Protein 4HL6 (pdb70)

Nearest PDB structures (foldseek):
  4hl6-assembly3_E  TM=9.982E-01  e=2.777E-79  Escherichia coli K-12
  9br6-assembly1_A  TM=9.637E-01  e=4.338E-42  Homo sapiens
  4ed9-assembly1_A-2  TM=9.180E-01  e=1.127E-42  Brucella suis 1330
  9br7-assembly1_A  TM=9.600E-01  e=9.865E-41  Homo sapiens
  1pt8-assembly1_B  TM=9.296E-01  e=1.080E-34  unclassified

GO terms:
  GO:0036412 acetyl-CoA:oxalate CoA-transferase activity (F, IDA)
  GO:0042803 protein homodimerization activity (F, IDA)

B-factor: mean 32.83, std 10.47, range [12.36, 88.32]

InterPro domains:
  IPR003673 CoA-transferase family III [PF02515] (11-356)
  IPR023606 CoA-transferase family III domain 1 superfamily [G3DSA:3.40.50.10540] (9-354)
  IPR023606 CoA-transferase family III domain 1 superfamily [SSF89796] (8-378)
  IPR044855 CoA-transferase family III domain 3 superfamily [G3DSA:3.30.1540.10] (230-321)
  IPR050483 CoA-transferase III domain-containing protein [PTHR48207] (3-378)

Structure (mmCIF, N/CA/C/O backbone):
data_4HL6
#
_entry.id   4HL6
#
_cell.length_a   111.422
_cell.length_b   79.527
_cell.length_c   276.189
_cell.angle_alpha   90.000
_cell.angle_beta   99.950
_cell.angle_gamma   90.000
#
_symmetry.space_group_name_H-M   'C 1 2 1'
#
loop_
_entity.id
_entity.type
_entity.pdbx_description
1 polymer 'Uncharacterized protein YfdE'
2 water water
#
loop_
_atom_site.group_PDB
_atom_site.id
_atom_site.type_symbol
_atom_site.label_atom_id
_atom_site.label_alt_id
_atom_site.label_comp_id
_atom_site.label_asym_id
_atom_site.label_entity_id
_atom_site.label_seq_id
_atom_site.pdbx_PDB_ins_code
_atom_site.Cartn_x
_atom_site.Cartn_y
_atom_site.Cartn_z
_atom_site.occupancy
_atom_site.B_iso_or_equiv
_atom_site.auth_seq_id
_atom_site.auth_comp_id
_atom_site.auth_asym_id
_atom_site.auth_atom_id
_atom_site.pdbx_PDB_model_num
ATOM 1 N N . LYS A 1 27 ? 111.866 25.772 88.972 1.00 48.42 7 LYS A N 1
ATOM 2 C CA . LYS A 1 27 ? 111.852 27.164 89.406 1.00 52.21 7 LYS A CA 1
ATOM 3 C C . LYS A 1 27 ? 110.783 27.439 90.459 1.00 46.05 7 LYS A C 1
ATOM 4 O O . LYS A 1 27 ? 110.451 28.593 90.725 1.00 44.98 7 LYS A O 1
ATOM 10 N N . GLY A 1 28 ? 110.240 26.381 91.053 1.00 43.02 8 GLY A N 1
ATOM 11 C CA . GLY A 1 28 ? 109.263 26.540 92.116 1.00 36.25 8 GLY A CA 1
ATOM 12 C C . GLY A 1 28 ? 107.991 25.736 91.924 1.00 32.93 8 GLY A C 1
ATOM 13 O O . GLY A 1 28 ? 107.638 25.383 90.800 1.00 38.06 8 GLY A O 1
ATOM 14 N N . PRO A 1 29 ? 107.287 25.454 93.030 1.00 31.75 9 PRO A N 1
ATOM 15 C CA . PRO A 1 29 ? 106.094 24.599 93.051 1.00 26.83 9 PRO A CA 1
ATOM 16 C C . PRO A 1 29 ? 104.875 25.185 92.337 1.00 26.70 9 PRO A C 1
ATOM 17 O O . PRO A 1 29 ? 103.963 24.436 91.994 1.00 32.51 9 PRO A O 1
ATOM 21 N N . PHE A 1 30 ? 104.854 26.495 92.117 1.00 33.75 10 PHE A N 1
ATOM 22 C CA . PHE A 1 30 ? 103.672 27.141 91.551 1.00 27.57 10 PHE A CA 1
ATOM 23 C C . PHE A 1 30 ? 103.811 27.450 90.062 1.00 32.09 10 PHE A C 1
ATOM 24 O O . PHE A 1 30 ? 102.991 28.168 89.491 1.00 30.48 10 PHE A O 1
ATOM 32 N N . GLU A 1 31 ? 104.849 26.899 89.442 1.00 33.26 11 GLU A N 1
ATOM 33 C CA . GLU A 1 31 ? 105.051 27.040 88.005 1.00 36.91 11 GLU A CA 1
ATOM 34 C C . GLU A 1 31 ? 103.842 26.497 87.253 1.00 32.38 11 GLU A C 1
ATOM 35 O O . GLU A 1 31 ? 103.404 25.373 87.496 1.00 36.65 11 GLU A O 1
ATOM 41 N N . GLY A 1 32 ? 103.291 27.306 86.356 1.00 31.35 12 GLY A N 1
ATOM 42 C CA . GLY A 1 32 ? 102.137 26.894 85.579 1.00 36.29 12 GLY A CA 1
ATOM 43 C C . GLY A 1 32 ? 100.831 27.455 86.106 1.00 35.15 12 GLY A C 1
ATOM 44 O O . GLY A 1 32 ? 99.780 27.276 85.491 1.00 39.06 12 GLY A O 1
ATOM 45 N N . LEU A 1 33 ? 100.890 28.133 87.247 1.00 29.68 13 LEU A N 1
ATOM 46 C CA . LEU A 1 33 ? 99.697 28.747 87.821 1.00 28.07 13 LEU A CA 1
ATOM 47 C C . LEU A 1 33 ? 99.523 30.173 87.328 1.00 28.41 13 LEU A C 1
ATOM 48 O O . LEU A 1 33 ? 100.501 30.888 87.112 1.00 30.21 13 LEU A O 1
ATOM 53 N N . LEU A 1 34 ? 98.269 30.581 87.162 1.00 28.22 14 LEU A N 1
ATOM 54 C CA . LEU A 1 34 ? 97.952 31.941 86.751 1.00 29.84 14 LEU A CA 1
ATOM 55 C C . LEU A 1 34 ? 97.209 32.665 87.862 1.00 25.62 14 LEU A C 1
ATOM 56 O O . LEU A 1 34 ? 96.109 32.267 88.249 1.00 27.32 14 LEU A O 1
ATOM 61 N N . VAL A 1 35 ? 97.821 33.720 88.383 1.00 24.02 15 VAL A N 1
ATOM 62 C CA . VAL A 1 35 ? 97.199 34.523 89.420 1.00 21.77 15 VAL A CA 1
ATOM 63 C C . VAL A 1 35 ? 96.772 35.863 88.849 1.00 25.14 15 VAL A C 1
ATOM 64 O O . VAL A 1 35 ? 97.602 36.629 88.360 1.00 25.45 15 VAL A O 1
ATOM 68 N N . ILE A 1 36 ? 95.472 36.135 88.892 1.00 23.32 16 ILE A N 1
ATOM 69 C CA . ILE A 1 36 ? 94.971 37.462 88.566 1.00 29.25 16 ILE A CA 1
ATOM 70 C C . ILE A 1 36 ? 94.973 38.297 89.840 1.00 25.47 16 ILE A C 1
ATOM 71 O O . ILE A 1 36 ? 94.207 38.037 90.767 1.00 28.31 16 ILE A O 1
ATOM 76 N N . ASP A 1 37 ? 95.842 39.299 89.878 1.00 28.55 17 ASP A N 1
ATOM 77 C CA . ASP A 1 37 ? 96.122 40.022 91.112 1.00 23.26 17 ASP A CA 1
ATOM 78 C C . ASP A 1 37 ? 95.610 41.460 91.091 1.00 29.26 17 ASP A C 1
ATOM 79 O O . ASP A 1 37 ? 96.184 42.329 90.432 1.00 29.00 17 ASP A O 1
ATOM 84 N N . MET A 1 38 ? 94.530 41.706 91.825 1.00 24.57 18 MET A N 1
ATOM 85 C CA . MET A 1 38 ? 93.963 43.046 91.921 1.00 26.93 18 MET A CA 1
ATOM 86 C C . MET A 1 38 ? 94.301 43.726 93.246 1.00 30.80 18 MET A C 1
ATOM 87 O O . MET A 1 38 ? 93.823 44.828 93.524 1.00 28.27 18 MET A O 1
ATOM 92 N N . THR A 1 39 ? 95.126 43.072 94.060 1.00 25.94 19 THR A N 1
ATOM 93 C CA . THR A 1 39 ? 95.499 43.628 95.357 1.00 29.70 19 THR A CA 1
ATOM 94 C C . THR A 1 39 ? 96.345 44.888 95.204 1.00 29.63 19 THR A C 1
ATOM 95 O O . THR A 1 39 ? 97.027 45.073 94.196 1.00 27.15 19 THR A O 1
ATOM 99 N N . HIS A 1 40 ? 96.286 45.752 96.210 1.00 25.64 20 HIS A N 1
ATOM 100 C CA . HIS A 1 40 ? 97.084 46.969 96.232 1.00 27.26 20 HIS A CA 1
ATOM 101 C C . HIS A 1 40 ? 97.555 47.290 97.651 1.00 31.16 20 HIS A C 1
ATOM 102 O O . HIS A 1 40 ? 97.173 46.613 98.610 1.00 29.85 20 HIS A O 1
ATOM 109 N N . VAL A 1 41 ? 98.374 48.332 97.774 1.00 29.70 21 VAL A N 1
ATOM 110 C CA . VAL A 1 41 ? 99.003 48.715 99.044 1.00 25.90 21 VAL A CA 1
ATOM 111 C C . VAL A 1 41 ? 99.965 47.612 99.530 1.00 25.72 21 VAL A C 1
ATOM 112 O O . VAL A 1 41 ? 100.776 47.123 98.746 1.00 26.03 21 VAL A O 1
ATOM 116 N N . LEU A 1 42 ? 99.883 47.210 100.796 1.00 27.38 22 LEU A N 1
ATOM 117 C CA . LEU A 1 42 ? 100.873 46.285 101.352 1.00 25.01 22 LEU A CA 1
ATOM 118 C C . LEU A 1 42 ? 100.348 44.880 101.645 1.00 27.49 22 LEU A C 1
ATOM 119 O O . LEU A 1 42 ? 100.962 43.888 101.253 1.00 27.08 22 LEU A O 1
ATOM 124 N N . ASN A 1 43 ? 99.221 44.805 102.342 1.00 25.38 23 ASN A N 1
ATOM 125 C CA . ASN A 1 43 ? 98.693 43.539 102.838 1.00 23.57 23 ASN A CA 1
ATOM 126 C C . ASN A 1 43 ? 98.444 42.475 101.760 1.00 32.61 23 ASN A C 1
ATOM 127 O O . ASN A 1 43 ? 98.942 41.351 101.858 1.00 27.21 23 ASN A O 1
ATOM 132 N N . GLY A 1 44 ? 97.684 42.837 100.734 1.00 27.61 24 GLY A N 1
ATOM 133 C CA . GLY A 1 44 ? 97.398 41.937 99.630 1.00 21.32 24 GLY A CA 1
ATOM 134 C C . GLY A 1 44 ? 98.591 41.578 98.759 1.00 21.33 24 GLY A C 1
ATOM 135 O O . GLY A 1 44 ? 98.836 40.400 98.507 1.00 21.92 24 GLY A O 1
ATOM 136 N N . PRO A 1 45 ? 99.330 42.589 98.270 1.00 27.00 25 PRO A N 1
ATOM 137 C CA . PRO A 1 45 ? 100.500 42.313 97.429 1.00 28.46 25 PRO A CA 1
ATOM 138 C C . PRO A 1 45 ? 101.609 41.511 98.112 1.00 23.58 25 PRO A C 1
ATOM 139 O O . PRO A 1 45 ? 102.339 40.809 97.413 1.00 21.48 25 PRO A O 1
ATOM 143 N N . PHE A 1 46 ? 101.743 41.610 99.433 1.00 22.43 26 PHE A N 1
ATOM 144 C CA . PHE A 1 46 ? 102.768 40.840 100.133 1.00 20.51 26 PHE A CA 1
ATOM 145 C C . PHE A 1 46 ? 102.488 39.350 99.985 1.00 21.17 26 PHE A C 1
ATOM 146 O O . PHE A 1 46 ? 103.406 38.550 99.807 1.00 25.79 26 PHE A O 1
ATOM 154 N N . GLY A 1 47 ? 101.213 38.986 100.051 1.00 18.07 27 GLY A N 1
ATOM 155 C CA . GLY A 1 47 ? 100.804 37.607 99.869 1.00 17.63 27 GLY A CA 1
ATOM 156 C C . GLY A 1 47 ? 101.049 37.089 98.464 1.00 25.92 27 GLY A C 1
ATOM 157 O O . GLY A 1 47 ? 101.547 35.973 98.287 1.00 24.03 27 GLY A O 1
ATOM 158 N N . THR A 1 48 ? 100.702 37.889 97.458 1.00 20.80 28 THR A N 1
ATOM 159 C CA . THR A 1 48 ? 100.847 37.450 96.070 1.00 21.46 28 THR A CA 1
ATOM 160 C C . THR A 1 48 ? 102.298 37.462 95.598 1.00 21.55 28 THR A C 1
ATOM 161 O O . THR A 1 48 ? 102.676 36.665 94.741 1.00 24.18 28 THR A O 1
ATOM 165 N N . GLN A 1 49 ? 103.106 38.355 96.163 1.00 20.75 29 GLN A N 1
ATOM 166 C CA . GLN A 1 49 ? 104.530 38.410 95.841 1.00 20.34 29 GLN A CA 1
ATOM 167 C C . GLN A 1 49 ? 105.206 37.083 96.164 1.00 25.32 29 GLN A C 1
ATOM 168 O O . GLN A 1 49 ? 106.128 36.653 95.470 1.00 26.81 29 GLN A O 1
ATOM 174 N N . LEU A 1 50 ? 104.734 36.435 97.222 1.00 28.96 30 LEU A N 1
ATOM 175 C CA . LEU A 1 50 ? 105.254 35.131 97.610 1.00 27.79 30 LEU A CA 1
ATOM 176 C C . LEU A 1 50 ? 104.940 34.068 96.559 1.00 27.67 30 LEU A C 1
ATOM 177 O O . LEU A 1 50 ? 105.804 33.270 96.206 1.00 32.16 30 LEU A O 1
ATOM 182 N N . LEU A 1 51 ? 103.711 34.072 96.051 1.00 23.86 31 LEU A N 1
ATOM 183 C CA . LEU A 1 51 ? 103.335 33.182 94.958 1.00 24.20 31 LEU A CA 1
ATOM 184 C C . LEU A 1 51 ? 104.212 33.428 93.731 1.00 31.73 31 LEU A C 1
ATOM 185 O O . LEU A 1 51 ? 104.683 32.485 93.089 1.00 28.73 31 LEU A O 1
ATOM 190 N N . CYS A 1 52 ? 104.435 34.700 93.416 1.00 25.55 32 CYS A N 1
ATOM 191 C CA . CYS A 1 52 ? 105.252 35.075 92.266 1.00 31.85 32 CYS A CA 1
ATOM 192 C C . CYS A 1 52 ? 106.696 34.624 92.449 1.00 33.39 32 CYS A C 1
ATOM 193 O O . CYS A 1 52 ? 107.324 34.128 91.513 1.00 34.71 32 CYS A O 1
ATOM 196 N N . ASN A 1 53 ? 107.215 34.802 93.662 1.00 30.56 33 ASN A N 1
ATOM 197 C CA . ASN A 1 53 ? 108.567 34.369 93.993 1.00 27.98 33 ASN A CA 1
ATOM 198 C C . ASN A 1 53 ? 108.788 32.890 93.702 1.00 33.05 33 ASN A C 1
ATOM 199 O O . ASN A 1 53 ? 109.862 32.492 93.253 1.00 31.21 33 ASN A O 1
ATOM 204 N N . MET A 1 54 ? 107.763 32.081 93.953 1.00 30.69 34 MET A N 1
ATOM 205 C CA . MET A 1 54 ? 107.883 30.634 93.817 1.00 28.51 34 MET A CA 1
ATOM 206 C C . MET A 1 54 ? 107.212 30.052 92.570 1.00 30.63 34 MET A C 1
ATOM 207 O O . MET A 1 54 ? 106.715 28.927 92.593 1.00 26.88 34 MET A O 1
ATOM 212 N N . GLY A 1 55 ? 107.202 30.819 91.484 1.00 31.36 35 GLY A N 1
ATOM 213 C CA . GLY A 1 55 ? 106.898 30.259 90.177 1.00 31.78 35 GLY A CA 1
ATOM 214 C C . GLY A 1 55 ? 105.573 30.582 89.513 1.00 32.54 35 GLY A C 1
ATOM 215 O O . GLY A 1 55 ? 105.378 30.253 88.344 1.00 38.24 35 GLY A O 1
ATOM 216 N N . ALA A 1 56 ? 104.656 31.214 90.237 1.00 28.60 36 ALA A N 1
ATOM 217 C CA . ALA A 1 56 ? 103.360 31.550 89.657 1.00 26.05 36 ALA A CA 1
ATOM 218 C C . ALA A 1 56 ? 103.465 32.750 88.723 1.00 28.55 36 ALA A C 1
ATOM 219 O O . ALA A 1 56 ? 104.215 33.688 88.984 1.00 24.86 36 ALA A O 1
ATOM 221 N N . ARG A 1 57 ? 102.722 32.709 87.623 1.00 29.44 37 ARG A N 1
ATOM 222 C CA . ARG A 1 57 ? 102.578 33.885 86.781 1.00 22.29 37 ARG A CA 1
ATOM 223 C C . ARG A 1 57 ? 101.582 34.804 87.461 1.00 22.33 37 ARG A C 1
ATOM 224 O O . ARG A 1 57 ? 100.418 34.443 87.636 1.00 22.59 37 ARG A O 1
ATOM 232 N N . VAL A 1 58 ? 102.039 35.985 87.860 1.00 24.65 38 VAL A N 1
ATOM 233 C CA . VAL A 1 58 ? 101.166 36.933 88.538 1.00 22.40 38 VAL A CA 1
ATOM 234 C C . VAL A 1 58 ? 100.921 38.173 87.689 1.00 28.98 38 VAL A C 1
ATOM 235 O O . VAL A 1 58 ? 101.832 38.964 87.436 1.00 27.44 38 VAL A O 1
ATOM 239 N N . ILE A 1 59 ? 99.680 38.330 87.243 1.00 31.22 39 ILE A N 1
ATOM 240 C CA . ILE A 1 59 ? 99.293 39.493 86.463 1.00 31.79 39 ILE A CA 1
ATOM 241 C C . ILE A 1 59 ? 98.584 40.507 87.349 1.00 26.22 39 ILE A C 1
ATOM 242 O O . ILE A 1 59 ? 97.471 40.272 87.819 1.00 27.04 39 ILE A O 1
ATOM 247 N N . LYS A 1 60 ? 99.245 41.635 87.577 1.00 24.70 40 LYS A N 1
ATOM 248 C CA . LYS A 1 60 ? 98.711 42.682 88.432 1.00 29.88 40 LYS A CA 1
ATOM 249 C C . LYS A 1 60 ? 97.749 43.569 87.646 1.00 31.07 40 LYS A C 1
ATOM 250 O O . LYS A 1 60 ? 98.135 44.201 86.663 1.00 33.02 40 LYS A O 1
ATOM 256 N N . VAL A 1 61 ? 96.491 43.599 88.073 1.00 31.94 41 VAL A N 1
ATOM 257 C CA . VAL A 1 61 ? 95.481 44.420 87.417 1.00 34.17 41 VAL A CA 1
ATOM 258 C C . VAL A 1 61 ? 95.327 45.744 88.152 1.00 35.70 41 VAL A C 1
ATOM 259 O O . VAL A 1 61 ? 94.787 45.791 89.257 1.00 34.37 41 VAL A O 1
ATOM 263 N N . GLU A 1 62 ? 95.810 46.818 87.533 1.00 29.56 42 GLU A N 1
ATOM 264 C CA . GLU A 1 62 ? 95.825 48.133 88.164 1.00 33.23 42 GLU A CA 1
ATOM 265 C C . GLU A 1 62 ? 94.827 49.085 87.509 1.00 34.52 42 GLU A C 1
ATOM 266 O O . GLU A 1 62 ? 94.494 48.928 86.338 1.00 29.73 42 GLU A O 1
ATOM 272 N N . PRO A 1 63 ? 94.339 50.076 88.270 1.00 34.05 43 PRO A N 1
ATOM 273 C CA . PRO A 1 63 ? 93.483 51.109 87.679 1.00 38.14 43 PRO A CA 1
ATOM 274 C C . PRO A 1 63 ? 94.276 51.987 86.720 1.00 34.21 43 PRO A C 1
ATOM 275 O O . PRO A 1 63 ? 95.412 52.346 87.023 1.00 35.93 43 PRO A O 1
ATOM 279 N N . PRO A 1 64 ? 93.687 52.322 85.564 1.00 34.05 44 PRO A N 1
ATOM 280 C CA . PRO A 1 64 ? 94.345 53.206 84.596 1.00 41.05 44 PRO A CA 1
ATOM 281 C C . PRO A 1 64 ? 94.677 54.566 85.202 1.00 38.12 44 PRO A C 1
ATOM 282 O O . PRO A 1 64 ? 93.896 55.100 85.989 1.00 38.03 44 PRO A O 1
ATOM 286 N N . GLY A 1 65 ? 95.836 55.109 84.844 1.00 38.09 45 GLY A N 1
ATOM 287 C CA . GLY A 1 65 ? 96.250 56.412 85.332 1.00 44.38 45 GLY A CA 1
ATOM 288 C C . GLY A 1 65 ? 97.114 56.360 86.579 1.00 43.34 45 GLY A C 1
ATOM 289 O O . GLY A 1 65 ? 98.323 56.580 86.514 1.00 45.45 45 GLY A O 1
ATOM 290 N N . HIS A 1 66 ? 96.492 56.072 87.718 1.00 40.10 46 HIS A N 1
ATOM 291 C CA . HIS A 1 66 ? 97.195 56.062 88.999 1.00 40.90 46 HIS A CA 1
ATOM 292 C C . HIS A 1 66 ? 97.937 54.751 89.247 1.00 43.87 46 HIS A C 1
ATOM 293 O O . HIS A 1 66 ? 99.065 54.750 89.743 1.00 41.58 46 HIS A O 1
ATOM 300 N N . GLY A 1 67 ? 97.298 53.639 88.900 1.00 38.60 47 GLY A N 1
ATOM 301 C CA . GLY A 1 67 ? 97.840 52.324 89.194 1.00 37.76 47 GLY A CA 1
ATOM 302 C C . GLY A 1 67 ? 97.751 52.034 90.679 1.00 32.94 47 GLY A C 1
ATOM 303 O O . GLY A 1 67 ? 97.051 52.740 91.410 1.00 31.96 47 GLY A O 1
ATOM 304 N N . ASP A 1 68 ? 98.456 50.995 91.123 1.00 35.05 48 ASP A N 1
ATOM 305 C CA . ASP A 1 68 ? 98.526 50.653 92.541 1.00 29.13 48 ASP A CA 1
ATOM 306 C C . ASP A 1 68 ? 98.967 51.877 93.330 1.00 33.59 48 ASP A C 1
ATOM 307 O O . ASP A 1 68 ? 99.877 52.595 92.915 1.00 34.14 48 ASP A O 1
ATOM 312 N N . ASP A 1 69 ? 98.309 52.109 94.463 1.00 33.55 49 ASP A N 1
ATOM 313 C CA . ASP A 1 69 ? 98.595 53.254 95.326 1.00 35.13 49 ASP A CA 1
ATOM 314 C C . ASP A 1 69 ? 100.081 53.389 95.651 1.00 37.27 49 ASP A C 1
ATOM 315 O O . ASP A 1 69 ? 100.590 54.498 95.802 1.00 33.20 49 ASP A O 1
ATOM 320 N N . THR A 1 70 ? 100.768 52.255 95.752 1.00 33.66 50 THR A N 1
ATOM 321 C CA . THR A 1 70 ? 102.169 52.232 96.158 1.00 35.21 50 THR A CA 1
ATOM 322 C C . THR A 1 70 ? 103.115 52.819 95.111 1.00 33.08 50 THR A C 1
ATOM 323 O O . THR A 1 70 ? 104.260 53.142 95.424 1.00 31.99 50 THR A O 1
ATOM 327 N N . ARG A 1 71 ? 102.645 52.953 93.874 1.00 32.40 51 ARG A N 1
ATOM 328 C CA . ARG A 1 71 ? 103.438 53.618 92.842 1.00 33.71 51 ARG A CA 1
ATOM 329 C C . ARG A 1 71 ? 103.654 55.080 93.206 1.00 31.79 51 ARG A C 1
ATOM 330 O O . ARG A 1 71 ? 104.626 55.699 92.776 1.00 38.34 51 ARG A O 1
ATOM 338 N N . THR A 1 72 ? 102.739 55.623 94.003 1.00 31.76 52 THR A N 1
ATOM 339 C CA . THR A 1 72 ? 102.856 56.993 94.483 1.00 34.77 52 THR A CA 1
ATOM 340 C C . THR A 1 72 ? 103.193 57.037 95.977 1.00 37.24 52 THR A C 1
ATOM 341 O O . THR A 1 72 ? 102.943 58.036 96.654 1.00 34.05 52 THR A O 1
ATOM 345 N N . PHE A 1 73 ? 103.755 55.941 96.481 1.00 37.94 53 PHE A N 1
ATOM 346 C CA . PHE A 1 73 ? 104.321 55.904 97.826 1.00 40.91 53 PHE A CA 1
ATOM 347 C C . PHE A 1 73 ? 105.822 56.147 97.732 1.00 39.62 53 PHE A C 1
ATOM 348 O O . PHE A 1 73 ? 106.490 55.591 96.860 1.00 36.28 53 PHE A O 1
ATOM 356 N N . GLY A 1 74 ? 106.357 56.965 98.630 1.00 43.13 54 GLY A N 1
ATOM 357 C CA . GLY A 1 74 ? 107.794 57.155 98.703 1.00 44.02 54 GLY A CA 1
ATOM 358 C C . GLY A 1 74 ? 108.455 55.948 99.342 1.00 45.11 54 GLY A C 1
ATOM 359 O O . GLY A 1 74 ? 107.769 55.042 99.816 1.00 42.87 54 GLY A O 1
ATOM 360 N N . PRO A 1 75 ? 109.796 55.912 99.348 1.00 42.90 55 PRO A N 1
ATOM 361 C CA . PRO A 1 75 ? 110.675 56.896 98.713 1.00 41.93 55 PRO A CA 1
ATOM 362 C C . PRO A 1 75 ? 110.946 56.500 97.268 1.00 42.88 55 PRO A C 1
ATOM 363 O O . PRO A 1 75 ? 110.663 55.366 96.885 1.00 35.91 55 PRO A O 1
ATOM 367 N N . TYR A 1 76 ? 111.490 57.419 96.477 1.00 40.45 56 TYR A N 1
ATOM 368 C CA . TYR A 1 76 ? 111.725 57.141 95.066 1.00 39.87 56 TYR A CA 1
ATOM 369 C C . TYR A 1 76 ? 113.196 56.925 94.723 1.00 41.83 56 TYR A C 1
ATOM 370 O O . TYR A 1 76 ? 114.076 57.624 95.226 1.00 42.06 56 TYR A O 1
ATOM 379 N N . VAL A 1 77 ? 113.448 55.942 93.865 1.00 42.68 57 VAL A N 1
ATOM 380 C CA . VAL A 1 77 ? 114.796 55.641 93.404 1.00 44.44 57 VAL A CA 1
ATOM 381 C C . VAL A 1 77 ? 114.780 55.368 91.907 1.00 44.85 57 VAL A C 1
ATOM 382 O O . VAL A 1 77 ? 114.088 54.459 91.448 1.00 46.31 57 VAL A O 1
ATOM 386 N N . ASP A 1 78 ? 115.547 56.159 91.159 1.00 51.60 58 ASP A N 1
ATOM 387 C CA . ASP A 1 78 ? 115.664 56.012 89.708 1.00 48.81 58 ASP A CA 1
ATOM 388 C C . ASP A 1 78 ? 114.309 55.873 89.018 1.00 44.47 58 ASP A C 1
ATOM 389 O O . ASP A 1 78 ? 114.110 54.989 88.185 1.00 46.68 58 ASP A O 1
ATOM 394 N N . GLY A 1 79 ? 113.376 56.745 89.383 1.00 48.23 59 GLY A N 1
ATOM 395 C CA . GLY A 1 79 ? 112.062 56.741 88.772 1.00 47.14 59 GLY A CA 1
ATOM 396 C C . GLY A 1 79 ? 111.011 55.993 89.566 1.00 50.98 59 GLY A C 1
ATOM 397 O O . GLY A 1 79 ? 109.900 56.489 89.747 1.00 47.88 59 GLY A O 1
ATOM 398 N N . GLN A 1 80 ? 111.356 54.803 90.049 1.00 46.47 60 GLN A N 1
ATOM 399 C CA . GLN A 1 80 ? 110.367 53.932 90.679 1.00 41.03 60 GLN A CA 1
ATOM 400 C C . GLN A 1 80 ? 110.207 54.116 92.186 1.00 37.77 60 GLN A C 1
ATOM 401 O O . GLN A 1 80 ? 111.132 54.527 92.887 1.00 35.29 60 GLN A O 1
ATOM 407 N N . SER A 1 81 ? 109.006 53.813 92.664 1.00 33.78 61 SER A N 1
ATOM 408 C CA . SER A 1 81 ? 108.726 53.774 94.087 1.00 31.75 61 SER A CA 1
ATOM 409 C C . SER A 1 81 ? 109.362 52.529 94.681 1.00 30.26 61 SER A C 1
ATOM 410 O O . SER A 1 81 ? 109.180 51.429 94.159 1.00 30.29 61 SER A O 1
ATOM 413 N N . LEU A 1 82 ? 110.117 52.698 95.763 1.00 32.11 62 LEU A N 1
ATOM 414 C CA . LEU A 1 82 ? 110.698 51.552 96.450 1.00 28.85 62 LEU A CA 1
ATOM 415 C C . LEU A 1 82 ? 109.600 50.706 97.067 1.00 27.65 62 LEU A C 1
ATOM 416 O O . LEU A 1 82 ? 109.690 49.480 97.089 1.00 32.60 62 LEU A O 1
ATOM 421 N N . TYR A 1 83 ? 108.561 51.367 97.566 1.00 31.03 63 TYR A N 1
ATOM 422 C CA . TYR A 1 83 ? 107.454 50.662 98.192 1.00 29.67 63 TYR A CA 1
ATOM 423 C C . TYR A 1 83 ? 106.780 49.721 97.200 1.00 30.95 63 TYR A C 1
ATOM 424 O O . TYR A 1 83 ? 106.497 48.570 97.525 1.00 33.43 63 TYR A O 1
ATOM 433 N N . TYR A 1 84 ? 106.528 50.211 95.990 1.00 28.07 64 TYR A N 1
ATOM 434 C CA . TYR A 1 84 ? 105.935 49.376 94.954 1.00 25.44 64 TYR A CA 1
ATOM 435 C C . TYR A 1 84 ? 106.871 48.242 94.551 1.00 26.16 64 TYR A C 1
ATOM 436 O O . TYR A 1 84 ? 106.460 47.083 94.471 1.00 28.11 64 TYR A O 1
ATOM 445 N N . SER A 1 85 ? 108.129 48.585 94.293 1.00 24.34 65 SER A N 1
ATOM 446 C CA . SER A 1 85 ? 109.091 47.629 93.750 1.00 26.36 65 SER A CA 1
ATOM 447 C C . SER A 1 85 ? 109.410 46.491 94.715 1.00 27.10 65 SER A C 1
ATOM 448 O O . SER A 1 85 ? 109.633 45.356 94.291 1.00 23.13 65 SER A O 1
ATOM 451 N N . PHE A 1 86 ? 109.428 46.803 96.008 1.00 26.12 66 PHE A N 1
ATOM 452 C CA . PHE A 1 86 ? 109.719 45.809 97.039 1.00 26.71 66 PHE A CA 1
ATOM 453 C C . PHE A 1 86 ? 108.729 44.647 97.029 1.00 27.28 66 PHE A C 1
ATOM 454 O O . PHE A 1 86 ? 109.119 43.489 97.182 1.00 26.36 66 PHE A O 1
ATOM 462 N N . ILE A 1 87 ? 107.450 44.958 96.842 1.00 26.53 67 ILE A N 1
ATOM 463 C CA . ILE A 1 87 ? 106.401 43.954 96.982 1.00 25.84 67 ILE A CA 1
ATOM 464 C C . ILE A 1 87 ? 105.650 43.637 95.689 1.00 27.17 67 ILE A C 1
ATOM 465 O O . ILE A 1 87 ? 104.586 43.019 95.728 1.00 28.46 67 ILE A O 1
ATOM 470 N N . ASN A 1 88 ? 106.201 44.048 94.549 1.00 26.42 68 ASN A N 1
ATOM 471 C CA . ASN A 1 88 ? 105.566 43.771 93.259 1.00 27.95 68 ASN A CA 1
ATOM 472 C C . ASN A 1 88 ? 106.531 43.389 92.137 1.00 30.48 68 ASN A C 1
ATOM 473 O O . ASN A 1 88 ? 106.137 43.329 90.971 1.00 32.01 68 ASN A O 1
ATOM 478 N N . HIS A 1 89 ? 107.786 43.126 92.486 1.00 29.62 69 HIS A N 1
ATOM 479 C CA . HIS A 1 89 ? 108.782 42.749 91.489 1.00 31.51 69 HIS A CA 1
ATOM 480 C C . HIS A 1 89 ? 108.442 41.400 90.865 1.00 34.83 69 HIS A C 1
ATOM 481 O O . HIS A 1 89 ? 108.174 40.429 91.570 1.00 27.49 69 HIS A O 1
ATOM 488 N N . GLY A 1 90 ? 108.442 41.347 89.537 1.00 31.17 70 GLY A N 1
ATOM 489 C CA . GLY A 1 90 ? 108.158 40.110 88.832 1.00 28.09 70 GLY A CA 1
ATOM 490 C C . GLY A 1 90 ? 106.705 39.949 88.434 1.00 24.02 70 GLY A C 1
ATOM 491 O O . GLY A 1 90 ? 106.357 39.032 87.693 1.00 26.38 70 GLY A O 1
ATOM 492 N N . LYS A 1 91 ? 105.850 40.836 88.932 1.00 24.40 71 LYS A N 1
ATOM 493 C CA . LYS A 1 91 ? 104.442 40.824 88.555 1.00 29.04 71 LYS A CA 1
ATOM 494 C C . LYS A 1 91 ? 104.250 41.623 87.270 1.00 28.89 71 LYS A C 1
ATOM 495 O O . LYS A 1 91 ? 104.823 42.701 87.115 1.00 27.86 71 LYS A O 1
ATOM 501 N N . GLU A 1 92 ? 103.452 41.090 86.348 1.00 26.26 72 GLU A N 1
ATOM 502 C CA . GLU A 1 92 ? 103.132 41.803 85.115 1.00 28.77 72 GLU A CA 1
ATOM 503 C C . GLU A 1 92 ? 102.082 42.858 85.414 1.00 29.80 72 GLU A C 1
ATOM 504 O O . GLU A 1 92 ? 101.338 42.732 86.383 1.00 30.60 72 GLU A O 1
ATOM 510 N N . SER A 1 93 ? 102.016 43.895 84.586 1.00 27.32 73 SER A N 1
ATOM 511 C CA . SER A 1 93 ? 101.097 44.999 84.841 1.00 30.50 73 SER A CA 1
ATOM 512 C C . SER A 1 93 ? 100.137 45.292 83.691 1.00 32.48 73 SER A C 1
ATOM 513 O O . SER A 1 93 ? 100.558 45.581 82.569 1.00 32.74 73 SER A O 1
ATOM 516 N N . VAL A 1 94 ? 98.842 45.214 83.982 1.00 33.12 74 VAL A N 1
ATOM 517 C CA . VAL A 1 94 ? 97.818 45.664 83.048 1.00 29.29 74 VAL A CA 1
ATOM 518 C C . VAL A 1 94 ? 96.883 46.642 83.716 1.00 35.62 74 VAL A C 1
ATOM 519 O O . VAL A 1 94 ? 96.470 46.443 84.857 1.00 33.86 74 VAL A O 1
ATOM 523 N N . VAL A 1 95 ? 96.549 47.705 82.998 1.00 33.99 75 VAL A N 1
ATOM 524 C CA . VAL A 1 95 ? 95.506 48.604 83.453 1.00 34.75 75 VAL A CA 1
ATOM 525 C C . VAL A 1 95 ? 94.177 48.181 82.838 1.00 34.82 75 VAL A C 1
ATOM 526 O O . VAL A 1 95 ? 94.103 47.853 81.655 1.00 40.65 75 VAL A O 1
ATOM 530 N N . LEU A 1 96 ? 93.137 48.161 83.663 1.00 38.46 76 LEU A N 1
ATOM 531 C CA . LEU A 1 96 ? 91.806 47.774 83.223 1.00 37.76 76 LEU A CA 1
ATOM 532 C C . LEU A 1 96 ? 90.764 48.549 84.012 1.00 41.94 76 LEU A C 1
ATOM 533 O O . LEU A 1 96 ? 90.939 48.804 85.206 1.00 36.82 76 LEU A O 1
ATOM 538 N N . ASP A 1 97 ? 89.680 48.924 83.344 1.00 39.27 77 ASP A N 1
ATOM 539 C CA . ASP A 1 97 ? 88.566 49.571 84.020 1.00 46.26 77 ASP A CA 1
ATOM 540 C C . ASP A 1 97 ? 87.371 48.629 83.989 1.00 45.14 77 ASP A C 1
ATOM 541 O O . ASP A 1 97 ? 86.730 48.456 82.955 1.00 46.93 77 ASP A O 1
ATOM 546 N N . LEU A 1 98 ? 87.080 48.020 85.133 1.00 44.18 78 LEU A N 1
ATOM 547 C CA . LEU A 1 98 ? 86.043 47.000 85.223 1.00 45.92 78 LEU A CA 1
ATOM 548 C C . LEU A 1 98 ? 84.636 47.579 85.074 1.00 52.00 78 LEU A C 1
ATOM 549 O O . LEU A 1 98 ? 83.653 46.840 85.035 1.00 52.20 78 LEU A O 1
ATOM 554 N N . LYS A 1 99 ? 84.548 48.903 84.994 1.00 54.26 79 LYS A N 1
ATOM 555 C CA . LYS A 1 99 ? 83.293 49.575 84.683 1.00 49.64 79 LYS A CA 1
ATOM 556 C C . LYS A 1 99 ? 83.170 49.734 83.170 1.00 50.91 79 LYS A C 1
ATOM 557 O O . LYS A 1 99 ? 82.071 49.873 82.633 1.00 49.29 79 LYS A O 1
ATOM 563 N N . ASN A 1 100 ? 84.313 49.707 82.493 1.00 51.11 80 ASN A N 1
ATOM 564 C CA . ASN A 1 100 ? 84.365 49.746 81.037 1.00 44.24 80 ASN A CA 1
ATOM 565 C C . ASN A 1 100 ? 84.178 48.343 80.462 1.00 53.28 80 ASN A C 1
ATOM 566 O O . ASN A 1 100 ? 84.914 47.420 80.811 1.00 51.52 80 ASN A O 1
ATOM 571 N N . ASP A 1 101 ? 83.192 48.187 79.583 1.00 55.52 81 ASP A N 1
ATOM 572 C CA . ASP A 1 101 ? 82.792 46.865 79.096 1.00 53.08 81 ASP A CA 1
ATOM 573 C C . ASP A 1 101 ? 83.873 46.104 78.326 1.00 51.59 81 ASP A C 1
ATOM 574 O O . ASP A 1 101 ? 84.013 44.892 78.493 1.00 52.99 81 ASP A O 1
ATOM 579 N N . HIS A 1 102 ? 84.627 46.808 77.487 1.00 46.63 82 HIS A N 1
ATOM 580 C CA . HIS A 1 102 ? 85.698 46.184 76.713 1.00 45.21 82 HIS A CA 1
ATOM 581 C C . HIS A 1 102 ? 86.728 45.520 77.624 1.00 48.49 82 HIS A C 1
ATOM 582 O O . HIS A 1 102 ? 87.214 44.427 77.334 1.00 50.78 82 HIS A O 1
ATOM 589 N N . ASP A 1 103 ? 87.045 46.185 78.731 1.00 49.73 83 ASP A N 1
ATOM 590 C CA . ASP A 1 103 ? 88.028 45.682 79.686 1.00 46.74 83 ASP A CA 1
ATOM 591 C C . ASP A 1 103 ? 87.471 44.557 80.549 1.00 42.91 83 ASP A C 1
ATOM 592 O O . ASP A 1 103 ? 88.139 43.549 80.780 1.00 41.94 83 ASP A O 1
ATOM 597 N N . LYS A 1 104 ? 86.246 44.750 81.027 1.00 43.33 84 LYS A N 1
ATOM 598 C CA . LYS A 1 104 ? 85.555 43.766 81.847 1.00 39.50 84 LYS A CA 1
ATOM 599 C C . LYS A 1 104 ? 85.475 42.431 81.115 1.00 44.75 84 LYS A C 1
ATOM 600 O O . LYS A 1 104 ? 85.539 41.364 81.728 1.00 41.22 84 LYS A O 1
ATOM 606 N N . SER A 1 105 ? 85.353 42.505 79.793 1.00 42.95 85 SER A N 1
ATOM 607 C CA . SER A 1 105 ? 85.310 41.317 78.950 1.00 42.97 85 SER A CA 1
ATOM 608 C C . SER A 1 105 ? 86.666 40.617 78.911 1.00 42.64 85 SER A C 1
ATOM 609 O O . SER A 1 105 ? 86.739 39.389 78.954 1.00 40.67 85 SER A O 1
ATOM 612 N N . ILE A 1 106 ? 87.737 41.402 78.819 1.00 38.37 86 ILE A N 1
ATOM 613 C CA . ILE A 1 106 ? 89.092 40.860 78.861 1.00 41.83 86 ILE A CA 1
ATOM 614 C C . ILE A 1 106 ? 89.365 40.263 80.237 1.00 43.22 86 ILE A C 1
ATOM 615 O O . ILE A 1 106 ? 89.916 39.169 80.355 1.00 38.55 86 ILE A O 1
ATOM 620 N N . PHE A 1 107 ? 88.967 40.997 81.272 1.00 37.26 87 PHE A N 1
ATOM 621 C CA . PHE A 1 107 ? 89.119 40.562 82.655 1.00 37.47 87 PHE A CA 1
ATOM 622 C C . PHE A 1 107 ? 88.412 39.233 82.909 1.00 40.62 87 PHE A C 1
ATOM 623 O O . PHE A 1 107 ? 88.909 38.383 83.647 1.00 35.59 87 PHE A O 1
ATOM 631 N N . ILE A 1 108 ? 87.250 39.059 82.290 1.00 43.86 88 ILE A N 1
ATOM 632 C CA . ILE A 1 108 ? 86.471 37.836 82.451 1.00 37.43 88 ILE A CA 1
ATOM 633 C C . ILE A 1 108 ? 87.155 36.638 81.789 1.00 38.66 88 ILE A C 1
ATOM 634 O O . ILE A 1 108 ? 87.183 35.542 82.352 1.00 39.68 88 ILE A O 1
ATOM 639 N N . ASN A 1 109 ? 87.725 36.856 80.608 1.00 38.10 89 ASN A N 1
ATOM 640 C CA . ASN A 1 109 ? 88.487 35.813 79.930 1.00 37.26 89 ASN A CA 1
ATOM 641 C C . ASN A 1 109 ? 89.691 35.381 80.761 1.00 35.90 89 ASN A C 1
ATOM 642 O O . ASN A 1 109 ? 90.106 34.222 80.718 1.00 31.15 89 ASN A O 1
ATOM 647 N N . MET A 1 110 ? 90.247 36.325 81.516 1.00 38.13 90 MET A N 1
ATOM 648 C CA . MET A 1 110 ? 91.343 36.035 82.434 1.00 37.60 90 MET A CA 1
ATOM 649 C C . MET A 1 110 ? 90.895 35.054 83.506 1.00 33.30 90 MET A C 1
ATOM 650 O O . MET A 1 110 ? 91.585 34.077 83.795 1.00 36.76 90 MET A O 1
ATOM 655 N N . LEU A 1 111 ? 89.734 35.327 84.096 1.00 34.14 91 LEU A N 1
ATOM 656 C CA . LEU A 1 111 ? 89.210 34.515 85.188 1.00 33.10 91 LEU A CA 1
ATOM 657 C C . LEU A 1 111 ? 88.941 33.078 84.766 1.00 36.90 91 LEU A C 1
ATOM 658 O O . LEU A 1 111 ? 89.190 32.140 85.526 1.00 38.42 91 LEU A O 1
ATOM 663 N N . LYS A 1 112 ? 88.438 32.908 83.549 1.00 30.94 92 LYS A N 1
ATOM 664 C CA . LYS A 1 112 ? 88.119 31.581 83.035 1.00 39.78 92 LYS A CA 1
ATOM 665 C C . LYS A 1 112 ? 89.375 30.738 82.796 1.00 34.40 92 LYS A C 1
ATOM 666 O O . LYS A 1 112 ? 89.294 29.517 82.652 1.00 40.40 92 LYS A O 1
ATOM 672 N N . GLN A 1 113 ? 90.532 31.393 82.766 1.00 31.42 93 GLN A N 1
ATOM 673 C CA . GLN A 1 113 ? 91.807 30.696 82.619 1.00 37.46 93 GLN A CA 1
ATOM 674 C C . GLN A 1 113 ? 92.639 30.738 83.906 1.00 41.88 93 GLN A C 1
ATOM 675 O O . GLN A 1 113 ? 93.636 30.028 84.030 1.00 38.78 93 GLN A O 1
ATOM 681 N N . ALA A 1 114 ? 92.224 31.568 84.857 1.00 32.45 94 ALA A N 1
ATOM 682 C CA . ALA A 1 114 ? 93.000 31.790 86.071 1.00 31.22 94 ALA A CA 1
ATOM 683 C C . ALA A 1 114 ? 92.842 30.664 87.077 1.00 29.12 94 ALA A C 1
ATOM 684 O O . ALA A 1 114 ? 91.846 29.943 87.071 1.00 32.08 94 ALA A O 1
ATOM 686 N N . ASP A 1 115 ? 93.830 30.534 87.954 1.00 30.57 95 ASP A N 1
ATOM 687 C CA . ASP A 1 115 ? 93.744 29.601 89.070 1.00 31.71 95 ASP A CA 1
ATOM 688 C C . ASP A 1 115 ? 93.359 30.358 90.333 1.00 27.91 95 ASP A C 1
ATOM 689 O O . ASP A 1 115 ? 92.645 29.834 91.189 1.00 28.56 95 ASP A O 1
ATOM 694 N N . VAL A 1 116 ? 93.842 31.594 90.447 1.00 23.75 96 VAL A N 1
ATOM 695 C CA . VAL A 1 116 ? 93.591 32.414 91.631 1.00 27.37 96 VAL A CA 1
ATOM 696 C C . VAL A 1 116 ? 93.261 33.865 91.277 1.00 25.41 96 VAL A C 1
ATOM 697 O O . VAL A 1 116 ? 93.938 34.487 90.458 1.00 23.21 96 VAL A O 1
ATOM 701 N N . LEU A 1 117 ? 92.210 34.394 91.898 1.00 24.12 97 LEU A N 1
ATOM 702 C CA . LEU A 1 117 ? 91.932 35.825 91.859 1.00 28.69 97 LEU A CA 1
ATOM 703 C C . LEU A 1 117 ? 92.091 36.398 93.260 1.00 22.20 97 LEU A C 1
ATOM 704 O O . LEU A 1 117 ? 91.393 35.987 94.185 1.00 28.22 97 LEU A O 1
ATOM 709 N N . ALA A 1 118 ? 93.011 37.343 93.417 1.00 25.76 98 ALA A N 1
ATOM 710 C CA . ALA A 1 118 ? 93.261 37.942 94.724 1.00 28.24 98 ALA A CA 1
ATOM 711 C C . ALA A 1 118 ? 92.904 39.424 94.741 1.00 28.27 98 ALA A C 1
ATOM 712 O O . ALA A 1 118 ? 93.211 40.152 93.801 1.00 31.28 98 ALA A O 1
ATOM 714 N N . GLU A 1 119 ? 92.259 39.865 95.815 1.00 30.72 99 GLU A N 1
ATOM 715 C CA . GLU A 1 119 ? 91.914 41.274 95.971 1.00 30.04 99 GLU A CA 1
ATOM 716 C C . GLU A 1 119 ? 91.906 41.673 97.439 1.00 30.98 99 GLU A C 1
ATOM 717 O O . GLU A 1 119 ? 91.553 40.872 98.303 1.00 27.15 99 GLU A O 1
ATOM 723 N N . ASN A 1 120 ? 92.306 42.909 97.723 1.00 34.37 100 ASN A N 1
ATOM 724 C CA . ASN A 1 120 ? 92.224 43.429 99.084 1.00 30.84 100 ASN A CA 1
ATOM 725 C C . ASN A 1 120 ? 91.508 44.779 99.156 1.00 32.39 100 ASN A C 1
ATOM 726 O O . ASN A 1 120 ? 91.889 45.669 99.918 1.00 28.11 100 ASN A O 1
ATOM 731 N N . PHE A 1 121 ? 90.460 44.914 98.349 1.00 31.70 101 PHE A N 1
ATOM 732 C CA . PHE A 1 121 ? 89.572 46.066 98.422 1.00 30.74 101 PHE A CA 1
ATOM 733 C C . PHE A 1 121 ? 88.759 45.990 99.708 1.00 33.36 101 PHE A C 1
ATOM 734 O O . PHE A 1 121 ? 88.824 45.001 100.441 1.00 27.50 101 PHE A O 1
ATOM 742 N N . ARG A 1 122 ? 87.989 47.036 99.984 1.00 28.11 102 ARG A N 1
ATOM 743 C CA . ARG A 1 122 ? 87.022 46.986 101.069 1.00 34.71 102 ARG A CA 1
ATOM 744 C C . ARG A 1 122 ? 85.980 45.946 100.686 1.00 32.18 102 ARG A C 1
ATOM 745 O O . ARG A 1 122 ? 85.722 45.746 99.501 1.00 33.56 102 ARG A O 1
ATOM 753 N N . PRO A 1 123 ? 85.392 45.263 101.681 1.00 30.90 103 PRO A N 1
ATOM 754 C CA . PRO A 1 123 ? 84.347 44.273 101.399 1.00 32.95 103 PRO A CA 1
ATOM 755 C C . PRO A 1 123 ? 83.199 44.867 100.587 1.00 38.50 103 PRO A C 1
ATOM 756 O O . PRO A 1 123 ? 82.796 46.006 100.827 1.00 34.56 103 PRO A O 1
ATOM 760 N N . GLY A 1 124 ? 82.690 44.102 99.626 1.00 39.97 104 GLY A N 1
ATOM 761 C CA . GLY A 1 124 ? 81.583 44.553 98.802 1.00 39.95 104 GLY A CA 1
ATOM 762 C C . GLY A 1 124 ? 82.008 45.198 97.496 1.00 37.98 104 GLY A C 1
ATOM 763 O O . GLY A 1 124 ? 81.251 45.189 96.525 1.00 39.96 104 GLY A O 1
ATOM 764 N N . THR A 1 125 ? 83.215 45.758 97.473 1.00 34.52 105 THR A N 1
ATOM 765 C CA . THR A 1 125 ? 83.724 46.442 96.288 1.00 35.53 105 THR A CA 1
ATOM 766 C C . THR A 1 125 ? 83.758 45.526 95.072 1.00 42.27 105 THR A C 1
ATOM 767 O O . THR A 1 125 ? 83.270 45.884 94.000 1.00 45.12 105 THR A O 1
ATOM 771 N N . MET A 1 126 ? 84.334 44.343 95.243 1.00 40.83 106 MET A N 1
ATOM 772 C CA . MET A 1 126 ? 84.424 43.390 94.147 1.00 38.36 106 MET A CA 1
ATOM 773 C C . MET A 1 126 ? 83.033 42.936 93.717 1.00 41.82 106 MET A C 1
ATOM 774 O O . MET A 1 126 ? 82.795 42.666 92.541 1.00 41.35 106 MET A O 1
ATOM 779 N N . GLU A 1 127 ? 82.115 42.867 94.676 1.00 41.01 107 GLU A N 1
ATOM 780 C CA . GLU A 1 127 ? 80.735 42.507 94.376 1.00 44.59 107 GLU A CA 1
ATOM 781 C C . GLU A 1 127 ? 80.031 43.600 93.579 1.00 49.06 107 GLU A C 1
ATOM 782 O O . GLU A 1 127 ? 79.389 43.319 92.567 1.00 45.48 107 GLU A O 1
ATOM 788 N N . LYS A 1 128 ? 80.163 44.845 94.032 1.00 40.37 108 LYS A N 1
ATOM 789 C CA . LYS A 1 128 ? 79.490 45.969 93.387 1.00 46.08 108 LYS A CA 1
ATOM 790 C C . LYS A 1 128 ? 79.966 46.162 91.947 1.00 49.12 108 LYS A C 1
ATOM 791 O O . LYS A 1 128 ? 79.276 46.778 91.135 1.00 55.70 108 LYS A O 1
ATOM 797 N N . LEU A 1 129 ? 81.144 45.631 91.634 1.00 45.91 109 LEU A N 1
ATOM 798 C CA . LEU A 1 129 ? 81.663 45.675 90.272 1.00 44.27 109 LEU A CA 1
ATOM 799 C C . LEU A 1 129 ? 81.136 44.501 89.450 1.00 43.80 109 LEU A C 1
ATOM 800 O O . LEU A 1 129 ? 81.474 44.353 88.275 1.00 41.76 109 LEU A O 1
ATOM 805 N N . GLY A 1 130 ? 80.311 43.669 90.080 1.00 45.95 110 GLY A N 1
ATOM 806 C CA . GLY A 1 130 ? 79.660 42.562 89.401 1.00 46.35 110 GLY A CA 1
ATOM 807 C C . GLY A 1 130 ? 80.324 41.215 89.615 1.00 45.51 110 GLY A C 1
ATOM 808 O O . GLY A 1 130 ? 80.164 40.305 88.801 1.00 38.57 110 GLY A O 1
ATOM 809 N N . PHE A 1 131 ? 81.062 41.076 90.712 1.00 44.55 111 PHE A N 1
ATOM 810 C CA . PHE A 1 131 ? 81.827 39.855 90.941 1.00 36.85 111 PHE A CA 1
ATOM 811 C C . PHE A 1 131 ? 81.712 39.302 92.356 1.00 40.04 111 PHE A C 1
ATOM 812 O O . PHE A 1 131 ? 82.687 39.279 93.106 1.00 41.95 111 PHE A O 1
ATOM 820 N N . SER A 1 132 ? 80.512 38.853 92.708 1.00 40.70 112 SER A N 1
ATOM 821 C CA . SER A 1 132 ? 80.307 38.114 93.944 1.00 46.34 112 SER A CA 1
ATOM 822 C C . SER A 1 132 ? 81.049 36.789 93.847 1.00 41.64 112 SER A C 1
ATOM 823 O O . SER A 1 132 ? 81.406 36.352 92.752 1.00 40.89 112 SER A O 1
ATOM 826 N N . TRP A 1 133 ? 81.279 36.151 94.991 1.00 40.14 113 TRP A N 1
ATOM 827 C CA . TRP A 1 133 ? 81.874 34.820 95.010 1.00 41.74 113 TRP A CA 1
ATOM 828 C C . TRP A 1 133 ? 80.985 33.873 94.213 1.00 43.92 113 TRP A C 1
ATOM 829 O O . TRP A 1 133 ? 81.475 33.030 93.462 1.00 44.95 113 TRP A O 1
ATOM 840 N N . GLU A 1 134 ? 79.674 34.051 94.360 1.00 42.94 114 GLU A N 1
ATOM 841 C CA . GLU A 1 134 ? 78.685 33.285 93.608 1.00 48.18 114 GLU A CA 1
ATOM 842 C C . GLU A 1 134 ? 78.877 33.419 92.100 1.00 48.21 114 GLU A C 1
ATOM 843 O O . GLU A 1 134 ? 78.943 32.418 91.386 1.00 46.63 114 GLU A O 1
ATOM 849 N N . THR A 1 135 ? 78.958 34.657 91.622 1.00 46.60 115 THR A N 1
ATOM 850 C CA . THR A 1 135 ? 79.179 34.921 90.202 1.00 41.90 115 THR A CA 1
ATOM 851 C C . THR A 1 135 ? 80.519 34.347 89.747 1.00 43.81 115 THR A C 1
ATOM 852 O O . THR A 1 135 ? 80.615 33.735 88.681 1.00 46.02 115 THR A O 1
ATOM 856 N N . LEU A 1 136 ? 81.544 34.536 90.572 1.00 44.58 116 LEU A N 1
ATOM 857 C CA . LEU A 1 136 ? 82.875 34.011 90.288 1.00 41.55 116 LEU A CA 1
ATOM 858 C C . LEU A 1 136 ? 82.872 32.492 90.138 1.00 40.81 116 LEU A C 1
ATOM 859 O O . LEU A 1 136 ? 83.559 31.946 89.272 1.00 40.87 116 LEU A O 1
ATOM 864 N N . GLN A 1 137 ? 82.096 31.820 90.983 1.00 41.32 117 GLN A N 1
ATOM 865 C CA . GLN A 1 137 ? 81.997 30.364 90.950 1.00 44.88 117 GLN A CA 1
ATOM 866 C C . GLN A 1 137 ? 81.535 29.856 89.588 1.00 43.31 117 GLN A C 1
ATOM 867 O O . GLN A 1 137 ? 82.064 28.871 89.077 1.00 43.91 117 GLN A O 1
ATOM 873 N N . GLU A 1 138 ? 80.553 30.531 89.000 1.00 45.68 118 GLU A N 1
ATOM 874 C CA . GLU A 1 138 ? 79.982 30.075 87.735 1.00 47.42 118 GLU A CA 1
ATOM 875 C C . GLU A 1 138 ? 80.679 30.678 86.518 1.00 44.82 118 GLU A C 1
ATOM 876 O O . GLU A 1 138 ? 80.291 30.420 85.380 1.00 52.39 118 GLU A O 1
ATOM 882 N N . ILE A 1 139 ? 81.705 31.487 86.764 1.00 44.12 119 ILE A N 1
ATOM 883 C CA . ILE A 1 139 ? 82.575 31.959 85.695 1.00 40.60 119 ILE A CA 1
ATOM 884 C C . ILE A 1 139 ? 83.704 30.946 85.521 1.00 43.67 119 ILE A C 1
ATOM 885 O O . ILE A 1 139 ? 84.123 30.641 84.402 1.00 35.83 119 ILE A O 1
ATOM 890 N N . ASN A 1 140 ? 84.170 30.414 86.647 1.00 40.51 120 ASN A N 1
ATOM 891 C CA . ASN A 1 140 ? 85.241 29.427 86.676 1.00 37.71 120 ASN A CA 1
ATOM 892 C C . ASN A 1 140 ? 85.165 28.652 87.986 1.00 35.84 120 ASN A C 1
ATOM 893 O O . ASN A 1 140 ? 85.637 29.131 89.015 1.00 38.39 120 ASN A O 1
ATOM 898 N N . PRO A 1 141 ? 84.569 27.449 87.952 1.00 37.08 121 PRO A N 1
ATOM 899 C CA . PRO A 1 141 ? 84.320 26.647 89.158 1.00 38.91 121 PRO A CA 1
ATOM 900 C C . PRO A 1 141 ? 85.594 26.186 89.866 1.00 34.13 121 PRO A C 1
ATOM 901 O O . PRO A 1 141 ? 85.533 25.759 91.017 1.00 33.15 121 PRO A O 1
ATOM 905 N N . ARG A 1 142 ? 86.728 26.272 89.181 1.00 32.87 122 ARG A N 1
ATOM 906 C CA . ARG A 1 142 ? 87.999 25.845 89.749 1.00 31.64 122 ARG A CA 1
ATOM 907 C C . ARG A 1 142 ? 88.773 27.021 90.348 1.00 34.06 122 ARG A C 1
ATOM 908 O O . ARG A 1 142 ? 89.804 26.835 90.991 1.00 31.03 122 ARG A O 1
ATOM 916 N N . LEU A 1 143 ? 88.261 28.229 90.142 1.00 31.16 123 LEU A N 1
ATOM 917 C CA . LEU A 1 143 ? 88.955 29.445 90.558 1.00 29.44 123 LEU A CA 1
ATOM 918 C C . LEU A 1 143 ? 89.000 29.610 92.072 1.00 30.32 123 LEU A C 1
ATOM 919 O O . LEU A 1 143 ? 87.972 29.539 92.745 1.00 27.78 123 LEU A O 1
ATOM 924 N N . ILE A 1 144 ? 90.201 29.826 92.601 1.00 30.76 124 ILE A N 1
ATOM 925 C CA . ILE A 1 144 ? 90.361 30.195 94.003 1.00 25.97 124 ILE A CA 1
ATOM 926 C C . ILE A 1 144 ? 90.204 31.703 94.118 1.00 26.76 124 ILE A C 1
ATOM 927 O O . ILE A 1 144 ? 90.955 32.457 93.503 1.00 29.77 124 ILE A O 1
ATOM 932 N N . TYR A 1 145 ? 89.219 32.139 94.894 1.00 28.46 125 TYR A N 1
ATOM 933 C CA . TYR A 1 145 ? 89.008 33.558 95.150 1.00 27.62 125 TYR A CA 1
ATOM 934 C C . TYR A 1 145 ? 89.549 33.874 96.538 1.00 28.00 125 TYR A C 1
ATOM 935 O O . TYR A 1 145 ? 89.135 33.268 97.523 1.00 30.73 125 TYR A O 1
ATOM 944 N N . ALA A 1 146 ? 90.495 34.804 96.607 1.00 25.22 126 ALA A N 1
ATOM 945 C CA . ALA A 1 146 ? 91.180 35.101 97.861 1.00 25.50 126 ALA A CA 1
ATOM 946 C C . ALA A 1 146 ? 91.108 36.584 98.183 1.00 27.36 126 ALA A C 1
ATOM 947 O O . ALA A 1 146 ? 91.515 37.421 97.379 1.00 24.36 126 ALA A O 1
ATOM 949 N N . SER A 1 147 ? 90.597 36.903 99.366 1.00 24.95 127 SER A N 1
ATOM 950 C CA . SER A 1 147 ? 90.446 38.290 99.772 1.00 25.79 127 SER A CA 1
ATOM 951 C C . SER A 1 147 ? 91.109 38.560 101.113 1.00 28.91 127 SER A C 1
ATOM 952 O O . SER A 1 147 ? 91.054 37.740 102.032 1.00 24.51 127 SER A O 1
ATOM 955 N N . SER A 1 148 ? 91.739 39.724 101.211 1.00 28.93 128 SER A N 1
ATOM 956 C CA . SER A 1 148 ? 92.347 40.168 102.453 1.00 26.43 128 SER A CA 1
ATOM 957 C C . SER A 1 148 ? 91.778 41.535 102.795 1.00 25.92 128 SER A C 1
ATOM 958 O O . SER A 1 148 ? 91.745 42.422 101.955 1.00 31.70 128 SER A O 1
ATOM 961 N N . SER A 1 149 ? 91.302 41.706 104.018 1.00 29.06 129 SER A N 1
ATOM 962 C CA . SER A 1 149 ? 90.785 43.003 104.422 1.00 33.42 129 SER A CA 1
ATOM 963 C C . SER A 1 149 ? 91.076 43.259 105.888 1.00 28.10 129 SER A C 1
ATOM 964 O O . SER A 1 149 ? 91.646 42.409 106.572 1.00 25.79 129 SER A O 1
ATOM 967 N N . GLY A 1 150 ? 90.688 44.435 106.366 1.00 26.79 130 GLY A N 1
ATOM 968 C CA . GLY A 1 150 ? 90.946 44.809 107.741 1.00 24.48 130 GLY A CA 1
ATOM 969 C C . GLY A 1 150 ? 90.299 43.879 108.748 1.00 28.02 130 GLY A C 1
ATOM 970 O O . GLY A 1 150 ? 90.941 43.450 109.707 1.00 25.41 130 GLY A O 1
ATOM 971 N N . PHE A 1 151 ? 89.029 43.555 108.527 1.00 27.66 131 PHE A N 1
ATOM 972 C CA . PHE A 1 151 ? 88.279 42.743 109.480 1.00 26.17 131 PHE A CA 1
ATOM 973 C C . PHE A 1 151 ? 87.635 41.507 108.855 1.00 25.21 131 PHE A C 1
ATOM 974 O O . PHE A 1 151 ? 86.897 40.783 109.523 1.00 27.61 131 PHE A O 1
ATOM 982 N N . GLY A 1 152 ? 87.924 41.258 107.584 1.00 25.93 132 GLY A N 1
ATOM 983 C CA . GLY A 1 152 ? 87.330 40.129 106.891 1.00 30.68 132 GLY A CA 1
ATOM 984 C C . GLY A 1 152 ? 86.040 40.529 106.205 1.00 28.98 132 GLY A C 1
ATOM 985 O O . GLY A 1 152 ? 85.620 41.683 106.289 1.00 32.24 132 GLY A O 1
ATOM 986 N N . HIS A 1 153 ? 85.405 39.577 105.528 1.00 27.13 133 HIS A N 1
ATOM 987 C CA . HIS A 1 153 ? 84.166 39.859 104.809 1.00 32.36 133 HIS A CA 1
ATOM 988 C C . HIS A 1 153 ? 82.919 39.570 105.639 1.00 31.89 133 HIS A C 1
ATOM 989 O O . HIS A 1 153 ? 81.799 39.676 105.140 1.00 33.86 133 HIS A O 1
ATOM 996 N N . THR A 1 154 ? 83.115 39.202 106.903 1.00 27.47 134 THR A N 1
ATOM 997 C CA . THR A 1 154 ? 81.998 38.981 107.818 1.00 25.66 134 THR A CA 1
ATOM 998 C C . THR A 1 154 ? 82.220 39.727 109.131 1.00 29.02 134 THR A C 1
ATOM 999 O O . THR A 1 154 ? 83.345 40.100 109.459 1.00 31.75 134 THR A O 1
ATOM 1003 N N . GLY A 1 155 ? 81.142 39.946 109.879 1.00 28.19 135 GLY A N 1
ATOM 1004 C CA . GLY A 1 155 ? 81.233 40.610 111.167 1.00 27.75 135 GLY A CA 1
ATOM 1005 C C . GLY A 1 155 ? 80.747 42.048 111.137 1.00 33.61 135 GLY A C 1
ATOM 1006 O O . GLY A 1 155 ? 80.673 42.659 110.072 1.00 34.83 135 GLY A O 1
ATOM 1007 N N . PRO A 1 156 ? 80.414 42.598 112.314 1.00 30.30 136 PRO A N 1
ATOM 1008 C CA . PRO A 1 156 ? 79.902 43.967 112.461 1.00 29.54 136 PRO A CA 1
ATOM 1009 C C . PRO A 1 156 ? 80.904 45.057 112.075 1.00 35.95 136 PRO A C 1
ATOM 1010 O O . PRO A 1 156 ? 80.497 46.195 111.835 1.00 40.01 136 PRO A O 1
ATOM 1014 N N . LEU A 1 157 ? 82.188 44.720 112.018 1.00 34.39 137 LEU A N 1
ATOM 1015 C CA . LEU A 1 157 ? 83.218 45.707 111.699 1.00 30.67 137 LEU A CA 1
ATOM 1016 C C . LEU A 1 157 ? 83.781 45.525 110.294 1.00 32.61 137 LEU A C 1
ATOM 1017 O O . LEU A 1 157 ? 84.834 46.073 109.969 1.00 37.01 137 LEU A O 1
ATOM 1022 N N . LYS A 1 158 ? 83.074 44.768 109.461 1.00 30.54 138 LYS A N 1
ATOM 1023 C CA . LYS A 1 158 ? 83.582 44.414 108.138 1.00 30.69 138 LYS A CA 1
ATOM 1024 C C . LYS A 1 158 ? 83.798 45.620 107.219 1.00 37.89 138 LYS A C 1
ATOM 1025 O O . LYS A 1 158 ? 84.730 45.634 106.416 1.00 37.33 138 LYS A O 1
ATOM 1031 N N . ASP A 1 159 ? 82.949 46.634 107.346 1.00 35.44 139 ASP A N 1
ATOM 1032 C CA . ASP A 1 159 ? 83.037 47.803 106.479 1.00 32.64 139 ASP A CA 1
ATOM 1033 C C . ASP A 1 159 ? 83.740 48.965 107.169 1.00 33.57 139 ASP A C 1
ATOM 1034 O O . ASP A 1 159 ? 83.747 50.085 106.659 1.00 37.60 139 ASP A O 1
ATOM 1039 N N . ALA A 1 160 ? 84.330 48.694 108.329 1.00 35.84 140 ALA A N 1
ATOM 1040 C CA . ALA A 1 160 ? 85.018 49.725 109.099 1.00 34.00 140 ALA A CA 1
ATOM 1041 C C . ALA A 1 160 ? 86.410 50.008 108.542 1.00 32.34 140 ALA A C 1
ATOM 1042 O O . ALA A 1 160 ? 87.074 49.101 108.039 1.00 31.22 140 ALA A O 1
ATOM 1044 N N . PRO A 1 161 ? 86.852 51.276 108.624 1.00 36.20 141 PRO A N 1
ATOM 1045 C CA . PRO A 1 161 ? 88.211 51.655 108.224 1.00 30.73 141 PRO A CA 1
ATOM 1046 C C . PRO A 1 161 ? 89.212 50.843 109.027 1.00 31.08 141 PRO A C 1
ATOM 1047 O O . PRO A 1 161 ? 89.006 50.655 110.226 1.00 34.01 141 PRO A O 1
ATOM 1051 N N . ALA A 1 162 ? 90.272 50.366 108.387 1.00 34.81 142 ALA A N 1
ATOM 1052 C CA . ALA A 1 162 ? 91.174 49.441 109.059 1.00 34.64 142 ALA A CA 1
ATOM 1053 C C . ALA A 1 162 ? 92.599 49.449 108.520 1.00 35.11 142 ALA A C 1
ATOM 1054 O O . ALA A 1 162 ? 93.117 48.410 108.111 1.00 35.20 142 ALA A O 1
ATOM 1056 N N . TYR A 1 163 ? 93.236 50.615 108.536 1.00 30.38 143 TYR A N 1
ATOM 1057 C CA . TYR A 1 163 ? 94.664 50.697 108.268 1.00 27.16 143 TYR A CA 1
ATOM 1058 C C . TYR A 1 163 ? 95.408 49.844 109.288 1.00 26.48 143 TYR A C 1
ATOM 1059 O O . TYR A 1 163 ? 94.858 49.485 110.333 1.00 25.40 143 TYR A O 1
ATOM 1068 N N . ASP A 1 164 ? 96.666 49.538 108.989 1.00 23.27 144 ASP A N 1
ATOM 1069 C CA . ASP A 1 164 ? 97.502 48.746 109.883 1.00 26.02 144 ASP A CA 1
ATOM 1070 C C . ASP A 1 164 ? 97.528 49.299 111.307 1.00 26.36 144 ASP A C 1
ATOM 1071 O O . ASP A 1 164 ? 97.440 48.545 112.277 1.00 24.40 144 ASP A O 1
ATOM 1076 N N . THR A 1 165 ? 97.644 50.618 111.425 1.00 24.83 145 THR A N 1
ATOM 1077 C CA . THR A 1 165 ? 97.741 51.268 112.729 1.00 22.73 145 THR A CA 1
ATOM 1078 C C . THR A 1 165 ? 96.459 51.111 113.548 1.00 21.55 145 THR A C 1
ATOM 1079 O O . THR A 1 165 ? 96.508 50.960 114.770 1.00 21.40 145 THR A O 1
ATOM 1083 N N . ILE A 1 166 ? 95.315 51.141 112.872 1.00 19.34 146 ILE A N 1
ATOM 1084 C CA . ILE A 1 166 ? 94.034 50.910 113.533 1.00 20.30 146 ILE A CA 1
ATOM 1085 C C . ILE A 1 166 ? 93.936 49.478 114.065 1.00 23.00 146 ILE A C 1
ATOM 1086 O O . ILE A 1 166 ? 93.466 49.252 115.181 1.00 22.91 146 ILE A O 1
ATOM 1091 N N . ILE A 1 167 ? 94.400 48.517 113.272 1.00 20.36 147 ILE A N 1
ATOM 1092 C CA . ILE A 1 167 ? 94.356 47.112 113.676 1.00 20.55 147 ILE A CA 1
ATOM 1093 C C . ILE A 1 167 ? 95.249 46.843 114.883 1.00 22.17 147 ILE A C 1
ATOM 1094 O O . ILE A 1 167 ? 94.840 46.163 115.822 1.00 20.03 147 ILE A O 1
ATOM 1099 N N . GLN A 1 168 ? 96.464 47.384 114.856 1.00 21.70 148 GLN A N 1
ATOM 1100 C CA . GLN A 1 168 ? 97.384 47.232 115.976 1.00 18.78 148 GLN A CA 1
ATOM 1101 C C . GLN A 1 168 ? 96.785 47.808 117.252 1.00 24.44 148 GLN A C 1
ATOM 1102 O O . GLN A 1 168 ? 96.917 47.225 118.332 1.00 22.04 148 GLN A O 1
ATOM 1108 N N . ALA A 1 169 ? 96.120 48.952 117.120 1.00 19.63 149 ALA A N 1
ATOM 1109 C CA . ALA A 1 169 ? 95.502 49.619 118.259 1.00 24.87 149 ALA A CA 1
ATOM 1110 C C . ALA A 1 169 ? 94.377 48.782 118.863 1.00 24.16 149 ALA A C 1
ATOM 1111 O O . ALA A 1 169 ? 94.289 48.634 120.080 1.00 22.73 149 ALA A O 1
ATOM 1113 N N . MET A 1 170 ? 93.531 48.222 118.004 1.00 22.60 150 MET A N 1
ATOM 1114 C CA . MET A 1 170 ? 92.355 47.486 118.460 1.00 24.73 150 MET A CA 1
ATOM 1115 C C . MET A 1 170 ? 92.638 46.031 118.844 1.00 23.51 150 MET A C 1
ATOM 1116 O O . MET A 1 170 ? 91.814 45.392 119.495 1.00 22.17 150 MET A O 1
ATOM 1121 N N . SER A 1 171 ? 93.793 45.509 118.443 1.00 22.18 151 SER A N 1
ATOM 1122 C CA . SER A 1 171 ? 94.102 44.096 118.663 1.00 22.48 151 SER A CA 1
ATOM 1123 C C . SER A 1 171 ? 94.752 43.844 120.020 1.00 26.74 151 SER A C 1
ATOM 1124 O O . SER A 1 171 ? 94.777 42.711 120.506 1.00 26.57 151 SER A O 1
ATOM 1127 N N . GLY A 1 172 ? 95.291 44.899 120.621 1.00 21.05 152 GLY A N 1
ATOM 1128 C CA . GLY A 1 172 ? 95.955 44.789 121.908 1.00 20.07 152 GLY A CA 1
ATOM 1129 C C . GLY A 1 172 ? 97.470 44.848 121.824 1.00 20.52 152 GLY A C 1
ATOM 1130 O O . GLY A 1 172 ? 98.147 45.017 122.836 1.00 21.50 152 GLY A O 1
ATOM 1131 N N . ILE A 1 173 ? 98.008 44.726 120.614 1.00 25.47 153 ILE A N 1
ATOM 1132 C CA . ILE A 1 173 ? 99.458 44.636 120.440 1.00 23.88 153 ILE A CA 1
ATOM 1133 C C . ILE A 1 173 ? 100.191 45.927 120.825 1.00 23.70 153 ILE A C 1
ATOM 1134 O O . ILE A 1 173 ? 101.306 45.876 121.343 1.00 26.14 153 ILE A O 1
ATOM 1139 N N . MET A 1 174 ? 99.562 47.077 120.592 1.00 23.40 154 MET A N 1
ATOM 1140 C CA . MET A 1 174 ? 100.152 48.357 120.975 1.00 22.76 154 MET A CA 1
ATOM 1141 C C . MET A 1 174 ? 100.294 48.435 122.486 1.00 24.18 154 MET A C 1
ATOM 1142 O O . MET A 1 174 ? 101.305 48.907 123.005 1.00 25.15 154 MET A O 1
ATOM 1147 N N . MET A 1 175 ? 99.264 47.965 123.182 1.00 23.71 155 MET A N 1
ATOM 1148 C CA . MET A 1 175 ? 99.219 48.011 124.637 1.00 25.95 155 MET A CA 1
ATOM 1149 C C . MET A 1 175 ? 100.281 47.109 125.257 1.00 28.74 155 MET A C 1
ATOM 1150 O O . MET A 1 175 ? 100.770 47.381 126.353 1.00 27.69 155 MET A O 1
ATOM 1155 N N . GLU A 1 176 ? 100.631 46.036 124.553 1.00 20.03 156 GLU A N 1
ATOM 1156 C CA . GLU A 1 176 ? 101.634 45.089 125.037 1.00 22.97 156 GLU A CA 1
ATOM 1157 C C . GLU A 1 176 ? 103.054 45.567 124.745 1.00 22.93 156 GLU A C 1
ATOM 1158 O O . GLU A 1 176 ? 104.020 45.060 125.310 1.00 25.14 156 GLU A O 1
ATOM 1164 N N . THR A 1 177 ? 103.171 46.554 123.867 1.00 22.44 157 THR A N 1
ATOM 1165 C CA . THR A 1 177 ? 104.469 46.931 123.331 1.00 22.78 157 THR A CA 1
ATOM 1166 C C . THR A 1 177 ? 105.079 48.157 123.998 1.00 25.99 157 THR A C 1
ATOM 1167 O O . THR A 1 177 ? 104.433 49.198 124.122 1.00 27.86 157 THR A O 1
ATOM 1171 N N . GLY A 1 178 ? 106.332 48.023 124.423 1.00 27.66 158 GLY A N 1
ATOM 1172 C CA . GLY A 1 178 ? 107.082 49.142 124.961 1.00 28.94 158 GLY A CA 1
ATOM 1173 C C . GLY A 1 178 ? 107.566 48.902 126.375 1.00 31.08 158 GLY A C 1
ATOM 1174 O O . GLY A 1 178 ? 107.239 47.888 126.992 1.00 32.85 158 GLY A O 1
ATOM 1175 N N . TYR A 1 179 ? 108.358 49.840 126.882 1.00 35.34 159 TYR A N 1
ATOM 1176 C CA . TYR A 1 179 ? 108.823 49.784 128.261 1.00 37.53 159 TYR A CA 1
ATOM 1177 C C . TYR A 1 179 ? 107.644 49.880 129.225 1.00 34.33 159 TYR A C 1
ATOM 1178 O O . TYR A 1 179 ? 106.693 50.617 128.968 1.00 36.79 159 TYR A O 1
ATOM 1187 N N . PRO A 1 180 ? 107.705 49.118 130.332 1.00 39.76 160 PRO A N 1
ATOM 1188 C CA . PRO A 1 180 ? 106.633 48.945 131.322 1.00 40.32 160 PRO A CA 1
ATOM 1189 C C . PRO A 1 180 ? 105.833 50.207 131.652 1.00 38.41 160 PRO A C 1
ATOM 1190 O O . PRO A 1 180 ? 104.607 50.185 131.543 1.00 39.18 160 PRO A O 1
ATOM 1194 N N . ASP A 1 181 ? 106.511 51.283 132.038 1.00 36.72 161 ASP A N 1
ATOM 1195 C CA . ASP A 1 181 ? 105.829 52.488 132.509 1.00 44.38 161 ASP A CA 1
ATOM 1196 C C . ASP A 1 181 ? 105.679 53.550 131.419 1.00 46.30 161 ASP A C 1
ATOM 1197 O O . ASP A 1 181 ? 105.333 54.699 131.702 1.00 41.90 161 ASP A O 1
ATOM 1202 N N . ALA A 1 182 ? 105.943 53.163 130.176 1.00 39.89 162 ALA A N 1
ATOM 1203 C CA . ALA A 1 182 ? 105.849 54.081 129.047 1.00 37.24 162 ALA A CA 1
ATOM 1204 C C . ALA A 1 182 ? 104.496 53.939 128.347 1.00 36.94 162 ALA A C 1
ATOM 1205 O O . ALA A 1 182 ? 103.826 52.916 128.501 1.00 37.84 162 ALA A O 1
ATOM 1207 N N . PRO A 1 183 ? 104.079 54.975 127.595 1.00 36.87 163 PRO A N 1
ATOM 1208 C CA . PRO A 1 183 ? 102.835 54.899 126.819 1.00 35.80 163 PRO A CA 1
ATOM 1209 C C . PRO A 1 183 ? 102.845 53.739 125.826 1.00 33.18 163 PRO A C 1
ATOM 1210 O O . PRO A 1 183 ? 103.918 53.248 125.480 1.00 29.01 163 PRO A O 1
ATOM 1214 N N . PRO A 1 184 ? 101.659 53.297 125.381 1.00 32.91 164 PRO A N 1
ATOM 1215 C CA . PRO A 1 184 ? 101.594 52.217 124.394 1.00 31.32 164 PRO A CA 1
ATOM 1216 C C . PRO A 1 184 ? 102.228 52.665 123.087 1.00 32.24 164 PRO A C 1
ATOM 1217 O O . PRO A 1 184 ? 102.156 53.846 122.749 1.00 29.69 164 PRO A O 1
ATOM 1221 N N . VAL A 1 185 ? 102.842 51.740 122.359 1.00 29.78 165 VAL A N 1
ATOM 1222 C CA . VAL A 1 185 ? 103.474 52.102 121.098 1.00 27.28 165 VAL A CA 1
ATOM 1223 C C . VAL A 1 185 ? 103.322 51.004 120.044 1.00 27.16 165 VAL A C 1
ATOM 1224 O O . VAL A 1 185 ? 103.332 49.813 120.353 1.00 25.75 165 VAL A O 1
ATOM 1228 N N . ARG A 1 186 ? 103.144 51.434 118.802 1.00 24.38 166 ARG A N 1
ATOM 1229 C CA . ARG A 1 186 ? 103.072 50.557 117.643 1.00 24.01 166 ARG A CA 1
ATOM 1230 C C . ARG A 1 186 ? 104.356 49.742 117.539 1.00 23.02 166 ARG A C 1
ATOM 1231 O O . ARG A 1 186 ? 105.421 50.221 117.922 1.00 24.97 166 ARG A O 1
ATOM 1239 N N . VAL A 1 187 ? 104.266 48.509 117.046 1.00 24.21 167 VAL A N 1
ATOM 1240 C CA . VAL A 1 187 ? 105.482 47.760 116.745 1.00 23.00 167 VAL A CA 1
ATOM 1241 C C . VAL A 1 187 ? 106.139 48.389 115.514 1.00 23.71 167 VAL A C 1
ATOM 1242 O O . VAL A 1 187 ? 105.455 48.934 114.648 1.00 24.95 167 VAL A O 1
ATOM 1246 N N . GLY A 1 188 ? 107.465 48.326 115.442 1.00 23.17 168 GLY A N 1
ATOM 1247 C CA . GLY A 1 188 ? 108.217 49.068 114.442 1.00 22.30 168 GLY A CA 1
ATOM 1248 C C . GLY A 1 188 ? 108.017 48.683 112.984 1.00 26.08 168 GLY A C 1
ATOM 1249 O O . GLY A 1 188 ? 108.889 48.926 112.153 1.00 26.53 168 GLY A O 1
ATOM 1250 N N . THR A 1 189 ? 106.871 48.091 112.665 1.00 24.48 169 THR A N 1
ATOM 1251 C CA . THR A 1 189 ? 106.556 47.723 111.291 1.00 20.70 169 THR A CA 1
ATOM 1252 C C . THR A 1 189 ? 105.051 47.570 111.143 1.00 22.46 169 THR A C 1
ATOM 1253 O O . THR A 1 189 ? 104.322 47.575 112.135 1.00 26.23 169 THR A O 1
ATOM 1257 N N . SER A 1 190 ? 104.587 47.441 109.906 1.00 19.79 170 SER A N 1
ATOM 1258 C CA . SER A 1 190 ? 103.170 47.216 109.651 1.00 23.21 170 SER A CA 1
ATOM 1259 C C . SER A 1 190 ? 102.813 45.752 109.898 1.00 24.15 170 SER A C 1
ATOM 1260 O O . SER A 1 190 ? 102.550 45.001 108.958 1.00 18.98 170 SER A O 1
ATOM 1263 N N . LEU A 1 191 ? 102.796 45.361 111.169 1.00 22.13 171 LEU A N 1
ATOM 1264 C CA . LEU A 1 191 ? 102.622 43.961 111.550 1.00 20.65 171 LEU A CA 1
ATOM 1265 C C . LEU A 1 191 ? 101.300 43.356 111.084 1.00 16.85 171 LEU A C 1
ATOM 1266 O O . LEU A 1 191 ? 101.256 42.206 110.651 1.00 23.91 171 LEU A O 1
ATOM 1271 N N . ALA A 1 192 ? 100.224 44.127 111.177 1.00 19.69 172 ALA A N 1
ATOM 1272 C CA . ALA A 1 192 ? 98.901 43.627 110.813 1.00 21.49 172 ALA A CA 1
ATOM 1273 C C . ALA A 1 192 ? 98.801 43.282 109.329 1.00 19.81 172 ALA A C 1
ATOM 1274 O O . ALA A 1 192 ? 98.255 42.243 108.965 1.00 23.40 172 ALA A O 1
ATOM 1276 N N . ASP A 1 193 ? 99.315 44.164 108.479 1.00 22.71 173 ASP A N 1
ATOM 1277 C CA . ASP A 1 193 ? 99.309 43.933 107.040 1.00 24.04 173 ASP A CA 1
ATOM 1278 C C . ASP A 1 193 ? 100.155 42.716 106.678 1.00 20.40 173 ASP A C 1
ATOM 1279 O O . ASP A 1 193 ? 99.747 41.881 105.873 1.00 23.23 173 ASP A O 1
ATOM 1284 N N . LEU A 1 194 ? 101.334 42.625 107.283 1.00 20.48 174 LEU A N 1
ATOM 1285 C CA . LEU A 1 194 ? 102.273 41.552 106.982 1.00 20.89 174 LEU A CA 1
ATOM 1286 C C . LEU A 1 194 ? 101.745 40.200 107.452 1.00 22.31 174 LEU A C 1
ATOM 1287 O O . LEU A 1 194 ? 101.884 39.197 106.747 1.00 20.01 174 LEU A O 1
ATOM 1292 N N . CYS A 1 195 ? 101.133 40.183 108.635 1.00 17.81 175 CYS A N 1
ATOM 1293 C CA . CYS A 1 195 ? 100.473 38.982 109.143 1.00 24.10 175 CYS A CA 1
ATOM 1294 C C . CYS A 1 195 ? 99.396 38.494 108.194 1.00 23.18 175 CYS A C 1
ATOM 1295 O O . CYS A 1 195 ? 99.386 37.328 107.801 1.00 23.44 175 CYS A O 1
ATOM 1298 N N . GLY A 1 196 ? 98.484 39.394 107.840 1.00 22.58 176 GLY A N 1
ATOM 1299 C CA . GLY A 1 196 ? 97.426 39.079 106.902 1.00 22.40 176 GLY A CA 1
ATOM 1300 C C . GLY A 1 196 ? 98.001 38.654 105.567 1.00 25.27 176 GLY A C 1
ATOM 1301 O O . GLY A 1 196 ? 97.437 37.802 104.889 1.00 25.99 176 GLY A O 1
ATOM 1302 N N . GLY A 1 197 ? 99.132 39.248 105.198 1.00 24.03 177 GLY A N 1
ATOM 1303 C CA . GLY A 1 197 ? 99.819 38.897 103.968 1.00 19.86 177 GLY A CA 1
ATOM 1304 C C . GLY A 1 197 ? 100.236 37.438 103.919 1.00 22.88 177 GLY A C 1
ATOM 1305 O O . GLY A 1 197 ? 99.881 36.717 102.988 1.00 22.65 177 GLY A O 1
ATOM 1306 N N . VAL A 1 198 ? 100.986 36.997 104.924 1.00 17.56 178 VAL A N 1
ATOM 1307 C CA . VAL A 1 198 ? 101.473 35.624 104.951 1.00 21.00 178 VAL A CA 1
ATOM 1308 C C . VAL A 1 198 ? 100.320 34.636 105.149 1.00 21.21 178 VAL A C 1
ATOM 1309 O O . VAL A 1 198 ? 100.349 33.523 104.624 1.00 20.14 178 VAL A O 1
ATOM 1313 N N . TYR A 1 199 ? 99.295 35.055 105.888 1.00 21.13 179 TYR A N 1
ATOM 1314 C CA . TYR A 1 199 ? 98.104 34.227 106.057 1.00 21.86 179 TYR A CA 1
ATOM 1315 C C . TYR A 1 199 ? 97.311 34.137 104.763 1.00 23.84 179 TYR A C 1
ATOM 1316 O O . TYR A 1 199 ? 96.709 33.104 104.468 1.00 25.49 179 TYR A O 1
ATOM 1325 N N . LEU A 1 200 ? 97.312 35.222 103.994 1.00 22.30 180 LEU A N 1
ATOM 1326 C CA . LEU A 1 200 ? 96.680 35.224 102.682 1.00 24.50 180 LEU A CA 1
ATOM 1327 C C . LEU A 1 200 ? 97.412 34.259 101.762 1.00 21.63 180 LEU A C 1
ATOM 1328 O O . LEU A 1 200 ? 96.790 33.467 101.058 1.00 21.64 180 LEU A O 1
ATOM 1333 N N . PHE A 1 201 ? 98.740 34.322 101.777 1.00 20.91 181 PHE A N 1
ATOM 1334 C CA . PHE A 1 201 ? 99.541 33.426 100.950 1.00 18.41 181 PHE A CA 1
ATOM 1335 C C . PHE A 1 201 ? 99.347 31.963 101.336 1.00 21.82 181 PHE A C 1
ATOM 1336 O O . PHE A 1 201 ? 99.116 31.112 100.477 1.00 22.53 181 PHE A O 1
ATOM 1344 N N . SER A 1 202 ? 99.444 31.680 102.631 1.00 17.08 182 SER A N 1
ATOM 1345 C CA . SER A 1 202 ? 99.335 30.311 103.118 1.00 26.43 182 SER A CA 1
ATOM 1346 C C . SER A 1 202 ? 97.917 29.768 102.943 1.00 26.50 182 SER A C 1
ATOM 1347 O O . SER A 1 202 ? 97.720 28.571 102.725 1.00 21.14 182 SER A O 1
ATOM 1350 N N . GLY A 1 203 ? 96.932 30.656 103.026 1.00 22.24 183 GLY A N 1
ATOM 1351 C CA . GLY A 1 203 ? 95.548 30.277 102.806 1.00 21.89 183 GLY A CA 1
ATOM 1352 C C . GLY A 1 203 ? 95.284 29.927 101.354 1.00 24.75 183 GLY A C 1
ATOM 1353 O O . GLY A 1 203 ? 94.561 28.977 101.052 1.00 21.27 183 GLY A O 1
ATOM 1354 N N . ILE A 1 204 ? 95.872 30.703 100.451 1.00 21.38 184 ILE A N 1
ATOM 1355 C CA . ILE A 1 204 ? 95.743 30.446 99.021 1.00 19.50 184 ILE A CA 1
ATOM 1356 C C . ILE A 1 204 ? 96.345 29.093 98.655 1.00 27.97 184 ILE A C 1
ATOM 1357 O O . ILE A 1 204 ? 95.726 28.300 97.942 1.00 22.93 184 ILE A O 1
ATOM 1362 N N . VAL A 1 205 ? 97.548 28.825 99.154 1.00 23.86 185 VAL A N 1
ATOM 1363 C CA . VAL A 1 205 ? 98.242 27.588 98.816 1.00 22.18 185 VAL A CA 1
ATOM 1364 C C . VAL A 1 205 ? 97.564 26.372 99.459 1.00 21.61 185 VAL A C 1
ATOM 1365 O O . VAL A 1 205 ? 97.612 25.267 98.920 1.00 24.30 185 VAL A O 1
ATOM 1369 N N . SER A 1 206 ? 96.910 26.583 100.597 1.00 20.40 186 SER A N 1
ATOM 1370 C CA . SER A 1 206 ? 96.116 25.528 101.215 1.00 22.33 186 SER A CA 1
ATOM 1371 C C . SER A 1 206 ? 94.930 25.169 100.332 1.00 27.09 186 SER A C 1
ATOM 1372 O O . SER A 1 206 ? 94.624 23.994 100.136 1.00 21.31 186 SER A O 1
ATOM 1375 N N . ALA A 1 207 ? 94.266 26.193 99.802 1.00 23.83 187 ALA A N 1
ATOM 1376 C CA . ALA A 1 207 ? 93.124 25.995 98.922 1.00 21.28 187 ALA A CA 1
ATOM 1377 C C . ALA A 1 207 ? 93.560 25.325 97.624 1.00 24.92 187 ALA A C 1
ATOM 1378 O O . ALA A 1 207 ? 92.821 24.529 97.049 1.00 26.48 187 ALA A O 1
ATOM 1380 N N . LEU A 1 208 ? 94.767 25.651 97.171 1.00 22.74 188 LEU A N 1
ATOM 1381 C CA . LEU A 1 208 ? 95.319 25.057 95.961 1.00 23.68 188 LEU A CA 1
ATOM 1382 C C . LEU A 1 208 ? 95.611 23.574 96.160 1.00 24.61 188 LEU A C 1
ATOM 1383 O O . LEU A 1 208 ? 95.367 22.766 95.268 1.00 25.23 188 LEU A O 1
ATOM 1388 N N . TYR A 1 209 ? 96.135 23.213 97.326 1.00 22.58 189 TYR A N 1
ATOM 1389 C CA . TYR A 1 209 ? 96.342 21.802 97.630 1.00 24.01 189 TYR A CA 1
ATOM 1390 C C . TYR A 1 209 ? 95.002 21.088 97.700 1.00 25.52 189 TYR A C 1
ATOM 1391 O O . TYR A 1 209 ? 94.849 19.990 97.170 1.00 23.93 189 TYR A O 1
ATOM 1400 N N . GLY A 1 210 ? 94.036 21.719 98.361 1.00 26.05 190 GLY A N 1
ATOM 1401 C CA . GLY A 1 210 ? 92.705 21.156 98.487 1.00 27.25 190 GLY A CA 1
ATOM 1402 C C . GLY A 1 210 ? 92.074 20.895 97.135 1.00 31.43 190 GLY A C 1
ATOM 1403 O O . GLY A 1 210 ? 91.515 19.823 96.897 1.00 31.19 190 GLY A O 1
ATOM 1404 N N . ARG A 1 211 ? 92.184 21.875 96.242 1.00 29.01 191 ARG A N 1
ATOM 1405 C CA . ARG A 1 211 ? 91.597 21.781 94.910 1.00 31.10 191 ARG A CA 1
ATOM 1406 C C . ARG A 1 211 ? 92.178 20.623 94.099 1.00 36.08 191 ARG A C 1
ATOM 1407 O O . ARG A 1 211 ? 91.525 20.088 93.202 1.00 34.89 191 ARG A O 1
ATOM 1415 N N . GLU A 1 212 ? 93.404 20.227 94.423 1.00 30.98 192 GLU A N 1
ATOM 1416 C CA . GLU A 1 212 ? 94.081 19.186 93.663 1.00 33.27 192 GLU A CA 1
ATOM 1417 C C . GLU A 1 212 ? 93.365 17.841 93.783 1.00 35.04 192 GLU A C 1
ATOM 1418 O O . GLU A 1 212 ? 93.553 16.950 92.952 1.00 38.38 192 GLU A O 1
ATOM 1424 N N . LYS A 1 213 ? 92.537 17.701 94.814 1.00 33.66 193 LYS A N 1
ATOM 1425 C CA . LYS A 1 213 ? 91.710 16.510 94.961 1.00 36.66 193 LYS A CA 1
ATOM 1426 C C . LYS A 1 213 ? 90.242 16.827 94.682 1.00 37.68 193 LYS A C 1
ATOM 1427 O O . LYS A 1 213 ? 89.550 16.062 94.012 1.00 44.87 193 LYS A O 1
ATOM 1433 N N . SER A 1 214 ? 89.780 17.967 95.184 1.00 32.27 194 SER A N 1
ATOM 1434 C CA . SER A 1 214 ? 88.378 18.349 95.058 1.00 35.01 194 SER A CA 1
ATOM 1435 C C . SER A 1 214 ? 88.002 18.776 93.637 1.00 41.38 194 SER A C 1
ATOM 1436 O O . SER A 1 214 ? 86.832 18.708 93.258 1.00 37.63 194 SER A O 1
ATOM 1439 N N . GLN A 1 215 ? 88.993 19.229 92.871 1.00 33.52 195 GLN A N 1
ATOM 1440 C CA . GLN A 1 215 ? 88.777 19.795 91.536 1.00 35.40 195 GLN A CA 1
ATOM 1441 C C . GLN A 1 215 ? 87.835 20.996 91.550 1.00 37.26 195 GLN A C 1
ATOM 1442 O O . GLN A 1 215 ? 87.230 21.333 90.532 1.00 42.59 195 GLN A O 1
ATOM 1448 N N . ARG A 1 216 ? 87.724 21.639 92.708 1.00 33.01 196 ARG A N 1
ATOM 1449 C CA . ARG A 1 216 ? 86.874 22.814 92.864 1.00 40.76 196 ARG A CA 1
ATOM 1450 C C . ARG A 1 216 ? 87.581 23.923 93.634 1.00 37.54 196 ARG A C 1
ATOM 1451 O O . ARG A 1 216 ? 88.398 23.663 94.518 1.00 39.06 196 ARG A O 1
ATOM 1459 N N . GLY A 1 217 ? 87.253 25.165 93.297 1.00 35.55 197 GLY A N 1
ATOM 1460 C CA . GLY A 1 217 ? 87.817 26.310 93.983 1.00 34.54 197 GLY A CA 1
ATOM 1461 C C . GLY A 1 217 ? 87.156 26.542 95.327 1.00 34.95 197 GLY A C 1
ATOM 1462 O O . GLY A 1 217 ? 86.296 25.767 95.746 1.00 38.57 197 GLY A O 1
ATOM 1463 N N . ALA A 1 218 ? 87.564 27.612 96.004 1.00 30.47 198 ALA A N 1
ATOM 1464 C CA . ALA A 1 218 ? 86.983 27.993 97.287 1.00 25.14 198 ALA A CA 1
ATOM 1465 C C . ALA A 1 218 ? 87.296 29.456 97.577 1.00 27.11 198 ALA A C 1
ATOM 1466 O O . ALA A 1 218 ? 88.139 30.058 96.913 1.00 26.74 198 ALA A O 1
ATOM 1468 N N . HIS A 1 219 ? 86.623 30.028 98.569 1.00 31.38 199 HIS A N 1
ATOM 1469 C CA . HIS A 1 219 ? 86.877 31.417 98.935 1.00 31.71 199 HIS A CA 1
ATOM 1470 C C . HIS A 1 219 ? 87.753 31.531 100.176 1.00 28.80 199 HIS A C 1
ATOM 1471 O O . HIS A 1 219 ? 87.327 31.193 101.278 1.00 27.81 199 HIS A O 1
ATOM 1478 N N . VAL A 1 220 ? 88.975 32.018 99.985 1.00 29.37 200 VAL A N 1
ATOM 1479 C CA . VAL A 1 220 ? 89.878 32.291 101.096 1.00 24.15 200 VAL A CA 1
ATOM 1480 C C . VAL A 1 220 ? 89.652 33.710 101.617 1.00 26.56 200 VAL A C 1
ATOM 1481 O O . VAL A 1 220 ? 89.812 34.685 100.882 1.00 29.16 200 VAL A O 1
ATOM 1485 N N . ASP A 1 221 ? 89.283 33.817 102.890 1.00 29.16 201 ASP A N 1
ATOM 1486 C CA . ASP A 1 221 ? 88.859 35.087 103.472 1.00 26.73 201 ASP A CA 1
ATOM 1487 C C . ASP A 1 221 ? 89.673 35.416 104.723 1.00 29.66 201 ASP A C 1
ATOM 1488 O O . ASP A 1 221 ? 89.407 34.889 105.800 1.00 28.25 201 ASP A O 1
ATOM 1493 N N . ILE A 1 222 ? 90.655 36.302 104.572 1.00 26.17 202 ILE A N 1
ATOM 1494 C CA . ILE A 1 222 ? 91.579 36.627 105.655 1.00 20.78 202 ILE A CA 1
ATOM 1495 C C . ILE A 1 222 ? 91.289 37.996 106.258 1.00 26.87 202 ILE A C 1
ATOM 1496 O O . ILE A 1 222 ? 91.011 38.954 105.539 1.00 30.63 202 ILE A O 1
ATOM 1501 N N . ALA A 1 223 ? 91.355 38.081 107.583 1.00 22.72 203 ALA A N 1
ATOM 1502 C CA . ALA A 1 223 ? 91.223 39.349 108.281 1.00 24.25 203 ALA A CA 1
ATOM 1503 C C . ALA A 1 223 ? 92.542 39.712 108.951 1.00 25.37 203 ALA A C 1
ATOM 1504 O O . ALA A 1 223 ? 93.137 38.893 109.656 1.00 22.20 203 ALA A O 1
ATOM 1506 N N . MET A 1 224 ? 92.996 40.941 108.729 1.00 23.10 204 MET A N 1
ATOM 1507 C CA . MET A 1 224 ? 94.197 41.455 109.381 1.00 17.14 204 MET A CA 1
ATOM 1508 C C . MET A 1 224 ? 94.028 41.462 110.898 1.00 22.66 204 MET A C 1
ATOM 1509 O O . MET A 1 224 ? 94.999 41.323 111.648 1.00 23.48 204 MET A O 1
ATOM 1514 N N . PHE A 1 225 ? 92.786 41.623 111.341 1.00 23.60 205 PHE A N 1
ATOM 1515 C CA . PHE A 1 225 ? 92.472 41.626 112.763 1.00 23.22 205 PHE A CA 1
ATOM 1516 C C . PHE A 1 225 ? 92.603 40.224 113.356 1.00 20.55 205 PHE A C 1
ATOM 1517 O O . PHE A 1 225 ? 93.204 40.049 114.415 1.00 22.03 205 PHE A O 1
ATOM 1525 N N . ASP A 1 226 ? 92.035 39.233 112.671 1.00 21.70 206 ASP A N 1
ATOM 1526 C CA . ASP A 1 226 ? 92.162 37.837 113.084 1.00 24.41 206 ASP A CA 1
ATOM 1527 C C . ASP A 1 226 ? 93.627 37.431 113.087 1.00 20.54 206 ASP A C 1
ATOM 1528 O O . ASP A 1 226 ? 94.102 36.778 114.013 1.00 20.97 206 ASP A O 1
ATOM 1533 N N . ALA A 1 227 ? 94.331 37.826 112.033 1.00 20.32 207 ALA A N 1
ATOM 1534 C CA . ALA A 1 227 ? 95.740 37.504 111.868 1.00 19.56 207 ALA A CA 1
ATOM 1535 C C . ALA A 1 227 ? 96.565 38.038 113.031 1.00 21.45 207 ALA A C 1
ATOM 1536 O O . ALA A 1 227 ? 97.393 37.324 113.596 1.00 19.70 207 ALA A O 1
ATOM 1538 N N . THR A 1 228 ? 96.332 39.298 113.383 1.00 23.24 208 THR A N 1
ATOM 1539 C CA . THR A 1 228 ? 97.082 39.950 114.448 1.00 18.57 208 THR A CA 1
ATOM 1540 C C . THR A 1 228 ? 96.800 39.310 115.807 1.00 18.37 208 THR A C 1
ATOM 1541 O O . THR A 1 228 ? 97.714 39.123 116.612 1.00 18.34 208 THR A O 1
ATOM 1545 N N . LEU A 1 229 ? 95.540 38.960 116.052 1.00 23.36 209 LEU A N 1
ATOM 1546 C CA . LEU A 1 229 ? 95.156 38.315 117.309 1.00 19.27 209 LEU A CA 1
ATOM 1547 C C . LEU A 1 229 ? 95.895 36.995 117.511 1.00 24.01 209 LEU A C 1
ATOM 1548 O O . LEU A 1 229 ? 96.213 36.621 118.641 1.00 18.45 209 LEU A O 1
ATOM 1553 N N . SER A 1 230 ? 96.178 36.297 116.413 1.00 17.16 210 SER A N 1
ATOM 1554 C CA . SER A 1 230 ? 96.864 35.011 116.487 1.00 18.43 210 SER A CA 1
ATOM 1555 C C . SER A 1 230 ? 98.338 35.172 116.853 1.00 20.78 210 SER A C 1
ATOM 1556 O O . SER A 1 230 ? 99.025 34.190 117.133 1.00 21.54 210 SER A O 1
ATOM 1559 N N . PHE A 1 231 ? 98.813 36.414 116.846 1.00 19.61 211 PHE A N 1
ATOM 1560 C CA . PHE A 1 231 ? 100.212 36.718 117.134 1.00 18.76 211 PHE A CA 1
ATOM 1561 C C . PHE A 1 231 ? 100.396 37.310 118.530 1.00 22.36 211 PHE A C 1
ATOM 1562 O O . PHE A 1 231 ? 101.466 37.828 118.850 1.00 23.57 211 PHE A O 1
ATOM 1570 N N . LEU A 1 232 ? 99.359 37.242 119.358 1.00 18.23 212 LEU A N 1
ATOM 1571 C CA . LEU A 1 232 ? 99.410 37.862 120.685 1.00 20.13 212 LEU A CA 1
ATOM 1572 C C . LEU A 1 232 ? 100.191 37.060 121.735 1.00 21.14 212 LEU A C 1
ATOM 1573 O O . LEU A 1 232 ? 100.668 37.631 122.713 1.00 20.99 212 LEU A O 1
ATOM 1578 N N . GLU A 1 233 ? 100.308 35.748 121.526 1.00 19.97 213 GLU A N 1
ATOM 1579 C CA . GLU A 1 233 ? 101.129 34.860 122.368 1.00 22.06 213 GLU A CA 1
ATOM 1580 C C . GLU A 1 233 ? 100.965 35.067 123.888 1.00 28.69 213 GLU A C 1
ATOM 1581 O O . GLU A 1 233 ? 99.868 34.905 124.423 1.00 29.45 213 GLU A O 1
ATOM 1587 N N . HIS A 1 234 ? 102.047 35.438 124.572 1.00 25.59 214 HIS A N 1
ATOM 1588 C CA . HIS A 1 234 ? 102.050 35.519 126.031 1.00 27.83 214 HIS A CA 1
ATOM 1589 C C . HIS A 1 234 ? 101.083 36.574 126.546 1.00 28.79 214 HIS A C 1
ATOM 1590 O O . HIS A 1 234 ? 100.599 36.485 127.673 1.00 28.27 214 HIS A O 1
ATOM 1597 N N . GLY A 1 235 ? 100.810 37.574 125.716 1.00 24.12 215 GLY A N 1
ATOM 1598 C CA . GLY A 1 235 ? 99.857 38.611 126.063 1.00 25.33 215 GLY A CA 1
ATOM 1599 C C . GLY A 1 235 ? 98.477 38.052 126.359 1.00 26.98 215 GLY A C 1
ATOM 1600 O O . GLY A 1 235 ? 97.870 38.383 127.375 1.00 29.49 215 GLY A O 1
ATOM 1601 N N . LEU A 1 236 ? 97.986 37.192 125.472 1.00 22.54 216 LEU A N 1
ATOM 1602 C CA . LEU A 1 236 ? 96.658 36.606 125.624 1.00 23.55 216 LEU A CA 1
ATOM 1603 C C . LEU A 1 236 ? 96.634 35.459 126.635 1.00 27.53 216 LEU A C 1
ATOM 1604 O O . LEU A 1 236 ? 95.670 35.310 127.384 1.00 26.22 216 LEU A O 1
ATOM 1609 N N . MET A 1 237 ? 97.690 34.649 126.650 1.00 28.39 217 MET A N 1
ATOM 1610 C CA . MET A 1 237 ? 97.795 33.541 127.601 1.00 29.58 217 MET A CA 1
ATOM 1611 C C . MET A 1 237 ? 97.705 34.051 129.029 1.00 29.00 217 MET A C 1
ATOM 1612 O O . MET A 1 237 ? 96.914 33.556 129.827 1.00 27.99 217 MET A O 1
ATOM 1617 N N . ALA A 1 238 ? 98.528 35.048 129.336 1.00 27.74 218 ALA A N 1
ATOM 1618 C CA . ALA A 1 238 ? 98.575 35.629 130.668 1.00 27.22 218 ALA A CA 1
ATOM 1619 C C . ALA A 1 238 ? 97.224 36.191 131.088 1.00 30.43 218 ALA A C 1
ATOM 1620 O O . ALA A 1 238 ? 96.844 36.096 132.255 1.00 37.28 218 ALA A O 1
ATOM 1622 N N . TYR A 1 239 ? 96.500 36.780 130.142 1.00 29.53 219 TYR A N 1
ATOM 1623 C CA . TYR A 1 239 ? 95.175 37.301 130.451 1.00 32.27 219 TYR A CA 1
ATOM 1624 C C . TYR A 1 239 ? 94.192 36.185 130.777 1.00 28.92 219 TYR A C 1
ATOM 1625 O O . TYR A 1 239 ? 93.489 36.248 131.783 1.00 30.41 219 TYR A O 1
ATOM 1634 N N . ILE A 1 240 ? 94.137 35.179 129.908 1.00 31.54 220 ILE A N 1
ATOM 1635 C CA . ILE A 1 240 ? 93.272 34.018 130.106 1.00 29.54 220 ILE A CA 1
ATOM 1636 C C . ILE A 1 240 ? 93.533 33.376 131.469 1.00 30.90 220 ILE A C 1
ATOM 1637 O O . ILE A 1 240 ? 92.612 32.899 132.132 1.00 35.93 220 ILE A O 1
ATOM 1642 N N . ALA A 1 241 ? 94.792 33.403 131.895 1.00 31.47 221 ALA A N 1
ATOM 1643 C CA . ALA A 1 241 ? 95.199 32.769 133.143 1.00 32.68 221 ALA A CA 1
ATOM 1644 C C . ALA A 1 241 ? 94.922 33.610 134.389 1.00 32.30 221 ALA A C 1
ATOM 1645 O O . ALA A 1 241 ? 94.477 33.079 135.408 1.00 31.45 221 ALA A O 1
ATOM 1647 N N . THR A 1 242 ? 95.189 34.912 134.318 1.00 28.84 222 THR A N 1
ATOM 1648 C CA . THR A 1 242 ? 95.147 35.750 135.518 1.00 32.29 222 THR A CA 1
ATOM 1649 C C . THR A 1 242 ? 94.103 36.867 135.487 1.00 37.50 222 THR A C 1
ATOM 1650 O O . THR A 1 242 ? 93.774 37.441 136.526 1.00 40.95 222 THR A O 1
ATOM 1654 N N . GLY A 1 243 ? 93.588 37.180 134.303 1.00 34.38 223 GLY A N 1
ATOM 1655 C CA . GLY A 1 243 ? 92.597 38.234 134.170 1.00 37.81 223 GLY A CA 1
ATOM 1656 C C . GLY A 1 243 ? 93.210 39.623 134.155 1.00 33.07 223 GLY A C 1
ATOM 1657 O O . GLY A 1 243 ? 92.498 40.626 134.129 1.00 37.42 223 GLY A O 1
ATOM 1658 N N . LYS A 1 244 ? 94.538 39.676 134.181 1.00 32.40 224 LYS A N 1
ATOM 1659 C CA . LYS A 1 244 ? 95.268 40.933 134.072 1.00 34.02 224 LYS A CA 1
ATOM 1660 C C . LYS A 1 244 ? 95.595 41.232 132.612 1.00 37.05 224 LYS A C 1
ATOM 1661 O O . LYS A 1 244 ? 95.997 40.338 131.870 1.00 30.59 224 LYS A O 1
ATOM 1667 N N . SER A 1 245 ? 95.425 42.489 132.207 1.00 35.91 225 SER A N 1
ATOM 1668 C CA . SER A 1 245 ? 95.720 42.911 130.841 1.00 33.29 225 SER A CA 1
ATOM 1669 C C . SER A 1 245 ? 95.747 44.434 130.770 1.00 38.38 225 SER A C 1
ATOM 1670 O O . SER A 1 245 ? 94.818 45.089 131.241 1.00 37.78 225 SER A O 1
ATOM 1673 N N . PRO A 1 246 ? 96.801 45.010 130.166 1.00 34.77 226 PRO A N 1
ATOM 1674 C CA . PRO A 1 246 ? 97.928 44.365 129.481 1.00 31.53 226 PRO A CA 1
ATOM 1675 C C . PRO A 1 246 ? 99.017 43.855 130.425 1.00 35.34 226 PRO A C 1
ATOM 1676 O O . PRO A 1 246 ? 98.851 43.892 131.644 1.00 35.24 226 PRO A O 1
ATOM 1680 N N . GLN A 1 247 ? 100.124 43.391 129.848 1.00 33.29 227 GLN A N 1
ATOM 1681 C CA . GLN A 1 247 ? 101.225 42.816 130.617 1.00 34.39 227 GLN A CA 1
ATOM 1682 C C . GLN A 1 247 ? 102.446 43.738 130.662 1.00 34.72 227 GLN A C 1
ATOM 1683 O O . GLN A 1 247 ? 103.040 43.933 131.722 1.00 42.45 227 GLN A O 1
ATOM 1689 N N . ARG A 1 248 ? 102.808 44.294 129.507 1.00 35.31 228 ARG A N 1
ATOM 1690 C CA . ARG A 1 248 ? 103.919 45.247 129.377 1.00 34.58 228 ARG A CA 1
ATOM 1691 C C . ARG A 1 248 ? 105.202 44.833 130.095 1.00 33.00 228 ARG A C 1
ATOM 1692 O O . ARG A 1 248 ? 105.463 45.271 131.214 1.00 39.11 228 ARG A O 1
ATOM 1700 N N . LEU A 1 249 ? 106.009 44.008 129.438 1.00 34.55 229 LEU A N 1
ATOM 1701 C CA . LEU A 1 249 ? 107.229 43.496 130.051 1.00 34.02 229 LEU A CA 1
ATOM 1702 C C . LEU A 1 249 ? 108.492 44.088 129.437 1.00 34.09 229 LEU A C 1
ATOM 1703 O O . LEU A 1 249 ? 109.598 43.833 129.914 1.00 34.48 229 LEU A O 1
ATOM 1708 N N . GLY A 1 250 ? 108.322 44.881 128.383 1.00 34.12 230 GLY A N 1
ATOM 1709 C CA . GLY A 1 250 ? 109.451 45.462 127.681 1.00 27.12 230 GLY A CA 1
ATOM 1710 C C . GLY A 1 250 ? 110.362 44.394 127.111 1.00 27.11 230 GLY A C 1
ATOM 1711 O O . GLY A 1 250 ? 109.900 43.434 126.496 1.00 30.12 230 GLY A O 1
ATOM 1712 N N . ASN A 1 251 ? 111.662 44.554 127.333 1.00 20.29 231 ASN A N 1
ATOM 1713 C CA . ASN A 1 251 ? 112.658 43.615 126.821 1.00 24.41 231 ASN A CA 1
ATOM 1714 C C . ASN A 1 251 ? 112.827 42.366 127.682 1.00 26.95 231 ASN A C 1
ATOM 1715 O O . ASN A 1 251 ? 113.563 41.447 127.318 1.00 24.22 231 ASN A O 1
ATOM 1720 N N . ARG A 1 252 ? 112.138 42.329 128.816 1.00 23.79 232 ARG A N 1
ATOM 1721 C CA . ARG A 1 252 ? 112.403 41.317 129.832 1.00 25.49 232 ARG A CA 1
ATOM 1722 C C . ARG A 1 252 ? 111.541 40.063 129.696 1.00 25.00 232 ARG A C 1
ATOM 1723 O O . ARG A 1 252 ? 110.326 40.148 129.527 1.00 27.40 232 ARG A O 1
ATOM 1731 N N . HIS A 1 253 ? 112.180 38.901 129.779 1.00 24.17 233 HIS A N 1
ATOM 1732 C CA . HIS A 1 253 ? 111.462 37.633 129.778 1.00 25.90 233 HIS A CA 1
ATOM 1733 C C . HIS A 1 253 ? 110.688 37.496 131.084 1.00 24.38 233 HIS A C 1
ATOM 1734 O O . HIS A 1 253 ? 111.183 37.873 132.146 1.00 23.63 233 HIS A O 1
ATOM 1741 N N . PRO A 1 254 ? 109.459 36.970 131.010 1.00 23.04 234 PRO A N 1
ATOM 1742 C CA . PRO A 1 254 ? 108.616 36.863 132.205 1.00 22.35 234 PRO A CA 1
ATOM 1743 C C . PRO A 1 254 ? 109.030 35.759 133.183 1.00 27.47 234 PRO A C 1
ATOM 1744 O O . PRO A 1 254 ? 108.648 35.831 134.350 1.00 26.94 234 PRO A O 1
ATOM 1748 N N . TYR A 1 255 ? 109.790 34.764 132.733 1.00 25.82 235 TYR A N 1
ATOM 1749 C CA . TYR A 1 255 ? 110.075 33.609 133.584 1.00 25.82 235 TYR A CA 1
ATOM 1750 C C . TYR A 1 255 ? 111.557 33.269 133.735 1.00 25.54 235 TYR A C 1
ATOM 1751 O O . TYR A 1 255 ? 111.910 32.345 134.467 1.00 26.63 235 TYR A O 1
ATOM 1760 N N . MET A 1 256 ? 112.420 34.011 133.051 1.00 21.82 236 MET A N 1
ATOM 1761 C CA . MET A 1 256 ? 113.858 33.772 133.143 1.00 24.98 236 MET A CA 1
ATOM 1762 C C . MET A 1 256 ? 114.639 35.055 133.425 1.00 25.27 236 MET A C 1
ATOM 1763 O O . MET A 1 256 ? 114.268 36.135 132.964 1.00 25.68 236 MET A O 1
ATOM 1768 N N . ALA A 1 257 ? 115.721 34.927 134.188 1.00 18.35 237 ALA A N 1
ATOM 1769 C CA . ALA A 1 257 ? 116.568 36.069 134.526 1.00 22.27 237 ALA A CA 1
ATOM 1770 C C . ALA A 1 257 ? 117.999 35.618 134.808 1.00 19.62 237 ALA A C 1
ATOM 1771 O O . ALA A 1 257 ? 118.210 34.560 135.401 1.00 22.79 237 ALA A O 1
ATOM 1773 N N . PRO A 1 258 ? 118.991 36.409 134.362 1.00 22.95 238 PRO A N 1
ATOM 1774 C CA . PRO A 1 258 ? 118.799 37.638 133.585 1.00 21.22 238 PRO A CA 1
ATOM 1775 C C . PRO A 1 258 ? 118.555 37.342 132.104 1.00 21.53 238 PRO A C 1
ATOM 1776 O O . PRO A 1 258 ? 119.370 36.700 131.444 1.00 23.23 238 PRO A O 1
ATOM 1780 N N . PHE A 1 259 ? 117.424 37.815 131.597 1.00 21.10 239 PHE A N 1
ATOM 1781 C CA . PHE A 1 259 ? 117.011 37.541 130.231 1.00 20.00 239 PHE A CA 1
ATOM 1782 C C . PHE A 1 259 ? 116.391 38.827 129.709 1.00 18.77 239 PHE A C 1
ATOM 1783 O O . PHE A 1 259 ? 115.180 39.021 129.813 1.00 21.64 239 PHE A O 1
ATOM 1791 N N . ASP A 1 260 ? 117.223 39.703 129.148 1.00 22.17 240 ASP A N 1
ATOM 1792 C CA . ASP A 1 260 ? 116.850 41.104 128.985 1.00 18.82 240 ASP A CA 1
ATOM 1793 C C . ASP A 1 260 ? 117.807 41.833 128.040 1.00 18.63 240 ASP A C 1
ATOM 1794 O O . ASP A 1 260 ? 118.758 41.248 127.531 1.00 20.30 240 ASP A O 1
ATOM 1799 N N . VAL A 1 261 ? 117.549 43.116 127.811 1.00 19.67 241 VAL A N 1
ATOM 1800 C CA . VAL A 1 261 ? 118.479 43.971 127.078 1.00 21.61 241 VAL A CA 1
ATOM 1801 C C . VAL A 1 261 ? 119.269 44.839 128.061 1.00 19.64 241 VAL A C 1
ATOM 1802 O O . VAL A 1 261 ? 118.689 45.441 128.963 1.00 25.68 241 VAL A O 1
ATOM 1806 N N . PHE A 1 262 ? 120.589 44.892 127.888 1.00 20.05 242 PHE A N 1
ATOM 1807 C CA . PHE A 1 262 ? 121.469 45.602 128.820 1.00 18.54 242 PHE A CA 1
ATOM 1808 C C . PHE A 1 262 ? 122.368 46.597 128.096 1.00 24.04 242 PHE A C 1
ATOM 1809 O O . PHE A 1 262 ? 122.859 46.316 127.006 1.00 19.07 242 PHE A O 1
ATOM 1817 N N . ASN A 1 263 ? 122.604 47.746 128.722 1.00 23.74 243 ASN A N 1
ATOM 1818 C CA . ASN A 1 263 ? 123.523 48.744 128.183 1.00 23.23 243 ASN A CA 1
ATOM 1819 C C . ASN A 1 263 ? 124.979 48.427 128.494 1.00 23.31 243 ASN A C 1
ATOM 1820 O O . ASN A 1 263 ? 125.283 47.795 129.504 1.00 20.51 243 ASN A O 1
ATOM 1825 N N . THR A 1 264 ? 125.873 48.863 127.612 1.00 24.05 244 THR A N 1
ATOM 1826 C CA . THR A 1 264 ? 127.307 48.762 127.849 1.00 28.77 244 THR A CA 1
ATOM 1827 C C . THR A 1 264 ? 127.909 50.163 127.807 1.00 28.42 244 THR A C 1
ATOM 1828 O O . THR A 1 264 ? 127.196 51.154 127.974 1.00 27.75 244 THR A O 1
ATOM 1832 N N . GLN A 1 265 ? 129.215 50.248 127.579 1.00 28.83 245 GLN A N 1
ATOM 1833 C CA . GLN A 1 265 ? 129.880 51.544 127.474 1.00 28.32 245 GLN A CA 1
ATOM 1834 C C . GLN A 1 265 ? 129.405 52.323 126.248 1.00 33.60 245 GLN A C 1
ATOM 1835 O O . GLN A 1 265 ? 129.329 53.552 126.281 1.00 34.11 245 GLN A O 1
ATOM 1841 N N . ASP A 1 266 ? 129.072 51.611 125.174 1.00 31.67 246 ASP A N 1
ATOM 1842 C CA . ASP A 1 266 ? 128.700 52.276 123.924 1.00 27.74 246 ASP A CA 1
ATOM 1843 C C . ASP A 1 266 ? 127.311 51.928 123.375 1.00 28.49 246 ASP A C 1
ATOM 1844 O O . ASP A 1 266 ? 126.561 52.822 122.988 1.00 30.35 246 ASP A O 1
ATOM 1849 N N . LYS A 1 267 ? 126.965 50.644 123.334 1.00 27.62 247 LYS A N 1
ATOM 1850 C CA . LYS A 1 267 ? 125.676 50.245 122.769 1.00 29.26 247 LYS A CA 1
ATOM 1851 C C . LYS A 1 267 ? 125.087 48.986 123.413 1.00 26.96 247 LYS A C 1
ATOM 1852 O O . LYS A 1 267 ? 125.830 48.121 123.876 1.00 28.74 247 LYS A O 1
ATOM 1858 N N . PRO A 1 268 ? 123.745 48.882 123.439 1.00 27.24 248 PRO A N 1
ATOM 1859 C CA . PRO A 1 268 ? 123.075 47.801 124.170 1.00 23.24 248 PRO A CA 1
ATOM 1860 C C . PRO A 1 268 ? 123.322 46.418 123.582 1.00 24.49 248 PRO A C 1
ATOM 1861 O O . PRO A 1 268 ? 123.615 46.286 122.394 1.00 24.18 248 PRO A O 1
ATOM 1865 N N . ILE A 1 269 ? 123.201 45.397 124.426 1.00 22.40 249 ILE A N 1
ATOM 1866 C CA . ILE A 1 269 ? 123.235 44.008 123.983 1.00 22.57 249 ILE A CA 1
ATOM 1867 C C . ILE A 1 269 ? 122.128 43.247 124.694 1.00 22.68 249 ILE A C 1
ATOM 1868 O O . ILE A 1 269 ? 121.548 43.742 125.658 1.00 21.35 249 ILE A O 1
ATOM 1873 N N . THR A 1 270 ? 121.823 42.045 124.223 1.00 20.22 250 THR A N 1
ATOM 1874 C CA . THR A 1 270 ? 120.909 41.196 124.968 1.00 20.31 250 THR A CA 1
ATOM 1875 C C . THR A 1 270 ? 121.637 39.990 125.533 1.00 21.92 250 THR A C 1
ATOM 1876 O O . THR A 1 270 ? 122.423 39.346 124.842 1.00 23.65 250 THR A O 1
ATOM 1880 N N . ILE A 1 271 ? 121.392 39.718 126.809 1.00 24.56 251 ILE A N 1
ATOM 1881 C CA . ILE A 1 271 ? 121.916 38.530 127.471 1.00 21.33 251 ILE A CA 1
ATOM 1882 C C . ILE A 1 271 ? 120.737 37.624 127.791 1.00 19.07 251 ILE A C 1
ATOM 1883 O O . ILE A 1 271 ? 119.773 38.053 128.422 1.00 20.45 251 ILE A O 1
ATOM 1888 N N . CYS A 1 272 ? 120.802 36.378 127.339 1.00 16.24 252 CYS A N 1
ATOM 1889 C CA . CYS A 1 272 ? 119.679 35.466 127.500 1.00 16.51 252 CYS A CA 1
ATOM 1890 C C . CYS A 1 272 ? 120.105 34.246 128.301 1.00 21.78 252 CYS A C 1
ATOM 1891 O O . CYS A 1 272 ? 120.504 33.220 127.751 1.00 24.04 252 CYS A O 1
ATOM 1894 N N . CYS A 1 273 ? 120.014 34.385 129.617 1.00 18.74 253 CYS A N 1
ATOM 1895 C CA . CYS A 1 273 ? 120.563 33.416 130.546 1.00 19.75 253 CYS A CA 1
ATOM 1896 C C . CYS A 1 273 ? 119.448 32.674 131.278 1.00 20.71 253 CYS A C 1
ATOM 1897 O O . CYS A 1 273 ? 118.890 33.188 132.244 1.00 23.67 253 CYS A O 1
ATOM 1900 N N . GLY A 1 274 ? 119.140 31.459 130.829 1.00 20.62 254 GLY A N 1
ATOM 1901 C CA . GLY A 1 274 ? 117.940 30.765 131.271 1.00 23.67 254 GLY A CA 1
ATOM 1902 C C . GLY A 1 274 ? 118.054 29.705 132.358 1.00 26.41 254 GLY A C 1
ATOM 1903 O O . GLY A 1 274 ? 117.050 29.109 132.751 1.00 23.97 254 GLY A O 1
ATOM 1904 N N . ASN A 1 275 ? 119.262 29.460 132.852 1.00 22.98 255 ASN A N 1
ATOM 1905 C CA . ASN A 1 275 ? 119.436 28.504 133.939 1.00 22.46 255 ASN A CA 1
ATOM 1906 C C . ASN A 1 275 ? 120.616 28.826 134.856 1.00 25.77 255 ASN A C 1
ATOM 1907 O O . ASN A 1 275 ? 121.409 29.725 134.572 1.00 22.21 255 ASN A O 1
ATOM 1912 N N . ASP A 1 276 ? 120.726 28.081 135.954 1.00 25.56 256 ASP A N 1
ATOM 1913 C CA . ASP A 1 276 ? 121.776 28.308 136.947 1.00 28.15 256 ASP A CA 1
ATOM 1914 C C . ASP A 1 276 ? 123.171 28.085 136.372 1.00 30.73 256 ASP A C 1
ATOM 1915 O O . ASP A 1 276 ? 124.100 28.838 136.674 1.00 28.48 256 ASP A O 1
ATOM 1920 N N . LYS A 1 277 ? 123.314 27.051 135.547 1.00 24.15 257 LYS A N 1
ATOM 1921 C CA . LYS A 1 277 ? 124.602 26.738 134.935 1.00 30.06 257 LYS A CA 1
ATOM 1922 C C . LYS A 1 277 ? 125.105 27.907 134.095 1.00 27.04 257 LYS A C 1
ATOM 1923 O O . LYS A 1 277 ? 126.276 28.281 134.167 1.00 27.32 257 LYS A O 1
ATOM 1929 N N . LEU A 1 278 ? 124.209 28.486 133.305 1.00 26.91 258 LEU A N 1
ATOM 1930 C CA . LEU A 1 278 ? 124.559 29.636 132.484 1.00 25.81 258 LEU A CA 1
ATOM 1931 C C . LEU A 1 278 ? 124.824 30.874 133.342 1.00 27.23 258 LEU A C 1
ATOM 1932 O O . LEU A 1 278 ? 125.717 31.664 133.035 1.00 27.87 258 LEU A O 1
ATOM 1937 N N . PHE A 1 279 ? 124.061 31.035 134.421 1.00 25.41 259 PHE A N 1
ATOM 1938 C CA . PHE A 1 279 ? 124.249 32.183 135.309 1.00 27.85 259 PHE A CA 1
ATOM 1939 C C . PHE A 1 279 ? 125.615 32.162 135.978 1.00 27.41 259 PHE A C 1
ATOM 1940 O O . PHE A 1 279 ? 126.252 33.202 136.132 1.00 24.76 259 PHE A O 1
ATOM 1948 N N . SER A 1 280 ? 126.060 30.974 136.371 1.00 25.44 260 SER A N 1
ATOM 1949 C CA . SER A 1 280 ? 127.389 30.818 136.943 1.00 29.15 260 SER A CA 1
ATOM 1950 C C . SER A 1 280 ? 128.450 31.207 135.919 1.00 29.10 260 SER A C 1
ATOM 1951 O O . SER A 1 280 ? 129.394 31.933 136.230 1.00 34.49 260 SER A O 1
ATOM 1954 N N . ALA A 1 281 ? 128.283 30.720 134.694 1.00 27.69 261 ALA A N 1
ATOM 1955 C CA . ALA A 1 281 ? 129.211 31.020 133.612 1.00 27.11 261 ALA A CA 1
ATOM 1956 C C . ALA A 1 281 ? 129.251 32.514 133.301 1.00 25.28 261 ALA A C 1
ATOM 1957 O O . ALA A 1 281 ? 130.321 33.079 133.082 1.00 28.25 261 ALA A O 1
ATOM 1959 N N . LEU A 1 282 ? 128.083 33.147 133.276 1.00 24.79 262 LEU A N 1
ATOM 1960 C CA . LEU A 1 282 ? 127.990 34.580 133.004 1.00 25.86 262 LEU A CA 1
ATOM 1961 C C . LEU A 1 282 ? 128.659 35.405 134.104 1.00 27.79 262 LEU A C 1
ATOM 1962 O O . LEU A 1 282 ? 129.330 36.396 133.825 1.00 23.96 262 LEU A O 1
ATOM 1967 N N . CYS A 1 283 ? 128.465 34.995 135.354 1.00 24.51 263 CYS A N 1
ATOM 1968 C CA . CYS A 1 283 ? 129.090 35.682 136.479 1.00 31.90 263 CYS A CA 1
ATOM 1969 C C . CYS A 1 283 ? 130.609 35.596 136.391 1.00 29.89 263 CYS A C 1
ATOM 1970 O O . CYS A 1 283 ? 131.317 36.509 136.810 1.00 27.61 263 CYS A O 1
ATOM 1973 N N . GLN A 1 284 ? 131.098 34.494 135.834 1.00 30.08 264 GLN A N 1
ATOM 1974 C CA . GLN A 1 284 ? 132.527 34.310 135.620 1.00 31.59 264 GLN A CA 1
ATOM 1975 C C . GLN A 1 284 ? 133.052 35.335 134.615 1.00 28.10 264 GLN A C 1
ATOM 1976 O O . GLN A 1 284 ? 134.089 35.962 134.832 1.00 31.50 264 GLN A O 1
ATOM 1982 N N . ALA A 1 285 ? 132.320 35.509 133.520 1.00 27.89 265 ALA A N 1
ATOM 1983 C CA . ALA A 1 285 ? 132.723 36.430 132.462 1.00 30.24 265 ALA A CA 1
ATOM 1984 C C . ALA A 1 285 ? 132.698 37.886 132.918 1.00 28.07 265 ALA A C 1
ATOM 1985 O O . ALA A 1 285 ? 133.493 38.704 132.452 1.00 30.33 265 ALA A O 1
ATOM 1987 N N . LEU A 1 286 ? 131.783 38.207 133.827 1.00 24.93 266 LEU A N 1
ATOM 1988 C CA . LEU A 1 286 ? 131.607 39.583 134.284 1.00 27.59 266 LEU A CA 1
ATOM 1989 C C . LEU A 1 286 ? 132.367 39.884 135.573 1.00 34.10 266 LEU A C 1
ATOM 1990 O O . LEU A 1 286 ? 132.317 41.009 136.074 1.00 33.45 266 LEU A O 1
ATOM 1995 N N . GLU A 1 287 ? 133.069 38.881 136.096 1.00 35.94 267 GLU A N 1
ATOM 1996 C CA . GLU A 1 287 ? 133.728 38.977 137.399 1.00 35.51 267 GLU A CA 1
ATOM 1997 C C . GLU A 1 287 ? 132.730 39.370 138.481 1.00 32.03 267 GLU A C 1
ATOM 1998 O O . GLU A 1 287 ? 132.955 40.308 139.249 1.00 34.17 267 GLU A O 1
ATOM 2004 N N . LEU A 1 288 ? 131.616 38.645 138.515 1.00 26.34 268 LEU A N 1
ATOM 2005 C CA . LEU A 1 288 ? 130.581 38.841 139.519 1.00 30.80 268 LEU A CA 1
ATOM 2006 C C . LEU A 1 288 ? 130.262 37.507 140.183 1.00 27.54 268 LEU A C 1
ATOM 2007 O O . LEU A 1 288 ? 129.098 37.182 140.425 1.00 21.93 268 LEU A O 1
ATOM 2012 N N . THR A 1 289 ? 131.309 36.742 140.476 1.00 26.82 269 THR A N 1
ATOM 2013 C CA . THR A 1 289 ? 131.158 35.402 141.031 1.00 28.66 269 THR A CA 1
ATOM 2014 C C . THR A 1 289 ? 130.436 35.405 142.372 1.00 27.38 269 THR A C 1
ATOM 2015 O O . THR A 1 289 ? 129.812 34.413 142.746 1.00 28.70 269 THR A O 1
ATOM 2019 N N . GLU A 1 290 ? 130.515 36.523 143.088 1.00 27.98 270 GLU A N 1
ATOM 2020 C CA . GLU A 1 290 ? 129.863 36.641 144.389 1.00 28.48 270 GLU A CA 1
ATOM 2021 C C . GLU A 1 290 ? 128.342 36.522 144.289 1.00 27.20 270 GLU A C 1
ATOM 2022 O O . GLU A 1 290 ? 127.671 36.215 145.273 1.00 24.52 270 GLU A O 1
ATOM 2028 N N . LEU A 1 291 ? 127.807 36.765 143.097 1.00 27.76 271 LEU A N 1
ATOM 2029 C CA . LEU A 1 291 ? 126.368 36.693 142.870 1.00 27.34 271 LEU A CA 1
ATOM 2030 C C . LEU A 1 291 ? 125.853 35.253 142.815 1.00 21.61 271 LEU A C 1
ATOM 2031 O O . LEU A 1 291 ? 124.681 35.001 143.096 1.00 24.16 271 LEU A O 1
ATOM 2036 N N . VAL A 1 292 ? 126.730 34.321 142.451 1.00 23.38 272 VAL A N 1
ATOM 2037 C CA . VAL A 1 292 ? 126.343 32.922 142.245 1.00 25.63 272 VAL A CA 1
ATOM 2038 C C . VAL A 1 292 ? 125.674 32.307 143.475 1.00 28.98 272 VAL A C 1
ATOM 2039 O O . VAL A 1 292 ? 124.614 31.695 143.368 1.00 30.40 272 VAL A O 1
ATOM 2043 N N . ASN A 1 293 ? 126.284 32.492 144.642 1.00 27.23 273 ASN A N 1
ATOM 2044 C CA . ASN A 1 293 ? 125.736 31.945 145.874 1.00 28.80 273 ASN A CA 1
ATOM 2045 C C . ASN A 1 293 ? 124.948 32.958 146.694 1.00 32.72 273 ASN A C 1
ATOM 2046 O O . ASN A 1 293 ? 124.460 32.634 147.775 1.00 30.95 273 ASN A O 1
ATOM 2051 N N . ASP A 1 294 ? 124.834 34.182 146.185 1.00 30.45 274 ASP A N 1
ATOM 2052 C CA . ASP A 1 294 ? 124.044 35.209 146.855 1.00 24.46 274 ASP A CA 1
ATOM 2053 C C . ASP A 1 294 ? 122.606 34.721 146.966 1.00 22.89 274 ASP A C 1
ATOM 2054 O O . ASP A 1 294 ? 122.021 34.287 145.976 1.00 23.84 274 ASP A O 1
ATOM 2059 N N . PRO A 1 295 ? 122.035 34.779 148.176 1.00 27.01 275 PRO A N 1
ATOM 2060 C CA . PRO A 1 295 ? 120.684 34.267 148.433 1.00 27.20 275 PRO A CA 1
ATOM 2061 C C . PRO A 1 295 ? 119.605 34.975 147.613 1.00 25.93 275 PRO A C 1
ATOM 2062 O O . PRO A 1 295 ? 118.480 34.483 147.537 1.00 29.02 275 PRO A O 1
ATOM 2066 N N . ARG A 1 296 ? 119.944 36.113 147.015 1.00 22.36 276 ARG A N 1
ATOM 2067 C CA . ARG A 1 296 ? 119.011 36.836 146.163 1.00 23.17 276 ARG A CA 1
ATOM 2068 C C . ARG A 1 296 ? 118.974 36.256 144.752 1.00 25.22 276 ARG A C 1
ATOM 2069 O O . ARG A 1 296 ? 117.987 36.422 144.037 1.00 26.06 276 ARG A O 1
ATOM 2077 N N . PHE A 1 297 ? 120.050 35.584 144.350 1.00 23.35 277 PHE A N 1
ATOM 2078 C CA . PHE A 1 297 ? 120.194 35.157 142.958 1.00 25.23 277 PHE A CA 1
ATOM 2079 C C . PHE A 1 297 ? 120.575 33.686 142.788 1.00 27.39 277 PHE A C 1
ATOM 2080 O O . PHE A 1 297 ? 121.035 33.284 141.718 1.00 27.37 277 PHE A O 1
ATOM 2088 N N . SER A 1 298 ? 120.381 32.883 143.830 1.00 24.20 278 SER A N 1
ATOM 2089 C CA . SER A 1 298 ? 120.826 31.489 143.802 1.00 25.04 278 SER A CA 1
ATOM 2090 C C . SER A 1 298 ? 120.039 30.588 142.848 1.00 27.19 278 SER A C 1
ATOM 2091 O O . SER A 1 298 ? 120.551 29.564 142.399 1.00 29.12 278 SER A O 1
ATOM 2094 N N . SER A 1 299 ? 118.799 30.961 142.545 1.00 31.75 279 SER A N 1
ATOM 2095 C CA . SER A 1 299 ? 117.979 30.189 141.613 1.00 26.64 279 SER A CA 1
ATOM 2096 C C . SER A 1 299 ? 117.417 31.090 140.520 1.00 28.73 279 SER A C 1
ATOM 2097 O O . SER A 1 299 ? 117.511 32.314 140.611 1.00 22.33 279 SER A O 1
ATOM 2100 N N . ASN A 1 300 ? 116.827 30.487 139.492 1.00 25.44 280 ASN A N 1
ATOM 2101 C CA . ASN A 1 300 ? 116.206 31.266 138.427 1.00 23.81 280 ASN A CA 1
ATOM 2102 C C . ASN A 1 300 ? 114.990 32.038 138.923 1.00 21.75 280 ASN A C 1
ATOM 2103 O O . ASN A 1 300 ? 114.767 33.184 138.538 1.00 21.58 280 ASN A O 1
ATOM 2108 N N . ILE A 1 301 ? 114.204 31.396 139.779 1.00 26.17 281 ILE A N 1
ATOM 2109 C CA . ILE A 1 301 ? 113.020 32.020 140.356 1.00 26.18 281 ILE A CA 1
ATOM 2110 C C . ILE A 1 301 ? 113.390 33.241 141.202 1.00 25.93 281 ILE A C 1
ATOM 2111 O O . ILE A 1 301 ? 112.703 34.268 141.168 1.00 24.07 281 ILE A O 1
ATOM 2116 N N . LEU A 1 302 ? 114.495 33.142 141.933 1.00 21.66 282 LEU A N 1
ATOM 2117 C CA . LEU A 1 302 ? 114.963 34.256 142.755 1.00 23.81 282 LEU A CA 1
ATOM 2118 C C . LEU A 1 302 ? 115.540 35.381 141.898 1.00 26.80 282 LEU A C 1
ATOM 2119 O O . LEU A 1 302 ? 115.400 36.557 142.232 1.00 24.54 282 LEU A O 1
ATOM 2124 N N . ARG A 1 303 ? 116.184 35.018 140.793 1.00 24.97 283 ARG A N 1
ATOM 2125 C CA . ARG A 1 303 ? 116.742 36.016 139.890 1.00 23.60 283 ARG A CA 1
ATOM 2126 C C . ARG A 1 303 ? 115.643 36.809 139.194 1.00 21.43 283 ARG A C 1
ATOM 2127 O O . ARG A 1 303 ? 115.809 37.994 138.910 1.00 23.17 283 ARG A O 1
ATOM 2135 N N . VAL A 1 304 ? 114.516 36.156 138.931 1.00 20.70 284 VAL A N 1
ATOM 2136 C CA . VAL A 1 304 ? 113.370 36.834 138.337 1.00 22.59 284 VAL A CA 1
ATOM 2137 C C . VAL A 1 304 ? 112.750 37.809 139.335 1.00 26.13 284 VAL A C 1
ATOM 2138 O O . VAL A 1 304 ? 112.415 38.941 138.980 1.00 22.32 284 VAL A O 1
ATOM 2142 N N . GLN A 1 305 ? 112.608 37.371 140.584 1.00 22.54 285 GLN A N 1
ATOM 2143 C CA . GLN A 1 305 ? 112.079 38.240 141.634 1.00 25.22 285 GLN A CA 1
ATOM 2144 C C . GLN A 1 305 ? 112.954 39.478 141.823 1.00 26.69 285 GLN A C 1
ATOM 2145 O O . GLN A 1 305 ? 112.450 40.590 141.975 1.00 25.04 285 GLN A O 1
ATOM 2151 N N . ASN A 1 306 ? 114.267 39.273 141.810 1.00 26.99 286 ASN A N 1
ATOM 2152 C CA . ASN A 1 306 ? 115.220 40.341 142.076 1.00 24.08 286 ASN A CA 1
ATOM 2153 C C . ASN A 1 306 ? 115.944 40.809 140.816 1.00 24.72 286 ASN A C 1
ATOM 2154 O O . ASN A 1 306 ? 117.111 41.193 140.873 1.00 22.33 286 ASN A O 1
ATOM 2159 N N . GLN A 1 307 ? 115.251 40.778 139.681 1.00 21.66 287 GLN A N 1
ATOM 2160 C CA . GLN A 1 307 ? 115.879 41.092 138.398 1.00 22.66 287 GLN A CA 1
ATOM 2161 C C . GLN A 1 307 ? 116.352 42.539 138.289 1.00 20.31 287 GLN A C 1
ATOM 2162 O O . GLN A 1 307 ? 117.360 42.817 137.642 1.00 18.72 287 GLN A O 1
ATOM 2168 N N . ALA A 1 308 ? 115.612 43.455 138.907 1.00 22.06 288 ALA A N 1
ATOM 2169 C CA . ALA A 1 308 ? 115.919 44.881 138.806 1.00 24.42 288 ALA A CA 1
ATOM 2170 C C . ALA A 1 308 ? 117.271 45.196 139.429 1.00 20.36 288 ALA A C 1
ATOM 2171 O O . ALA A 1 308 ? 118.131 45.800 138.789 1.00 20.74 288 ALA A O 1
ATOM 2173 N N . ILE A 1 309 ? 117.464 44.771 140.674 1.00 20.83 289 ILE A N 1
ATOM 2174 C CA . ILE A 1 309 ? 118.735 44.995 141.349 1.00 18.87 289 ILE A CA 1
ATOM 2175 C C . ILE A 1 309 ? 119.861 44.207 140.679 1.00 20.69 289 ILE A C 1
ATOM 2176 O O . ILE A 1 309 ? 120.994 44.677 140.605 1.00 20.96 289 ILE A O 1
ATOM 2181 N N . LEU A 1 310 ? 119.541 43.019 140.171 1.00 21.11 290 LEU A N 1
ATOM 2182 C CA . LEU A 1 310 ? 120.514 42.215 139.441 1.00 18.91 290 LEU A CA 1
ATOM 2183 C C . LEU A 1 310 ? 120.972 42.935 138.174 1.00 19.26 290 LEU A C 1
ATOM 2184 O O . LEU A 1 310 ? 122.159 42.945 137.845 1.00 17.57 290 LEU A O 1
ATOM 2189 N N . LYS A 1 311 ? 120.023 43.541 137.472 1.00 18.65 291 LYS A N 1
ATOM 2190 C CA . LYS A 1 311 ? 120.331 44.301 136.268 1.00 18.61 291 LYS A CA 1
ATOM 2191 C C . LYS A 1 311 ? 121.254 45.469 136.597 1.00 19.44 291 LYS A C 1
ATOM 2192 O O . LYS A 1 311 ? 122.171 45.784 135.838 1.00 21.19 291 LYS A O 1
ATOM 2198 N N . GLN A 1 312 ? 121.021 46.098 137.743 1.00 19.66 292 GLN A N 1
ATOM 2199 C CA . GLN A 1 312 ? 121.854 47.216 138.167 1.00 24.43 292 GLN A CA 1
ATOM 2200 C C . GLN A 1 312 ? 123.300 46.774 138.402 1.00 20.35 292 GLN A C 1
ATOM 2201 O O . GLN A 1 312 ? 124.235 47.486 138.036 1.00 22.04 292 GLN A O 1
ATOM 2207 N N . TYR A 1 313 ? 123.478 45.586 138.978 1.00 18.48 293 TYR A N 1
ATOM 2208 C CA . TYR A 1 313 ? 124.811 45.023 139.175 1.00 21.01 293 TYR A CA 1
ATOM 2209 C C . TYR A 1 313 ? 125.496 44.765 137.841 1.00 23.74 293 TYR A C 1
ATOM 2210 O O . TYR A 1 313 ? 126.665 45.103 137.649 1.00 23.84 293 TYR A O 1
ATOM 2219 N N . ILE A 1 314 ? 124.752 44.157 136.923 1.00 21.43 294 ILE A N 1
ATOM 2220 C CA . ILE A 1 314 ? 125.283 43.768 135.623 1.00 17.14 294 ILE A CA 1
ATOM 2221 C C . ILE A 1 314 ? 125.738 44.970 134.800 1.00 23.29 294 ILE A C 1
ATOM 2222 O O . ILE A 1 314 ? 126.834 44.965 134.233 1.00 21.56 294 ILE A O 1
ATOM 2227 N N . GLU A 1 315 ? 124.906 46.006 134.746 1.00 18.16 295 GLU A N 1
ATOM 2228 C CA . GLU A 1 315 ? 125.219 47.177 133.933 1.00 24.16 295 GLU A CA 1
ATOM 2229 C C . GLU A 1 315 ? 126.387 47.984 134.492 1.00 22.72 295 GLU A C 1
ATOM 2230 O O . GLU A 1 315 ? 127.148 48.578 133.732 1.00 24.02 295 GLU A O 1
ATOM 2236 N N . ARG A 1 316 ? 126.527 47.995 135.817 1.00 25.50 296 ARG A N 1
ATOM 2237 C CA . ARG A 1 316 ? 127.646 48.680 136.462 1.00 25.91 296 ARG A CA 1
ATOM 2238 C C . ARG A 1 316 ? 128.974 48.092 135.995 1.00 27.42 296 ARG A C 1
ATOM 2239 O O . ARG A 1 316 ? 129.967 48.807 135.850 1.00 28.47 296 ARG A O 1
ATOM 2247 N N . THR A 1 317 ? 128.979 46.786 135.753 1.00 23.46 297 THR A N 1
ATOM 2248 C CA . THR A 1 317 ? 130.141 46.113 135.188 1.00 21.91 297 THR A CA 1
ATOM 2249 C C . THR A 1 317 ? 130.260 46.375 133.687 1.00 26.08 297 THR A C 1
ATOM 2250 O O . THR A 1 317 ? 131.325 46.752 133.196 1.00 26.90 297 THR A O 1
ATOM 2254 N N . LEU A 1 318 ? 129.155 46.182 132.969 1.00 25.89 298 LEU A N 1
ATOM 2255 C CA . LEU A 1 318 ? 129.137 46.287 131.511 1.00 27.10 298 LEU A CA 1
ATOM 2256 C C . LEU A 1 318 ? 129.570 47.657 130.985 1.00 28.94 298 LEU A C 1
ATOM 2257 O O . LEU A 1 318 ? 130.181 47.751 129.922 1.00 26.27 298 LEU A O 1
ATOM 2262 N N . LYS A 1 319 ? 129.260 48.715 131.728 1.00 29.34 299 LYS A N 1
ATOM 2263 C CA . LYS A 1 319 ? 129.566 50.072 131.275 1.00 26.62 299 LYS A CA 1
ATOM 2264 C C . LYS A 1 319 ? 131.065 50.360 131.229 1.00 29.26 299 LYS A C 1
ATOM 2265 O O . LYS A 1 319 ? 131.482 51.427 130.783 1.00 31.77 299 LYS A O 1
ATOM 2271 N N . THR A 1 320 ? 131.871 49.407 131.686 1.00 29.55 300 THR A N 1
ATOM 2272 C CA . THR A 1 320 ? 133.320 49.571 131.687 1.00 33.75 300 THR A CA 1
ATOM 2273 C C . THR A 1 320 ? 133.955 49.158 130.357 1.00 36.67 300 THR A C 1
ATOM 2274 O O . THR A 1 320 ? 135.087 49.540 130.064 1.00 44.08 300 THR A O 1
ATOM 2278 N N . GLN A 1 321 ? 133.230 48.384 129.553 1.00 36.55 301 GLN A N 1
ATOM 2279 C CA . GLN A 1 321 ? 133.750 47.940 128.260 1.00 30.84 301 GLN A CA 1
ATOM 2280 C C . GLN A 1 321 ? 132.757 48.152 127.122 1.00 33.38 301 GLN A C 1
ATOM 2281 O O . GLN A 1 321 ? 131.545 48.196 127.336 1.00 31.11 301 GLN A O 1
ATOM 2287 N N . ALA A 1 322 ? 133.286 48.277 125.910 1.00 35.28 302 ALA A N 1
ATOM 2288 C CA . ALA A 1 322 ? 132.459 48.397 124.717 1.00 33.69 302 ALA A CA 1
ATOM 2289 C C . ALA A 1 322 ? 131.752 47.074 124.441 1.00 30.95 302 ALA A C 1
ATOM 2290 O O . ALA A 1 322 ? 132.193 46.023 124.906 1.00 29.98 302 ALA A O 1
ATOM 2292 N N . ALA A 1 323 ? 130.658 47.135 123.686 1.00 31.75 303 ALA A N 1
ATOM 2293 C CA . ALA A 1 323 ? 129.821 45.964 123.421 1.00 30.43 303 ALA A CA 1
ATOM 2294 C C . ALA A 1 323 ? 130.589 44.802 122.795 1.00 30.00 303 ALA A C 1
ATOM 2295 O O . ALA A 1 323 ? 130.366 43.644 123.150 1.00 28.00 303 ALA A O 1
ATOM 2297 N N . GLU A 1 324 ? 131.486 45.117 121.863 1.00 33.11 304 GLU A N 1
ATOM 2298 C CA . GLU A 1 324 ? 132.288 44.103 121.182 1.00 34.77 304 GLU A CA 1
ATOM 2299 C C . GLU A 1 324 ? 133.085 43.266 122.177 1.00 33.97 304 GLU A C 1
ATOM 2300 O O . GLU A 1 324 ? 133.191 42.047 122.033 1.00 37.90 304 GLU A O 1
ATOM 2306 N N . VAL A 1 325 ? 133.641 43.929 123.186 1.00 35.47 305 VAL A N 1
ATOM 2307 C CA . VAL A 1 325 ? 134.395 43.252 124.234 1.00 31.57 305 VAL A CA 1
ATOM 2308 C C . VAL A 1 325 ? 133.512 42.253 124.971 1.00 29.20 305 VAL A C 1
ATOM 2309 O O . VAL A 1 325 ? 133.910 41.113 125.201 1.00 31.36 305 VAL A O 1
ATOM 2313 N N . TRP A 1 326 ? 132.307 42.681 125.326 1.00 28.44 306 TRP A N 1
ATOM 2314 C CA . TRP A 1 326 ? 131.396 41.830 126.081 1.00 31.05 306 TRP A CA 1
ATOM 2315 C C . TRP A 1 326 ? 130.821 40.678 125.258 1.00 29.95 306 TRP A C 1
ATOM 2316 O O . TRP A 1 326 ? 130.570 39.597 125.788 1.00 27.94 306 TRP A O 1
ATOM 2327 N N . LEU A 1 327 ? 130.601 40.910 123.970 1.00 32.98 307 LEU A N 1
ATOM 2328 C CA . LEU A 1 327 ? 130.119 39.851 123.093 1.00 31.59 307 LEU A CA 1
ATOM 2329 C C . LEU A 1 327 ? 131.139 38.717 123.039 1.00 30.97 307 LEU A C 1
ATOM 2330 O O . LEU A 1 327 ? 130.777 37.543 123.045 1.00 29.61 307 LEU A O 1
ATOM 2335 N N . ALA A 1 328 ? 132.418 39.078 123.017 1.00 30.49 308 ALA A N 1
ATOM 2336 C CA . ALA A 1 328 ? 133.493 38.094 123.019 1.00 34.41 308 ALA A CA 1
ATOM 2337 C C . ALA A 1 328 ? 133.575 37.339 124.347 1.00 31.55 308 ALA A C 1
ATOM 2338 O O . ALA A 1 328 ? 133.611 36.109 124.369 1.00 33.05 308 ALA A O 1
ATOM 2340 N N . ARG A 1 329 ? 133.602 38.083 125.449 1.00 34.09 309 ARG A N 1
ATOM 2341 C CA . ARG A 1 329 ? 133.759 37.493 126.778 1.00 32.98 309 ARG A CA 1
ATOM 2342 C C . ARG A 1 329 ? 132.603 36.575 127.171 1.00 31.08 309 ARG A C 1
ATOM 2343 O O . ARG A 1 329 ? 132.801 35.565 127.846 1.00 29.42 309 ARG A O 1
ATOM 2351 N N . ILE A 1 330 ? 131.397 36.927 126.742 1.00 29.44 310 ILE A N 1
ATOM 2352 C CA . ILE A 1 330 ? 130.201 36.190 127.142 1.00 25.94 310 ILE A CA 1
ATOM 2353 C C . ILE A 1 330 ? 129.944 34.980 126.236 1.00 27.78 310 ILE A C 1
ATOM 2354 O O . ILE A 1 330 ? 129.487 33.933 126.697 1.00 29.56 310 ILE A O 1
ATOM 2359 N N . HIS A 1 331 ? 130.260 35.117 124.952 1.00 32.44 311 HIS A N 1
ATOM 2360 C CA . HIS A 1 331 ? 130.191 33.987 124.030 1.00 33.30 311 HIS A CA 1
ATOM 2361 C C . HIS A 1 331 ? 131.225 32.933 124.414 1.00 32.10 311 HIS A C 1
ATOM 2362 O O . HIS A 1 331 ? 130.975 31.733 124.298 1.00 35.15 311 HIS A O 1
ATOM 2369 N N . GLU A 1 332 ? 132.384 33.395 124.873 1.00 33.11 312 GLU A N 1
ATOM 2370 C CA . GLU A 1 332 ? 133.478 32.510 125.257 1.00 39.00 312 GLU A CA 1
ATOM 2371 C C . GLU A 1 332 ? 133.060 31.517 126.341 1.00 37.29 312 GLU A C 1
ATOM 2372 O O . GLU A 1 332 ? 133.471 30.358 126.319 1.00 39.52 312 GLU A O 1
ATOM 2378 N N . VAL A 1 333 ? 132.233 31.971 127.280 1.00 33.43 313 VAL A N 1
ATOM 2379 C CA . VAL A 1 333 ? 131.778 31.112 128.371 1.00 34.15 313 VAL A CA 1
ATOM 2380 C C . VAL A 1 333 ? 130.453 30.418 128.062 1.00 30.38 313 VAL A C 1
ATOM 2381 O O . VAL A 1 333 ? 129.855 29.786 128.933 1.00 30.51 313 VAL A O 1
ATOM 2385 N N . GLY A 1 334 ? 129.999 30.542 126.819 1.00 32.96 314 GLY A N 1
ATOM 2386 C CA . GLY A 1 334 ? 128.853 29.785 126.343 1.00 31.91 314 GLY A CA 1
ATOM 2387 C C . GLY A 1 334 ? 127.483 30.288 126.764 1.00 30.78 314 GLY A C 1
ATOM 2388 O O . GLY A 1 334 ? 126.530 29.512 126.832 1.00 31.64 314 GLY A O 1
ATOM 2389 N N . VAL A 1 335 ? 127.378 31.582 127.044 1.00 26.61 315 VAL A N 1
ATOM 2390 C CA . VAL A 1 335 ? 126.094 32.195 127.372 1.00 21.84 315 VAL A CA 1
ATOM 2391 C C . VAL A 1 335 ? 125.542 32.921 126.146 1.00 26.55 315 VAL A C 1
ATOM 2392 O O . VAL A 1 335 ? 126.261 33.685 125.507 1.00 23.94 315 VAL A O 1
ATOM 2396 N N . PRO A 1 336 ? 124.267 32.666 125.803 1.00 23.98 316 PRO A N 1
ATOM 2397 C CA . PRO A 1 336 ? 123.643 33.297 124.635 1.00 22.23 316 PRO A CA 1
ATOM 2398 C C . PRO A 1 336 ? 123.647 34.818 124.753 1.00 26.35 316 PRO A C 1
ATOM 2399 O O . PRO A 1 336 ? 123.139 35.361 125.733 1.00 24.86 316 PRO A O 1
ATOM 2403 N N . VAL A 1 337 ? 124.223 35.488 123.760 1.00 23.09 317 VAL A N 1
ATOM 2404 C CA . VAL A 1 337 ? 124.363 36.937 123.784 1.00 22.93 317 VAL A CA 1
ATOM 2405 C C . VAL A 1 337 ? 124.337 37.472 122.350 1.00 23.00 317 VAL A C 1
ATOM 2406 O O . VAL A 1 337 ? 124.707 36.761 121.416 1.00 26.49 317 VAL A O 1
ATOM 2410 N N . ALA A 1 338 ? 123.879 38.708 122.172 1.00 23.62 318 ALA A N 1
ATOM 2411 C CA . ALA A 1 338 ? 123.776 39.299 120.841 1.00 22.36 318 ALA A CA 1
ATOM 2412 C C . ALA A 1 338 ? 123.717 40.821 120.897 1.00 26.77 318 ALA A C 1
ATOM 2413 O O . ALA A 1 338 ? 123.197 41.391 121.853 1.00 20.11 318 ALA A O 1
ATOM 2415 N N . PRO A 1 339 ? 124.252 41.486 119.862 1.00 23.78 319 PRO A N 1
ATOM 2416 C CA . PRO A 1 339 ? 124.162 42.945 119.775 1.00 25.59 319 PRO A CA 1
ATOM 2417 C C . PRO A 1 339 ? 122.790 43.382 119.274 1.00 23.09 319 PRO A C 1
ATOM 2418 O O . PRO A 1 339 ? 122.157 42.642 118.523 1.00 20.68 319 PRO A O 1
ATOM 2422 N N . LEU A 1 340 ? 122.333 44.555 119.698 1.00 21.63 320 LEU A N 1
ATOM 2423 C CA . LEU A 1 340 ? 121.168 45.174 119.083 1.00 24.16 320 LEU A CA 1
ATOM 2424 C C . LEU A 1 340 ? 121.630 45.893 117.825 1.00 24.00 320 LEU A C 1
ATOM 2425 O O . LEU A 1 340 ? 122.460 46.800 117.892 1.00 29.09 320 LEU A O 1
ATOM 2430 N N . LEU A 1 341 ? 121.108 45.476 116.676 1.00 23.91 321 LEU A N 1
ATOM 2431 C CA . LEU A 1 341 ? 121.561 46.020 115.401 1.00 22.67 321 LEU A CA 1
ATOM 2432 C C . LEU A 1 341 ? 120.499 46.878 114.739 1.00 26.03 321 LEU A C 1
ATOM 2433 O O . LEU A 1 341 ? 119.302 46.672 114.940 1.00 28.13 321 LEU A O 1
ATOM 2438 N N . SER A 1 342 ? 120.951 47.851 113.957 1.00 23.13 322 SER A N 1
ATOM 2439 C CA . SER A 1 342 ? 120.063 48.603 113.090 1.00 24.96 322 SER A CA 1
ATOM 2440 C C . SER A 1 342 ? 119.745 47.712 111.906 1.00 22.21 322 SER A C 1
ATOM 2441 O O . SER A 1 342 ? 120.436 46.719 111.674 1.00 25.71 322 SER A O 1
ATOM 2444 N N . VAL A 1 343 ? 118.702 48.062 111.161 1.00 23.89 323 VAL A N 1
ATOM 2445 C CA . VAL A 1 343 ? 118.365 47.340 109.941 1.00 26.13 323 VAL A CA 1
ATOM 2446 C C . VAL A 1 343 ? 119.546 47.373 108.972 1.00 22.68 323 VAL A C 1
ATOM 2447 O O . VAL A 1 343 ? 119.833 46.386 108.293 1.00 26.65 323 VAL A O 1
ATOM 2451 N N . ALA A 1 344 ? 120.241 48.506 108.943 1.00 27.10 324 ALA A N 1
ATOM 2452 C CA . ALA A 1 344 ? 121.413 48.685 108.090 1.00 27.79 324 ALA A CA 1
ATOM 2453 C C . ALA A 1 344 ? 122.487 47.634 108.354 1.00 25.21 324 ALA A C 1
ATOM 2454 O O . ALA A 1 344 ? 123.102 47.116 107.423 1.00 26.17 324 ALA A O 1
ATOM 2456 N N . GLU A 1 345 ? 122.709 47.326 109.627 1.00 25.19 325 GLU A N 1
ATOM 2457 C CA . GLU A 1 345 ? 123.733 46.361 110.014 1.00 25.24 325 GLU A CA 1
ATOM 2458 C C . GLU A 1 345 ? 123.263 44.926 109.811 1.00 23.92 325 GLU A C 1
ATOM 2459 O O . GLU A 1 345 ? 124.059 44.046 109.486 1.00 26.19 325 GLU A O 1
ATOM 2465 N N . ALA A 1 346 ? 121.969 44.700 110.010 1.00 22.33 326 ALA A N 1
ATOM 2466 C CA . ALA A 1 346 ? 121.380 43.377 109.834 1.00 24.81 326 ALA A CA 1
ATOM 2467 C C . ALA A 1 346 ? 121.565 42.866 108.407 1.00 24.44 326 ALA A C 1
ATOM 2468 O O . ALA A 1 346 ? 122.041 41.751 108.199 1.00 21.49 326 ALA A O 1
ATOM 2470 N N . ILE A 1 347 ? 121.200 43.686 107.426 1.00 24.00 327 ILE A N 1
ATOM 2471 C CA . ILE A 1 347 ? 121.273 43.267 106.028 1.00 23.23 327 ILE A CA 1
ATOM 2472 C C . ILE A 1 347 ? 122.704 43.147 105.511 1.00 22.61 327 ILE A C 1
ATOM 2473 O O . ILE A 1 347 ? 122.927 42.636 104.414 1.00 28.50 327 ILE A O 1
ATOM 2478 N N . LYS A 1 348 ? 123.669 43.608 106.300 1.00 26.18 328 LYS A N 1
ATOM 2479 C CA . LYS A 1 348 ? 125.076 43.519 105.905 1.00 29.74 328 LYS A CA 1
ATOM 2480 C C . LYS A 1 348 ? 125.827 42.355 106.563 1.00 29.42 328 LYS A C 1
ATOM 2481 O O . LYS A 1 348 ? 126.979 42.083 106.219 1.00 30.65 328 LYS A O 1
ATOM 2487 N N . LEU A 1 349 ? 125.172 41.675 107.504 1.00 27.79 329 LEU A N 1
ATOM 2488 C CA . LEU A 1 349 ? 125.726 40.465 108.108 1.00 25.30 329 LEU A CA 1
ATOM 2489 C C . LEU A 1 349 ? 125.984 39.432 107.022 1.00 23.10 329 LEU A C 1
ATOM 2490 O O . LEU A 1 349 ? 125.193 39.307 106.090 1.00 27.66 329 LEU A O 1
ATOM 2495 N N . PRO A 1 350 ? 127.096 38.689 107.135 1.00 22.19 330 PRO A N 1
ATOM 2496 C CA . PRO A 1 350 ? 127.394 37.605 106.193 1.00 24.92 330 PRO A CA 1
ATOM 2497 C C . PRO A 1 350 ? 126.291 36.549 106.153 1.00 24.35 330 PRO A C 1
ATOM 2498 O O . PRO A 1 350 ? 126.098 35.904 105.121 1.00 22.77 330 PRO A O 1
ATOM 2502 N N . GLN A 1 351 ? 125.574 36.383 107.261 1.00 23.97 331 GLN A N 1
ATOM 2503 C CA . GLN A 1 351 ? 124.484 35.414 107.336 1.00 21.75 331 GLN A CA 1
ATOM 2504 C C . GLN A 1 351 ? 123.360 35.758 106.361 1.00 21.37 331 GLN A C 1
ATOM 2505 O O . GLN A 1 351 ? 122.761 34.870 105.756 1.00 19.13 331 GLN A O 1
ATOM 2511 N N . THR A 1 352 ? 123.077 37.049 106.220 1.00 17.99 332 THR A N 1
ATOM 2512 C CA . THR A 1 352 ? 122.051 37.514 105.296 1.00 22.24 332 THR A CA 1
ATOM 2513 C C . THR A 1 352 ? 122.393 37.123 103.860 1.00 24.56 332 THR A C 1
ATOM 2514 O O . THR A 1 352 ? 121.532 36.672 103.103 1.00 24.74 332 THR A O 1
ATOM 2518 N N . GLN A 1 353 ? 123.662 37.283 103.499 1.00 27.84 333 GLN A N 1
ATOM 2519 C CA . GLN A 1 353 ? 124.140 36.902 102.176 1.00 23.77 333 GLN A CA 1
ATOM 2520 C C . GLN A 1 353 ? 124.101 35.392 101.992 1.00 25.96 333 GLN A C 1
ATOM 2521 O O . GLN A 1 353 ? 123.804 34.898 100.905 1.00 25.41 333 GLN A O 1
ATOM 2527 N N . ALA A 1 354 ? 124.394 34.663 103.064 1.00 22.22 334 ALA A N 1
ATOM 2528 C CA . ALA A 1 354 ? 124.397 33.208 103.021 1.00 21.35 334 ALA A CA 1
ATOM 2529 C C . ALA A 1 354 ? 123.001 32.656 102.748 1.00 25.46 334 ALA A C 1
ATOM 2530 O O . ALA A 1 354 ? 122.848 31.604 102.126 1.00 25.20 334 ALA A O 1
ATOM 2532 N N . ARG A 1 355 ? 121.987 33.378 103.213 1.00 21.97 335 ARG A N 1
ATOM 2533 C CA . ARG A 1 355 ? 120.601 32.953 103.061 1.00 20.05 335 ARG A CA 1
ATOM 2534 C C . ARG A 1 355 ? 119.911 33.640 101.881 1.00 21.16 335 ARG A C 1
ATOM 2535 O O . ARG A 1 355 ? 118.714 33.463 101.676 1.00 24.31 335 ARG A O 1
ATOM 2543 N N . ASN A 1 356 ? 120.667 34.418 101.111 1.00 25.69 336 ASN A N 1
ATOM 2544 C CA . ASN A 1 356 ? 120.120 35.140 99.961 1.00 23.62 336 ASN A CA 1
ATOM 2545 C C . ASN A 1 356 ? 118.896 35.979 100.337 1.00 25.70 336 ASN A C 1
ATOM 2546 O O . ASN A 1 356 ? 117.886 35.976 99.635 1.00 23.95 336 ASN A O 1
ATOM 2551 N N . MET A 1 357 ? 118.986 36.687 101.458 1.00 20.82 337 MET A N 1
ATOM 2552 C CA . MET A 1 357 ? 117.865 37.493 101.931 1.00 21.40 337 MET A CA 1
ATOM 2553 C C . MET A 1 357 ? 117.929 38.937 101.449 1.00 21.83 337 MET A C 1
ATOM 2554 O O . MET A 1 357 ? 117.005 39.715 101.675 1.00 23.19 337 MET A O 1
ATOM 2559 N N . LEU A 1 358 ? 119.026 39.289 100.787 1.00 25.87 338 LEU A N 1
ATOM 2560 C CA . LEU A 1 358 ? 119.116 40.572 100.098 1.00 28.82 338 LEU A CA 1
ATOM 2561 C C . LEU A 1 358 ? 119.418 40.326 98.628 1.00 29.92 338 LEU A C 1
ATOM 2562 O O . LEU A 1 358 ? 120.564 40.092 98.244 1.00 34.67 338 LEU A O 1
ATOM 2567 N N . ILE A 1 359 ? 118.369 40.367 97.815 1.00 29.14 339 ILE A N 1
ATOM 2568 C CA . ILE A 1 359 ? 118.475 40.112 96.388 1.00 28.11 339 ILE A CA 1
ATOM 2569 C C . ILE A 1 359 ? 118.431 41.432 95.632 1.00 31.14 339 ILE A C 1
ATOM 2570 O O . ILE A 1 359 ? 118.203 42.484 96.226 1.00 30.95 339 ILE A O 1
ATOM 2575 N N . GLU A 1 360 ? 118.646 41.383 94.321 1.00 31.80 340 GLU A N 1
ATOM 2576 C CA . GLU A 1 360 ? 118.454 42.575 93.503 1.00 32.78 340 GLU A CA 1
ATOM 2577 C C . GLU A 1 360 ? 117.456 42.340 92.369 1.00 29.94 340 GLU A C 1
ATOM 2578 O O . GLU A 1 360 ? 117.586 41.403 91.580 1.00 28.87 340 GLU A O 1
ATOM 2584 N N . ALA A 1 361 ? 116.439 43.191 92.323 1.00 29.48 341 ALA A N 1
ATOM 2585 C CA . ALA A 1 361 ? 115.409 43.107 91.301 1.00 33.33 341 ALA A CA 1
ATOM 2586 C C . ALA A 1 361 ? 115.300 44.437 90.567 1.00 34.32 341 ALA A C 1
ATOM 2587 O O . ALA A 1 361 ? 114.887 45.442 91.146 1.00 31.81 341 ALA A O 1
ATOM 2589 N N . GLY A 1 362 ? 115.676 44.439 89.292 1.00 31.58 342 GLY A N 1
ATOM 2590 C CA . GLY A 1 362 ? 115.650 45.652 88.495 1.00 36.68 342 GLY A CA 1
ATOM 2591 C C . GLY A 1 362 ? 116.571 46.725 89.045 1.00 32.40 342 GLY A C 1
ATOM 2592 O O . GLY A 1 362 ? 116.222 47.906 89.066 1.00 33.52 342 GLY A O 1
ATOM 2593 N N . GLY A 1 363 ? 117.748 46.306 89.503 1.00 34.29 343 GLY A N 1
ATOM 2594 C CA . GLY A 1 363 ? 118.756 47.223 90.007 1.00 37.05 343 GLY A CA 1
ATOM 2595 C C . GLY A 1 363 ? 118.598 47.604 91.468 1.00 36.26 343 GLY A C 1
ATOM 2596 O O . GLY A 1 363 ? 119.483 48.231 92.051 1.00 39.21 343 GLY A O 1
ATOM 2597 N N . ILE A 1 364 ? 117.474 47.223 92.064 1.00 37.51 344 ILE A N 1
ATOM 2598 C CA . ILE A 1 364 ? 117.171 47.612 93.438 1.00 33.21 344 ILE A CA 1
ATOM 2599 C C . ILE A 1 364 ? 117.386 46.469 94.428 1.00 32.68 344 ILE A C 1
ATOM 2600 O O . ILE A 1 364 ? 116.868 45.371 94.235 1.00 29.70 344 ILE A O 1
ATOM 2605 N N . MET A 1 365 ? 118.148 46.739 95.486 1.00 34.05 345 MET A N 1
ATOM 2606 C CA . MET A 1 365 ? 118.350 45.772 96.561 1.00 36.16 345 MET A CA 1
ATOM 2607 C C . MET A 1 365 ? 117.104 45.710 97.439 1.00 35.70 345 MET A C 1
ATOM 2608 O O . MET A 1 365 ? 116.583 46.743 97.857 1.00 32.50 345 MET A O 1
ATOM 2613 N N . MET A 1 366 ? 116.633 44.499 97.721 1.00 31.99 346 MET A N 1
ATOM 2614 C CA . MET A 1 366 ? 115.388 44.317 98.464 1.00 33.96 346 MET A CA 1
ATOM 2615 C C . MET A 1 366 ? 115.354 42.966 99.190 1.00 30.46 346 MET A C 1
ATOM 2616 O O . MET A 1 366 ? 116.198 42.108 98.934 1.00 28.71 346 MET A O 1
ATOM 2621 N N . PRO A 1 367 ? 114.392 42.775 100.115 1.00 31.31 347 PRO A N 1
ATOM 2622 C CA . PRO A 1 367 ? 114.344 41.502 100.845 1.00 28.01 347 PRO A CA 1
ATOM 2623 C C . PRO A 1 367 ? 114.083 40.302 99.940 1.00 29.33 347 PRO A C 1
ATOM 2624 O O . PRO A 1 367 ? 113.330 40.406 98.972 1.00 27.13 347 PRO A O 1
ATOM 2628 N N . GLY A 1 368 ? 114.705 39.173 100.264 1.00 28.28 348 GLY A N 1
ATOM 2629 C CA . GLY A 1 368 ? 114.504 37.948 99.515 1.00 25.80 348 GLY A CA 1
ATOM 2630 C C . GLY A 1 368 ? 113.364 37.116 100.071 1.00 23.93 348 GLY A C 1
ATOM 2631 O O . GLY A 1 368 ? 112.521 37.613 100.818 1.00 23.68 348 GLY A O 1
ATOM 2632 N N . ASN A 1 369 ? 113.344 35.841 99.704 1.00 18.14 349 ASN A N 1
ATOM 2633 C CA . ASN A 1 369 ? 112.279 34.930 100.102 1.00 22.71 349 ASN A CA 1
ATOM 2634 C C . ASN A 1 369 ? 112.739 34.008 101.226 1.00 22.62 349 ASN A C 1
ATOM 2635 O O . ASN A 1 369 ? 113.647 33.203 101.030 1.00 23.25 349 ASN A O 1
ATOM 2640 N N . PRO A 1 370 ? 112.109 34.125 102.408 1.00 20.18 350 PRO A N 1
ATOM 2641 C CA . PRO A 1 370 ? 112.493 33.355 103.597 1.00 19.65 350 PRO A CA 1
ATOM 2642 C C . PRO A 1 370 ? 112.130 31.879 103.484 1.00 23.21 350 PRO A C 1
ATOM 2643 O O . PRO A 1 370 ? 112.627 31.063 104.261 1.00 23.77 350 PRO A O 1
ATOM 2647 N N . ILE A 1 371 ? 111.262 31.539 102.537 1.00 20.36 351 ILE A N 1
ATOM 2648 C CA . ILE A 1 371 ? 110.879 30.146 102.335 1.00 19.51 351 ILE A CA 1
ATOM 2649 C C . ILE A 1 371 ? 111.878 29.451 101.421 1.00 21.99 351 ILE A C 1
ATOM 2650 O O . ILE A 1 371 ? 111.833 29.608 100.203 1.00 26.52 351 ILE A O 1
ATOM 2655 N N . LYS A 1 372 ? 112.792 28.697 102.018 1.00 21.66 352 LYS A N 1
ATOM 2656 C CA . LYS A 1 372 ? 113.777 27.949 101.252 1.00 22.54 352 LYS A CA 1
ATOM 2657 C C . LYS A 1 372 ? 113.308 26.511 101.123 1.00 21.46 352 LYS A C 1
ATOM 2658 O O . LYS A 1 372 ? 113.077 25.836 102.124 1.00 19.84 352 LYS A O 1
ATOM 2664 N N . ILE A 1 373 ? 113.159 26.053 99.886 1.00 20.40 353 ILE A N 1
ATOM 2665 C CA . ILE A 1 373 ? 112.780 24.675 99.617 1.00 21.78 353 ILE A CA 1
ATOM 2666 C C . ILE A 1 373 ? 113.817 24.046 98.700 1.00 21.95 353 ILE A C 1
ATOM 2667 O O . ILE A 1 373 ? 114.115 24.582 97.630 1.00 23.60 353 ILE A O 1
ATOM 2672 N N . SER A 1 374 ? 114.370 22.917 99.133 1.00 23.88 354 SER A N 1
ATOM 2673 C CA . SER A 1 374 ? 115.371 22.199 98.355 1.00 27.57 354 SER A CA 1
ATOM 2674 C C . SER A 1 374 ? 114.844 21.876 96.962 1.00 26.32 354 SER A C 1
ATOM 2675 O O . SER A 1 374 ? 113.676 21.524 96.799 1.00 29.50 354 SER A O 1
ATOM 2678 N N . GLY A 1 375 ? 115.705 22.011 95.960 1.00 32.32 355 GLY A N 1
ATOM 2679 C CA . GLY A 1 375 ? 115.328 21.714 94.589 1.00 32.36 355 GLY A CA 1
ATOM 2680 C C . GLY A 1 375 ? 114.687 22.886 93.865 1.00 35.72 355 GLY A C 1
ATOM 2681 O O . GLY A 1 375 ? 114.586 22.886 92.639 1.00 43.30 355 GLY A O 1
ATOM 2682 N N . CYS A 1 376 ? 114.246 23.885 94.622 1.00 30.99 356 CYS A N 1
ATOM 2683 C CA . CYS A 1 376 ? 113.633 25.071 94.035 1.00 29.43 356 CYS A CA 1
ATOM 2684 C C . CYS A 1 376 ? 114.647 26.202 93.922 1.00 34.13 356 CYS A C 1
ATOM 2685 O O . CYS A 1 376 ? 115.345 26.518 94.885 1.00 36.29 356 CYS A O 1
ATOM 2688 N N . ALA A 1 377 ? 114.720 26.806 92.739 1.00 32.80 357 ALA A N 1
ATOM 2689 C CA . ALA A 1 377 ? 115.684 27.863 92.463 1.00 34.90 357 ALA A CA 1
ATOM 2690 C C . ALA A 1 377 ? 115.497 29.063 93.385 1.00 26.69 357 ALA A C 1
ATOM 2691 O O . ALA A 1 377 ? 114.373 29.422 93.732 1.00 30.26 357 ALA A O 1
ATOM 2693 N N . ASP A 1 378 ? 116.609 29.679 93.774 1.00 25.52 358 ASP A N 1
ATOM 2694 C CA . ASP A 1 378 ? 116.580 30.858 94.635 1.00 23.46 358 ASP A CA 1
ATOM 2695 C C . ASP A 1 378 ? 117.666 31.839 94.201 1.00 28.67 358 ASP A C 1
ATOM 2696 O O . ASP A 1 378 ? 118.645 32.041 94.917 1.00 30.73 358 ASP A O 1
ATOM 2701 N N . PRO A 1 379 ? 117.494 32.455 93.020 1.00 31.17 359 PRO A N 1
ATOM 2702 C CA . PRO A 1 379 ? 118.540 33.297 92.427 1.00 30.03 359 PRO A CA 1
ATOM 2703 C C . PRO A 1 379 ? 118.672 34.643 93.128 1.00 29.05 359 PRO A C 1
ATOM 2704 O O . PRO A 1 379 ? 117.696 35.142 93.686 1.00 29.59 359 PRO A O 1
ATOM 2708 N N . HIS A 1 380 ? 119.868 35.220 93.095 1.00 28.86 360 HIS A N 1
ATOM 2709 C CA . HIS A 1 380 ? 120.104 36.521 93.701 1.00 29.55 360 HIS A CA 1
ATOM 2710 C C . HIS A 1 380 ? 119.550 37.648 92.832 1.00 30.16 360 HIS A C 1
ATOM 2711 O O . HIS A 1 380 ? 119.161 38.703 93.334 1.00 31.77 360 HIS A O 1
ATOM 2718 N N . VAL A 1 381 ? 119.524 37.422 91.525 1.00 34.10 361 VAL A N 1
ATOM 2719 C CA . VAL A 1 381 ? 118.986 38.407 90.596 1.00 33.30 361 VAL A CA 1
ATOM 2720 C C . VAL A 1 381 ? 117.602 37.998 90.114 1.00 29.80 361 VAL A C 1
ATOM 2721 O O . VAL A 1 381 ? 117.431 36.941 89.507 1.00 35.19 361 VAL A O 1
ATOM 2725 N N . MET A 1 382 ? 116.617 38.841 90.399 1.00 32.69 362 MET A N 1
ATOM 2726 C CA . MET A 1 382 ? 115.242 38.591 89.988 1.00 36.36 362 MET A CA 1
ATOM 2727 C C . MET A 1 382 ? 114.763 39.711 89.065 1.00 38.51 362 MET A C 1
ATOM 2728 O O . MET A 1 382 ? 115.325 40.809 89.074 1.00 34.21 362 MET A O 1
ATOM 2733 N N . PRO A 1 383 ? 113.731 39.436 88.250 1.00 38.26 363 PRO A N 1
ATOM 2734 C CA . PRO A 1 383 ? 113.150 40.486 87.406 1.00 37.99 363 PRO A CA 1
ATOM 2735 C C . PRO A 1 383 ? 112.604 41.647 88.234 1.00 36.24 363 PRO A C 1
ATOM 2736 O O . PRO A 1 383 ? 112.000 41.429 89.285 1.00 34.70 363 PRO A O 1
ATOM 2740 N N . GLY A 1 384 ? 112.821 42.869 87.758 1.00 33.96 364 GLY A N 1
ATOM 2741 C CA . GLY A 1 384 ? 112.417 44.057 88.487 1.00 32.08 364 GLY A CA 1
ATOM 2742 C C . GLY A 1 384 ? 110.923 44.306 88.460 1.00 31.52 364 GLY A C 1
ATOM 2743 O O . GLY A 1 384 ? 110.166 43.537 87.869 1.00 31.57 364 GLY A O 1
ATOM 2744 N N . ALA A 1 385 ? 110.501 45.387 89.107 1.00 31.77 365 ALA A N 1
ATOM 2745 C CA . ALA A 1 385 ? 109.099 45.779 89.111 1.00 30.01 365 ALA A CA 1
ATOM 2746 C C . ALA A 1 385 ? 108.683 46.204 87.712 1.00 32.52 365 ALA A C 1
ATOM 2747 O O . ALA A 1 385 ? 109.520 46.595 86.901 1.00 33.78 365 ALA A O 1
ATOM 2749 N N . ALA A 1 386 ? 107.387 46.128 87.433 1.00 30.91 366 ALA A N 1
ATOM 2750 C CA . ALA A 1 386 ? 106.868 46.502 86.125 1.00 35.09 366 ALA A CA 1
ATOM 2751 C C . ALA A 1 386 ? 106.359 47.936 86.143 1.00 35.39 366 ALA A C 1
ATOM 2752 O O . ALA A 1 386 ? 105.712 48.358 87.103 1.00 31.62 366 ALA A O 1
ATOM 2754 N N . THR A 1 387 ? 106.659 48.689 85.088 1.00 34.23 367 THR A N 1
ATOM 2755 C CA . THR A 1 387 ? 106.077 50.014 84.928 1.00 32.08 367 THR A CA 1
ATOM 2756 C C . THR A 1 387 ? 104.588 49.854 84.654 1.00 30.10 367 THR A C 1
ATOM 2757 O O . THR A 1 387 ? 104.133 48.766 84.301 1.00 32.52 367 THR A O 1
ATOM 2761 N N . LEU A 1 388 ? 103.828 50.929 84.827 1.00 33.68 368 LEU A N 1
ATOM 2762 C CA . LEU A 1 388 ? 102.379 50.856 84.681 1.00 34.93 368 LEU A CA 1
ATOM 2763 C C . LEU A 1 388 ? 101.971 50.489 83.257 1.00 39.17 368 LEU A C 1
ATOM 2764 O O . LEU A 1 388 ? 102.415 51.118 82.295 1.00 40.10 368 LEU A O 1
ATOM 2769 N N . ASP A 1 389 ? 101.138 49.453 83.146 1.00 34.21 369 ASP A N 1
ATOM 2770 C CA . ASP A 1 389 ? 100.621 48.947 81.870 1.00 34.14 369 ASP A CA 1
ATOM 2771 C C . ASP A 1 389 ? 101.691 48.305 80.981 1.00 36.77 369 ASP A C 1
ATOM 2772 O O . ASP A 1 389 ? 101.407 47.915 79.848 1.00 37.53 369 ASP A O 1
ATOM 2777 N N . GLN A 1 390 ? 102.907 48.172 81.509 1.00 36.67 370 GLN A N 1
ATOM 2778 C CA . GLN A 1 390 ? 104.049 47.636 80.759 1.00 34.86 370 GLN A CA 1
ATOM 2779 C C . GLN A 1 390 ? 103.731 46.389 79.930 1.00 38.08 370 GLN A C 1
ATOM 2780 O O . GLN A 1 390 ? 104.257 46.212 78.831 1.00 41.55 370 GLN A O 1
ATOM 2786 N N . HIS A 1 391 ? 102.859 45.536 80.456 1.00 39.46 371 HIS A N 1
ATOM 2787 C CA . HIS A 1 391 ? 102.482 44.313 79.765 1.00 38.82 371 HIS A CA 1
ATOM 2788 C C . HIS A 1 391 ? 101.067 44.417 79.201 1.00 37.66 371 HIS A C 1
ATOM 2789 O O . HIS A 1 391 ? 100.516 43.440 78.698 1.00 43.03 371 HIS A O 1
ATOM 2796 N N . GLY A 1 392 ? 100.494 45.613 79.272 1.00 39.33 372 GLY A N 1
ATOM 2797 C CA . GLY A 1 392 ? 99.109 45.833 78.894 1.00 45.51 372 GLY A CA 1
ATOM 2798 C C . GLY A 1 392 ? 98.730 45.504 77.464 1.00 45.89 372 GLY A C 1
ATOM 2799 O O . GLY A 1 392 ? 97.704 44.868 77.221 1.00 42.80 372 GLY A O 1
ATOM 2800 N N . GLU A 1 393 ? 99.544 45.946 76.512 1.00 50.57 373 GLU A N 1
ATOM 2801 C CA . GLU A 1 393 ? 99.264 45.692 75.103 1.00 52.03 373 GLU A CA 1
ATOM 2802 C C . GLU A 1 393 ? 99.271 44.197 74.795 1.00 48.52 373 GLU A C 1
ATOM 2803 O O . GLU A 1 393 ? 98.339 43.678 74.180 1.00 48.56 373 GLU A O 1
ATOM 2809 N N . GLN A 1 394 ? 100.317 43.507 75.239 1.00 48.79 374 GLN A N 1
ATOM 2810 C CA . GLN A 1 394 ? 100.462 42.083 74.952 1.00 48.28 374 GLN A CA 1
ATOM 2811 C C . GLN A 1 394 ? 99.484 41.202 75.729 1.00 40.96 374 GLN A C 1
ATOM 2812 O O . GLN A 1 394 ? 99.074 40.150 75.239 1.00 44.74 374 GLN A O 1
ATOM 2818 N N . ILE A 1 395 ? 99.109 41.622 76.932 1.00 44.22 375 ILE A N 1
ATOM 2819 C CA . ILE A 1 395 ? 98.170 40.838 77.732 1.00 40.18 375 ILE A CA 1
ATOM 2820 C C . ILE A 1 395 ? 96.732 41.009 77.239 1.00 38.95 375 ILE A C 1
ATOM 2821 O O . ILE A 1 395 ? 95.982 40.035 77.151 1.00 42.13 375 ILE A O 1
ATOM 2826 N N . ARG A 1 396 ? 96.355 42.241 76.904 1.00 41.10 376 ARG A N 1
ATOM 2827 C CA . ARG A 1 396 ? 95.015 42.511 76.385 1.00 43.06 376 ARG A CA 1
ATOM 2828 C C . ARG A 1 396 ? 94.757 41.761 75.082 1.00 42.79 376 ARG A C 1
ATOM 2829 O O . ARG A 1 396 ? 93.626 41.373 74.795 1.00 39.20 376 ARG A O 1
ATOM 2837 N N . GLN A 1 397 ? 95.812 41.558 74.300 1.00 42.22 377 GLN A N 1
ATOM 2838 C CA . GLN A 1 397 ? 95.719 40.752 73.092 1.00 45.12 377 GLN A CA 1
ATOM 2839 C C . GLN A 1 397 ? 95.514 39.298 73.488 1.00 46.42 377 GLN A C 1
ATOM 2840 O O . GLN A 1 397 ? 94.602 38.628 73.003 1.00 47.51 377 GLN A O 1
ATOM 2846 N N . GLU A 1 398 ? 96.375 38.831 74.387 1.00 45.72 378 GLU A N 1
ATOM 2847 C CA . GLU A 1 398 ? 96.377 37.451 74.861 1.00 37.01 378 GLU A CA 1
ATOM 2848 C C . GLU A 1 398 ? 95.016 36.995 75.387 1.00 36.62 378 GLU A C 1
ATOM 2849 O O . GLU A 1 398 ? 94.648 35.828 75.248 1.00 44.91 378 GLU A O 1
ATOM 2855 N N . PHE A 1 399 ? 94.262 37.918 75.975 1.00 41.95 379 PHE A N 1
ATOM 2856 C CA . PHE A 1 399 ? 93.008 37.554 76.627 1.00 40.42 379 PHE A CA 1
ATOM 2857 C C . PHE A 1 399 ? 91.754 38.155 75.991 1.00 43.14 379 PHE A C 1
ATOM 2858 O O . PHE A 1 399 ? 90.656 38.008 76.525 1.00 44.73 379 PHE A O 1
ATOM 2866 N N . SER A 1 400 ? 91.910 38.826 74.854 1.00 48.97 380 SER A N 1
ATOM 2867 C CA . SER A 1 400 ? 90.746 39.266 74.090 1.00 52.48 380 SER A CA 1
ATOM 2868 C C . SER A 1 400 ? 90.202 38.114 73.259 1.00 51.39 380 SER A C 1
ATOM 2869 O O . SER A 1 400 ? 90.894 37.586 72.389 1.00 58.50 380 SER A O 1
ATOM 2872 N N . SER A 1 401 ? 88.959 37.731 73.540 1.00 56.74 381 SER A N 1
ATOM 2873 C CA . SER A 1 401 ? 88.294 36.639 72.836 1.00 69.16 381 SER A CA 1
ATOM 2874 C C . SER A 1 401 ? 86.827 36.557 73.251 1.00 73.94 381 SER A C 1
ATOM 2875 O O . SER A 1 401 ? 86.426 37.118 74.273 1.00 54.11 381 SER A O 1
ATOM 2879 N N . SER B 1 26 ? 83.233 19.843 105.810 1.00 41.62 6 SER B N 1
ATOM 2880 C CA . SER B 1 26 ? 84.549 19.257 105.585 1.00 46.85 6 SER B CA 1
ATOM 2881 C C . SER B 1 26 ? 85.537 19.653 106.677 1.00 45.71 6 SER B C 1
ATOM 2882 O O . SER B 1 26 ? 85.468 20.756 107.216 1.00 42.97 6 SER B O 1
ATOM 2885 N N . LYS B 1 27 ? 86.461 18.751 106.992 1.00 49.89 7 LYS B N 1
ATOM 2886 C CA . LYS B 1 27 ? 87.382 18.957 108.108 1.00 50.98 7 LYS B CA 1
ATOM 2887 C C . LYS B 1 27 ? 88.711 19.595 107.706 1.00 44.72 7 LYS B C 1
ATOM 2888 O O . LYS B 1 27 ? 89.640 19.653 108.511 1.00 50.54 7 LYS B O 1
ATOM 2894 N N . GLY B 1 28 ? 88.807 20.067 106.466 1.00 37.48 8 GLY B N 1
ATOM 2895 C CA . GLY B 1 28 ? 89.992 20.783 106.027 1.00 33.97 8 GLY B CA 1
ATOM 2896 C C . GLY B 1 28 ? 90.713 20.157 104.848 1.00 35.88 8 GLY B C 1
ATOM 2897 O O . GLY B 1 28 ? 90.538 18.973 104.563 1.00 33.06 8 GLY B O 1
ATOM 2898 N N . PRO B 1 29 ? 91.545 20.953 104.159 1.00 27.39 9 PRO B N 1
ATOM 2899 C CA . PRO B 1 29 ? 92.251 20.516 102.948 1.00 27.74 9 PRO B CA 1
ATOM 2900 C C . PRO B 1 29 ? 93.420 19.561 103.209 1.00 27.64 9 PRO B C 1
ATOM 2901 O O . PRO B 1 29 ? 93.993 19.040 102.254 1.00 30.36 9 PRO B O 1
ATOM 2905 N N . PHE B 1 30 ? 93.770 19.331 104.471 1.00 31.28 10 PHE B N 1
ATOM 2906 C CA . PHE B 1 30 ? 94.880 18.432 104.783 1.00 30.54 10 PHE B CA 1
ATOM 2907 C C . PHE B 1 30 ? 94.410 17.126 105.410 1.00 29.54 10 PHE B C 1
ATOM 2908 O O . PHE B 1 30 ? 95.225 16.323 105.868 1.00 25.83 10 PHE B O 1
ATOM 2916 N N . GLU B 1 31 ? 93.096 16.926 105.439 1.00 29.35 11 GLU B N 1
ATOM 2917 C CA . GLU B 1 31 ? 92.528 15.682 105.942 1.00 31.55 11 GLU B CA 1
ATOM 2918 C C . GLU B 1 31 ? 93.094 14.507 105.163 1.00 26.88 11 GLU B C 1
ATOM 2919 O O . GLU B 1 31 ? 92.954 14.437 103.943 1.00 27.62 11 GLU B O 1
ATOM 2925 N N . GLY B 1 32 ? 93.753 13.597 105.871 1.00 28.49 12 GLY B N 1
ATOM 2926 C CA . GLY B 1 32 ? 94.362 12.443 105.239 1.00 29.78 12 GLY B CA 1
ATOM 2927 C C . GLY B 1 32 ? 95.875 12.515 105.227 1.00 30.01 12 GLY B C 1
ATOM 2928 O O . GLY B 1 32 ? 96.544 11.571 104.804 1.00 32.89 12 GLY B O 1
ATOM 2929 N N . LEU B 1 33 ? 96.418 13.637 105.689 1.00 21.05 13 LEU B N 1
ATOM 2930 C CA . LEU B 1 33 ? 97.866 13.796 105.774 1.00 27.02 13 LEU B CA 1
ATOM 2931 C C . LEU B 1 33 ? 98.385 13.359 107.135 1.00 24.59 13 LEU B C 1
ATOM 2932 O O . LEU B 1 33 ? 97.717 13.537 108.151 1.00 21.89 13 LEU B O 1
ATOM 2937 N N . LEU B 1 34 ? 99.582 12.786 107.148 1.00 26.11 14 LEU B N 1
ATOM 2938 C CA . LEU B 1 34 ? 100.214 12.382 108.394 1.00 21.81 14 LEU B CA 1
ATOM 2939 C C . LEU B 1 34 ? 101.453 13.225 108.649 1.00 21.14 14 LEU B C 1
ATOM 2940 O O . LEU B 1 34 ? 102.381 13.240 107.841 1.00 21.64 14 LEU B O 1
ATOM 2945 N N . VAL B 1 35 ? 101.454 13.935 109.772 1.00 17.71 15 VAL B N 1
ATOM 2946 C CA . VAL B 1 35 ? 102.597 14.745 110.154 1.00 19.47 15 VAL B CA 1
ATOM 2947 C C . VAL B 1 35 ? 103.290 14.155 111.376 1.00 20.13 15 VAL B C 1
ATOM 2948 O O . VAL B 1 35 ? 102.670 13.991 112.422 1.00 19.24 15 VAL B O 1
ATOM 2952 N N . ILE B 1 36 ? 104.571 13.835 111.246 1.00 19.57 16 ILE B N 1
ATOM 2953 C CA . ILE B 1 36 ? 105.351 13.420 112.405 1.00 18.57 16 ILE B CA 1
ATOM 2954 C C . ILE B 1 36 ? 106.049 14.654 112.955 1.00 22.08 16 ILE B C 1
ATOM 2955 O O . ILE B 1 36 ? 106.950 15.208 112.323 1.00 18.76 16 ILE B O 1
ATOM 2960 N N . ASP B 1 37 ? 105.610 15.078 114.135 1.00 20.81 17 ASP B N 1
ATOM 2961 C CA . ASP B 1 37 ? 105.916 16.405 114.656 1.00 20.65 17 ASP B CA 1
ATOM 2962 C C . ASP B 1 37 ? 106.838 16.350 115.870 1.00 17.24 17 ASP B C 1
ATOM 2963 O O . ASP B 1 37 ? 106.396 16.049 116.979 1.00 15.59 17 ASP B O 1
ATOM 2968 N N . MET B 1 38 ? 108.117 16.646 115.658 1.00 17.33 18 MET B N 1
ATOM 2969 C CA . MET B 1 38 ? 109.088 16.661 116.750 1.00 19.22 18 MET B CA 1
ATOM 2970 C C . MET B 1 38 ? 109.329 18.071 117.278 1.00 20.44 18 MET B C 1
ATOM 2971 O O . MET B 1 38 ? 110.198 18.281 118.124 1.00 20.69 18 MET B O 1
ATOM 2976 N N . THR B 1 39 ? 108.565 19.037 116.775 1.00 18.96 19 THR B N 1
ATOM 2977 C CA . THR B 1 39 ? 108.784 20.430 117.144 1.00 17.71 19 THR B CA 1
ATOM 2978 C C . THR B 1 39 ? 108.482 20.691 118.618 1.00 21.04 19 THR B C 1
ATOM 2979 O O . THR B 1 39 ? 107.646 20.018 119.224 1.00 18.44 19 THR B O 1
ATOM 2983 N N . HIS B 1 40 ? 109.171 21.675 119.188 1.00 20.68 20 HIS B N 1
ATOM 2984 C CA . HIS B 1 40 ? 108.959 22.060 120.579 1.00 20.90 20 HIS B CA 1
ATOM 2985 C C . HIS B 1 40 ? 109.097 23.574 120.763 1.00 20.01 20 HIS B C 1
ATOM 2986 O O . HIS B 1 40 ? 109.499 24.282 119.842 1.00 19.18 20 HIS B O 1
ATOM 2993 N N . VAL B 1 41 ? 108.775 24.051 121.964 1.00 21.14 21 VAL B N 1
ATOM 2994 C CA . VAL B 1 41 ? 108.702 25.487 122.267 1.00 18.93 21 VAL B CA 1
ATOM 2995 C C . VAL B 1 41 ? 107.614 26.165 121.416 1.00 19.63 21 VAL B C 1
ATOM 2996 O O . VAL B 1 41 ? 106.491 25.668 121.354 1.00 18.90 21 VAL B O 1
ATOM 3000 N N . LEU B 1 42 ? 107.930 27.278 120.757 1.00 19.38 22 LEU B N 1
ATOM 3001 C CA . LEU B 1 42 ? 106.900 28.066 120.083 1.00 16.74 22 LEU B CA 1
ATOM 3002 C C . LEU B 1 42 ? 106.990 28.041 118.559 1.00 22.63 22 LEU B C 1
ATOM 3003 O O . LEU B 1 42 ? 105.993 27.810 117.873 1.00 21.59 22 LEU B O 1
ATOM 3008 N N . ASN B 1 43 ? 108.188 28.288 118.040 1.00 21.59 23 ASN B N 1
ATOM 3009 C CA . ASN B 1 43 ? 108.388 28.506 116.611 1.00 26.84 23 ASN B CA 1
ATOM 3010 C C . ASN B 1 43 ? 107.915 27.349 115.720 1.00 23.01 23 ASN B C 1
ATOM 3011 O O . ASN B 1 43 ? 107.099 27.549 114.822 1.00 23.94 23 ASN B O 1
ATOM 3016 N N . GLY B 1 44 ? 108.409 26.145 115.983 1.00 20.19 24 GLY B N 1
ATOM 3017 C CA . GLY B 1 44 ? 107.958 24.960 115.271 1.00 18.65 24 GLY B CA 1
ATOM 3018 C C . GLY B 1 44 ? 106.494 24.589 115.474 1.00 16.84 24 GLY B C 1
ATOM 3019 O O . GLY B 1 44 ? 105.755 24.432 114.504 1.00 20.40 24 GLY B O 1
ATOM 3020 N N . PRO B 1 45 ? 106.063 24.428 116.738 1.00 17.15 25 PRO B N 1
ATOM 3021 C CA . PRO B 1 45 ? 104.689 24.004 117.036 1.00 15.66 25 PRO B CA 1
ATOM 3022 C C . PRO B 1 45 ? 103.595 24.955 116.556 1.00 17.38 25 PRO B C 1
ATOM 3023 O O . PRO B 1 45 ? 102.512 24.473 116.232 1.00 16.44 25 PRO B O 1
ATOM 3027 N N . PHE B 1 46 ? 103.854 26.262 116.530 1.00 17.78 26 PHE B N 1
ATOM 3028 C CA . PHE B 1 46 ? 102.879 27.213 115.996 1.00 14.11 26 PHE B CA 1
ATOM 3029 C C . PHE B 1 46 ? 102.582 26.869 114.540 1.00 18.62 26 PHE B C 1
ATOM 3030 O O . PHE B 1 46 ? 101.433 26.906 114.103 1.00 19.95 26 PHE B O 1
ATOM 3038 N N . GLY B 1 47 ? 103.626 26.519 113.799 1.00 17.47 27 GLY B N 1
ATOM 3039 C CA . GLY B 1 47 ? 103.476 26.129 112.409 1.00 16.08 27 GLY B CA 1
ATOM 3040 C C . GLY B 1 47 ? 102.681 24.848 112.225 1.00 22.33 27 GLY B C 1
ATOM 3041 O O . GLY B 1 47 ? 101.816 24.768 111.353 1.00 21.42 27 GLY B O 1
ATOM 3042 N N . THR B 1 48 ? 102.962 23.840 113.047 1.00 17.54 28 THR B N 1
ATOM 3043 C CA . THR B 1 48 ? 102.289 22.552 112.901 1.00 18.84 28 THR B CA 1
ATOM 3044 C C . THR B 1 48 ? 100.846 22.600 113.394 1.00 19.04 28 THR B C 1
ATOM 3045 O O . THR B 1 48 ? 100.007 21.824 112.938 1.00 21.87 28 THR B O 1
ATOM 3049 N N . GLN B 1 49 ? 100.564 23.510 114.323 1.00 17.88 29 GLN B N 1
ATOM 3050 C CA . GLN B 1 49 ? 99.204 23.694 114.824 1.00 20.03 29 GLN B CA 1
ATOM 3051 C C . GLN B 1 49 ? 98.251 24.047 113.684 1.00 20.71 29 GLN B C 1
ATOM 3052 O O . GLN B 1 49 ? 97.112 23.583 113.642 1.00 20.10 29 GLN B O 1
ATOM 3058 N N . LEU B 1 50 ? 98.731 24.868 112.756 1.00 19.49 30 LEU B N 1
ATOM 3059 C CA . LEU B 1 50 ? 97.938 25.267 111.600 1.00 25.51 30 LEU B CA 1
ATOM 3060 C C . LEU B 1 50 ? 97.589 24.076 110.701 1.00 23.62 30 LEU B C 1
ATOM 3061 O O . LEU B 1 50 ? 96.467 23.977 110.204 1.00 24.46 30 LEU B O 1
ATOM 3066 N N . LEU B 1 51 ? 98.547 23.175 110.498 1.00 21.29 31 LEU B N 1
ATOM 3067 C CA . LEU B 1 51 ? 98.287 21.947 109.745 1.00 22.00 31 LEU B CA 1
ATOM 3068 C C . LEU B 1 51 ? 97.199 21.133 110.438 1.00 22.86 31 LEU B C 1
ATOM 3069 O O . LEU B 1 51 ? 96.313 20.580 109.788 1.00 24.44 31 LEU B O 1
ATOM 3074 N N . CYS B 1 52 ? 97.273 21.071 111.765 1.00 21.53 32 CYS B N 1
ATOM 3075 C CA . CYS B 1 52 ? 96.298 20.328 112.555 1.00 23.99 32 CYS B CA 1
ATOM 3076 C C . CYS B 1 52 ? 94.929 20.999 112.521 1.00 29.71 32 CYS B C 1
ATOM 3077 O O . CYS B 1 52 ? 93.901 20.324 112.445 1.00 31.05 32 CYS B O 1
ATOM 3080 N N . ASN B 1 53 ? 94.927 22.329 112.583 1.00 24.61 33 ASN B N 1
ATOM 3081 C CA . ASN B 1 53 ? 93.700 23.112 112.485 1.00 25.70 33 ASN B CA 1
ATOM 3082 C C . ASN B 1 53 ? 92.934 22.809 111.204 1.00 27.78 33 ASN B C 1
ATOM 3083 O O . ASN B 1 53 ? 91.705 22.750 111.202 1.00 33.60 33 ASN B O 1
ATOM 3088 N N . MET B 1 54 ? 93.670 22.604 110.118 1.00 23.92 34 MET B N 1
ATOM 3089 C CA . MET B 1 54 ? 93.051 22.389 108.818 1.00 28.06 34 MET B CA 1
ATOM 3090 C C . MET B 1 54 ? 93.066 20.939 108.327 1.00 30.34 34 MET B C 1
ATOM 3091 O O . MET B 1 54 ? 93.147 20.692 107.125 1.00 28.55 34 MET B O 1
ATOM 3096 N N . GLY B 1 55 ? 92.987 19.987 109.255 1.00 33.89 35 GLY B N 1
ATOM 3097 C CA . GLY B 1 55 ? 92.680 18.609 108.902 1.00 31.63 35 GLY B CA 1
ATOM 3098 C C . GLY B 1 55 ? 93.725 17.528 109.109 1.00 30.79 35 GLY B C 1
ATOM 3099 O O . GLY B 1 55 ? 93.378 16.361 109.294 1.00 25.84 35 GLY B O 1
ATOM 3100 N N . ALA B 1 56 ? 95.000 17.897 109.066 1.00 27.36 36 ALA B N 1
ATOM 3101 C CA . ALA B 1 56 ? 96.070 16.907 109.123 1.00 25.69 36 ALA B CA 1
ATOM 3102 C C . ALA B 1 56 ? 96.124 16.199 110.474 1.00 24.37 36 ALA B C 1
ATOM 3103 O O . ALA B 1 56 ? 95.858 16.803 111.514 1.00 19.48 36 ALA B O 1
ATOM 3105 N N . ARG B 1 57 ? 96.456 14.913 110.454 1.00 24.62 37 ARG B N 1
ATOM 3106 C CA . ARG B 1 57 ? 96.733 14.202 111.693 1.00 19.97 37 ARG B CA 1
ATOM 3107 C C . ARG B 1 57 ? 98.152 14.524 112.128 1.00 17.28 37 ARG B C 1
ATOM 3108 O O . ARG B 1 57 ? 99.105 14.280 111.389 1.00 22.73 37 ARG B O 1
ATOM 3116 N N . VAL B 1 58 ? 98.291 15.072 113.327 1.00 17.75 38 VAL B N 1
ATOM 3117 C CA . VAL B 1 58 ? 99.604 15.463 113.820 1.00 21.92 38 VAL B CA 1
ATOM 3118 C C . VAL B 1 58 ? 99.996 14.671 115.063 1.00 21.52 38 VAL B C 1
ATOM 3119 O O . VAL B 1 58 ? 99.367 14.785 116.115 1.00 21.65 38 VAL B O 1
ATOM 3123 N N . ILE B 1 59 ? 101.037 13.858 114.926 1.00 18.85 39 ILE B N 1
ATOM 3124 C CA . ILE B 1 59 ? 101.550 13.081 116.041 1.00 20.96 39 ILE B CA 1
ATOM 3125 C C . ILE B 1 59 ? 102.773 13.766 116.633 1.00 20.11 39 ILE B C 1
ATOM 3126 O O . ILE B 1 59 ? 103.831 13.808 116.004 1.00 19.95 39 ILE B O 1
ATOM 3131 N N . LYS B 1 60 ? 102.624 14.317 117.834 1.00 17.10 40 LYS B N 1
ATOM 3132 C CA . LYS B 1 60 ? 103.751 14.924 118.534 1.00 18.37 40 LYS B CA 1
ATOM 3133 C C . LYS B 1 60 ? 104.666 13.856 119.107 1.00 20.72 40 LYS B C 1
ATOM 3134 O O . LYS B 1 60 ? 104.275 13.115 120.006 1.00 20.06 40 LYS B O 1
ATOM 3140 N N . VAL B 1 61 ? 105.885 13.781 118.586 1.00 21.13 41 VAL B N 1
ATOM 3141 C CA . VAL B 1 61 ? 106.898 12.906 119.155 1.00 18.00 41 VAL B CA 1
ATOM 3142 C C . VAL B 1 61 ? 107.714 13.696 120.165 1.00 22.07 41 VAL B C 1
ATOM 3143 O O . VAL B 1 61 ? 108.500 14.569 119.794 1.00 22.24 41 VAL B O 1
ATOM 3147 N N . GLU B 1 62 ? 107.513 13.394 121.444 1.00 21.79 42 GLU B N 1
ATOM 3148 C CA . GLU B 1 62 ? 108.190 14.112 122.519 1.00 21.03 42 GLU B CA 1
ATOM 3149 C C . GLU B 1 62 ? 109.315 13.269 123.109 1.00 23.75 42 GLU B C 1
ATOM 3150 O O . GLU B 1 62 ? 109.227 12.043 123.135 1.00 22.77 42 GLU B O 1
ATOM 3156 N N . PRO B 1 63 ? 110.382 13.925 123.584 1.00 26.45 43 PRO B N 1
ATOM 3157 C CA . PRO B 1 63 ? 111.527 13.194 124.133 1.00 23.95 43 PRO B CA 1
ATOM 3158 C C . PRO B 1 63 ? 111.236 12.692 125.544 1.00 23.58 43 PRO B C 1
ATOM 3159 O O . PRO B 1 63 ? 110.302 13.176 126.182 1.00 19.90 43 PRO B O 1
ATOM 3163 N N . PRO B 1 64 ? 112.020 11.720 126.028 1.00 24.56 44 PRO B N 1
ATOM 3164 C CA . PRO B 1 64 ? 111.847 11.306 127.423 1.00 24.31 44 PRO B CA 1
ATOM 3165 C C . PRO B 1 64 ? 112.204 12.440 128.375 1.00 27.50 44 PRO B C 1
ATOM 3166 O O . PRO B 1 64 ? 112.975 13.326 128.007 1.00 28.21 44 PRO B O 1
ATOM 3170 N N . GLY B 1 65 ? 111.645 12.408 129.579 1.00 26.79 45 GLY B N 1
ATOM 3171 C CA . GLY B 1 65 ? 111.802 13.497 130.525 1.00 24.34 45 GLY B CA 1
ATOM 3172 C C . GLY B 1 65 ? 110.485 14.225 130.705 1.00 22.31 45 GLY B C 1
ATOM 3173 O O . GLY B 1 65 ? 109.441 13.594 130.864 1.00 23.40 45 GLY B O 1
ATOM 3174 N N . HIS B 1 66 ? 110.527 15.553 130.672 1.00 21.61 46 HIS B N 1
ATOM 3175 C CA . HIS B 1 66 ? 109.312 16.353 130.793 1.00 25.70 46 HIS B CA 1
ATOM 3176 C C . HIS B 1 66 ? 108.627 16.521 129.435 1.00 26.00 46 HIS B C 1
ATOM 3177 O O . HIS B 1 66 ? 107.497 17.004 129.353 1.00 23.67 46 HIS B O 1
ATOM 3184 N N . GLY B 1 67 ? 109.322 16.119 128.374 1.00 23.44 47 GLY B N 1
ATOM 3185 C CA . GLY B 1 67 ? 108.794 16.215 127.024 1.00 21.59 47 GLY B CA 1
ATOM 3186 C C . GLY B 1 67 ? 109.034 17.572 126.389 1.00 25.81 47 GLY B C 1
ATOM 3187 O O . GLY B 1 67 ? 110.103 18.163 126.550 1.00 26.38 47 GLY B O 1
ATOM 3188 N N . ASP B 1 68 ? 108.036 18.059 125.655 1.00 20.37 48 ASP B N 1
ATOM 3189 C CA . ASP B 1 68 ? 108.089 19.389 125.056 1.00 19.51 48 ASP B CA 1
ATOM 3190 C C . ASP B 1 68 ? 108.287 20.419 126.165 1.00 23.71 48 ASP B C 1
ATOM 3191 O O . ASP B 1 68 ? 107.625 20.358 127.200 1.00 24.00 48 ASP B O 1
ATOM 3196 N N . ASP B 1 69 ? 109.205 21.356 125.941 1.00 25.98 49 ASP B N 1
ATOM 3197 C CA . ASP B 1 69 ? 109.558 22.366 126.940 1.00 25.18 49 ASP B CA 1
ATOM 3198 C C . ASP B 1 69 ? 108.371 23.189 127.441 1.00 23.91 49 ASP B C 1
ATOM 3199 O O . ASP B 1 69 ? 108.366 23.639 128.586 1.00 25.52 49 ASP B O 1
ATOM 3204 N N . THR B 1 70 ? 107.366 23.382 126.590 1.00 19.18 50 THR B N 1
ATOM 3205 C CA . THR B 1 70 ? 106.233 24.236 126.943 1.00 19.77 50 THR B CA 1
ATOM 3206 C C . THR B 1 70 ? 105.338 23.642 128.028 1.00 24.17 50 THR B C 1
ATOM 3207 O O . THR B 1 70 ? 104.508 24.342 128.609 1.00 20.92 50 THR B O 1
ATOM 3211 N N . ARG B 1 71 ? 105.511 22.354 128.307 1.00 24.69 51 ARG B N 1
ATOM 3212 C CA . ARG B 1 71 ? 104.800 21.728 129.412 1.00 23.69 51 ARG B CA 1
ATOM 3213 C C . ARG B 1 71 ? 105.298 22.302 130.739 1.00 22.12 51 ARG B C 1
ATOM 3214 O O . ARG B 1 71 ? 104.623 22.195 131.761 1.00 19.63 51 ARG B O 1
ATOM 3222 N N . THR B 1 72 ? 106.477 22.918 130.706 1.00 21.02 52 THR B N 1
ATOM 3223 C CA . THR B 1 72 ? 107.050 23.560 131.884 1.00 29.48 52 THR B CA 1
ATOM 3224 C C . THR B 1 72 ? 107.008 25.087 131.774 1.00 31.61 52 THR B C 1
ATOM 3225 O O . THR B 1 72 ? 107.674 25.789 132.535 1.00 29.22 52 THR B O 1
ATOM 3229 N N . PHE B 1 73 ? 106.223 25.598 130.830 1.00 29.79 53 PHE B N 1
ATOM 3230 C CA . PHE B 1 73 ? 106.095 27.043 130.648 1.00 28.77 53 PHE B CA 1
ATOM 3231 C C . PHE B 1 73 ? 104.873 27.595 131.374 1.00 28.86 53 PHE B C 1
ATOM 3232 O O . PHE B 1 73 ? 103.804 26.986 131.358 1.00 32.58 53 PHE B O 1
ATOM 3240 N N . GLY B 1 74 ? 105.033 28.751 132.006 1.00 32.92 54 GLY B N 1
ATOM 3241 C CA . GLY B 1 74 ? 103.892 29.487 132.517 1.00 34.32 54 GLY B CA 1
ATOM 3242 C C . GLY B 1 74 ? 103.197 30.184 131.360 1.00 34.79 54 GLY B C 1
ATOM 3243 O O . GLY B 1 74 ? 103.786 30.341 130.289 1.00 26.90 54 GLY B O 1
ATOM 3244 N N . PRO B 1 75 ? 101.943 30.618 131.562 1.00 35.04 55 PRO B N 1
ATOM 3245 C CA . PRO B 1 75 ? 101.181 30.502 132.809 1.00 39.66 55 PRO B CA 1
ATOM 3246 C C . PRO B 1 75 ? 100.487 29.152 132.930 1.00 35.62 55 PRO B C 1
ATOM 3247 O O . PRO B 1 75 ? 100.385 28.428 131.940 1.00 36.11 55 PRO B O 1
ATOM 3251 N N . TYR B 1 76 ? 100.015 28.827 134.131 1.00 41.07 56 TYR B N 1
ATOM 3252 C CA . TYR B 1 76 ? 99.381 27.538 134.393 1.00 41.63 56 TYR B CA 1
ATOM 3253 C C . TYR B 1 76 ? 97.910 27.672 134.778 1.00 44.26 56 TYR B C 1
ATOM 3254 O O . TYR B 1 76 ? 97.523 28.590 135.503 1.00 45.22 56 TYR B O 1
ATOM 3263 N N . VAL B 1 77 ? 97.098 26.739 134.292 1.00 43.05 57 VAL B N 1
ATOM 3264 C CA . VAL B 1 77 ? 95.702 26.631 134.700 1.00 46.00 57 VAL B CA 1
ATOM 3265 C C . VAL B 1 77 ? 95.385 25.170 135.008 1.00 52.59 57 VAL B C 1
ATOM 3266 O O . VAL B 1 77 ? 95.519 24.303 134.143 1.00 53.82 57 VAL B O 1
ATOM 3270 N N . ASP B 1 78 ? 94.974 24.914 136.249 1.00 56.54 58 ASP B N 1
ATOM 3271 C CA . ASP B 1 78 ? 94.734 23.557 136.746 1.00 54.69 58 ASP B CA 1
ATOM 3272 C C . ASP B 1 78 ? 95.980 22.687 136.625 1.00 55.84 58 ASP B C 1
ATOM 3273 O O . ASP B 1 78 ? 95.905 21.530 136.209 1.00 53.84 58 ASP B O 1
ATOM 3278 N N . GLY B 1 79 ? 97.128 23.257 136.980 1.00 54.58 59 GLY B N 1
ATOM 3279 C CA . GLY B 1 79 ? 98.391 22.539 136.946 1.00 56.32 59 GLY B CA 1
ATOM 3280 C C . GLY B 1 79 ? 98.900 22.247 135.545 1.00 54.19 59 GLY B C 1
ATOM 3281 O O . GLY B 1 79 ? 99.981 21.683 135.374 1.00 55.65 59 GLY B O 1
ATOM 3282 N N . GLN B 1 80 ? 98.120 22.637 134.541 1.00 49.60 60 GLN B N 1
ATOM 3283 C CA . GLN B 1 80 ? 98.462 22.380 133.145 1.00 48.80 60 GLN B CA 1
ATOM 3284 C C . GLN B 1 80 ? 98.839 23.673 132.426 1.00 45.13 60 GLN B C 1
ATOM 3285 O O . GLN B 1 80 ? 98.156 24.691 132.550 1.00 38.04 60 GLN B O 1
ATOM 3291 N N . SER B 1 81 ? 99.931 23.622 131.674 1.00 38.00 61 SER B N 1
ATOM 3292 C CA . SER B 1 81 ? 100.448 24.802 130.997 1.00 31.55 61 SER B CA 1
ATOM 3293 C C . SER B 1 81 ? 99.510 25.287 129.901 1.00 25.59 61 SER B C 1
ATOM 3294 O O . SER B 1 81 ? 99.256 24.568 128.936 1.00 32.32 61 SER B O 1
ATOM 3297 N N . LEU B 1 82 ? 98.995 26.505 130.056 1.00 30.58 62 LEU B N 1
ATOM 3298 C CA . LEU B 1 82 ? 98.223 27.155 129.000 1.00 29.85 62 LEU B CA 1
ATOM 3299 C C . LEU B 1 82 ? 99.076 27.334 127.753 1.00 21.98 62 LEU B C 1
ATOM 3300 O O . LEU B 1 82 ? 98.559 27.366 126.639 1.00 24.15 62 LEU B O 1
ATOM 3305 N N . TYR B 1 83 ? 100.383 27.471 127.949 1.00 21.64 63 TYR B N 1
ATOM 3306 C CA . TYR B 1 83 ? 101.301 27.669 126.836 1.00 19.89 63 TYR B CA 1
ATOM 3307 C C . TYR B 1 83 ? 101.312 26.448 125.925 1.00 20.41 63 TYR B C 1
ATOM 3308 O O . TYR B 1 83 ? 101.206 26.580 124.705 1.00 18.82 63 TYR B O 1
ATOM 3317 N N . TYR B 1 84 ? 101.440 25.262 126.517 1.00 22.71 64 TYR B N 1
ATOM 3318 C CA . TYR B 1 84 ? 101.402 24.027 125.736 1.00 22.09 64 TYR B CA 1
ATOM 3319 C C . TYR B 1 84 ? 100.059 23.874 125.032 1.00 20.44 64 TYR B C 1
ATOM 3320 O O . TYR B 1 84 ? 100.003 23.552 123.847 1.00 21.13 64 TYR B O 1
ATOM 3329 N N . SER B 1 85 ? 98.983 24.108 125.777 1.00 21.36 65 SER B N 1
ATOM 3330 C CA . SER B 1 85 ? 97.630 23.905 125.272 1.00 22.88 65 SER B CA 1
ATOM 3331 C C . SER B 1 85 ? 97.286 24.803 124.084 1.00 22.20 65 SER B C 1
ATOM 3332 O O . SER B 1 85 ? 96.623 24.368 123.143 1.00 19.65 65 SER B O 1
ATOM 3335 N N . PHE B 1 86 ? 97.736 26.053 124.139 1.00 23.05 66 PHE B N 1
ATOM 3336 C CA . PHE B 1 86 ? 97.438 27.029 123.095 1.00 21.56 66 PHE B CA 1
ATOM 3337 C C . PHE B 1 86 ? 97.938 26.602 121.715 1.00 23.42 66 PHE B C 1
ATOM 3338 O O . PHE B 1 86 ? 97.276 26.848 120.705 1.00 21.77 66 PHE B O 1
ATOM 3346 N N . ILE B 1 87 ? 99.103 25.963 121.669 1.00 20.12 67 ILE B N 1
ATOM 3347 C CA . ILE B 1 87 ? 99.742 25.669 120.390 1.00 19.36 67 ILE B CA 1
ATOM 3348 C C . ILE B 1 87 ? 99.913 24.177 120.117 1.00 22.50 67 ILE B C 1
ATOM 3349 O O . ILE B 1 87 ? 100.657 23.795 119.215 1.00 19.64 67 ILE B O 1
ATOM 3354 N N . ASN B 1 88 ? 99.220 23.337 120.886 1.00 24.54 68 ASN B N 1
ATOM 3355 C CA . ASN B 1 88 ? 99.257 21.891 120.659 1.00 20.30 68 ASN B CA 1
ATOM 3356 C C . ASN B 1 88 ? 97.904 21.197 120.799 1.00 21.51 68 ASN B C 1
ATOM 3357 O O . ASN B 1 88 ? 97.845 19.975 120.940 1.00 20.92 68 ASN B O 1
ATOM 3362 N N . HIS B 1 89 ? 96.821 21.966 120.757 1.00 24.10 69 HIS B N 1
ATOM 3363 C CA . HIS B 1 89 ? 95.495 21.372 120.857 1.00 22.52 69 HIS B CA 1
ATOM 3364 C C . HIS B 1 89 ? 95.196 20.537 119.618 1.00 24.86 69 HIS B C 1
ATOM 3365 O O . HIS B 1 89 ? 95.427 20.973 118.492 1.00 20.79 69 HIS B O 1
ATOM 3372 N N . GLY B 1 90 ? 94.713 19.319 119.832 1.00 24.30 70 GLY B N 1
ATOM 3373 C CA . GLY B 1 90 ? 94.368 18.442 118.730 1.00 22.10 70 GLY B CA 1
ATOM 3374 C C . GLY B 1 90 ? 95.518 17.575 118.255 1.00 19.13 70 GLY B C 1
ATOM 3375 O O . GLY B 1 90 ? 95.335 16.722 117.390 1.00 21.55 70 GLY B O 1
ATOM 3376 N N . LYS B 1 91 ? 96.706 17.791 118.809 1.00 16.13 71 LYS B N 1
ATOM 3377 C CA . LYS B 1 91 ? 97.854 16.965 118.457 1.00 19.41 71 LYS B CA 1
ATOM 3378 C C . LYS B 1 91 ? 97.939 15.772 119.398 1.00 18.26 71 LYS B C 1
ATOM 3379 O O . LYS B 1 91 ? 97.834 15.932 120.614 1.00 19.69 71 LYS B O 1
ATOM 3385 N N . GLU B 1 92 ? 98.129 14.579 118.839 1.00 15.39 72 GLU B N 1
ATOM 3386 C CA . GLU B 1 92 ? 98.345 13.385 119.652 1.00 18.57 72 GLU B CA 1
ATOM 3387 C C . GLU B 1 92 ? 99.738 13.448 120.258 1.00 18.63 72 GLU B C 1
ATOM 3388 O O . GLU B 1 92 ? 100.597 14.172 119.763 1.00 20.60 72 GLU B O 1
ATOM 3394 N N . SER B 1 93 ? 99.969 12.681 121.318 1.00 19.94 73 SER B N 1
ATOM 3395 C CA . SER B 1 93 ? 101.277 12.676 121.965 1.00 17.36 73 SER B CA 1
ATOM 3396 C C . SER B 1 93 ? 101.827 11.278 122.228 1.00 21.28 73 SER B C 1
ATOM 3397 O O . SER B 1 93 ? 101.160 10.432 122.824 1.00 20.65 73 SER B O 1
ATOM 3400 N N . VAL B 1 94 ? 103.055 11.046 121.781 1.00 21.09 74 VAL B N 1
ATOM 3401 C CA . VAL B 1 94 ? 103.771 9.822 122.110 1.00 19.72 74 VAL B CA 1
ATOM 3402 C C . VAL B 1 94 ? 105.207 10.174 122.471 1.00 21.12 74 VAL B C 1
ATOM 3403 O O . VAL B 1 94 ? 105.852 10.961 121.777 1.00 23.67 74 VAL B O 1
ATOM 3407 N N . VAL B 1 95 ? 105.699 9.613 123.570 1.00 18.58 75 VAL B N 1
ATOM 3408 C CA . VAL B 1 95 ? 107.099 9.775 123.930 1.00 20.32 75 VAL B CA 1
ATOM 3409 C C . VAL B 1 95 ? 107.944 8.695 123.269 1.00 19.52 75 VAL B C 1
ATOM 3410 O O . VAL B 1 95 ? 107.693 7.503 123.441 1.00 19.29 75 VAL B O 1
ATOM 3414 N N . LEU B 1 96 ? 108.933 9.120 122.493 1.00 18.64 76 LEU B N 1
ATOM 3415 C CA . LEU B 1 96 ? 109.860 8.192 121.858 1.00 22.69 76 LEU B CA 1
ATOM 3416 C C . LEU B 1 96 ? 111.288 8.594 122.188 1.00 26.28 76 LEU B C 1
ATOM 3417 O O . LEU B 1 96 ? 111.599 9.780 122.285 1.00 21.70 76 LEU B O 1
ATOM 3422 N N . ASP B 1 97 ? 112.154 7.601 122.352 1.00 21.06 77 ASP B N 1
ATOM 3423 C CA . ASP B 1 97 ? 113.572 7.854 122.570 1.00 24.48 77 ASP B CA 1
ATOM 3424 C C . ASP B 1 97 ? 114.370 7.326 121.386 1.00 20.95 77 ASP B C 1
ATOM 3425 O O . ASP B 1 97 ? 114.621 6.128 121.289 1.00 27.39 77 ASP B O 1
ATOM 3430 N N . LEU B 1 98 ? 114.776 8.227 120.498 1.00 25.34 78 LEU B N 1
ATOM 3431 C CA . LEU B 1 98 ? 115.460 7.844 119.267 1.00 25.34 78 LEU B CA 1
ATOM 3432 C C . LEU B 1 98 ? 116.853 7.266 119.503 1.00 26.46 78 LEU B C 1
ATOM 3433 O O . LEU B 1 98 ? 117.474 6.740 118.580 1.00 29.32 78 LEU B O 1
ATOM 3438 N N . LYS B 1 99 ? 117.342 7.365 120.735 1.00 31.18 79 LYS B N 1
ATOM 3439 C CA . LYS B 1 99 ? 118.601 6.730 121.109 1.00 28.18 79 LYS B CA 1
ATOM 3440 C C . LYS B 1 99 ? 118.401 5.241 121.351 1.00 27.47 79 LYS B C 1
ATOM 3441 O O . LYS B 1 99 ? 119.359 4.465 121.350 1.00 36.19 79 LYS B O 1
ATOM 3447 N N . ASN B 1 100 ? 117.145 4.850 121.548 1.00 29.95 80 ASN B N 1
ATOM 3448 C CA . ASN B 1 100 ? 116.779 3.444 121.713 1.00 27.88 80 ASN B CA 1
ATOM 3449 C C . ASN B 1 100 ? 116.403 2.806 120.375 1.00 31.39 80 ASN B C 1
ATOM 3450 O O . ASN B 1 100 ? 115.567 3.334 119.643 1.00 29.43 80 ASN B O 1
ATOM 3455 N N . ASP B 1 101 ? 117.025 1.673 120.060 1.00 31.88 81 ASP B N 1
ATOM 3456 C CA . ASP B 1 101 ? 116.839 1.024 118.761 1.00 30.79 81 ASP B CA 1
ATOM 3457 C C . ASP B 1 101 ? 115.400 0.586 118.487 1.00 26.39 81 ASP B C 1
ATOM 3458 O O . ASP B 1 101 ? 114.932 0.657 117.352 1.00 21.83 81 ASP B O 1
ATOM 3463 N N . HIS B 1 102 ? 114.703 0.132 119.522 1.00 22.69 82 HIS B N 1
ATOM 3464 C CA . HIS B 1 102 ? 113.307 -0.263 119.380 1.00 23.96 82 HIS B CA 1
ATOM 3465 C C . HIS B 1 102 ? 112.433 0.932 119.001 1.00 26.14 82 HIS B C 1
ATOM 3466 O O . HIS B 1 102 ? 111.641 0.862 118.059 1.00 20.61 82 HIS B O 1
ATOM 3473 N N . ASP B 1 103 ? 112.587 2.026 119.740 1.00 24.01 83 ASP B N 1
ATOM 3474 C CA . ASP B 1 103 ? 111.866 3.260 119.449 1.00 20.08 83 ASP B CA 1
ATOM 3475 C C . ASP B 1 103 ? 112.247 3.799 118.075 1.00 21.42 83 ASP B C 1
ATOM 3476 O O . ASP B 1 103 ? 111.401 4.298 117.334 1.00 21.20 83 ASP B O 1
ATOM 3481 N N . LYS B 1 104 ? 113.530 3.690 117.746 1.00 22.59 84 LYS B N 1
ATOM 3482 C CA . LYS B 1 104 ? 114.049 4.172 116.476 1.00 24.68 84 LYS B CA 1
ATOM 3483 C C . LYS B 1 104 ? 113.371 3.431 115.328 1.00 23.88 84 LYS B C 1
ATOM 3484 O O . LYS B 1 104 ? 113.006 4.032 114.315 1.00 20.67 84 LYS B O 1
ATOM 3490 N N . SER B 1 105 ? 113.198 2.125 115.506 1.00 22.43 85 SER B N 1
ATOM 3491 C CA . SER B 1 105 ? 112.495 1.287 114.542 1.00 19.76 85 SER B CA 1
ATOM 3492 C C . SER B 1 105 ? 111.064 1.773 114.338 1.00 20.58 85 SER B C 1
ATOM 3493 O O . SER B 1 105 ? 110.577 1.839 113.212 1.00 19.73 85 SER B O 1
ATOM 3496 N N . ILE B 1 106 ? 110.398 2.114 115.437 1.00 20.41 86 ILE B N 1
ATOM 3497 C CA . ILE B 1 106 ? 109.035 2.637 115.387 1.00 21.79 86 ILE B CA 1
ATOM 3498 C C . ILE B 1 106 ? 108.971 3.970 114.634 1.00 21.98 86 ILE B C 1
ATOM 3499 O O . ILE B 1 106 ? 108.089 4.187 113.805 1.00 21.96 86 ILE B O 1
ATOM 3504 N N . PHE B 1 107 ? 109.925 4.848 114.925 1.00 19.38 87 PHE B N 1
ATOM 3505 C CA . PHE B 1 107 ? 110.001 6.165 114.302 1.00 20.99 87 PHE B CA 1
ATOM 3506 C C . PHE B 1 107 ? 110.176 6.046 112.790 1.00 22.27 87 PHE B C 1
ATOM 3507 O O . PHE B 1 107 ? 109.563 6.784 112.022 1.00 21.56 87 PHE B O 1
ATOM 3515 N N . ILE B 1 108 ? 111.010 5.103 112.369 1.00 20.42 88 ILE B N 1
ATOM 3516 C CA . ILE B 1 108 ? 111.245 4.862 110.949 1.00 20.51 88 ILE B CA 1
ATOM 3517 C C . ILE B 1 108 ? 109.985 4.362 110.232 1.00 24.20 88 ILE B C 1
ATOM 3518 O O . ILE B 1 108 ? 109.682 4.793 109.116 1.00 24.69 88 ILE B O 1
ATOM 3523 N N . ASN B 1 109 ? 109.243 3.470 110.881 1.00 21.79 89 ASN B N 1
ATOM 3524 C CA . ASN B 1 109 ? 107.959 3.022 110.346 1.00 24.17 89 ASN B CA 1
ATOM 3525 C C . ASN B 1 109 ? 106.960 4.173 110.219 1.00 26.11 89 ASN B C 1
ATOM 3526 O O . ASN B 1 109 ? 106.155 4.206 109.287 1.00 21.93 89 ASN B O 1
ATOM 3531 N N . MET B 1 110 ? 107.016 5.110 111.163 1.00 19.33 90 MET B N 1
ATOM 3532 C CA . MET B 1 110 ? 106.205 6.323 111.088 1.00 19.55 90 MET B CA 1
ATOM 3533 C C . MET B 1 110 ? 106.557 7.120 109.838 1.00 18.13 90 MET B C 1
ATOM 3534 O O . MET B 1 110 ? 105.677 7.504 109.067 1.00 21.07 90 MET B O 1
ATOM 3539 N N . LEU B 1 111 ? 107.852 7.365 109.655 1.00 18.41 91 LEU B N 1
ATOM 3540 C CA . LEU B 1 111 ? 108.355 8.136 108.523 1.00 19.87 91 LEU B CA 1
ATOM 3541 C C . LEU B 1 111 ? 107.914 7.553 107.184 1.00 26.28 91 LEU B C 1
ATOM 3542 O O . LEU B 1 111 ? 107.613 8.295 106.247 1.00 20.21 91 LEU B O 1
ATOM 3547 N N . LYS B 1 112 ? 107.873 6.227 107.097 1.00 19.26 92 LYS B N 1
ATOM 3548 C CA . LYS B 1 112 ? 107.495 5.563 105.850 1.00 24.75 92 LYS B CA 1
ATOM 3549 C C . LYS B 1 112 ? 106.019 5.760 105.513 1.00 21.22 92 LYS B C 1
ATOM 3550 O O . LYS B 1 112 ? 105.625 5.668 104.352 1.00 27.11 92 LYS B O 1
ATOM 3556 N N . GLN B 1 113 ? 105.212 6.038 106.531 1.00 22.36 93 GLN B N 1
ATOM 3557 C CA . GLN B 1 113 ? 103.800 6.339 106.325 1.00 25.88 93 GLN B CA 1
ATOM 3558 C C . GLN B 1 113 ? 103.553 7.845 106.249 1.00 27.10 93 GLN B C 1
ATOM 3559 O O . GLN B 1 113 ? 102.468 8.285 105.870 1.00 31.99 93 GLN B O 1
ATOM 3565 N N . ALA B 1 114 ? 104.563 8.629 106.612 1.00 21.57 94 ALA B N 1
ATOM 3566 C CA . ALA B 1 114 ? 104.384 10.062 106.831 1.00 23.89 94 ALA B CA 1
ATOM 3567 C C . ALA B 1 114 ? 104.524 10.895 105.568 1.00 22.16 94 ALA B C 1
ATOM 3568 O O . ALA B 1 114 ? 105.230 10.516 104.639 1.00 20.01 94 ALA B O 1
ATOM 3570 N N . ASP B 1 115 ? 103.851 12.041 105.560 1.00 22.83 95 ASP B N 1
ATOM 3571 C CA . ASP B 1 115 ? 103.972 13.013 104.481 1.00 21.03 95 ASP B CA 1
ATOM 3572 C C . ASP B 1 115 ? 104.957 14.102 104.875 1.00 23.09 95 ASP B C 1
ATOM 3573 O O . ASP B 1 115 ? 105.694 14.626 104.036 1.00 20.10 95 ASP B O 1
ATOM 3578 N N . VAL B 1 116 ? 104.959 14.433 106.163 1.00 19.41 96 VAL B N 1
ATOM 3579 C CA . VAL B 1 116 ? 105.773 15.521 106.691 1.00 19.23 96 VAL B CA 1
ATOM 3580 C C . VAL B 1 116 ? 106.482 15.127 107.985 1.00 16.94 96 VAL B C 1
ATOM 3581 O O . VAL B 1 116 ? 105.859 14.606 108.906 1.00 17.90 96 VAL B O 1
ATOM 3585 N N . LEU B 1 117 ? 107.790 15.365 108.040 1.00 23.15 97 LEU B N 1
ATOM 3586 C CA . LEU B 1 117 ? 108.529 15.310 109.296 1.00 19.26 97 LEU B CA 1
ATOM 3587 C C . LEU B 1 117 ? 108.976 16.720 109.657 1.00 23.79 97 LEU B C 1
ATOM 3588 O O . LEU B 1 117 ? 109.733 17.346 108.915 1.00 21.73 97 LEU B O 1
ATOM 3593 N N . ALA B 1 118 ? 108.501 17.221 110.792 1.00 17.87 98 ALA B N 1
ATOM 3594 C CA . ALA B 1 118 ? 108.824 18.575 111.217 1.00 17.82 98 ALA B CA 1
ATOM 3595 C C . ALA B 1 118 ? 109.641 18.586 112.501 1.00 19.02 98 ALA B C 1
ATOM 3596 O O . ALA B 1 118 ? 109.415 17.779 113.405 1.00 19.80 98 ALA B O 1
ATOM 3598 N N . GLU B 1 119 ? 110.595 19.507 112.575 1.00 17.51 99 GLU B N 1
ATOM 3599 C CA . GLU B 1 119 ? 111.406 19.669 113.776 1.00 22.68 99 GLU B CA 1
ATOM 3600 C C . GLU B 1 119 ? 112.015 21.062 113.837 1.00 23.35 99 GLU B C 1
ATOM 3601 O O . GLU B 1 119 ? 112.299 21.673 112.806 1.00 18.29 99 GLU B O 1
ATOM 3607 N N . ASN B 1 120 ? 112.200 21.565 115.052 1.00 21.97 100 ASN B N 1
ATOM 3608 C CA . ASN B 1 120 ? 112.904 22.822 115.241 1.00 22.59 100 ASN B CA 1
ATOM 3609 C C . ASN B 1 120 ? 114.024 22.732 116.273 1.00 25.34 100 ASN B C 1
ATOM 3610 O O . ASN B 1 120 ? 114.211 23.633 117.093 1.00 26.48 100 ASN B O 1
ATOM 3615 N N . PHE B 1 121 ? 114.773 21.636 116.220 1.00 22.91 101 PHE B N 1
ATOM 3616 C CA . PHE B 1 121 ? 115.980 21.499 117.020 1.00 24.72 101 PHE B CA 1
ATOM 3617 C C . PHE B 1 121 ? 117.040 22.431 116.455 1.00 25.94 101 PHE B C 1
ATOM 3618 O O . PHE B 1 121 ? 116.866 22.995 115.373 1.00 24.09 101 PHE B O 1
ATOM 3626 N N . ARG B 1 122 ? 118.140 22.587 117.183 1.00 27.32 102 ARG B N 1
ATOM 3627 C CA . ARG B 1 122 ? 119.315 23.250 116.637 1.00 25.26 102 ARG B CA 1
ATOM 3628 C C . ARG B 1 122 ? 119.734 22.474 115.396 1.00 24.64 102 ARG B C 1
ATOM 3629 O O . ARG B 1 122 ? 119.542 21.262 115.335 1.00 24.85 102 ARG B O 1
ATOM 3637 N N . PRO B 1 123 ? 120.292 23.167 114.394 1.00 22.19 103 PRO B N 1
ATOM 3638 C CA . PRO B 1 123 ? 120.761 22.461 113.200 1.00 24.42 103 PRO B CA 1
ATOM 3639 C C . PRO B 1 123 ? 121.776 21.385 113.562 1.00 29.63 103 PRO B C 1
ATOM 3640 O O . PRO B 1 123 ? 122.613 21.597 114.442 1.00 24.84 103 PRO B O 1
ATOM 3644 N N . GLY B 1 124 ? 121.683 20.237 112.897 1.00 22.50 104 GLY B N 1
ATOM 3645 C CA . GLY B 1 124 ? 122.598 19.133 113.130 1.00 25.05 104 GLY B CA 1
ATOM 3646 C C . GLY B 1 124 ? 122.098 18.062 114.089 1.00 30.57 104 GLY B C 1
ATOM 3647 O O . GLY B 1 124 ? 122.575 16.927 114.053 1.00 29.50 104 GLY B O 1
ATOM 3648 N N . THR B 1 125 ? 121.144 18.417 114.946 1.00 24.01 105 THR B N 1
ATOM 3649 C CA . THR B 1 125 ? 120.616 17.483 115.942 1.00 22.79 105 THR B CA 1
ATOM 3650 C C . THR B 1 125 ? 120.044 16.219 115.303 1.00 28.68 105 THR B C 1
ATOM 3651 O O . THR B 1 125 ? 120.401 15.108 115.686 1.00 30.57 105 THR B O 1
ATOM 3655 N N . MET B 1 126 ? 119.164 16.397 114.323 1.00 27.90 106 MET B N 1
ATOM 3656 C CA . MET B 1 126 ? 118.543 15.267 113.641 1.00 26.60 106 MET B CA 1
ATOM 3657 C C . MET B 1 126 ? 119.554 14.398 112.901 1.00 29.78 106 MET B C 1
ATOM 3658 O O . MET B 1 126 ? 119.393 13.179 112.832 1.00 32.53 106 MET B O 1
ATOM 3663 N N . GLU B 1 127 ? 120.591 15.020 112.346 1.00 30.97 107 GLU B N 1
ATOM 3664 C CA . GLU B 1 127 ? 121.625 14.272 111.636 1.00 31.60 107 GLU B CA 1
ATOM 3665 C C . GLU B 1 127 ? 122.371 13.329 112.575 1.00 34.53 107 GLU B C 1
ATOM 3666 O O . GLU B 1 127 ? 122.699 12.202 112.206 1.00 36.65 107 GLU B O 1
ATOM 3672 N N . LYS B 1 128 ? 122.631 13.796 113.791 1.00 36.55 108 LYS B N 1
ATOM 3673 C CA . LYS B 1 128 ? 123.405 13.025 114.759 1.00 38.99 108 LYS B CA 1
ATOM 3674 C C . LYS B 1 128 ? 122.618 11.858 115.356 1.00 40.70 108 LYS B C 1
ATOM 3675 O O . LYS B 1 128 ? 123.204 10.906 115.872 1.00 41.98 108 LYS B O 1
ATOM 3681 N N . LEU B 1 129 ? 121.293 11.929 115.277 1.00 39.44 109 LEU B N 1
ATOM 3682 C CA . LEU B 1 129 ? 120.447 10.819 115.701 1.00 31.55 109 LEU B CA 1
ATOM 3683 C C . LEU B 1 129 ? 120.282 9.829 114.554 1.00 33.51 109 LEU B C 1
ATOM 3684 O O . LEU B 1 129 ? 119.658 8.779 114.708 1.00 35.09 109 LEU B O 1
ATOM 3689 N N . GLY B 1 130 ? 120.851 10.175 113.403 1.00 33.97 110 GLY B N 1
ATOM 3690 C CA . GLY B 1 130 ? 120.849 9.297 112.248 1.00 33.96 110 GLY B CA 1
ATOM 3691 C C . GLY B 1 130 ? 119.804 9.651 111.208 1.00 32.45 110 GLY B C 1
ATOM 3692 O O . GLY B 1 130 ? 119.311 8.778 110.496 1.00 33.07 110 GLY B O 1
ATOM 3693 N N . PHE B 1 131 ? 119.465 10.933 111.111 1.00 33.12 111 PHE B N 1
ATOM 3694 C CA . PHE B 1 131 ? 118.455 11.364 110.149 1.00 27.50 111 PHE B CA 1
ATOM 3695 C C . PHE B 1 131 ? 118.830 12.642 109.409 1.00 29.84 111 PHE B C 1
ATOM 3696 O O . PHE B 1 131 ? 118.229 13.699 109.619 1.00 28.38 111 PHE B O 1
ATOM 3704 N N . SER B 1 132 ? 119.829 12.536 108.540 1.00 26.95 112 SER B N 1
ATOM 3705 C CA . SER B 1 132 ? 120.166 13.621 107.631 1.00 32.05 112 SER B CA 1
ATOM 3706 C C . SER B 1 132 ? 119.062 13.728 106.591 1.00 30.17 112 SER B C 1
ATOM 3707 O O . SER B 1 132 ? 118.267 12.803 106.433 1.00 29.14 112 SER B O 1
ATOM 3710 N N . TRP B 1 133 ? 119.011 14.850 105.882 1.00 29.76 113 TRP B N 1
ATOM 3711 C CA . TRP B 1 133 ? 118.050 15.007 104.796 1.00 33.36 113 TRP B CA 1
ATOM 3712 C C . TRP B 1 133 ? 118.239 13.910 103.749 1.00 31.84 113 TRP B C 1
ATOM 3713 O O . TRP B 1 133 ? 117.273 13.407 103.176 1.00 30.39 113 TRP B O 1
ATOM 3724 N N . GLU B 1 134 ? 119.490 13.525 103.528 1.00 28.31 114 GLU B N 1
ATOM 3725 C CA . GLU B 1 134 ? 119.819 12.486 102.556 1.00 31.26 114 GLU B CA 1
ATOM 3726 C C . GLU B 1 134 ? 119.336 11.104 103.004 1.00 30.33 114 GLU B C 1
ATOM 3727 O O . GLU B 1 134 ? 118.874 10.311 102.189 1.00 31.76 114 GLU B O 1
ATOM 3733 N N . THR B 1 135 ? 119.433 10.819 104.299 1.00 31.27 115 THR B N 1
ATOM 3734 C CA . THR B 1 135 ? 118.937 9.551 104.828 1.00 29.65 115 THR B CA 1
ATOM 3735 C C . THR B 1 135 ? 117.411 9.510 104.785 1.00 31.29 115 THR B C 1
ATOM 3736 O O . THR B 1 135 ? 116.814 8.476 104.475 1.00 32.18 115 THR B O 1
ATOM 3740 N N . LEU B 1 136 ? 116.787 10.645 105.082 1.00 32.62 116 LEU B N 1
ATOM 3741 C CA . LEU B 1 136 ? 115.332 10.755 105.070 1.00 27.39 116 LEU B CA 1
ATOM 3742 C C . LEU B 1 136 ? 114.759 10.475 103.683 1.00 29.28 116 LEU B C 1
ATOM 3743 O O . LEU B 1 136 ? 113.735 9.803 103.555 1.00 24.52 116 LEU B O 1
ATOM 3748 N N . GLN B 1 137 ? 115.427 10.984 102.651 1.00 24.39 117 GLN B N 1
ATOM 3749 C CA . GLN B 1 137 ? 115.007 10.747 101.273 1.00 26.77 117 GLN B CA 1
ATOM 3750 C C . GLN B 1 137 ? 115.032 9.259 100.945 1.00 32.58 117 GLN B C 1
ATOM 3751 O O . GLN B 1 137 ? 114.160 8.754 100.241 1.00 30.15 117 GLN B O 1
ATOM 3757 N N . GLU B 1 138 ? 116.040 8.568 101.465 1.00 32.86 118 GLU B N 1
ATOM 3758 C CA . GLU B 1 138 ? 116.202 7.137 101.245 1.00 31.73 118 GLU B CA 1
ATOM 3759 C C . GLU B 1 138 ? 115.106 6.343 101.950 1.00 30.54 118 GLU B C 1
ATOM 3760 O O . GLU B 1 138 ? 114.636 5.323 101.443 1.00 33.88 118 GLU B O 1
ATOM 3766 N N . ILE B 1 139 ? 114.703 6.818 103.124 1.00 33.44 119 ILE B N 1
ATOM 3767 C CA . ILE B 1 139 ? 113.642 6.176 103.892 1.00 31.48 119 ILE B CA 1
ATOM 3768 C C . ILE B 1 139 ? 112.291 6.345 103.203 1.00 25.17 119 ILE B C 1
ATOM 3769 O O . ILE B 1 139 ? 111.550 5.377 103.017 1.00 28.24 119 ILE B O 1
ATOM 3774 N N . ASN B 1 140 ? 111.984 7.583 102.827 1.00 27.51 120 ASN B N 1
ATOM 3775 C CA . ASN B 1 140 ? 110.746 7.903 102.126 1.00 27.32 120 ASN B CA 1
ATOM 3776 C C . ASN B 1 140 ? 110.976 9.012 101.101 1.00 24.86 120 ASN B C 1
ATOM 3777 O O . ASN B 1 140 ? 111.215 10.164 101.466 1.00 22.56 120 ASN B O 1
ATOM 3782 N N . PRO B 1 141 ? 110.905 8.662 99.810 1.00 24.61 121 PRO B N 1
ATOM 3783 C CA . PRO B 1 141 ? 111.133 9.617 98.721 1.00 24.70 121 PRO B CA 1
ATOM 3784 C C . PRO B 1 141 ? 110.039 10.679 98.640 1.00 24.08 121 PRO B C 1
ATOM 3785 O O . PRO B 1 141 ? 110.243 11.713 98.009 1.00 29.36 121 PRO B O 1
ATOM 3789 N N . ARG B 1 142 ? 108.897 10.418 99.267 1.00 25.24 122 ARG B N 1
ATOM 3790 C CA . ARG B 1 142 ? 107.760 11.330 99.218 1.00 20.27 122 ARG B CA 1
ATOM 3791 C C . ARG B 1 142 ? 107.637 12.169 100.484 1.00 24.98 122 ARG B C 1
ATOM 3792 O O . ARG B 1 142 ? 106.678 12.924 100.643 1.00 19.63 122 ARG B O 1
ATOM 3800 N N . LEU B 1 143 ? 108.604 12.031 101.385 1.00 23.23 123 LEU B N 1
ATOM 3801 C CA . LEU B 1 143 ? 108.545 12.692 102.687 1.00 21.17 123 LEU B CA 1
ATOM 3802 C C . LEU B 1 143 ? 108.963 14.155 102.617 1.00 21.54 123 LEU B C 1
ATOM 3803 O O . LEU B 1 143 ? 110.047 14.473 102.132 1.00 21.45 123 LEU B O 1
ATOM 3808 N N . ILE B 1 144 ? 108.103 15.044 103.105 1.00 20.92 124 ILE B N 1
ATOM 3809 C CA . ILE B 1 144 ? 108.474 16.447 103.255 1.00 21.15 124 ILE B CA 1
ATOM 3810 C C . ILE B 1 144 ? 109.186 16.616 104.589 1.00 19.73 124 ILE B C 1
ATOM 3811 O O . ILE B 1 144 ? 108.660 16.237 105.631 1.00 24.33 124 ILE B O 1
ATOM 3816 N N . TYR B 1 145 ? 110.390 17.169 104.553 1.00 20.22 125 TYR B N 1
ATOM 3817 C CA . TYR B 1 145 ? 111.152 17.415 105.766 1.00 19.28 125 TYR B CA 1
ATOM 3818 C C . TYR B 1 145 ? 111.161 18.911 106.048 1.00 24.52 125 TYR B C 1
ATOM 3819 O O . TYR B 1 145 ? 111.744 19.691 105.293 1.00 20.95 125 TYR B O 1
ATOM 3828 N N . ALA B 1 146 ? 110.498 19.309 107.129 1.00 18.51 126 ALA B N 1
ATOM 3829 C CA . ALA B 1 146 ? 110.350 20.723 107.450 1.00 18.86 126 ALA B CA 1
ATOM 3830 C C . ALA B 1 146 ? 111.152 21.097 108.684 1.00 21.59 126 ALA B C 1
ATOM 3831 O O . ALA B 1 146 ? 110.915 20.580 109.773 1.00 19.54 126 ALA B O 1
ATOM 3833 N N . SER B 1 147 ? 112.100 22.006 108.497 1.00 23.19 127 SER B N 1
ATOM 3834 C CA . SER B 1 147 ? 113.001 22.424 109.558 1.00 18.63 127 SER B CA 1
ATOM 3835 C C . SER B 1 147 ? 112.789 23.895 109.890 1.00 22.58 127 SER B C 1
ATOM 3836 O O . SER B 1 147 ? 112.586 24.718 109.000 1.00 20.46 127 SER B O 1
ATOM 3839 N N . SER B 1 148 ? 112.843 24.227 111.174 1.00 21.12 128 SER B N 1
ATOM 3840 C CA . SER B 1 148 ? 112.740 25.620 111.586 1.00 22.77 128 SER B CA 1
ATOM 3841 C C . SER B 1 148 ? 113.796 25.918 112.635 1.00 23.52 128 SER B C 1
ATOM 3842 O O . SER B 1 148 ? 113.944 25.178 113.597 1.00 27.35 128 SER B O 1
ATOM 3845 N N . SER B 1 149 ? 114.546 26.993 112.444 1.00 17.88 129 SER B N 1
ATOM 3846 C CA . SER B 1 149 ? 115.563 27.363 113.415 1.00 21.53 129 SER B CA 1
ATOM 3847 C C . SER B 1 149 ? 115.818 28.861 113.390 1.00 19.01 129 SER B C 1
ATOM 3848 O O . SER B 1 149 ? 115.262 29.580 112.561 1.00 20.18 129 SER B O 1
ATOM 3851 N N . GLY B 1 150 ? 116.659 29.325 114.305 1.00 19.66 130 GLY B N 1
ATOM 3852 C CA . GLY B 1 150 ? 116.936 30.743 114.428 1.00 20.18 130 GLY B CA 1
ATOM 3853 C C . GLY B 1 150 ? 117.580 31.333 113.188 1.00 22.94 130 GLY B C 1
ATOM 3854 O O . GLY B 1 150 ? 117.242 32.442 112.779 1.00 19.46 130 GLY B O 1
ATOM 3855 N N . PHE B 1 151 ? 118.501 30.588 112.584 1.00 18.10 131 PHE B N 1
ATOM 3856 C CA . PHE B 1 151 ? 119.249 31.094 111.436 1.00 20.49 131 PHE B CA 1
ATOM 3857 C C . PHE B 1 151 ? 119.216 30.170 110.221 1.00 21.91 131 PHE B C 1
ATOM 3858 O O . PHE B 1 151 ? 119.792 30.484 109.179 1.00 20.71 131 PHE B O 1
ATOM 3866 N N . GLY B 1 152 ? 118.528 29.041 110.348 1.00 22.87 132 GLY B N 1
ATOM 3867 C CA . GLY B 1 152 ? 118.454 28.083 109.261 1.00 22.00 132 GLY B CA 1
ATOM 3868 C C . GLY B 1 152 ? 119.556 27.047 109.342 1.00 20.87 132 GLY B C 1
ATOM 3869 O O . GLY B 1 152 ? 120.433 27.133 110.199 1.00 22.57 132 GLY B O 1
ATOM 3870 N N . HIS B 1 153 ? 119.520 26.071 108.441 1.00 18.98 133 HIS B N 1
ATOM 3871 C CA . HIS B 1 153 ? 120.503 24.995 108.457 1.00 22.42 133 HIS B CA 1
ATOM 3872 C C . HIS B 1 153 ? 121.779 25.353 107.708 1.00 23.37 133 HIS B C 1
ATOM 3873 O O . HIS B 1 153 ? 122.691 24.534 107.610 1.00 24.06 133 HIS B O 1
ATOM 3880 N N . THR B 1 154 ? 121.842 26.572 107.180 1.00 20.09 134 THR B N 1
ATOM 3881 C CA . THR B 1 154 ? 123.011 27.023 106.433 1.00 19.12 134 THR B CA 1
ATOM 3882 C C . THR B 1 154 ? 123.549 28.348 106.969 1.00 25.33 134 THR B C 1
ATOM 3883 O O . THR B 1 154 ? 122.860 29.056 107.703 1.00 25.11 134 THR B O 1
ATOM 3887 N N . GLY B 1 155 ? 124.781 28.681 106.598 1.00 23.48 135 GLY B N 1
ATOM 3888 C CA . GLY B 1 155 ? 125.360 29.965 106.958 1.00 26.57 135 GLY B CA 1
ATOM 3889 C C . GLY B 1 155 ? 126.275 29.909 108.169 1.00 26.99 135 GLY B C 1
ATOM 3890 O O . GLY B 1 155 ? 126.239 28.945 108.932 1.00 30.17 135 GLY B O 1
ATOM 3891 N N . PRO B 1 156 ? 127.101 30.950 108.352 1.00 20.51 136 PRO B N 1
ATOM 3892 C CA . PRO B 1 156 ? 128.076 31.028 109.448 1.00 27.47 136 PRO B CA 1
ATOM 3893 C C . PRO B 1 156 ? 127.437 31.092 110.839 1.00 24.08 136 PRO B C 1
ATOM 3894 O O . PRO B 1 156 ? 128.091 30.744 111.821 1.00 29.31 136 PRO B O 1
ATOM 3898 N N . LEU B 1 157 ? 126.182 31.524 110.919 1.00 22.80 137 LEU B N 1
ATOM 3899 C CA . LEU B 1 157 ? 125.506 31.651 112.205 1.00 25.53 137 LEU B CA 1
ATOM 3900 C C . LEU B 1 157 ? 124.525 30.509 112.469 1.00 26.47 137 LEU B C 1
ATOM 3901 O O . LEU B 1 157 ? 123.676 30.611 113.355 1.00 27.80 137 LEU B O 1
ATOM 3906 N N . LYS B 1 158 ? 124.646 29.422 111.714 1.00 21.04 138 LYS B N 1
ATOM 3907 C CA . LYS B 1 158 ? 123.684 28.326 111.816 1.00 23.09 138 LYS B CA 1
ATOM 3908 C C . LYS B 1 158 ? 123.668 27.642 113.186 1.00 24.61 138 LYS B C 1
ATOM 3909 O O . LYS B 1 158 ? 122.631 27.149 113.620 1.00 21.23 138 LYS B O 1
ATOM 3915 N N . ASP B 1 159 ? 124.807 27.628 113.870 1.00 25.68 139 ASP B N 1
ATOM 3916 C CA . ASP B 1 159 ? 124.902 26.950 115.162 1.00 28.86 139 ASP B CA 1
ATOM 3917 C C . ASP B 1 159 ? 124.798 27.910 116.347 1.00 27.45 139 ASP B C 1
ATOM 3918 O O . ASP B 1 159 ? 124.845 27.486 117.501 1.00 34.39 139 ASP B O 1
ATOM 3923 N N . ALA B 1 160 ? 124.653 29.199 116.058 1.00 25.46 140 ALA B N 1
ATOM 3924 C CA . ALA B 1 160 ? 124.571 30.216 117.102 1.00 25.15 140 ALA B CA 1
ATOM 3925 C C . ALA B 1 160 ? 123.265 30.114 117.881 1.00 27.14 140 ALA B C 1
ATOM 3926 O O . ALA B 1 160 ? 122.238 29.724 117.327 1.00 29.52 140 ALA B O 1
ATOM 3928 N N . PRO B 1 161 ? 123.301 30.465 119.177 1.00 35.12 141 PRO B N 1
ATOM 3929 C CA . PRO B 1 161 ? 122.064 30.520 119.961 1.00 32.54 141 PRO B CA 1
ATOM 3930 C C . PRO B 1 161 ? 121.145 31.577 119.378 1.00 32.15 141 PRO B C 1
ATOM 3931 O O . PRO B 1 161 ? 121.625 32.617 118.923 1.00 25.70 141 PRO B O 1
ATOM 3935 N N . ALA B 1 162 ? 119.843 31.314 119.378 1.00 31.34 142 ALA B N 1
ATOM 3936 C CA . ALA B 1 162 ? 118.910 32.200 118.697 1.00 27.68 142 ALA B CA 1
ATOM 3937 C C . ALA B 1 162 ? 117.512 32.213 119.301 1.00 33.26 142 ALA B C 1
ATOM 3938 O O . ALA B 1 162 ? 116.540 31.852 118.635 1.00 36.78 142 ALA B O 1
ATOM 3940 N N . TYR B 1 163 ? 117.411 32.640 120.555 1.00 27.04 143 TYR B N 1
ATOM 3941 C CA . TYR B 1 163 ? 116.113 32.908 121.160 1.00 25.81 143 TYR B CA 1
ATOM 3942 C C . TYR B 1 163 ? 115.402 34.014 120.383 1.00 23.56 143 TYR B C 1
ATOM 3943 O O . TYR B 1 163 ? 116.032 34.757 119.631 1.00 20.99 143 TYR B O 1
ATOM 3952 N N . ASP B 1 164 ? 114.092 34.124 120.576 1.00 22.19 144 ASP B N 1
ATOM 3953 C CA . ASP B 1 164 ? 113.300 35.142 119.903 1.00 19.95 144 ASP B CA 1
ATOM 3954 C C . ASP B 1 164 ? 113.841 36.541 120.174 1.00 20.57 144 ASP B C 1
ATOM 3955 O O . ASP B 1 164 ? 113.900 37.377 119.273 1.00 17.20 144 ASP B O 1
ATOM 3960 N N . THR B 1 165 ? 114.249 36.784 121.416 1.00 18.44 145 THR B N 1
ATOM 3961 C CA . THR B 1 165 ? 114.802 38.078 121.800 1.00 21.01 145 THR B CA 1
ATOM 3962 C C . THR B 1 165 ? 116.084 38.389 121.033 1.00 16.58 145 THR B C 1
ATOM 3963 O O . THR B 1 165 ? 116.293 39.514 120.584 1.00 20.27 145 THR B O 1
ATOM 3967 N N . ILE B 1 166 ? 116.934 37.378 120.881 1.00 18.66 146 ILE B N 1
ATOM 3968 C CA . ILE B 1 166 ? 118.177 37.520 120.126 1.00 20.92 146 ILE B CA 1
ATOM 3969 C C . ILE B 1 166 ? 117.919 37.861 118.655 1.00 19.43 146 ILE B C 1
ATOM 3970 O O . ILE B 1 166 ? 118.571 38.742 118.088 1.00 19.78 146 ILE B O 1
ATOM 3975 N N . ILE B 1 167 ? 116.964 37.170 118.042 1.00 18.07 147 ILE B N 1
ATOM 3976 C CA . ILE B 1 167 ? 116.629 37.421 116.644 1.00 18.22 147 ILE B CA 1
ATOM 3977 C C . ILE B 1 167 ? 116.031 38.813 116.460 1.00 19.36 147 ILE B C 1
ATOM 3978 O O . ILE B 1 167 ? 116.373 39.521 115.514 1.00 18.07 147 ILE B O 1
ATOM 3983 N N . GLN B 1 168 ? 115.153 39.213 117.375 1.00 18.99 148 GLN B N 1
ATOM 3984 C CA . GLN B 1 168 ? 114.581 40.557 117.329 1.00 18.47 148 GLN B CA 1
ATOM 3985 C C . GLN B 1 168 ? 115.674 41.620 117.420 1.00 20.84 148 GLN B C 1
ATOM 3986 O O . GLN B 1 168 ? 115.599 42.659 116.766 1.00 21.51 148 GLN B O 1
ATOM 3992 N N . ALA B 1 169 ? 116.691 41.347 118.232 1.00 24.49 149 ALA B N 1
ATOM 3993 C CA . ALA B 1 169 ? 117.797 42.278 118.418 1.00 18.90 149 ALA B CA 1
ATOM 3994 C C . ALA B 1 169 ? 118.628 42.419 117.147 1.00 19.22 149 ALA B C 1
ATOM 3995 O O . ALA B 1 169 ? 118.923 43.529 116.705 1.00 22.48 149 ALA B O 1
ATOM 3997 N N . MET B 1 170 ? 119.000 41.288 116.560 1.00 19.74 150 MET B N 1
ATOM 3998 C CA . MET B 1 170 ? 119.894 41.286 115.409 1.00 18.52 150 MET B CA 1
ATOM 3999 C C . MET B 1 170 ? 119.206 41.656 114.094 1.00 21.34 150 MET B C 1
ATOM 4000 O O . MET B 1 170 ? 119.869 42.062 113.142 1.00 23.42 150 MET B O 1
ATOM 4005 N N . SER B 1 171 ? 117.885 41.515 114.040 1.00 20.16 151 SER B N 1
ATOM 4006 C CA . SER B 1 171 ? 117.149 41.745 112.797 1.00 22.84 151 SER B CA 1
ATOM 4007 C C . SER B 1 171 ? 116.954 43.227 112.506 1.00 18.48 151 SER B C 1
ATOM 4008 O O . SER B 1 171 ? 116.755 43.623 111.357 1.00 21.69 151 SER B O 1
ATOM 4011 N N . GLY B 1 172 ? 116.991 44.042 113.554 1.00 19.95 152 GLY B N 1
ATOM 4012 C CA . GLY B 1 172 ? 116.796 45.471 113.404 1.00 23.78 152 GLY B CA 1
ATOM 4013 C C . GLY B 1 172 ? 115.457 45.946 113.933 1.00 25.83 152 GLY B C 1
ATOM 4014 O O . GLY B 1 172 ? 115.243 47.143 114.104 1.00 24.77 152 GLY B O 1
ATOM 4015 N N . ILE B 1 173 ? 114.556 45.008 114.206 1.00 19.66 153 ILE B N 1
ATOM 4016 C CA . ILE B 1 173 ? 113.203 45.359 114.624 1.00 18.71 153 ILE B CA 1
ATOM 4017 C C . ILE B 1 173 ? 113.162 46.050 115.994 1.00 23.93 153 ILE B C 1
ATOM 4018 O O . ILE B 1 173 ? 112.306 46.903 116.235 1.00 24.85 153 ILE B O 1
ATOM 4023 N N . MET B 1 174 ? 114.091 45.696 116.880 1.00 20.85 154 MET B N 1
ATOM 4024 C CA . MET B 1 174 ? 114.169 46.333 118.194 1.00 24.50 154 MET B CA 1
ATOM 4025 C C . MET B 1 174 ? 114.480 47.810 118.034 1.00 25.76 154 MET B C 1
ATOM 4026 O O . MET B 1 174 ? 113.880 48.657 118.695 1.00 25.23 154 MET B O 1
ATOM 4031 N N . MET B 1 175 ? 115.426 48.115 117.152 1.00 22.40 155 MET B N 1
ATOM 4032 C CA . MET B 1 175 ? 115.834 49.496 116.947 1.00 26.32 155 MET B CA 1
ATOM 4033 C C . MET B 1 175 ? 114.830 50.305 116.131 1.00 26.46 155 MET B C 1
ATOM 4034 O O . MET B 1 175 ? 114.875 51.527 116.146 1.00 30.06 155 MET B O 1
ATOM 4039 N N . GLU B 1 176 ? 113.928 49.628 115.426 1.00 23.71 156 GLU B N 1
ATOM 4040 C CA . GLU B 1 176 ? 112.849 50.320 114.725 1.00 21.22 156 GLU B CA 1
ATOM 4041 C C . GLU B 1 176 ? 111.661 50.593 115.651 1.00 24.95 156 GLU B C 1
ATOM 4042 O O . GLU B 1 176 ? 110.748 51.343 115.303 1.00 27.22 156 GLU B O 1
ATOM 4048 N N . THR B 1 177 ? 111.688 50.000 116.839 1.00 20.17 157 THR B N 1
ATOM 4049 C CA . THR B 1 177 ? 110.513 49.985 117.701 1.00 20.85 157 THR B CA 1
ATOM 4050 C C . THR B 1 177 ? 110.629 50.895 118.923 1.00 24.28 157 THR B C 1
ATOM 4051 O O . THR B 1 177 ? 111.661 50.927 119.592 1.00 26.89 157 THR B O 1
ATOM 4055 N N . GLY B 1 178 ? 109.555 51.628 119.205 1.00 24.78 158 GLY B N 1
ATOM 4056 C CA . GLY B 1 178 ? 109.492 52.493 120.369 1.00 30.95 158 GLY B CA 1
ATOM 4057 C C . GLY B 1 178 ? 109.484 53.955 119.974 1.00 32.52 158 GLY B C 1
ATOM 4058 O O . GLY B 1 178 ? 109.655 54.289 118.802 1.00 32.53 158 GLY B O 1
ATOM 4059 N N . TYR B 1 179 ? 109.275 54.830 120.952 1.00 36.61 159 TYR B N 1
ATOM 4060 C CA . TYR B 1 179 ? 109.322 56.266 120.705 1.00 37.54 159 TYR B CA 1
ATOM 4061 C C . TYR B 1 179 ? 110.742 56.686 120.329 1.00 34.68 159 TYR B C 1
ATOM 4062 O O . TYR B 1 179 ? 111.706 56.166 120.883 1.00 36.44 159 TYR B O 1
ATOM 4071 N N . PRO B 1 180 ? 110.867 57.619 119.369 1.00 33.10 160 PRO B N 1
ATOM 4072 C CA . PRO B 1 180 ? 112.134 57.987 118.718 1.00 34.57 160 PRO B CA 1
ATOM 4073 C C . PRO B 1 180 ? 113.285 58.337 119.663 1.00 42.90 160 PRO B C 1
ATOM 4074 O O . PRO B 1 180 ? 114.429 57.994 119.367 1.00 45.08 160 PRO B O 1
ATOM 4078 N N . ASP B 1 181 ? 112.995 59.011 120.771 1.00 37.04 161 ASP B N 1
ATOM 4079 C CA . ASP B 1 181 ? 114.042 59.390 121.719 1.00 44.26 161 ASP B CA 1
ATOM 4080 C C . ASP B 1 181 ? 114.235 58.324 122.798 1.00 44.76 161 ASP B C 1
ATOM 4081 O O . ASP B 1 181 ? 115.256 58.300 123.486 1.00 48.38 161 ASP B O 1
ATOM 4086 N N . ALA B 1 182 ? 113.246 57.446 122.934 1.00 34.45 162 ALA B N 1
ATOM 4087 C CA . ALA B 1 182 ? 113.292 56.358 123.902 1.00 36.02 162 ALA B CA 1
ATOM 4088 C C . ALA B 1 182 ? 114.302 55.295 123.469 1.00 30.80 162 ALA B C 1
ATOM 4089 O O . ALA B 1 182 ? 114.720 55.273 122.315 1.00 29.83 162 ALA B O 1
ATOM 4091 N N . PRO B 1 183 ? 114.715 54.420 124.402 1.00 29.18 163 PRO B N 1
ATOM 4092 C CA . PRO B 1 183 ? 115.625 53.331 124.031 1.00 30.39 163 PRO B CA 1
ATOM 4093 C C . PRO B 1 183 ? 114.934 52.297 123.146 1.00 29.28 163 PRO B C 1
ATOM 4094 O O . PRO B 1 183 ? 113.706 52.201 123.177 1.00 26.70 163 PRO B O 1
ATOM 4098 N N . PRO B 1 184 ? 115.714 51.529 122.367 1.00 28.63 164 PRO B N 1
ATOM 4099 C CA . PRO B 1 184 ? 115.150 50.463 121.531 1.00 27.52 164 PRO B CA 1
ATOM 4100 C C . PRO B 1 184 ? 114.409 49.444 122.382 1.00 30.08 164 PRO B C 1
ATOM 4101 O O . PRO B 1 184 ? 114.829 49.178 123.508 1.00 27.51 164 PRO B O 1
ATOM 4105 N N . VAL B 1 185 ? 113.322 48.889 121.860 1.00 26.84 165 VAL B N 1
ATOM 4106 C CA . VAL B 1 185 ? 112.543 47.925 122.627 1.00 28.90 165 VAL B CA 1
ATOM 4107 C C . VAL B 1 185 ? 112.003 46.779 121.769 1.00 26.78 165 VAL B C 1
ATOM 4108 O O . VAL B 1 185 ? 111.714 46.942 120.584 1.00 25.00 165 VAL B O 1
ATOM 4112 N N . ARG B 1 186 ? 111.898 45.613 122.394 1.00 25.19 166 ARG B N 1
ATOM 4113 C CA . ARG B 1 186 ? 111.329 44.416 121.795 1.00 25.33 166 ARG B CA 1
ATOM 4114 C C . ARG B 1 186 ? 109.871 44.644 121.409 1.00 22.04 166 ARG B C 1
ATOM 4115 O O . ARG B 1 186 ? 109.158 45.393 122.074 1.00 22.27 166 ARG B O 1
ATOM 4123 N N . VAL B 1 187 ? 109.437 44.007 120.326 1.00 22.77 167 VAL B N 1
ATOM 4124 C CA . VAL B 1 187 ? 108.023 43.980 119.962 1.00 23.64 167 VAL B CA 1
ATOM 4125 C C . VAL B 1 187 ? 107.251 43.246 121.062 1.00 22.73 167 VAL B C 1
ATOM 4126 O O . VAL B 1 187 ? 107.750 42.279 121.632 1.00 20.11 167 VAL B O 1
ATOM 4130 N N . GLY B 1 188 ? 106.037 43.701 121.360 1.00 20.82 168 GLY B N 1
ATOM 4131 C CA . GLY B 1 188 ? 105.251 43.153 122.454 1.00 21.21 168 GLY B CA 1
ATOM 4132 C C . GLY B 1 188 ? 104.835 41.691 122.362 1.00 26.61 168 GLY B C 1
ATOM 4133 O O . GLY B 1 188 ? 103.909 41.266 123.051 1.00 26.80 168 GLY B O 1
ATOM 4134 N N . THR B 1 189 ? 105.517 40.918 121.521 1.00 20.92 169 THR B N 1
ATOM 4135 C CA . THR B 1 189 ? 105.254 39.488 121.396 1.00 19.64 169 THR B CA 1
ATOM 4136 C C . THR B 1 189 ? 106.475 38.777 120.815 1.00 20.90 169 THR B C 1
ATOM 4137 O O . THR B 1 189 ? 107.470 39.417 120.468 1.00 23.33 169 THR B O 1
ATOM 4141 N N . SER B 1 190 ? 106.400 37.456 120.707 1.00 18.47 170 SER B N 1
ATOM 4142 C CA . SER B 1 190 ? 107.508 36.673 120.175 1.00 17.76 170 SER B CA 1
ATOM 4143 C C . SER B 1 190 ? 107.474 36.674 118.656 1.00 21.60 170 SER B C 1
ATOM 4144 O O . SER B 1 190 ? 107.234 35.639 118.030 1.00 15.60 170 SER B O 1
ATOM 4147 N N . LEU B 1 191 ? 107.731 37.843 118.076 1.00 15.65 171 LEU B N 1
ATOM 4148 C CA . LEU B 1 191 ? 107.595 38.063 116.641 1.00 20.91 171 LEU B CA 1
ATOM 4149 C C . LEU B 1 191 ? 108.433 37.126 115.773 1.00 19.41 171 LEU B C 1
ATOM 4150 O O . LEU B 1 191 ? 107.939 36.588 114.783 1.00 20.33 171 LEU B O 1
ATOM 4155 N N . ALA B 1 192 ? 109.698 36.943 116.138 1.00 15.91 172 ALA B N 1
ATOM 4156 C CA . ALA B 1 192 ? 110.602 36.110 115.349 1.00 18.28 172 ALA B CA 1
ATOM 4157 C C . ALA B 1 192 ? 110.146 34.657 115.337 1.00 21.13 172 ALA B C 1
ATOM 4158 O O . ALA B 1 192 ? 110.133 34.012 114.285 1.00 21.09 172 ALA B O 1
ATOM 4160 N N . ASP B 1 193 ? 109.769 34.149 116.508 1.00 20.35 173 ASP B N 1
ATOM 4161 C CA . ASP B 1 193 ? 109.235 32.794 116.626 1.00 19.60 173 ASP B CA 1
ATOM 4162 C C . ASP B 1 193 ? 107.983 32.617 115.774 1.00 17.81 173 ASP B C 1
ATOM 4163 O O . ASP B 1 193 ? 107.835 31.618 115.077 1.00 20.01 173 ASP B O 1
ATOM 4168 N N . LEU B 1 194 ? 107.089 33.598 115.836 1.00 18.21 174 LEU B N 1
ATOM 4169 C CA . LEU B 1 194 ? 105.807 33.521 115.148 1.00 17.72 174 LEU B CA 1
ATOM 4170 C C . LEU B 1 194 ? 105.957 33.637 113.632 1.00 20.72 174 LEU B C 1
ATOM 4171 O O . LEU B 1 194 ? 105.277 32.936 112.881 1.00 22.65 174 LEU B O 1
ATOM 4176 N N . CYS B 1 195 ? 106.841 34.524 113.184 1.00 18.64 175 CYS B N 1
ATOM 4177 C CA . CYS B 1 195 ? 107.132 34.648 111.759 1.00 18.18 175 CYS B CA 1
ATOM 4178 C C . CYS B 1 195 ? 107.711 33.353 111.226 1.00 16.12 175 CYS B C 1
ATOM 4179 O O . CYS B 1 195 ? 107.324 32.887 110.158 1.00 22.48 175 CYS B O 1
ATOM 4182 N N . GLY B 1 196 ? 108.649 32.781 111.972 1.00 22.97 176 GLY B N 1
ATOM 4183 C CA . GLY B 1 196 ? 109.211 31.491 111.618 1.00 21.83 176 GLY B CA 1
ATOM 4184 C C . GLY B 1 196 ? 108.119 30.448 111.505 1.00 19.20 176 GLY B C 1
ATOM 4185 O O . GLY B 1 196 ? 108.098 29.662 110.559 1.00 18.94 176 GLY B O 1
ATOM 4186 N N . GLY B 1 197 ? 107.198 30.458 112.465 1.00 19.73 177 GLY B N 1
ATOM 4187 C CA . GLY B 1 197 ? 106.089 29.521 112.482 1.00 17.89 177 GLY B CA 1
ATOM 4188 C C . GLY B 1 197 ? 105.196 29.576 111.251 1.00 21.32 177 GLY B C 1
ATOM 4189 O O . GLY B 1 197 ? 104.883 28.540 110.658 1.00 14.78 177 GLY B O 1
ATOM 4190 N N . VAL B 1 198 ? 104.779 30.778 110.861 1.00 17.46 178 VAL B N 1
ATOM 4191 C CA . VAL B 1 198 ? 103.870 30.925 109.725 1.00 15.22 178 VAL B CA 1
ATOM 4192 C C . VAL B 1 198 ? 104.564 30.637 108.395 1.00 18.65 178 VAL B C 1
ATOM 4193 O O . VAL B 1 198 ? 103.941 30.141 107.459 1.00 21.88 178 VAL B O 1
ATOM 4197 N N . TYR B 1 199 ? 105.858 30.930 108.316 1.00 18.64 179 TYR B N 1
ATOM 4198 C CA . TYR B 1 199 ? 106.621 30.613 107.116 1.00 16.11 179 TYR B CA 1
ATOM 4199 C C . TYR B 1 199 ? 106.924 29.119 107.050 1.00 17.27 179 TYR B C 1
ATOM 4200 O O . TYR B 1 199 ? 107.074 28.553 105.967 1.00 16.67 179 TYR B O 1
ATOM 4209 N N . LEU B 1 200 ? 107.016 28.484 108.214 1.00 15.98 180 LEU B N 1
ATOM 4210 C CA . LEU B 1 200 ? 107.184 27.039 108.270 1.00 18.31 180 LEU B CA 1
ATOM 4211 C C . LEU B 1 200 ? 105.942 26.375 107.692 1.00 15.60 180 LEU B C 1
ATOM 4212 O O . LEU B 1 200 ? 106.036 25.528 106.808 1.00 18.48 180 LEU B O 1
ATOM 4217 N N . PHE B 1 201 ? 104.779 26.787 108.183 1.00 12.36 181 PHE B N 1
ATOM 4218 C CA . PHE B 1 201 ? 103.507 26.294 107.674 1.00 14.56 181 PHE B CA 1
ATOM 4219 C C . PHE B 1 201 ? 103.341 26.590 106.185 1.00 22.41 181 PHE B C 1
ATOM 4220 O O . PHE B 1 201 ? 102.869 25.746 105.423 1.00 19.09 181 PHE B O 1
ATOM 4228 N N . SER B 1 202 ? 103.729 27.794 105.776 1.00 17.51 182 SER B N 1
ATOM 4229 C CA . SER B 1 202 ? 103.649 28.185 104.375 1.00 22.29 182 SER B CA 1
ATOM 4230 C C . SER B 1 202 ? 104.531 27.303 103.504 1.00 19.19 182 SER B C 1
ATOM 4231 O O . SER B 1 202 ? 104.094 26.803 102.469 1.00 24.22 182 SER B O 1
ATOM 4234 N N . GLY B 1 203 ? 105.775 27.124 103.931 1.00 20.06 183 GLY B N 1
ATOM 4235 C CA . GLY B 1 203 ? 106.724 26.310 103.197 1.00 18.72 183 GLY B CA 1
ATOM 4236 C C . GLY B 1 203 ? 106.275 24.868 103.064 1.00 20.24 183 GLY B C 1
ATOM 4237 O O . GLY B 1 203 ? 106.462 24.249 102.017 1.00 19.95 183 GLY B O 1
ATOM 4238 N N . ILE B 1 204 ? 105.672 24.333 104.122 1.00 17.26 184 ILE B N 1
ATOM 4239 C CA . ILE B 1 204 ? 105.175 22.959 104.101 1.00 18.86 184 ILE B CA 1
ATOM 4240 C C . ILE B 1 204 ? 104.069 22.766 103.062 1.00 19.31 184 ILE B C 1
ATOM 4241 O O . ILE B 1 204 ? 104.148 21.869 102.220 1.00 20.49 184 ILE B O 1
ATOM 4246 N N . VAL B 1 205 ? 103.047 23.614 103.122 1.00 17.73 185 VAL B N 1
ATOM 4247 C CA . VAL B 1 205 ? 101.925 23.525 102.193 1.00 19.23 185 VAL B CA 1
ATOM 4248 C C . VAL B 1 205 ? 102.377 23.742 100.745 1.00 22.02 185 VAL B C 1
ATOM 4249 O O . VAL B 1 205 ? 101.888 23.080 99.829 1.00 22.35 185 VAL B O 1
ATOM 4253 N N . SER B 1 206 ? 103.322 24.657 100.548 1.00 19.59 186 SER B N 1
ATOM 4254 C CA . SER B 1 206 ? 103.920 24.867 99.233 1.00 22.18 186 SER B CA 1
ATOM 4255 C C . SER B 1 206 ? 104.559 23.578 98.721 1.00 25.91 186 SER B C 1
ATOM 4256 O O . SER B 1 206 ? 104.398 23.210 97.553 1.00 20.45 186 SER B O 1
ATOM 4259 N N . ALA B 1 207 ? 105.278 22.895 99.606 1.00 19.41 187 ALA B N 1
ATOM 4260 C CA . ALA B 1 207 ? 105.957 21.652 99.259 1.00 17.83 187 ALA B CA 1
ATOM 4261 C C . ALA B 1 207 ? 104.953 20.539 98.977 1.00 20.48 187 ALA B C 1
ATOM 4262 O O . ALA B 1 207 ? 105.151 19.727 98.073 1.00 24.85 187 ALA B O 1
ATOM 4264 N N . LEU B 1 208 ? 103.869 20.518 99.746 1.00 17.66 188 LEU B N 1
ATOM 4265 C CA . LEU B 1 208 ? 102.808 19.539 99.541 1.00 18.15 188 LEU B CA 1
ATOM 4266 C C . LEU B 1 208 ? 102.129 19.720 98.187 1.00 24.45 188 LEU B C 1
ATOM 4267 O O . LEU B 1 208 ? 101.804 18.742 97.512 1.00 23.68 188 LEU B O 1
ATOM 4272 N N . TYR B 1 209 ? 101.919 20.971 97.789 1.00 22.45 189 TYR B N 1
ATOM 4273 C CA . TYR B 1 209 ? 101.350 21.248 96.479 1.00 21.95 189 TYR B CA 1
ATOM 4274 C C . TYR B 1 209 ? 102.318 20.828 95.378 1.00 25.23 189 TYR B C 1
ATOM 4275 O O . TYR B 1 209 ? 101.924 20.191 94.403 1.00 20.24 189 TYR B O 1
ATOM 4284 N N . GLY B 1 210 ? 103.586 21.190 95.542 1.00 25.92 190 GLY B N 1
ATOM 4285 C CA . GLY B 1 210 ? 104.605 20.873 94.558 1.00 25.84 190 GLY B CA 1
ATOM 4286 C C . GLY B 1 210 ? 104.852 19.383 94.417 1.00 25.68 190 GLY B C 1
ATOM 4287 O O . GLY B 1 210 ? 105.051 18.885 93.307 1.00 27.73 190 GLY B O 1
ATOM 4288 N N . ARG B 1 211 ? 104.839 18.670 95.541 1.00 23.02 191 ARG B N 1
ATOM 4289 C CA . ARG B 1 211 ? 105.056 17.226 95.540 1.00 26.42 191 ARG B CA 1
ATOM 4290 C C . ARG B 1 211 ? 103.994 16.511 94.716 1.00 26.86 191 ARG B C 1
ATOM 4291 O O . ARG B 1 211 ? 104.248 15.461 94.135 1.00 24.42 191 ARG B O 1
ATOM 4299 N N . GLU B 1 212 ? 102.804 17.095 94.664 1.00 26.66 192 GLU B N 1
ATOM 4300 C CA . GLU B 1 212 ? 101.672 16.458 94.005 1.00 30.40 192 GLU B CA 1
ATOM 4301 C C . GLU B 1 212 ? 101.943 16.098 92.544 1.00 32.99 192 GLU B C 1
ATOM 4302 O O . GLU B 1 212 ? 101.498 15.056 92.064 1.00 28.73 192 GLU B O 1
ATOM 4308 N N . LYS B 1 213 ? 102.681 16.953 91.846 1.00 30.39 193 LYS B N 1
ATOM 4309 C CA . LYS B 1 213 ? 103.081 16.660 90.477 1.00 32.54 193 LYS B CA 1
ATOM 4310 C C . LYS B 1 213 ? 104.394 15.883 90.443 1.00 36.90 193 LYS B C 1
ATOM 4311 O O . LYS B 1 213 ? 104.518 14.880 89.738 1.00 32.91 193 LYS B O 1
ATOM 4317 N N . SER B 1 214 ? 105.370 16.354 91.213 1.00 31.44 194 SER B N 1
ATOM 4318 C CA . SER B 1 214 ? 106.720 15.793 91.185 1.00 32.25 194 SER B CA 1
ATOM 4319 C C . SER B 1 214 ? 106.809 14.417 91.832 1.00 31.88 194 SER B C 1
ATOM 4320 O O . SER B 1 214 ? 107.708 13.639 91.519 1.00 34.66 194 SER B O 1
ATOM 4323 N N . GLN B 1 215 ? 105.881 14.134 92.742 1.00 29.01 195 GLN B N 1
ATOM 4324 C CA . GLN B 1 215 ? 105.894 12.896 93.522 1.00 33.25 195 GLN B CA 1
ATOM 4325 C C . GLN B 1 215 ? 107.153 12.700 94.366 1.00 30.54 195 GLN B C 1
ATOM 4326 O O . GLN B 1 215 ? 107.542 11.570 94.654 1.00 26.58 195 GLN B O 1
ATOM 4332 N N . ARG B 1 216 ? 107.785 13.799 94.767 1.00 24.71 196 ARG B N 1
ATOM 4333 C CA . ARG B 1 216 ? 108.898 13.712 95.706 1.00 31.99 196 ARG B CA 1
ATOM 4334 C C . ARG B 1 216 ? 108.863 14.809 96.761 1.00 27.25 196 ARG B C 1
ATOM 4335 O O . ARG B 1 216 ? 108.442 15.936 96.499 1.00 28.51 196 ARG B O 1
ATOM 4343 N N . GLY B 1 217 ? 109.307 14.466 97.963 1.00 25.98 197 GLY B N 1
ATOM 4344 C CA . GLY B 1 217 ? 109.364 15.427 99.042 1.00 27.86 197 GLY B CA 1
ATOM 4345 C C . GLY B 1 217 ? 110.501 16.406 98.847 1.00 27.49 197 GLY B C 1
ATOM 4346 O O . GLY B 1 217 ? 111.238 16.338 97.862 1.00 25.80 197 GLY B O 1
ATOM 4347 N N . ALA B 1 218 ? 110.639 17.324 99.793 1.00 22.36 198 ALA B N 1
ATOM 4348 C CA . ALA B 1 218 ? 111.715 18.300 99.761 1.00 24.02 198 ALA B CA 1
ATOM 4349 C C . ALA B 1 218 ? 112.030 18.743 101.179 1.00 23.36 198 ALA B C 1
ATOM 4350 O O . ALA B 1 218 ? 111.280 18.448 102.110 1.00 18.66 198 ALA B O 1
ATOM 4352 N N . HIS B 1 219 ? 113.147 19.440 101.342 1.00 23.61 199 HIS B N 1
ATOM 4353 C CA . HIS B 1 219 ? 113.516 19.980 102.639 1.00 22.76 199 HIS B CA 1
ATOM 4354 C C . HIS B 1 219 ? 113.118 21.448 102.737 1.00 21.94 199 HIS B C 1
ATOM 4355 O O . HIS B 1 219 ? 113.716 22.306 102.090 1.00 23.70 199 HIS B O 1
ATOM 4362 N N . VAL B 1 220 ? 112.099 21.730 103.542 1.00 21.11 200 VAL B N 1
ATOM 4363 C CA . VAL B 1 220 ? 111.737 23.105 103.850 1.00 22.56 200 VAL B CA 1
ATOM 4364 C C . VAL B 1 220 ? 112.595 23.587 105.016 1.00 22.21 200 VAL B C 1
ATOM 4365 O O . VAL B 1 220 ? 112.524 23.042 106.116 1.00 19.10 200 VAL B O 1
ATOM 4369 N N . ASP B 1 221 ? 113.404 24.609 104.762 1.00 23.21 201 ASP B N 1
ATOM 4370 C CA . ASP B 1 221 ? 114.386 25.089 105.730 1.00 20.75 201 ASP B CA 1
ATOM 4371 C C . ASP B 1 221 ? 114.136 26.558 106.071 1.00 21.67 201 ASP B C 1
ATOM 4372 O O . ASP B 1 221 ? 114.554 27.457 105.342 1.00 19.64 201 ASP B O 1
ATOM 4377 N N . ILE B 1 222 ? 113.455 26.791 107.189 1.00 18.32 202 ILE B N 1
ATOM 4378 C CA . ILE B 1 222 ? 113.057 28.139 107.580 1.00 17.90 202 ILE B CA 1
ATOM 4379 C C . ILE B 1 222 ? 113.975 28.721 108.645 1.00 18.59 202 ILE B C 1
ATOM 4380 O O . ILE B 1 222 ? 114.312 28.052 109.625 1.00 19.05 202 ILE B O 1
ATOM 4385 N N . ALA B 1 223 ? 114.379 29.969 108.442 1.00 13.92 203 ALA B N 1
ATOM 4386 C CA . ALA B 1 223 ? 115.154 30.699 109.437 1.00 19.19 203 ALA B CA 1
ATOM 4387 C C . ALA B 1 223 ? 114.314 31.799 110.072 1.00 20.13 203 ALA B C 1
ATOM 4388 O O . ALA B 1 223 ? 113.659 32.572 109.371 1.00 19.56 203 ALA B O 1
ATOM 4390 N N . MET B 1 224 ? 114.338 31.864 111.399 1.00 16.38 204 MET B N 1
ATOM 4391 C CA . MET B 1 224 ? 113.653 32.921 112.132 1.00 19.71 204 MET B CA 1
ATOM 4392 C C . MET B 1 224 ? 114.205 34.279 111.727 1.00 20.57 204 MET B C 1
ATOM 4393 O O . MET B 1 224 ? 113.460 35.250 111.599 1.00 21.00 204 MET B O 1
ATOM 4398 N N . PHE B 1 225 ? 115.519 34.330 111.532 1.00 24.06 205 PHE B N 1
ATOM 4399 C CA . PHE B 1 225 ? 116.208 35.558 111.155 1.00 22.75 205 PHE B CA 1
ATOM 4400 C C . PHE B 1 225 ? 115.768 36.044 109.775 1.00 20.91 205 PHE B C 1
ATOM 4401 O O . PHE B 1 225 ? 115.476 37.223 109.598 1.00 20.27 205 PHE B O 1
ATOM 4409 N N . ASP B 1 226 ? 115.720 35.133 108.806 1.00 18.89 206 ASP B N 1
ATOM 4410 C CA . ASP B 1 226 ? 115.222 35.466 107.475 1.00 18.71 206 ASP B CA 1
ATOM 4411 C C . ASP B 1 226 ? 113.779 35.945 107.552 1.00 20.45 206 ASP B C 1
ATOM 4412 O O . ASP B 1 226 ? 113.414 36.965 106.961 1.00 19.01 206 ASP B O 1
ATOM 4417 N N . ALA B 1 227 ? 112.967 35.191 108.286 1.00 18.59 207 ALA B N 1
ATOM 4418 C CA . ALA B 1 227 ? 111.551 35.490 108.451 1.00 19.83 207 ALA B CA 1
ATOM 4419 C C . ALA B 1 227 ? 111.333 36.902 108.985 1.00 20.47 207 ALA B C 1
ATOM 4420 O O . ALA B 1 227 ? 110.491 37.643 108.476 1.00 18.83 207 ALA B O 1
ATOM 4422 N N . THR B 1 228 ? 112.100 37.271 110.006 1.00 18.05 208 THR B N 1
ATOM 4423 C CA . THR B 1 228 ? 111.978 38.596 110.609 1.00 17.69 208 THR B CA 1
ATOM 4424 C C . THR B 1 228 ? 112.434 39.698 109.650 1.00 19.10 208 THR B C 1
ATOM 4425 O O . THR B 1 228 ? 111.834 40.773 109.598 1.00 21.67 208 THR B O 1
ATOM 4429 N N . LEU B 1 229 ? 113.490 39.424 108.888 1.00 19.19 209 LEU B N 1
ATOM 4430 C CA . LEU B 1 229 ? 113.985 40.377 107.897 1.00 21.15 209 LEU B CA 1
ATOM 4431 C C . LEU B 1 229 ? 112.898 40.738 106.885 1.00 21.96 209 LEU B C 1
ATOM 4432 O O . LEU B 1 229 ? 112.820 41.874 106.416 1.00 22.51 209 LEU B O 1
ATOM 4437 N N . SER B 1 230 ? 112.048 39.770 106.562 1.00 20.35 210 SER B N 1
ATOM 4438 C CA . SER B 1 230 ? 111.006 39.983 105.563 1.00 23.24 210 SER B CA 1
ATOM 4439 C C . SER B 1 230 ? 109.845 40.834 106.083 1.00 22.02 210 SER B C 1
ATOM 4440 O O . SER B 1 230 ? 108.985 41.250 105.309 1.00 19.08 210 SER B O 1
ATOM 4443 N N . PHE B 1 231 ? 109.821 41.085 107.390 1.00 20.66 211 PHE B N 1
ATOM 4444 C CA . PHE B 1 231 ? 108.767 41.897 107.998 1.00 24.08 211 PHE B CA 1
ATOM 4445 C C . PHE B 1 231 ? 109.212 43.331 108.294 1.00 25.43 211 PHE B C 1
ATOM 4446 O O . PHE B 1 231 ? 108.510 44.074 108.979 1.00 23.86 211 PHE B O 1
ATOM 4454 N N . LEU B 1 232 ? 110.372 43.721 107.778 1.00 21.41 212 LEU B N 1
ATOM 4455 C CA . LEU B 1 232 ? 110.943 45.025 108.116 1.00 26.25 212 LEU B CA 1
ATOM 4456 C C . LEU B 1 232 ? 110.250 46.206 107.428 1.00 29.44 212 LEU B C 1
ATOM 4457 O O . LEU B 1 232 ? 110.239 47.318 107.962 1.00 27.95 212 LEU B O 1
ATOM 4462 N N . GLU B 1 233 ? 109.675 45.956 106.254 1.00 25.58 213 GLU B N 1
ATOM 4463 C CA . GLU B 1 233 ? 108.898 46.957 105.519 1.00 28.24 213 GLU B CA 1
ATOM 4464 C C . GLU B 1 233 ? 109.612 48.302 105.375 1.00 24.20 213 GLU B C 1
ATOM 4465 O O . GLU B 1 233 ? 110.637 48.399 104.701 1.00 27.84 213 GLU B O 1
ATOM 4471 N N . HIS B 1 234 ? 109.073 49.326 106.032 1.00 29.23 214 HIS B N 1
ATOM 4472 C CA . HIS B 1 234 ? 109.548 50.700 105.863 1.00 31.80 214 HIS B CA 1
ATOM 4473 C C . HIS B 1 234 ? 110.946 50.914 106.423 1.00 31.33 214 HIS B C 1
ATOM 4474 O O . HIS B 1 234 ? 111.706 51.734 105.907 1.00 28.11 214 HIS B O 1
ATOM 4481 N N . GLY B 1 235 ? 111.276 50.181 107.482 1.00 25.85 215 GLY B N 1
ATOM 4482 C CA . GLY B 1 235 ? 112.584 50.280 108.102 1.00 29.08 215 GLY B CA 1
ATOM 4483 C C . GLY B 1 235 ? 113.714 50.037 107.119 1.00 28.83 215 GLY B C 1
ATOM 4484 O O . GLY B 1 235 ? 114.748 50.701 107.172 1.00 28.19 215 GLY B O 1
ATOM 4485 N N . LEU B 1 236 ? 113.507 49.092 106.208 1.00 22.95 216 LEU B N 1
ATOM 4486 C CA . LEU B 1 236 ? 114.521 48.749 105.216 1.00 27.56 216 LEU B CA 1
ATOM 4487 C C . LEU B 1 236 ? 114.427 49.609 103.954 1.00 26.72 216 LEU B C 1
ATOM 4488 O O . LEU B 1 236 ? 115.451 50.013 103.398 1.00 30.13 216 LEU B O 1
ATOM 4493 N N . MET B 1 237 ? 113.203 49.879 103.506 1.00 24.18 217 MET B N 1
ATOM 4494 C CA . MET B 1 237 ? 112.980 50.704 102.319 1.00 26.55 217 MET B CA 1
ATOM 4495 C C . MET B 1 237 ? 113.666 52.053 102.459 1.00 28.94 217 MET B C 1
ATOM 4496 O O . MET B 1 237 ? 114.423 52.472 101.586 1.00 33.37 217 MET B O 1
ATOM 4501 N N . ALA B 1 238 ? 113.391 52.722 103.573 1.00 31.43 218 ALA B N 1
ATOM 4502 C CA . ALA B 1 238 ? 113.966 54.030 103.852 1.00 36.17 218 ALA B CA 1
ATOM 4503 C C . ALA B 1 238 ? 115.489 53.987 103.858 1.00 37.21 218 ALA B C 1
ATOM 4504 O O . ALA B 1 238 ? 116.139 54.878 103.312 1.00 36.52 218 ALA B O 1
ATOM 4506 N N . TYR B 1 239 ? 116.059 52.953 104.471 1.00 32.47 219 TYR B N 1
ATOM 4507 C CA . TYR B 1 239 ? 117.511 52.835 104.527 1.00 33.17 219 TYR B CA 1
ATOM 4508 C C . TYR B 1 239 ? 118.133 52.684 103.144 1.00 35.40 219 TYR B C 1
ATOM 4509 O O . TYR B 1 239 ? 119.084 53.389 102.808 1.00 42.60 219 TYR B O 1
ATOM 4518 N N . ILE B 1 240 ? 117.602 51.750 102.358 1.00 33.74 220 ILE B N 1
ATOM 4519 C CA . ILE B 1 240 ? 118.101 51.486 101.010 1.00 37.47 220 ILE B CA 1
ATOM 4520 C C . ILE B 1 240 ? 118.150 52.766 100.173 1.00 38.17 220 ILE B C 1
ATOM 4521 O O . ILE B 1 240 ? 119.074 52.970 99.385 1.00 34.96 220 ILE B O 1
ATOM 4526 N N . ALA B 1 241 ? 117.174 53.642 100.381 1.00 37.78 221 ALA B N 1
ATOM 4527 C CA . ALA B 1 241 ? 117.064 54.864 99.591 1.00 40.48 221 ALA B CA 1
ATOM 4528 C C . ALA B 1 241 ? 117.810 56.063 100.182 1.00 42.58 221 ALA B C 1
ATOM 4529 O O . ALA B 1 241 ? 118.383 56.860 99.441 1.00 41.57 221 ALA B O 1
ATOM 4531 N N . THR B 1 242 ? 117.806 56.197 101.507 1.00 40.95 222 THR B N 1
ATOM 4532 C CA . THR B 1 242 ? 118.379 57.388 102.137 1.00 38.83 222 THR B CA 1
ATOM 4533 C C . THR B 1 242 ? 119.700 57.143 102.867 1.00 39.69 222 THR B C 1
ATOM 4534 O O . THR B 1 242 ? 120.514 58.055 103.008 1.00 45.19 222 THR B O 1
ATOM 4538 N N . GLY B 1 243 ? 119.911 55.918 103.335 1.00 44.58 223 GLY B N 1
ATOM 4539 C CA . GLY B 1 243 ? 121.137 55.587 104.036 1.00 35.12 223 GLY B CA 1
ATOM 4540 C C . GLY B 1 243 ? 121.044 55.859 105.523 1.00 38.98 223 GLY B C 1
ATOM 4541 O O . GLY B 1 243 ? 122.014 55.678 106.259 1.00 39.16 223 GLY B O 1
ATOM 4542 N N . LYS B 1 244 ? 119.872 56.304 105.965 1.00 35.83 224 LYS B N 1
ATOM 4543 C CA . LYS B 1 244 ? 119.615 56.511 107.384 1.00 33.01 224 LYS B CA 1
ATOM 4544 C C . LYS B 1 244 ? 119.100 55.216 108.004 1.00 33.40 224 LYS B C 1
ATOM 4545 O O . LYS B 1 244 ? 118.312 54.503 107.387 1.00 34.55 224 LYS B O 1
ATOM 4551 N N . SER B 1 245 ? 119.553 54.915 109.216 1.00 31.60 225 SER B N 1
ATOM 4552 C CA . SER B 1 245 ? 119.082 53.747 109.954 1.00 29.74 225 SER B CA 1
ATOM 4553 C C . SER B 1 245 ? 119.547 53.845 111.398 1.00 30.34 225 SER B C 1
ATOM 4554 O O . SER B 1 245 ? 120.730 54.059 111.654 1.00 32.60 225 SER B O 1
ATOM 4557 N N . PRO B 1 246 ? 118.621 53.666 112.351 1.00 27.71 226 PRO B N 1
ATOM 4558 C CA . PRO B 1 246 ? 117.222 53.282 112.141 1.00 25.85 226 PRO B CA 1
ATOM 4559 C C . PRO B 1 246 ? 116.310 54.477 111.887 1.00 34.14 226 PRO B C 1
ATOM 4560 O O . PRO B 1 246 ? 116.752 55.623 111.970 1.00 34.36 226 PRO B O 1
ATOM 4564 N N . GLN B 1 247 ? 115.043 54.202 111.593 1.00 32.08 227 GLN B N 1
ATOM 4565 C CA . GLN B 1 247 ? 114.055 55.253 111.380 1.00 35.45 227 GLN B CA 1
ATOM 4566 C C . GLN B 1 247 ? 113.478 55.757 112.702 1.00 37.05 227 GLN B C 1
ATOM 4567 O O . GLN B 1 247 ? 113.547 56.950 113.001 1.00 38.31 227 GLN B O 1
ATOM 4573 N N . ARG B 1 248 ? 112.915 54.838 113.484 1.00 33.61 228 ARG B N 1
ATOM 4574 C CA . ARG B 1 248 ? 112.290 55.155 114.771 1.00 33.09 228 ARG B CA 1
ATOM 4575 C C . ARG B 1 248 ? 111.215 56.232 114.656 1.00 36.60 228 ARG B C 1
ATOM 4576 O O . ARG B 1 248 ? 111.442 57.387 115.011 1.00 40.84 228 ARG B O 1
ATOM 4584 N N . LEU B 1 249 ? 110.040 55.841 114.173 1.00 35.72 229 LEU B N 1
ATOM 4585 C CA . LEU B 1 249 ? 108.951 56.782 113.945 1.00 31.00 229 LEU B CA 1
ATOM 4586 C C . LEU B 1 249 ? 107.920 56.777 115.066 1.00 33.56 229 LEU B C 1
ATOM 4587 O O . LEU B 1 249 ? 107.043 57.638 115.109 1.00 31.32 229 LEU B O 1
ATOM 4592 N N . GLY B 1 250 ? 108.023 55.808 115.969 1.00 32.43 230 GLY B N 1
ATOM 4593 C CA . GLY B 1 250 ? 107.025 55.652 117.008 1.00 28.87 230 GLY B CA 1
ATOM 4594 C C . GLY B 1 250 ? 105.676 55.329 116.395 1.00 29.11 230 GLY B C 1
ATOM 4595 O O . GLY B 1 250 ? 105.570 54.465 115.523 1.00 24.14 230 GLY B O 1
ATOM 4596 N N . ASN B 1 251 ? 104.649 56.050 116.830 1.00 23.40 231 ASN B N 1
ATOM 4597 C CA . ASN B 1 251 ? 103.282 55.800 116.380 1.00 26.50 231 ASN B CA 1
ATOM 4598 C C . ASN B 1 251 ? 102.894 56.450 115.050 1.00 25.65 231 ASN B C 1
ATOM 4599 O O . ASN B 1 251 ? 101.885 56.076 114.450 1.00 27.08 231 ASN B O 1
ATOM 4604 N N . ARG B 1 252 ? 103.681 57.416 114.585 1.00 23.02 232 ARG B N 1
ATOM 4605 C CA . ARG B 1 252 ? 103.266 58.208 113.426 1.00 28.96 232 ARG B CA 1
ATOM 4606 C C . ARG B 1 252 ? 103.673 57.616 112.077 1.00 25.69 232 ARG B C 1
ATOM 4607 O O . ARG B 1 252 ? 104.720 56.984 111.948 1.00 30.65 232 ARG B O 1
ATOM 4615 N N . HIS B 1 253 ? 102.827 57.834 111.076 1.00 22.68 233 HIS B N 1
ATOM 4616 C CA . HIS B 1 253 ? 103.088 57.376 109.719 1.00 23.54 233 HIS B CA 1
ATOM 4617 C C . HIS B 1 253 ? 104.219 58.192 109.103 1.00 26.54 233 HIS B C 1
ATOM 4618 O O . HIS B 1 253 ? 104.344 59.386 109.367 1.00 27.13 233 HIS B O 1
ATOM 4625 N N . PRO B 1 254 ? 105.057 57.546 108.282 1.00 26.06 234 PRO B N 1
ATOM 4626 C CA . PRO B 1 254 ? 106.172 58.255 107.647 1.00 27.39 234 PRO B CA 1
ATOM 4627 C C . PRO B 1 254 ? 105.750 59.254 106.566 1.00 32.07 234 PRO B C 1
ATOM 4628 O O . PRO B 1 254 ? 106.437 60.258 106.383 1.00 30.15 234 PRO B O 1
ATOM 4632 N N . TYR B 1 255 ? 104.649 58.995 105.868 1.00 29.56 235 TYR B N 1
ATOM 4633 C CA . TYR B 1 255 ? 104.299 59.811 104.708 1.00 34.24 235 TYR B CA 1
ATOM 4634 C C . TYR B 1 255 ? 102.914 60.466 104.742 1.00 29.74 235 TYR B C 1
ATOM 4635 O O . TYR B 1 255 ? 102.541 61.177 103.810 1.00 28.95 235 TYR B O 1
ATOM 4644 N N . MET B 1 256 ? 102.156 60.236 105.809 1.00 27.17 236 MET B N 1
ATOM 4645 C CA . MET B 1 256 ? 100.852 60.875 105.957 1.00 24.92 236 MET B CA 1
ATOM 4646 C C . MET B 1 256 ? 100.677 61.505 107.340 1.00 26.73 236 MET B C 1
ATOM 4647 O O . MET B 1 256 ? 101.223 61.015 108.329 1.00 20.97 236 MET B O 1
ATOM 4652 N N . ALA B 1 257 ? 99.915 62.593 107.399 1.00 22.47 237 ALA B N 1
ATOM 4653 C CA . ALA B 1 257 ? 99.677 63.304 108.653 1.00 20.83 237 ALA B CA 1
ATOM 4654 C C . ALA B 1 257 ? 98.424 64.172 108.552 1.00 21.45 237 ALA B C 1
ATOM 4655 O O . ALA B 1 257 ? 98.152 64.743 107.498 1.00 19.74 237 ALA B O 1
ATOM 4657 N N . PRO B 1 258 ? 97.650 64.274 109.649 1.00 18.73 238 PRO B N 1
ATOM 4658 C CA . PRO B 1 258 ? 97.860 63.609 110.941 1.00 20.61 238 PRO B CA 1
ATOM 4659 C C . PRO B 1 258 ? 97.480 62.129 110.907 1.00 22.03 238 PRO B C 1
ATOM 4660 O O . PRO B 1 258 ? 96.345 61.773 110.610 1.00 23.38 238 PRO B O 1
ATOM 4664 N N . PHE B 1 259 ? 98.446 61.276 111.217 1.00 20.76 239 PHE B N 1
ATOM 4665 C CA . PHE B 1 259 ? 98.270 59.836 111.097 1.00 19.48 239 PHE B CA 1
ATOM 4666 C C . PHE B 1 259 ? 99.136 59.241 112.187 1.00 22.13 239 PHE B C 1
ATOM 4667 O O . PHE B 1 259 ? 100.306 58.938 111.961 1.00 24.72 239 PHE B O 1
ATOM 4675 N N . ASP B 1 260 ? 98.557 59.079 113.373 1.00 22.45 240 ASP B N 1
ATOM 4676 C CA . ASP B 1 260 ? 99.348 58.921 114.586 1.00 23.82 240 ASP B CA 1
ATOM 4677 C C . ASP B 1 260 ? 98.465 58.481 115.755 1.00 22.18 240 ASP B C 1
ATOM 4678 O O . ASP B 1 260 ? 97.257 58.300 115.602 1.00 21.60 240 ASP B O 1
ATOM 4683 N N . VAL B 1 261 ? 99.080 58.302 116.921 1.00 19.38 241 VAL B N 1
ATOM 4684 C CA . VAL B 1 261 ? 98.340 58.072 118.156 1.00 22.54 241 VAL B CA 1
ATOM 4685 C C . VAL B 1 261 ? 98.283 59.365 118.965 1.00 23.05 241 VAL B C 1
ATOM 4686 O O . VAL B 1 261 ? 99.302 60.026 119.171 1.00 22.41 241 VAL B O 1
ATOM 4690 N N . PHE B 1 262 ? 97.087 59.726 119.413 1.00 21.44 242 PHE B N 1
ATOM 4691 C CA . PHE B 1 262 ? 96.892 60.979 120.128 1.00 20.49 242 PHE B CA 1
ATOM 4692 C C . PHE B 1 262 ? 96.230 60.752 121.481 1.00 24.16 242 PHE B C 1
ATOM 4693 O O . PHE B 1 262 ? 95.366 59.889 121.619 1.00 23.87 242 PHE B O 1
ATOM 4701 N N . ASN B 1 263 ? 96.643 61.531 122.475 1.00 22.72 243 ASN B N 1
ATOM 4702 C CA . ASN B 1 263 ? 96.031 61.479 123.796 1.00 27.60 243 ASN B CA 1
ATOM 4703 C C . ASN B 1 263 ? 94.734 62.278 123.854 1.00 31.74 243 ASN B C 1
ATOM 4704 O O . ASN B 1 263 ? 94.540 63.220 123.087 1.00 26.36 243 ASN B O 1
ATOM 4709 N N . THR B 1 264 ? 93.849 61.890 124.766 1.00 25.28 244 THR B N 1
ATOM 4710 C CA . THR B 1 264 ? 92.625 62.639 125.021 1.00 29.39 244 THR B CA 1
ATOM 4711 C C . THR B 1 264 ? 92.545 62.968 126.509 1.00 31.83 244 THR B C 1
ATOM 4712 O O . THR B 1 264 ? 93.564 62.987 127.201 1.00 32.41 244 THR B O 1
ATOM 4716 N N . GLN B 1 265 ? 91.340 63.224 127.004 1.00 30.87 245 GLN B N 1
ATOM 4717 C CA . GLN B 1 265 ? 91.166 63.530 128.419 1.00 33.90 245 GLN B CA 1
ATOM 4718 C C . GLN B 1 265 ? 91.452 62.302 129.281 1.00 33.93 245 GLN B C 1
ATOM 4719 O O . GLN B 1 265 ? 92.050 62.414 130.351 1.00 30.38 245 GLN B O 1
ATOM 4725 N N . ASP B 1 266 ? 91.037 61.129 128.808 1.00 32.52 246 ASP B N 1
ATOM 4726 C CA . ASP B 1 266 ? 91.165 59.909 129.606 1.00 37.01 246 ASP B CA 1
ATOM 4727 C C . ASP B 1 266 ? 92.134 58.867 129.031 1.00 34.01 246 ASP B C 1
ATOM 4728 O O . ASP B 1 266 ? 93.037 58.413 129.733 1.00 42.53 246 ASP B O 1
ATOM 4733 N N . LYS B 1 267 ? 91.958 58.490 127.767 1.00 29.78 247 LYS B N 1
ATOM 4734 C CA . LYS B 1 267 ? 92.804 57.456 127.170 1.00 31.65 247 LYS B CA 1
ATOM 4735 C C . LYS B 1 267 ? 93.052 57.676 125.670 1.00 37.35 247 LYS B C 1
ATOM 4736 O O . LYS B 1 267 ? 92.217 58.264 124.979 1.00 36.10 247 LYS B O 1
ATOM 4742 N N . PRO B 1 268 ? 94.208 57.204 125.166 1.00 33.14 248 PRO B N 1
ATOM 4743 C CA . PRO B 1 268 ? 94.639 57.527 123.800 1.00 28.19 248 PRO B CA 1
ATOM 4744 C C . PRO B 1 268 ? 93.795 56.894 122.698 1.00 26.57 248 PRO B C 1
ATOM 4745 O O . PRO B 1 268 ? 93.193 55.835 122.887 1.00 27.96 248 PRO B O 1
ATOM 4749 N N . ILE B 1 269 ? 93.764 57.557 121.547 1.00 20.52 249 ILE B N 1
ATOM 4750 C CA . ILE B 1 269 ? 93.119 57.021 120.355 1.00 20.72 249 ILE B CA 1
ATOM 4751 C C . ILE B 1 269 ? 94.035 57.221 119.157 1.00 26.20 249 ILE B C 1
ATOM 4752 O O . ILE B 1 269 ? 94.959 58.032 119.199 1.00 26.85 249 ILE B O 1
ATOM 4757 N N . THR B 1 270 ? 93.787 56.477 118.086 1.00 25.57 250 THR B N 1
ATOM 4758 C CA . THR B 1 270 ? 94.529 56.691 116.855 1.00 22.45 250 THR B CA 1
ATOM 4759 C C . THR B 1 270 ? 93.654 57.376 115.812 1.00 23.85 250 THR B C 1
ATOM 4760 O O . THR B 1 270 ? 92.505 56.991 115.602 1.00 26.27 250 THR B O 1
ATOM 4764 N N . ILE B 1 271 ? 94.198 58.413 115.184 1.00 25.29 251 ILE B N 1
ATOM 4765 C CA . ILE B 1 271 ? 93.520 59.111 114.094 1.00 19.58 251 ILE B CA 1
ATOM 4766 C C . ILE B 1 271 ? 94.344 58.930 112.834 1.00 17.57 251 ILE B C 1
ATOM 4767 O O . ILE B 1 271 ? 95.520 59.287 112.795 1.00 23.49 251 ILE B O 1
ATOM 4772 N N . CYS B 1 272 ? 93.730 58.359 111.807 1.00 18.74 252 CYS B N 1
ATOM 4773 C CA . CYS B 1 272 ? 94.434 58.092 110.566 1.00 25.42 252 CYS B CA 1
ATOM 4774 C C . CYS B 1 272 ? 93.853 58.934 109.444 1.00 24.75 252 CYS B C 1
ATOM 4775 O O . CYS B 1 272 ? 92.892 58.543 108.782 1.00 26.80 252 CYS B O 1
ATOM 4778 N N . CYS B 1 273 ? 94.459 60.099 109.243 1.00 23.78 253 CYS B N 1
ATOM 4779 C CA . CYS B 1 273 ? 93.938 61.111 108.340 1.00 23.14 253 CYS B CA 1
ATOM 4780 C C . CYS B 1 273 ? 94.860 61.259 107.130 1.00 22.22 253 CYS B C 1
ATOM 4781 O O . CYS B 1 273 ? 95.774 62.083 107.129 1.00 26.50 253 CYS B O 1
ATOM 4784 N N . GLY B 1 274 ? 94.603 60.465 106.096 1.00 20.09 254 GLY B N 1
ATOM 4785 C CA . GLY B 1 274 ? 95.558 60.287 105.017 1.00 24.80 254 GLY B CA 1
ATOM 4786 C C . GLY B 1 274 ? 95.465 61.185 103.796 1.00 27.10 254 GLY B C 1
ATOM 4787 O O . GLY B 1 274 ? 96.253 61.024 102.865 1.00 26.67 254 GLY B O 1
ATOM 4788 N N . ASN B 1 275 ? 94.525 62.126 103.783 1.00 26.00 255 ASN B N 1
ATOM 4789 C CA . ASN B 1 275 ? 94.434 63.074 102.671 1.00 22.26 255 ASN B CA 1
ATOM 4790 C C . ASN B 1 275 ? 93.811 64.418 103.049 1.00 22.30 255 ASN B C 1
ATOM 4791 O O . ASN B 1 275 ? 93.332 64.600 104.170 1.00 23.61 255 ASN B O 1
ATOM 4796 N N . ASP B 1 276 ? 93.824 65.353 102.104 1.00 21.23 256 ASP B N 1
ATOM 4797 C CA . ASP B 1 276 ? 93.317 66.701 102.347 1.00 25.45 256 ASP B CA 1
ATOM 4798 C C . ASP B 1 276 ? 91.837 66.713 102.718 1.00 21.41 256 ASP B C 1
ATOM 4799 O O . ASP B 1 276 ? 91.433 67.407 103.653 1.00 21.29 256 ASP B O 1
ATOM 4804 N N . LYS B 1 277 ? 91.041 65.941 101.983 1.00 20.49 257 LYS B N 1
ATOM 4805 C CA . LYS B 1 277 ? 89.611 65.828 102.251 1.00 21.86 257 LYS B CA 1
ATOM 4806 C C . LYS B 1 277 ? 89.358 65.399 103.692 1.00 22.86 257 LYS B C 1
ATOM 4807 O O . LYS B 1 277 ? 88.505 65.961 104.380 1.00 22.51 257 LYS B O 1
ATOM 4813 N N . LEU B 1 278 ? 90.117 64.410 104.146 1.00 21.43 258 LEU B N 1
ATOM 4814 C CA . LEU B 1 278 ? 89.952 63.890 105.495 1.00 20.12 258 LEU B CA 1
ATOM 4815 C C . LEU B 1 278 ? 90.436 64.889 106.543 1.00 23.52 258 LEU B C 1
ATOM 4816 O O . LEU B 1 278 ? 89.838 65.002 107.616 1.00 23.97 258 LEU B O 1
ATOM 4821 N N . PHE B 1 279 ? 91.517 65.607 106.240 1.00 22.31 259 PHE B N 1
ATOM 4822 C CA . PHE B 1 279 ? 92.043 66.602 107.172 1.00 22.14 259 PHE B CA 1
ATOM 4823 C C . PHE B 1 279 ? 91.023 67.694 107.437 1.00 23.26 259 PHE B C 1
ATOM 4824 O O . PHE B 1 279 ? 90.869 68.146 108.571 1.00 23.01 259 PHE B O 1
ATOM 4832 N N . SER B 1 280 ? 90.324 68.105 106.382 1.00 25.98 260 SER B N 1
ATOM 4833 C CA . SER B 1 280 ? 89.275 69.107 106.503 1.00 24.15 260 SER B CA 1
ATOM 4834 C C . SER B 1 280 ? 88.155 68.614 107.410 1.00 24.50 260 SER B C 1
ATOM 4835 O O . SER B 1 280 ? 87.663 69.355 108.259 1.00 25.92 260 SER B O 1
ATOM 4838 N N . ALA B 1 281 ? 87.755 67.360 107.218 1.00 20.45 261 ALA B N 1
ATOM 4839 C CA . ALA B 1 281 ? 86.715 66.749 108.038 1.00 24.26 261 ALA B CA 1
ATOM 4840 C C . ALA B 1 281 ? 87.126 66.731 109.505 1.00 21.35 261 ALA B C 1
ATOM 4841 O O . ALA B 1 281 ? 86.358 67.142 110.377 1.00 26.17 261 ALA B O 1
ATOM 4843 N N . LEU B 1 282 ? 88.343 66.260 109.765 1.00 22.36 262 LEU B N 1
ATOM 4844 C CA . LEU B 1 282 ? 88.885 66.199 111.117 1.00 23.19 262 LEU B CA 1
ATOM 4845 C C . LEU B 1 282 ? 88.845 67.563 111.800 1.00 23.07 262 LEU B C 1
ATOM 4846 O O . LEU B 1 282 ? 88.408 67.681 112.945 1.00 27.08 262 LEU B O 1
ATOM 4851 N N . CYS B 1 283 ? 89.302 68.589 111.089 1.00 22.34 263 CYS B N 1
ATOM 4852 C CA . CYS B 1 283 ? 89.326 69.946 111.624 1.00 23.61 263 CYS B CA 1
ATOM 4853 C C . CYS B 1 283 ? 87.926 70.438 111.959 1.00 25.62 263 CYS B C 1
ATOM 4854 O O . CYS B 1 283 ? 87.731 71.154 112.940 1.00 23.08 263 CYS B O 1
ATOM 4857 N N . GLN B 1 284 ? 86.958 70.056 111.133 1.00 24.71 264 GLN B N 1
ATOM 4858 C CA . GLN B 1 284 ? 85.561 70.390 111.385 1.00 26.70 264 GLN B CA 1
ATOM 4859 C C . GLN B 1 284 ? 85.110 69.797 112.716 1.00 24.21 264 GLN B C 1
ATOM 4860 O O . GLN B 1 284 ? 84.561 70.498 113.565 1.00 28.91 264 GLN B O 1
ATOM 4866 N N . ALA B 1 285 ? 85.370 68.505 112.896 1.00 28.01 265 ALA B N 1
ATOM 4867 C CA . ALA B 1 285 ? 84.961 67.787 114.100 1.00 23.37 265 ALA B CA 1
ATOM 4868 C C . ALA B 1 285 ? 85.675 68.274 115.357 1.00 22.46 265 ALA B C 1
ATOM 4869 O O . ALA B 1 285 ? 85.116 68.217 116.453 1.00 25.75 265 ALA B O 1
ATOM 4871 N N . LEU B 1 286 ? 86.910 68.742 115.205 1.00 22.86 266 LEU B N 1
ATOM 4872 C CA . LEU B 1 286 ? 87.675 69.238 116.348 1.00 26.41 266 LEU B CA 1
ATOM 4873 C C . LEU B 1 286 ? 87.465 70.733 116.548 1.00 27.48 266 LEU B C 1
ATOM 4874 O O . LEU B 1 286 ? 88.016 71.321 117.481 1.00 31.83 266 LEU B O 1
ATOM 4879 N N . GLU B 1 287 ? 86.663 71.334 115.674 1.00 24.64 267 GLU B N 1
ATOM 4880 C CA . GLU B 1 287 ? 86.484 72.784 115.643 1.00 29.63 267 GLU B CA 1
ATOM 4881 C C . GLU B 1 287 ? 87.835 73.483 115.518 1.00 27.78 267 GLU B C 1
ATOM 4882 O O . GLU B 1 287 ? 88.182 74.345 116.323 1.00 25.63 267 GLU B O 1
ATOM 4888 N N . LEU B 1 288 ? 88.592 73.077 114.504 1.00 26.14 268 LEU B N 1
ATOM 4889 C CA . LEU B 1 288 ? 89.891 73.657 114.205 1.00 27.68 268 LEU B CA 1
ATOM 4890 C C . LEU B 1 288 ? 89.943 74.012 112.723 1.00 28.93 268 LEU B C 1
ATOM 4891 O O . LEU B 1 288 ? 90.973 73.854 112.065 1.00 26.67 268 LEU B O 1
ATOM 4896 N N . THR B 1 289 ? 88.819 74.498 112.208 1.00 27.98 269 THR B N 1
ATOM 4897 C CA . THR B 1 289 ? 88.678 74.793 110.787 1.00 31.00 269 THR B CA 1
ATOM 4898 C C . THR B 1 289 ? 89.683 75.829 110.284 1.00 28.57 269 THR B C 1
ATOM 4899 O O . THR B 1 289 ? 89.923 75.933 109.080 1.00 31.55 269 THR B O 1
ATOM 4903 N N . GLU B 1 290 ? 90.271 76.587 111.205 1.00 30.77 270 GLU B N 1
ATOM 4904 C CA . GLU B 1 290 ? 91.254 77.605 110.843 1.00 30.35 270 GLU B CA 1
ATOM 4905 C C . GLU B 1 290 ? 92.553 76.991 110.323 1.00 29.43 270 GLU B C 1
ATOM 4906 O O . GLU B 1 290 ? 93.334 77.656 109.646 1.00 25.91 270 GLU B O 1
ATOM 4912 N N . LEU B 1 291 ? 92.775 75.719 110.637 1.00 24.38 271 LEU B N 1
ATOM 4913 C CA . LEU B 1 291 ? 94.015 75.047 110.268 1.00 23.33 271 LEU B CA 1
ATOM 4914 C C . LEU B 1 291 ? 94.005 74.493 108.843 1.00 22.61 271 LEU B C 1
ATOM 4915 O O . LEU B 1 291 ? 95.062 74.218 108.277 1.00 20.31 271 LEU B O 1
ATOM 4920 N N . VAL B 1 292 ? 92.817 74.321 108.273 1.00 19.10 272 VAL B N 1
ATOM 4921 C CA . VAL B 1 292 ? 92.679 73.694 106.958 1.00 21.30 272 VAL B CA 1
ATOM 4922 C C . VAL B 1 292 ? 93.458 74.428 105.871 1.00 22.66 272 VAL B C 1
ATOM 4923 O O . VAL B 1 292 ? 94.182 73.806 105.095 1.00 23.44 272 VAL B O 1
ATOM 4927 N N . ASN B 1 293 ? 93.325 75.750 105.829 1.00 24.66 273 ASN B N 1
ATOM 4928 C CA . ASN B 1 293 ? 94.054 76.542 104.844 1.00 25.31 273 ASN B CA 1
ATOM 4929 C C . ASN B 1 293 ? 95.260 77.268 105.444 1.00 27.62 273 ASN B C 1
ATOM 4930 O O . ASN B 1 293 ? 95.802 78.192 104.840 1.00 26.24 273 ASN B O 1
ATOM 4935 N N . ASP B 1 294 ? 95.672 76.845 106.635 1.00 24.87 274 ASP B N 1
ATOM 4936 C CA . ASP B 1 294 ? 96.872 77.377 107.267 1.00 27.60 274 ASP B CA 1
ATOM 4937 C C . ASP B 1 294 ? 98.072 76.932 106.441 1.00 26.10 274 ASP B C 1
ATOM 4938 O O . ASP B 1 294 ? 98.175 75.760 106.085 1.00 24.32 274 ASP B O 1
ATOM 4943 N N . PRO B 1 295 ? 98.991 77.864 106.141 1.00 26.18 275 PRO B N 1
ATOM 4944 C CA . PRO B 1 295 ? 100.152 77.565 105.293 1.00 27.52 275 PRO B CA 1
ATOM 4945 C C . PRO B 1 295 ? 101.070 76.473 105.853 1.00 27.31 275 PRO B C 1
ATOM 4946 O O . PRO B 1 295 ? 101.921 75.970 105.121 1.00 28.01 275 PRO B O 1
ATOM 4950 N N . ARG B 1 296 ? 100.903 76.116 107.123 1.00 25.26 276 ARG B N 1
ATOM 4951 C CA . ARG B 1 296 ? 101.676 75.029 107.715 1.00 24.72 276 ARG B CA 1
ATOM 4952 C C . ARG B 1 296 ? 101.034 73.667 107.450 1.00 27.69 276 ARG B C 1
ATOM 4953 O O . ARG B 1 296 ? 101.726 72.650 107.409 1.00 25.37 276 ARG B O 1
ATOM 4961 N N . PHE B 1 297 ? 99.715 73.651 107.269 1.00 24.51 277 PHE B N 1
ATOM 4962 C CA . PHE B 1 297 ? 98.969 72.395 107.255 1.00 22.33 277 PHE B CA 1
ATOM 4963 C C . PHE B 1 297 ? 98.078 72.178 106.027 1.00 22.00 277 PHE B C 1
ATOM 4964 O O . PHE B 1 297 ? 97.258 71.260 106.018 1.00 19.10 277 PHE B O 1
ATOM 4972 N N . SER B 1 298 ? 98.228 73.003 104.997 1.00 22.46 278 SER B N 1
ATOM 4973 C CA . SER B 1 298 ? 97.280 72.976 103.880 1.00 27.07 278 SER B CA 1
ATOM 4974 C C . SER B 1 298 ? 97.355 71.727 102.989 1.00 24.56 278 SER B C 1
ATOM 4975 O O . SER B 1 298 ? 96.352 71.319 102.405 1.00 25.41 278 SER B O 1
ATOM 4978 N N . SER B 1 299 ? 98.535 71.124 102.884 1.00 24.22 279 SER B N 1
ATOM 4979 C CA . SER B 1 299 ? 98.688 69.900 102.100 1.00 22.91 279 SER B CA 1
ATOM 4980 C C . SER B 1 299 ? 99.232 68.776 102.974 1.00 23.47 279 SER B C 1
ATOM 4981 O O . SER B 1 299 ? 99.689 69.022 104.090 1.00 22.73 279 SER B O 1
ATOM 4984 N N . ASN B 1 300 ? 99.185 67.546 102.471 1.00 23.87 280 ASN B N 1
ATOM 4985 C CA . ASN B 1 300 ? 99.676 66.404 103.236 1.00 20.74 280 ASN B CA 1
ATOM 4986 C C . ASN B 1 300 ? 101.172 66.478 103.521 1.00 22.96 280 ASN B C 1
ATOM 4987 O O . ASN B 1 300 ? 101.603 66.253 104.650 1.00 24.60 280 ASN B O 1
ATOM 4992 N N . ILE B 1 301 ? 101.960 66.796 102.498 1.00 25.39 281 ILE B N 1
ATOM 4993 C CA . ILE B 1 301 ? 103.409 66.890 102.653 1.00 27.36 281 ILE B CA 1
ATOM 4994 C C . ILE B 1 301 ? 103.817 67.967 103.660 1.00 26.86 281 ILE B C 1
ATOM 4995 O O . ILE B 1 301 ? 104.833 67.836 104.342 1.00 28.53 281 ILE B O 1
ATOM 5000 N N . LEU B 1 302 ? 103.018 69.024 103.757 1.00 23.60 282 LEU B N 1
ATOM 5001 C CA . LEU B 1 302 ? 103.268 70.077 104.733 1.00 25.94 282 LEU B CA 1
ATOM 5002 C C . LEU B 1 302 ? 102.909 69.601 106.137 1.00 25.82 282 LEU B C 1
ATOM 5003 O O . LEU B 1 302 ? 103.613 69.898 107.098 1.00 22.48 282 LEU B O 1
ATOM 5008 N N . ARG B 1 303 ? 101.816 68.851 106.246 1.00 26.91 283 ARG B N 1
ATOM 5009 C CA . ARG B 1 303 ? 101.392 68.316 107.535 1.00 23.55 283 ARG B CA 1
ATOM 5010 C C . ARG B 1 303 ? 102.372 67.278 108.068 1.00 25.59 283 ARG B C 1
ATOM 5011 O O . ARG B 1 303 ? 102.578 67.177 109.274 1.00 26.69 283 ARG B O 1
ATOM 5019 N N . VAL B 1 304 ? 102.972 66.507 107.167 1.00 24.79 284 VAL B N 1
ATOM 5020 C CA . VAL B 1 304 ? 104.013 65.558 107.546 1.00 24.10 284 VAL B CA 1
ATOM 5021 C C . VAL B 1 304 ? 105.229 66.312 108.074 1.00 28.02 284 VAL B C 1
ATOM 5022 O O . VAL B 1 304 ? 105.784 65.975 109.121 1.00 28.12 284 VAL B O 1
ATOM 5026 N N . GLN B 1 305 ? 105.628 67.344 107.337 1.00 31.12 285 GLN B N 1
ATOM 5027 C CA . GLN B 1 305 ? 106.768 68.173 107.699 1.00 29.94 285 GLN B CA 1
ATOM 5028 C C . GLN B 1 305 ? 106.567 68.837 109.061 1.00 27.69 285 GLN B C 1
ATOM 5029 O O . GLN B 1 305 ? 107.462 68.828 109.910 1.00 29.90 285 GLN B O 1
ATOM 5035 N N . ASN B 1 306 ? 105.379 69.394 109.269 1.00 25.21 286 ASN B N 1
ATOM 5036 C CA . ASN B 1 306 ? 105.064 70.108 110.502 1.00 27.17 286 ASN B CA 1
ATOM 5037 C C . ASN B 1 306 ? 104.158 69.296 111.431 1.00 24.95 286 ASN B C 1
ATOM 5038 O O . ASN B 1 306 ? 103.276 69.845 112.092 1.00 20.07 286 ASN B O 1
ATOM 5043 N N . GLN B 1 307 ? 104.386 67.988 111.481 1.00 23.99 287 GLN B N 1
ATOM 5044 C CA . GLN B 1 307 ? 103.513 67.089 112.230 1.00 23.58 287 GLN B CA 1
ATOM 5045 C C . GLN B 1 307 ? 103.495 67.379 113.729 1.00 22.81 287 GLN B C 1
ATOM 5046 O O . GLN B 1 307 ? 102.461 67.236 114.381 1.00 20.25 287 GLN B O 1
ATOM 5052 N N . ALA B 1 308 ? 104.636 67.796 114.268 1.00 23.64 288 ALA B N 1
ATOM 5053 C CA . ALA B 1 308 ? 104.763 68.013 115.704 1.00 23.30 288 ALA B CA 1
ATOM 5054 C C . ALA B 1 308 ? 103.881 69.156 116.187 1.00 21.34 288 ALA B C 1
ATOM 5055 O O . ALA B 1 308 ? 103.138 69.007 117.159 1.00 19.62 288 ALA B O 1
ATOM 5057 N N . ILE B 1 309 ? 103.955 70.296 115.508 1.00 21.93 289 ILE B N 1
ATOM 5058 C CA . ILE B 1 309 ? 103.135 71.442 115.892 1.00 22.05 289 ILE B CA 1
ATOM 5059 C C . ILE B 1 309 ? 101.654 71.161 115.633 1.00 19.80 289 ILE B C 1
ATOM 5060 O O . ILE B 1 309 ? 100.792 71.607 116.387 1.00 21.64 289 ILE B O 1
ATOM 5065 N N . LEU B 1 310 ? 101.366 70.399 114.581 1.00 20.14 290 LEU B N 1
ATOM 5066 C CA . LEU B 1 310 ? 99.993 70.022 114.277 1.00 20.39 290 LEU B CA 1
ATOM 5067 C C . LEU B 1 310 ? 99.424 69.175 115.407 1.00 22.59 290 LEU B C 1
ATOM 5068 O O . LEU B 1 310 ? 98.287 69.374 115.837 1.00 21.46 290 LEU B O 1
ATOM 5073 N N . LYS B 1 311 ? 100.234 68.238 115.889 1.00 23.34 291 LYS B N 1
ATOM 5074 C CA . LYS B 1 311 ? 99.833 67.355 116.974 1.00 21.36 291 LYS B CA 1
ATOM 5075 C C . LYS B 1 311 ? 99.565 68.144 118.249 1.00 21.37 291 LYS B C 1
ATOM 5076 O O . LYS B 1 311 ? 98.674 67.799 119.026 1.00 25.54 291 LYS B O 1
ATOM 5082 N N . GLN B 1 312 ? 100.340 69.205 118.461 1.00 21.58 292 GLN B N 1
ATOM 5083 C CA . GLN B 1 312 ? 100.154 70.057 119.633 1.00 25.12 292 GLN B CA 1
ATOM 5084 C C . GLN B 1 312 ? 98.779 70.716 119.607 1.00 26.03 292 GLN B C 1
ATOM 5085 O O . GLN B 1 312 ? 98.090 70.778 120.623 1.00 28.32 292 GLN B O 1
ATOM 5091 N N . TYR B 1 313 ? 98.389 71.208 118.436 1.00 27.14 293 TYR B N 1
ATOM 5092 C CA . TYR B 1 313 ? 97.053 71.750 118.235 1.00 26.93 293 TYR B CA 1
ATOM 5093 C C . TYR B 1 313 ? 95.998 70.694 118.550 1.00 25.28 293 TYR B C 1
ATOM 5094 O O . TYR B 1 313 ? 95.036 70.948 119.279 1.00 23.50 293 TYR B O 1
ATOM 5103 N N . ILE B 1 314 ? 96.195 69.505 117.992 1.00 19.63 294 ILE B N 1
ATOM 5104 C CA . ILE B 1 314 ? 95.208 68.444 118.077 1.00 21.75 294 ILE B CA 1
ATOM 5105 C C . ILE B 1 314 ? 94.998 67.959 119.510 1.00 20.14 294 ILE B C 1
ATOM 5106 O O . ILE B 1 314 ? 93.865 67.875 119.979 1.00 19.39 294 ILE B O 1
ATOM 5111 N N . GLU B 1 315 ? 96.088 67.665 120.210 1.00 17.58 295 GLU B N 1
ATOM 5112 C CA . GLU B 1 315 ? 95.988 67.150 121.574 1.00 22.86 295 GLU B CA 1
ATOM 5113 C C . GLU B 1 315 ? 95.504 68.192 122.587 1.00 25.84 295 GLU B C 1
ATOM 5114 O O . GLU B 1 315 ? 94.990 67.834 123.646 1.00 22.06 295 GLU B O 1
ATOM 5120 N N . ARG B 1 316 ? 95.665 69.474 122.269 1.00 29.02 296 ARG B N 1
ATOM 5121 C CA . ARG B 1 316 ? 95.150 70.530 123.140 1.00 26.11 296 ARG B CA 1
ATOM 5122 C C . ARG B 1 316 ? 93.628 70.571 123.098 1.00 26.28 296 ARG B C 1
ATOM 5123 O O . ARG B 1 316 ? 92.980 70.899 124.090 1.00 29.01 296 ARG B O 1
ATOM 5131 N N . THR B 1 317 ? 93.064 70.236 121.942 1.00 23.72 297 THR B N 1
ATOM 5132 C CA . THR B 1 317 ? 91.616 70.158 121.791 1.00 23.02 297 THR B CA 1
ATOM 5133 C C . THR B 1 317 ? 91.072 68.838 122.341 1.00 26.84 297 THR B C 1
ATOM 5134 O O . THR B 1 317 ? 90.041 68.815 123.020 1.00 29.66 297 THR B O 1
ATOM 5138 N N . LEU B 1 318 ? 91.782 67.746 122.063 1.00 25.73 298 LEU B N 1
ATOM 5139 C CA . LEU B 1 318 ? 91.366 66.411 122.499 1.00 24.52 298 LEU B CA 1
ATOM 5140 C C . LEU B 1 318 ? 91.344 66.257 124.018 1.00 29.30 298 LEU B C 1
ATOM 5141 O O . LEU B 1 318 ? 90.524 65.518 124.561 1.00 30.12 298 LEU B O 1
ATOM 5146 N N . LYS B 1 319 ? 92.246 66.958 124.698 1.00 30.32 299 LYS B N 1
ATOM 5147 C CA . LYS B 1 319 ? 92.387 66.841 126.148 1.00 31.85 299 LYS B CA 1
ATOM 5148 C C . LYS B 1 319 ? 91.130 67.293 126.904 1.00 37.01 299 LYS B C 1
ATOM 5149 O O . LYS B 1 319 ? 90.975 67.016 128.097 1.00 32.75 299 LYS B O 1
ATOM 5155 N N . THR B 1 320 ? 90.225 67.971 126.205 1.00 32.84 300 THR B N 1
ATOM 5156 C CA . THR B 1 320 ? 89.034 68.522 126.840 1.00 33.80 300 THR B CA 1
ATOM 5157 C C . THR B 1 320 ? 87.845 67.563 126.822 1.00 34.13 300 THR B C 1
ATOM 5158 O O . THR B 1 320 ? 86.791 67.873 127.375 1.00 34.77 300 THR B O 1
ATOM 5162 N N . GLN B 1 321 ? 88.009 66.406 126.186 1.00 31.70 301 GLN B N 1
ATOM 5163 C CA . GLN B 1 321 ? 86.932 65.416 126.121 1.00 31.79 301 GLN B CA 1
ATOM 5164 C C . GLN B 1 321 ? 87.427 63.975 126.235 1.00 35.16 301 GLN B C 1
ATOM 5165 O O . GLN B 1 321 ? 88.538 63.651 125.813 1.00 31.36 301 GLN B O 1
ATOM 5171 N N . ALA B 1 322 ? 86.589 63.112 126.803 1.00 34.06 302 ALA B N 1
ATOM 5172 C CA . ALA B 1 322 ? 86.911 61.695 126.915 1.00 28.10 302 ALA B CA 1
ATOM 5173 C C . ALA B 1 322 ? 86.998 61.071 125.530 1.00 31.07 302 ALA B C 1
ATOM 5174 O O . ALA B 1 322 ? 86.375 61.553 124.586 1.00 29.44 302 ALA B O 1
ATOM 5176 N N . ALA B 1 323 ? 87.772 59.996 125.421 1.00 29.81 303 ALA B N 1
ATOM 5177 C CA . ALA B 1 323 ? 88.003 59.330 124.144 1.00 29.20 303 ALA B CA 1
ATOM 5178 C C . ALA B 1 323 ? 86.706 58.913 123.455 1.00 30.68 303 ALA B C 1
ATOM 5179 O O . ALA B 1 323 ? 86.583 59.023 122.236 1.00 26.24 303 ALA B O 1
ATOM 5181 N N . GLU B 1 324 ? 85.742 58.445 124.242 1.00 32.54 304 GLU B N 1
ATOM 5182 C CA . GLU B 1 324 ? 84.476 57.963 123.700 1.00 27.51 304 GLU B CA 1
ATOM 5183 C C . GLU B 1 324 ? 83.699 59.065 122.983 1.00 30.08 304 GLU B C 1
ATOM 5184 O O . GLU B 1 324 ? 82.971 58.801 122.027 1.00 32.03 304 GLU B O 1
ATOM 5190 N N . VAL B 1 325 ? 83.861 60.301 123.443 1.00 31.95 305 VAL B N 1
ATOM 5191 C CA . VAL B 1 325 ? 83.228 61.434 122.780 1.00 30.42 305 VAL B CA 1
ATOM 5192 C C . VAL B 1 325 ? 83.839 61.652 121.397 1.00 29.55 305 VAL B C 1
ATOM 5193 O O . VAL B 1 325 ? 83.121 61.821 120.414 1.00 32.55 305 VAL B O 1
ATOM 5197 N N . TRP B 1 326 ? 85.166 61.628 121.324 1.00 29.00 306 TRP B N 1
ATOM 5198 C CA . TRP B 1 326 ? 85.865 61.856 120.062 1.00 27.90 306 TRP B CA 1
ATOM 5199 C C . TRP B 1 326 ? 85.631 60.740 119.051 1.00 29.40 306 TRP B C 1
ATOM 5200 O O . TRP B 1 326 ? 85.543 60.996 117.849 1.00 30.30 306 TRP B O 1
ATOM 5211 N N . LEU B 1 327 ? 85.544 59.505 119.536 1.00 25.37 307 LEU B N 1
ATOM 5212 C CA . LEU B 1 327 ? 85.270 58.367 118.664 1.00 30.01 307 LEU B CA 1
ATOM 5213 C C . LEU B 1 327 ? 83.967 58.595 117.911 1.00 27.56 307 LEU B C 1
ATOM 5214 O O . LEU B 1 327 ? 83.868 58.298 116.727 1.00 34.36 307 LEU B O 1
ATOM 5219 N N . ALA B 1 328 ? 82.978 59.150 118.601 1.00 30.22 308 ALA B N 1
ATOM 5220 C CA . ALA B 1 328 ? 81.699 59.471 117.980 1.00 34.19 308 ALA B CA 1
ATOM 5221 C C . ALA B 1 328 ? 81.823 60.639 117.004 1.00 30.95 308 ALA B C 1
ATOM 5222 O O . ALA B 1 328 ? 81.391 60.546 115.854 1.00 33.41 308 ALA B O 1
ATOM 5224 N N . ARG B 1 329 ? 82.419 61.734 117.466 1.00 32.54 309 ARG B N 1
ATOM 5225 C CA . ARG B 1 329 ? 82.486 62.969 116.683 1.00 32.57 309 ARG B CA 1
ATOM 5226 C C . ARG B 1 329 ? 83.374 62.857 115.443 1.00 30.21 309 ARG B C 1
ATOM 5227 O O . ARG B 1 329 ? 83.025 63.361 114.376 1.00 30.98 309 ARG B O 1
ATOM 5235 N N . ILE B 1 330 ? 84.517 62.194 115.586 1.00 30.88 310 ILE B N 1
ATOM 5236 C CA . ILE B 1 330 ? 85.449 62.025 114.475 1.00 28.36 310 ILE B CA 1
ATOM 5237 C C . ILE B 1 330 ? 84.916 61.035 113.437 1.00 33.04 310 ILE B C 1
ATOM 5238 O O . ILE B 1 330 ? 85.032 61.263 112.231 1.00 30.63 310 ILE B O 1
ATOM 5243 N N . HIS B 1 331 ? 84.327 59.940 113.908 1.00 30.45 311 HIS B N 1
ATOM 5244 C CA . HIS B 1 331 ? 83.726 58.955 113.015 1.00 32.65 311 HIS B CA 1
ATOM 5245 C C . HIS B 1 331 ? 82.549 59.552 112.254 1.00 32.94 311 HIS B C 1
ATOM 5246 O O . HIS B 1 331 ? 82.329 59.234 111.086 1.00 39.95 311 HIS B O 1
ATOM 5253 N N . GLU B 1 332 ? 81.799 60.419 112.927 1.00 34.80 312 GLU B N 1
ATOM 5254 C CA . GLU B 1 332 ? 80.633 61.062 112.331 1.00 37.61 312 GLU B CA 1
ATOM 5255 C C . GLU B 1 332 ? 80.975 61.806 111.041 1.00 37.18 312 GLU B C 1
ATOM 5256 O O . GLU B 1 332 ? 80.198 61.790 110.084 1.00 35.11 312 GLU B O 1
ATOM 5262 N N . VAL B 1 333 ? 82.141 62.446 111.009 1.00 31.93 313 VAL B N 1
ATOM 5263 C CA . VAL B 1 333 ? 82.566 63.168 109.812 1.00 31.68 313 VAL B CA 1
ATOM 5264 C C . VAL B 1 333 ? 83.330 62.273 108.833 1.00 31.68 313 VAL B C 1
ATOM 5265 O O . VAL B 1 333 ? 83.817 62.743 107.806 1.00 33.12 313 VAL B O 1
ATOM 5269 N N . GLY B 1 334 ? 83.432 60.987 109.155 1.00 36.11 314 GLY B N 1
ATOM 5270 C CA . GLY B 1 334 ? 83.976 60.011 108.224 1.00 32.77 314 GLY B CA 1
ATOM 5271 C C . GLY B 1 334 ? 85.483 59.836 108.233 1.00 27.42 314 GLY B C 1
ATOM 5272 O O . GLY B 1 334 ? 86.060 59.359 107.255 1.00 29.45 314 GLY B O 1
ATOM 5273 N N . VAL B 1 335 ? 86.124 60.210 109.335 1.00 27.63 315 VAL B N 1
ATOM 5274 C CA . VAL B 1 335 ? 87.569 60.077 109.461 1.00 27.55 315 VAL B CA 1
ATOM 5275 C C . VAL B 1 335 ? 87.922 58.800 110.213 1.00 25.13 315 VAL B C 1
ATOM 5276 O O . VAL B 1 335 ? 87.373 58.541 111.279 1.00 27.54 315 VAL B O 1
ATOM 5280 N N . PRO B 1 336 ? 88.837 57.991 109.653 1.00 29.00 316 PRO B N 1
ATOM 5281 C CA . PRO B 1 336 ? 89.284 56.755 110.306 1.00 25.92 316 PRO B CA 1
ATOM 5282 C C . PRO B 1 336 ? 89.836 57.031 111.698 1.00 27.23 316 PRO B C 1
ATOM 5283 O O . PRO B 1 336 ? 90.726 57.870 111.847 1.00 21.87 316 PRO B O 1
ATOM 5287 N N . VAL B 1 337 ? 89.303 56.333 112.698 1.00 25.89 317 VAL B N 1
ATOM 5288 C CA . VAL B 1 337 ? 89.668 56.556 114.093 1.00 23.34 317 VAL B CA 1
ATOM 5289 C C . VAL B 1 337 ? 89.349 55.299 114.913 1.00 22.69 317 VAL B C 1
ATOM 5290 O O . VAL B 1 337 ? 88.427 54.557 114.577 1.00 30.69 317 VAL B O 1
ATOM 5294 N N . ALA B 1 338 ? 90.119 55.051 115.969 1.00 18.81 318 ALA B N 1
ATOM 5295 C CA . ALA B 1 338 ? 89.935 53.854 116.786 1.00 23.10 318 ALA B CA 1
ATOM 5296 C C . ALA B 1 338 ? 90.592 54.000 118.154 1.00 23.07 318 ALA B C 1
ATOM 5297 O O . ALA B 1 338 ? 91.606 54.682 118.290 1.00 27.27 318 ALA B O 1
ATOM 5299 N N . PRO B 1 339 ? 90.015 53.353 119.176 1.00 25.38 319 PRO B N 1
ATOM 5300 C CA . PRO B 1 339 ? 90.621 53.393 120.509 1.00 24.12 319 PRO B CA 1
ATOM 5301 C C . PRO B 1 339 ? 91.807 52.449 120.585 1.00 22.08 319 PRO B C 1
ATOM 5302 O O . PRO B 1 339 ? 91.919 51.542 119.760 1.00 25.08 319 PRO B O 1
ATOM 5306 N N . LEU B 1 340 ? 92.691 52.668 121.550 1.00 20.76 320 LEU B N 1
ATOM 5307 C CA . LEU B 1 340 ? 93.720 51.684 121.852 1.00 26.88 320 LEU B CA 1
ATOM 5308 C C . LEU B 1 340 ? 93.173 50.703 122.881 1.00 26.44 320 LEU B C 1
ATOM 5309 O O . LEU B 1 340 ? 92.872 51.080 124.011 1.00 26.29 320 LEU B O 1
ATOM 5314 N N . LEU B 1 341 ? 93.030 49.448 122.474 1.00 22.24 321 LEU B N 1
ATOM 5315 C CA . LEU B 1 341 ? 92.426 48.437 123.327 1.00 21.71 321 LEU B CA 1
ATOM 5316 C C . LEU B 1 341 ? 93.474 47.491 123.893 1.00 25.27 321 LEU B C 1
ATOM 5317 O O . LEU B 1 341 ? 94.524 47.280 123.290 1.00 22.96 321 LEU B O 1
ATOM 5322 N N . SER B 1 342 ? 93.185 46.926 125.060 1.00 20.77 322 SER B N 1
ATOM 5323 C CA . SER B 1 342 ? 94.028 45.886 125.624 1.00 24.18 322 SER B CA 1
ATOM 5324 C C . SER B 1 342 ? 93.651 44.563 124.972 1.00 24.28 322 SER B C 1
ATOM 5325 O O . SER B 1 342 ? 92.638 44.476 124.278 1.00 23.17 322 SER B O 1
ATOM 5328 N N . VAL B 1 343 ? 94.463 43.535 125.199 1.00 26.82 323 VAL B N 1
ATOM 5329 C CA . VAL B 1 343 ? 94.169 42.200 124.686 1.00 23.83 323 VAL B CA 1
ATOM 5330 C C . VAL B 1 343 ? 92.808 41.724 125.192 1.00 23.47 323 VAL B C 1
ATOM 5331 O O . VAL B 1 343 ? 92.012 41.162 124.437 1.00 28.47 323 VAL B O 1
ATOM 5335 N N . ALA B 1 344 ? 92.547 41.979 126.470 1.00 23.89 324 ALA B N 1
ATOM 5336 C CA . ALA B 1 344 ? 91.280 41.624 127.100 1.00 26.33 324 ALA B CA 1
ATOM 5337 C C . ALA B 1 344 ? 90.087 42.215 126.357 1.00 28.59 324 ALA B C 1
ATOM 5338 O O . ALA B 1 344 ? 89.122 41.513 126.056 1.00 26.17 324 ALA B O 1
ATOM 5340 N N . GLU B 1 345 ? 90.160 43.510 126.064 1.00 26.19 325 GLU B N 1
ATOM 5341 C CA . GLU B 1 345 ? 89.087 44.199 125.355 1.00 25.00 325 GLU B CA 1
ATOM 5342 C C . GLU B 1 345 ? 88.944 43.686 123.928 1.00 26.60 325 GLU B C 1
ATOM 5343 O O . GLU B 1 345 ? 87.832 43.528 123.425 1.00 26.85 325 GLU B O 1
ATOM 5349 N N . ALA B 1 346 ? 90.078 43.423 123.287 1.00 25.25 326 ALA B N 1
ATOM 5350 C CA . ALA B 1 346 ? 90.100 42.975 121.898 1.00 26.70 326 ALA B CA 1
ATOM 5351 C C . ALA B 1 346 ? 89.372 41.649 121.688 1.00 30.36 326 ALA B C 1
ATOM 5352 O O . ALA B 1 346 ? 88.617 41.495 120.727 1.00 27.97 326 ALA B O 1
ATOM 5354 N N . ILE B 1 347 ? 89.597 40.694 122.586 1.00 25.12 327 ILE B N 1
ATOM 5355 C CA . ILE B 1 347 ? 89.002 39.369 122.436 1.00 27.80 327 ILE B CA 1
ATOM 5356 C C . ILE B 1 347 ? 87.531 39.338 122.844 1.00 32.17 327 ILE B C 1
ATOM 5357 O O . ILE B 1 347 ? 86.836 38.352 122.599 1.00 33.30 327 ILE B O 1
ATOM 5362 N N . LYS B 1 348 ? 87.059 40.417 123.464 1.00 29.04 328 LYS B N 1
ATOM 5363 C CA . LYS B 1 348 ? 85.661 40.506 123.884 1.00 32.51 328 LYS B CA 1
ATOM 5364 C C . LYS B 1 348 ? 84.784 41.243 122.871 1.00 37.98 328 LYS B C 1
ATOM 5365 O O . LYS B 1 348 ? 83.564 41.305 123.027 1.00 38.29 328 LYS B O 1
ATOM 5371 N N . LEU B 1 349 ? 85.411 41.798 121.838 1.00 30.52 329 LEU B N 1
ATOM 5372 C CA . LEU B 1 349 ? 84.685 42.478 120.774 1.00 31.86 329 LEU B CA 1
ATOM 5373 C C . LEU B 1 349 ? 83.767 41.499 120.056 1.00 34.81 329 LEU B C 1
ATOM 5374 O O . LEU B 1 349 ? 84.121 40.337 119.867 1.00 34.13 329 LEU B O 1
ATOM 5379 N N . PRO B 1 350 ? 82.571 41.965 119.663 1.00 32.82 330 PRO B N 1
ATOM 5380 C CA . PRO B 1 350 ? 81.636 41.163 118.869 1.00 36.70 330 PRO B CA 1
ATOM 5381 C C . PRO B 1 350 ? 82.271 40.643 117.580 1.00 36.42 330 PRO B C 1
ATOM 5382 O O . PRO B 1 350 ? 81.902 39.565 117.114 1.00 38.68 330 PRO B O 1
ATOM 5386 N N . GLN B 1 351 ? 83.214 41.398 117.021 1.00 31.04 331 GLN B N 1
ATOM 5387 C CA . GLN B 1 351 ? 83.905 40.985 115.802 1.00 32.09 331 GLN B CA 1
ATOM 5388 C C . GLN B 1 351 ? 84.722 39.712 116.012 1.00 28.31 331 GLN B C 1
ATOM 5389 O O . GLN B 1 351 ? 84.754 38.842 115.145 1.00 31.73 331 GLN B O 1
ATOM 5395 N N . THR B 1 352 ? 85.388 39.617 117.159 1.00 32.84 332 THR B N 1
ATOM 5396 C CA . THR B 1 352 ? 86.169 38.431 117.496 1.00 28.32 332 THR B CA 1
ATOM 5397 C C . THR B 1 352 ? 85.288 37.190 117.487 1.00 32.66 332 THR B C 1
ATOM 5398 O O . THR B 1 352 ? 85.636 36.171 116.889 1.00 31.95 332 THR B O 1
ATOM 5402 N N . GLN B 1 353 ? 84.138 37.289 118.144 1.00 33.31 333 GLN B N 1
ATOM 5403 C CA . GLN B 1 353 ? 83.204 36.174 118.224 1.00 35.26 333 GLN B CA 1
ATOM 5404 C C . GLN B 1 353 ? 82.604 35.859 116.859 1.00 37.52 333 GLN B C 1
ATOM 5405 O O . GLN B 1 353 ? 82.346 34.697 116.538 1.00 35.71 333 GLN B O 1
ATOM 5411 N N . ALA B 1 354 ? 82.391 36.899 116.057 1.00 30.11 334 ALA B N 1
ATOM 5412 C CA . ALA B 1 354 ? 81.852 36.729 114.714 1.00 30.35 334 ALA B CA 1
ATOM 5413 C C . ALA B 1 354 ? 82.829 35.979 113.820 1.00 28.67 334 ALA B C 1
ATOM 5414 O O . ALA B 1 354 ? 82.422 35.284 112.886 1.00 28.67 334 ALA B O 1
ATOM 5416 N N . ARG B 1 355 ? 84.119 36.115 114.112 1.00 29.28 335 ARG B N 1
ATOM 5417 C CA . ARG B 1 355 ? 85.155 35.474 113.306 1.00 32.51 335 ARG B CA 1
ATOM 5418 C C . ARG B 1 355 ? 85.658 34.178 113.936 1.00 29.60 335 ARG B C 1
ATOM 5419 O O . ARG B 1 355 ? 86.605 33.574 113.435 1.00 27.12 335 ARG B O 1
ATOM 5427 N N . ASN B 1 356 ? 85.021 33.762 115.029 1.00 29.70 336 ASN B N 1
ATOM 5428 C CA . ASN B 1 356 ? 85.426 32.567 115.769 1.00 33.00 336 ASN B CA 1
ATOM 5429 C C . ASN B 1 356 ? 86.924 32.557 116.072 1.00 34.33 336 ASN B C 1
ATOM 5430 O O . ASN B 1 356 ? 87.597 31.540 115.903 1.00 30.23 336 ASN B O 1
ATOM 5435 N N . MET B 1 357 ? 87.446 33.703 116.499 1.00 32.13 337 MET B N 1
ATOM 5436 C CA . MET B 1 357 ? 88.870 33.821 116.794 1.00 30.19 337 MET B CA 1
ATOM 5437 C C . MET B 1 357 ? 89.176 33.493 118.248 1.00 28.00 337 MET B C 1
ATOM 5438 O O . MET B 1 357 ? 90.331 33.505 118.668 1.00 30.06 337 MET B O 1
ATOM 5443 N N . LEU B 1 358 ? 88.134 33.207 119.014 1.00 27.51 338 LEU B N 1
ATOM 5444 C CA . LEU B 1 358 ? 88.317 32.662 120.349 1.00 30.04 338 LEU B CA 1
ATOM 5445 C C . LEU B 1 358 ? 87.553 31.348 120.447 1.00 34.77 338 LEU B C 1
ATOM 5446 O O . LEU B 1 358 ? 86.325 31.340 120.503 1.00 43.95 338 LEU B O 1
ATOM 5451 N N . ILE B 1 359 ? 88.285 30.238 120.444 1.00 32.33 339 ILE B N 1
ATOM 5452 C CA . ILE B 1 359 ? 87.670 28.918 120.489 1.00 30.31 339 ILE B CA 1
ATOM 5453 C C . ILE B 1 359 ? 87.797 28.306 121.870 1.00 33.13 339 ILE B C 1
ATOM 5454 O O . ILE B 1 359 ? 88.526 28.813 122.719 1.00 31.28 339 ILE B O 1
ATOM 5459 N N . GLU B 1 360 ? 87.079 27.210 122.087 1.00 31.92 340 GLU B N 1
ATOM 5460 C CA . GLU B 1 360 ? 87.203 26.451 123.321 1.00 32.98 340 GLU B CA 1
ATOM 5461 C C . GLU B 1 360 ? 87.758 25.072 123.003 1.00 34.62 340 GLU B C 1
ATOM 5462 O O . GLU B 1 360 ? 87.102 24.272 122.337 1.00 34.14 340 GLU B O 1
ATOM 5468 N N . ALA B 1 361 ? 88.972 24.803 123.470 1.00 32.12 341 ALA B N 1
ATOM 5469 C CA . ALA B 1 361 ? 89.610 23.510 123.255 1.00 30.48 341 ALA B CA 1
ATOM 5470 C C . ALA B 1 361 ? 90.067 22.920 124.581 1.00 37.44 341 ALA B C 1
ATOM 5471 O O . ALA B 1 361 ? 90.888 23.513 125.280 1.00 34.57 341 ALA B O 1
ATOM 5473 N N . GLY B 1 362 ? 89.535 21.750 124.920 1.00 38.15 342 GLY B N 1
ATOM 5474 C CA . GLY B 1 362 ? 89.824 21.131 126.200 1.00 32.10 342 GLY B CA 1
ATOM 5475 C C . GLY B 1 362 ? 89.286 21.975 127.339 1.00 32.46 342 GLY B C 1
ATOM 5476 O O . GLY B 1 362 ? 89.865 22.018 128.424 1.00 34.52 342 GLY B O 1
ATOM 5477 N N . GLY B 1 363 ? 88.177 22.664 127.083 1.00 35.42 343 GLY B N 1
ATOM 5478 C CA . GLY B 1 363 ? 87.559 23.512 128.084 1.00 32.34 343 GLY B CA 1
ATOM 5479 C C . GLY B 1 363 ? 88.332 24.793 128.332 1.00 35.20 343 GLY B C 1
ATOM 5480 O O . GLY B 1 363 ? 88.060 25.515 129.290 1.00 44.29 343 GLY B O 1
ATOM 5481 N N . ILE B 1 364 ? 89.300 25.076 127.466 1.00 33.90 344 ILE B N 1
ATOM 5482 C CA . ILE B 1 364 ? 90.126 26.272 127.594 1.00 33.32 344 ILE B CA 1
ATOM 5483 C C . ILE B 1 364 ? 89.866 27.234 126.439 1.00 34.67 344 ILE B C 1
ATOM 5484 O O . ILE B 1 364 ? 89.776 26.816 125.284 1.00 31.51 344 ILE B O 1
ATOM 5489 N N . MET B 1 365 ? 89.738 28.520 126.753 1.00 36.39 345 MET B N 1
ATOM 5490 C CA . MET B 1 365 ? 89.566 29.539 125.723 1.00 34.27 345 MET B CA 1
ATOM 5491 C C . MET B 1 365 ? 90.920 29.928 125.135 1.00 30.13 345 MET B C 1
ATOM 5492 O O . MET B 1 365 ? 91.841 30.289 125.866 1.00 33.49 345 MET B O 1
ATOM 5497 N N . MET B 1 366 ? 91.033 29.848 123.813 1.00 33.48 346 MET B N 1
ATOM 5498 C CA . MET B 1 366 ? 92.295 30.117 123.129 1.00 31.76 346 MET B CA 1
ATOM 5499 C C . MET B 1 366 ? 92.050 30.648 121.711 1.00 32.84 346 MET B C 1
ATOM 5500 O O . MET B 1 366 ? 90.958 30.478 121.170 1.00 29.85 346 MET B O 1
ATOM 5505 N N . PRO B 1 367 ? 93.060 31.306 121.111 1.00 29.44 347 PRO B N 1
ATOM 5506 C CA . PRO B 1 367 ? 92.873 31.917 119.789 1.00 27.03 347 PRO B CA 1
ATOM 5507 C C . PRO B 1 367 ? 92.538 30.916 118.683 1.00 30.16 347 PRO B C 1
ATOM 5508 O O . PRO B 1 367 ? 93.068 29.804 118.659 1.00 31.94 347 PRO B O 1
ATOM 5512 N N . GLY B 1 368 ? 91.664 31.325 117.768 1.00 28.15 348 GLY B N 1
ATOM 5513 C CA . GLY B 1 368 ? 91.217 30.461 116.691 1.00 26.78 348 GLY B CA 1
ATOM 5514 C C . GLY B 1 368 ? 92.102 30.515 115.462 1.00 24.95 348 GLY B C 1
ATOM 5515 O O . GLY B 1 368 ? 93.227 31.012 115.514 1.00 22.69 348 GLY B O 1
ATOM 5516 N N . ASN B 1 369 ? 91.582 30.000 114.353 1.00 26.58 349 ASN B N 1
ATOM 5517 C CA . ASN B 1 369 ? 92.316 29.947 113.095 1.00 25.76 349 ASN B CA 1
ATOM 5518 C C . ASN B 1 369 ? 91.909 31.086 112.165 1.00 26.18 349 ASN B C 1
ATOM 5519 O O . ASN B 1 369 ? 90.776 31.125 111.688 1.00 24.35 349 ASN B O 1
ATOM 5524 N N . PRO B 1 370 ? 92.837 32.019 111.901 1.00 26.76 350 PRO B N 1
ATOM 5525 C CA . PRO B 1 370 ? 92.536 33.194 111.075 1.00 26.64 350 PRO B CA 1
ATOM 5526 C C . PRO B 1 370 ? 92.391 32.865 109.590 1.00 26.84 350 PRO B C 1
ATOM 5527 O O . PRO B 1 370 ? 91.867 33.687 108.840 1.00 24.22 350 PRO B O 1
ATOM 5531 N N . ILE B 1 371 ? 92.847 31.688 109.173 1.00 23.95 351 ILE B N 1
ATOM 5532 C CA . ILE B 1 371 ? 92.651 31.248 107.797 1.00 25.84 351 ILE B CA 1
ATOM 5533 C C . ILE B 1 371 ? 91.241 30.690 107.606 1.00 29.98 351 ILE B C 1
ATOM 5534 O O . ILE B 1 371 ? 90.933 29.582 108.048 1.00 28.65 351 ILE B O 1
ATOM 5539 N N . LYS B 1 372 ? 90.387 31.468 106.952 1.00 30.81 352 LYS B N 1
ATOM 5540 C CA . LYS B 1 372 ? 89.009 31.058 106.717 1.00 25.08 352 LYS B CA 1
ATOM 5541 C C . LYS B 1 372 ? 88.830 30.632 105.269 1.00 28.44 352 LYS B C 1
ATOM 5542 O O . LYS B 1 372 ? 89.095 31.405 104.350 1.00 27.30 352 LYS B O 1
ATOM 5548 N N . ILE B 1 373 ? 88.386 29.394 105.072 1.00 26.82 353 ILE B N 1
ATOM 5549 C CA . ILE B 1 373 ? 88.185 28.848 103.735 1.00 29.72 353 ILE B CA 1
ATOM 5550 C C . ILE B 1 373 ? 86.785 28.256 103.615 1.00 33.48 353 ILE B C 1
ATOM 5551 O O . ILE B 1 373 ? 86.423 27.354 104.370 1.00 30.47 353 ILE B O 1
ATOM 5556 N N . SER B 1 374 ? 86.002 28.769 102.669 1.00 30.47 354 SER B N 1
ATOM 5557 C CA . SER B 1 374 ? 84.641 28.285 102.453 1.00 36.27 354 SER B CA 1
ATOM 5558 C C . SER B 1 374 ? 84.629 26.786 102.166 1.00 31.56 354 SER B C 1
ATOM 5559 O O . SER B 1 374 ? 85.492 26.272 101.455 1.00 30.10 354 SER B O 1
ATOM 5562 N N . GLY B 1 375 ? 83.651 26.089 102.733 1.00 35.09 355 GLY B N 1
ATOM 5563 C CA . GLY B 1 375 ? 83.548 24.653 102.556 1.00 34.99 355 GLY B CA 1
ATOM 5564 C C . GLY B 1 375 ? 84.419 23.898 103.541 1.00 36.50 355 GLY B C 1
ATOM 5565 O O . GLY B 1 375 ? 84.519 22.675 103.483 1.00 41.47 355 GLY B O 1
ATOM 5566 N N . CYS B 1 376 ? 85.058 24.633 104.445 1.00 35.57 356 CYS B N 1
ATOM 5567 C CA . CYS B 1 376 ? 85.857 24.022 105.499 1.00 34.56 356 CYS B CA 1
ATOM 5568 C C . CYS B 1 376 ? 85.306 24.409 106.862 1.00 34.57 356 CYS B C 1
ATOM 5569 O O . CYS B 1 376 ? 85.198 25.593 107.183 1.00 38.07 356 CYS B O 1
ATOM 5572 N N . ALA B 1 377 ? 84.958 23.406 107.660 1.00 31.36 357 ALA B N 1
ATOM 5573 C CA . ALA B 1 377 ? 84.388 23.644 108.980 1.00 36.77 357 ALA B CA 1
ATOM 5574 C C . ALA B 1 377 ? 85.325 24.463 109.864 1.00 29.42 357 ALA B C 1
ATOM 5575 O O . ALA B 1 377 ? 86.547 24.379 109.746 1.00 30.72 357 ALA B O 1
ATOM 5577 N N . ASP B 1 378 ? 84.734 25.261 110.744 1.00 31.55 358 ASP B N 1
ATOM 5578 C CA . ASP B 1 378 ? 85.497 26.075 111.677 1.00 33.72 358 ASP B CA 1
ATOM 5579 C C . ASP B 1 378 ? 84.798 26.065 113.031 1.00 29.58 358 ASP B C 1
ATOM 5580 O O . ASP B 1 378 ? 84.236 27.079 113.447 1.00 33.30 358 ASP B O 1
ATOM 5585 N N . PRO B 1 379 ? 84.828 24.912 113.721 1.00 31.73 359 PRO B N 1
ATOM 5586 C CA . PRO B 1 379 ? 84.087 24.723 114.973 1.00 27.04 359 PRO B CA 1
ATOM 5587 C C . PRO B 1 379 ? 84.572 25.639 116.089 1.00 29.63 359 PRO B C 1
ATOM 5588 O O . PRO B 1 379 ? 85.760 25.949 116.159 1.00 31.35 359 PRO B O 1
ATOM 5592 N N . HIS B 1 380 ? 83.653 26.063 116.950 1.00 30.32 360 HIS B N 1
ATOM 5593 C CA . HIS B 1 380 ? 84.013 26.856 118.115 1.00 32.50 360 HIS B CA 1
ATOM 5594 C C . HIS B 1 380 ? 84.570 25.949 119.206 1.00 32.86 360 HIS B C 1
ATOM 5595 O O . HIS B 1 380 ? 85.408 26.365 120.005 1.00 33.07 360 HIS B O 1
ATOM 5602 N N . VAL B 1 381 ? 84.092 24.710 119.235 1.00 31.39 361 VAL B N 1
ATOM 5603 C CA . VAL B 1 381 ? 84.563 23.724 120.199 1.00 32.73 361 VAL B CA 1
ATOM 5604 C C . VAL B 1 381 ? 85.475 22.713 119.515 1.00 32.82 361 VAL B C 1
ATOM 5605 O O . VAL B 1 381 ? 85.094 22.098 118.520 1.00 40.06 361 VAL B O 1
ATOM 5609 N N . MET B 1 382 ? 86.679 22.548 120.053 1.00 34.23 362 MET B N 1
ATOM 5610 C CA . MET B 1 382 ? 87.693 21.708 119.426 1.00 35.12 362 MET B CA 1
ATOM 5611 C C . MET B 1 382 ? 88.292 20.713 120.418 1.00 36.32 362 MET B C 1
ATOM 5612 O O . MET B 1 382 ? 88.245 20.939 121.630 1.00 37.44 362 MET B O 1
ATOM 5617 N N . PRO B 1 383 ? 88.847 19.600 119.906 1.00 34.60 363 PRO B N 1
ATOM 5618 C CA . PRO B 1 383 ? 89.568 18.651 120.760 1.00 38.85 363 PRO B CA 1
ATOM 5619 C C . PRO B 1 383 ? 90.734 19.336 121.459 1.00 36.16 363 PRO B C 1
ATOM 5620 O O . PRO B 1 383 ? 91.461 20.102 120.826 1.00 36.74 363 PRO B O 1
ATOM 5624 N N . GLY B 1 384 ? 90.897 19.066 122.750 1.00 33.90 364 GLY B N 1
ATOM 5625 C CA . GLY B 1 384 ? 91.915 19.725 123.550 1.00 33.60 364 GLY B CA 1
ATOM 5626 C C . GLY B 1 384 ? 93.312 19.173 123.347 1.00 27.06 364 GLY B C 1
ATOM 5627 O O . GLY B 1 384 ? 93.521 18.252 122.559 1.00 33.23 364 GLY B O 1
ATOM 5628 N N . ALA B 1 385 ? 94.273 19.747 124.060 1.00 24.10 365 ALA B N 1
ATOM 5629 C CA . ALA B 1 385 ? 95.654 19.300 123.981 1.00 23.07 365 ALA B CA 1
ATOM 5630 C C . ALA B 1 385 ? 95.817 17.976 124.709 1.00 26.66 365 ALA B C 1
ATOM 5631 O O . ALA B 1 385 ? 95.078 17.678 125.648 1.00 24.39 365 ALA B O 1
ATOM 5633 N N . ALA B 1 386 ? 96.792 17.185 124.276 1.00 24.62 366 ALA B N 1
ATOM 5634 C CA . ALA B 1 386 ? 97.044 15.886 124.884 1.00 21.87 366 ALA B CA 1
ATOM 5635 C C . ALA B 1 386 ? 97.939 16.010 126.110 1.00 23.44 366 ALA B C 1
ATOM 5636 O O . ALA B 1 386 ? 98.797 16.890 126.178 1.00 22.26 366 ALA B O 1
ATOM 5638 N N . THR B 1 387 ? 97.730 15.127 127.081 1.00 24.63 367 THR B N 1
ATOM 5639 C CA . THR B 1 387 ? 98.656 14.998 128.195 1.00 20.69 367 THR B CA 1
ATOM 5640 C C . THR B 1 387 ? 99.887 14.262 127.684 1.00 22.18 367 THR B C 1
ATOM 5641 O O . THR B 1 387 ? 99.861 13.690 126.594 1.00 20.11 367 THR B O 1
ATOM 5645 N N . LEU B 1 388 ? 100.961 14.279 128.466 1.00 20.86 368 LEU B N 1
ATOM 5646 C CA . LEU B 1 388 ? 102.227 13.686 128.041 1.00 23.23 368 LEU B CA 1
ATOM 5647 C C . LEU B 1 388 ? 102.098 12.189 127.769 1.00 23.47 368 LEU B C 1
ATOM 5648 O O . LEU B 1 388 ? 101.650 11.435 128.631 1.00 20.33 368 LEU B O 1
ATOM 5653 N N . ASP B 1 389 ? 102.490 11.778 126.562 1.00 20.74 369 ASP B N 1
ATOM 5654 C CA . ASP B 1 389 ? 102.435 10.378 126.126 1.00 21.30 369 ASP B CA 1
ATOM 5655 C C . ASP B 1 389 ? 101.025 9.791 126.211 1.00 22.41 369 ASP B C 1
ATOM 5656 O O . ASP B 1 389 ? 100.858 8.591 126.410 1.00 22.28 369 ASP B O 1
ATOM 5661 N N . GLN B 1 390 ? 100.014 10.638 126.046 1.00 21.57 370 GLN B N 1
ATOM 5662 C CA . GLN B 1 390 ? 98.626 10.206 126.181 1.00 21.49 370 GLN B CA 1
ATOM 5663 C C . GLN B 1 390 ? 98.246 9.097 125.200 1.00 25.47 370 GLN B C 1
ATOM 5664 O O . GLN B 1 390 ? 97.499 8.185 125.545 1.00 23.00 370 GLN B O 1
ATOM 5670 N N . HIS B 1 391 ? 98.764 9.179 123.980 1.00 21.35 371 HIS B N 1
ATOM 5671 C CA . HIS B 1 391 ? 98.398 8.233 122.935 1.00 26.31 371 HIS B CA 1
ATOM 5672 C C . HIS B 1 391 ? 99.532 7.256 122.646 1.00 23.10 371 HIS B C 1
ATOM 5673 O O . HIS B 1 391 ? 99.502 6.538 121.649 1.00 23.11 371 HIS B O 1
ATOM 5680 N N . GLY B 1 392 ? 100.518 7.227 123.537 1.00 25.54 372 GLY B N 1
ATOM 5681 C CA . GLY B 1 392 ? 101.712 6.422 123.351 1.00 21.85 372 GLY B CA 1
ATOM 5682 C C . GLY B 1 392 ? 101.478 4.932 123.190 1.00 22.58 372 GLY B C 1
ATOM 5683 O O . GLY B 1 392 ? 102.115 4.297 122.351 1.00 21.27 372 GLY B O 1
ATOM 5684 N N . GLU B 1 393 ? 100.579 4.372 123.995 1.00 27.71 373 GLU B N 1
ATOM 5685 C CA . GLU B 1 393 ? 100.279 2.946 123.908 1.00 25.73 373 GLU B CA 1
ATOM 5686 C C . GLU B 1 393 ? 99.744 2.564 122.533 1.00 28.27 373 GLU B C 1
ATOM 5687 O O . GLU B 1 393 ? 100.294 1.686 121.874 1.00 23.88 373 GLU B O 1
ATOM 5693 N N . GLN B 1 394 ? 98.677 3.230 122.104 1.00 31.43 374 GLN B N 1
ATOM 5694 C CA . GLN B 1 394 ? 98.043 2.898 120.831 1.00 30.16 374 GLN B CA 1
ATOM 5695 C C . GLN B 1 394 ? 98.914 3.238 119.623 1.00 25.45 374 GLN B C 1
ATOM 5696 O O . GLN B 1 394 ? 98.886 2.532 118.613 1.00 23.70 374 GLN B O 1
ATOM 5702 N N . ILE B 1 395 ? 99.691 4.310 119.728 1.00 26.12 375 ILE B N 1
ATOM 5703 C CA . ILE B 1 395 ? 100.562 4.717 118.630 1.00 25.28 375 ILE B CA 1
ATOM 5704 C C . ILE B 1 395 ? 101.717 3.730 118.432 1.00 22.81 375 ILE B C 1
ATOM 5705 O O . ILE B 1 395 ? 102.057 3.378 117.300 1.00 21.83 375 ILE B O 1
ATOM 5710 N N . ARG B 1 396 ? 102.306 3.276 119.536 1.00 20.44 376 ARG B N 1
ATOM 5711 C CA . ARG B 1 396 ? 103.379 2.284 119.478 1.00 22.85 376 ARG B CA 1
ATOM 5712 C C . ARG B 1 396 ? 102.907 0.979 118.837 1.00 24.19 376 ARG B C 1
ATOM 5713 O O . ARG B 1 396 ? 103.646 0.345 118.086 1.00 24.50 376 ARG B O 1
ATOM 5721 N N . GLN B 1 397 ? 101.673 0.587 119.137 1.00 24.91 377 GLN B N 1
ATOM 5722 C CA . GLN B 1 397 ? 101.060 -0.574 118.499 1.00 24.04 377 GLN B CA 1
ATOM 5723 C C . GLN B 1 397 ? 100.912 -0.334 117.002 1.00 25.88 377 GLN B C 1
ATOM 5724 O O . GLN B 1 397 ? 101.239 -1.197 116.181 1.00 23.74 377 GLN B O 1
ATOM 5730 N N . GLU B 1 398 ? 100.416 0.853 116.665 1.00 21.15 378 GLU B N 1
ATOM 5731 C CA . GLU B 1 398 ? 100.092 1.211 115.292 1.00 21.62 378 GLU B CA 1
ATOM 5732 C C . GLU B 1 398 ? 101.302 1.130 114.367 1.00 21.03 378 GLU B C 1
ATOM 5733 O O . GLU B 1 398 ? 101.186 0.706 113.216 1.00 22.44 378 GLU B O 1
ATOM 5739 N N . PHE B 1 399 ? 102.465 1.526 114.873 1.00 22.53 379 PHE B N 1
ATOM 5740 C CA . PHE B 1 399 ? 103.658 1.621 114.034 1.00 22.36 379 PHE B CA 1
ATOM 5741 C C . PHE B 1 399 ? 104.768 0.626 114.383 1.00 25.67 379 PHE B C 1
ATOM 5742 O O . PHE B 1 399 ? 105.915 0.797 113.966 1.00 27.71 379 PHE B O 1
ATOM 5750 N N . SER B 1 400 ? 104.427 -0.411 115.139 1.00 24.15 380 SER B N 1
ATOM 5751 C CA . SER B 1 400 ? 105.381 -1.476 115.433 1.00 26.34 380 SER B CA 1
ATOM 5752 C C . SER B 1 400 ? 105.366 -2.529 114.333 1.00 28.51 380 SER B C 1
ATOM 5753 O O . SER B 1 400 ? 104.300 -2.990 113.921 1.00 29.01 380 SER B O 1
ATOM 5756 N N . SER B 1 401 ? 106.553 -2.894 113.858 1.00 27.82 381 SER B N 1
ATOM 5757 C CA . SER B 1 401 ? 106.712 -3.981 112.895 1.00 36.01 381 SER B CA 1
ATOM 5758 C C . SER B 1 401 ? 108.184 -4.321 112.720 1.00 46.50 381 SER B C 1
ATOM 5759 O O . SER B 1 401 ? 108.989 -3.462 112.362 1.00 43.35 381 SER B O 1
ATOM 5763 N N . LYS C 1 27 ? 71.370 62.833 39.810 1.00 40.75 7 LYS C N 1
ATOM 5764 C CA . LYS C 1 27 ? 71.513 63.838 38.763 1.00 52.23 7 LYS C CA 1
ATOM 5765 C C . LYS C 1 27 ? 72.908 63.816 38.145 1.00 49.00 7 LYS C C 1
ATOM 5766 O O . LYS C 1 27 ? 73.231 64.640 37.288 1.00 50.73 7 LYS C O 1
ATOM 5772 N N . GLY C 1 28 ? 73.729 62.867 38.584 1.00 41.30 8 GLY C N 1
ATOM 5773 C CA . GLY C 1 28 ? 75.052 62.677 38.020 1.00 35.06 8 GLY C CA 1
ATOM 5774 C C . GLY C 1 28 ? 76.164 63.269 38.862 1.00 27.17 8 GLY C C 1
ATOM 5775 O O . GLY C 1 28 ? 76.126 64.450 39.200 1.00 26.72 8 GLY C O 1
ATOM 5776 N N . PRO C 1 29 ? 77.172 62.448 39.197 1.00 24.82 9 PRO C N 1
ATOM 5777 C CA . PRO C 1 29 ? 78.333 62.884 39.984 1.00 23.32 9 PRO C CA 1
ATOM 5778 C C . PRO C 1 29 ? 79.264 63.855 39.248 1.00 27.44 9 PRO C C 1
ATOM 5779 O O . PRO C 1 29 ? 80.204 64.358 39.861 1.00 27.91 9 PRO C O 1
ATOM 5783 N N . PHE C 1 30 ? 79.014 64.117 37.968 1.00 26.85 10 PHE C N 1
ATOM 5784 C CA . PHE C 1 30 ? 79.881 65.013 37.205 1.00 29.41 10 PHE C CA 1
ATOM 5785 C C . PHE C 1 30 ? 79.207 66.331 36.842 1.00 27.48 10 PHE C C 1
ATOM 5786 O O . PHE C 1 30 ? 79.704 67.079 35.998 1.00 31.02 10 PHE C O 1
ATOM 5794 N N . GLU C 1 31 ? 78.071 66.602 37.477 1.00 28.26 11 GLU C N 1
ATOM 5795 C CA . GLU C 1 31 ? 77.390 67.883 37.334 1.00 35.38 11 GLU C CA 1
ATOM 5796 C C . GLU C 1 31 ? 78.348 69.006 37.698 1.00 26.42 11 GLU C C 1
ATOM 5797 O O . GLU C 1 31 ? 78.971 68.977 38.757 1.00 29.56 11 GLU C O 1
ATOM 5803 N N . GLY C 1 32 ? 78.473 69.986 36.809 1.00 34.19 12 GLY C N 1
ATOM 5804 C CA . GLY C 1 32 ? 79.364 71.109 37.036 1.00 32.64 12 GLY C CA 1
ATOM 5805 C C . GLY C 1 32 ? 80.653 71.004 36.243 1.00 30.35 12 GLY C C 1
ATOM 5806 O O . GLY C 1 32 ? 81.365 71.991 36.063 1.00 31.06 12 GLY C O 1
ATOM 5807 N N . LEU C 1 33 ? 80.958 69.802 35.770 1.00 26.15 13 LEU C N 1
ATOM 5808 C CA . LEU C 1 33 ? 82.167 69.588 34.987 1.00 29.30 13 LEU C CA 1
ATOM 5809 C C . LEU C 1 33 ? 81.963 70.021 33.544 1.00 25.65 13 LEU C C 1
ATOM 5810 O O . LEU C 1 33 ? 80.880 69.852 32.984 1.00 22.56 13 LEU C O 1
ATOM 5815 N N . LEU C 1 34 ? 83.009 70.586 32.952 1.00 25.05 14 LEU C N 1
ATOM 5816 C CA . LEU C 1 34 ? 82.971 70.995 31.553 1.00 21.52 14 LEU C CA 1
ATOM 5817 C C . LEU C 1 34 ? 83.968 70.178 30.754 1.00 23.29 14 LEU C C 1
ATOM 5818 O O . LEU C 1 34 ? 85.163 70.183 31.049 1.00 23.89 14 LEU C O 1
ATOM 5823 N N . VAL C 1 35 ? 83.469 69.471 29.747 1.00 16.75 15 VAL C N 1
ATOM 5824 C CA . VAL C 1 35 ? 84.319 68.666 28.885 1.00 17.12 15 VAL C CA 1
ATOM 5825 C C . VAL C 1 35 ? 84.341 69.233 27.471 1.00 20.84 15 VAL C C 1
ATOM 5826 O O . VAL C 1 35 ? 83.303 69.332 26.819 1.00 16.01 15 VAL C O 1
ATOM 5830 N N . ILE C 1 36 ? 85.524 69.614 27.004 1.00 19.37 16 ILE C N 1
ATOM 5831 C CA . ILE C 1 36 ? 85.684 70.038 25.623 1.00 18.99 16 ILE C CA 1
ATOM 5832 C C . ILE C 1 36 ? 86.045 68.805 24.817 1.00 21.41 16 ILE C C 1
ATOM 5833 O O . ILE C 1 36 ? 87.106 68.211 25.012 1.00 21.20 16 ILE C O 1
ATOM 5838 N N . ASP C 1 37 ? 85.147 68.425 23.915 1.00 19.71 17 ASP C N 1
ATOM 5839 C CA . ASP C 1 37 ? 85.197 67.118 23.275 1.00 20.06 17 ASP C CA 1
ATOM 5840 C C . ASP C 1 37 ? 85.479 67.210 21.777 1.00 20.34 17 ASP C C 1
ATOM 5841 O O . ASP C 1 37 ? 84.635 67.659 21.002 1.00 16.46 17 ASP C O 1
ATOM 5846 N N . MET C 1 38 ? 86.671 66.779 21.379 1.00 18.49 18 MET C N 1
ATOM 5847 C CA . MET C 1 38 ? 87.051 66.772 19.971 1.00 19.32 18 MET C CA 1
ATOM 5848 C C . MET C 1 38 ? 87.041 65.362 19.391 1.00 21.67 18 MET C C 1
ATOM 5849 O O . MET C 1 38 ? 87.444 65.153 18.245 1.00 25.25 18 MET C O 1
ATOM 5854 N N . THR C 1 39 ? 86.583 64.394 20.179 1.00 18.34 19 THR C N 1
ATOM 5855 C CA . THR C 1 39 ? 86.580 63.006 19.731 1.00 19.44 19 THR C CA 1
ATOM 5856 C C . THR C 1 39 ? 85.631 62.765 18.557 1.00 21.98 19 THR C C 1
ATOM 5857 O O . THR C 1 39 ? 84.660 63.498 18.362 1.00 19.49 19 THR C O 1
ATOM 5861 N N . HIS C 1 40 ? 85.927 61.733 17.776 1.00 17.98 20 HIS C N 1
ATOM 5862 C CA . HIS C 1 40 ? 85.106 61.377 16.628 1.00 20.73 20 HIS C CA 1
ATOM 5863 C C . HIS C 1 40 ? 85.142 59.866 16.399 1.00 18.85 20 HIS C C 1
ATOM 5864 O O . HIS C 1 40 ? 85.918 59.155 17.037 1.00 18.46 20 HIS C O 1
ATOM 5871 N N . VAL C 1 41 ? 84.310 59.394 15.471 1.00 21.28 21 VAL C N 1
ATOM 5872 C CA . VAL C 1 41 ? 84.100 57.962 15.227 1.00 21.10 21 VAL C CA 1
ATOM 5873 C C . VAL C 1 41 ? 83.523 57.276 16.479 1.00 18.57 21 VAL C C 1
ATOM 5874 O O . VAL C 1 41 ? 82.538 57.755 17.037 1.00 20.44 21 VAL C O 1
ATOM 5878 N N . LEU C 1 42 ? 84.122 56.177 16.929 1.00 19.62 22 LEU C N 1
ATOM 5879 C CA . LEU C 1 42 ? 83.539 55.399 18.024 1.00 20.08 22 LEU C CA 1
ATOM 5880 C C . LEU C 1 42 ? 84.379 55.411 19.301 1.00 21.54 22 LEU C C 1
ATOM 5881 O O . LEU C 1 42 ? 83.848 55.553 20.402 1.00 22.96 22 LEU C O 1
ATOM 5886 N N . ASN C 1 43 ? 85.686 55.237 19.137 1.00 25.96 23 ASN C N 1
ATOM 5887 C CA . ASN C 1 43 ? 86.630 55.147 20.246 1.00 25.84 23 ASN C CA 1
ATOM 5888 C C . ASN C 1 43 ? 86.435 56.237 21.302 1.00 28.03 23 ASN C C 1
ATOM 5889 O O . ASN C 1 43 ? 85.906 55.982 22.383 1.00 24.60 23 ASN C O 1
ATOM 5894 N N . GLY C 1 44 ? 86.857 57.452 20.972 1.00 27.15 24 GLY C N 1
ATOM 5895 C CA . GLY C 1 44 ? 86.700 58.593 21.859 1.00 20.49 24 GLY C CA 1
ATOM 5896 C C . GLY C 1 44 ? 85.284 58.938 22.303 1.00 17.72 24 GLY C C 1
ATOM 5897 O O . GLY C 1 44 ? 85.045 59.110 23.497 1.00 18.93 24 GLY C O 1
ATOM 5898 N N . PRO C 1 45 ? 84.338 59.057 21.354 1.00 19.99 25 PRO C N 1
ATOM 5899 C CA . PRO C 1 45 ? 82.982 59.486 21.719 1.00 20.45 25 PRO C CA 1
ATOM 5900 C C . PRO C 1 45 ? 82.234 58.530 22.644 1.00 21.90 25 PRO C C 1
ATOM 5901 O O . PRO C 1 45 ? 81.381 58.987 23.405 1.00 21.93 25 PRO C O 1
ATOM 5905 N N . PHE C 1 46 ? 82.532 57.234 22.573 1.00 21.96 26 PHE C N 1
ATOM 5906 C CA . PHE C 1 46 ? 81.877 56.268 23.449 1.00 18.79 26 PHE C CA 1
ATOM 5907 C C . PHE C 1 46 ? 82.216 56.591 24.898 1.00 22.49 26 PHE C C 1
ATOM 5908 O O . PHE C 1 46 ? 81.358 56.531 25.778 1.00 22.00 26 PHE C O 1
ATOM 5916 N N . GLY C 1 47 ? 83.473 56.956 25.132 1.00 19.40 27 GLY C N 1
ATOM 5917 C CA . GLY C 1 47 ? 83.933 57.298 26.463 1.00 18.13 27 GLY C CA 1
ATOM 5918 C C . GLY C 1 47 ? 83.348 58.603 26.971 1.00 20.80 27 GLY C C 1
ATOM 5919 O O . GLY C 1 47 ? 82.976 58.710 28.138 1.00 21.42 27 GLY C O 1
ATOM 5920 N N . THR C 1 48 ? 83.261 59.602 26.099 1.00 19.28 28 THR C N 1
ATOM 5921 C CA . THR C 1 48 ? 82.719 60.894 26.508 1.00 21.79 28 THR C CA 1
ATOM 5922 C C . THR C 1 48 ? 81.204 60.842 26.683 1.00 21.25 28 THR C C 1
ATOM 5923 O O . THR C 1 48 ? 80.630 61.684 27.367 1.00 20.13 28 THR C O 1
ATOM 5927 N N . GLN C 1 49 ? 80.561 59.857 26.063 1.00 21.17 29 GLN C N 1
ATOM 5928 C CA . GLN C 1 49 ? 79.126 59.664 26.239 1.00 21.67 29 GLN C CA 1
ATOM 5929 C C . GLN C 1 49 ? 78.819 59.290 27.686 1.00 25.87 29 GLN C C 1
ATOM 5930 O O . GLN C 1 49 ? 77.814 59.719 28.253 1.00 24.13 29 GLN C O 1
ATOM 5936 N N . LEU C 1 50 ? 79.697 58.485 28.276 1.00 19.64 30 LEU C N 1
ATOM 5937 C CA . LEU C 1 50 ? 79.540 58.055 29.661 1.00 26.55 30 LEU C CA 1
ATOM 5938 C C . LEU C 1 50 ? 79.676 59.226 30.630 1.00 26.79 30 LEU C C 1
ATOM 5939 O O . LEU C 1 50 ? 78.977 59.283 31.637 1.00 23.64 30 LEU C O 1
ATOM 5944 N N . LEU C 1 51 ? 80.576 60.158 30.323 1.00 25.07 31 LEU C N 1
ATOM 5945 C CA . LEU C 1 51 ? 80.709 61.378 31.116 1.00 21.37 31 LEU C CA 1
ATOM 5946 C C . LEU C 1 51 ? 79.418 62.184 31.046 1.00 25.22 31 LEU C C 1
ATOM 5947 O O . LEU C 1 51 ? 78.944 62.714 32.051 1.00 28.04 31 LEU C O 1
ATOM 5952 N N . CYS C 1 52 ? 78.854 62.263 29.845 1.00 24.83 32 CYS C N 1
ATOM 5953 C CA . CYS C 1 52 ? 77.634 63.022 29.606 1.00 26.00 32 CYS C CA 1
ATOM 5954 C C . CYS C 1 52 ? 76.443 62.411 30.340 1.00 28.71 32 CYS C C 1
ATOM 5955 O O . CYS C 1 52 ? 75.650 63.128 30.953 1.00 29.59 32 CYS C O 1
ATOM 5958 N N . ASN C 1 53 ? 76.328 61.087 30.276 1.00 26.07 33 ASN C N 1
ATOM 5959 C CA . ASN C 1 53 ? 75.252 60.361 30.948 1.00 23.69 33 ASN C CA 1
ATOM 5960 C C . ASN C 1 53 ? 75.194 60.650 32.440 1.00 27.25 33 ASN C C 1
ATOM 5961 O O . ASN C 1 53 ? 74.134 60.562 33.059 1.00 28.65 33 ASN C O 1
ATOM 5966 N N . MET C 1 54 ? 76.342 60.999 33.008 1.00 24.60 34 MET C N 1
ATOM 5967 C CA . MET C 1 54 ? 76.468 61.135 34.449 1.00 29.01 34 MET C CA 1
ATOM 5968 C C . MET C 1 54 ? 76.734 62.574 34.902 1.00 32.24 34 MET C C 1
ATOM 5969 O O . MET C 1 54 ? 77.435 62.805 35.887 1.00 31.46 34 MET C O 1
ATOM 5974 N N . GLY C 1 55 ? 76.168 63.535 34.174 1.00 28.58 35 GLY C N 1
ATOM 5975 C CA . GLY C 1 55 ? 76.129 64.914 34.631 1.00 31.60 35 GLY C CA 1
ATOM 5976 C C . GLY C 1 55 ? 77.023 65.926 33.940 1.00 31.40 35 GLY C C 1
ATOM 5977 O O . GLY C 1 55 ? 76.742 67.125 33.976 1.00 26.00 35 GLY C O 1
ATOM 5978 N N . ALA C 1 56 ? 78.097 65.457 33.314 1.00 27.57 36 ALA C N 1
ATOM 5979 C CA . ALA C 1 56 ? 79.090 66.362 32.741 1.00 26.84 36 ALA C CA 1
ATOM 5980 C C . ALA C 1 56 ? 78.560 67.138 31.539 1.00 26.67 36 ALA C C 1
ATOM 5981 O O . ALA C 1 56 ? 77.836 66.593 30.707 1.00 24.19 36 ALA C O 1
ATOM 5983 N N . ARG C 1 57 ? 78.917 68.416 31.454 1.00 26.61 37 ARG C N 1
ATOM 5984 C CA . ARG C 1 57 ? 78.614 69.188 30.260 1.00 21.99 37 ARG C CA 1
ATOM 5985 C C . ARG C 1 57 ? 79.656 68.870 29.201 1.00 21.08 37 ARG C C 1
ATOM 5986 O O . ARG C 1 57 ? 80.854 69.084 29.403 1.00 21.15 37 ARG C O 1
ATOM 5994 N N . VAL C 1 58 ? 79.195 68.341 28.076 1.00 20.64 38 VAL C N 1
ATOM 5995 C CA . VAL C 1 58 ? 80.094 67.946 27.006 1.00 18.05 38 VAL C CA 1
ATOM 5996 C C . VAL C 1 58 ? 79.821 68.760 25.747 1.00 24.55 38 VAL C C 1
ATOM 5997 O O . VAL C 1 58 ? 78.755 68.655 25.139 1.00 19.37 38 VAL C O 1
ATOM 6001 N N . ILE C 1 59 ? 80.791 69.582 25.369 1.00 21.49 39 ILE C N 1
ATOM 6002 C CA . ILE C 1 59 ? 80.690 70.355 24.144 1.00 19.94 39 ILE C CA 1
ATOM 6003 C C . ILE C 1 59 ? 81.504 69.678 23.052 1.00 18.53 39 ILE C C 1
ATOM 6004 O O . ILE C 1 59 ? 82.729 69.626 23.131 1.00 17.72 39 ILE C O 1
ATOM 6009 N N . LYS C 1 60 ? 80.822 69.138 22.047 1.00 17.92 40 LYS C N 1
ATOM 6010 C CA . LYS C 1 60 ? 81.509 68.560 20.899 1.00 22.52 40 LYS C CA 1
ATOM 6011 C C . LYS C 1 60 ? 82.044 69.664 19.999 1.00 22.89 40 LYS C C 1
ATOM 6012 O O . LYS C 1 60 ? 81.278 70.460 19.461 1.00 22.04 40 LYS C O 1
ATOM 6018 N N . VAL C 1 61 ? 83.362 69.713 19.848 1.00 23.14 41 VAL C N 1
ATOM 6019 C CA . VAL C 1 61 ? 83.984 70.603 18.880 1.00 21.40 41 VAL C CA 1
ATOM 6020 C C . VAL C 1 61 ? 84.255 69.828 17.600 1.00 25.33 41 VAL C C 1
ATOM 6021 O O . VAL C 1 61 ? 85.133 68.966 17.563 1.00 25.31 41 VAL C O 1
ATOM 6025 N N . GLU C 1 62 ? 83.487 70.130 16.556 1.00 28.09 42 GLU C N 1
ATOM 6026 C CA . GLU C 1 62 ? 83.591 69.414 15.288 1.00 21.51 42 GLU C CA 1
ATOM 6027 C C . GLU C 1 62 ? 84.285 70.272 14.236 1.00 24.23 42 GLU C C 1
ATOM 6028 O O . GLU C 1 62 ? 84.205 71.497 14.279 1.00 26.24 42 GLU C O 1
ATOM 6034 N N . PRO C 1 63 ? 84.986 69.626 13.294 1.00 28.16 43 PRO C N 1
ATOM 6035 C CA . PRO C 1 63 ? 85.702 70.348 12.239 1.00 24.61 43 PRO C CA 1
ATOM 6036 C C . PRO C 1 63 ? 84.777 70.827 11.128 1.00 23.09 43 PRO C C 1
ATOM 6037 O O . PRO C 1 63 ? 83.660 70.328 11.008 1.00 21.47 43 PRO C O 1
ATOM 6041 N N . PRO C 1 64 ? 85.235 71.807 10.332 1.00 27.98 44 PRO C N 1
ATOM 6042 C CA . PRO C 1 64 ? 84.527 72.228 9.119 1.00 27.81 44 PRO C CA 1
ATOM 6043 C C . PRO C 1 64 ? 84.378 71.056 8.159 1.00 29.31 44 PRO C C 1
ATOM 6044 O O . PRO C 1 64 ? 85.181 70.125 8.206 1.00 27.17 44 PRO C O 1
ATOM 6048 N N . GLY C 1 65 ? 83.366 71.107 7.300 1.00 29.45 45 GLY C N 1
ATOM 6049 C CA . GLY C 1 65 ? 83.024 69.974 6.461 1.00 28.07 45 GLY C CA 1
ATOM 6050 C C . GLY C 1 65 ? 81.787 69.292 7.013 1.00 27.15 45 GLY C C 1
ATOM 6051 O O . GLY C 1 65 ? 80.845 69.959 7.436 1.00 30.43 45 GLY C O 1
ATOM 6052 N N . HIS C 1 66 ? 81.790 67.964 7.025 1.00 27.89 46 HIS C N 1
ATOM 6053 C CA . HIS C 1 66 ? 80.661 67.212 7.559 1.00 27.11 46 HIS C CA 1
ATOM 6054 C C . HIS C 1 66 ? 80.757 67.026 9.077 1.00 27.20 46 HIS C C 1
ATOM 6055 O O . HIS C 1 66 ? 79.824 66.530 9.710 1.00 26.71 46 HIS C O 1
ATOM 6062 N N . GLY C 1 67 ? 81.883 67.434 9.654 1.00 25.74 47 GLY C N 1
ATOM 6063 C CA . GLY C 1 67 ? 82.101 67.312 11.086 1.00 25.67 47 GLY C CA 1
ATOM 6064 C C . GLY C 1 67 ? 82.537 65.914 11.486 1.00 24.56 47 GLY C C 1
ATOM 6065 O O . GLY C 1 67 ? 83.347 65.290 10.801 1.00 27.27 47 GLY C O 1
ATOM 6066 N N . ASP C 1 68 ? 81.998 65.426 12.600 1.00 19.48 48 ASP C N 1
ATOM 6067 C CA . ASP C 1 68 ? 82.279 64.071 13.064 1.00 23.20 48 ASP C CA 1
ATOM 6068 C C . ASP C 1 68 ? 81.908 63.069 11.973 1.00 22.31 48 ASP C C 1
ATOM 6069 O O . ASP C 1 68 ? 80.821 63.131 11.401 1.00 23.16 48 ASP C O 1
ATOM 6074 N N . ASP C 1 69 ? 82.826 62.150 11.694 1.00 27.01 49 ASP C N 1
ATOM 6075 C CA . ASP C 1 69 ? 82.636 61.150 10.647 1.00 28.78 49 ASP C CA 1
ATOM 6076 C C . ASP C 1 69 ? 81.343 60.345 10.784 1.00 26.53 49 ASP C C 1
ATOM 6077 O O . ASP C 1 69 ? 80.748 59.958 9.779 1.00 23.47 49 ASP C O 1
ATOM 6082 N N . THR C 1 70 ? 80.906 60.101 12.019 1.00 23.77 50 THR C N 1
ATOM 6083 C CA . THR C 1 70 ? 79.727 59.265 12.253 1.00 26.83 50 THR C CA 1
ATOM 6084 C C . THR C 1 70 ? 78.447 59.887 11.708 1.00 25.66 50 THR C C 1
ATOM 6085 O O . THR C 1 70 ? 77.446 59.195 11.527 1.00 27.09 50 THR C O 1
ATOM 6089 N N . ARG C 1 71 ? 78.482 61.188 11.440 1.00 22.88 51 ARG C N 1
ATOM 6090 C CA . ARG C 1 71 ? 77.364 61.846 10.778 1.00 22.98 51 ARG C CA 1
ATOM 6091 C C . ARG C 1 71 ? 77.185 61.301 9.360 1.00 23.61 51 ARG C C 1
ATOM 6092 O O . ARG C 1 71 ? 76.118 61.445 8.766 1.00 24.69 51 ARG C O 1
ATOM 6100 N N . THR C 1 72 ? 78.231 60.673 8.829 1.00 24.32 52 THR C N 1
ATOM 6101 C CA . THR C 1 72 ? 78.181 60.063 7.502 1.00 29.32 52 THR C CA 1
ATOM 6102 C C . THR C 1 72 ? 78.156 58.534 7.574 1.00 30.30 52 THR C C 1
ATOM 6103 O O . THR C 1 72 ? 78.438 57.855 6.585 1.00 31.05 52 THR C O 1
ATOM 6107 N N . PHE C 1 73 ? 77.811 57.999 8.743 1.00 30.23 53 PHE C N 1
ATOM 6108 C CA . PHE C 1 73 ? 77.777 56.552 8.956 1.00 26.77 53 PHE C CA 1
ATOM 6109 C C . PHE C 1 73 ? 76.361 55.990 8.929 1.00 31.99 53 PHE C C 1
ATOM 6110 O O . PHE C 1 73 ? 75.438 56.572 9.499 1.00 33.64 53 PHE C O 1
ATOM 6118 N N . GLY C 1 74 ? 76.199 54.844 8.280 1.00 33.54 54 GLY C N 1
ATOM 6119 C CA . GLY C 1 74 ? 74.961 54.099 8.374 1.00 34.73 54 GLY C CA 1
ATOM 6120 C C . GLY C 1 74 ? 74.905 53.414 9.727 1.00 34.08 54 GLY C C 1
ATOM 6121 O O . GLY C 1 74 ? 75.928 53.283 10.398 1.00 26.65 54 GLY C O 1
ATOM 6122 N N . PRO C 1 75 ? 73.712 52.967 10.139 1.00 32.40 55 PRO C N 1
ATOM 6123 C CA . PRO C 1 75 ? 72.467 53.072 9.375 1.00 37.39 55 PRO C CA 1
ATOM 6124 C C . PRO C 1 75 ? 71.808 54.437 9.545 1.00 39.67 55 PRO C C 1
ATOM 6125 O O . PRO C 1 75 ? 72.169 55.189 10.450 1.00 38.61 55 PRO C O 1
ATOM 6129 N N . TYR C 1 76 ? 70.853 54.749 8.677 1.00 42.73 56 TYR C N 1
ATOM 6130 C CA . TYR C 1 76 ? 70.177 56.038 8.724 1.00 41.70 56 TYR C CA 1
ATOM 6131 C C . TYR C 1 76 ? 68.704 55.903 9.084 1.00 47.80 56 TYR C C 1
ATOM 6132 O O . TYR C 1 76 ? 68.031 54.961 8.666 1.00 58.52 56 TYR C O 1
ATOM 6141 N N . VAL C 1 77 ? 68.217 56.856 9.870 1.00 45.90 57 VAL C N 1
ATOM 6142 C CA . VAL C 1 77 ? 66.799 56.975 10.172 1.00 51.24 57 VAL C CA 1
ATOM 6143 C C . VAL C 1 77 ? 66.412 58.438 9.995 1.00 54.52 57 VAL C C 1
ATOM 6144 O O . VAL C 1 77 ? 66.873 59.299 10.745 1.00 59.34 57 VAL C O 1
ATOM 6148 N N . ASP C 1 78 ? 65.583 58.706 8.988 1.00 61.45 58 ASP C N 1
ATOM 6149 C CA . ASP C 1 78 ? 65.189 60.068 8.616 1.00 60.07 58 ASP C CA 1
ATOM 6150 C C . ASP C 1 78 ? 66.384 60.920 8.191 1.00 59.58 58 ASP C C 1
ATOM 6151 O O . ASP C 1 78 ? 66.420 62.124 8.447 1.00 61.48 58 ASP C O 1
ATOM 6156 N N . GLY C 1 79 ? 67.362 60.290 7.547 1.00 57.20 59 GLY C N 1
ATOM 6157 C CA . GLY C 1 79 ? 68.540 60.994 7.067 1.00 59.14 59 GLY C CA 1
ATOM 6158 C C . GLY C 1 79 ? 69.581 61.234 8.145 1.00 61.22 59 GLY C C 1
ATOM 6159 O O . GLY C 1 79 ? 70.745 61.509 7.848 1.00 63.60 59 GLY C O 1
ATOM 6160 N N . GLN C 1 80 ? 69.158 61.135 9.401 1.00 57.29 60 GLN C N 1
ATOM 6161 C CA . GLN C 1 80 ? 70.054 61.310 10.537 1.00 55.74 60 GLN C CA 1
ATOM 6162 C C . GLN C 1 80 ? 70.725 59.990 10.898 1.00 48.91 60 GLN C C 1
ATOM 6163 O O . GLN C 1 80 ? 70.056 58.984 11.134 1.00 44.61 60 GLN C O 1
ATOM 6169 N N . SER C 1 81 ? 72.052 60.003 10.939 1.00 44.01 61 SER C N 1
ATOM 6170 C CA . SER C 1 81 ? 72.819 58.809 11.262 1.00 35.75 61 SER C CA 1
ATOM 6171 C C . SER C 1 81 ? 72.496 58.271 12.650 1.00 32.82 61 SER C C 1
ATOM 6172 O O . SER C 1 81 ? 72.673 58.967 13.652 1.00 32.16 61 SER C O 1
ATOM 6175 N N . LEU C 1 82 ? 72.019 57.029 12.702 1.00 30.36 62 LEU C N 1
ATOM 6176 C CA . LEU C 1 82 ? 71.797 56.347 13.973 1.00 30.86 62 LEU C CA 1
ATOM 6177 C C . LEU C 1 82 ? 73.113 56.199 14.717 1.00 21.50 62 LEU C C 1
ATOM 6178 O O . LEU C 1 82 ? 73.150 56.227 15.945 1.00 26.24 62 LEU C O 1
ATOM 6183 N N . TYR C 1 83 ? 74.192 56.027 13.959 1.00 23.92 63 TYR C N 1
ATOM 6184 C CA . TYR C 1 83 ? 75.515 55.875 14.541 1.00 22.88 63 TYR C CA 1
ATOM 6185 C C . TYR C 1 83 ? 75.874 57.108 15.358 1.00 26.48 63 TYR C C 1
ATOM 6186 O O . TYR C 1 83 ? 76.369 56.995 16.479 1.00 24.05 63 TYR C O 1
ATOM 6195 N N . TYR C 1 84 ? 75.614 58.287 14.799 1.00 26.57 64 TYR C N 1
ATOM 6196 C CA . TYR C 1 84 ? 75.899 59.523 15.513 1.00 25.60 64 TYR C CA 1
ATOM 6197 C C . TYR C 1 84 ? 75.054 59.641 16.778 1.00 21.76 64 TYR C C 1
ATOM 6198 O O . TYR C 1 84 ? 75.580 59.912 17.854 1.00 23.59 64 TYR C O 1
ATOM 6207 N N . SER C 1 85 ? 73.748 59.440 16.635 1.00 23.39 65 SER C N 1
ATOM 6208 C CA . SER C 1 85 ? 72.800 59.638 17.727 1.00 26.72 65 SER C CA 1
ATOM 6209 C C . SER C 1 85 ? 73.091 58.748 18.934 1.00 27.45 65 SER C C 1
ATOM 6210 O O . SER C 1 85 ? 73.011 59.196 20.077 1.00 24.12 65 SER C O 1
ATOM 6213 N N . PHE C 1 86 ? 73.434 57.492 18.665 1.00 24.92 66 PHE C N 1
ATOM 6214 C CA . PHE C 1 86 ? 73.676 56.500 19.711 1.00 25.26 66 PHE C CA 1
ATOM 6215 C C . PHE C 1 86 ? 74.763 56.912 20.702 1.00 28.07 66 PHE C C 1
ATOM 6216 O O . PHE C 1 86 ? 74.618 56.714 21.906 1.00 23.93 66 PHE C O 1
ATOM 6224 N N . ILE C 1 87 ? 75.849 57.486 20.197 1.00 22.41 67 ILE C N 1
ATOM 6225 C CA . ILE C 1 87 ? 76.997 57.782 21.045 1.00 22.23 67 ILE C CA 1
ATOM 6226 C C . ILE C 1 87 ? 77.299 59.275 21.149 1.00 25.92 67 ILE C C 1
ATOM 6227 O O . ILE C 1 87 ? 78.422 59.660 21.472 1.00 25.93 67 ILE C O 1
ATOM 6232 N N . ASN C 1 88 ? 76.300 60.110 20.875 1.00 23.34 68 ASN C N 1
ATOM 6233 C CA . ASN C 1 88 ? 76.460 61.557 21.013 1.00 23.95 68 ASN C CA 1
ATOM 6234 C C . ASN C 1 88 ? 75.210 62.261 21.529 1.00 25.34 68 ASN C C 1
ATOM 6235 O O . ASN C 1 88 ? 75.118 63.486 21.465 1.00 24.46 68 ASN C O 1
ATOM 6240 N N . HIS C 1 89 ? 74.252 61.496 22.043 1.00 29.63 69 HIS C N 1
ATOM 6241 C CA . HIS C 1 89 ? 73.030 62.098 22.564 1.00 28.19 69 HIS C CA 1
ATOM 6242 C C . HIS C 1 89 ? 73.312 62.949 23.800 1.00 26.06 69 HIS C C 1
ATOM 6243 O O . HIS C 1 89 ? 73.985 62.509 24.730 1.00 27.04 69 HIS C O 1
ATOM 6250 N N . GLY C 1 90 ? 72.815 64.180 23.791 1.00 25.06 70 GLY C N 1
ATOM 6251 C CA . GLY C 1 90 ? 73.000 65.076 24.917 1.00 25.59 70 GLY C CA 1
ATOM 6252 C C . GLY C 1 90 ? 74.259 65.918 24.832 1.00 22.92 70 GLY C C 1
ATOM 6253 O O . GLY C 1 90 ? 74.490 66.776 25.681 1.00 22.37 70 GLY C O 1
ATOM 6254 N N . LYS C 1 91 ? 75.078 65.676 23.813 1.00 22.79 71 LYS C N 1
ATOM 6255 C CA . LYS C 1 91 ? 76.277 66.479 23.605 1.00 22.28 71 LYS C CA 1
ATOM 6256 C C . LYS C 1 91 ? 75.944 67.698 22.761 1.00 21.64 71 LYS C C 1
ATOM 6257 O O . LYS C 1 91 ? 75.295 67.578 21.721 1.00 22.56 71 LYS C O 1
ATOM 6263 N N . GLU C 1 92 ? 76.379 68.872 23.212 1.00 19.77 72 GLU C N 1
ATOM 6264 C CA . GLU C 1 92 ? 76.212 70.093 22.433 1.00 18.84 72 GLU C CA 1
ATOM 6265 C C . GLU C 1 92 ? 77.191 70.036 21.275 1.00 19.50 72 GLU C C 1
ATOM 6266 O O . GLU C 1 92 ? 78.214 69.362 21.370 1.00 21.36 72 GLU C O 1
ATOM 6272 N N . SER C 1 93 ? 76.885 70.746 20.193 1.00 21.53 73 SER C N 1
ATOM 6273 C CA . SER C 1 93 ? 77.746 70.754 19.013 1.00 19.76 73 SER C CA 1
ATOM 6274 C C . SER C 1 93 ? 78.094 72.152 18.505 1.00 21.21 73 SER C C 1
ATOM 6275 O O . SER C 1 93 ? 77.218 72.989 18.286 1.00 20.56 73 SER C O 1
ATOM 6278 N N . VAL C 1 94 ? 79.385 72.388 18.308 1.00 21.62 74 VAL C N 1
ATOM 6279 C CA . VAL C 1 94 ? 79.858 73.632 17.719 1.00 26.19 74 VAL C CA 1
ATOM 6280 C C . VAL C 1 94 ? 80.991 73.335 16.743 1.00 23.94 74 VAL C C 1
ATOM 6281 O O . VAL C 1 94 ? 81.876 72.532 17.036 1.00 24.38 74 VAL C O 1
ATOM 6285 N N . VAL C 1 95 ? 80.951 73.966 15.573 1.00 25.09 75 VAL C N 1
ATOM 6286 C CA . VAL C 1 95 ? 82.022 73.813 14.597 1.00 20.04 75 VAL C CA 1
ATOM 6287 C C . VAL C 1 95 ? 83.091 74.880 14.798 1.00 21.95 75 VAL C C 1
ATOM 6288 O O . VAL C 1 95 ? 82.803 76.077 14.770 1.00 26.97 75 VAL C O 1
ATOM 6292 N N . LEU C 1 96 ? 84.323 74.437 15.018 1.00 23.82 76 LEU C N 1
ATOM 6293 C CA . LEU C 1 96 ? 85.449 75.349 15.172 1.00 21.87 76 LEU C CA 1
ATOM 6294 C C . LEU C 1 96 ? 86.577 74.959 14.229 1.00 27.15 76 LEU C C 1
ATOM 6295 O O . LEU C 1 96 ? 86.879 73.778 14.059 1.00 21.56 76 LEU C O 1
ATOM 6300 N N . ASP C 1 97 ? 87.198 75.962 13.620 1.00 28.57 77 ASP C N 1
ATOM 6301 C CA . ASP C 1 97 ? 88.347 75.748 12.756 1.00 27.82 77 ASP C CA 1
ATOM 6302 C C . ASP C 1 97 ? 89.600 76.235 13.470 1.00 32.00 77 ASP C C 1
ATOM 6303 O O . ASP C 1 97 ? 89.881 77.434 13.504 1.00 28.40 77 ASP C O 1
ATOM 6308 N N . LEU C 1 98 ? 90.352 75.297 14.037 1.00 34.47 78 LEU C N 1
ATOM 6309 C CA . LEU C 1 98 ? 91.526 75.629 14.843 1.00 36.31 78 LEU C CA 1
ATOM 6310 C C . LEU C 1 98 ? 92.663 76.250 14.033 1.00 38.99 78 LEU C C 1
ATOM 6311 O O . LEU C 1 98 ? 93.664 76.692 14.598 1.00 37.25 78 LEU C O 1
ATOM 6316 N N . LYS C 1 99 ? 92.505 76.280 12.712 1.00 41.18 79 LYS C N 1
ATOM 6317 C CA . LYS C 1 99 ? 93.471 76.938 11.841 1.00 38.59 79 LYS C CA 1
ATOM 6318 C C . LYS C 1 99 ? 93.151 78.424 11.734 1.00 37.80 79 LYS C C 1
ATOM 6319 O O . LYS C 1 99 ? 94.002 79.232 11.360 1.00 40.53 79 LYS C O 1
ATOM 6325 N N . ASN C 1 100 ? 91.912 78.775 12.063 1.00 37.36 80 ASN C N 1
ATOM 6326 C CA . ASN C 1 100 ? 91.481 80.167 12.074 1.00 33.97 80 ASN C CA 1
ATOM 6327 C C . ASN C 1 100 ? 91.751 80.829 13.425 1.00 34.38 80 ASN C C 1
ATOM 6328 O O . ASN C 1 100 ? 91.287 80.354 14.461 1.00 31.47 80 ASN C O 1
ATOM 6333 N N . ASP C 1 101 ? 92.503 81.927 13.398 1.00 36.10 81 ASP C N 1
ATOM 6334 C CA . ASP C 1 101 ? 92.936 82.622 14.610 1.00 31.82 81 ASP C CA 1
ATOM 6335 C C . ASP C 1 101 ? 91.791 83.022 15.539 1.00 29.62 81 ASP C C 1
ATOM 6336 O O . ASP C 1 101 ? 91.915 82.926 16.759 1.00 31.60 81 ASP C O 1
ATOM 6341 N N . HIS C 1 102 ? 90.682 83.472 14.962 1.00 31.56 82 HIS C N 1
ATOM 6342 C CA . HIS C 1 102 ? 89.512 83.839 15.750 1.00 26.53 82 HIS C CA 1
ATOM 6343 C C . HIS C 1 102 ? 88.981 82.640 16.528 1.00 25.23 82 HIS C C 1
ATOM 6344 O O . HIS C 1 102 ? 88.840 82.694 17.748 1.00 22.92 82 HIS C O 1
ATOM 6351 N N . ASP C 1 103 ? 88.700 81.555 15.812 1.00 29.67 83 ASP C N 1
ATOM 6352 C CA . ASP C 1 103 ? 88.178 80.337 16.427 1.00 25.68 83 ASP C CA 1
ATOM 6353 C C . ASP C 1 103 ? 89.144 79.742 17.449 1.00 23.40 83 ASP C C 1
ATOM 6354 O O . ASP C 1 103 ? 88.722 79.257 18.499 1.00 26.24 83 ASP C O 1
ATOM 6359 N N . LYS C 1 104 ? 90.438 79.787 17.140 1.00 24.52 84 LYS C N 1
ATOM 6360 C CA . LYS C 1 104 ? 91.466 79.257 18.032 1.00 26.69 84 LYS C CA 1
ATOM 6361 C C . LYS C 1 104 ? 91.437 79.986 19.369 1.00 27.64 84 LYS C C 1
ATOM 6362 O O . LYS C 1 104 ? 91.681 79.388 20.419 1.00 27.84 84 LYS C O 1
ATOM 6368 N N . SER C 1 105 ? 91.139 81.283 19.317 1.00 26.64 85 SER C N 1
ATOM 6369 C CA . SER C 1 105 ? 91.012 82.100 20.517 1.00 24.57 85 SER C CA 1
ATOM 6370 C C . SER C 1 105 ? 89.820 81.656 21.357 1.00 23.81 85 SER C C 1
ATOM 6371 O O . SER C 1 105 ? 89.911 81.573 22.578 1.00 25.09 85 SER C O 1
ATOM 6374 N N . ILE C 1 106 ? 88.701 81.382 20.695 1.00 25.75 86 ILE C N 1
ATOM 6375 C CA . ILE C 1 106 ? 87.517 80.862 21.373 1.00 26.44 86 ILE C CA 1
ATOM 6376 C C . ILE C 1 106 ? 87.832 79.517 22.027 1.00 27.08 86 ILE C C 1
ATOM 6377 O O . ILE C 1 106 ? 87.449 79.268 23.171 1.00 22.26 86 ILE C O 1
ATOM 6382 N N . PHE C 1 107 ? 88.551 78.668 21.296 1.00 25.62 87 PHE C N 1
ATOM 6383 C CA . PHE C 1 107 ? 88.948 77.351 21.785 1.00 24.63 87 PHE C CA 1
ATOM 6384 C C . PHE C 1 107 ? 89.803 77.453 23.047 1.00 27.00 87 PHE C C 1
ATOM 6385 O O . PHE C 1 107 ? 89.602 76.708 24.004 1.00 23.66 87 PHE C O 1
ATOM 6393 N N . ILE C 1 108 ? 90.753 78.381 23.045 1.00 26.22 88 ILE C N 1
ATOM 6394 C CA . ILE C 1 108 ? 91.633 78.573 24.193 1.00 24.38 88 ILE C CA 1
ATOM 6395 C C . ILE C 1 108 ? 90.855 79.043 25.424 1.00 26.38 88 ILE C C 1
ATOM 6396 O O . ILE C 1 108 ? 91.103 78.579 26.538 1.00 25.92 88 ILE C O 1
ATOM 6401 N N . ASN C 1 109 ? 89.899 79.943 25.215 1.00 27.23 89 ASN C N 1
ATOM 6402 C CA . ASN C 1 109 ? 89.015 80.377 26.294 1.00 28.42 89 ASN C CA 1
ATOM 6403 C C . ASN C 1 109 ? 88.193 79.221 26.858 1.00 26.63 89 ASN C C 1
ATOM 6404 O O . ASN C 1 109 ? 87.851 79.209 28.042 1.00 24.30 89 ASN C O 1
ATOM 6409 N N . MET C 1 110 ? 87.876 78.253 26.003 1.00 21.49 90 MET C N 1
ATOM 6410 C CA . MET C 1 110 ? 87.178 77.047 26.437 1.00 24.98 90 MET C CA 1
ATOM 6411 C C . MET C 1 110 ? 88.068 76.215 27.345 1.00 21.13 90 MET C C 1
ATOM 6412 O O . MET C 1 110 ? 87.627 75.729 28.387 1.00 22.56 90 MET C O 1
ATOM 6417 N N . LEU C 1 111 ? 89.320 76.044 26.933 1.00 18.93 91 LEU C N 1
ATOM 6418 C CA . LEU C 1 111 ? 90.269 75.229 27.682 1.00 23.15 91 LEU C CA 1
ATOM 6419 C C . LEU C 1 111 ? 90.521 75.786 29.079 1.00 23.78 91 LEU C C 1
ATOM 6420 O O . LEU C 1 111 ? 90.716 75.027 30.030 1.00 21.34 91 LEU C O 1
ATOM 6425 N N . LYS C 1 112 ? 90.506 77.111 29.202 1.00 21.01 92 LYS C N 1
ATOM 6426 C CA . LYS C 1 112 ? 90.752 77.760 30.491 1.00 26.29 92 LYS C CA 1
ATOM 6427 C C . LYS C 1 112 ? 89.609 77.590 31.489 1.00 21.59 92 LYS C C 1
ATOM 6428 O O . LYS C 1 112 ? 89.803 77.757 32.693 1.00 33.24 92 LYS C O 1
ATOM 6434 N N . GLN C 1 113 ? 88.420 77.270 30.988 1.00 23.81 93 GLN C N 1
ATOM 6435 C CA . GLN C 1 113 ? 87.273 77.022 31.856 1.00 23.54 93 GLN C CA 1
ATOM 6436 C C . GLN C 1 113 ? 86.982 75.525 31.975 1.00 30.92 93 GLN C C 1
ATOM 6437 O O . GLN C 1 113 ? 86.181 75.100 32.809 1.00 27.19 93 GLN C O 1
ATOM 6443 N N . ALA C 1 114 ? 87.644 74.730 31.140 1.00 20.61 94 ALA C N 1
ATOM 6444 C CA . ALA C 1 114 ? 87.348 73.304 31.037 1.00 23.76 94 ALA C CA 1
ATOM 6445 C C . ALA C 1 114 ? 88.035 72.449 32.093 1.00 21.91 94 ALA C C 1
ATOM 6446 O O . ALA C 1 114 ? 89.095 72.800 32.606 1.00 23.39 94 ALA C O 1
ATOM 6448 N N . ASP C 1 115 ? 87.423 71.310 32.394 1.00 21.17 95 ASP C N 1
ATOM 6449 C CA . ASP C 1 115 ? 88.026 70.332 33.285 1.00 21.91 95 ASP C CA 1
ATOM 6450 C C . ASP C 1 115 ? 88.717 69.245 32.478 1.00 24.04 95 ASP C C 1
ATOM 6451 O O . ASP C 1 115 ? 89.768 68.743 32.872 1.00 23.94 95 ASP C O 1
ATOM 6456 N N . VAL C 1 116 ? 88.121 68.890 31.341 1.00 22.68 96 VAL C N 1
ATOM 6457 C CA . VAL C 1 116 ? 88.658 67.836 30.481 1.00 13.51 96 VAL C CA 1
ATOM 6458 C C . VAL C 1 116 ? 88.704 68.259 29.010 1.00 19.50 96 VAL C C 1
ATOM 6459 O O . VAL C 1 116 ? 87.747 68.831 28.487 1.00 15.35 96 VAL C O 1
ATOM 6463 N N . LEU C 1 117 ? 89.826 67.983 28.352 1.00 20.82 97 LEU C N 1
ATOM 6464 C CA . LEU C 1 117 ? 89.899 68.040 26.894 1.00 17.88 97 LEU C CA 1
ATOM 6465 C C . LEU C 1 117 ? 90.144 66.636 26.368 1.00 20.50 97 LEU C C 1
ATOM 6466 O O . LEU C 1 117 ? 91.164 66.020 26.679 1.00 21.37 97 LEU C O 1
ATOM 6471 N N . ALA C 1 118 ? 89.206 66.130 25.575 1.00 20.87 98 ALA C N 1
ATOM 6472 C CA . ALA C 1 118 ? 89.302 64.769 25.057 1.00 21.13 98 ALA C CA 1
ATOM 6473 C C . ALA C 1 118 ? 89.453 64.747 23.541 1.00 22.87 98 ALA C C 1
ATOM 6474 O O . ALA C 1 118 ? 88.828 65.535 22.835 1.00 21.35 98 ALA C O 1
ATOM 6476 N N . GLU C 1 119 ? 90.289 63.843 23.044 1.00 18.95 99 GLU C N 1
ATOM 6477 C CA . GLU C 1 119 ? 90.482 63.704 21.605 1.00 25.79 99 GLU C CA 1
ATOM 6478 C C . GLU C 1 119 ? 90.944 62.298 21.255 1.00 28.80 99 GLU C C 1
ATOM 6479 O O . GLU C 1 119 ? 91.640 61.655 22.036 1.00 26.51 99 GLU C O 1
ATOM 6485 N N . ASN C 1 120 ? 90.535 61.815 20.086 1.00 25.74 100 ASN C N 1
ATOM 6486 C CA . ASN C 1 120 ? 91.061 60.558 19.572 1.00 24.60 100 ASN C CA 1
ATOM 6487 C C . ASN C 1 120 ? 91.559 60.688 18.134 1.00 28.29 100 ASN C C 1
ATOM 6488 O O . ASN C 1 120 ? 91.286 59.844 17.285 1.00 26.17 100 ASN C O 1
ATOM 6493 N N . PHE C 1 121 ? 92.296 61.766 17.879 1.00 30.08 101 PHE C N 1
ATOM 6494 C CA . PHE C 1 121 ? 92.999 61.932 16.619 1.00 27.72 101 PHE C CA 1
ATOM 6495 C C . PHE C 1 121 ? 94.190 60.985 16.598 1.00 29.58 101 PHE C C 1
ATOM 6496 O O . PHE C 1 121 ? 94.542 60.399 17.623 1.00 29.16 101 PHE C O 1
ATOM 6504 N N . ARG C 1 122 ? 94.810 60.834 15.431 1.00 30.68 102 ARG C N 1
ATOM 6505 C CA . ARG C 1 122 ? 96.103 60.167 15.353 1.00 31.36 102 ARG C CA 1
ATOM 6506 C C . ARG C 1 122 ? 97.068 60.937 16.244 1.00 30.05 102 ARG C C 1
ATOM 6507 O O . ARG C 1 122 ? 96.959 62.156 16.355 1.00 29.19 102 ARG C O 1
ATOM 6515 N N . PRO C 1 123 ? 98.001 60.232 16.901 1.00 30.21 103 PRO C N 1
ATOM 6516 C CA . PRO C 1 123 ? 98.993 60.923 17.731 1.00 31.92 103 PRO C CA 1
ATOM 6517 C C . PRO C 1 123 ? 99.762 61.973 16.932 1.00 35.74 103 PRO C C 1
ATOM 6518 O O . PRO C 1 123 ? 100.192 61.706 15.809 1.00 29.28 103 PRO C O 1
ATOM 6522 N N . GLY C 1 124 ? 99.909 63.163 17.505 1.00 36.44 104 GLY C N 1
ATOM 6523 C CA . GLY C 1 124 ? 100.630 64.238 16.851 1.00 31.86 104 GLY C CA 1
ATOM 6524 C C . GLY C 1 124 ? 99.734 65.333 16.306 1.00 31.31 104 GLY C C 1
ATOM 6525 O O . GLY C 1 124 ? 100.168 66.476 16.165 1.00 38.87 104 GLY C O 1
ATOM 6526 N N . THR C 1 125 ? 98.487 64.985 16.000 1.00 28.68 105 THR C N 1
ATOM 6527 C CA . THR C 1 125 ? 97.544 65.925 15.400 1.00 25.38 105 THR C CA 1
ATOM 6528 C C . THR C 1 125 ? 97.329 67.163 16.265 1.00 31.88 105 THR C C 1
ATOM 6529 O O . THR C 1 125 ? 97.421 68.292 15.781 1.00 29.74 105 THR C O 1
ATOM 6533 N N . MET C 1 126 ? 97.045 66.943 17.544 1.00 29.68 106 MET C N 1
ATOM 6534 C CA . MET C 1 126 ? 96.817 68.036 18.484 1.00 31.96 106 MET C CA 1
ATOM 6535 C C . MET C 1 126 ? 98.013 68.977 18.579 1.00 33.40 106 MET C C 1
ATOM 6536 O O . MET C 1 126 ? 97.848 70.196 18.595 1.00 33.09 106 MET C O 1
ATOM 6541 N N . GLU C 1 127 ? 99.212 68.406 18.643 1.00 32.48 107 GLU C N 1
ATOM 6542 C CA . GLU C 1 127 ? 100.432 69.197 18.762 1.00 31.99 107 GLU C CA 1
ATOM 6543 C C . GLU C 1 127 ? 100.659 70.085 17.540 1.00 36.19 107 GLU C C 1
ATOM 6544 O O . GLU C 1 127 ? 101.073 71.237 17.673 1.00 35.77 107 GLU C O 1
ATOM 6550 N N . LYS C 1 128 ? 100.379 69.546 16.356 1.00 31.39 108 LYS C N 1
ATOM 6551 C CA . LYS C 1 128 ? 100.545 70.290 15.109 1.00 30.80 108 LYS C CA 1
ATOM 6552 C C . LYS C 1 128 ? 99.540 71.433 14.998 1.00 37.32 108 LYS C C 1
ATOM 6553 O O . LYS C 1 128 ? 99.745 72.380 14.238 1.00 40.89 108 LYS C O 1
ATOM 6559 N N . LEU C 1 129 ? 98.449 71.334 15.751 1.00 35.90 109 LEU C N 1
ATOM 6560 C CA . LEU C 1 129 ? 97.473 72.413 15.821 1.00 34.35 109 LEU C CA 1
ATOM 6561 C C . LEU C 1 129 ? 97.890 73.416 16.893 1.00 37.10 109 LEU C C 1
ATOM 6562 O O . LEU C 1 129 ? 97.219 74.425 17.112 1.00 40.02 109 LEU C O 1
ATOM 6567 N N . GLY C 1 130 ? 99.006 73.124 17.558 1.00 38.18 110 GLY C N 1
ATOM 6568 C CA . GLY C 1 130 ? 99.573 74.018 18.550 1.00 31.93 110 GLY C CA 1
ATOM 6569 C C . GLY C 1 130 ? 99.185 73.682 19.978 1.00 34.33 110 GLY C C 1
ATOM 6570 O O . GLY C 1 130 ? 99.166 74.555 20.845 1.00 33.41 110 GLY C O 1
ATOM 6571 N N . PHE C 1 131 ? 98.876 72.415 20.234 1.00 34.81 111 PHE C N 1
ATOM 6572 C CA . PHE C 1 131 ? 98.426 72.012 21.566 1.00 30.04 111 PHE C CA 1
ATOM 6573 C C . PHE C 1 131 ? 99.061 70.718 22.066 1.00 35.20 111 PHE C C 1
ATOM 6574 O O . PHE C 1 131 ? 98.371 69.719 22.280 1.00 29.80 111 PHE C O 1
ATOM 6582 N N . SER C 1 132 ? 100.377 70.740 22.253 1.00 31.56 112 SER C N 1
ATOM 6583 C CA . SER C 1 132 ? 101.064 69.633 22.902 1.00 30.50 112 SER C CA 1
ATOM 6584 C C . SER C 1 132 ? 100.694 69.644 24.378 1.00 33.15 112 SER C C 1
ATOM 6585 O O . SER C 1 132 ? 100.173 70.639 24.884 1.00 32.74 112 SER C O 1
ATOM 6588 N N . TRP C 1 133 ? 100.972 68.541 25.066 1.00 32.31 113 TRP C N 1
ATOM 6589 C CA . TRP C 1 133 ? 100.649 68.414 26.483 1.00 32.11 113 TRP C CA 1
ATOM 6590 C C . TRP C 1 133 ? 101.324 69.500 27.319 1.00 31.64 113 TRP C C 1
ATOM 6591 O O . TRP C 1 133 ? 100.725 70.032 28.253 1.00 31.14 113 TRP C O 1
ATOM 6602 N N . GLU C 1 134 ? 102.559 69.844 26.962 1.00 33.29 114 GLU C N 1
ATOM 6603 C CA . GLU C 1 134 ? 103.285 70.909 27.651 1.00 34.40 114 GLU C CA 1
ATOM 6604 C C . GLU C 1 134 ? 102.530 72.228 27.521 1.00 34.59 114 GLU C C 1
ATOM 6605 O O . GLU C 1 134 ? 102.379 72.967 28.494 1.00 36.89 114 GLU C O 1
ATOM 6611 N N . THR C 1 135 ? 102.050 72.507 26.312 1.00 31.69 115 THR C N 1
ATOM 6612 C CA . THR C 1 135 ? 101.322 73.739 26.027 1.00 33.49 115 THR C CA 1
ATOM 6613 C C . THR C 1 135 ? 99.991 73.783 26.774 1.00 33.59 115 THR C C 1
ATOM 6614 O O . THR C 1 135 ? 99.581 74.832 27.274 1.00 29.67 115 THR C O 1
ATOM 6618 N N . LEU C 1 136 ? 99.326 72.634 26.858 1.00 27.56 116 LEU C N 1
ATOM 6619 C CA . LEU C 1 136 ? 98.022 72.549 27.504 1.00 26.78 116 LEU C CA 1
ATOM 6620 C C . LEU C 1 136 ? 98.107 72.833 29.003 1.00 30.03 116 LEU C C 1
ATOM 6621 O O . LEU C 1 136 ? 97.201 73.435 29.576 1.00 30.80 116 LEU C O 1
ATOM 6626 N N . GLN C 1 137 ? 99.198 72.402 29.631 1.00 29.19 117 GLN C N 1
ATOM 6627 C CA . GLN C 1 137 ? 99.400 72.629 31.061 1.00 32.51 117 GLN C CA 1
ATOM 6628 C C . GLN C 1 137 ? 99.605 74.109 31.347 1.00 35.51 117 GLN C C 1
ATOM 6629 O O . GLN C 1 137 ? 99.140 74.626 32.363 1.00 36.04 117 GLN C O 1
ATOM 6635 N N . GLU C 1 138 ? 100.314 74.780 30.445 1.00 34.43 118 GLU C N 1
ATOM 6636 C CA . GLU C 1 138 ? 100.573 76.209 30.565 1.00 36.77 118 GLU C CA 1
ATOM 6637 C C . GLU C 1 138 ? 99.282 77.007 30.405 1.00 32.18 118 GLU C C 1
ATOM 6638 O O . GLU C 1 138 ? 99.091 78.032 31.057 1.00 33.73 118 GLU C O 1
ATOM 6644 N N . ILE C 1 139 ? 98.396 76.520 29.543 1.00 33.44 119 ILE C N 1
ATOM 6645 C CA . ILE C 1 139 ? 97.095 77.147 29.329 1.00 30.98 119 ILE C CA 1
ATOM 6646 C C . ILE C 1 139 ? 96.184 76.949 30.542 1.00 31.95 119 ILE C C 1
ATOM 6647 O O . ILE C 1 139 ? 95.533 77.888 31.006 1.00 35.32 119 ILE C O 1
ATOM 6652 N N . ASN C 1 140 ? 96.152 75.723 31.054 1.00 31.70 120 ASN C N 1
ATOM 6653 C CA . ASN C 1 140 ? 95.346 75.387 32.223 1.00 29.22 120 ASN C CA 1
ATOM 6654 C C . ASN C 1 140 ? 95.981 74.245 33.015 1.00 30.36 120 ASN C C 1
ATOM 6655 O O . ASN C 1 140 ? 95.946 73.091 32.587 1.00 29.45 120 ASN C O 1
ATOM 6660 N N . PRO C 1 141 ? 96.561 74.567 34.182 1.00 27.07 121 PRO C N 1
ATOM 6661 C CA . PRO C 1 141 ? 97.199 73.572 35.053 1.00 31.79 121 PRO C CA 1
ATOM 6662 C C . PRO C 1 141 ? 96.213 72.546 35.618 1.00 27.06 121 PRO C C 1
ATOM 6663 O O . PRO C 1 141 ? 96.632 71.472 36.048 1.00 29.94 121 PRO C O 1
ATOM 6667 N N . ARG C 1 142 ? 94.925 72.877 35.617 1.00 23.60 122 ARG C N 1
ATOM 6668 C CA . ARG C 1 142 ? 93.905 71.993 36.172 1.00 25.71 122 ARG C CA 1
ATOM 6669 C C . ARG C 1 142 ? 93.249 71.111 35.110 1.00 26.15 122 ARG C C 1
ATOM 6670 O O . ARG C 1 142 ? 92.422 70.255 35.429 1.00 23.40 122 ARG C O 1
ATOM 6678 N N . LEU C 1 143 ? 93.627 71.320 33.853 1.00 25.85 123 LEU C N 1
ATOM 6679 C CA . LEU C 1 143 ? 93.003 70.625 32.727 1.00 23.67 123 LEU C CA 1
ATOM 6680 C C . LEU C 1 143 ? 93.429 69.161 32.604 1.00 21.95 123 LEU C C 1
ATOM 6681 O O . LEU C 1 143 ? 94.619 68.850 32.583 1.00 20.21 123 LEU C O 1
ATOM 6686 N N . ILE C 1 144 ? 92.449 68.267 32.520 1.00 19.88 124 ILE C N 1
ATOM 6687 C CA . ILE C 1 144 ? 92.725 66.867 32.232 1.00 22.57 124 ILE C CA 1
ATOM 6688 C C . ILE C 1 144 ? 92.727 66.670 30.723 1.00 19.39 124 ILE C C 1
ATOM 6689 O O . ILE C 1 144 ? 91.721 66.917 30.064 1.00 22.31 124 ILE C O 1
ATOM 6694 N N . TYR C 1 145 ? 93.864 66.243 30.182 1.00 19.03 125 TYR C N 1
ATOM 6695 C CA . TYR C 1 145 ? 93.995 65.955 28.756 1.00 19.40 125 TYR C CA 1
ATOM 6696 C C . TYR C 1 145 ? 93.918 64.447 28.523 1.00 22.78 125 TYR C C 1
ATOM 6697 O O . TYR C 1 145 ? 94.781 63.696 28.971 1.00 26.30 125 TYR C O 1
ATOM 6706 N N . ALA C 1 146 ? 92.875 64.003 27.832 1.00 21.69 126 ALA C N 1
ATOM 6707 C CA . ALA C 1 146 ? 92.640 62.574 27.659 1.00 24.79 126 ALA C CA 1
ATOM 6708 C C . ALA C 1 146 ? 92.609 62.193 26.189 1.00 24.48 126 ALA C C 1
ATOM 6709 O O . ALA C 1 146 ? 91.741 62.642 25.446 1.00 25.60 126 ALA C O 1
ATOM 6711 N N . SER C 1 147 ? 93.561 61.363 25.775 1.00 23.30 127 SER C N 1
ATOM 6712 C CA . SER C 1 147 ? 93.612 60.902 24.394 1.00 23.54 127 SER C CA 1
ATOM 6713 C C . SER C 1 147 ? 93.380 59.402 24.301 1.00 27.65 127 SER C C 1
ATOM 6714 O O . SER C 1 147 ? 93.766 58.641 25.190 1.00 22.21 127 SER C O 1
ATOM 6717 N N . SER C 1 148 ? 92.738 58.987 23.217 1.00 22.71 128 SER C N 1
ATOM 6718 C CA . SER C 1 148 ? 92.546 57.579 22.930 1.00 23.22 128 SER C CA 1
ATOM 6719 C C . SER C 1 148 ? 93.005 57.335 21.505 1.00 26.42 128 SER C C 1
ATOM 6720 O O . SER C 1 148 ? 92.570 58.016 20.589 1.00 30.75 128 SER C O 1
ATOM 6723 N N . SER C 1 149 ? 93.904 56.382 21.311 1.00 24.12 129 SER C N 1
ATOM 6724 C CA . SER C 1 149 ? 94.388 56.102 19.965 1.00 23.98 129 SER C CA 1
ATOM 6725 C C . SER C 1 149 ? 94.685 54.625 19.795 1.00 23.89 129 SER C C 1
ATOM 6726 O O . SER C 1 149 ? 94.661 53.868 20.761 1.00 20.68 129 SER C O 1
ATOM 6729 N N . GLY C 1 150 ? 94.962 54.224 18.560 1.00 24.49 130 GLY C N 1
ATOM 6730 C CA . GLY C 1 150 ? 95.193 52.829 18.248 1.00 21.70 130 GLY C CA 1
ATOM 6731 C C . GLY C 1 150 ? 96.271 52.176 19.088 1.00 23.02 130 GLY C C 1
ATOM 6732 O O . GLY C 1 150 ? 96.058 51.106 19.655 1.00 22.34 130 GLY C O 1
ATOM 6733 N N . PHE C 1 151 ? 97.429 52.822 19.179 1.00 21.93 131 PHE C N 1
ATOM 6734 C CA . PHE C 1 151 ? 98.552 52.251 19.912 1.00 20.98 131 PHE C CA 1
ATOM 6735 C C . PHE C 1 151 ? 99.075 53.170 21.014 1.00 23.62 131 PHE C C 1
ATOM 6736 O O . PHE C 1 151 ? 100.089 52.876 21.646 1.00 21.31 131 PHE C O 1
ATOM 6744 N N . GLY C 1 152 ? 98.375 54.273 21.253 1.00 21.84 132 GLY C N 1
ATOM 6745 C CA . GLY C 1 152 ? 98.791 55.217 22.275 1.00 23.26 132 GLY C CA 1
ATOM 6746 C C . GLY C 1 152 ? 99.732 56.271 21.727 1.00 27.28 132 GLY C C 1
ATOM 6747 O O . GLY C 1 152 ? 100.093 56.239 20.552 1.00 23.20 132 GLY C O 1
ATOM 6748 N N . HIS C 1 153 ? 100.135 57.208 22.579 1.00 23.04 133 HIS C N 1
ATOM 6749 C CA . HIS C 1 153 ? 101.010 58.291 22.145 1.00 25.45 133 HIS C CA 1
ATOM 6750 C C . HIS C 1 153 ? 102.491 57.930 22.227 1.00 26.31 133 HIS C C 1
ATOM 6751 O O . HIS C 1 153 ? 103.348 58.759 21.929 1.00 28.53 133 HIS C O 1
ATOM 6758 N N . THR C 1 154 ? 102.792 56.696 22.628 1.00 21.89 134 THR C N 1
ATOM 6759 C CA . THR C 1 154 ? 104.177 56.229 22.696 1.00 25.02 134 THR C CA 1
ATOM 6760 C C . THR C 1 154 ? 104.364 54.872 22.017 1.00 27.98 134 THR C C 1
ATOM 6761 O O . THR C 1 154 ? 103.394 54.182 21.706 1.00 28.31 134 THR C O 1
ATOM 6765 N N . GLY C 1 155 ? 105.618 54.490 21.794 1.00 27.64 135 GLY C N 1
ATOM 6766 C CA . GLY C 1 155 ? 105.920 53.190 21.216 1.00 27.86 135 GLY C CA 1
ATOM 6767 C C . GLY C 1 155 ? 106.164 53.226 19.718 1.00 28.53 135 GLY C C 1
ATOM 6768 O O . GLY C 1 155 ? 105.823 54.206 19.057 1.00 25.86 135 GLY C O 1
ATOM 6769 N N . PRO C 1 156 ? 106.752 52.148 19.174 1.00 26.15 136 PRO C N 1
ATOM 6770 C CA . PRO C 1 156 ? 107.120 52.043 17.757 1.00 27.42 136 PRO C CA 1
ATOM 6771 C C . PRO C 1 156 ? 105.929 52.115 16.801 1.00 29.85 136 PRO C C 1
ATOM 6772 O O . PRO C 1 156 ? 106.116 52.453 15.635 1.00 24.39 136 PRO C O 1
ATOM 6776 N N . LEU C 1 157 ? 104.731 51.805 17.285 1.00 29.43 137 LEU C N 1
ATOM 6777 C CA . LEU C 1 157 ? 103.559 51.737 16.419 1.00 23.04 137 LEU C CA 1
ATOM 6778 C C . LEU C 1 157 ? 102.584 52.895 16.616 1.00 26.63 137 LEU C C 1
ATOM 6779 O O . LEU C 1 157 ? 101.436 52.818 16.180 1.00 27.22 137 LEU C O 1
ATOM 6784 N N . LYS C 1 158 ? 103.035 53.969 17.257 1.00 27.23 138 LYS C N 1
ATOM 6785 C CA . LYS C 1 158 ? 102.134 55.063 17.615 1.00 24.95 138 LYS C CA 1
ATOM 6786 C C . LYS C 1 158 ? 101.486 55.750 16.412 1.00 29.26 138 LYS C C 1
ATOM 6787 O O . LYS C 1 158 ? 100.380 56.274 16.519 1.00 29.32 138 LYS C O 1
ATOM 6793 N N . ASP C 1 159 ? 102.160 55.732 15.267 1.00 28.79 139 ASP C N 1
ATOM 6794 C CA . ASP C 1 159 ? 101.636 56.395 14.073 1.00 30.09 139 ASP C CA 1
ATOM 6795 C C . ASP C 1 159 ? 101.082 55.433 13.022 1.00 33.39 139 ASP C C 1
ATOM 6796 O O . ASP C 1 159 ? 100.695 55.853 11.931 1.00 35.38 139 ASP C O 1
ATOM 6801 N N . ALA C 1 160 ? 101.043 54.146 13.350 1.00 28.87 140 ALA C N 1
ATOM 6802 C CA . ALA C 1 160 ? 100.492 53.145 12.443 1.00 29.30 140 ALA C CA 1
ATOM 6803 C C . ALA C 1 160 ? 98.973 53.264 12.382 1.00 31.34 140 ALA C C 1
ATOM 6804 O O . ALA C 1 160 ? 98.343 53.652 13.366 1.00 32.61 140 ALA C O 1
ATOM 6806 N N . PRO C 1 161 ? 98.377 52.934 11.224 1.00 35.44 141 PRO C N 1
ATOM 6807 C CA . PRO C 1 161 ? 96.915 52.936 11.113 1.00 35.55 141 PRO C CA 1
ATOM 6808 C C . PRO C 1 161 ? 96.342 51.912 12.074 1.00 36.48 141 PRO C C 1
ATOM 6809 O O . PRO C 1 161 ? 96.984 50.887 12.314 1.00 36.39 141 PRO C O 1
ATOM 6813 N N . ALA C 1 162 ? 95.160 52.174 12.618 1.00 32.43 142 ALA C N 1
ATOM 6814 C CA . ALA C 1 162 ? 94.622 51.288 13.640 1.00 34.59 142 ALA C CA 1
ATOM 6815 C C . ALA C 1 162 ? 93.101 51.298 13.738 1.00 33.65 142 ALA C C 1
ATOM 6816 O O . ALA C 1 162 ? 92.536 51.769 14.725 1.00 37.47 142 ALA C O 1
ATOM 6818 N N . TYR C 1 163 ? 92.441 50.761 12.720 1.00 32.88 143 TYR C N 1
ATOM 6819 C CA . TYR C 1 163 ? 91.008 50.528 12.801 1.00 27.66 143 TYR C CA 1
ATOM 6820 C C . TYR C 1 163 ? 90.743 49.444 13.838 1.00 27.03 143 TYR C C 1
ATOM 6821 O O . TYR C 1 163 ? 91.668 48.770 14.291 1.00 23.72 143 TYR C O 1
ATOM 6830 N N . ASP C 1 164 ? 89.479 49.274 14.208 1.00 26.00 144 ASP C N 1
ATOM 6831 C CA . ASP C 1 164 ? 89.100 48.236 15.158 1.00 20.65 144 ASP C CA 1
ATOM 6832 C C . ASP C 1 164 ? 89.527 46.858 14.664 1.00 22.73 144 ASP C C 1
ATOM 6833 O O . ASP C 1 164 ? 90.053 46.050 15.427 1.00 22.69 144 ASP C O 1
ATOM 6838 N N . THR C 1 165 ? 89.306 46.606 13.378 1.00 22.36 145 THR C N 1
ATOM 6839 C CA . THR C 1 165 ? 89.632 45.319 12.772 1.00 21.77 145 THR C CA 1
ATOM 6840 C C . THR C 1 165 ? 91.127 45.020 12.859 1.00 22.68 145 THR C C 1
ATOM 6841 O O . THR C 1 165 ? 91.527 43.888 13.132 1.00 21.21 145 THR C O 1
ATOM 6845 N N . ILE C 1 166 ? 91.949 46.042 12.646 1.00 23.57 146 ILE C N 1
ATOM 6846 C CA . ILE C 1 166 ? 93.400 45.885 12.732 1.00 21.69 146 ILE C CA 1
ATOM 6847 C C . ILE C 1 166 ? 93.860 45.540 14.149 1.00 21.68 146 ILE C C 1
ATOM 6848 O O . ILE C 1 166 ? 94.692 44.651 14.342 1.00 19.87 146 ILE C O 1
ATOM 6853 N N . ILE C 1 167 ? 93.308 46.233 15.139 1.00 23.09 147 ILE C N 1
ATOM 6854 C CA . ILE C 1 167 ? 93.660 45.966 16.532 1.00 19.92 147 ILE C CA 1
ATOM 6855 C C . ILE C 1 167 ? 93.215 44.566 16.950 1.00 21.85 147 ILE C C 1
ATOM 6856 O O . ILE C 1 167 ? 93.954 43.851 17.624 1.00 21.93 147 ILE C O 1
ATOM 6861 N N . GLN C 1 168 ? 92.014 44.173 16.534 1.00 23.03 148 GLN C N 1
ATOM 6862 C CA . GLN C 1 168 ? 91.513 42.831 16.821 1.00 25.08 148 GLN C CA 1
ATOM 6863 C C . GLN C 1 168 ? 92.421 41.759 16.227 1.00 24.99 148 GLN C C 1
ATOM 6864 O O . GLN C 1 168 ? 92.657 40.719 16.845 1.00 22.65 148 GLN C O 1
ATOM 6870 N N . ALA C 1 169 ? 92.930 42.018 15.027 1.00 21.27 149 ALA C N 1
ATOM 6871 C CA . ALA C 1 169 ? 93.815 41.076 14.355 1.00 19.26 149 ALA C CA 1
ATOM 6872 C C . ALA C 1 169 ? 95.153 40.941 15.080 1.00 20.01 149 ALA C C 1
ATOM 6873 O O . ALA C 1 169 ? 95.629 39.833 15.316 1.00 24.38 149 ALA C O 1
ATOM 6875 N N . MET C 1 170 ? 95.752 42.075 15.433 1.00 19.39 150 MET C N 1
ATOM 6876 C CA . MET C 1 170 ? 97.076 42.090 16.049 1.00 21.28 150 MET C CA 1
ATOM 6877 C C . MET C 1 170 ? 97.078 41.738 17.539 1.00 22.98 150 MET C C 1
ATOM 6878 O O . MET C 1 170 ? 98.125 41.414 18.097 1.00 24.75 150 MET C O 1
ATOM 6883 N N . SER C 1 171 ? 95.916 41.802 18.182 1.00 21.34 151 SER C N 1
ATOM 6884 C CA . SER C 1 171 ? 95.842 41.590 19.628 1.00 25.61 151 SER C CA 1
ATOM 6885 C C . SER C 1 171 ? 95.843 40.114 19.995 1.00 25.31 151 SER C C 1
ATOM 6886 O O . SER C 1 171 ? 96.237 39.741 21.100 1.00 26.34 151 SER C O 1
ATOM 6889 N N . GLY C 1 172 ? 95.383 39.279 19.069 1.00 23.71 152 GLY C N 1
ATOM 6890 C CA . GLY C 1 172 ? 95.297 37.853 19.310 1.00 22.25 152 GLY C CA 1
ATOM 6891 C C . GLY C 1 172 ? 93.866 37.364 19.433 1.00 24.73 152 GLY C C 1
ATOM 6892 O O . GLY C 1 172 ? 93.605 36.169 19.330 1.00 26.55 152 GLY C O 1
ATOM 6893 N N . ILE C 1 173 ? 92.935 38.293 19.631 1.00 23.99 153 ILE C N 1
ATOM 6894 C CA . ILE C 1 173 ? 91.541 37.940 19.895 1.00 24.74 153 ILE C CA 1
ATOM 6895 C C . ILE C 1 173 ? 90.854 37.217 18.731 1.00 29.08 153 ILE C C 1
ATOM 6896 O O . ILE C 1 173 ? 90.007 36.348 18.953 1.00 29.56 153 ILE C O 1
ATOM 6901 N N . MET C 1 174 ? 91.220 37.561 17.498 1.00 27.64 154 MET C N 1
ATOM 6902 C CA . MET C 1 174 ? 90.655 36.895 16.324 1.00 24.93 154 MET C CA 1
ATOM 6903 C C . MET C 1 174 ? 91.009 35.417 16.324 1.00 23.62 154 MET C C 1
ATOM 6904 O O . MET C 1 174 ? 90.178 34.566 16.012 1.00 24.74 154 MET C O 1
ATOM 6909 N N . MET C 1 175 ? 92.253 35.121 16.683 1.00 25.93 155 MET C N 1
ATOM 6910 C CA . MET C 1 175 ? 92.735 33.749 16.699 1.00 24.72 155 MET C CA 1
ATOM 6911 C C . MET C 1 175 ? 92.097 32.933 17.816 1.00 31.50 155 MET C C 1
ATOM 6912 O O . MET C 1 175 ? 92.102 31.710 17.763 1.00 31.48 155 MET C O 1
ATOM 6917 N N . GLU C 1 176 ? 91.560 33.611 18.829 1.00 25.91 156 GLU C N 1
ATOM 6918 C CA . GLU C 1 176 ? 90.910 32.933 19.949 1.00 25.83 156 GLU C CA 1
ATOM 6919 C C . GLU C 1 176 ? 89.416 32.733 19.701 1.00 29.52 156 GLU C C 1
ATOM 6920 O O . GLU C 1 176 ? 88.729 32.075 20.484 1.00 30.26 156 GLU C O 1
ATOM 6926 N N . THR C 1 177 ? 88.923 33.293 18.602 1.00 23.70 157 THR C N 1
ATOM 6927 C CA . THR C 1 177 ? 87.491 33.315 18.335 1.00 24.64 157 THR C CA 1
ATOM 6928 C C . THR C 1 177 ? 87.076 32.419 17.168 1.00 27.68 157 THR C C 1
ATOM 6929 O O . THR C 1 177 ? 87.733 32.388 16.127 1.00 31.24 157 THR C O 1
ATOM 6933 N N . GLY C 1 178 ? 85.977 31.695 17.357 1.00 26.82 158 GLY C N 1
ATOM 6934 C CA . GLY C 1 178 ? 85.443 30.814 16.336 1.00 29.62 158 GLY C CA 1
ATOM 6935 C C . GLY C 1 178 ? 85.477 29.370 16.790 1.00 31.23 158 GLY C C 1
ATOM 6936 O O . GLY C 1 178 ? 85.843 29.076 17.928 1.00 32.30 158 GLY C O 1
ATOM 6937 N N . TYR C 1 179 ? 85.088 28.463 15.903 1.00 37.76 159 TYR C N 1
ATOM 6938 C CA . TYR C 1 179 ? 85.200 27.042 16.194 1.00 39.86 159 TYR C CA 1
ATOM 6939 C C . TYR C 1 179 ? 86.640 26.584 15.971 1.00 37.83 159 TYR C C 1
ATOM 6940 O O . TYR C 1 179 ? 87.319 27.092 15.080 1.00 38.67 159 TYR C O 1
ATOM 6949 N N . PRO C 1 180 ? 87.113 25.638 16.800 1.00 39.22 160 PRO C N 1
ATOM 6950 C CA . PRO C 1 180 ? 88.521 25.223 16.865 1.00 42.82 160 PRO C CA 1
ATOM 6951 C C . PRO C 1 180 ? 89.179 24.895 15.521 1.00 47.79 160 PRO C C 1
ATOM 6952 O O . PRO C 1 180 ? 90.386 25.092 15.384 1.00 51.46 160 PRO C O 1
ATOM 6956 N N . ASP C 1 181 ? 88.411 24.402 14.554 1.00 44.58 161 ASP C N 1
ATOM 6957 C CA . ASP C 1 181 ? 88.965 24.081 13.238 1.00 48.32 161 ASP C CA 1
ATOM 6958 C C . ASP C 1 181 ? 88.626 25.143 12.190 1.00 46.03 161 ASP C C 1
ATOM 6959 O O . ASP C 1 181 ? 89.285 25.237 11.154 1.00 43.60 161 ASP C O 1
ATOM 6964 N N . ALA C 1 182 ? 87.598 25.938 12.471 1.00 44.77 162 ALA C N 1
ATOM 6965 C CA . ALA C 1 182 ? 87.198 27.035 11.598 1.00 40.74 162 ALA C CA 1
ATOM 6966 C C . ALA C 1 182 ? 88.290 28.104 11.559 1.00 35.12 162 ALA C C 1
ATOM 6967 O O . ALA C 1 182 ? 89.149 28.145 12.438 1.00 37.64 162 ALA C O 1
ATOM 6969 N N . PRO C 1 183 ? 88.276 28.964 10.528 1.00 31.95 163 PRO C N 1
ATOM 6970 C CA . PRO C 1 183 ? 89.263 30.047 10.445 1.00 37.44 163 PRO C CA 1
ATOM 6971 C C . PRO C 1 183 ? 89.069 31.097 11.541 1.00 33.07 163 PRO C C 1
ATOM 6972 O O . PRO C 1 183 ? 88.003 31.138 12.157 1.00 31.04 163 PRO C O 1
ATOM 6976 N N . PRO C 1 184 ? 90.095 31.930 11.789 1.00 32.43 164 PRO C N 1
ATOM 6977 C CA . PRO C 1 184 ? 89.986 32.990 12.797 1.00 30.51 164 PRO C CA 1
ATOM 6978 C C . PRO C 1 184 ? 88.922 34.002 12.402 1.00 26.85 164 PRO C C 1
ATOM 6979 O O . PRO C 1 184 ? 88.748 34.261 11.211 1.00 32.04 164 PRO C O 1
ATOM 6983 N N . VAL C 1 185 ? 88.226 34.575 13.378 1.00 25.06 165 VAL C N 1
ATOM 6984 C CA . VAL C 1 185 ? 87.198 35.561 13.064 1.00 27.87 165 VAL C CA 1
ATOM 6985 C C . VAL C 1 185 ? 87.113 36.702 14.091 1.00 29.15 165 VAL C C 1
ATOM 6986 O O . VAL C 1 185 ? 87.384 36.531 15.284 1.00 26.44 165 VAL C O 1
ATOM 6990 N N . ARG C 1 186 ? 86.751 37.872 13.587 1.00 23.09 166 ARG C N 1
ATOM 6991 C CA . ARG C 1 186 ? 86.499 39.055 14.387 1.00 24.79 166 ARG C CA 1
ATOM 6992 C C . ARG C 1 186 ? 85.378 38.804 15.399 1.00 24.89 166 ARG C C 1
ATOM 6993 O O . ARG C 1 186 ? 84.438 38.056 15.124 1.00 22.18 166 ARG C O 1
ATOM 7001 N N . VAL C 1 187 ? 85.493 39.415 16.574 1.00 21.43 167 VAL C N 1
ATOM 7002 C CA . VAL C 1 187 ? 84.410 39.429 17.553 1.00 22.41 167 VAL C CA 1
ATOM 7003 C C . VAL C 1 187 ? 83.207 40.182 16.973 1.00 22.79 167 VAL C C 1
ATOM 7004 O O . VAL C 1 187 ? 83.373 41.147 16.230 1.00 22.23 167 VAL C O 1
ATOM 7008 N N . GLY C 1 188 ? 81.997 39.738 17.303 1.00 20.94 168 GLY C N 1
ATOM 7009 C CA . GLY C 1 188 ? 80.787 40.301 16.725 1.00 25.83 168 GLY C CA 1
ATOM 7010 C C . GLY C 1 188 ? 80.489 41.771 16.987 1.00 29.55 168 GLY C C 1
ATOM 7011 O O . GLY C 1 188 ? 79.344 42.200 16.851 1.00 31.82 168 GLY C O 1
ATOM 7012 N N . THR C 1 189 ? 81.504 42.547 17.355 1.00 26.64 169 THR C N 1
ATOM 7013 C CA . THR C 1 189 ? 81.340 43.986 17.554 1.00 22.66 169 THR C CA 1
ATOM 7014 C C . THR C 1 189 ? 82.694 44.690 17.515 1.00 26.31 169 THR C C 1
ATOM 7015 O O . THR C 1 189 ? 83.736 44.041 17.427 1.00 23.91 169 THR C O 1
ATOM 7019 N N . SER C 1 190 ? 82.676 46.017 17.578 1.00 22.84 170 SER C N 1
ATOM 7020 C CA . SER C 1 190 ? 83.909 46.799 17.551 1.00 22.27 170 SER C CA 1
ATOM 7021 C C . SER C 1 190 ? 84.585 46.809 18.917 1.00 20.22 170 SER C C 1
ATOM 7022 O O . SER C 1 190 ? 84.649 47.844 19.579 1.00 18.50 170 SER C O 1
ATOM 7025 N N . LEU C 1 191 ? 85.108 45.650 19.310 1.00 20.35 171 LEU C N 1
ATOM 7026 C CA . LEU C 1 191 ? 85.663 45.435 20.641 1.00 21.38 171 LEU C CA 1
ATOM 7027 C C . LEU C 1 191 ? 86.820 46.366 21.003 1.00 23.61 171 LEU C C 1
ATOM 7028 O O . LEU C 1 191 ? 86.876 46.890 22.117 1.00 22.32 171 LEU C O 1
ATOM 7033 N N . ALA C 1 192 ? 87.743 46.565 20.068 1.00 22.54 172 ALA C N 1
ATOM 7034 C CA . ALA C 1 192 ? 88.916 47.395 20.321 1.00 26.18 172 ALA C CA 1
ATOM 7035 C C . ALA C 1 192 ? 88.530 48.847 20.583 1.00 23.19 172 ALA C C 1
ATOM 7036 O O . ALA C 1 192 ? 89.050 49.477 21.504 1.00 24.08 172 ALA C O 1
ATOM 7038 N N . ASP C 1 193 ? 87.615 49.369 19.770 1.00 23.92 173 ASP C N 1
ATOM 7039 C CA . ASP C 1 193 ? 87.112 50.729 19.943 1.00 25.02 173 ASP C CA 1
ATOM 7040 C C . ASP C 1 193 ? 86.400 50.877 21.279 1.00 25.40 173 ASP C C 1
ATOM 7041 O O . ASP C 1 193 ? 86.561 51.881 21.971 1.00 23.38 173 ASP C O 1
ATOM 7046 N N . LEU C 1 194 ? 85.614 49.867 21.635 1.00 20.69 174 LEU C N 1
ATOM 7047 C CA . LEU C 1 194 ? 84.807 49.915 22.848 1.00 21.20 174 LEU C CA 1
ATOM 7048 C C . LEU C 1 194 ? 85.646 49.721 24.107 1.00 24.55 174 LEU C C 1
ATOM 7049 O O . LEU C 1 194 ? 85.338 50.287 25.159 1.00 22.79 174 LEU C O 1
ATOM 7054 N N . CYS C 1 195 ? 86.702 48.919 24.003 1.00 23.62 175 CYS C N 1
ATOM 7055 C CA . CYS C 1 195 ? 87.631 48.750 25.115 1.00 23.00 175 CYS C CA 1
ATOM 7056 C C . CYS C 1 195 ? 88.412 50.032 25.351 1.00 21.78 175 CYS C C 1
ATOM 7057 O O . CYS C 1 195 ? 88.654 50.418 26.492 1.00 24.08 175 CYS C O 1
ATOM 7060 N N . GLY C 1 196 ? 88.811 50.686 24.266 1.00 20.85 176 GLY C N 1
ATOM 7061 C CA . GLY C 1 196 ? 89.492 51.962 24.368 1.00 24.41 176 GLY C CA 1
ATOM 7062 C C . GLY C 1 196 ? 88.592 52.997 25.013 1.00 21.69 176 GLY C C 1
ATOM 7063 O O . GLY C 1 196 ? 89.025 53.752 25.883 1.00 24.28 176 GLY C O 1
ATOM 7064 N N . GLY C 1 197 ? 87.329 53.016 24.596 1.00 20.35 177 GLY C N 1
ATOM 7065 C CA . GLY C 1 197 ? 86.364 53.977 25.099 1.00 21.59 177 GLY C CA 1
ATOM 7066 C C . GLY C 1 197 ? 86.115 53.883 26.595 1.00 19.92 177 GLY C C 1
ATOM 7067 O O . GLY C 1 197 ? 86.204 54.881 27.313 1.00 18.62 177 GLY C O 1
ATOM 7068 N N . VAL C 1 198 ? 85.800 52.685 27.075 1.00 20.54 178 VAL C N 1
ATOM 7069 C CA . VAL C 1 198 ? 85.516 52.507 28.495 1.00 18.80 178 VAL C CA 1
ATOM 7070 C C . VAL C 1 198 ? 86.769 52.714 29.356 1.00 20.55 178 VAL C C 1
ATOM 7071 O O . VAL C 1 198 ? 86.686 53.206 30.481 1.00 19.59 178 VAL C O 1
ATOM 7075 N N . TYR C 1 199 ? 87.934 52.369 28.819 1.00 17.96 179 TYR C N 1
ATOM 7076 C CA . TYR C 1 199 ? 89.181 52.674 29.512 1.00 19.09 179 TYR C CA 1
ATOM 7077 C C . TYR C 1 199 ? 89.476 54.174 29.481 1.00 22.37 179 TYR C C 1
ATOM 7078 O O . TYR C 1 199 ? 90.068 54.715 30.416 1.00 20.47 179 TYR C O 1
ATOM 7087 N N . LEU C 1 200 ? 89.058 54.843 28.407 1.00 17.63 180 LEU C N 1
ATOM 7088 C CA . LEU C 1 200 ? 89.179 56.298 28.327 1.00 20.72 180 LEU C CA 1
ATOM 7089 C C . LEU C 1 200 ? 88.318 56.969 29.393 1.00 20.66 180 LEU C C 1
ATOM 7090 O O . LEU C 1 200 ? 88.784 57.862 30.096 1.00 20.96 180 LEU C O 1
ATOM 7095 N N . PHE C 1 201 ? 87.066 56.532 29.512 1.00 17.91 181 PHE C N 1
ATOM 7096 C CA . PHE C 1 201 ? 86.171 57.053 30.540 1.00 17.76 181 PHE C CA 1
ATOM 7097 C C . PHE C 1 201 ? 86.717 56.811 31.949 1.00 19.57 181 PHE C C 1
ATOM 7098 O O . PHE C 1 201 ? 86.725 57.715 32.784 1.00 17.85 181 PHE C O 1
ATOM 7106 N N . SER C 1 202 ? 87.174 55.591 32.210 1.00 19.97 182 SER C N 1
ATOM 7107 C CA . SER C 1 202 ? 87.684 55.256 33.535 1.00 25.33 182 SER C CA 1
ATOM 7108 C C . SER C 1 202 ? 89.020 55.940 33.839 1.00 21.68 182 SER C C 1
ATOM 7109 O O . SER C 1 202 ? 89.337 56.211 34.995 1.00 23.62 182 SER C O 1
ATOM 7112 N N . GLY C 1 203 ? 89.797 56.226 32.801 1.00 23.47 183 GLY C N 1
ATOM 7113 C CA . GLY C 1 203 ? 91.038 56.959 32.979 1.00 20.00 183 GLY C CA 1
ATOM 7114 C C . GLY C 1 203 ? 90.781 58.424 33.287 1.00 24.07 183 GLY C C 1
ATOM 7115 O O . GLY C 1 203 ? 91.541 59.062 34.017 1.00 24.66 183 GLY C O 1
ATOM 7116 N N . ILE C 1 204 ? 89.699 58.959 32.730 1.00 21.29 184 ILE C N 1
ATOM 7117 C CA . ILE C 1 204 ? 89.315 60.347 32.971 1.00 19.42 184 ILE C CA 1
ATOM 7118 C C . ILE C 1 204 ? 88.806 60.548 34.395 1.00 24.25 184 ILE C C 1
ATOM 7119 O O . ILE C 1 204 ? 89.214 61.487 35.086 1.00 22.02 184 ILE C O 1
ATOM 7124 N N . VAL C 1 205 ? 87.918 59.661 34.833 1.00 20.69 185 VAL C N 1
ATOM 7125 C CA . VAL C 1 205 ? 87.337 59.767 36.167 1.00 22.17 185 VAL C CA 1
ATOM 7126 C C . VAL C 1 205 ? 88.375 59.505 37.259 1.00 21.76 185 VAL C C 1
ATOM 7127 O O . VAL C 1 205 ? 88.287 60.063 38.352 1.00 21.26 185 VAL C O 1
ATOM 7131 N N . SER C 1 206 ? 89.363 58.668 36.955 1.00 22.67 186 SER C N 1
ATOM 7132 C CA . SER C 1 206 ? 90.475 58.438 37.871 1.00 20.63 186 SER C CA 1
ATOM 7133 C C . SER C 1 206 ? 91.297 59.709 38.024 1.00 23.40 186 SER C C 1
ATOM 7134 O O . SER C 1 206 ? 91.682 60.086 39.134 1.00 21.78 186 SER C O 1
ATOM 7137 N N . ALA C 1 207 ? 91.564 60.365 36.899 1.00 18.72 187 ALA C N 1
ATOM 7138 C CA . ALA C 1 207 ? 92.315 61.609 36.896 1.00 17.00 187 ALA C CA 1
ATOM 7139 C C . ALA C 1 207 ? 91.548 62.695 37.643 1.00 22.37 187 ALA C C 1
ATOM 7140 O O . ALA C 1 207 ? 92.135 63.496 38.371 1.00 20.52 187 ALA C O 1
ATOM 7142 N N . LEU C 1 208 ? 90.232 62.709 37.463 1.00 20.15 188 LEU C N 1
ATOM 7143 C CA . LEU C 1 208 ? 89.373 63.668 38.146 1.00 18.12 188 LEU C CA 1
ATOM 7144 C C . LEU C 1 208 ? 89.366 63.443 39.658 1.00 24.51 188 LEU C C 1
ATOM 7145 O O . LEU C 1 208 ? 89.267 64.395 40.430 1.00 20.44 188 LEU C O 1
ATOM 7150 N N . TYR C 1 209 ? 89.476 62.187 40.084 1.00 22.30 189 TYR C N 1
ATOM 7151 C CA . TYR C 1 209 ? 89.561 61.908 41.513 1.00 22.69 189 TYR C CA 1
ATOM 7152 C C . TYR C 1 209 ? 90.893 62.380 42.071 1.00 22.51 189 TYR C C 1
ATOM 7153 O O . TYR C 1 209 ? 90.940 63.035 43.111 1.00 25.27 189 TYR C O 1
ATOM 7162 N N . GLY C 1 210 ? 91.973 62.039 41.378 1.00 22.28 190 GLY C N 1
ATOM 7163 C CA . GLY C 1 210 ? 93.303 62.431 41.804 1.00 23.60 190 GLY C CA 1
ATOM 7164 C C . GLY C 1 210 ? 93.466 63.937 41.887 1.00 28.79 190 GLY C C 1
ATOM 7165 O O . GLY C 1 210 ? 94.160 64.443 42.770 1.00 30.07 190 GLY C O 1
ATOM 7166 N N . ARG C 1 211 ? 92.814 64.651 40.973 1.00 23.92 191 ARG C N 1
ATOM 7167 C CA . ARG C 1 211 ? 92.944 66.103 40.892 1.00 25.66 191 ARG C CA 1
ATOM 7168 C C . ARG C 1 211 ? 92.403 66.822 42.128 1.00 27.84 191 ARG C C 1
ATOM 7169 O O . ARG C 1 211 ? 92.906 67.882 42.496 1.00 28.63 191 ARG C O 1
ATOM 7177 N N . GLU C 1 212 ? 91.386 66.248 42.766 1.00 30.83 192 GLU C N 1
ATOM 7178 C CA . GLU C 1 212 ? 90.789 66.862 43.953 1.00 33.17 192 GLU C CA 1
ATOM 7179 C C . GLU C 1 212 ? 91.830 67.193 45.020 1.00 28.93 192 GLU C C 1
ATOM 7180 O O . GLU C 1 212 ? 91.813 68.278 45.598 1.00 32.84 192 GLU C O 1
ATOM 7186 N N . LYS C 1 213 ? 92.746 66.262 45.255 1.00 29.22 193 LYS C N 1
ATOM 7187 C CA . LYS C 1 213 ? 93.819 66.473 46.216 1.00 34.02 193 LYS C CA 1
ATOM 7188 C C . LYS C 1 213 ? 94.961 67.296 45.620 1.00 38.81 193 LYS C C 1
ATOM 7189 O O . LYS C 1 213 ? 95.440 68.250 46.236 1.00 35.83 193 LYS C O 1
ATOM 7195 N N . SER C 1 214 ? 95.384 66.931 44.414 1.00 33.87 194 SER C N 1
ATOM 7196 C CA . SER C 1 214 ? 96.580 67.514 43.812 1.00 34.48 194 SER C CA 1
ATOM 7197 C C . SER C 1 214 ? 96.351 68.878 43.165 1.00 32.93 194 SER C C 1
ATOM 7198 O O . SER C 1 214 ? 97.281 69.677 43.059 1.00 34.92 194 SER C O 1
ATOM 7201 N N . GLN C 1 215 ? 95.122 69.128 42.723 1.00 31.29 195 GLN C N 1
ATOM 7202 C CA . GLN C 1 215 ? 94.780 70.349 41.990 1.00 32.25 195 GLN C CA 1
ATOM 7203 C C . GLN C 1 215 ? 95.592 70.523 40.704 1.00 31.64 195 GLN C C 1
ATOM 7204 O O . GLN C 1 215 ? 95.819 71.643 40.246 1.00 25.15 195 GLN C O 1
ATOM 7210 N N . ARG C 1 216 ? 96.025 69.407 40.128 1.00 30.40 196 ARG C N 1
ATOM 7211 C CA . ARG C 1 216 ? 96.672 69.421 38.824 1.00 32.32 196 ARG C CA 1
ATOM 7212 C C . ARG C 1 216 ? 95.985 68.436 37.894 1.00 27.44 196 ARG C C 1
ATOM 7213 O O . ARG C 1 216 ? 95.541 67.370 38.322 1.00 30.26 196 ARG C O 1
ATOM 7221 N N . GLY C 1 217 ? 95.899 68.795 36.620 1.00 26.44 197 GLY C N 1
ATOM 7222 C CA . GLY C 1 217 ? 95.405 67.876 35.616 1.00 25.79 197 GLY C CA 1
ATOM 7223 C C . GLY C 1 217 ? 96.485 66.876 35.263 1.00 28.69 197 GLY C C 1
ATOM 7224 O O . GLY C 1 217 ? 97.586 66.920 35.811 1.00 31.10 197 GLY C O 1
ATOM 7225 N N . ALA C 1 218 ? 96.172 65.965 34.351 1.00 27.45 198 ALA C N 1
ATOM 7226 C CA . ALA C 1 218 ? 97.151 64.991 33.893 1.00 26.59 198 ALA C CA 1
ATOM 7227 C C . ALA C 1 218 ? 96.828 64.557 32.472 1.00 25.36 198 ALA C C 1
ATOM 7228 O O . ALA C 1 218 ? 95.766 64.885 31.942 1.00 23.27 198 ALA C O 1
ATOM 7230 N N . HIS C 1 219 ? 97.752 63.834 31.850 1.00 26.17 199 HIS C N 1
ATOM 7231 C CA . HIS C 1 219 ? 97.504 63.291 30.519 1.00 24.69 199 HIS C CA 1
ATOM 7232 C C . HIS C 1 219 ? 97.117 61.819 30.591 1.00 26.18 199 HIS C C 1
ATOM 7233 O O . HIS C 1 219 ? 97.940 60.962 30.900 1.00 29.01 199 HIS C O 1
ATOM 7240 N N . VAL C 1 220 ? 95.851 61.536 30.308 1.00 22.13 200 VAL C N 1
ATOM 7241 C CA . VAL C 1 220 ? 95.379 60.164 30.209 1.00 23.45 200 VAL C CA 1
ATOM 7242 C C . VAL C 1 220 ? 95.591 59.690 28.778 1.00 23.21 200 VAL C C 1
ATOM 7243 O O . VAL C 1 220 ? 95.025 60.255 27.844 1.00 25.05 200 VAL C O 1
ATOM 7247 N N . ASP C 1 221 ? 96.413 58.657 28.615 1.00 25.78 201 ASP C N 1
ATOM 7248 C CA . ASP C 1 221 ? 96.845 58.199 27.293 1.00 22.73 201 ASP C CA 1
ATOM 7249 C C . ASP C 1 221 ? 96.437 56.743 27.067 1.00 22.32 201 ASP C C 1
ATOM 7250 O O . ASP C 1 221 ? 97.168 55.822 27.421 1.00 24.63 201 ASP C O 1
ATOM 7255 N N . ILE C 1 222 ? 95.266 56.547 26.467 1.00 22.81 202 ILE C N 1
ATOM 7256 C CA . ILE C 1 222 ? 94.706 55.212 26.279 1.00 19.13 202 ILE C CA 1
ATOM 7257 C C . ILE C 1 222 ? 94.960 54.652 24.882 1.00 27.82 202 ILE C C 1
ATOM 7258 O O . ILE C 1 222 ? 94.749 55.336 23.880 1.00 22.09 202 ILE C O 1
ATOM 7263 N N . ALA C 1 223 ? 95.408 53.401 24.826 1.00 23.79 203 ALA C N 1
ATOM 7264 C CA . ALA C 1 223 ? 95.619 52.711 23.562 1.00 23.30 203 ALA C CA 1
ATOM 7265 C C . ALA C 1 223 ? 94.608 51.585 23.397 1.00 25.66 203 ALA C C 1
ATOM 7266 O O . ALA C 1 223 ? 94.401 50.790 24.317 1.00 22.10 203 ALA C O 1
ATOM 7268 N N . MET C 1 224 ? 93.982 51.524 22.225 1.00 23.16 204 MET C N 1
ATOM 7269 C CA . MET C 1 224 ? 93.052 50.448 21.899 1.00 24.06 204 MET C CA 1
ATOM 7270 C C . MET C 1 224 ? 93.753 49.098 22.000 1.00 25.12 204 MET C C 1
ATOM 7271 O O . MET C 1 224 ? 93.168 48.112 22.447 1.00 26.38 204 MET C O 1
ATOM 7276 N N . PHE C 1 225 ? 95.016 49.067 21.586 1.00 22.72 205 PHE C N 1
ATOM 7277 C CA . PHE C 1 225 ? 95.806 47.841 21.606 1.00 24.58 205 PHE C CA 1
ATOM 7278 C C . PHE C 1 225 ? 96.035 47.347 23.033 1.00 25.10 205 PHE C C 1
ATOM 7279 O O . PHE C 1 225 ? 95.814 46.174 23.329 1.00 26.05 205 PHE C O 1
ATOM 7287 N N . ASP C 1 226 ? 96.474 48.250 23.907 1.00 25.11 206 ASP C N 1
ATOM 7288 C CA . ASP C 1 226 ? 96.659 47.942 25.319 1.00 24.58 206 ASP C CA 1
ATOM 7289 C C . ASP C 1 226 ? 95.334 47.509 25.919 1.00 24.36 206 ASP C C 1
ATOM 7290 O O . ASP C 1 226 ? 95.265 46.533 26.669 1.00 24.03 206 ASP C O 1
ATOM 7295 N N . ALA C 1 227 ? 94.287 48.255 25.583 1.00 21.21 207 ALA C N 1
ATOM 7296 C CA . ALA C 1 227 ? 92.951 47.991 26.093 1.00 24.26 207 ALA C CA 1
ATOM 7297 C C . ALA C 1 227 ? 92.500 46.580 25.753 1.00 22.25 207 ALA C C 1
ATOM 7298 O O . ALA C 1 227 ? 92.008 45.853 26.616 1.00 26.65 207 ALA C O 1
ATOM 7300 N N . THR C 1 228 ? 92.689 46.194 24.497 1.00 21.93 208 THR C N 1
ATOM 7301 C CA . THR C 1 228 ? 92.259 44.886 24.016 1.00 18.11 208 THR C CA 1
ATOM 7302 C C . THR C 1 228 ? 93.096 43.760 24.620 1.00 21.56 208 THR C C 1
ATOM 7303 O O . THR C 1 228 ? 92.563 42.703 24.966 1.00 20.50 208 THR C O 1
ATOM 7307 N N . LEU C 1 229 ? 94.401 43.990 24.750 1.00 21.02 209 LEU C N 1
ATOM 7308 C CA . LEU C 1 229 ? 95.289 43.013 25.376 1.00 22.92 209 LEU C CA 1
ATOM 7309 C C . LEU C 1 229 ? 94.805 42.648 26.773 1.00 23.28 209 LEU C C 1
ATOM 7310 O O . LEU C 1 229 ? 94.914 41.495 27.190 1.00 22.13 209 LEU C O 1
ATOM 7315 N N . SER C 1 230 ? 94.265 43.633 27.488 1.00 19.28 210 SER C N 1
ATOM 7316 C CA . SER C 1 230 ? 93.818 43.424 28.865 1.00 21.78 210 SER C CA 1
ATOM 7317 C C . SER C 1 230 ? 92.559 42.568 28.945 1.00 20.85 210 SER C C 1
ATOM 7318 O O . SER C 1 230 ? 92.165 42.142 30.029 1.00 19.50 210 SER C O 1
ATOM 7321 N N . PHE C 1 231 ? 91.927 42.325 27.800 1.00 21.02 211 PHE C N 1
ATOM 7322 C CA . PHE C 1 231 ? 90.710 41.522 27.751 1.00 20.75 211 PHE C CA 1
ATOM 7323 C C . PHE C 1 231 ? 90.959 40.102 27.248 1.00 22.73 211 PHE C C 1
ATOM 7324 O O . PHE C 1 231 ? 90.013 39.375 26.954 1.00 22.32 211 PHE C O 1
ATOM 7332 N N . LEU C 1 232 ? 92.224 39.706 27.145 1.00 21.34 212 LEU C N 1
ATOM 7333 C CA . LEU C 1 232 ? 92.555 38.402 26.571 1.00 22.63 212 LEU C CA 1
ATOM 7334 C C . LEU C 1 232 ? 92.253 37.240 27.518 1.00 28.73 212 LEU C C 1
ATOM 7335 O O . LEU C 1 232 ? 92.010 36.119 27.069 1.00 25.78 212 LEU C O 1
ATOM 7340 N N . GLU C 1 233 ? 92.269 37.520 28.819 1.00 26.79 213 GLU C N 1
ATOM 7341 C CA . GLU C 1 233 ? 91.891 36.547 29.849 1.00 30.10 213 GLU C CA 1
ATOM 7342 C C . GLU C 1 233 ? 92.585 35.189 29.702 1.00 27.96 213 GLU C C 1
ATOM 7343 O O . GLU C 1 233 ? 93.799 35.083 29.874 1.00 30.72 213 GLU C O 1
ATOM 7349 N N . HIS C 1 234 ? 91.809 34.162 29.363 1.00 28.38 214 HIS C N 1
ATOM 7350 C CA . HIS C 1 234 ? 92.311 32.787 29.339 1.00 34.90 214 HIS C CA 1
ATOM 7351 C C . HIS C 1 234 ? 93.288 32.531 28.197 1.00 34.47 214 HIS C C 1
ATOM 7352 O O . HIS C 1 234 ? 94.176 31.686 28.313 1.00 29.11 214 HIS C O 1
ATOM 7359 N N . GLY C 1 235 ? 93.112 33.253 27.095 1.00 32.97 215 GLY C N 1
ATOM 7360 C CA . GLY C 1 235 ? 94.008 33.139 25.959 1.00 35.22 215 GLY C CA 1
ATOM 7361 C C . GLY C 1 235 ? 95.442 33.421 26.362 1.00 33.01 215 GLY C C 1
ATOM 7362 O O . GLY C 1 235 ? 96.370 32.752 25.908 1.00 31.05 215 GLY C O 1
ATOM 7363 N N . LEU C 1 236 ? 95.616 34.404 27.238 1.00 26.11 216 LEU C N 1
ATOM 7364 C CA . LEU C 1 236 ? 96.937 34.776 27.721 1.00 29.67 216 LEU C CA 1
ATOM 7365 C C . LEU C 1 236 ? 97.384 33.857 28.855 1.00 31.73 216 LEU C C 1
ATOM 7366 O O . LEU C 1 236 ? 98.524 33.396 28.868 1.00 34.22 216 LEU C O 1
ATOM 7371 N N . MET C 1 237 ? 96.480 33.590 29.796 1.00 31.82 217 MET C N 1
ATOM 7372 C CA . MET C 1 237 ? 96.766 32.710 30.931 1.00 32.25 217 MET C CA 1
ATOM 7373 C C . MET C 1 237 ? 97.287 31.353 30.479 1.00 33.52 217 MET C C 1
ATOM 7374 O O . MET C 1 237 ? 98.315 30.881 30.960 1.00 36.09 217 MET C O 1
ATOM 7379 N N . ALA C 1 238 ? 96.568 30.733 29.549 1.00 32.82 218 ALA C N 1
ATOM 7380 C CA . ALA C 1 238 ? 96.916 29.404 29.066 1.00 33.84 218 ALA C CA 1
ATOM 7381 C C . ALA C 1 238 ? 98.245 29.389 28.320 1.00 35.50 218 ALA C C 1
ATOM 7382 O O . ALA C 1 238 ? 99.027 28.452 28.468 1.00 37.67 218 ALA C O 1
ATOM 7384 N N . TYR C 1 239 ? 98.498 30.415 27.513 1.00 32.25 219 TYR C N 1
ATOM 7385 C CA . TYR C 1 239 ? 99.765 30.491 26.794 1.00 34.18 219 TYR C CA 1
ATOM 7386 C C . TYR C 1 239 ? 100.943 30.618 27.752 1.00 35.85 219 TYR C C 1
ATOM 7387 O O . TYR C 1 239 ? 101.961 29.948 27.586 1.00 42.22 219 TYR C O 1
ATOM 7396 N N . ILE C 1 240 ? 100.796 31.490 28.743 1.00 37.33 220 ILE C N 1
ATOM 7397 C CA . ILE C 1 240 ? 101.841 31.738 29.732 1.00 35.72 220 ILE C CA 1
ATOM 7398 C C . ILE C 1 240 ? 102.250 30.452 30.458 1.00 37.87 220 ILE C C 1
ATOM 7399 O O . ILE C 1 240 ? 103.420 30.261 30.793 1.00 41.17 220 ILE C O 1
ATOM 7404 N N . ALA C 1 241 ? 101.292 29.554 30.660 1.00 37.07 221 ALA C N 1
ATOM 7405 C CA . ALA C 1 241 ? 101.531 28.357 31.460 1.00 41.03 221 ALA C CA 1
ATOM 7406 C C . ALA C 1 241 ? 101.806 27.084 30.657 1.00 41.32 221 ALA C C 1
ATOM 7407 O O . ALA C 1 241 ? 102.147 26.052 31.234 1.00 47.72 221 ALA C O 1
ATOM 7409 N N . THR C 1 242 ? 101.645 27.142 29.337 1.00 37.93 222 THR C N 1
ATOM 7410 C CA . THR C 1 242 ? 101.850 25.956 28.503 1.00 38.65 222 THR C CA 1
ATOM 7411 C C . THR C 1 242 ? 102.727 26.223 27.283 1.00 41.24 222 THR C C 1
ATOM 7412 O O . THR C 1 242 ? 103.510 25.366 26.875 1.00 48.58 222 THR C O 1
ATOM 7416 N N . GLY C 1 243 ? 102.585 27.405 26.695 1.00 37.34 223 GLY C N 1
ATOM 7417 C CA . GLY C 1 243 ? 103.349 27.749 25.512 1.00 37.83 223 GLY C CA 1
ATOM 7418 C C . GLY C 1 243 ? 102.541 27.572 24.242 1.00 37.34 223 GLY C C 1
ATOM 7419 O O . GLY C 1 243 ? 103.003 27.912 23.154 1.00 42.32 223 GLY C O 1
ATOM 7420 N N . LYS C 1 244 ? 101.333 27.035 24.379 1.00 33.37 224 LYS C N 1
ATOM 7421 C CA . LYS C 1 244 ? 100.446 26.867 23.235 1.00 40.41 224 LYS C CA 1
ATOM 7422 C C . LYS C 1 244 ? 99.619 28.124 22.986 1.00 37.62 224 LYS C C 1
ATOM 7423 O O . LYS C 1 244 ? 99.105 28.737 23.921 1.00 37.50 224 LYS C O 1
ATOM 7429 N N . SER C 1 245 ? 99.495 28.498 21.717 1.00 35.35 225 SER C N 1
ATOM 7430 C CA . SER C 1 245 ? 98.672 29.632 21.313 1.00 39.30 225 SER C CA 1
ATOM 7431 C C . SER C 1 245 ? 98.435 29.549 19.811 1.00 37.48 225 SER C C 1
ATOM 7432 O O . SER C 1 245 ? 99.371 29.290 19.056 1.00 41.71 225 SER C O 1
ATOM 7435 N N . PRO C 1 246 ? 97.187 29.772 19.364 1.00 34.92 226 PRO C N 1
ATOM 7436 C CA . PRO C 1 246 ? 96.011 30.155 20.153 1.00 34.22 226 PRO C CA 1
ATOM 7437 C C . PRO C 1 246 ? 95.367 28.967 20.859 1.00 36.30 226 PRO C C 1
ATOM 7438 O O . PRO C 1 246 ? 95.792 27.829 20.665 1.00 31.65 226 PRO C O 1
ATOM 7442 N N . GLN C 1 247 ? 94.349 29.237 21.670 1.00 37.60 227 GLN C N 1
ATOM 7443 C CA . GLN C 1 247 ? 93.656 28.181 22.399 1.00 32.29 227 GLN C CA 1
ATOM 7444 C C . GLN C 1 247 ? 92.449 27.652 21.622 1.00 32.53 227 GLN C C 1
ATOM 7445 O O . GLN C 1 247 ? 92.280 26.441 21.486 1.00 37.21 227 GLN C O 1
ATOM 7451 N N . ARG C 1 248 ? 91.623 28.565 21.114 1.00 33.76 228 ARG C N 1
ATOM 7452 C CA . ARG C 1 248 ? 90.445 28.223 20.305 1.00 30.76 228 ARG C CA 1
ATOM 7453 C C . ARG C 1 248 ? 89.540 27.177 20.947 1.00 35.00 228 ARG C C 1
ATOM 7454 O O . ARG C 1 248 ? 89.476 26.040 20.485 1.00 40.05 228 ARG C O 1
ATOM 7462 N N . LEU C 1 249 ? 88.831 27.566 21.998 1.00 33.96 229 LEU C N 1
ATOM 7463 C CA . LEU C 1 249 ? 87.974 26.629 22.709 1.00 30.92 229 LEU C CA 1
ATOM 7464 C C . LEU C 1 249 ? 86.556 26.613 22.155 1.00 34.45 229 LEU C C 1
ATOM 7465 O O . LEU C 1 249 ? 85.759 25.744 22.503 1.00 33.24 229 LEU C O 1
ATOM 7470 N N . GLY C 1 250 ? 86.247 27.570 21.287 1.00 36.06 230 GLY C N 1
ATOM 7471 C CA . GLY C 1 250 ? 84.900 27.700 20.765 1.00 31.37 230 GLY C CA 1
ATOM 7472 C C . GLY C 1 250 ? 83.938 28.135 21.855 1.00 29.80 230 GLY C C 1
ATOM 7473 O O . GLY C 1 250 ? 84.197 29.100 22.571 1.00 31.17 230 GLY C O 1
ATOM 7474 N N . ASN C 1 251 ? 82.829 27.413 21.987 1.00 25.90 231 ASN C N 1
ATOM 7475 C CA . ASN C 1 251 ? 81.822 27.718 23.000 1.00 26.45 231 ASN C CA 1
ATOM 7476 C C . ASN C 1 251 ? 82.088 27.015 24.328 1.00 26.67 231 ASN C C 1
ATOM 7477 O O . ASN C 1 251 ? 81.343 27.186 25.294 1.00 26.33 231 ASN C O 1
ATOM 7482 N N . ARG C 1 252 ? 83.166 26.242 24.370 1.00 28.09 232 ARG C N 1
ATOM 7483 C CA . ARG C 1 252 ? 83.425 25.322 25.471 1.00 28.68 232 ARG C CA 1
ATOM 7484 C C . ARG C 1 252 ? 84.262 25.926 26.593 1.00 27.54 232 ARG C C 1
ATOM 7485 O O . ARG C 1 252 ? 85.249 26.618 26.339 1.00 26.95 232 ARG C O 1
ATOM 7493 N N . HIS C 1 253 ? 83.867 25.653 27.835 1.00 23.72 233 HIS C N 1
ATOM 7494 C CA . HIS C 1 253 ? 84.627 26.104 28.997 1.00 28.30 233 HIS C CA 1
ATOM 7495 C C . HIS C 1 253 ? 85.884 25.257 29.160 1.00 28.07 233 HIS C C 1
ATOM 7496 O O . HIS C 1 253 ? 85.860 24.054 28.917 1.00 29.37 233 HIS C O 1
ATOM 7503 N N . PRO C 1 254 ? 86.998 25.891 29.550 1.00 28.93 234 PRO C N 1
ATOM 7504 C CA . PRO C 1 254 ? 88.257 25.163 29.750 1.00 32.55 234 PRO C CA 1
ATOM 7505 C C . PRO C 1 254 ? 88.302 24.266 30.994 1.00 31.25 234 PRO C C 1
ATOM 7506 O O . PRO C 1 254 ? 88.878 23.183 30.913 1.00 31.04 234 PRO C O 1
ATOM 7510 N N . TYR C 1 255 ? 87.713 24.692 32.110 1.00 32.19 235 TYR C N 1
ATOM 7511 C CA . TYR C 1 255 ? 87.850 23.941 33.362 1.00 33.49 235 TYR C CA 1
ATOM 7512 C C . TYR C 1 255 ? 86.582 23.225 33.847 1.00 31.79 235 TYR C C 1
ATOM 7513 O O . TYR C 1 255 ? 86.590 22.621 34.920 1.00 30.17 235 TYR C O 1
ATOM 7522 N N . MET C 1 256 ? 85.498 23.294 33.080 1.00 31.04 236 MET C N 1
ATOM 7523 C CA . MET C 1 256 ? 84.245 22.659 33.494 1.00 26.93 236 MET C CA 1
ATOM 7524 C C . MET C 1 256 ? 83.504 21.997 32.331 1.00 26.67 236 MET C C 1
ATOM 7525 O O . MET C 1 256 ? 83.551 22.476 31.195 1.00 26.94 236 MET C O 1
ATOM 7530 N N . ALA C 1 257 ? 82.820 20.896 32.628 1.00 21.98 237 ALA C N 1
ATOM 7531 C CA . ALA C 1 257 ? 82.041 20.170 31.627 1.00 25.69 237 ALA C CA 1
ATOM 7532 C C . ALA C 1 257 ? 80.937 19.340 32.280 1.00 24.26 237 ALA C C 1
ATOM 7533 O O . ALA C 1 257 ? 81.143 18.777 33.351 1.00 26.22 237 ALA C O 1
ATOM 7535 N N . PRO C 1 258 ? 79.756 19.264 31.640 1.00 23.84 238 PRO C N 1
ATOM 7536 C CA . PRO C 1 258 ? 79.416 19.931 30.379 1.00 23.86 238 PRO C CA 1
ATOM 7537 C C . PRO C 1 258 ? 79.111 21.408 30.585 1.00 26.39 238 PRO C C 1
ATOM 7538 O O . PRO C 1 258 ? 78.289 21.774 31.421 1.00 25.82 238 PRO C O 1
ATOM 7542 N N . PHE C 1 259 ? 79.790 22.247 29.818 1.00 24.90 239 PHE C N 1
ATOM 7543 C CA . PHE C 1 259 ? 79.692 23.686 29.971 1.00 22.84 239 PHE C CA 1
ATOM 7544 C C . PHE C 1 259 ? 80.004 24.243 28.593 1.00 24.01 239 PHE C C 1
ATOM 7545 O O . PHE C 1 259 ? 81.158 24.526 28.275 1.00 26.42 239 PHE C O 1
ATOM 7553 N N . ASP C 1 260 ? 78.966 24.390 27.777 1.00 24.33 240 ASP C N 1
ATOM 7554 C CA . ASP C 1 260 ? 79.143 24.547 26.342 1.00 21.99 240 ASP C CA 1
ATOM 7555 C C . ASP C 1 260 ? 77.824 24.968 25.712 1.00 23.51 240 ASP C C 1
ATOM 7556 O O . ASP C 1 260 ? 76.827 25.151 26.410 1.00 20.25 240 ASP C O 1
ATOM 7561 N N . VAL C 1 261 ? 77.822 25.119 24.392 1.00 21.85 241 VAL C N 1
ATOM 7562 C CA . VAL C 1 261 ? 76.595 25.356 23.642 1.00 21.21 241 VAL C CA 1
ATOM 7563 C C . VAL C 1 261 ? 76.186 24.074 22.919 1.00 24.19 241 VAL C C 1
ATOM 7564 O O . VAL C 1 261 ? 77.006 23.429 22.263 1.00 22.84 241 VAL C O 1
ATOM 7568 N N . PHE C 1 262 ? 74.919 23.699 23.051 1.00 24.48 242 PHE C N 1
ATOM 7569 C CA . PHE C 1 262 ? 74.436 22.439 22.500 1.00 21.04 242 PHE C CA 1
ATOM 7570 C C . PHE C 1 262 ? 73.259 22.660 21.560 1.00 24.42 242 PHE C C 1
ATOM 7571 O O . PHE C 1 262 ? 72.390 23.484 21.828 1.00 29.71 242 PHE C O 1
ATOM 7579 N N . ASN C 1 263 ? 73.238 21.918 20.458 1.00 28.61 243 ASN C N 1
ATOM 7580 C CA . ASN C 1 263 ? 72.116 21.950 19.532 1.00 28.28 243 ASN C CA 1
ATOM 7581 C C . ASN C 1 263 ? 70.937 21.130 20.042 1.00 32.54 243 ASN C C 1
ATOM 7582 O O . ASN C 1 263 ? 71.120 20.130 20.737 1.00 27.80 243 ASN C O 1
ATOM 7587 N N . THR C 1 264 ? 69.727 21.561 19.701 1.00 28.73 244 THR C N 1
ATOM 7588 C CA . THR C 1 264 ? 68.529 20.788 20.008 1.00 29.82 244 THR C CA 1
ATOM 7589 C C . THR C 1 264 ? 67.844 20.393 18.703 1.00 38.70 244 THR C C 1
ATOM 7590 O O . THR C 1 264 ? 68.505 20.231 17.676 1.00 37.51 244 THR C O 1
ATOM 7594 N N . GLN C 1 265 ? 66.524 20.239 18.735 1.00 37.46 245 GLN C N 1
ATOM 7595 C CA . GLN C 1 265 ? 65.788 19.885 17.526 1.00 38.64 245 GLN C CA 1
ATOM 7596 C C . GLN C 1 265 ? 65.642 21.089 16.596 1.00 41.38 245 GLN C C 1
ATOM 7597 O O . GLN C 1 265 ? 65.641 20.938 15.374 1.00 35.31 245 GLN C O 1
ATOM 7603 N N . ASP C 1 266 ? 65.519 22.283 17.173 1.00 35.60 246 ASP C N 1
ATOM 7604 C CA . ASP C 1 266 ? 65.385 23.493 16.361 1.00 38.86 246 ASP C CA 1
ATOM 7605 C C . ASP C 1 266 ? 66.545 24.492 16.497 1.00 38.32 246 ASP C C 1
ATOM 7606 O O . ASP C 1 266 ? 67.226 24.780 15.513 1.00 43.08 246 ASP C O 1
ATOM 7611 N N . LYS C 1 267 ? 66.779 25.010 17.700 1.00 31.94 247 LYS C N 1
ATOM 7612 C CA . LYS C 1 267 ? 67.822 26.020 17.889 1.00 38.28 247 LYS C CA 1
ATOM 7613 C C . LYS C 1 267 ? 68.723 25.725 19.096 1.00 37.21 247 LYS C C 1
ATOM 7614 O O . LYS C 1 267 ? 68.307 25.035 20.028 1.00 31.87 247 LYS C O 1
ATOM 7620 N N . PRO C 1 268 ? 69.970 26.235 19.073 1.00 34.43 248 PRO C N 1
ATOM 7621 C CA . PRO C 1 268 ? 70.935 25.866 20.112 1.00 28.69 248 PRO C CA 1
ATOM 7622 C C . PRO C 1 268 ? 70.666 26.525 21.460 1.00 30.94 248 PRO C C 1
ATOM 7623 O O . PRO C 1 268 ? 70.092 27.612 21.529 1.00 31.48 248 PRO C O 1
ATOM 7627 N N . ILE C 1 269 ? 71.089 25.852 22.524 1.00 30.26 249 ILE C N 1
ATOM 7628 C CA . ILE C 1 269 ? 71.036 26.407 23.867 1.00 25.94 249 ILE C CA 1
ATOM 7629 C C . ILE C 1 269 ? 72.392 26.247 24.532 1.00 26.44 249 ILE C C 1
ATOM 7630 O O . ILE C 1 269 ? 73.246 25.501 24.050 1.00 26.40 249 ILE C O 1
ATOM 7635 N N . THR C 1 270 ? 72.591 26.948 25.641 1.00 26.93 250 THR C N 1
ATOM 7636 C CA . THR C 1 270 ? 73.806 26.777 26.425 1.00 23.62 250 THR C CA 1
ATOM 7637 C C . THR C 1 270 ? 73.494 26.129 27.771 1.00 24.25 250 THR C C 1
ATOM 7638 O O . THR C 1 270 ? 72.601 26.569 28.491 1.00 27.61 250 THR C O 1
ATOM 7642 N N . ILE C 1 271 ? 74.219 25.063 28.090 1.00 26.63 251 ILE C N 1
ATOM 7643 C CA . ILE C 1 271 ? 74.080 24.399 29.377 1.00 21.56 251 ILE C CA 1
ATOM 7644 C C . ILE C 1 271 ? 75.365 24.574 30.164 1.00 23.68 251 ILE C C 1
ATOM 7645 O O . ILE C 1 271 ? 76.438 24.166 29.719 1.00 22.74 251 ILE C O 1
ATOM 7650 N N . CYS C 1 272 ? 75.253 25.191 31.332 1.00 23.08 252 CYS C N 1
ATOM 7651 C CA . CYS C 1 272 ? 76.416 25.458 32.162 1.00 20.29 252 CYS C CA 1
ATOM 7652 C C . CYS C 1 272 ? 76.368 24.626 33.433 1.00 27.08 252 CYS C C 1
ATOM 7653 O O . CYS C 1 272 ? 75.859 25.059 34.469 1.00 25.78 252 CYS C O 1
ATOM 7656 N N . CYS C 1 273 ? 76.917 23.423 33.335 1.00 21.06 253 CYS C N 1
ATOM 7657 C CA . CYS C 1 273 ? 76.819 22.435 34.393 1.00 25.00 253 CYS C CA 1
ATOM 7658 C C . CYS C 1 273 ? 78.161 22.304 35.099 1.00 21.92 253 CYS C C 1
ATOM 7659 O O . CYS C 1 273 ? 79.016 21.527 34.680 1.00 27.47 253 CYS C O 1
ATOM 7662 N N . GLY C 1 274 ? 78.332 23.055 36.183 1.00 21.24 254 GLY C N 1
ATOM 7663 C CA . GLY C 1 274 ? 79.647 23.288 36.755 1.00 24.41 254 GLY C CA 1
ATOM 7664 C C . GLY C 1 274 ? 80.175 22.363 37.839 1.00 26.77 254 GLY C C 1
ATOM 7665 O O . GLY C 1 274 ? 81.352 22.447 38.190 1.00 29.98 254 GLY C O 1
ATOM 7666 N N . ASN C 1 275 ? 79.334 21.487 38.379 1.00 25.28 255 ASN C N 1
ATOM 7667 C CA . ASN C 1 275 ? 79.800 20.547 39.400 1.00 27.61 255 ASN C CA 1
ATOM 7668 C C . ASN C 1 275 ? 79.126 19.178 39.347 1.00 27.51 255 ASN C C 1
ATOM 7669 O O . ASN C 1 275 ? 78.196 18.967 38.568 1.00 27.14 255 ASN C O 1
ATOM 7674 N N . ASP C 1 276 ? 79.602 18.253 40.178 1.00 25.30 256 ASP C N 1
ATOM 7675 C CA . ASP C 1 276 ? 79.062 16.895 40.221 1.00 28.06 256 ASP C CA 1
ATOM 7676 C C . ASP C 1 276 ? 77.562 16.885 40.501 1.00 28.49 256 ASP C C 1
ATOM 7677 O O . ASP C 1 276 ? 76.810 16.144 39.866 1.00 26.23 256 ASP C O 1
ATOM 7682 N N . LYS C 1 277 ? 77.140 17.714 41.451 1.00 28.53 257 LYS C N 1
ATOM 7683 C CA . LYS C 1 277 ? 75.736 17.813 41.832 1.00 26.23 257 LYS C CA 1
ATOM 7684 C C . LYS C 1 277 ? 74.854 18.143 40.633 1.00 27.92 257 LYS C C 1
ATOM 7685 O O . LYS C 1 277 ? 73.865 17.458 40.368 1.00 31.49 257 LYS C O 1
ATOM 7691 N N . LEU C 1 278 ? 75.229 19.184 39.900 1.00 24.90 258 LEU C N 1
ATOM 7692 C CA . LEU C 1 278 ? 74.440 19.632 38.760 1.00 27.00 258 LEU C CA 1
ATOM 7693 C C . LEU C 1 278 ? 74.444 18.622 37.611 1.00 25.25 258 LEU C C 1
ATOM 7694 O O . LEU C 1 278 ? 73.447 18.486 36.903 1.00 24.93 258 LEU C O 1
ATOM 7699 N N . PHE C 1 279 ? 75.558 17.916 37.424 1.00 24.50 259 PHE C N 1
ATOM 7700 C CA . PHE C 1 279 ? 75.637 16.911 36.363 1.00 24.34 259 PHE C CA 1
ATOM 7701 C C . PHE C 1 279 ? 74.665 15.772 36.605 1.00 25.94 259 PHE C C 1
ATOM 7702 O O . PHE C 1 279 ? 74.020 15.289 35.676 1.00 27.40 259 PHE C O 1
ATOM 7710 N N . SER C 1 280 ? 74.560 15.351 37.860 1.00 24.67 260 SER C N 1
ATOM 7711 C CA . SER C 1 280 ? 73.594 14.332 38.233 1.00 27.44 260 SER C CA 1
ATOM 7712 C C . SER C 1 280 ? 72.181 14.812 37.920 1.00 27.75 260 SER C C 1
ATOM 7713 O O . SER C 1 280 ? 71.368 14.071 37.365 1.00 28.16 260 SER C O 1
ATOM 7716 N N . ALA C 1 281 ? 71.900 16.061 38.274 1.00 25.95 261 ALA C N 1
ATOM 7717 C CA . ALA C 1 281 ? 70.594 16.656 38.021 1.00 28.94 261 ALA C CA 1
ATOM 7718 C C . ALA C 1 281 ? 70.310 16.756 36.521 1.00 28.67 261 ALA C C 1
ATOM 7719 O O . ALA C 1 281 ? 69.184 16.530 36.080 1.00 32.30 261 ALA C O 1
ATOM 7721 N N . LEU C 1 282 ? 71.337 17.085 35.742 1.00 27.61 262 LEU C N 1
ATOM 7722 C CA . LEU C 1 282 ? 71.193 17.204 34.295 1.00 25.16 262 LEU C CA 1
ATOM 7723 C C . LEU C 1 282 ? 70.849 15.858 33.659 1.00 29.14 262 LEU C C 1
ATOM 7724 O O . LEU C 1 282 ? 69.954 15.770 32.817 1.00 29.70 262 LEU C O 1
ATOM 7729 N N . CYS C 1 283 ? 71.561 14.813 34.071 1.00 27.83 263 CYS C N 1
ATOM 7730 C CA . CYS C 1 283 ? 71.324 13.469 33.552 1.00 32.53 263 CYS C CA 1
ATOM 7731 C C . CYS C 1 283 ? 69.916 12.996 33.879 1.00 29.68 263 CYS C C 1
ATOM 7732 O O . CYS C 1 283 ? 69.305 12.259 33.108 1.00 33.20 263 CYS C O 1
ATOM 7735 N N . GLN C 1 284 ? 69.410 13.427 35.029 1.00 31.37 264 GLN C N 1
ATOM 7736 C CA . GLN C 1 284 ? 68.037 13.142 35.419 1.00 33.21 264 GLN C CA 1
ATOM 7737 C C . GLN C 1 284 ? 67.071 13.752 34.412 1.00 31.62 264 GLN C C 1
ATOM 7738 O O . GLN C 1 284 ? 66.133 13.100 33.957 1.00 32.21 264 GLN C O 1
ATOM 7744 N N . ALA C 1 285 ? 67.320 15.008 34.060 1.00 36.76 265 ALA C N 1
ATOM 7745 C CA . ALA C 1 285 ? 66.466 15.738 33.131 1.00 32.10 265 ALA C CA 1
ATOM 7746 C C . ALA C 1 285 ? 66.558 15.179 31.715 1.00 30.61 265 ALA C C 1
ATOM 7747 O O . ALA C 1 285 ? 65.565 15.151 30.987 1.00 34.76 265 ALA C O 1
ATOM 7749 N N . LEU C 1 286 ? 67.750 14.739 31.324 1.00 28.19 266 LEU C N 1
ATOM 7750 C CA . LEU C 1 286 ? 67.960 14.213 29.980 1.00 31.75 266 LEU C CA 1
ATOM 7751 C C . LEU C 1 286 ? 67.693 12.715 29.905 1.00 32.70 266 LEU C C 1
ATOM 7752 O O . LEU C 1 286 ? 67.808 12.116 28.836 1.00 30.47 266 LEU C O 1
ATOM 7757 N N . GLU C 1 287 ? 67.336 12.122 31.042 1.00 33.62 267 GLU C N 1
ATOM 7758 C CA . GLU C 1 287 ? 67.158 10.677 31.150 1.00 33.55 267 GLU C CA 1
ATOM 7759 C C . GLU C 1 287 ? 68.411 9.942 30.678 1.00 30.88 267 GLU C C 1
ATOM 7760 O O . GLU C 1 287 ? 68.351 9.051 29.830 1.00 33.00 267 GLU C O 1
ATOM 7766 N N . LEU C 1 288 ? 69.546 10.351 31.235 1.00 27.80 268 LEU C N 1
ATOM 7767 C CA . LEU C 1 288 ? 70.835 9.733 30.958 1.00 31.21 268 LEU C CA 1
ATOM 7768 C C . LEU C 1 288 ? 71.512 9.384 32.277 1.00 31.51 268 LEU C C 1
ATOM 7769 O O . LEU C 1 288 ? 72.718 9.573 32.436 1.00 26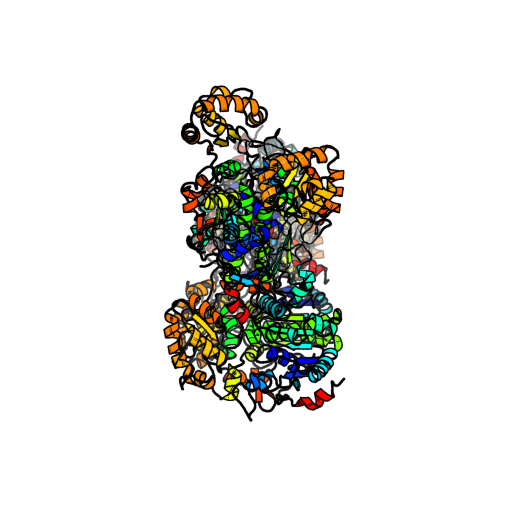.94 268 LEU C O 1
ATOM 7774 N N . THR C 1 289 ? 70.725 8.874 33.220 1.00 32.20 269 THR C N 1
ATOM 7775 C CA . THR C 1 289 ? 71.217 8.574 34.562 1.00 28.01 269 THR C CA 1
ATOM 7776 C C . THR C 1 289 ? 72.303 7.499 34.576 1.00 31.99 269 THR C C 1
ATOM 7777 O O . THR C 1 289 ? 72.983 7.312 35.585 1.00 28.24 269 THR C O 1
ATOM 7781 N N . GLU C 1 290 ? 72.468 6.792 33.461 1.00 31.16 270 GLU C N 1
ATOM 7782 C CA . GLU C 1 290 ? 73.523 5.788 33.358 1.00 28.06 270 GLU C CA 1
ATOM 7783 C C . GLU C 1 290 ? 74.900 6.440 33.244 1.00 31.13 270 GLU C C 1
ATOM 7784 O O . GLU C 1 290 ? 75.919 5.802 33.499 1.00 26.67 270 GLU C O 1
ATOM 7790 N N . LEU C 1 291 ? 74.922 7.716 32.869 1.00 29.43 271 LEU C N 1
ATOM 7791 C CA . LEU C 1 291 ? 76.176 8.433 32.659 1.00 29.31 271 LEU C CA 1
ATOM 7792 C C . LEU C 1 291 ? 76.785 8.985 33.949 1.00 29.04 271 LEU C C 1
ATOM 7793 O O . LEU C 1 291 ? 77.985 9.245 34.006 1.00 28.18 271 LEU C O 1
ATOM 7798 N N . VAL C 1 292 ? 75.953 9.164 34.972 1.00 27.30 272 VAL C N 1
ATOM 7799 C CA . VAL C 1 292 ? 76.380 9.783 36.229 1.00 28.12 272 VAL C CA 1
ATOM 7800 C C . VAL C 1 292 ? 77.597 9.103 36.857 1.00 34.91 272 VAL C C 1
ATOM 7801 O O . VAL C 1 292 ? 78.540 9.774 37.281 1.00 31.90 272 VAL C O 1
ATOM 7805 N N . ASN C 1 293 ? 77.583 7.774 36.903 1.00 34.40 273 ASN C N 1
ATOM 7806 C CA . ASN C 1 293 ? 78.700 7.035 37.480 1.00 34.30 273 ASN C CA 1
ATOM 7807 C C . ASN C 1 293 ? 79.560 6.334 36.431 1.00 38.13 273 ASN C C 1
ATOM 7808 O O . ASN C 1 293 ? 80.415 5.508 36.766 1.00 34.32 273 ASN C O 1
ATOM 7813 N N . ASP C 1 294 ? 79.323 6.664 35.164 1.00 35.34 274 ASP C N 1
ATOM 7814 C CA . ASP C 1 294 ? 80.159 6.179 34.071 1.00 30.81 274 ASP C CA 1
ATOM 7815 C C . ASP C 1 294 ? 81.591 6.638 34.322 1.00 29.02 274 ASP C C 1
ATOM 7816 O O . ASP C 1 294 ? 81.822 7.802 34.641 1.00 30.70 274 ASP C O 1
ATOM 7821 N N . PRO C 1 295 ? 82.559 5.720 34.183 1.00 34.61 275 PRO C N 1
ATOM 7822 C CA . PRO C 1 295 ? 83.979 5.987 34.455 1.00 32.11 275 PRO C CA 1
ATOM 7823 C C . PRO C 1 295 ? 84.580 7.123 33.621 1.00 30.80 275 PRO C C 1
ATOM 7824 O O . PRO C 1 295 ? 85.669 7.600 33.934 1.00 29.35 275 PRO C O 1
ATOM 7828 N N . ARG C 1 296 ? 83.881 7.542 32.572 1.00 28.81 276 ARG C N 1
ATOM 7829 C CA . ARG C 1 296 ? 84.343 8.648 31.744 1.00 26.51 276 ARG C CA 1
ATOM 7830 C C . ARG C 1 296 ? 83.812 9.986 32.247 1.00 31.66 276 ARG C C 1
ATOM 7831 O O . ARG C 1 296 ? 84.412 11.033 31.993 1.00 35.26 276 ARG C O 1
ATOM 7839 N N . PHE C 1 297 ? 82.692 9.950 32.965 1.00 27.10 277 PHE C N 1
ATOM 7840 C CA . PHE C 1 297 ? 81.954 11.172 33.290 1.00 22.89 277 PHE C CA 1
ATOM 7841 C C . PHE C 1 297 ? 81.720 11.380 34.788 1.00 28.18 277 PHE C C 1
ATOM 7842 O O . PHE C 1 297 ? 80.960 12.270 35.178 1.00 24.90 277 PHE C O 1
ATOM 7850 N N . SER C 1 298 ? 82.372 10.578 35.626 1.00 25.07 278 SER C N 1
ATOM 7851 C CA . SER C 1 298 ? 82.052 10.556 37.054 1.00 31.31 278 SER C CA 1
ATOM 7852 C C . SER C 1 298 ? 82.521 11.788 37.829 1.00 28.82 278 SER C C 1
ATOM 7853 O O . SER C 1 298 ? 81.999 12.080 38.902 1.00 29.96 278 SER C O 1
ATOM 7856 N N . SER C 1 299 ? 83.511 12.499 37.302 1.00 28.63 279 SER C N 1
ATOM 7857 C CA . SER C 1 299 ? 83.979 13.720 37.950 1.00 28.07 279 SER C CA 1
ATOM 7858 C C . SER C 1 299 ? 84.049 14.858 36.939 1.00 30.93 279 SER C C 1
ATOM 7859 O O . SER C 1 299 ? 83.926 14.633 35.736 1.00 25.54 279 SER C O 1
ATOM 7862 N N . ASN C 1 300 ? 84.255 16.078 37.423 1.00 26.95 280 ASN C N 1
ATOM 7863 C CA . ASN C 1 300 ? 84.322 17.228 36.531 1.00 24.94 280 ASN C CA 1
ATOM 7864 C C . ASN C 1 300 ? 85.554 17.201 35.633 1.00 28.81 280 ASN C C 1
ATOM 7865 O O . ASN C 1 300 ? 85.462 17.501 34.444 1.00 27.97 280 ASN C O 1
ATOM 7870 N N . ILE C 1 301 ? 86.703 16.838 36.197 1.00 30.70 281 ILE C N 1
ATOM 7871 C CA . ILE C 1 301 ? 87.927 16.748 35.405 1.00 32.62 281 ILE C CA 1
ATOM 7872 C C . ILE C 1 301 ? 87.820 15.659 34.340 1.00 33.27 281 ILE C C 1
ATOM 7873 O O . ILE C 1 301 ? 88.321 15.818 33.228 1.00 34.33 281 ILE C O 1
ATOM 7878 N N . LEU C 1 302 ? 87.152 14.562 34.680 1.00 31.32 282 LEU C N 1
ATOM 7879 C CA . LEU C 1 302 ? 86.934 13.479 33.732 1.00 33.01 282 LEU C CA 1
ATOM 7880 C C . LEU C 1 302 ? 86.000 13.928 32.614 1.00 33.54 282 LEU C C 1
ATOM 7881 O O . LEU C 1 302 ? 86.187 13.566 31.452 1.00 28.48 282 LEU C O 1
ATOM 7886 N N . ARG C 1 303 ? 84.998 14.726 32.969 1.00 30.71 283 ARG C N 1
ATOM 7887 C CA . ARG C 1 303 ? 84.058 15.240 31.980 1.00 28.50 283 ARG C CA 1
ATOM 7888 C C . ARG C 1 303 ? 84.719 16.255 31.051 1.00 30.40 283 ARG C C 1
ATOM 7889 O O . ARG C 1 303 ? 84.398 16.315 29.870 1.00 27.42 283 ARG C O 1
ATOM 7897 N N . VAL C 1 304 ? 85.644 17.048 31.584 1.00 30.54 284 VAL C N 1
ATOM 7898 C CA . VAL C 1 304 ? 86.405 17.976 30.753 1.00 30.20 284 VAL C CA 1
ATOM 7899 C C . VAL C 1 304 ? 87.268 17.209 29.753 1.00 34.17 284 VAL C C 1
ATOM 7900 O O . VAL C 1 304 ? 87.297 17.535 28.563 1.00 33.16 284 VAL C O 1
ATOM 7904 N N . GLN C 1 305 ? 87.960 16.184 30.243 1.00 29.30 285 GLN C N 1
ATOM 7905 C CA . GLN C 1 305 ? 88.807 15.351 29.394 1.00 37.13 285 GLN C CA 1
ATOM 7906 C C . GLN C 1 305 ? 87.998 14.644 28.310 1.00 32.98 285 GLN C C 1
ATOM 7907 O O . GLN C 1 305 ? 88.430 14.559 27.160 1.00 38.06 285 GLN C O 1
ATOM 7913 N N . ASN C 1 306 ? 86.821 14.148 28.682 1.00 29.96 286 ASN C N 1
ATOM 7914 C CA . ASN C 1 306 ? 85.956 13.417 27.758 1.00 31.94 286 ASN C CA 1
ATOM 7915 C C . ASN C 1 306 ? 84.761 14.235 27.263 1.00 27.33 286 ASN C C 1
ATOM 7916 O O . ASN C 1 306 ? 83.702 13.681 26.967 1.00 23.74 286 ASN C O 1
ATOM 7921 N N . GLN C 1 307 ? 84.932 15.548 27.161 1.00 25.10 287 GLN C N 1
ATOM 7922 C CA . GLN C 1 307 ? 83.817 16.434 26.837 1.00 23.27 287 GLN C CA 1
ATOM 7923 C C . GLN C 1 307 ? 83.186 16.142 25.478 1.00 23.12 287 GLN C C 1
ATOM 7924 O O . GLN C 1 307 ? 81.978 16.302 25.304 1.00 21.97 287 GLN C O 1
ATOM 7930 N N . ALA C 1 308 ? 84.000 15.699 24.524 1.00 23.97 288 ALA C N 1
ATOM 7931 C CA . ALA C 1 308 ? 83.522 15.477 23.162 1.00 27.82 288 ALA C CA 1
ATOM 7932 C C . ALA C 1 308 ? 82.519 14.334 23.082 1.00 28.39 288 ALA C C 1
ATOM 7933 O O . ALA C 1 308 ? 81.427 14.492 22.527 1.00 26.92 288 ALA C O 1
ATOM 7935 N N . ILE C 1 309 ? 82.889 13.183 23.635 1.00 28.62 289 ILE C N 1
ATOM 7936 C CA . ILE C 1 309 ? 82.004 12.022 23.624 1.00 24.98 289 ILE C CA 1
ATOM 7937 C C . ILE C 1 309 ? 80.788 12.261 24.522 1.00 26.94 289 ILE C C 1
ATOM 7938 O O . ILE C 1 309 ? 79.694 11.773 24.239 1.00 26.63 289 ILE C O 1
ATOM 7943 N N . LEU C 1 310 ? 80.977 13.030 25.593 1.00 23.86 290 LEU C N 1
ATOM 7944 C CA . LEU C 1 310 ? 79.860 13.401 26.451 1.00 22.82 290 LEU C CA 1
ATOM 7945 C C . LEU C 1 310 ? 78.876 14.276 25.684 1.00 21.79 290 LEU C C 1
ATOM 7946 O O . LEU C 1 310 ? 77.662 14.117 25.808 1.00 19.96 290 LEU C O 1
ATOM 7951 N N . LYS C 1 311 ? 79.406 15.199 24.889 1.00 26.62 291 LYS C N 1
ATOM 7952 C CA . LYS C 1 311 ? 78.565 16.070 24.080 1.00 24.19 291 LYS C CA 1
ATOM 7953 C C . LYS C 1 311 ? 77.745 15.254 23.090 1.00 21.57 291 LYS C C 1
ATOM 7954 O O . LYS C 1 311 ? 76.592 15.584 22.808 1.00 24.35 291 LYS C O 1
ATOM 7960 N N . GLN C 1 312 ? 78.344 14.188 22.569 1.00 21.31 292 GLN C N 1
ATOM 7961 C CA . GLN C 1 312 ? 77.642 13.302 21.643 1.00 24.41 292 GLN C CA 1
ATOM 7962 C C . GLN C 1 312 ? 76.404 12.702 22.302 1.00 27.58 292 GLN C C 1
ATOM 7963 O O . GLN C 1 312 ? 75.313 12.752 21.737 1.00 25.45 292 GLN C O 1
ATOM 7969 N N . TYR C 1 313 ? 76.580 12.150 23.501 1.00 25.63 293 TYR C N 1
ATOM 7970 C CA . TYR C 1 313 ? 75.462 11.637 24.288 1.00 23.37 293 TYR C CA 1
ATOM 7971 C C . TYR C 1 313 ? 74.399 12.708 24.498 1.00 25.57 293 TYR C C 1
ATOM 7972 O O . TYR C 1 313 ? 73.204 12.468 24.302 1.00 24.29 293 TYR C O 1
ATOM 7981 N N . ILE C 1 314 ? 74.846 13.892 24.900 1.00 24.79 294 ILE C N 1
ATOM 7982 C CA . ILE C 1 314 ? 73.941 14.986 25.219 1.00 22.90 294 ILE C CA 1
ATOM 7983 C C . ILE C 1 314 ? 73.153 15.453 23.994 1.00 23.27 294 ILE C C 1
ATOM 7984 O O . ILE C 1 314 ? 71.927 15.537 24.035 1.00 25.89 294 ILE C O 1
ATOM 7989 N N . GLU C 1 315 ? 73.855 15.737 22.902 1.00 22.83 295 GLU C N 1
ATOM 7990 C CA . GLU C 1 315 ? 73.193 16.211 21.691 1.00 24.69 295 GLU C CA 1
ATOM 7991 C C . GLU C 1 315 ? 72.285 15.148 21.070 1.00 27.38 295 GLU C C 1
ATOM 7992 O O . GLU C 1 315 ? 71.267 15.474 20.461 1.00 29.09 295 GLU C O 1
ATOM 7998 N N . ARG C 1 316 ? 72.657 13.881 21.231 1.00 29.00 296 ARG C N 1
ATOM 7999 C CA . ARG C 1 316 ? 71.841 12.769 20.747 1.00 27.54 296 ARG C CA 1
ATOM 8000 C C . ARG C 1 316 ? 70.445 12.818 21.363 1.00 33.99 296 ARG C C 1
ATOM 8001 O O . ARG C 1 316 ? 69.443 12.678 20.663 1.00 32.95 296 ARG C O 1
ATOM 8009 N N . THR C 1 317 ? 70.387 13.030 22.674 1.00 27.65 297 THR C N 1
ATOM 8010 C CA . THR C 1 317 ? 69.116 13.170 23.373 1.00 28.74 297 THR C CA 1
ATOM 8011 C C . THR C 1 317 ? 68.408 14.481 23.023 1.00 29.51 297 THR C C 1
ATOM 8012 O O . THR C 1 317 ? 67.202 14.495 22.769 1.00 27.89 297 THR C O 1
ATOM 8016 N N . LEU C 1 318 ? 69.166 15.575 22.996 1.00 28.93 298 LEU C N 1
ATOM 8017 C CA . LEU C 1 318 ? 68.606 16.904 22.744 1.00 30.07 298 LEU C CA 1
ATOM 8018 C C . LEU C 1 318 ? 67.929 17.040 21.378 1.00 30.89 298 LEU C C 1
ATOM 8019 O O . LEU C 1 318 ? 67.004 17.835 21.218 1.00 33.48 298 LEU C O 1
ATOM 8024 N N . LYS C 1 319 ? 68.389 16.258 20.404 1.00 34.26 299 LYS C N 1
ATOM 8025 C CA . LYS C 1 319 ? 67.858 16.309 19.042 1.00 37.77 299 LYS C CA 1
ATOM 8026 C C . LYS C 1 319 ? 66.373 15.955 18.971 1.00 38.45 299 LYS C C 1
ATOM 8027 O O . LYS C 1 319 ? 65.707 16.231 17.972 1.00 41.02 299 LYS C O 1
ATOM 8033 N N . THR C 1 320 ? 65.861 15.343 20.034 1.00 36.84 300 THR C N 1
ATOM 8034 C CA . THR C 1 320 ? 64.510 14.795 20.032 1.00 39.87 300 THR C CA 1
ATOM 8035 C C . THR C 1 320 ? 63.441 15.773 20.517 1.00 39.86 300 THR C C 1
ATOM 8036 O O . THR C 1 320 ? 62.248 15.479 20.436 1.00 41.43 300 THR C O 1
ATOM 8040 N N . GLN C 1 321 ? 63.862 16.926 21.029 1.00 34.27 301 GLN C N 1
ATOM 8041 C CA . GLN C 1 321 ? 62.922 17.929 21.527 1.00 36.29 301 GLN C CA 1
ATOM 8042 C C . GLN C 1 321 ? 63.373 19.343 21.168 1.00 37.22 301 GLN C C 1
ATOM 8043 O O . GLN C 1 321 ? 64.562 19.596 20.986 1.00 30.01 301 GLN C O 1
ATOM 8049 N N . ALA C 1 322 ? 62.416 20.260 21.068 1.00 35.97 302 ALA C N 1
ATOM 8050 C CA . ALA C 1 322 ? 62.726 21.657 20.791 1.00 33.72 302 ALA C CA 1
ATOM 8051 C C . ALA C 1 322 ? 63.370 22.315 22.008 1.00 33.60 302 ALA C C 1
ATOM 8052 O O . ALA C 1 322 ? 63.225 21.832 23.132 1.00 33.55 302 ALA C O 1
ATOM 8054 N N . ALA C 1 323 ? 64.077 23.418 21.776 1.00 35.04 303 ALA C N 1
ATOM 8055 C CA . ALA C 1 323 ? 64.779 24.134 22.839 1.00 32.72 303 ALA C CA 1
ATOM 8056 C C . ALA C 1 323 ? 63.846 24.538 23.974 1.00 36.29 303 ALA C C 1
ATOM 8057 O O . ALA C 1 323 ? 64.202 24.427 25.149 1.00 32.39 303 ALA C O 1
ATOM 8059 N N . GLU C 1 324 ? 62.655 25.004 23.609 1.00 36.44 304 GLU C N 1
ATOM 8060 C CA . GLU C 1 324 ? 61.639 25.422 24.573 1.00 40.07 304 GLU C CA 1
ATOM 8061 C C . GLU C 1 324 ? 61.365 24.350 25.624 1.00 34.84 304 GLU C C 1
ATOM 8062 O O . GLU C 1 324 ? 61.171 24.654 26.801 1.00 39.48 304 GLU C O 1
ATOM 8068 N N . VAL C 1 325 ? 61.347 23.095 25.188 1.00 37.68 305 VAL C N 1
ATOM 8069 C CA . VAL C 1 325 ? 61.122 21.977 26.096 1.00 39.10 305 VAL C CA 1
ATOM 8070 C C . VAL C 1 325 ? 62.316 21.780 27.024 1.00 36.44 305 VAL C C 1
ATOM 8071 O O . VAL C 1 325 ? 62.154 21.681 28.238 1.00 36.48 305 VAL C O 1
ATOM 8075 N N . TRP C 1 326 ? 63.515 21.735 26.448 1.00 33.09 306 TRP C N 1
ATOM 8076 C CA . TRP C 1 326 ? 64.726 21.517 27.233 1.00 29.89 306 TRP C CA 1
ATOM 8077 C C . TRP C 1 326 ? 64.983 22.620 28.252 1.00 33.26 306 TRP C C 1
ATOM 8078 O O . TRP C 1 326 ? 65.463 22.350 29.354 1.00 27.83 306 TRP C O 1
ATOM 8089 N N . LEU C 1 327 ? 64.673 23.858 27.882 1.00 31.56 307 LEU C N 1
ATOM 8090 C CA . LEU C 1 327 ? 64.803 24.978 28.807 1.00 27.20 307 LEU C CA 1
ATOM 8091 C C . LEU C 1 327 ? 63.953 24.715 30.043 1.00 32.04 307 LEU C C 1
ATOM 8092 O O . LEU C 1 327 ? 64.398 24.925 31.166 1.00 34.62 307 LEU C O 1
ATOM 8097 N N . ALA C 1 328 ? 62.737 24.227 29.822 1.00 35.96 308 ALA C N 1
ATOM 8098 C CA . ALA C 1 328 ? 61.816 23.934 30.914 1.00 35.57 308 ALA C CA 1
ATOM 8099 C C . ALA C 1 328 ? 62.292 22.773 31.782 1.00 36.11 308 ALA C C 1
ATOM 8100 O O . ALA C 1 328 ? 62.349 22.888 33.008 1.00 32.55 308 ALA C O 1
ATOM 8102 N N . ARG C 1 329 ? 62.632 21.659 31.141 1.00 33.91 309 ARG C N 1
ATOM 8103 C CA . ARG C 1 329 ? 63.016 20.443 31.855 1.00 36.83 309 ARG C CA 1
ATOM 8104 C C . ARG C 1 329 ? 64.326 20.605 32.623 1.00 34.37 309 ARG C C 1
ATOM 8105 O O . ARG C 1 329 ? 64.441 20.167 33.767 1.00 31.17 309 ARG C O 1
ATOM 8113 N N . ILE C 1 330 ? 65.306 21.241 31.989 1.00 29.39 310 ILE C N 1
ATOM 8114 C CA . ILE C 1 330 ? 66.628 21.416 32.590 1.00 32.36 310 ILE C CA 1
ATOM 8115 C C . ILE C 1 330 ? 66.633 22.467 33.710 1.00 33.11 310 ILE C C 1
ATOM 8116 O O . ILE C 1 330 ? 67.327 22.311 34.715 1.00 31.78 310 ILE C O 1
ATOM 8121 N N . HIS C 1 331 ? 65.854 23.531 33.544 1.00 33.74 311 HIS C N 1
ATOM 8122 C CA . HIS C 1 331 ? 65.732 24.537 34.592 1.00 31.04 311 HIS C CA 1
ATOM 8123 C C . HIS C 1 331 ? 64.989 23.967 35.797 1.00 36.01 311 HIS C C 1
ATOM 8124 O O . HIS C 1 331 ? 65.202 24.396 36.934 1.00 34.58 311 HIS C O 1
ATOM 8131 N N . GLU C 1 332 ? 64.117 22.999 35.539 1.00 34.75 312 GLU C N 1
ATOM 8132 C CA . GLU C 1 332 ? 63.314 22.382 36.590 1.00 38.69 312 GLU C CA 1
ATOM 8133 C C . GLU C 1 332 ? 64.178 21.654 37.617 1.00 35.81 312 GLU C C 1
ATOM 8134 O O . GLU C 1 332 ? 63.850 21.624 38.801 1.00 34.72 312 GLU C O 1
ATOM 8140 N N . VAL C 1 333 ? 65.286 21.076 37.162 1.00 37.12 313 VAL C N 1
ATOM 8141 C CA . VAL C 1 333 ? 66.189 20.359 38.060 1.00 36.08 313 VAL C CA 1
ATOM 8142 C C . VAL C 1 333 ? 67.287 21.265 38.625 1.00 34.21 313 VAL C C 1
ATOM 8143 O O . VAL C 1 333 ? 68.196 20.799 39.311 1.00 37.35 313 VAL C O 1
ATOM 8147 N N . GLY C 1 334 ? 67.197 22.560 38.333 1.00 32.39 314 GLY C N 1
ATOM 8148 C CA . GLY C 1 334 ? 68.092 23.539 38.926 1.00 32.10 314 GLY C CA 1
ATOM 8149 C C . GLY C 1 334 ? 69.457 23.655 38.272 1.00 27.75 314 GLY C C 1
ATOM 8150 O O . GLY C 1 334 ? 70.423 24.071 38.912 1.00 29.52 314 GLY C O 1
ATOM 8151 N N . VAL C 1 335 ? 69.538 23.288 36.998 1.00 24.50 315 VAL C N 1
ATOM 8152 C CA . VAL C 1 335 ? 70.779 23.408 36.241 1.00 23.77 315 VAL C CA 1
ATOM 8153 C C . VAL C 1 335 ? 70.731 24.661 35.372 1.00 28.66 315 VAL C C 1
ATOM 8154 O O . VAL C 1 335 ? 69.755 24.876 34.652 1.00 26.87 315 VAL C O 1
ATOM 8158 N N . PRO C 1 336 ? 71.774 25.503 35.450 1.00 23.92 316 PRO C N 1
ATOM 8159 C CA . PRO C 1 336 ? 71.838 26.724 34.638 1.00 27.11 316 PRO C CA 1
ATOM 8160 C C . PRO C 1 336 ? 71.720 26.422 33.148 1.00 27.35 316 PRO C C 1
ATOM 8161 O O . PRO C 1 336 ? 72.447 25.578 32.623 1.00 26.99 316 PRO C O 1
ATOM 8165 N N . VAL C 1 337 ? 70.797 27.107 32.482 1.00 27.11 317 VAL C N 1
ATOM 8166 C CA . VAL C 1 337 ? 70.536 26.882 31.067 1.00 27.05 317 VAL C CA 1
ATOM 8167 C C . VAL C 1 337 ? 69.950 28.157 30.455 1.00 25.52 317 VAL C C 1
ATOM 8168 O O . VAL C 1 337 ? 69.244 28.910 31.129 1.00 24.54 317 VAL C O 1
ATOM 8172 N N . ALA C 1 338 ? 70.261 28.410 29.187 1.00 23.52 318 ALA C N 1
ATOM 8173 C CA . ALA C 1 338 ? 69.808 29.626 28.521 1.00 24.55 318 ALA C CA 1
ATOM 8174 C C . ALA C 1 338 ? 69.752 29.465 27.007 1.00 23.89 318 ALA C C 1
ATOM 8175 O O . ALA C 1 338 ? 70.561 28.748 26.422 1.00 22.89 318 ALA C O 1
ATOM 8177 N N . PRO C 1 339 ? 68.791 30.143 26.366 1.00 23.75 319 PRO C N 1
ATOM 8178 C CA . PRO C 1 339 ? 68.718 30.140 24.905 1.00 27.21 319 PRO C CA 1
ATOM 8179 C C . PRO C 1 339 ? 69.750 31.092 24.311 1.00 24.73 319 PRO C C 1
ATOM 8180 O O . PRO C 1 339 ? 70.226 31.998 24.997 1.00 27.22 319 PRO C O 1
ATOM 8184 N N . LEU C 1 340 ? 70.107 30.877 23.052 1.00 21.09 320 LEU C N 1
ATOM 8185 C CA . LEU C 1 340 ? 70.900 31.854 22.331 1.00 26.17 320 LEU C CA 1
ATOM 8186 C C . LEU C 1 340 ? 69.939 32.822 21.669 1.00 28.93 320 LEU C C 1
ATOM 8187 O O . LEU C 1 340 ? 69.143 32.433 20.814 1.00 27.02 320 LEU C O 1
ATOM 8192 N N . LEU C 1 341 ? 69.999 34.080 22.089 1.00 26.47 321 LEU C N 1
ATOM 8193 C CA . LEU C 1 341 ? 69.076 35.091 21.593 1.00 28.18 321 LEU C CA 1
ATOM 8194 C C . LEU C 1 341 ? 69.761 36.036 20.615 1.00 26.73 321 LEU C C 1
ATOM 8195 O O . LEU C 1 341 ? 70.984 36.166 20.607 1.00 22.66 321 LEU C O 1
ATOM 8200 N N . SER C 1 342 ? 68.961 36.686 19.781 1.00 23.86 322 SER C N 1
ATOM 8201 C CA . SER C 1 342 ? 69.465 37.740 18.920 1.00 26.21 322 SER C CA 1
ATOM 8202 C C . SER C 1 342 ? 69.413 39.051 19.695 1.00 24.23 322 SER C C 1
ATOM 8203 O O . SER C 1 342 ? 68.851 39.107 20.787 1.00 24.20 322 SER C O 1
ATOM 8206 N N . VAL C 1 343 ? 70.005 40.100 19.134 1.00 28.72 323 VAL C N 1
ATOM 8207 C CA . VAL C 1 343 ? 69.961 41.424 19.751 1.00 24.44 323 VAL C CA 1
ATOM 8208 C C . VAL C 1 343 ? 68.513 41.882 19.903 1.00 25.12 323 VAL C C 1
ATOM 8209 O O . VAL C 1 343 ? 68.141 42.483 20.913 1.00 30.33 323 VAL C O 1
ATOM 8213 N N . ALA C 1 344 ? 67.700 41.572 18.897 1.00 25.79 324 ALA C N 1
ATOM 8214 C CA . ALA C 1 344 ? 66.290 41.941 18.885 1.00 26.72 324 ALA C CA 1
ATOM 8215 C C . ALA C 1 344 ? 65.538 41.351 20.070 1.00 28.26 324 ALA C C 1
ATOM 8216 O O . ALA C 1 344 ? 64.717 42.022 20.690 1.00 33.48 324 ALA C O 1
ATOM 8218 N N . GLU C 1 345 ? 65.820 40.091 20.378 1.00 27.43 325 GLU C N 1
ATOM 8219 C CA . GLU C 1 345 ? 65.171 39.418 21.497 1.00 29.58 325 GLU C CA 1
ATOM 8220 C C . GLU C 1 345 ? 65.733 39.915 22.823 1.00 25.80 325 GLU C C 1
ATOM 8221 O O . GLU C 1 345 ? 65.012 40.023 23.811 1.00 29.00 325 GLU C O 1
ATOM 8227 N N . ALA C 1 346 ? 67.025 40.227 22.826 1.00 27.90 326 ALA C N 1
ATOM 8228 C CA . ALA C 1 346 ? 67.711 40.696 24.026 1.00 25.88 326 ALA C CA 1
ATOM 8229 C C . ALA C 1 346 ? 67.135 42.001 24.567 1.00 28.32 326 ALA C C 1
ATOM 8230 O O . ALA C 1 346 ? 66.799 42.095 25.749 1.00 26.67 326 ALA C O 1
ATOM 8232 N N . ILE C 1 347 ? 67.028 43.007 23.705 1.00 30.70 327 ILE C N 1
ATOM 8233 C CA . ILE C 1 347 ? 66.563 44.323 24.136 1.00 26.42 327 ILE C CA 1
ATOM 8234 C C . ILE C 1 347 ? 65.070 44.337 24.464 1.00 31.00 327 ILE C C 1
ATOM 8235 O O . ILE C 1 347 ? 64.574 45.282 25.079 1.00 34.37 327 ILE C O 1
ATOM 8240 N N . LYS C 1 348 ? 64.359 43.286 24.063 1.00 29.73 328 LYS C N 1
ATOM 8241 C CA . LYS C 1 348 ? 62.924 43.185 24.334 1.00 33.67 328 LYS C CA 1
ATOM 8242 C C . LYS C 1 348 ? 62.607 42.496 25.662 1.00 36.46 328 LYS C C 1
ATOM 8243 O O . LYS C 1 348 ? 61.480 42.585 26.156 1.00 30.24 328 LYS C O 1
ATOM 8249 N N . LEU C 1 349 ? 63.596 41.809 26.230 1.00 32.84 329 LEU C N 1
ATOM 8250 C CA . LEU C 1 349 ? 63.419 41.124 27.506 1.00 33.13 329 LEU C CA 1
ATOM 8251 C C . LEU C 1 349 ? 62.985 42.106 28.586 1.00 33.35 329 LEU C C 1
ATOM 8252 O O . LEU C 1 349 ? 63.523 43.206 28.673 1.00 35.39 329 LEU C O 1
ATOM 8257 N N . PRO C 1 350 ? 61.999 41.711 29.405 1.00 30.35 330 PRO C N 1
ATOM 8258 C CA . PRO C 1 350 ? 61.529 42.519 30.536 1.00 31.54 330 PRO C CA 1
ATOM 8259 C C . PRO C 1 350 ? 62.669 42.979 31.448 1.00 31.72 330 PRO C C 1
ATOM 8260 O O . PRO C 1 350 ? 62.563 44.039 32.067 1.00 36.05 330 PRO C O 1
ATOM 8264 N N . GLN C 1 351 ? 63.743 42.197 31.518 1.00 28.94 331 GLN C N 1
ATOM 8265 C CA . GLN C 1 351 ? 64.913 42.573 32.307 1.00 28.98 331 GLN C CA 1
ATOM 8266 C C . GLN C 1 351 ? 65.574 43.832 31.761 1.00 27.33 331 GLN C C 1
ATOM 8267 O O . GLN C 1 351 ? 65.970 44.711 32.524 1.00 29.55 331 GLN C O 1
ATOM 8273 N N . THR C 1 352 ? 65.693 43.908 30.438 1.00 29.79 332 THR C N 1
ATOM 8274 C CA . THR C 1 352 ? 66.259 45.083 29.779 1.00 29.58 332 THR C CA 1
ATOM 8275 C C . THR C 1 352 ? 65.480 46.342 30.156 1.00 29.96 332 THR C C 1
ATOM 8276 O O . THR C 1 352 ? 66.065 47.402 30.389 1.00 28.17 332 THR C O 1
ATOM 8280 N N . GLN C 1 353 ? 64.158 46.215 30.229 1.00 30.11 333 GLN C N 1
ATOM 8281 C CA . GLN C 1 353 ? 63.302 47.337 30.591 1.00 33.37 333 GLN C CA 1
ATOM 8282 C C . GLN C 1 353 ? 63.408 47.673 32.077 1.00 37.78 333 GLN C C 1
ATOM 8283 O O . GLN C 1 353 ? 63.339 48.844 32.462 1.00 35.52 333 GLN C O 1
ATOM 8289 N N . ALA C 1 354 ? 63.584 46.648 32.906 1.00 30.64 334 ALA C N 1
ATOM 8290 C CA . ALA C 1 354 ? 63.706 46.845 34.345 1.00 29.14 334 ALA C CA 1
ATOM 8291 C C . ALA C 1 354 ? 64.984 47.601 34.686 1.00 31.67 334 ALA C C 1
ATOM 8292 O O . ALA C 1 354 ? 65.062 48.289 35.706 1.00 30.00 334 ALA C O 1
ATOM 8294 N N . ARG C 1 355 ? 65.985 47.476 33.823 1.00 27.20 335 ARG C N 1
ATOM 8295 C CA . ARG C 1 355 ? 67.271 48.122 34.053 1.00 27.29 335 ARG C CA 1
ATOM 8296 C C . ARG C 1 355 ? 67.422 49.384 33.211 1.00 26.53 335 ARG C C 1
ATOM 8297 O O . ARG C 1 355 ? 68.501 49.968 33.162 1.00 29.74 335 ARG C O 1
ATOM 8305 N N . ASN C 1 356 ? 66.340 49.790 32.549 1.00 24.83 336 ASN C N 1
ATOM 8306 C CA . ASN C 1 356 ? 66.335 51.003 31.729 1.00 28.16 336 ASN C CA 1
ATOM 8307 C C . ASN C 1 356 ? 67.503 51.028 30.742 1.00 25.23 336 ASN C C 1
ATOM 8308 O O . ASN C 1 356 ? 68.159 52.053 30.562 1.00 28.68 336 ASN C O 1
ATOM 8313 N N . MET C 1 357 ? 67.776 49.884 30.124 1.00 26.44 337 MET C N 1
ATOM 8314 C CA . MET C 1 357 ? 68.919 49.762 29.229 1.00 22.69 337 MET C CA 1
ATOM 8315 C C . MET C 1 357 ? 68.547 50.076 27.788 1.00 28.43 337 MET C C 1
ATOM 8316 O O . MET C 1 357 ? 69.390 50.045 26.895 1.00 29.98 337 MET C O 1
ATOM 8321 N N . LEU C 1 358 ? 67.273 50.374 27.570 1.00 29.99 338 LEU C N 1
ATOM 8322 C CA . LEU C 1 358 ? 66.840 50.943 26.305 1.00 30.67 338 LEU C CA 1
ATOM 8323 C C . LEU C 1 358 ? 66.129 52.260 26.596 1.00 35.80 338 LEU C C 1
ATOM 8324 O O . LEU C 1 358 ? 65.001 52.275 27.085 1.00 37.34 338 LEU C O 1
ATOM 8329 N N . ILE C 1 359 ? 66.810 53.365 26.315 1.00 28.83 339 ILE C N 1
ATOM 8330 C CA . ILE C 1 359 ? 66.265 54.693 26.561 1.00 32.19 339 ILE C CA 1
ATOM 8331 C C . ILE C 1 359 ? 65.792 55.302 25.253 1.00 36.51 339 ILE C C 1
ATOM 8332 O O . ILE C 1 359 ? 66.081 54.777 24.178 1.00 36.52 339 ILE C O 1
ATOM 8337 N N . GLU C 1 360 ? 65.063 56.410 25.333 1.00 37.51 340 GLU C N 1
ATOM 8338 C CA . GLU C 1 360 ? 64.786 57.182 24.127 1.00 41.70 340 GLU C CA 1
ATOM 8339 C C . GLU C 1 360 ? 65.311 58.610 24.218 1.00 38.33 340 GLU C C 1
ATOM 8340 O O . GLU C 1 360 ? 64.902 59.390 25.078 1.00 40.09 340 GLU C O 1
ATOM 8346 N N . ALA C 1 361 ? 66.244 58.927 23.329 1.00 35.70 341 ALA C N 1
ATOM 8347 C CA . ALA C 1 361 ? 66.807 60.263 23.232 1.00 35.72 341 ALA C CA 1
ATOM 8348 C C . ALA C 1 361 ? 66.474 60.839 21.867 1.00 40.82 341 ALA C C 1
ATOM 8349 O O . ALA C 1 361 ? 66.861 60.280 20.841 1.00 41.24 341 ALA C O 1
ATOM 8351 N N . GLY C 1 362 ? 65.753 61.955 21.857 1.00 43.78 342 GLY C N 1
ATOM 8352 C CA . GLY C 1 362 ? 65.357 62.592 20.616 1.00 35.16 342 GLY C CA 1
ATOM 8353 C C . GLY C 1 362 ? 64.439 61.718 19.785 1.00 37.50 342 GLY C C 1
ATOM 8354 O O . GLY C 1 362 ? 64.537 61.692 18.559 1.00 42.73 342 GLY C O 1
ATOM 8355 N N . GLY C 1 363 ? 63.547 60.993 20.451 1.00 37.42 343 GLY C N 1
ATOM 8356 C CA . GLY C 1 363 ? 62.599 60.136 19.761 1.00 44.93 343 GLY C CA 1
ATOM 8357 C C . GLY C 1 363 ? 63.229 58.920 19.106 1.00 43.23 343 GLY C C 1
ATOM 8358 O O . GLY C 1 363 ? 62.651 58.329 18.194 1.00 48.59 343 GLY C O 1
ATOM 8359 N N . ILE C 1 364 ? 64.417 58.546 19.570 1.00 43.15 344 ILE C N 1
ATOM 8360 C CA . ILE C 1 364 ? 65.120 57.383 19.039 1.00 37.43 344 ILE C CA 1
ATOM 8361 C C . ILE C 1 364 ? 65.465 56.411 20.165 1.00 38.98 344 ILE C C 1
ATOM 8362 O O . ILE C 1 364 ? 65.936 56.825 21.224 1.00 37.74 344 ILE C O 1
ATOM 8367 N N . MET C 1 365 ? 65.229 55.123 19.936 1.00 37.98 345 MET C N 1
ATOM 8368 C CA . MET C 1 365 ? 65.568 54.102 20.921 1.00 34.34 345 MET C CA 1
ATOM 8369 C C . MET C 1 365 ? 67.037 53.711 20.820 1.00 32.16 345 MET C C 1
ATOM 8370 O O . MET C 1 365 ? 67.526 53.371 19.742 1.00 33.83 345 MET C O 1
ATOM 8375 N N . MET C 1 366 ? 67.735 53.757 21.950 1.00 35.71 346 MET C N 1
ATOM 8376 C CA . MET C 1 366 ? 69.164 53.463 21.988 1.00 31.47 346 MET C CA 1
ATOM 8377 C C . MET C 1 366 ? 69.577 52.944 23.370 1.00 30.51 346 MET C C 1
ATOM 8378 O O . MET C 1 366 ? 68.864 53.161 24.349 1.00 31.65 346 MET C O 1
ATOM 8383 N N . PRO C 1 367 ? 70.721 52.239 23.453 1.00 32.09 347 PRO C N 1
ATOM 8384 C CA . PRO C 1 367 ? 71.162 51.676 24.736 1.00 29.23 347 PRO C CA 1
ATOM 8385 C C . PRO C 1 367 ? 71.409 52.723 25.821 1.00 32.10 347 PRO C C 1
ATOM 8386 O O . PRO C 1 367 ? 71.915 53.813 25.546 1.00 26.21 347 PRO C O 1
ATOM 8390 N N . GLY C 1 368 ? 71.051 52.377 27.053 1.00 28.03 348 GLY C N 1
ATOM 8391 C CA . GLY C 1 368 ? 71.202 53.280 28.178 1.00 28.11 348 GLY C CA 1
ATOM 8392 C C . GLY C 1 368 ? 72.530 53.110 28.885 1.00 28.32 348 GLY C C 1
ATOM 8393 O O . GLY C 1 368 ? 73.495 52.613 28.305 1.00 27.95 348 GLY C O 1
ATOM 8394 N N . ASN C 1 369 ? 72.564 53.516 30.149 1.00 23.75 349 ASN C N 1
ATOM 8395 C CA . ASN C 1 369 ? 73.786 53.536 30.942 1.00 23.61 349 ASN C CA 1
ATOM 8396 C C . ASN C 1 369 ? 73.866 52.349 31.903 1.00 27.10 349 ASN C C 1
ATOM 8397 O O . ASN C 1 369 ? 73.048 52.231 32.815 1.00 27.71 349 ASN C O 1
ATOM 8402 N N . PRO C 1 370 ? 74.855 51.464 31.700 1.00 27.38 350 PRO C N 1
ATOM 8403 C CA . PRO C 1 370 ? 74.992 50.285 32.563 1.00 24.36 350 PRO C CA 1
ATOM 8404 C C . PRO C 1 370 ? 75.536 50.616 33.953 1.00 26.09 350 PRO C C 1
ATOM 8405 O O . PRO C 1 370 ? 75.424 49.791 34.857 1.00 27.47 350 PRO C O 1
ATOM 8409 N N . ILE C 1 371 ? 76.118 51.800 34.122 1.00 26.63 351 ILE C N 1
ATOM 8410 C CA . ILE C 1 371 ? 76.559 52.231 35.445 1.00 28.22 351 ILE C CA 1
ATOM 8411 C C . ILE C 1 371 ? 75.395 52.829 36.234 1.00 28.21 351 ILE C C 1
ATOM 8412 O O . ILE C 1 371 ? 74.956 53.949 35.965 1.00 26.83 351 ILE C O 1
ATOM 8417 N N . LYS C 1 372 ? 74.891 52.063 37.197 1.00 29.23 352 LYS C N 1
ATOM 8418 C CA . LYS C 1 372 ? 73.802 52.513 38.054 1.00 25.18 352 LYS C CA 1
ATOM 8419 C C . LYS C 1 372 ? 74.351 52.869 39.426 1.00 27.19 352 LYS C C 1
ATOM 8420 O O . LYS C 1 372 ? 74.988 52.043 40.077 1.00 30.58 352 LYS C O 1
ATOM 8426 N N . ILE C 1 373 ? 74.106 54.100 39.863 1.00 24.06 353 ILE C N 1
ATOM 8427 C CA . ILE C 1 373 ? 74.550 54.545 41.180 1.00 27.36 353 ILE C CA 1
ATOM 8428 C C . ILE C 1 373 ? 73.388 55.165 41.945 1.00 29.65 353 ILE C C 1
ATOM 8429 O O . ILE C 1 373 ? 72.751 56.099 41.457 1.00 25.59 353 ILE C O 1
ATOM 8434 N N . SER C 1 374 ? 73.117 54.644 43.140 1.00 24.71 354 SER C N 1
ATOM 8435 C CA . SER C 1 374 ? 72.011 55.131 43.961 1.00 29.46 354 SER C CA 1
ATOM 8436 C C . SER C 1 374 ? 72.128 56.630 44.216 1.00 31.56 354 SER C C 1
ATOM 8437 O O . SER C 1 374 ? 73.199 57.128 44.558 1.00 29.78 354 SER C O 1
ATOM 8440 N N . GLY C 1 375 ? 71.025 57.347 44.038 1.00 28.85 355 GLY C N 1
ATOM 8441 C CA . GLY C 1 375 ? 71.022 58.784 44.245 1.00 34.22 355 GLY C CA 1
ATOM 8442 C C . GLY C 1 375 ? 71.255 59.560 42.962 1.00 37.37 355 GLY C C 1
ATOM 8443 O O . GLY C 1 375 ? 71.067 60.775 42.918 1.00 37.29 355 GLY C O 1
ATOM 8444 N N . CYS C 1 376 ? 71.670 58.858 41.914 1.00 31.98 356 CYS C N 1
ATOM 8445 C CA . CYS C 1 376 ? 71.876 59.481 40.614 1.00 30.20 356 CYS C CA 1
ATOM 8446 C C . CYS C 1 376 ? 70.745 59.104 39.672 1.00 35.90 356 CYS C C 1
ATOM 8447 O O . CYS C 1 376 ? 70.477 57.921 39.459 1.00 35.76 356 CYS C O 1
ATOM 8450 N N . ALA C 1 377 ? 70.085 60.115 39.115 1.00 33.27 357 ALA C N 1
ATOM 8451 C CA . ALA C 1 377 ? 68.946 59.902 38.229 1.00 31.06 357 ALA C CA 1
ATOM 8452 C C . ALA C 1 377 ? 69.309 59.052 37.016 1.00 29.92 357 ALA C C 1
ATOM 8453 O O . ALA C 1 377 ? 70.413 59.146 36.480 1.00 29.83 357 ALA C O 1
ATOM 8455 N N . ASP C 1 378 ? 68.369 58.215 36.596 1.00 29.70 358 ASP C N 1
ATOM 8456 C CA . ASP C 1 378 ? 68.549 57.378 35.420 1.00 28.65 358 ASP C CA 1
ATOM 8457 C C . ASP C 1 378 ? 67.299 57.487 34.556 1.00 33.36 358 ASP C C 1
ATOM 8458 O O . ASP C 1 378 ? 66.510 56.546 34.482 1.00 32.67 358 ASP C O 1
ATOM 8463 N N . PRO C 1 379 ? 67.109 58.648 33.905 1.00 34.55 359 PRO C N 1
ATOM 8464 C CA . PRO C 1 379 ? 65.888 58.935 33.143 1.00 32.65 359 PRO C CA 1
ATOM 8465 C C . PRO C 1 379 ? 65.718 58.017 31.937 1.00 33.70 359 PRO C C 1
ATOM 8466 O O . PRO C 1 379 ? 66.705 57.599 31.330 1.00 31.26 359 PRO C O 1
ATOM 8470 N N . HIS C 1 380 ? 64.470 57.707 31.600 1.00 31.87 360 HIS C N 1
ATOM 8471 C CA . HIS C 1 380 ? 64.176 56.896 30.430 1.00 34.08 360 HIS C CA 1
ATOM 8472 C C . HIS C 1 380 ? 64.206 57.754 29.170 1.00 38.14 360 HIS C C 1
ATOM 8473 O O . HIS C 1 380 ? 64.739 57.344 28.139 1.00 36.09 360 HIS C O 1
ATOM 8480 N N . VAL C 1 381 ? 63.628 58.949 29.254 1.00 36.75 361 VAL C N 1
ATOM 8481 C CA . VAL C 1 381 ? 63.692 59.896 28.147 1.00 39.80 361 VAL C CA 1
ATOM 8482 C C . VAL C 1 381 ? 64.832 60.893 28.368 1.00 37.91 361 VAL C C 1
ATOM 8483 O O . VAL C 1 381 ? 64.931 61.527 29.419 1.00 39.38 361 VAL C O 1
ATOM 8487 N N . MET C 1 382 ? 65.710 61.003 27.378 1.00 37.07 362 MET C N 1
ATOM 8488 C CA . MET C 1 382 ? 66.909 61.821 27.502 1.00 32.65 362 MET C CA 1
ATOM 8489 C C . MET C 1 382 ? 66.955 62.867 26.393 1.00 35.42 362 MET C C 1
ATOM 8490 O O . MET C 1 382 ? 66.278 62.718 25.375 1.00 37.64 362 MET C O 1
ATOM 8495 N N . PRO C 1 383 ? 67.739 63.940 26.590 1.00 34.83 363 PRO C N 1
ATOM 8496 C CA . PRO C 1 383 ? 67.916 64.905 25.500 1.00 38.23 363 PRO C CA 1
ATOM 8497 C C . PRO C 1 383 ? 68.544 64.233 24.282 1.00 35.99 363 PRO C C 1
ATOM 8498 O O . PRO C 1 383 ? 69.408 63.369 24.433 1.00 34.64 363 PRO C O 1
ATOM 8502 N N . GLY C 1 384 ? 68.099 64.619 23.092 1.00 30.69 364 GLY C N 1
ATOM 8503 C CA . GLY C 1 384 ? 68.547 63.982 21.869 1.00 36.39 364 GLY C CA 1
ATOM 8504 C C . GLY C 1 384 ? 69.922 64.421 21.407 1.00 28.31 364 GLY C C 1
ATOM 8505 O O . GLY C 1 384 ? 70.549 65.296 22.008 1.00 31.34 364 GLY C O 1
ATOM 8506 N N . ALA C 1 385 ? 70.396 63.799 20.335 1.00 26.11 365 ALA C N 1
ATOM 8507 C CA . ALA C 1 385 ? 71.668 64.173 19.740 1.00 27.29 365 ALA C CA 1
ATOM 8508 C C . ALA C 1 385 ? 71.490 65.478 18.985 1.00 25.71 365 ALA C C 1
ATOM 8509 O O . ALA C 1 385 ? 70.414 65.751 18.455 1.00 22.58 365 ALA C O 1
ATOM 8511 N N . ALA C 1 386 ? 72.546 66.283 18.939 1.00 21.62 366 ALA C N 1
ATOM 8512 C CA . ALA C 1 386 ? 72.484 67.589 18.295 1.00 25.82 366 ALA C CA 1
ATOM 8513 C C . ALA C 1 386 ? 72.785 67.516 16.802 1.00 23.96 366 ALA C C 1
ATOM 8514 O O . ALA C 1 386 ? 73.547 66.660 16.354 1.00 23.19 366 ALA C O 1
ATOM 8516 N N . THR C 1 387 ? 72.176 68.414 16.034 1.00 25.79 367 THR C N 1
ATOM 8517 C CA . THR C 1 387 ? 72.539 68.565 14.632 1.00 26.85 367 THR C CA 1
ATOM 8518 C C . THR C 1 387 ? 73.872 69.301 14.556 1.00 25.99 367 THR C C 1
ATOM 8519 O O . THR C 1 387 ? 74.309 69.904 15.537 1.00 24.89 367 THR C O 1
ATOM 8523 N N . LEU C 1 388 ? 74.516 69.244 13.396 1.00 25.28 368 LEU C N 1
ATOM 8524 C CA . LEU C 1 388 ? 75.834 69.840 13.217 1.00 22.68 368 LEU C CA 1
ATOM 8525 C C . LEU C 1 388 ? 75.836 71.337 13.518 1.00 26.62 368 LEU C C 1
ATOM 8526 O O . LEU C 1 388 ? 75.064 72.095 12.929 1.00 26.91 368 LEU C O 1
ATOM 8531 N N . ASP C 1 389 ? 76.700 71.743 14.449 1.00 22.46 369 ASP C N 1
ATOM 8532 C CA . ASP C 1 389 ? 76.847 73.144 14.853 1.00 27.09 369 ASP C CA 1
ATOM 8533 C C . ASP C 1 389 ? 75.552 73.715 15.436 1.00 27.60 369 ASP C C 1
ATOM 8534 O O . ASP C 1 389 ? 75.320 74.923 15.379 1.00 25.33 369 ASP C O 1
ATOM 8539 N N . GLN C 1 390 ? 74.712 72.847 15.996 1.00 25.68 370 GLN C N 1
ATOM 8540 C CA . GLN C 1 390 ? 73.423 73.277 16.538 1.00 26.45 370 GLN C CA 1
ATOM 8541 C C . GLN C 1 390 ? 73.574 74.363 17.598 1.00 26.14 370 GLN C C 1
ATOM 8542 O O . GLN C 1 390 ? 72.778 75.300 17.660 1.00 30.07 370 GLN C O 1
ATOM 8548 N N . HIS C 1 391 ? 74.603 74.234 18.427 1.00 26.27 371 HIS C N 1
ATOM 8549 C CA . HIS C 1 391 ? 74.812 75.163 19.530 1.00 24.10 371 HIS C CA 1
ATOM 8550 C C . HIS C 1 391 ? 75.929 76.152 19.224 1.00 27.18 371 HIS C C 1
ATOM 8551 O O . HIS C 1 391 ? 76.379 76.884 20.103 1.00 23.16 371 HIS C O 1
ATOM 8558 N N . GLY C 1 392 ? 76.357 76.179 17.965 1.00 23.78 372 GLY C N 1
ATOM 8559 C CA . GLY C 1 392 ? 77.474 77.003 17.543 1.00 24.90 372 GLY C CA 1
ATOM 8560 C C . GLY C 1 392 ? 77.389 78.478 17.892 1.00 27.05 372 GLY C C 1
ATOM 8561 O O . GLY C 1 392 ? 78.372 79.068 18.337 1.00 25.32 372 GLY C O 1
ATOM 8562 N N . GLU C 1 393 ? 76.219 79.081 17.707 1.00 25.75 373 GLU C N 1
ATOM 8563 C CA . GLU C 1 393 ? 76.108 80.530 17.863 1.00 27.18 373 GLU C CA 1
ATOM 8564 C C . GLU C 1 393 ? 76.157 81.004 19.322 1.00 28.68 373 GLU C C 1
ATOM 8565 O O . GLU C 1 393 ? 76.821 81.992 19.626 1.00 30.64 373 GLU C O 1
ATOM 8571 N N . GLN C 1 394 ? 75.481 80.298 20.224 1.00 31.86 374 GLN C N 1
ATOM 8572 C CA . GLN C 1 394 ? 75.493 80.686 21.634 1.00 29.43 374 GLN C CA 1
ATOM 8573 C C . GLN C 1 394 ? 76.820 80.328 22.291 1.00 26.64 374 GLN C C 1
ATOM 8574 O O . GLN C 1 394 ? 77.306 81.045 23.168 1.00 26.68 374 GLN C O 1
ATOM 8580 N N . ILE C 1 395 ? 77.401 79.215 21.858 1.00 28.98 375 ILE C N 1
ATOM 8581 C CA . ILE C 1 395 ? 78.687 78.776 22.379 1.00 23.62 375 ILE C CA 1
ATOM 8582 C C . ILE C 1 395 ? 79.789 79.757 21.988 1.00 24.73 375 ILE C C 1
ATOM 8583 O O . ILE C 1 395 ? 80.670 80.068 22.793 1.00 24.95 375 ILE C O 1
ATOM 8588 N N . ARG C 1 396 ? 79.727 80.260 20.757 1.00 21.89 376 ARG C N 1
ATOM 8589 C CA . ARG C 1 396 ? 80.682 81.268 20.303 1.00 29.11 376 ARG C CA 1
ATOM 8590 C C . ARG C 1 396 ? 80.588 82.549 21.129 1.00 28.44 376 ARG C C 1
ATOM 8591 O O . ARG C 1 396 ? 81.604 83.166 21.441 1.00 28.47 376 ARG C O 1
ATOM 8599 N N . GLN C 1 397 ? 79.366 82.937 21.483 1.00 25.43 377 GLN C N 1
ATOM 8600 C CA . GLN C 1 397 ? 79.150 84.082 22.362 1.00 31.38 377 GLN C CA 1
ATOM 8601 C C . GLN C 1 397 ? 79.716 83.799 23.747 1.00 29.91 377 GLN C C 1
ATOM 8602 O O . GLN C 1 397 ? 80.479 84.597 24.294 1.00 28.33 377 GLN C O 1
ATOM 8608 N N . GLU C 1 398 ? 79.334 82.650 24.299 1.00 25.04 378 GLU C N 1
ATOM 8609 C CA . GLU C 1 398 ? 79.703 82.263 25.656 1.00 22.38 378 GLU C CA 1
ATOM 8610 C C . GLU C 1 398 ? 81.207 82.324 25.900 1.00 26.54 378 GLU C C 1
ATOM 8611 O O . GLU C 1 398 ? 81.656 82.721 26.978 1.00 23.06 378 GLU C O 1
ATOM 8617 N N . PHE C 1 399 ? 81.986 81.944 24.894 1.00 21.69 379 PHE C N 1
ATOM 8618 C CA . PHE C 1 399 ? 83.432 81.847 25.064 1.00 21.45 379 PHE C CA 1
ATOM 8619 C C . PHE C 1 399 ? 84.226 82.885 24.275 1.00 24.87 379 PHE C C 1
ATOM 8620 O O . PHE C 1 399 ? 85.448 82.781 24.157 1.00 25.12 379 PHE C O 1
ATOM 8628 N N . SER C 1 400 ? 83.535 83.891 23.745 1.00 26.45 380 SER C N 1
ATOM 8629 C CA . SER C 1 400 ? 84.210 84.993 23.066 1.00 29.27 380 SER C CA 1
ATOM 8630 C C . SER C 1 400 ? 84.813 85.973 24.066 1.00 32.63 380 SER C C 1
ATOM 8631 O O . SER C 1 400 ? 84.122 86.485 24.946 1.00 31.31 380 SER C O 1
ATOM 8634 N N . SER C 1 401 ? 86.109 86.223 23.920 1.00 32.60 381 SER C N 1
ATOM 8635 C CA . SER C 1 401 ? 86.828 87.139 24.791 1.00 40.23 381 SER C CA 1
ATOM 8636 C C . SER C 1 401 ? 88.172 87.484 24.170 1.00 49.80 381 SER C C 1
ATOM 8637 O O . SER C 1 401 ? 88.973 86.599 23.863 1.00 43.81 381 SER C O 1
ATOM 8641 N N . LYS D 1 27 ? 102.139 58.618 42.368 1.00 52.20 7 LYS D N 1
ATOM 8642 C CA . LYS D 1 27 ? 102.312 57.168 42.330 1.00 55.27 7 LYS D CA 1
ATOM 8643 C C . LYS D 1 27 ? 100.995 56.418 42.513 1.00 55.27 7 LYS D C 1
ATOM 8644 O O . LYS D 1 27 ? 100.955 55.363 43.147 1.00 54.81 7 LYS D O 1
ATOM 8650 N N . GLY D 1 28 ? 99.922 56.964 41.950 1.00 55.33 8 GLY D N 1
ATOM 8651 C CA . GLY D 1 28 ? 98.612 56.348 42.046 1.00 39.56 8 GLY D CA 1
ATOM 8652 C C . GLY D 1 28 ? 97.579 57.297 42.622 1.00 36.98 8 GLY D C 1
ATOM 8653 O O . GLY D 1 28 ? 97.755 57.816 43.722 1.00 45.41 8 GLY D O 1
ATOM 8654 N N . PRO D 1 29 ? 96.490 57.532 41.876 1.00 28.92 9 PRO D N 1
ATOM 8655 C CA . PRO D 1 29 ? 95.424 58.445 42.310 1.00 29.85 9 PRO D CA 1
ATOM 8656 C C . PRO D 1 29 ? 94.580 57.916 43.474 1.00 30.26 9 PRO D C 1
ATOM 8657 O O . PRO D 1 29 ? 93.892 58.705 44.119 1.00 28.04 9 PRO D O 1
ATOM 8661 N N . PHE D 1 30 ? 94.632 56.615 43.744 1.00 35.33 10 PHE D N 1
ATOM 8662 C CA . PHE D 1 30 ? 93.825 56.045 44.822 1.00 30.35 10 PHE D CA 1
ATOM 8663 C C . PHE D 1 30 ? 94.660 55.709 46.053 1.00 33.90 10 PHE D C 1
ATOM 8664 O O . PHE D 1 30 ? 94.200 55.007 46.951 1.00 37.58 10 PHE D O 1
ATOM 8672 N N . GLU D 1 31 ? 95.889 56.209 46.089 1.00 36.30 11 GLU D N 1
ATOM 8673 C CA . GLU D 1 31 ? 96.754 56.022 47.246 1.00 40.35 11 GLU D CA 1
ATOM 8674 C C . GLU D 1 31 ? 96.097 56.584 48.502 1.00 40.53 11 GLU D C 1
ATOM 8675 O O . GLU D 1 31 ? 95.702 57.748 48.536 1.00 38.59 11 GLU D O 1
ATOM 8681 N N . GLY D 1 32 ? 95.967 55.744 49.524 1.00 38.16 12 GLY D N 1
ATOM 8682 C CA . GLY D 1 32 ? 95.313 56.142 50.757 1.00 41.49 12 GLY D CA 1
ATOM 8683 C C . GLY D 1 32 ? 93.911 55.575 50.872 1.00 39.64 12 GLY D C 1
ATOM 8684 O O . GLY D 1 32 ? 93.287 55.636 51.932 1.00 38.47 12 GLY D O 1
ATOM 8685 N N . LEU D 1 33 ? 93.416 55.018 49.772 1.00 32.98 13 LEU D N 1
ATOM 8686 C CA . LEU D 1 33 ? 92.086 54.425 49.741 1.00 27.94 13 LEU D CA 1
ATOM 8687 C C . LEU D 1 33 ? 92.132 53.019 50.315 1.00 29.46 13 LEU D C 1
ATOM 8688 O O . LEU D 1 33 ? 93.083 52.276 50.074 1.00 26.53 13 LEU D O 1
ATOM 8693 N N . LEU D 1 34 ? 91.103 52.659 51.073 1.00 27.44 14 LEU D N 1
ATOM 8694 C CA . LEU D 1 34 ? 90.983 51.311 51.613 1.00 26.50 14 LEU D CA 1
ATOM 8695 C C . LEU D 1 34 ? 89.769 50.607 51.023 1.00 26.98 14 LEU D C 1
ATOM 8696 O O . LEU D 1 34 ? 88.632 51.044 51.208 1.00 30.23 14 LEU D O 1
ATOM 8701 N N . VAL D 1 35 ? 90.017 49.515 50.310 1.00 22.02 15 VAL D N 1
ATOM 8702 C CA . VAL D 1 35 ? 88.945 48.762 49.681 1.00 22.21 15 VAL D CA 1
ATOM 8703 C C . VAL D 1 35 ? 88.815 47.387 50.322 1.00 24.99 15 VAL D C 1
ATOM 8704 O O . VAL D 1 35 ? 89.779 46.625 50.369 1.00 25.11 15 VAL D O 1
ATOM 8708 N N . ILE D 1 36 ? 87.626 47.079 50.829 1.00 26.40 16 ILE D N 1
ATOM 8709 C CA . ILE D 1 36 ? 87.350 45.746 51.350 1.00 27.26 16 ILE D CA 1
ATOM 8710 C C . ILE D 1 36 ? 86.681 44.938 50.254 1.00 26.34 16 ILE D C 1
ATOM 8711 O O . ILE D 1 36 ? 85.609 45.297 49.764 1.00 26.90 16 ILE D O 1
ATOM 8716 N N . ASP D 1 37 ? 87.326 43.839 49.882 1.00 30.37 17 ASP D N 1
ATOM 8717 C CA . ASP D 1 37 ? 87.031 43.145 48.637 1.00 25.41 17 ASP D CA 1
ATOM 8718 C C . ASP D 1 37 ? 86.586 41.694 48.847 1.00 25.62 17 ASP D C 1
ATOM 8719 O O . ASP D 1 37 ? 87.398 40.824 49.157 1.00 26.02 17 ASP D O 1
ATOM 8724 N N . MET D 1 38 ? 85.294 41.439 48.655 1.00 21.58 18 MET D N 1
ATOM 8725 C CA . MET D 1 38 ? 84.744 40.098 48.817 1.00 25.04 18 MET D CA 1
ATOM 8726 C C . MET D 1 38 ? 84.499 39.425 47.473 1.00 28.23 18 MET D C 1
ATOM 8727 O O . MET D 1 38 ? 83.969 38.315 47.413 1.00 23.51 18 MET D O 1
ATOM 8732 N N . THR D 1 39 ? 84.885 40.103 46.396 1.00 26.45 19 THR D N 1
ATOM 8733 C CA . THR D 1 39 ? 84.651 39.587 45.055 1.00 28.68 19 THR D CA 1
ATOM 8734 C C . THR D 1 39 ? 85.424 38.302 44.787 1.00 29.21 19 THR D C 1
ATOM 8735 O O . THR D 1 39 ? 86.483 38.065 45.370 1.00 27.69 19 THR D O 1
ATOM 8739 N N . HIS D 1 40 ? 84.879 37.477 43.899 1.00 25.32 20 HIS D N 1
ATOM 8740 C CA . HIS D 1 40 ? 85.539 36.247 43.478 1.00 28.88 20 HIS D CA 1
ATOM 8741 C C . HIS D 1 40 ? 85.298 35.988 41.993 1.00 30.90 20 HIS D C 1
ATOM 8742 O O . HIS D 1 40 ? 84.589 36.748 41.333 1.00 28.44 20 HIS D O 1
ATOM 8749 N N . VAL D 1 41 ? 85.881 34.906 41.483 1.00 30.75 21 VAL D N 1
ATOM 8750 C CA . VAL D 1 41 ? 85.886 34.606 40.049 1.00 29.17 21 VAL D CA 1
ATOM 8751 C C . VAL D 1 41 ? 86.615 35.715 39.269 1.00 28.88 21 VAL D C 1
ATOM 8752 O O . VAL D 1 41 ? 87.751 36.054 39.601 1.00 26.51 21 VAL D O 1
ATOM 8756 N N . LEU D 1 42 ? 85.971 36.289 38.257 1.00 27.63 22 LEU D N 1
ATOM 8757 C CA . LEU D 1 42 ? 86.655 37.214 37.353 1.00 27.50 22 LEU D CA 1
ATOM 8758 C C . LEU D 1 42 ? 86.060 38.617 37.328 1.00 26.25 22 LEU D C 1
ATOM 8759 O O . LEU D 1 42 ? 86.784 39.605 37.444 1.00 28.45 22 LEU D O 1
ATOM 8764 N N . ASN D 1 43 ? 84.744 38.694 37.170 1.00 28.67 23 ASN D N 1
ATOM 8765 C CA . ASN D 1 43 ? 84.052 39.965 36.961 1.00 27.03 23 ASN D CA 1
ATOM 8766 C C . ASN D 1 43 ? 84.281 41.007 38.064 1.00 25.81 23 ASN D C 1
ATOM 8767 O O . ASN D 1 43 ? 84.663 42.143 37.784 1.00 29.61 23 ASN D O 1
ATOM 8772 N N . GLY D 1 44 ? 84.061 40.613 39.313 1.00 27.33 24 GLY D N 1
ATOM 8773 C CA . GLY D 1 44 ? 84.351 41.469 40.452 1.00 20.30 24 GLY D CA 1
ATOM 8774 C C . GLY D 1 44 ? 85.824 41.770 40.685 1.00 19.38 24 GLY D C 1
ATOM 8775 O O . GLY D 1 44 ? 86.202 42.931 40.800 1.00 24.70 24 GLY D O 1
ATOM 8776 N N . PRO D 1 45 ? 86.670 40.727 40.771 1.00 24.35 25 PRO D N 1
ATOM 8777 C CA . PRO D 1 45 ? 88.099 40.938 41.034 1.00 23.40 25 PRO D CA 1
ATOM 8778 C C . PRO D 1 45 ? 88.832 41.715 39.942 1.00 27.07 25 PRO D C 1
ATOM 8779 O O . PRO D 1 45 ? 89.857 42.328 40.237 1.00 24.69 25 PRO D O 1
ATOM 8783 N N . PHE D 1 46 ? 88.330 41.682 38.709 1.00 24.78 26 PHE D N 1
ATOM 8784 C CA . PHE D 1 46 ? 88.954 42.430 37.623 1.00 18.72 26 PHE D CA 1
ATOM 8785 C C . PHE D 1 46 ? 88.826 43.921 37.899 1.00 22.31 26 PHE D C 1
ATOM 8786 O O . PHE D 1 46 ? 89.755 44.691 37.662 1.00 25.26 26 PHE D O 1
ATOM 8794 N N . GLY D 1 47 ? 87.668 44.320 38.413 1.00 19.26 27 GLY D N 1
ATOM 8795 C CA . GLY D 1 47 ? 87.413 45.714 38.721 1.00 19.10 27 GLY D CA 1
ATOM 8796 C C . GLY D 1 47 ? 88.211 46.228 39.906 1.00 25.98 27 GLY D C 1
ATOM 8797 O O . GLY D 1 47 ? 88.729 47.345 39.877 1.00 27.27 27 GLY D O 1
ATOM 8798 N N . THR D 1 48 ? 88.312 45.422 40.958 1.00 21.36 28 THR D N 1
ATOM 8799 C CA . THR D 1 48 ? 89.056 45.832 42.144 1.00 24.58 28 THR D CA 1
ATOM 8800 C C . THR D 1 48 ? 90.563 45.808 41.893 1.00 24.39 28 THR D C 1
ATOM 8801 O O . THR D 1 48 ? 91.313 46.534 42.541 1.00 26.21 28 THR D O 1
ATOM 8805 N N . GLN D 1 49 ? 90.998 44.970 40.953 1.00 25.53 29 GLN D N 1
ATOM 8806 C CA . GLN D 1 49 ? 92.411 44.887 40.587 1.00 27.01 29 GLN D CA 1
ATOM 8807 C C . GLN D 1 49 ? 92.906 46.216 40.023 1.00 25.30 29 GLN D C 1
ATOM 8808 O O . GLN D 1 49 ? 94.027 46.643 40.300 1.00 26.69 29 GLN D O 1
ATOM 8814 N N . LEU D 1 50 ? 92.060 46.863 39.230 1.00 26.89 30 LEU D N 1
ATOM 8815 C CA . LEU D 1 50 ? 92.388 48.162 38.657 1.00 25.59 30 LEU D CA 1
ATOM 8816 C C . LEU D 1 50 ? 92.612 49.193 39.760 1.00 27.98 30 LEU D C 1
ATOM 8817 O O . LEU D 1 50 ? 93.547 49.992 39.695 1.00 29.18 30 LEU D O 1
ATOM 8822 N N . LEU D 1 51 ? 91.753 49.165 40.774 1.00 25.71 31 LEU D N 1
ATOM 8823 C CA . LEU D 1 51 ? 91.921 50.016 41.949 1.00 29.59 31 LEU D CA 1
ATOM 8824 C C . LEU D 1 51 ? 93.255 49.724 42.631 1.00 27.50 31 LEU D C 1
ATOM 8825 O O . LEU D 1 51 ? 93.951 50.637 43.072 1.00 26.13 31 LEU D O 1
ATOM 8830 N N . CYS D 1 52 ? 93.612 48.445 42.701 1.00 22.50 32 CYS D N 1
ATOM 8831 C CA . CYS D 1 52 ? 94.864 48.034 43.328 1.00 26.84 32 CYS D CA 1
ATOM 8832 C C . CYS D 1 52 ? 96.079 48.509 42.534 1.00 29.19 32 CYS D C 1
ATOM 8833 O O . CYS D 1 52 ? 97.051 49.000 43.109 1.00 36.16 32 CYS D O 1
ATOM 8836 N N . ASN D 1 53 ? 96.016 48.360 41.213 1.00 30.44 33 ASN D N 1
ATOM 8837 C CA . ASN D 1 53 ? 97.083 48.821 40.328 1.00 30.85 33 ASN D CA 1
ATOM 8838 C C . ASN D 1 53 ? 97.353 50.313 40.485 1.00 33.36 33 ASN D C 1
ATOM 8839 O O . ASN D 1 53 ? 98.466 50.781 40.246 1.00 30.69 33 ASN D O 1
ATOM 8844 N N . MET D 1 54 ? 96.331 51.056 40.893 1.00 29.11 34 MET D N 1
ATOM 8845 C CA . MET D 1 54 ? 96.437 52.506 40.936 1.00 29.60 34 MET D CA 1
ATOM 8846 C C . MET D 1 54 ? 96.404 53.096 42.343 1.00 31.64 34 MET D C 1
ATOM 8847 O O . MET D 1 54 ? 95.919 54.208 42.546 1.00 31.04 34 MET D O 1
ATOM 8852 N N . GLY D 1 55 ? 96.926 52.346 43.311 1.00 30.71 35 GLY D N 1
ATOM 8853 C CA . GLY D 1 55 ? 97.233 52.906 44.617 1.00 32.87 35 GLY D CA 1
ATOM 8854 C C . GLY D 1 55 ? 96.340 52.540 45.788 1.00 33.68 35 GLY D C 1
ATOM 8855 O O . GLY D 1 55 ? 96.703 52.772 46.938 1.00 36.75 35 GLY D O 1
ATOM 8856 N N . ALA D 1 56 ? 95.170 51.979 45.510 1.00 29.12 36 ALA D N 1
ATOM 8857 C CA . ALA D 1 56 ? 94.243 51.632 46.578 1.00 27.17 36 ALA D CA 1
ATOM 8858 C C . ALA D 1 56 ? 94.769 50.451 47.381 1.00 31.45 36 ALA D C 1
ATOM 8859 O O . ALA D 1 56 ? 95.362 49.531 46.820 1.00 27.31 36 ALA D O 1
ATOM 8861 N N . ARG D 1 57 ? 94.563 50.478 48.695 1.00 30.67 37 ARG D N 1
ATOM 8862 C CA . ARG D 1 57 ? 94.822 49.293 49.500 1.00 27.50 37 ARG D CA 1
ATOM 8863 C C . ARG D 1 57 ? 93.622 48.373 49.376 1.00 26.61 37 ARG D C 1
ATOM 8864 O O . ARG D 1 57 ? 92.503 48.750 49.727 1.00 26.68 37 ARG D O 1
ATOM 8872 N N . VAL D 1 58 ? 93.857 47.171 48.866 1.00 24.49 38 VAL D N 1
ATOM 8873 C CA . VAL D 1 58 ? 92.778 46.225 48.632 1.00 26.75 38 VAL D CA 1
ATOM 8874 C C . VAL D 1 58 ? 92.953 44.966 49.472 1.00 29.81 38 VAL D C 1
ATOM 8875 O O . VAL D 1 58 ? 93.932 44.232 49.323 1.00 24.93 38 VAL D O 1
ATOM 8879 N N . ILE D 1 59 ? 92.004 44.725 50.367 1.00 26.69 39 ILE D N 1
ATOM 8880 C CA . ILE D 1 59 ? 92.040 43.535 51.198 1.00 22.99 39 ILE D CA 1
ATOM 8881 C C . ILE D 1 59 ? 90.991 42.523 50.751 1.00 25.20 39 ILE D C 1
ATOM 8882 O O . ILE D 1 59 ? 89.791 42.753 50.897 1.00 25.68 39 ILE D O 1
ATOM 8887 N N . LYS D 1 60 ? 91.453 41.409 50.191 1.00 23.76 40 LYS D N 1
ATOM 8888 C CA . LYS D 1 60 ? 90.562 40.328 49.789 1.00 27.83 40 LYS D CA 1
ATOM 8889 C C . LYS D 1 60 ? 90.058 39.545 50.994 1.00 27.79 40 LYS D C 1
ATOM 8890 O O . LYS D 1 60 ? 90.834 38.879 51.679 1.00 27.85 40 LYS D O 1
ATOM 8896 N N . VAL D 1 61 ? 88.758 39.627 51.250 1.00 31.52 41 VAL D N 1
ATOM 8897 C CA . VAL D 1 61 ? 88.134 38.800 52.275 1.00 30.31 41 VAL D CA 1
ATOM 8898 C C . VAL D 1 61 ? 87.594 37.531 51.630 1.00 32.78 41 VAL D C 1
ATOM 8899 O O . VAL D 1 61 ? 86.672 37.583 50.816 1.00 39.09 41 VAL D O 1
ATOM 8903 N N . GLU D 1 62 ? 88.184 36.395 51.988 1.00 28.93 42 GLU D N 1
ATOM 8904 C CA . GLU D 1 62 ? 87.831 35.112 51.385 1.00 29.27 42 GLU D CA 1
ATOM 8905 C C . GLU D 1 62 ? 87.123 34.187 52.378 1.00 36.45 42 GLU D C 1
ATOM 8906 O O . GLU D 1 62 ? 87.293 34.326 53.590 1.00 31.28 42 GLU D O 1
ATOM 8912 N N . PRO D 1 63 ? 86.319 33.240 51.866 1.00 36.07 43 PRO D N 1
ATOM 8913 C CA . PRO D 1 63 ? 85.614 32.304 52.747 1.00 33.77 43 PRO D CA 1
ATOM 8914 C C . PRO D 1 63 ? 86.545 31.229 53.298 1.00 38.16 43 PRO D C 1
ATOM 8915 O O . PRO D 1 63 ? 87.553 30.910 52.666 1.00 33.19 43 PRO D O 1
ATOM 8919 N N . PRO D 1 64 ? 86.207 30.674 54.472 1.00 41.11 44 PRO D N 1
ATOM 8920 C CA . PRO D 1 64 ? 86.982 29.595 55.095 1.00 44.88 44 PRO D CA 1
ATOM 8921 C C . PRO D 1 64 ? 87.133 28.369 54.202 1.00 40.15 44 PRO D C 1
ATOM 8922 O O . PRO D 1 64 ? 86.167 27.937 53.574 1.00 43.84 44 PRO D O 1
ATOM 8926 N N . GLY D 1 65 ? 88.345 27.825 54.146 1.00 43.88 45 GLY D N 1
ATOM 8927 C CA . GLY D 1 65 ? 88.598 26.597 53.416 1.00 48.38 45 GLY D CA 1
ATOM 8928 C C . GLY D 1 65 ? 89.142 26.789 52.013 1.00 45.98 45 GLY D C 1
ATOM 8929 O O . GLY D 1 65 ? 90.350 26.720 51.792 1.00 45.42 45 GLY D O 1
ATOM 8930 N N . HIS D 1 66 ? 88.244 27.036 51.064 1.00 47.57 46 HIS D N 1
ATOM 8931 C CA . HIS D 1 66 ? 88.599 27.070 49.648 1.00 46.44 46 HIS D CA 1
ATOM 8932 C C . HIS D 1 66 ? 89.089 28.445 49.206 1.00 49.36 46 HIS D C 1
ATOM 8933 O O . HIS D 1 66 ? 89.895 28.557 48.282 1.00 45.32 46 HIS D O 1
ATOM 8940 N N . GLY D 1 67 ? 88.593 29.488 49.867 1.00 41.42 47 GLY D N 1
ATOM 8941 C CA . GLY D 1 67 ? 88.867 30.850 49.453 1.00 37.53 47 GLY D CA 1
ATOM 8942 C C . GLY D 1 67 ? 88.187 31.151 48.131 1.00 38.33 47 GLY D C 1
ATOM 8943 O O . GLY D 1 67 ? 87.187 30.521 47.783 1.00 37.98 47 GLY D O 1
ATOM 8944 N N . ASP D 1 68 ? 88.732 32.116 47.394 1.00 41.48 48 ASP D N 1
ATOM 8945 C CA . ASP D 1 68 ? 88.220 32.475 46.073 1.00 32.06 48 ASP D CA 1
ATOM 8946 C C . ASP D 1 68 ? 88.243 31.257 45.151 1.00 35.83 48 ASP D C 1
ATOM 8947 O O . ASP D 1 68 ? 89.183 30.464 45.182 1.00 37.40 48 ASP D O 1
ATOM 8952 N N . ASP D 1 69 ? 87.203 31.121 44.332 1.00 33.66 49 ASP D N 1
ATOM 8953 C CA . ASP D 1 69 ? 87.062 29.987 43.424 1.00 38.66 49 ASP D CA 1
ATOM 8954 C C . ASP D 1 69 ? 88.233 29.846 42.454 1.00 43.77 49 ASP D C 1
ATOM 8955 O O . ASP D 1 69 ? 88.600 28.732 42.075 1.00 47.12 49 ASP D O 1
ATOM 8960 N N . THR D 1 70 ? 88.812 30.974 42.051 1.00 36.25 50 THR D N 1
ATOM 8961 C CA . THR D 1 70 ? 89.884 30.967 41.059 1.00 39.06 50 THR D CA 1
ATOM 8962 C C . THR D 1 70 ? 91.131 30.246 41.553 1.00 39.77 50 THR D C 1
ATOM 8963 O O . THR D 1 70 ? 91.951 29.804 40.751 1.00 35.82 50 THR D O 1
ATOM 8967 N N . ARG D 1 71 ? 91.263 30.119 42.871 1.00 39.45 51 ARG D N 1
ATOM 8968 C CA . ARG D 1 71 ? 92.366 29.365 43.459 1.00 39.39 51 ARG D CA 1
ATOM 8969 C C . ARG D 1 71 ? 92.320 27.892 43.055 1.00 38.54 51 ARG D C 1
ATOM 8970 O O . ARG D 1 71 ? 93.311 27.177 43.189 1.00 42.27 51 ARG D O 1
ATOM 8978 N N . THR D 1 72 ? 91.166 27.443 42.567 1.00 39.26 52 THR D N 1
ATOM 8979 C CA . THR D 1 72 ? 91.020 26.069 42.098 1.00 43.38 52 THR D CA 1
ATOM 8980 C C . THR D 1 72 ? 90.940 25.993 40.572 1.00 46.58 52 THR D C 1
ATOM 8981 O O . THR D 1 72 ? 90.841 24.905 40.001 1.00 46.38 52 THR D O 1
ATOM 8985 N N . PHE D 1 73 ? 90.983 27.148 39.915 1.00 45.77 53 PHE D N 1
ATOM 8986 C CA . PHE D 1 73 ? 91.024 27.189 38.456 1.00 47.20 53 PHE D CA 1
ATOM 8987 C C . PHE D 1 73 ? 92.453 26.938 37.995 1.00 46.86 53 PHE D C 1
ATOM 8988 O O . PHE D 1 73 ? 93.400 27.463 38.580 1.00 47.18 53 PHE D O 1
ATOM 8996 N N . GLY D 1 74 ? 92.613 26.143 36.945 1.00 44.16 54 GLY D N 1
ATOM 8997 C CA . GLY D 1 74 ? 93.927 25.940 36.367 1.00 46.01 54 GLY D CA 1
ATOM 8998 C C . GLY D 1 74 ? 94.379 27.180 35.616 1.00 56.68 54 GLY D C 1
ATOM 8999 O O . GLY D 1 74 ? 93.616 28.137 35.476 1.00 50.11 54 GLY D O 1
ATOM 9000 N N . PRO D 1 75 ? 95.636 27.186 35.153 1.00 56.43 55 PRO D N 1
ATOM 9001 C CA . PRO D 1 75 ? 96.630 26.162 35.477 1.00 53.97 55 PRO D CA 1
ATOM 9002 C C . PRO D 1 75 ? 97.367 26.582 36.736 1.00 49.03 55 PRO D C 1
ATOM 9003 O O . PRO D 1 75 ? 97.020 27.606 37.324 1.00 50.10 55 PRO D O 1
ATOM 9007 N N . TYR D 1 76 ? 98.371 25.816 37.144 1.00 49.15 56 TYR D N 1
ATOM 9008 C CA . TYR D 1 76 ? 99.159 26.191 38.309 1.00 41.65 56 TYR D CA 1
ATOM 9009 C C . TYR D 1 76 ? 100.622 26.411 37.964 1.00 46.07 56 TYR D C 1
ATOM 9010 O O . TYR D 1 76 ? 101.220 25.650 37.205 1.00 52.33 56 TYR D O 1
ATOM 9019 N N . VAL D 1 77 ? 101.184 27.477 38.520 1.00 49.36 57 VAL D N 1
ATOM 9020 C CA . VAL D 1 77 ? 102.600 27.765 38.373 1.00 47.75 57 VAL D CA 1
ATOM 9021 C C . VAL D 1 77 ? 103.173 28.079 39.745 1.00 47.77 57 VAL D C 1
ATOM 9022 O O . VAL D 1 77 ? 102.756 29.038 40.396 1.00 50.27 57 VAL D O 1
ATOM 9026 N N . ASP D 1 78 ? 104.120 27.252 40.178 1.00 54.76 58 ASP D N 1
ATOM 9027 C CA . ASP D 1 78 ? 104.716 27.363 41.507 1.00 48.12 58 ASP D CA 1
ATOM 9028 C C . ASP D 1 78 ? 103.667 27.260 42.612 1.00 49.42 58 ASP D C 1
ATOM 9029 O O . ASP D 1 78 ? 103.708 27.999 43.596 1.00 53.56 58 ASP D O 1
ATOM 9034 N N . GLY D 1 79 ? 102.726 26.337 42.436 1.00 47.44 59 GLY D N 1
ATOM 9035 C CA . GLY D 1 79 ? 101.731 26.048 43.453 1.00 45.84 59 GLY D CA 1
ATOM 9036 C C . GLY D 1 79 ? 100.663 27.110 43.633 1.00 43.41 59 GLY D C 1
ATOM 9037 O O . GLY D 1 79 ? 100.003 27.161 44.670 1.00 43.96 59 GLY D O 1
ATOM 9038 N N . GLN D 1 80 ? 100.490 27.963 42.629 1.00 42.96 60 GLN D N 1
ATOM 9039 C CA . GLN D 1 80 ? 99.437 28.970 42.682 1.00 43.67 60 GLN D CA 1
ATOM 9040 C C . GLN D 1 80 ? 98.679 29.070 41.366 1.00 40.65 60 GLN D C 1
ATOM 9041 O O . GLN D 1 80 ? 99.268 28.995 40.287 1.00 36.02 60 GLN D O 1
ATOM 9047 N N . SER D 1 81 ? 97.365 29.228 41.471 1.00 36.59 61 SER D N 1
ATOM 9048 C CA . SER D 1 81 ? 96.515 29.391 40.303 1.00 37.89 61 SER D CA 1
ATOM 9049 C C . SER D 1 81 ? 96.911 30.626 39.509 1.00 34.15 61 SER D C 1
ATOM 9050 O O . SER D 1 81 ? 96.946 31.735 40.044 1.00 37.03 61 SER D O 1
ATOM 9053 N N . LEU D 1 82 ? 97.218 30.425 38.232 1.00 36.11 62 LEU D N 1
ATOM 9054 C CA . LEU D 1 82 ? 97.585 31.529 37.359 1.00 35.57 62 LEU D CA 1
ATOM 9055 C C . LEU D 1 82 ? 96.381 32.435 37.177 1.00 30.73 62 LEU D C 1
ATOM 9056 O O . LEU D 1 82 ? 96.516 33.656 37.124 1.00 37.10 62 LEU D O 1
ATOM 9061 N N . TYR D 1 83 ? 95.204 31.824 37.086 1.00 30.18 63 TYR D N 1
ATOM 9062 C CA . TYR D 1 83 ? 93.962 32.571 36.962 1.00 31.14 63 TYR D CA 1
ATOM 9063 C C . TYR D 1 83 ? 93.797 33.498 38.158 1.00 32.64 63 TYR D C 1
ATOM 9064 O O . TYR D 1 83 ? 93.399 34.651 38.006 1.00 29.84 63 TYR D O 1
ATOM 9073 N N . TYR D 1 84 ? 94.106 32.989 39.346 1.00 31.09 64 TYR D N 1
ATOM 9074 C CA . TYR D 1 84 ? 94.024 33.792 40.558 1.00 29.78 64 TYR D CA 1
ATOM 9075 C C . TYR D 1 84 ? 95.075 34.900 40.564 1.00 24.32 64 TYR D C 1
ATOM 9076 O O . TYR D 1 84 ? 94.760 36.060 40.818 1.00 28.72 64 TYR D O 1
ATOM 9085 N N . SER D 1 85 ? 96.322 34.530 40.291 1.00 25.92 65 SER D N 1
ATOM 9086 C CA . SER D 1 85 ? 97.442 35.462 40.360 1.00 31.26 65 SER D CA 1
ATOM 9087 C C . SER D 1 85 ? 97.309 36.622 39.374 1.00 31.44 65 SER D C 1
ATOM 9088 O O . SER D 1 85 ? 97.701 37.748 39.678 1.00 33.51 65 SER D O 1
ATOM 9091 N N . PHE D 1 86 ? 96.757 36.338 38.199 1.00 32.12 66 PHE D N 1
ATOM 9092 C CA . PHE D 1 86 ? 96.573 37.352 37.165 1.00 33.74 66 PHE D CA 1
ATOM 9093 C C . PHE D 1 86 ? 95.714 38.519 37.639 1.00 28.06 66 PHE D C 1
ATOM 9094 O O . PHE D 1 86 ? 96.066 39.678 37.431 1.00 30.87 66 PHE D O 1
ATOM 9102 N N . ILE D 1 87 ? 94.595 38.210 38.287 1.00 27.58 67 ILE D N 1
ATOM 9103 C CA . ILE D 1 87 ? 93.631 39.241 38.667 1.00 30.20 67 ILE D CA 1
ATOM 9104 C C . ILE D 1 87 ? 93.572 39.550 40.164 1.00 32.22 67 ILE D C 1
ATOM 9105 O O . ILE D 1 87 ? 92.623 40.185 40.625 1.00 32.39 67 ILE D O 1
ATOM 9110 N N . ASN D 1 88 ? 94.581 39.122 40.921 1.00 32.88 68 ASN D N 1
ATOM 9111 C CA . ASN D 1 88 ? 94.593 39.378 42.365 1.00 31.85 68 ASN D CA 1
ATOM 9112 C C . ASN D 1 88 ? 95.944 39.784 42.961 1.00 34.32 68 ASN D C 1
ATOM 9113 O O . ASN D 1 88 ? 96.090 39.838 44.183 1.00 31.73 68 ASN D O 1
ATOM 9118 N N . HIS D 1 89 ? 96.923 40.077 42.110 1.00 34.85 69 HIS D N 1
ATOM 9119 C CA . HIS D 1 89 ? 98.239 40.473 42.600 1.00 30.68 69 HIS D CA 1
ATOM 9120 C C . HIS D 1 89 ? 98.182 41.834 43.284 1.00 34.00 69 HIS D C 1
ATOM 9121 O O . HIS D 1 89 ? 97.557 42.767 42.783 1.00 31.87 69 HIS D O 1
ATOM 9128 N N . GLY D 1 90 ? 98.822 41.937 44.444 1.00 35.54 70 GLY D N 1
ATOM 9129 C CA . GLY D 1 90 ? 98.847 43.184 45.185 1.00 28.00 70 GLY D CA 1
ATOM 9130 C C . GLY D 1 90 ? 97.756 43.280 46.234 1.00 28.33 70 GLY D C 1
ATOM 9131 O O . GLY D 1 90 ? 97.771 44.182 47.071 1.00 24.11 70 GLY D O 1
ATOM 9132 N N . LYS D 1 91 ? 96.807 42.349 46.190 1.00 26.83 71 LYS D N 1
ATOM 9133 C CA . LYS D 1 91 ? 95.712 42.323 47.155 1.00 28.57 71 LYS D CA 1
ATOM 9134 C C . LYS D 1 91 ? 96.093 41.481 48.369 1.00 26.53 71 LYS D C 1
ATOM 9135 O O . LYS D 1 91 ? 96.705 40.425 48.226 1.00 26.12 71 LYS D O 1
ATOM 9141 N N . GLU D 1 92 ? 95.732 41.956 49.558 1.00 24.79 72 GLU D N 1
ATOM 9142 C CA . GLU D 1 92 ? 96.002 41.226 50.792 1.00 31.03 72 GLU D CA 1
ATOM 9143 C C . GLU D 1 92 ? 94.916 40.185 51.018 1.00 31.12 72 GLU D C 1
ATOM 9144 O O . GLU D 1 92 ? 93.770 40.393 50.627 1.00 31.42 72 GLU D O 1
ATOM 9150 N N . SER D 1 93 ? 95.269 39.071 51.653 1.00 27.49 73 SER D N 1
ATOM 9151 C CA . SER D 1 93 ? 94.317 37.981 51.844 1.00 26.31 73 SER D CA 1
ATOM 9152 C C . SER D 1 93 ? 94.008 37.682 53.309 1.00 35.88 73 SER D C 1
ATOM 9153 O O . SER D 1 93 ? 94.911 37.448 54.113 1.00 35.85 73 SER D O 1
ATOM 9156 N N . VAL D 1 94 ? 92.722 37.691 53.646 1.00 35.30 74 VAL D N 1
ATOM 9157 C CA . VAL D 1 94 ? 92.270 37.211 54.946 1.00 31.64 74 VAL D CA 1
ATOM 9158 C C . VAL D 1 94 ? 91.027 36.359 54.825 1.00 33.37 74 VAL D C 1
ATOM 9159 O O . VAL D 1 94 ? 90.101 36.688 54.084 1.00 30.27 74 VAL D O 1
ATOM 9163 N N . VAL D 1 95 ? 91.018 35.262 55.569 1.00 31.76 75 VAL D N 1
ATOM 9164 C CA . VAL D 1 95 ? 89.849 34.410 55.658 1.00 34.10 75 VAL D CA 1
ATOM 9165 C C . VAL D 1 95 ? 89.003 34.848 56.845 1.00 34.54 75 VAL D C 1
ATOM 9166 O O . VAL D 1 95 ? 89.459 34.822 57.988 1.00 37.49 75 VAL D O 1
ATOM 9170 N N . LEU D 1 96 ? 87.779 35.273 56.560 1.00 34.40 76 LEU D N 1
ATOM 9171 C CA . LEU D 1 96 ? 86.825 35.620 57.601 1.00 34.92 76 LEU D CA 1
ATOM 9172 C C . LEU D 1 96 ? 85.529 34.845 57.396 1.00 42.02 76 LEU D C 1
ATOM 9173 O O . LEU D 1 96 ? 84.991 34.793 56.289 1.00 32.69 76 LEU D O 1
ATOM 9178 N N . ASP D 1 97 ? 85.037 34.234 58.466 1.00 40.28 77 ASP D N 1
ATOM 9179 C CA . ASP D 1 97 ? 83.743 33.572 58.431 1.00 41.51 77 ASP D CA 1
ATOM 9180 C C . ASP D 1 97 ? 82.699 34.563 58.919 1.00 43.62 77 ASP D C 1
ATOM 9181 O O . ASP D 1 97 ? 82.702 34.949 60.087 1.00 45.56 77 ASP D O 1
ATOM 9186 N N . LEU D 1 98 ? 81.811 34.981 58.023 1.00 45.76 78 LEU D N 1
ATOM 9187 C CA . LEU D 1 98 ? 80.840 36.020 58.350 1.00 46.18 78 LEU D CA 1
ATOM 9188 C C . LEU D 1 98 ? 79.624 35.494 59.113 1.00 44.26 78 LEU D C 1
ATOM 9189 O O . LEU D 1 98 ? 78.736 36.260 59.486 1.00 45.92 78 LEU D O 1
ATOM 9194 N N . LYS D 1 99 ? 79.591 34.185 59.341 1.00 45.81 79 LYS D N 1
ATOM 9195 C CA . LYS D 1 99 ? 78.583 33.586 60.207 1.00 45.16 79 LYS D CA 1
ATOM 9196 C C . LYS D 1 99 ? 79.099 33.605 61.641 1.00 48.38 79 LYS D C 1
ATOM 9197 O O . LYS D 1 99 ? 78.335 33.459 62.596 1.00 51.48 79 LYS D O 1
ATOM 9203 N N . ASN D 1 100 ? 80.407 33.794 61.777 1.00 45.99 80 ASN D N 1
ATOM 9204 C CA . ASN D 1 100 ? 81.065 33.803 63.076 1.00 41.62 80 ASN D CA 1
ATOM 9205 C C . ASN D 1 100 ? 81.067 35.196 63.699 1.00 47.46 80 ASN D C 1
ATOM 9206 O O . ASN D 1 100 ? 81.537 36.156 63.089 1.00 41.35 80 ASN D O 1
ATOM 9211 N N . ASP D 1 101 ? 80.547 35.294 64.919 1.00 42.95 81 ASP D N 1
ATOM 9212 C CA . ASP D 1 101 ? 80.407 36.578 65.602 1.00 42.63 81 ASP D CA 1
ATOM 9213 C C . ASP D 1 101 ? 81.728 37.320 65.811 1.00 44.52 81 ASP D C 1
ATOM 9214 O O . ASP D 1 101 ? 81.769 38.549 65.738 1.00 49.30 81 ASP D O 1
ATOM 9219 N N . HIS D 1 102 ? 82.804 36.582 66.068 1.00 41.35 82 HIS D N 1
ATOM 9220 C CA . HIS D 1 102 ? 84.106 37.209 66.278 1.00 40.34 82 HIS D CA 1
ATOM 9221 C C . HIS D 1 102 ? 84.662 37.827 64.996 1.00 42.51 82 HIS D C 1
ATOM 9222 O O . HIS D 1 102 ? 85.130 38.965 64.999 1.00 40.61 82 HIS D O 1
ATOM 9229 N N . ASP D 1 103 ? 84.617 37.067 63.906 1.00 39.91 83 ASP D N 1
ATOM 9230 C CA . ASP D 1 103 ? 85.137 37.532 62.623 1.00 38.37 83 ASP D CA 1
ATOM 9231 C C . ASP D 1 103 ? 84.276 38.646 62.040 1.00 38.33 83 ASP D C 1
ATOM 9232 O O . ASP D 1 103 ? 84.790 39.595 61.449 1.00 38.96 83 ASP D O 1
ATOM 9237 N N . LYS D 1 104 ? 82.963 38.522 62.213 1.00 38.85 84 LYS D N 1
ATOM 9238 C CA . LYS D 1 104 ? 82.022 39.534 61.751 1.00 38.44 84 LYS D CA 1
ATOM 9239 C C . LYS D 1 104 ? 82.268 40.852 62.475 1.00 36.97 84 LYS D C 1
ATOM 9240 O O . LYS D 1 104 ? 82.065 41.929 61.915 1.00 37.87 84 LYS D O 1
ATOM 9246 N N . SER D 1 105 ? 82.713 40.755 63.723 1.00 37.04 85 SER D N 1
ATOM 9247 C CA . SER D 1 105 ? 83.100 41.927 64.499 1.00 37.64 85 SER D CA 1
ATOM 9248 C C . SER D 1 105 ? 84.326 42.597 63.889 1.00 35.93 85 SER D C 1
ATOM 9249 O O . SER D 1 105 ? 84.440 43.823 63.880 1.00 32.79 85 SER D O 1
ATOM 9252 N N . ILE D 1 106 ? 85.248 41.779 63.392 1.00 35.29 86 ILE D N 1
ATOM 9253 C CA . ILE D 1 106 ? 86.436 42.282 62.720 1.00 36.24 86 ILE D CA 1
ATOM 9254 C C . ILE D 1 106 ? 86.029 42.902 61.390 1.00 35.29 86 ILE D C 1
ATOM 9255 O O . ILE D 1 106 ? 86.528 43.959 61.008 1.00 32.26 86 ILE D O 1
ATOM 9260 N N . PHE D 1 107 ? 85.101 42.241 60.703 1.00 35.76 87 PHE D N 1
ATOM 9261 C CA . PHE D 1 107 ? 84.586 42.709 59.420 1.00 33.96 87 PHE D CA 1
ATOM 9262 C C . PHE D 1 107 ? 83.946 44.092 59.540 1.00 35.27 87 PHE D C 1
ATOM 9263 O O . PHE D 1 107 ? 84.186 44.971 58.712 1.00 32.24 87 PHE D O 1
ATOM 9271 N N . ILE D 1 108 ? 83.135 44.274 60.579 1.00 36.61 88 ILE D N 1
ATOM 9272 C CA . ILE D 1 108 ? 82.462 45.547 60.828 1.00 33.18 88 ILE D CA 1
ATOM 9273 C C . ILE D 1 108 ? 83.469 46.650 61.145 1.00 31.66 88 ILE D C 1
ATOM 9274 O O . ILE D 1 108 ? 83.302 47.794 60.722 1.00 30.43 88 ILE D O 1
ATOM 9279 N N . ASN D 1 109 ? 84.524 46.299 61.874 1.00 30.46 89 ASN D N 1
ATOM 9280 C CA . ASN D 1 109 ? 85.613 47.237 62.136 1.00 31.58 89 ASN D CA 1
ATOM 9281 C C . ASN D 1 109 ? 86.277 47.715 60.844 1.00 36.08 89 ASN D C 1
ATOM 9282 O O . ASN D 1 109 ? 86.574 48.902 60.694 1.00 33.21 89 ASN D O 1
ATOM 9287 N N . MET D 1 110 ? 86.510 46.780 59.922 1.00 32.85 90 MET D N 1
ATOM 9288 C CA . MET D 1 110 ? 87.100 47.092 58.623 1.00 32.79 90 MET D CA 1
ATOM 9289 C C . MET D 1 110 ? 86.211 48.062 57.860 1.00 31.17 90 MET D C 1
ATOM 9290 O O . MET D 1 110 ? 86.693 49.027 57.271 1.00 36.78 90 MET D O 1
ATOM 9295 N N . LEU D 1 111 ? 84.908 47.798 57.882 1.00 32.69 91 LEU D N 1
ATOM 9296 C CA . LEU D 1 111 ? 83.939 48.622 57.165 1.00 32.75 91 LEU D CA 1
ATOM 9297 C C . LEU D 1 111 ? 83.956 50.074 57.617 1.00 34.57 91 LEU D C 1
ATOM 9298 O O . LEU D 1 111 ? 83.798 50.983 56.803 1.00 32.43 91 LEU D O 1
ATOM 9303 N N . LYS D 1 112 ? 84.151 50.290 58.914 1.00 35.06 92 LYS D N 1
ATOM 9304 C CA . LYS D 1 112 ? 84.186 51.642 59.463 1.00 34.61 92 LYS D CA 1
ATOM 9305 C C . LYS D 1 112 ? 85.425 52.409 59.002 1.00 31.74 92 LYS D C 1
ATOM 9306 O O . LYS D 1 112 ? 85.434 53.639 58.999 1.00 35.03 92 LYS D O 1
ATOM 9312 N N . GLN D 1 113 ? 86.464 51.678 58.609 1.00 34.41 93 GLN D N 1
ATOM 9313 C CA . GLN D 1 113 ? 87.697 52.296 58.128 1.00 38.82 93 GLN D CA 1
ATOM 9314 C C . GLN D 1 113 ? 87.711 52.388 56.602 1.00 36.39 93 GLN D C 1
ATOM 9315 O O . GLN D 1 113 ? 88.424 53.209 56.025 1.00 38.96 93 GLN D O 1
ATOM 9321 N N . ALA D 1 114 ? 86.915 51.542 55.957 1.00 31.38 94 ALA D N 1
ATOM 9322 C CA . ALA D 1 114 ? 86.975 51.372 54.507 1.00 29.34 94 ALA D CA 1
ATOM 9323 C C . ALA D 1 114 ? 86.327 52.501 53.710 1.00 28.44 94 ALA D C 1
ATOM 9324 O O . ALA D 1 114 ? 85.421 53.178 54.191 1.00 27.13 94 ALA D O 1
ATOM 9326 N N . ASP D 1 115 ? 86.799 52.680 52.479 1.00 27.51 95 ASP D N 1
ATOM 9327 C CA . ASP D 1 115 ? 86.193 53.617 51.541 1.00 30.69 95 ASP D CA 1
ATOM 9328 C C . ASP D 1 115 ? 85.224 52.885 50.621 1.00 26.42 95 ASP D C 1
ATOM 9329 O O . ASP D 1 115 ? 84.211 53.444 50.200 1.00 25.57 95 ASP D O 1
ATOM 9334 N N . VAL D 1 116 ? 85.546 51.632 50.310 1.00 21.45 96 VAL D N 1
ATOM 9335 C CA . VAL D 1 116 ? 84.750 50.839 49.381 1.00 24.29 96 VAL D CA 1
ATOM 9336 C C . VAL D 1 116 ? 84.572 49.395 49.851 1.00 26.18 96 VAL D C 1
ATOM 9337 O O . VAL D 1 116 ? 85.533 48.742 50.261 1.00 23.52 96 VAL D O 1
ATOM 9341 N N . LEU D 1 117 ? 83.337 48.904 49.796 1.00 23.54 97 LEU D N 1
ATOM 9342 C CA . LEU D 1 117 ? 83.067 47.480 49.973 1.00 22.57 97 LEU D CA 1
ATOM 9343 C C . LEU D 1 117 ? 82.593 46.900 48.648 1.00 21.58 97 LEU D C 1
ATOM 9344 O O . LEU D 1 117 ? 81.548 47.293 48.135 1.00 23.20 97 LEU D O 1
ATOM 9349 N N . ALA D 1 118 ? 83.363 45.967 48.095 1.00 22.84 98 ALA D N 1
ATOM 9350 C CA . ALA D 1 118 ? 83.034 45.371 46.803 1.00 22.04 98 ALA D CA 1
ATOM 9351 C C . ALA D 1 118 ? 82.674 43.893 46.931 1.00 25.35 98 ALA D C 1
ATOM 9352 O O . ALA D 1 118 ? 83.321 43.149 47.666 1.00 28.13 98 ALA D O 1
ATOM 9354 N N . GLU D 1 119 ? 81.642 43.473 46.207 1.00 25.65 99 GLU D N 1
ATOM 9355 C CA . GLU D 1 119 ? 81.218 42.079 46.220 1.00 26.34 99 GLU D CA 1
ATOM 9356 C C . GLU D 1 119 ? 80.525 41.708 44.916 1.00 28.91 99 GLU D C 1
ATOM 9357 O O . GLU D 1 119 ? 79.848 42.534 44.305 1.00 27.72 99 GLU D O 1
ATOM 9363 N N . ASN D 1 120 ? 80.701 40.462 44.488 1.00 31.61 100 ASN D N 1
ATOM 9364 C CA . ASN D 1 120 ? 79.955 39.956 43.345 1.00 30.26 100 ASN D CA 1
ATOM 9365 C C . ASN D 1 120 ? 79.286 38.614 43.638 1.00 29.83 100 ASN D C 1
ATOM 9366 O O . ASN D 1 120 ? 79.308 37.694 42.820 1.00 27.95 100 ASN D O 1
ATOM 9371 N N . PHE D 1 121 ? 78.688 38.516 44.822 1.00 27.61 101 PHE D N 1
ATOM 9372 C CA . PHE D 1 121 ? 77.856 37.370 45.166 1.00 30.15 101 PHE D CA 1
ATOM 9373 C C . PHE D 1 121 ? 76.560 37.414 44.368 1.00 35.23 101 PHE D C 1
ATOM 9374 O O . PHE D 1 121 ? 76.265 38.400 43.688 1.00 29.70 101 PHE D O 1
ATOM 9382 N N . ARG D 1 122 ? 75.784 36.340 44.456 1.00 32.14 102 ARG D N 1
ATOM 9383 C CA . ARG D 1 122 ? 74.410 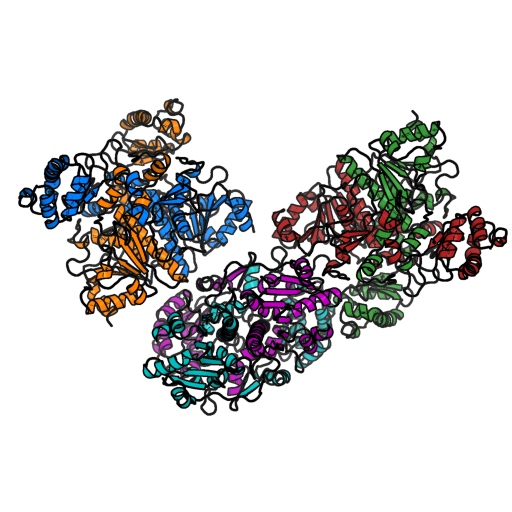36.370 43.981 1.00 33.06 102 ARG D CA 1
ATOM 9384 C C . ARG D 1 122 ? 73.684 37.450 44.770 1.00 35.62 102 ARG D C 1
ATOM 9385 O O . ARG D 1 122 ? 73.982 37.659 45.946 1.00 35.63 102 ARG D O 1
ATOM 9393 N N . PRO D 1 123 ? 72.745 38.157 44.125 1.00 32.16 103 PRO D N 1
ATOM 9394 C CA . PRO D 1 123 ? 71.972 39.173 44.847 1.00 32.89 103 PRO D CA 1
ATOM 9395 C C . PRO D 1 123 ? 71.244 38.578 46.048 1.00 37.89 103 PRO D C 1
ATOM 9396 O O . PRO D 1 123 ? 70.716 37.469 45.965 1.00 30.80 103 PRO D O 1
ATOM 9400 N N . GLY D 1 124 ? 71.234 39.310 47.158 1.00 36.04 104 GLY D N 1
ATOM 9401 C CA . GLY D 1 124 ? 70.585 38.846 48.370 1.00 41.05 104 GLY D CA 1
ATOM 9402 C C . GLY D 1 124 ? 71.540 38.217 49.369 1.00 41.18 104 GLY D C 1
ATOM 9403 O O . GLY D 1 124 ? 71.247 38.165 50.563 1.00 43.38 104 GLY D O 1
ATOM 9404 N N . THR D 1 125 ? 72.685 37.747 48.884 1.00 34.03 105 THR D N 1
ATOM 9405 C CA . THR D 1 125 ? 73.650 37.048 49.731 1.00 35.92 105 THR D CA 1
ATOM 9406 C C . THR D 1 125 ? 74.228 37.941 50.830 1.00 40.32 105 THR D C 1
ATOM 9407 O O . THR D 1 125 ? 74.314 37.533 51.989 1.00 44.07 105 THR D O 1
ATOM 9411 N N . MET D 1 126 ? 74.624 39.155 50.466 1.00 43.25 106 MET D N 1
ATOM 9412 C CA . MET D 1 126 ? 75.149 40.105 51.443 1.00 39.48 106 MET D CA 1
ATOM 9413 C C . MET D 1 126 ? 74.085 40.507 52.459 1.00 41.41 106 MET D C 1
ATOM 9414 O O . MET D 1 126 ? 74.382 40.687 53.641 1.00 42.52 106 MET D O 1
ATOM 9419 N N . GLU D 1 127 ? 72.848 40.646 51.989 1.00 42.92 107 GLU D N 1
ATOM 9420 C CA . GLU D 1 127 ? 71.725 40.996 52.854 1.00 47.10 107 GLU D CA 1
ATOM 9421 C C . GLU D 1 127 ? 71.519 39.970 53.961 1.00 46.18 107 GLU D C 1
ATOM 9422 O O . GLU D 1 127 ? 71.391 40.324 55.132 1.00 46.93 107 GLU D O 1
ATOM 9428 N N . LYS D 1 128 ? 71.492 38.696 53.584 1.00 44.59 108 LYS D N 1
ATOM 9429 C CA . LYS D 1 128 ? 71.189 37.627 54.530 1.00 45.31 108 LYS D CA 1
ATOM 9430 C C . LYS D 1 128 ? 72.313 37.384 55.535 1.00 43.96 108 LYS D C 1
ATOM 9431 O O . LYS D 1 128 ? 72.094 36.784 56.587 1.00 48.31 108 LYS D O 1
ATOM 9437 N N . LEU D 1 129 ? 73.511 37.862 55.214 1.00 41.30 109 LEU D N 1
ATOM 9438 C CA . LEU D 1 129 ? 74.623 37.811 56.156 1.00 44.71 109 LEU D CA 1
ATOM 9439 C C . LEU D 1 129 ? 74.525 38.978 57.133 1.00 42.88 109 LEU D C 1
ATOM 9440 O O . LEU D 1 129 ? 75.321 39.093 58.066 1.00 41.13 109 LEU D O 1
ATOM 9445 N N . GLY D 1 130 ? 73.538 39.841 56.907 1.00 42.50 110 GLY D N 1
ATOM 9446 C CA . GLY D 1 130 ? 73.275 40.966 57.786 1.00 41.01 110 GLY D CA 1
ATOM 9447 C C . GLY D 1 130 ? 73.803 42.284 57.252 1.00 39.31 110 GLY D C 1
ATOM 9448 O O . GLY D 1 130 ? 73.938 43.254 57.996 1.00 38.68 110 GLY D O 1
ATOM 9449 N N . PHE D 1 131 ? 74.091 42.328 55.956 1.00 45.48 111 PHE D N 1
ATOM 9450 C CA . PHE D 1 131 ? 74.728 43.503 55.375 1.00 38.34 111 PHE D CA 1
ATOM 9451 C C . PHE D 1 131 ? 73.992 44.085 54.174 1.00 43.28 111 PHE D C 1
ATOM 9452 O O . PHE D 1 131 ? 74.549 44.193 53.079 1.00 41.97 111 PHE D O 1
ATOM 9460 N N . SER D 1 132 ? 72.738 44.469 54.392 1.00 42.50 112 SER D N 1
ATOM 9461 C CA . SER D 1 132 ? 71.968 45.185 53.384 1.00 42.66 112 SER D CA 1
ATOM 9462 C C . SER D 1 132 ? 72.576 46.567 53.167 1.00 36.74 112 SER D C 1
ATOM 9463 O O . SER D 1 132 ? 73.357 47.044 53.991 1.00 36.66 112 SER D O 1
ATOM 9466 N N . TRP D 1 133 ? 72.205 47.209 52.064 1.00 32.76 113 TRP D N 1
ATOM 9467 C CA . TRP D 1 133 ? 72.706 48.543 51.751 1.00 38.13 113 TRP D CA 1
ATOM 9468 C C . TRP D 1 133 ? 72.347 49.538 52.850 1.00 34.55 113 TRP D C 1
ATOM 9469 O O . TRP D 1 133 ? 73.161 50.374 53.231 1.00 36.53 113 TRP D O 1
ATOM 9480 N N . GLU D 1 134 ? 71.132 49.421 53.374 1.00 38.58 114 GLU D N 1
ATOM 9481 C CA . GLU D 1 134 ? 70.660 50.318 54.425 1.00 44.20 114 GLU D CA 1
ATOM 9482 C C . GLU D 1 134 ? 71.397 50.100 55.745 1.00 38.07 114 GLU D C 1
ATOM 9483 O O . GLU D 1 134 ? 71.671 51.055 56.471 1.00 45.24 114 GLU D O 1
ATOM 9489 N N . THR D 1 135 ? 71.725 48.848 56.048 1.00 40.59 115 THR D N 1
ATOM 9490 C CA . THR D 1 135 ? 72.528 48.540 57.227 1.00 37.99 115 THR D CA 1
ATOM 9491 C C . THR D 1 135 ? 73.949 49.063 57.045 1.00 37.93 115 THR D C 1
ATOM 9492 O O . THR D 1 135 ? 74.515 49.679 57.950 1.00 40.28 115 THR D O 1
ATOM 9496 N N . LEU D 1 136 ? 74.514 48.811 55.866 1.00 38.14 116 LEU D N 1
ATOM 9497 C CA . LEU D 1 136 ? 75.843 49.302 55.512 1.00 39.22 116 LEU D CA 1
ATOM 9498 C C . LEU D 1 136 ? 75.932 50.817 55.638 1.00 32.71 116 LEU D C 1
ATOM 9499 O O . LEU D 1 136 ? 76.947 51.351 56.085 1.00 31.07 116 LEU D O 1
ATOM 9504 N N . GLN D 1 137 ? 74.865 51.502 55.237 1.00 29.76 117 GLN D N 1
ATOM 9505 C CA . GLN D 1 137 ? 74.794 52.953 55.370 1.00 37.80 117 GLN D CA 1
ATOM 9506 C C . GLN D 1 137 ? 74.896 53.378 56.832 1.00 36.23 117 GLN D C 1
ATOM 9507 O O . GLN D 1 137 ? 75.530 54.383 57.152 1.00 39.15 117 GLN D O 1
ATOM 9513 N N . GLU D 1 138 ? 74.272 52.606 57.716 1.00 37.37 118 GLU D N 1
ATOM 9514 C CA . GLU D 1 138 ? 74.300 52.907 59.143 1.00 45.21 118 GLU D CA 1
ATOM 9515 C C . GLU D 1 138 ? 75.681 52.663 59.748 1.00 39.31 118 GLU D C 1
ATOM 9516 O O . GLU D 1 138 ? 76.129 53.416 60.611 1.00 37.03 118 GLU D O 1
ATOM 9522 N N . ILE D 1 139 ? 76.354 51.613 59.286 1.00 37.29 119 ILE D N 1
ATOM 9523 C CA . ILE D 1 139 ? 77.676 51.262 59.800 1.00 35.53 119 ILE D CA 1
ATOM 9524 C C . ILE D 1 139 ? 78.733 52.296 59.410 1.00 38.02 119 ILE D C 1
ATOM 9525 O O . ILE D 1 139 ? 79.562 52.691 60.233 1.00 33.35 119 ILE D O 1
ATOM 9530 N N . ASN D 1 140 ? 78.693 52.736 58.156 1.00 36.96 120 ASN D N 1
ATOM 9531 C CA . ASN D 1 140 ? 79.610 53.757 57.661 1.00 33.53 120 ASN D CA 1
ATOM 9532 C C . ASN D 1 140 ? 78.926 54.607 56.596 1.00 32.50 120 ASN D C 1
ATOM 9533 O O . ASN D 1 140 ? 78.842 54.202 55.439 1.00 32.05 120 ASN D O 1
ATOM 9538 N N . PRO D 1 141 ? 78.452 55.801 56.985 1.00 30.45 121 PRO D N 1
ATOM 9539 C CA . PRO D 1 141 ? 77.706 56.718 56.112 1.00 31.53 121 PRO D CA 1
ATOM 9540 C C . PRO D 1 141 ? 78.475 57.132 54.856 1.00 34.02 121 PRO D C 1
ATOM 9541 O O . PRO D 1 141 ? 77.867 57.636 53.911 1.00 32.82 121 PRO D O 1
ATOM 9545 N N . ARG D 1 142 ? 79.787 56.918 54.849 1.00 36.34 122 ARG D N 1
ATOM 9546 C CA . ARG D 1 142 ? 80.641 57.355 53.748 1.00 29.04 122 ARG D CA 1
ATOM 9547 C C . ARG D 1 142 ? 81.086 56.194 52.860 1.00 34.03 122 ARG D C 1
ATOM 9548 O O . ARG D 1 142 ? 81.823 56.389 51.894 1.00 27.10 122 ARG D O 1
ATOM 9556 N N . LEU D 1 143 ? 80.641 54.988 53.193 1.00 31.73 123 LEU D N 1
ATOM 9557 C CA . LEU D 1 143 ? 81.068 53.798 52.469 1.00 30.64 123 LEU D CA 1
ATOM 9558 C C . LEU D 1 143 ? 80.459 53.727 51.076 1.00 25.11 123 LEU D C 1
ATOM 9559 O O . LEU D 1 143 ? 79.248 53.872 50.908 1.00 26.80 123 LEU D O 1
ATOM 9564 N N . ILE D 1 144 ? 81.308 53.513 50.075 1.00 26.70 124 ILE D N 1
ATOM 9565 C CA . ILE D 1 144 ? 80.832 53.174 48.741 1.00 24.42 124 ILE D CA 1
ATOM 9566 C C . ILE D 1 144 ? 80.590 51.670 48.680 1.00 25.58 124 ILE D C 1
ATOM 9567 O O . ILE D 1 144 ? 81.506 50.877 48.891 1.00 25.87 124 ILE D O 1
ATOM 9572 N N . TYR D 1 145 ? 79.353 51.278 48.402 1.00 23.12 125 TYR D N 1
ATOM 9573 C CA . TYR D 1 145 ? 79.022 49.866 48.280 1.00 25.21 125 TYR D CA 1
ATOM 9574 C C . TYR D 1 145 ? 78.901 49.509 46.806 1.00 26.97 125 TYR D C 1
ATOM 9575 O O . TYR D 1 145 ? 78.043 50.037 46.104 1.00 24.92 125 TYR D O 1
ATOM 9584 N N . ALA D 1 146 ? 79.774 48.622 46.338 1.00 23.82 126 ALA D N 1
ATOM 9585 C CA . ALA D 1 146 ? 79.830 48.282 44.920 1.00 22.31 126 ALA D CA 1
ATOM 9586 C C . ALA D 1 146 ? 79.544 46.809 44.687 1.00 22.15 126 ALA D C 1
ATOM 9587 O O . ALA D 1 146 ? 80.239 45.941 45.216 1.00 24.79 126 ALA D O 1
ATOM 9589 N N . SER D 1 147 ? 78.520 46.533 43.887 1.00 21.07 127 SER D N 1
ATOM 9590 C CA . SER D 1 147 ? 78.134 45.164 43.587 1.00 22.95 127 SER D CA 1
ATOM 9591 C C . SER D 1 147 ? 78.178 44.893 42.091 1.00 24.99 127 SER D C 1
ATOM 9592 O O . SER D 1 147 ? 77.861 45.758 41.275 1.00 25.77 127 SER D O 1
ATOM 9595 N N . SER D 1 148 ? 78.588 43.681 41.741 1.00 25.42 128 SER D N 1
ATOM 9596 C CA . SER D 1 148 ? 78.574 43.240 40.357 1.00 27.05 128 SER D CA 1
ATOM 9597 C C . SER D 1 148 ? 77.860 41.905 40.316 1.00 24.99 128 SER D C 1
ATOM 9598 O O . SER D 1 148 ? 78.116 41.040 41.141 1.00 32.49 128 SER D O 1
ATOM 9601 N N . SER D 1 149 ? 76.942 41.738 39.375 1.00 27.43 129 SER D N 1
ATOM 9602 C CA . SER D 1 149 ? 76.265 40.457 39.233 1.00 30.05 129 SER D CA 1
ATOM 9603 C C . SER D 1 149 ? 75.836 40.228 37.793 1.00 30.75 129 SER D C 1
ATOM 9604 O O . SER D 1 149 ? 76.020 41.091 36.935 1.00 27.92 129 SER D O 1
ATOM 9607 N N . GLY D 1 150 ? 75.260 39.062 37.533 1.00 27.15 130 GLY D N 1
ATOM 9608 C CA . GLY D 1 150 ? 74.877 38.697 36.185 1.00 23.41 130 GLY D CA 1
ATOM 9609 C C . GLY D 1 150 ? 73.843 39.621 35.576 1.00 26.69 130 GLY D C 1
ATOM 9610 O O . GLY D 1 150 ? 73.994 40.062 34.438 1.00 28.68 130 GLY D O 1
ATOM 9611 N N . PHE D 1 151 ? 72.794 39.922 36.335 1.00 23.33 131 PHE D N 1
ATOM 9612 C CA . PHE D 1 151 ? 71.709 40.754 35.828 1.00 27.68 131 PHE D CA 1
ATOM 9613 C C . PHE D 1 151 ? 71.426 41.973 36.701 1.00 25.56 131 PHE D C 1
ATOM 9614 O O . PHE D 1 151 ? 70.461 42.699 36.466 1.00 26.84 131 PHE D O 1
ATOM 9622 N N . GLY D 1 152 ? 72.277 42.205 37.693 1.00 27.25 132 GLY D N 1
ATOM 9623 C CA . GLY D 1 152 ? 72.100 43.335 38.584 1.00 27.87 132 GLY D CA 1
ATOM 9624 C C . GLY D 1 152 ? 71.290 42.955 39.807 1.00 28.76 132 GLY D C 1
ATOM 9625 O O . GLY D 1 152 ? 70.810 41.828 39.915 1.00 30.79 132 GLY D O 1
ATOM 9626 N N . HIS D 1 153 ? 71.131 43.902 40.726 1.00 26.93 133 HIS D N 1
ATOM 9627 C CA . HIS D 1 153 ? 70.392 43.653 41.959 1.00 30.88 133 HIS D CA 1
ATOM 9628 C C . HIS D 1 153 ? 68.896 43.933 41.827 1.00 30.47 133 HIS D C 1
ATOM 9629 O O . HIS D 1 153 ? 68.157 43.835 42.807 1.00 33.34 133 HIS D O 1
ATOM 9636 N N . THR D 1 154 ? 68.453 44.286 40.623 1.00 27.49 134 THR D N 1
ATOM 9637 C CA . THR D 1 154 ? 67.031 44.507 40.366 1.00 25.67 134 THR D CA 1
ATOM 9638 C C . THR D 1 154 ? 66.572 43.800 39.091 1.00 28.12 134 THR D C 1
ATOM 9639 O O . THR D 1 154 ? 67.391 43.351 38.288 1.00 30.07 134 THR D O 1
ATOM 9643 N N . GLY D 1 155 ? 65.259 43.708 38.909 1.00 27.37 135 GLY D N 1
ATOM 9644 C CA . GLY D 1 155 ? 64.697 43.093 37.720 1.00 28.74 135 GLY D CA 1
ATOM 9645 C C . GLY D 1 155 ? 64.157 41.701 37.984 1.00 33.20 135 GLY D C 1
ATOM 9646 O O . GLY D 1 155 ? 64.437 41.115 39.025 1.00 30.29 135 GLY D O 1
ATOM 9647 N N . PRO D 1 156 ? 63.378 41.162 37.035 1.00 33.99 136 PRO D N 1
ATOM 9648 C CA . PRO D 1 156 ? 62.780 39.830 37.174 1.00 32.82 136 PRO D CA 1
ATOM 9649 C C . PRO D 1 156 ? 63.789 38.689 37.014 1.00 37.15 136 PRO D C 1
ATOM 9650 O O . PRO D 1 156 ? 63.440 37.536 37.265 1.00 38.66 136 PRO D O 1
ATOM 9654 N N . LEU D 1 157 ? 65.015 39.004 36.606 1.00 33.49 137 LEU D N 1
ATOM 9655 C CA . LEU D 1 157 ? 66.030 37.977 36.387 1.00 30.68 137 LEU D CA 1
ATOM 9656 C C . LEU D 1 157 ? 67.203 38.091 37.353 1.00 28.66 137 LEU D C 1
ATOM 9657 O O . LEU D 1 157 ? 68.229 37.441 37.162 1.00 30.43 137 LEU D O 1
ATOM 9662 N N . LYS D 1 158 ? 67.048 38.909 38.390 1.00 27.31 138 LYS D N 1
ATOM 9663 C CA . LYS D 1 158 ? 68.153 39.212 39.299 1.00 26.49 138 LYS D CA 1
ATOM 9664 C C . LYS D 1 158 ? 68.757 37.979 39.975 1.00 31.62 138 LYS D C 1
ATOM 9665 O O . LYS D 1 158 ? 69.938 37.974 40.316 1.00 30.97 138 LYS D O 1
ATOM 9671 N N . ASP D 1 159 ? 67.954 36.935 40.157 1.00 32.55 139 ASP D N 1
ATOM 9672 C CA . ASP D 1 159 ? 68.415 35.736 40.851 1.00 31.05 139 ASP D CA 1
ATOM 9673 C C . ASP D 1 159 ? 68.796 34.611 39.894 1.00 32.46 139 ASP D C 1
ATOM 9674 O O . ASP D 1 159 ? 69.292 33.567 40.320 1.00 38.75 139 ASP D O 1
ATOM 9679 N N . ALA D 1 160 ? 68.563 34.826 38.605 1.00 27.53 140 ALA D N 1
ATOM 9680 C CA . ALA D 1 160 ? 68.875 33.821 37.595 1.00 35.60 140 ALA D CA 1
ATOM 9681 C C . ALA D 1 160 ? 70.373 33.531 37.523 1.00 34.21 140 ALA D C 1
ATOM 9682 O O . ALA D 1 160 ? 71.191 34.425 37.737 1.00 27.82 140 ALA D O 1
ATOM 9684 N N . PRO D 1 161 ? 70.735 32.269 37.233 1.00 40.38 141 PRO D N 1
ATOM 9685 C CA . PRO D 1 161 ? 72.140 31.924 37.001 1.00 35.84 141 PRO D CA 1
ATOM 9686 C C . PRO D 1 161 ? 72.669 32.741 35.838 1.00 35.43 141 PRO D C 1
ATOM 9687 O O . PRO D 1 161 ? 71.931 32.990 34.884 1.00 40.38 141 PRO D O 1
ATOM 9691 N N . ALA D 1 162 ? 73.924 33.165 35.915 1.00 34.60 142 ALA D N 1
ATOM 9692 C CA . ALA D 1 162 ? 74.432 34.114 34.935 1.00 30.11 142 ALA D CA 1
ATOM 9693 C C . ALA D 1 162 ? 75.947 34.098 34.794 1.00 31.66 142 ALA D C 1
ATOM 9694 O O . ALA D 1 162 ? 76.612 35.105 35.035 1.00 31.11 142 ALA D O 1
ATOM 9696 N N . TYR D 1 163 ? 76.489 32.955 34.390 1.00 29.96 143 TYR D N 1
ATOM 9697 C CA . TYR D 1 163 ? 77.894 32.879 34.025 1.00 27.57 143 TYR D CA 1
ATOM 9698 C C . TYR D 1 163 ? 78.131 33.750 32.800 1.00 25.54 143 TYR D C 1
ATOM 9699 O O . TYR D 1 163 ? 77.185 34.207 32.160 1.00 21.35 143 TYR D O 1
ATOM 9708 N N . ASP D 1 164 ? 79.398 33.966 32.472 1.00 23.50 144 ASP D N 1
ATOM 9709 C CA . ASP D 1 164 ? 79.760 34.740 31.296 1.00 23.71 144 ASP D CA 1
ATOM 9710 C C . ASP D 1 164 ? 79.107 34.178 30.035 1.00 26.02 144 ASP D C 1
ATOM 9711 O O . ASP D 1 164 ? 78.604 34.929 29.200 1.00 21.58 144 ASP D O 1
ATOM 9716 N N . THR D 1 165 ? 79.103 32.854 29.912 1.00 23.06 145 THR D N 1
ATOM 9717 C CA . THR D 1 165 ? 78.569 32.194 28.725 1.00 24.12 145 THR D CA 1
ATOM 9718 C C . THR D 1 165 ? 77.068 32.419 28.553 1.00 20.72 145 THR D C 1
ATOM 9719 O O . THR D 1 165 ? 76.597 32.658 27.442 1.00 20.40 145 THR D O 1
ATOM 9723 N N . ILE D 1 166 ? 76.323 32.349 29.652 1.00 18.92 146 ILE D N 1
ATOM 9724 C CA . ILE D 1 166 ? 74.885 32.604 29.617 1.00 19.11 146 ILE D CA 1
ATOM 9725 C C . ILE D 1 166 ? 74.579 34.049 29.215 1.00 21.95 146 ILE D C 1
ATOM 9726 O O . ILE D 1 166 ? 73.678 34.301 28.411 1.00 23.45 146 ILE D O 1
ATOM 9731 N N . ILE D 1 167 ? 75.339 34.992 29.764 1.00 21.12 147 ILE D N 1
ATOM 9732 C CA . ILE D 1 167 ? 75.147 36.404 29.442 1.00 20.11 147 ILE D CA 1
ATOM 9733 C C . ILE D 1 167 ? 75.428 36.690 27.968 1.00 22.77 147 ILE D C 1
ATOM 9734 O O . ILE D 1 167 ? 74.672 37.410 27.320 1.00 23.60 147 ILE D O 1
ATOM 9739 N N . GLN D 1 168 ? 76.508 36.119 27.443 1.00 19.84 148 GLN D N 1
ATOM 9740 C CA . GLN D 1 168 ? 76.822 36.256 26.027 1.00 23.66 148 GLN D CA 1
ATOM 9741 C C . GLN D 1 168 ? 75.681 35.711 25.179 1.00 24.84 148 GLN D C 1
ATOM 9742 O O . GLN D 1 168 ? 75.282 36.322 24.186 1.00 26.78 148 GLN D O 1
ATOM 9748 N N . ALA D 1 169 ? 75.144 34.569 25.596 1.00 27.26 149 ALA D N 1
ATOM 9749 C CA . ALA D 1 169 ? 74.062 33.911 24.874 1.00 25.80 149 ALA D CA 1
ATOM 9750 C C . ALA D 1 169 ? 72.798 34.764 24.802 1.00 23.29 149 ALA D C 1
ATOM 9751 O O . ALA D 1 169 ? 72.179 34.875 23.745 1.00 26.21 149 ALA D O 1
ATOM 9753 N N . MET D 1 170 ? 72.422 35.365 25.927 1.00 20.79 150 MET D N 1
ATOM 9754 C CA . MET D 1 170 ? 71.181 36.128 26.010 1.00 23.52 150 MET D CA 1
ATOM 9755 C C . MET D 1 170 ? 71.316 37.590 25.578 1.00 25.36 150 MET D C 1
ATOM 9756 O O . MET D 1 170 ? 70.313 38.262 25.335 1.00 24.39 150 MET D O 1
ATOM 9761 N N . SER D 1 171 ? 72.547 38.082 25.485 1.00 23.66 151 SER D N 1
ATOM 9762 C CA . SER D 1 171 ? 72.778 39.483 25.136 1.00 19.12 151 SER D CA 1
ATOM 9763 C C . SER D 1 171 ? 72.625 39.722 23.642 1.00 28.10 151 SER D C 1
ATOM 9764 O O . SER D 1 171 ? 72.368 40.846 23.204 1.00 30.03 151 SER D O 1
ATOM 9767 N N . GLY D 1 172 ? 72.800 38.659 22.864 1.00 24.96 152 GLY D N 1
ATOM 9768 C CA . GLY D 1 172 ? 72.731 38.740 21.419 1.00 22.89 152 GLY D CA 1
ATOM 9769 C C . GLY D 1 172 ? 74.093 38.604 20.766 1.00 22.96 152 GLY D C 1
ATOM 9770 O O . GLY D 1 172 ? 74.192 38.369 19.563 1.00 22.67 152 GLY D O 1
ATOM 9771 N N . ILE D 1 173 ? 75.147 38.736 21.565 1.00 24.17 153 ILE D N 1
ATOM 9772 C CA . ILE D 1 173 ? 76.508 38.803 21.032 1.00 20.37 153 ILE D CA 1
ATOM 9773 C C . ILE D 1 173 ? 76.982 37.504 20.366 1.00 29.34 153 ILE D C 1
ATOM 9774 O O . ILE D 1 173 ? 77.734 37.549 19.386 1.00 25.42 153 ILE D O 1
ATOM 9779 N N . MET D 1 174 ? 76.545 36.357 20.888 1.00 25.74 154 MET D N 1
ATOM 9780 C CA . MET D 1 174 ? 76.878 35.070 20.286 1.00 26.17 154 MET D CA 1
ATOM 9781 C C . MET D 1 174 ? 76.347 35.022 18.868 1.00 23.86 154 MET D C 1
ATOM 9782 O O . MET D 1 174 ? 77.038 34.594 17.943 1.00 26.57 154 MET D O 1
ATOM 9787 N N . MET D 1 175 ? 75.106 35.465 18.712 1.00 23.22 155 MET D N 1
ATOM 9788 C CA . MET D 1 175 ? 74.439 35.458 17.420 1.00 26.79 155 MET D CA 1
ATOM 9789 C C . MET D 1 175 ? 75.142 36.383 16.425 1.00 26.90 155 MET D C 1
ATOM 9790 O O . MET D 1 175 ? 75.120 36.135 15.225 1.00 32.67 155 MET D O 1
ATOM 9795 N N . GLU D 1 176 ? 75.765 37.443 16.931 1.00 24.08 156 GLU D N 1
ATOM 9796 C CA . GLU D 1 176 ? 76.460 38.405 16.079 1.00 25.58 156 GLU D CA 1
ATOM 9797 C C . GLU D 1 176 ? 77.845 37.921 15.658 1.00 27.51 156 GLU D C 1
ATOM 9798 O O . GLU D 1 176 ? 78.430 38.440 14.709 1.00 27.03 156 GLU D O 1
ATOM 9804 N N . THR D 1 177 ? 78.364 36.922 16.363 1.00 25.14 157 THR D N 1
ATOM 9805 C CA . THR D 1 177 ? 79.763 36.531 16.213 1.00 25.22 157 THR D CA 1
ATOM 9806 C C . THR D 1 177 ? 79.963 35.289 15.347 1.00 29.74 157 THR D C 1
ATOM 9807 O O . THR D 1 177 ? 79.260 34.289 15.499 1.00 29.52 157 THR D O 1
ATOM 9811 N N . GLY D 1 178 ? 80.929 35.364 14.437 1.00 29.67 158 GLY D N 1
ATOM 9812 C CA . GLY D 1 178 ? 81.277 34.233 13.599 1.00 34.44 158 GLY D CA 1
ATOM 9813 C C . GLY D 1 178 ? 81.015 34.498 12.132 1.00 32.11 158 GLY D C 1
ATOM 9814 O O . GLY D 1 178 ? 80.654 35.610 11.747 1.00 33.85 158 GLY D O 1
ATOM 9815 N N . TYR D 1 179 ? 81.203 33.473 11.309 1.00 35.26 159 TYR D N 1
ATOM 9816 C CA . TYR D 1 179 ? 80.932 33.587 9.882 1.00 38.75 159 TYR D CA 1
ATOM 9817 C C . TYR D 1 179 ? 79.432 33.523 9.604 1.00 37.93 159 TYR D C 1
ATOM 9818 O O . TYR D 1 179 ? 78.707 32.793 10.280 1.00 37.61 159 TYR D O 1
ATOM 9827 N N . PRO D 1 180 ? 78.968 34.303 8.612 1.00 34.92 160 PRO D N 1
ATOM 9828 C CA . PRO D 1 180 ? 77.548 34.486 8.285 1.00 38.69 160 PRO D CA 1
ATOM 9829 C C . PRO D 1 180 ? 76.738 33.195 8.200 1.00 44.28 160 PRO D C 1
ATOM 9830 O O . PRO D 1 180 ? 75.632 33.144 8.737 1.00 45.17 160 PRO D O 1
ATOM 9834 N N . ASP D 1 181 ? 77.276 32.174 7.542 1.00 42.09 161 ASP D N 1
ATOM 9835 C CA . ASP D 1 181 ? 76.556 30.912 7.386 1.00 45.17 161 ASP D CA 1
ATOM 9836 C C . ASP D 1 181 ? 76.987 29.868 8.417 1.00 49.52 161 ASP D C 1
ATOM 9837 O O . ASP D 1 181 ? 76.504 28.734 8.403 1.00 53.98 161 ASP D O 1
ATOM 9842 N N . ALA D 1 182 ? 77.892 30.258 9.309 1.00 42.68 162 ALA D N 1
ATOM 9843 C CA . ALA D 1 182 ? 78.405 29.366 10.346 1.00 38.10 162 ALA D CA 1
ATOM 9844 C C . ALA D 1 182 ? 77.550 29.479 11.609 1.00 37.79 162 ALA D C 1
ATOM 9845 O O . ALA D 1 182 ? 76.818 30.455 11.766 1.00 34.03 162 ALA D O 1
ATOM 9847 N N . PRO D 1 183 ? 77.629 28.480 12.509 1.00 34.12 163 PRO D N 1
ATOM 9848 C CA . PRO D 1 183 ? 76.843 28.532 13.748 1.00 37.55 163 PRO D CA 1
ATOM 9849 C C . PRO D 1 183 ? 77.208 29.723 14.631 1.00 35.50 163 PRO D C 1
ATOM 9850 O O . PRO D 1 183 ? 78.293 30.285 14.480 1.00 30.93 163 PRO D O 1
ATOM 9854 N N . PRO D 1 184 ? 76.302 30.110 15.542 1.00 32.82 164 PRO D N 1
ATOM 9855 C CA . PRO D 1 184 ? 76.605 31.159 16.520 1.00 34.08 164 PRO D CA 1
ATOM 9856 C C . PRO D 1 184 ? 77.773 30.739 17.399 1.00 33.88 164 PRO D C 1
ATOM 9857 O O . PRO D 1 184 ? 77.920 29.550 17.680 1.00 31.49 164 PRO D O 1
ATOM 9861 N N . VAL D 1 185 ? 78.593 31.693 17.825 1.00 30.50 165 VAL D N 1
ATOM 9862 C CA . VAL D 1 185 ? 79.748 31.358 18.649 1.00 30.87 165 VAL D CA 1
ATOM 9863 C C . VAL D 1 185 ? 80.079 32.446 19.675 1.00 28.06 165 VAL D C 1
ATOM 9864 O O . VAL D 1 185 ? 79.873 33.636 19.437 1.00 27.06 165 VAL D O 1
ATOM 9868 N N . ARG D 1 186 ? 80.571 32.002 20.825 1.00 23.49 166 ARG D N 1
ATOM 9869 C CA . ARG D 1 186 ? 81.035 32.866 21.899 1.00 25.28 166 ARG D CA 1
ATOM 9870 C C . ARG D 1 186 ? 82.230 33.682 21.422 1.00 25.77 166 ARG D C 1
ATOM 9871 O O . ARG D 1 186 ? 83.008 33.216 20.592 1.00 20.74 166 ARG D O 1
ATOM 9879 N N . VAL D 1 187 ? 82.371 34.906 21.926 1.00 22.76 167 VAL D N 1
ATOM 9880 C CA . VAL D 1 187 ? 83.569 35.687 21.638 1.00 23.96 167 VAL D CA 1
ATOM 9881 C C . VAL D 1 187 ? 84.745 35.053 22.380 1.00 23.40 167 VAL D C 1
ATOM 9882 O O . VAL D 1 187 ? 84.565 34.440 23.431 1.00 26.81 167 VAL D O 1
ATOM 9886 N N . GLY D 1 188 ? 85.947 35.195 21.833 1.00 25.30 168 GLY D N 1
ATOM 9887 C CA . GLY D 1 188 ? 87.103 34.454 22.312 1.00 24.03 168 GLY D CA 1
ATOM 9888 C C . GLY D 1 188 ? 87.598 34.750 23.717 1.00 28.61 168 GLY D C 1
ATOM 9889 O O . GLY D 1 188 ? 88.706 34.355 24.075 1.00 31.49 168 GLY D O 1
ATOM 9890 N N . THR D 1 189 ? 86.786 35.433 24.517 1.00 22.45 169 THR D N 1
ATOM 9891 C CA . THR D 1 189 ? 87.163 35.766 25.886 1.00 20.10 169 THR D CA 1
ATOM 9892 C C . THR D 1 189 ? 85.909 35.918 26.744 1.00 24.19 169 THR D C 1
ATOM 9893 O O . THR D 1 189 ? 84.789 35.856 26.233 1.00 29.73 169 THR D O 1
ATOM 9897 N N . SER D 1 190 ? 86.093 36.117 28.044 1.00 25.31 170 SER D N 1
ATOM 9898 C CA . SER D 1 190 ? 84.963 36.303 28.950 1.00 23.58 170 SER D CA 1
ATOM 9899 C C . SER D 1 190 ? 84.462 37.745 28.921 1.00 25.29 170 SER D C 1
ATOM 9900 O O . SER D 1 190 ? 84.547 38.461 29.919 1.00 21.60 170 SER D O 1
ATOM 9903 N N . LEU D 1 191 ? 83.918 38.147 27.776 1.00 21.06 171 LEU D N 1
ATOM 9904 C CA . LEU D 1 191 ? 83.534 39.536 27.517 1.00 22.18 171 LEU D CA 1
ATOM 9905 C C . LEU D 1 191 ? 82.541 40.126 28.519 1.00 23.17 171 LEU D C 1
ATOM 9906 O O . LEU D 1 191 ? 82.673 41.282 28.923 1.00 24.52 171 LEU D O 1
ATOM 9911 N N . ALA D 1 192 ? 81.545 39.339 28.910 1.00 21.35 172 ALA D N 1
ATOM 9912 C CA . ALA D 1 192 ? 80.534 39.817 29.847 1.00 21.63 172 ALA D CA 1
ATOM 9913 C C . ALA D 1 192 ? 81.141 40.144 31.209 1.00 23.59 172 ALA D C 1
ATOM 9914 O O . ALA D 1 192 ? 80.872 41.204 31.780 1.00 23.99 172 ALA D O 1
ATOM 9916 N N . ASP D 1 193 ? 81.963 39.233 31.720 1.00 23.91 173 ASP D N 1
ATOM 9917 C CA . ASP D 1 193 ? 82.657 39.443 32.986 1.00 26.79 173 ASP D CA 1
ATOM 9918 C C . ASP D 1 193 ? 83.584 40.652 32.915 1.00 22.56 173 ASP D C 1
ATOM 9919 O O . ASP D 1 193 ? 83.653 41.450 33.849 1.00 21.12 173 ASP D O 1
ATOM 9924 N N . LEU D 1 194 ? 84.294 40.778 31.799 1.00 19.05 174 LEU D N 1
ATOM 9925 C CA . LEU D 1 194 ? 85.289 41.829 31.643 1.00 21.83 174 LEU D CA 1
ATOM 9926 C C . LEU D 1 194 ? 84.649 43.206 31.493 1.00 22.69 174 LEU D C 1
ATOM 9927 O O . LEU D 1 194 ? 85.111 44.174 32.099 1.00 19.04 174 LEU D O 1
ATOM 9932 N N . CYS D 1 195 ? 83.588 43.285 30.692 1.00 24.16 175 CYS D N 1
ATOM 9933 C CA . CYS D 1 195 ? 82.819 44.521 30.547 1.00 23.84 175 CYS D CA 1
ATOM 9934 C C . CYS D 1 195 ? 82.285 44.990 31.888 1.00 23.04 175 CYS D C 1
ATOM 9935 O O . CYS D 1 195 ? 82.414 46.163 32.241 1.00 27.45 175 CYS D O 1
ATOM 9938 N N . GLY D 1 196 ? 81.679 44.067 32.627 1.00 22.18 176 GLY D N 1
ATOM 9939 C CA . GLY D 1 196 ? 81.158 44.367 33.946 1.00 20.90 176 GLY D CA 1
ATOM 9940 C C . GLY D 1 196 ? 82.253 44.866 34.866 1.00 22.04 176 GLY D C 1
ATOM 9941 O O . GLY D 1 196 ? 82.055 45.818 35.617 1.00 25.48 176 GLY D O 1
ATOM 9942 N N . GLY D 1 197 ? 83.416 44.224 34.790 1.00 24.59 177 GLY D N 1
ATOM 9943 C CA . GLY D 1 197 ? 84.559 44.588 35.608 1.00 19.82 177 GLY D CA 1
ATOM 9944 C C . GLY D 1 197 ? 84.992 46.032 35.447 1.00 19.52 177 GLY D C 1
ATOM 9945 O O . GLY D 1 197 ? 85.127 46.756 36.433 1.00 21.13 177 GLY D O 1
ATOM 9946 N N . VAL D 1 198 ? 85.206 46.461 34.207 1.00 23.61 178 VAL D N 1
ATOM 9947 C CA . VAL D 1 198 ? 85.668 47.822 33.957 1.00 17.25 178 VAL D CA 1
ATOM 9948 C C . VAL D 1 198 ? 84.571 48.847 34.278 1.00 23.60 178 VAL D C 1
ATOM 9949 O O . VAL D 1 198 ? 84.864 49.969 34.700 1.00 22.94 178 VAL D O 1
ATOM 9953 N N . TYR D 1 199 ? 83.311 48.452 34.105 1.00 21.48 179 TYR D N 1
ATOM 9954 C CA . TYR D 1 199 ? 82.186 49.300 34.497 1.00 22.14 179 TYR D CA 1
ATOM 9955 C C . TYR D 1 199 ? 82.071 49.381 36.015 1.00 21.54 179 TYR D C 1
ATOM 9956 O O . TYR D 1 199 ? 81.721 50.427 36.564 1.00 23.72 179 TYR D O 1
ATOM 9965 N N . LEU D 1 200 ? 82.362 48.270 36.686 1.00 20.62 180 LEU D N 1
ATOM 9966 C CA . LEU D 1 200 ? 82.363 48.244 38.139 1.00 22.61 180 LEU D CA 1
ATOM 9967 C C . LEU D 1 200 ? 83.440 49.192 38.649 1.00 20.28 180 LEU D C 1
ATOM 9968 O O . LEU D 1 200 ? 83.201 49.994 39.550 1.00 19.78 180 LEU D O 1
ATOM 9973 N N . PHE D 1 201 ? 84.623 49.107 38.054 1.00 19.05 181 PHE D N 1
ATOM 9974 C CA . PHE D 1 201 ? 85.722 49.987 38.430 1.00 21.22 181 PHE D CA 1
ATOM 9975 C C . PHE D 1 201 ? 85.381 51.463 38.228 1.00 23.31 181 PHE D C 1
ATOM 9976 O O . PHE D 1 201 ? 85.510 52.266 39.150 1.00 19.18 181 PHE D O 1
ATOM 9984 N N . SER D 1 202 ? 84.954 51.814 37.019 1.00 17.41 182 SER D N 1
ATOM 9985 C CA . SER D 1 202 ? 84.648 53.202 36.699 1.00 23.93 182 SER D CA 1
ATOM 9986 C C . SER D 1 202 ? 83.418 53.697 37.457 1.00 23.02 182 SER D C 1
ATOM 9987 O O . SER D 1 202 ? 83.295 54.888 37.749 1.00 22.78 182 SER D O 1
ATOM 9990 N N . GLY D 1 203 ? 82.514 52.778 37.781 1.00 23.20 183 GLY D N 1
ATOM 9991 C CA . GLY D 1 203 ? 81.365 53.106 38.606 1.00 20.57 183 GLY D CA 1
ATOM 9992 C C . GLY D 1 203 ? 81.804 53.473 40.011 1.00 24.40 183 GLY D C 1
ATOM 9993 O O . GLY D 1 203 ? 81.301 54.429 40.605 1.00 21.64 183 GLY D O 1
ATOM 9994 N N . ILE D 1 204 ? 82.755 52.711 40.540 1.00 22.42 184 ILE D N 1
ATOM 9995 C CA . ILE D 1 204 ? 83.309 52.975 41.864 1.00 18.71 184 ILE D CA 1
ATOM 9996 C C . ILE D 1 204 ? 83.994 54.339 41.911 1.00 23.77 184 ILE D C 1
ATOM 9997 O O . ILE D 1 204 ? 83.779 55.121 42.838 1.00 21.52 184 ILE D O 1
ATOM 10002 N N . VAL D 1 205 ? 84.804 54.631 40.898 1.00 19.74 185 VAL D N 1
ATOM 10003 C CA . VAL D 1 205 ? 85.546 55.889 40.851 1.00 21.89 185 VAL D CA 1
ATOM 10004 C C . VAL D 1 205 ? 84.619 57.098 40.705 1.00 21.27 185 VAL D C 1
ATOM 10005 O O . VAL D 1 205 ? 84.856 58.147 41.305 1.00 24.73 185 VAL D O 1
ATOM 10009 N N . SER D 1 206 ? 83.560 56.942 39.919 1.00 21.57 186 SER D N 1
ATOM 10010 C CA . SER D 1 206 ? 82.569 58.000 39.757 1.00 18.65 186 SER D CA 1
ATOM 10011 C C . SER D 1 206 ? 81.879 58.307 41.084 1.00 25.00 186 SER D C 1
ATOM 10012 O O . SER D 1 206 ? 81.612 59.467 41.403 1.00 22.49 186 SER D O 1
ATOM 10015 N N . ALA D 1 207 ? 81.598 57.261 41.855 1.00 21.40 187 ALA D N 1
ATOM 10016 C CA . ALA D 1 207 ? 80.965 57.412 43.161 1.00 19.24 187 ALA D CA 1
ATOM 10017 C C . ALA D 1 207 ? 81.930 58.062 44.144 1.00 23.10 187 ALA D C 1
ATOM 10018 O O . ALA D 1 207 ? 81.526 58.850 44.997 1.00 27.03 187 ALA D O 1
ATOM 10020 N N . LEU D 1 208 ? 83.209 57.727 44.016 1.00 21.32 188 LEU D N 1
ATOM 10021 C CA . LEU D 1 208 ? 84.243 58.328 44.844 1.00 18.81 188 LEU D CA 1
ATOM 10022 C C . LEU D 1 208 ? 84.397 59.815 44.560 1.00 23.83 188 LEU D C 1
ATOM 10023 O O . LEU D 1 208 ? 84.498 60.621 45.484 1.00 15.85 188 LEU D O 1
ATOM 10028 N N . TYR D 1 209 ? 84.416 60.177 43.280 1.00 22.57 189 TYR D N 1
ATOM 10029 C CA . TYR D 1 209 ? 84.450 61.583 42.900 1.00 17.83 189 TYR D CA 1
ATOM 10030 C C . TYR D 1 209 ? 83.208 62.278 43.437 1.00 21.37 189 TYR D C 1
ATOM 10031 O O . TYR D 1 209 ? 83.275 63.406 43.925 1.00 22.38 189 TYR D O 1
ATOM 10040 N N . GLY D 1 210 ? 82.073 61.594 43.346 1.00 19.53 190 GLY D N 1
ATOM 10041 C CA . GLY D 1 210 ? 80.813 62.140 43.811 1.00 22.84 190 GLY D CA 1
ATOM 10042 C C . GLY D 1 210 ? 80.801 62.377 45.309 1.00 26.60 190 GLY D C 1
ATOM 10043 O O . GLY D 1 210 ? 80.275 63.385 45.779 1.00 27.43 190 GLY D O 1
ATOM 10044 N N . ARG D 1 211 ? 81.387 61.446 46.057 1.00 25.35 191 ARG D N 1
ATOM 10045 C CA . ARG D 1 211 ? 81.437 61.545 47.512 1.00 25.97 191 ARG D CA 1
ATOM 10046 C C . ARG D 1 211 ? 82.292 62.729 47.951 1.00 30.60 191 ARG D C 1
ATOM 10047 O O . ARG D 1 211 ? 82.082 63.304 49.019 1.00 29.49 191 ARG D O 1
ATOM 10055 N N . GLU D 1 212 ? 83.249 63.098 47.107 1.00 32.48 192 GLU D N 1
ATOM 10056 C CA . GLU D 1 212 ? 84.169 64.187 47.410 1.00 34.42 192 GLU D CA 1
ATOM 10057 C C . GLU D 1 212 ? 83.426 65.505 47.646 1.00 37.01 192 GLU D C 1
ATOM 10058 O O . GLU D 1 212 ? 83.949 66.417 48.289 1.00 40.74 192 GLU D O 1
ATOM 10064 N N . LYS D 1 213 ? 82.202 65.596 47.133 1.00 33.72 193 LYS D N 1
ATOM 10065 C CA . LYS D 1 213 ? 81.355 66.758 47.383 1.00 34.21 193 LYS D CA 1
ATOM 10066 C C . LYS D 1 213 ? 80.211 66.431 48.338 1.00 39.62 193 LYS D C 1
ATOM 10067 O O . LYS D 1 213 ? 79.932 67.188 49.268 1.00 46.76 193 LYS D O 1
ATOM 10073 N N . SER D 1 214 ? 79.554 65.300 48.109 1.00 33.33 194 SER D N 1
ATOM 10074 C CA . SER D 1 214 ? 78.383 64.930 48.896 1.00 37.03 194 SER D CA 1
ATOM 10075 C C . SER D 1 214 ? 78.740 64.501 50.319 1.00 36.83 194 SER D C 1
ATOM 10076 O O . SER D 1 214 ? 77.903 64.578 51.219 1.00 33.57 194 SER D O 1
ATOM 10079 N N . GLN D 1 215 ? 79.975 64.038 50.508 1.00 34.15 195 GLN D N 1
ATOM 10080 C CA . GLN D 1 215 ? 80.429 63.478 51.786 1.00 37.91 195 GLN D CA 1
ATOM 10081 C C . GLN D 1 215 ? 79.604 62.262 52.207 1.00 36.77 195 GLN D C 1
ATOM 10082 O O . GLN D 1 215 ? 79.564 61.901 53.382 1.00 33.00 195 GLN D O 1
ATOM 10088 N N . ARG D 1 216 ? 78.953 61.635 51.232 1.00 35.56 196 ARG D N 1
ATOM 10089 C CA . ARG D 1 216 ? 78.118 60.470 51.483 1.00 37.05 196 ARG D CA 1
ATOM 10090 C C . ARG D 1 216 ? 78.485 59.347 50.522 1.00 34.08 196 ARG D C 1
ATOM 10091 O O . ARG D 1 216 ? 78.889 59.598 49.387 1.00 31.43 196 ARG D O 1
ATOM 10099 N N . GLY D 1 217 ? 78.332 58.108 50.973 1.00 36.14 197 GLY D N 1
ATOM 10100 C CA . GLY D 1 217 ? 78.563 56.966 50.112 1.00 32.68 197 GLY D CA 1
ATOM 10101 C C . GLY D 1 217 ? 77.405 56.768 49.154 1.00 32.21 197 GLY D C 1
ATOM 10102 O O . GLY D 1 217 ? 76.461 57.560 49.131 1.00 33.45 197 GLY D O 1
ATOM 10103 N N . ALA D 1 218 ? 77.481 55.709 48.357 1.00 28.93 198 ALA D N 1
ATOM 10104 C CA . ALA D 1 218 ? 76.408 55.346 47.442 1.00 27.60 198 ALA D CA 1
ATOM 10105 C C . ALA D 1 218 ? 76.553 53.885 47.055 1.00 28.53 198 ALA D C 1
ATOM 10106 O O . ALA D 1 218 ? 77.600 53.280 47.284 1.00 26.28 198 ALA D O 1
ATOM 10108 N N . HIS D 1 219 ? 75.500 53.317 46.478 1.00 27.20 199 HIS D N 1
ATOM 10109 C CA . HIS D 1 219 ? 75.542 51.931 46.026 1.00 26.33 199 HIS D CA 1
ATOM 10110 C C . HIS D 1 219 ? 75.697 51.841 44.509 1.00 24.49 199 HIS D C 1
ATOM 10111 O O . HIS D 1 219 ? 74.816 52.259 43.762 1.00 25.25 199 HIS D O 1
ATOM 10118 N N . VAL D 1 220 ? 76.822 51.292 44.065 1.00 22.97 200 VAL D N 1
ATOM 10119 C CA . VAL D 1 220 ? 77.066 51.074 42.643 1.00 24.46 200 VAL D CA 1
ATOM 10120 C C . VAL D 1 220 ? 76.591 49.676 42.259 1.00 24.47 200 VAL D C 1
ATOM 10121 O O . VAL D 1 220 ? 77.018 48.687 42.854 1.00 25.68 200 VAL D O 1
ATOM 10125 N N . ASP D 1 221 ? 75.704 49.600 41.270 1.00 21.80 201 ASP D N 1
ATOM 10126 C CA . ASP D 1 221 ? 75.023 48.349 40.935 1.00 23.72 201 ASP D CA 1
ATOM 10127 C C . ASP D 1 221 ? 75.193 47.988 39.459 1.00 26.39 201 ASP D C 1
ATOM 10128 O O . ASP D 1 221 ? 74.419 48.428 38.612 1.00 27.48 201 ASP D O 1
ATOM 10133 N N . ILE D 1 222 ? 76.202 47.173 39.164 1.00 26.81 202 ILE D N 1
ATOM 10134 C CA . ILE D 1 222 ? 76.525 46.807 37.787 1.00 21.27 202 ILE D CA 1
ATOM 10135 C C . ILE D 1 222 ? 75.950 45.448 37.403 1.00 24.63 202 ILE D C 1
ATOM 10136 O O . ILE D 1 222 ? 76.032 44.490 38.169 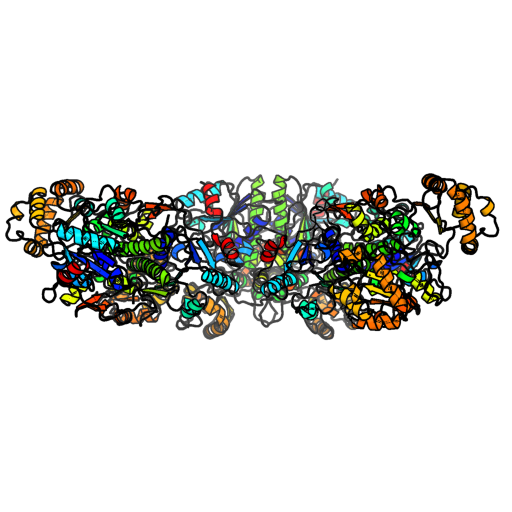1.00 25.01 202 ILE D O 1
ATOM 10141 N N . ALA D 1 223 ? 75.378 45.373 36.207 1.00 19.51 203 ALA D N 1
ATOM 10142 C CA . ALA D 1 223 ? 74.911 44.113 35.649 1.00 22.59 203 ALA D CA 1
ATOM 10143 C C . ALA D 1 223 ? 75.756 43.750 34.433 1.00 22.69 203 ALA D C 1
ATOM 10144 O O . ALA D 1 223 ? 75.976 44.580 33.550 1.00 19.19 203 ALA D O 1
ATOM 10146 N N . MET D 1 224 ? 76.222 42.507 34.386 1.00 26.24 204 MET D N 1
ATOM 10147 C CA . MET D 1 224 ? 76.980 42.018 33.242 1.00 23.26 204 MET D CA 1
ATOM 10148 C C . MET D 1 224 ? 76.118 42.018 31.983 1.00 22.97 204 MET D C 1
ATOM 10149 O O . MET D 1 224 ? 76.621 42.182 30.872 1.00 25.80 204 MET D O 1
ATOM 10154 N N . PHE D 1 225 ? 74.816 41.833 32.169 1.00 23.26 205 PHE D N 1
ATOM 10155 C CA . PHE D 1 225 ? 73.869 41.879 31.068 1.00 20.57 205 PHE D CA 1
ATOM 10156 C C . PHE D 1 225 ? 73.792 43.286 30.486 1.00 23.81 205 PHE D C 1
ATOM 10157 O O . PHE D 1 225 ? 73.867 43.467 29.273 1.00 24.22 205 PHE D O 1
ATOM 10165 N N . ASP D 1 226 ? 73.639 44.276 31.363 1.00 26.25 206 ASP D N 1
ATOM 10166 C CA . ASP D 1 226 ? 73.590 45.678 30.958 1.00 21.56 206 ASP D CA 1
ATOM 10167 C C . ASP D 1 226 ? 74.868 46.077 30.230 1.00 23.85 206 ASP D C 1
ATOM 10168 O O . ASP D 1 226 ? 74.822 46.709 29.175 1.00 23.86 206 ASP D O 1
ATOM 10173 N N . ALA D 1 227 ? 76.003 45.705 30.813 1.00 22.18 207 ALA D N 1
ATOM 10174 C CA . ALA D 1 227 ? 77.313 46.021 30.263 1.00 21.58 207 ALA D CA 1
ATOM 10175 C C . ALA D 1 227 ? 77.465 45.491 28.844 1.00 24.58 207 ALA D C 1
ATOM 10176 O O . ALA D 1 227 ? 77.869 46.222 27.939 1.00 22.34 207 ALA D O 1
ATOM 10178 N N . THR D 1 228 ? 77.137 44.217 28.659 1.00 24.75 208 THR D N 1
ATOM 10179 C CA . THR D 1 228 ? 77.280 43.570 27.360 1.00 20.89 208 THR D CA 1
ATOM 10180 C C . THR D 1 228 ? 76.349 44.180 26.317 1.00 18.78 208 THR D C 1
ATOM 10181 O O . THR D 1 228 ? 76.735 44.355 25.160 1.00 22.67 208 THR D O 1
ATOM 10185 N N . LEU D 1 229 ? 75.129 44.511 26.729 1.00 22.55 209 LEU D N 1
ATOM 10186 C CA . LEU D 1 229 ? 74.178 45.176 25.844 1.00 24.63 209 LEU D CA 1
ATOM 10187 C C . LEU D 1 229 ? 74.748 46.491 25.320 1.00 24.30 209 LEU D C 1
ATOM 10188 O O . LEU D 1 229 ? 74.498 46.870 24.174 1.00 22.20 209 LEU D O 1
ATOM 10193 N N . SER D 1 230 ? 75.528 47.172 26.155 1.00 19.98 210 SER D N 1
ATOM 10194 C CA . SER D 1 230 ? 76.098 48.465 25.787 1.00 21.16 210 SER D CA 1
ATOM 10195 C C . SER D 1 230 ? 77.296 48.317 24.852 1.00 22.33 210 SER D C 1
ATOM 10196 O O . SER D 1 230 ? 77.879 49.312 24.421 1.00 19.22 210 SER D O 1
ATOM 10199 N N . PHE D 1 231 ? 77.656 47.074 24.546 1.00 22.90 211 PHE D N 1
ATOM 10200 C CA . PHE D 1 231 ? 78.791 46.784 23.676 1.00 21.17 211 PHE D CA 1
ATOM 10201 C C . PHE D 1 231 ? 78.354 46.188 22.342 1.00 18.71 211 PHE D C 1
ATOM 10202 O O . PHE D 1 231 ? 79.175 45.646 21.604 1.00 25.95 211 PHE D O 1
ATOM 10210 N N . LEU D 1 232 ? 77.066 46.285 22.033 1.00 21.52 212 LEU D N 1
ATOM 10211 C CA . LEU D 1 232 ? 76.532 45.670 20.819 1.00 22.37 212 LEU D CA 1
ATOM 10212 C C . LEU D 1 232 ? 76.817 46.474 19.547 1.00 25.95 212 LEU D C 1
ATOM 10213 O O . LEU D 1 232 ? 76.913 45.902 18.461 1.00 24.81 212 LEU D O 1
ATOM 10218 N N . GLU D 1 233 ? 76.949 47.791 19.690 1.00 22.60 213 GLU D N 1
ATOM 10219 C CA . GLU D 1 233 ? 77.292 48.687 18.578 1.00 26.49 213 GLU D CA 1
ATOM 10220 C C . GLU D 1 233 ? 76.405 48.513 17.339 1.00 28.68 213 GLU D C 1
ATOM 10221 O O . GLU D 1 233 ? 75.214 48.824 17.372 1.00 29.13 213 GLU D O 1
ATOM 10227 N N . HIS D 1 234 ? 76.984 48.005 16.255 1.00 29.13 214 HIS D N 1
ATOM 10228 C CA . HIS D 1 234 ? 76.287 47.951 14.974 1.00 29.27 214 HIS D CA 1
ATOM 10229 C C . HIS D 1 234 ? 75.162 46.927 14.974 1.00 31.17 214 HIS D C 1
ATOM 10230 O O . HIS D 1 234 ? 74.172 47.090 14.265 1.00 31.13 214 HIS D O 1
ATOM 10237 N N . GLY D 1 235 ? 75.320 45.873 15.769 1.00 32.39 215 GLY D N 1
ATOM 10238 C CA . GLY D 1 235 ? 74.298 44.848 15.884 1.00 27.98 215 GLY D CA 1
ATOM 10239 C C . GLY D 1 235 ? 72.958 45.413 16.315 1.00 26.72 215 GLY D C 1
ATOM 10240 O O . GLY D 1 235 ? 71.910 45.011 15.810 1.00 25.78 215 GLY D O 1
ATOM 10241 N N . LEU D 1 236 ? 72.996 46.363 17.245 1.00 26.58 216 LEU D N 1
ATOM 10242 C CA . LEU D 1 236 ? 71.786 46.989 17.761 1.00 27.17 216 LEU D CA 1
ATOM 10243 C C . LEU D 1 236 ? 71.323 48.156 16.882 1.00 31.71 216 LEU D C 1
ATOM 10244 O O . LEU D 1 236 ? 70.125 48.329 16.656 1.00 32.74 216 LEU D O 1
ATOM 10249 N N . MET D 1 237 ? 72.271 48.955 16.399 1.00 29.95 217 MET D N 1
ATOM 10250 C CA . MET D 1 237 ? 71.960 50.061 15.494 1.00 31.20 217 MET D CA 1
ATOM 10251 C C . MET D 1 237 ? 71.217 49.554 14.271 1.00 30.68 217 MET D C 1
ATOM 10252 O O . MET D 1 237 ? 70.149 50.057 13.922 1.00 32.58 217 MET D O 1
ATOM 10257 N N . ALA D 1 238 ? 71.800 48.549 13.626 1.00 34.58 218 ALA D N 1
ATOM 10258 C CA . ALA D 1 238 ? 71.227 47.964 12.425 1.00 30.45 218 ALA D CA 1
ATOM 10259 C C . ALA D 1 238 ? 69.842 47.400 12.697 1.00 32.97 218 ALA D C 1
ATOM 10260 O O . ALA D 1 238 ? 68.947 47.516 11.862 1.00 39.66 218 ALA D O 1
ATOM 10262 N N . TYR D 1 239 ? 69.657 46.796 13.867 1.00 34.62 219 TYR D N 1
ATOM 10263 C CA . TYR D 1 239 ? 68.341 46.278 14.215 1.00 37.83 219 TYR D CA 1
ATOM 10264 C C . TYR D 1 239 ? 67.315 47.393 14.364 1.00 36.89 219 TYR D C 1
ATOM 10265 O O . TYR D 1 239 ? 66.250 47.345 13.748 1.00 37.79 219 TYR D O 1
ATOM 10274 N N . ILE D 1 240 ? 67.635 48.380 15.200 1.00 32.03 220 ILE D N 1
ATOM 10275 C CA . ILE D 1 240 ? 66.751 49.518 15.440 1.00 31.02 220 ILE D CA 1
ATOM 10276 C C . ILE D 1 240 ? 66.359 50.183 14.125 1.00 35.77 220 ILE D C 1
ATOM 10277 O O . ILE D 1 240 ? 65.213 50.590 13.938 1.00 37.96 220 ILE D O 1
ATOM 10282 N N . ALA D 1 241 ? 67.311 50.260 13.203 1.00 35.09 221 ALA D N 1
ATOM 10283 C CA . ALA D 1 241 ? 67.091 50.943 11.934 1.00 38.33 221 ALA D CA 1
ATOM 10284 C C . ALA D 1 241 ? 66.280 50.143 10.913 1.00 41.19 221 ALA D C 1
ATOM 10285 O O . ALA D 1 241 ? 65.525 50.723 10.134 1.00 42.23 221 ALA D O 1
ATOM 10287 N N . THR D 1 242 ? 66.432 48.820 10.913 1.00 41.97 222 THR D N 1
ATOM 10288 C CA . THR D 1 242 ? 65.850 47.996 9.851 1.00 42.17 222 THR D CA 1
ATOM 10289 C C . THR D 1 242 ? 64.887 46.909 10.331 1.00 43.55 222 THR D C 1
ATOM 10290 O O . THR D 1 242 ? 63.992 46.498 9.592 1.00 45.87 222 THR D O 1
ATOM 10294 N N . GLY D 1 243 ? 65.073 46.442 11.559 1.00 36.17 223 GLY D N 1
ATOM 10295 C CA . GLY D 1 243 ? 64.240 45.378 12.089 1.00 40.55 223 GLY D CA 1
ATOM 10296 C C . GLY D 1 243 ? 64.839 44.006 11.850 1.00 43.71 223 GLY D C 1
ATOM 10297 O O . GLY D 1 243 ? 64.314 42.998 12.323 1.00 44.25 223 GLY D O 1
ATOM 10298 N N . LYS D 1 244 ? 65.945 43.968 11.112 1.00 39.09 224 LYS D N 1
ATOM 10299 C CA . LYS D 1 244 ? 66.649 42.717 10.846 1.00 42.77 224 LYS D CA 1
ATOM 10300 C C . LYS D 1 244 ? 67.639 42.378 11.958 1.00 39.19 224 LYS D C 1
ATOM 10301 O O . LYS D 1 244 ? 68.408 43.230 12.399 1.00 40.24 224 LYS D O 1
ATOM 10307 N N . SER D 1 245 ? 67.610 41.127 12.403 1.00 37.20 225 SER D N 1
ATOM 10308 C CA . SER D 1 245 ? 68.498 40.656 13.456 1.00 35.71 225 SER D CA 1
ATOM 10309 C C . SER D 1 245 ? 68.534 39.132 13.432 1.00 35.29 225 SER D C 1
ATOM 10310 O O . SER D 1 245 ? 67.488 38.491 13.336 1.00 33.86 225 SER D O 1
ATOM 10313 N N . PRO D 1 246 ? 69.736 38.540 13.525 1.00 33.62 226 PRO D N 1
ATOM 10314 C CA . PRO D 1 246 ? 71.041 39.188 13.697 1.00 33.85 226 PRO D CA 1
ATOM 10315 C C . PRO D 1 246 ? 71.623 39.697 12.380 1.00 39.20 226 PRO D C 1
ATOM 10316 O O . PRO D 1 246 ? 70.995 39.553 11.333 1.00 38.21 226 PRO D O 1
ATOM 10320 N N . GLN D 1 247 ? 72.819 40.278 12.445 1.00 36.31 227 GLN D N 1
ATOM 10321 C CA . GLN D 1 247 ? 73.468 40.852 11.270 1.00 40.71 227 GLN D CA 1
ATOM 10322 C C . GLN D 1 247 ? 74.516 39.917 10.657 1.00 40.81 227 GLN D C 1
ATOM 10323 O O . GLN D 1 247 ? 74.548 39.731 9.440 1.00 42.04 227 GLN D O 1
ATOM 10329 N N . ARG D 1 248 ? 75.362 39.340 11.510 1.00 39.87 228 ARG D N 1
ATOM 10330 C CA . ARG D 1 248 ? 76.389 38.371 11.104 1.00 36.34 228 ARG D CA 1
ATOM 10331 C C . ARG D 1 248 ? 77.191 38.767 9.868 1.00 41.30 228 ARG D C 1
ATOM 10332 O O . ARG D 1 248 ? 76.950 38.254 8.775 1.00 47.40 228 ARG D O 1
ATOM 10340 N N . LEU D 1 249 ? 78.149 39.669 10.048 1.00 39.06 229 LEU D N 1
ATOM 10341 C CA . LEU D 1 249 ? 78.977 40.132 8.938 1.00 38.14 229 LEU D CA 1
ATOM 10342 C C . LEU D 1 249 ? 80.342 39.454 8.904 1.00 37.41 229 LEU D C 1
ATOM 10343 O O . LEU D 1 249 ? 81.070 39.558 7.916 1.00 37.48 229 LEU D O 1
ATOM 10348 N N . GLY D 1 250 ? 80.687 38.761 9.984 1.00 36.90 230 GLY D N 1
ATOM 10349 C CA . GLY D 1 250 ? 81.989 38.133 10.093 1.00 29.36 230 GLY D CA 1
ATOM 10350 C C . GLY D 1 250 ? 83.094 39.168 10.159 1.00 30.53 230 GLY D C 1
ATOM 10351 O O . GLY D 1 250 ? 83.012 40.128 10.925 1.00 31.15 230 GLY D O 1
ATOM 10352 N N . ASN D 1 251 ? 84.122 38.981 9.340 1.00 26.29 231 ASN D N 1
ATOM 10353 C CA . ASN D 1 251 ? 85.275 39.873 9.331 1.00 25.86 231 ASN D CA 1
ATOM 10354 C C . ASN D 1 251 ? 85.059 41.128 8.497 1.00 27.43 231 ASN D C 1
ATOM 10355 O O . ASN D 1 251 ? 85.870 42.051 8.536 1.00 27.57 231 ASN D O 1
ATOM 10360 N N . ARG D 1 252 ? 83.961 41.160 7.751 1.00 32.21 232 ARG D N 1
ATOM 10361 C CA . ARG D 1 252 ? 83.748 42.192 6.740 1.00 29.97 232 ARG D CA 1
ATOM 10362 C C . ARG D 1 252 ? 83.069 43.457 7.266 1.00 29.73 232 ARG D C 1
ATOM 10363 O O . ARG D 1 252 ? 82.053 43.385 7.959 1.00 31.59 232 ARG D O 1
ATOM 10371 N N . HIS D 1 253 ? 83.633 44.613 6.925 1.00 26.39 233 HIS D N 1
ATOM 10372 C CA . HIS D 1 253 ? 83.009 45.890 7.254 1.00 27.26 233 HIS D CA 1
ATOM 10373 C C . HIS D 1 253 ? 81.710 46.027 6.468 1.00 26.28 233 HIS D C 1
ATOM 10374 O O . HIS D 1 253 ? 81.635 45.610 5.313 1.00 25.87 233 HIS D O 1
ATOM 10381 N N . PRO D 1 254 ? 80.671 46.591 7.097 1.00 28.18 234 PRO D N 1
ATOM 10382 C CA . PRO D 1 254 ? 79.371 46.674 6.424 1.00 24.54 234 PRO D CA 1
ATOM 10383 C C . PRO D 1 254 ? 79.247 47.817 5.409 1.00 28.99 234 PRO D C 1
ATOM 10384 O O . PRO D 1 254 ? 78.341 47.776 4.576 1.00 31.32 234 PRO D O 1
ATOM 10388 N N . TYR D 1 255 ? 80.131 48.808 5.461 1.00 28.77 235 TYR D N 1
ATOM 10389 C CA . TYR D 1 255 ? 79.979 49.977 4.591 1.00 27.34 235 TYR D CA 1
ATOM 10390 C C . TYR D 1 255 ? 81.220 50.332 3.771 1.00 25.86 235 TYR D C 1
ATOM 10391 O O . TYR D 1 255 ? 81.217 51.318 3.033 1.00 28.53 235 TYR D O 1
ATOM 10400 N N . MET D 1 256 ? 82.271 49.529 3.897 1.00 27.13 236 MET D N 1
ATOM 10401 C CA . MET D 1 256 ? 83.494 49.745 3.131 1.00 24.75 236 MET D CA 1
ATOM 10402 C C . MET D 1 256 ? 84.061 48.440 2.571 1.00 28.52 236 MET D C 1
ATOM 10403 O O . MET D 1 256 ? 83.992 47.394 3.217 1.00 24.74 236 MET D O 1
ATOM 10408 N N . ALA D 1 257 ? 84.619 48.513 1.366 1.00 23.19 237 ALA D N 1
ATOM 10409 C CA . ALA D 1 257 ? 85.254 47.365 0.724 1.00 25.75 237 ALA D CA 1
ATOM 10410 C C . ALA D 1 257 ? 86.346 47.841 -0.229 1.00 25.10 237 ALA D C 1
ATOM 10411 O O . ALA D 1 257 ? 86.176 48.861 -0.899 1.00 26.64 237 ALA D O 1
ATOM 10413 N N . PRO D 1 258 ? 87.474 47.112 -0.295 1.00 21.68 238 PRO D N 1
ATOM 10414 C CA . PRO D 1 258 ? 87.779 45.889 0.457 1.00 19.17 238 PRO D CA 1
ATOM 10415 C C . PRO D 1 258 ? 88.211 46.189 1.883 1.00 24.55 238 PRO D C 1
ATOM 10416 O O . PRO D 1 258 ? 89.152 46.950 2.105 1.00 26.22 238 PRO D O 1
ATOM 10420 N N . PHE D 1 259 ? 87.521 45.582 2.840 1.00 22.73 239 PHE D N 1
ATOM 10421 C CA . PHE D 1 259 ? 87.733 45.873 4.249 1.00 23.33 239 PHE D CA 1
ATOM 10422 C C . PHE D 1 259 ? 87.341 44.611 4.999 1.00 21.39 239 PHE D C 1
ATOM 10423 O O . PHE D 1 259 ? 86.204 44.472 5.451 1.00 22.23 239 PHE D O 1
ATOM 10431 N N . ASP D 1 260 ? 88.299 43.699 5.129 1.00 24.44 240 ASP D N 1
ATOM 10432 C CA . ASP D 1 260 ? 88.010 42.311 5.460 1.00 22.64 240 ASP D CA 1
ATOM 10433 C C . ASP D 1 260 ? 89.306 41.629 5.891 1.00 22.78 240 ASP D C 1
ATOM 10434 O O . ASP D 1 260 ? 90.340 42.282 6.020 1.00 22.84 240 ASP D O 1
ATOM 10439 N N . VAL D 1 261 ? 89.264 40.320 6.117 1.00 21.77 241 VAL D N 1
ATOM 10440 C CA . VAL D 1 261 ? 90.506 39.562 6.245 1.00 23.34 241 VAL D CA 1
ATOM 10441 C C . VAL D 1 261 ? 90.686 38.664 5.018 1.00 27.03 241 VAL D C 1
ATOM 10442 O O . VAL D 1 261 ? 89.724 38.092 4.500 1.00 22.97 241 VAL D O 1
ATOM 10446 N N . PHE D 1 262 ? 91.922 38.567 4.544 1.00 25.16 242 PHE D N 1
ATOM 10447 C CA . PHE D 1 262 ? 92.214 37.856 3.309 1.00 24.77 242 PHE D CA 1
ATOM 10448 C C . PHE D 1 262 ? 93.350 36.876 3.539 1.00 26.29 242 PHE D C 1
ATOM 10449 O O . PHE D 1 262 ? 94.299 37.181 4.258 1.00 24.37 242 PHE D O 1
ATOM 10457 N N . ASN D 1 263 ? 93.245 35.700 2.927 1.00 22.85 243 ASN D N 1
ATOM 10458 C CA . ASN D 1 263 ? 94.278 34.681 3.031 1.00 23.20 243 ASN D CA 1
ATOM 10459 C C . ASN D 1 263 ? 95.452 34.977 2.108 1.00 25.35 243 ASN D C 1
ATOM 10460 O O . ASN D 1 263 ? 95.292 35.624 1.073 1.00 23.94 243 ASN D O 1
ATOM 10465 N N . THR D 1 264 ? 96.633 34.513 2.497 1.00 23.84 244 THR D N 1
ATOM 10466 C CA . THR D 1 264 ? 97.805 34.596 1.637 1.00 30.27 244 THR D CA 1
ATOM 10467 C C . THR D 1 264 ? 98.389 33.202 1.451 1.00 30.37 244 THR D C 1
ATOM 10468 O O . THR D 1 264 ? 97.705 32.201 1.659 1.00 27.04 244 THR D O 1
ATOM 10472 N N . GLN D 1 265 ? 99.659 33.143 1.068 1.00 32.05 245 GLN D N 1
ATOM 10473 C CA . GLN D 1 265 ? 100.330 31.867 0.859 1.00 29.26 245 GLN D CA 1
ATOM 10474 C C . GLN D 1 265 ? 100.491 31.101 2.169 1.00 32.95 245 GLN D C 1
ATOM 10475 O O . GLN D 1 265 ? 100.350 29.880 2.197 1.00 29.16 245 GLN D O 1
ATOM 10481 N N . ASP D 1 266 ? 100.774 31.818 3.254 1.00 32.91 246 ASP D N 1
ATOM 10482 C CA . ASP D 1 266 ? 101.024 31.169 4.542 1.00 31.25 246 ASP D CA 1
ATOM 10483 C C . ASP D 1 266 ? 99.987 31.481 5.628 1.00 33.21 246 ASP D C 1
ATOM 10484 O O . ASP D 1 266 ? 99.403 30.565 6.206 1.00 34.46 246 ASP D O 1
ATOM 10489 N N . LYS D 1 267 ? 99.756 32.762 5.904 1.00 30.75 247 LYS D N 1
ATOM 10490 C CA . LYS D 1 267 ? 98.826 33.148 6.964 1.00 34.92 247 LYS D CA 1
ATOM 10491 C C . LYS D 1 267 ? 97.999 34.385 6.602 1.00 29.62 247 LYS D C 1
ATOM 10492 O O . LYS D 1 267 ? 98.448 35.226 5.822 1.00 28.33 247 LYS D O 1
ATOM 10498 N N . PRO D 1 268 ? 96.781 34.491 7.164 1.00 26.20 248 PRO D N 1
ATOM 10499 C CA . PRO D 1 268 ? 95.863 35.577 6.801 1.00 25.10 248 PRO D CA 1
ATOM 10500 C C . PRO D 1 268 ? 96.281 36.960 7.294 1.00 23.44 248 PRO D C 1
ATOM 10501 O O . PRO D 1 268 ? 96.953 37.094 8.316 1.00 23.22 248 PRO D O 1
ATOM 10505 N N . ILE D 1 269 ? 95.869 37.979 6.547 1.00 26.51 249 ILE D N 1
ATOM 10506 C CA . ILE D 1 269 ? 96.089 39.368 6.917 1.00 19.35 249 ILE D CA 1
ATOM 10507 C C . ILE D 1 269 ? 94.764 40.105 6.827 1.00 24.19 249 ILE D C 1
ATOM 10508 O O . ILE D 1 269 ? 93.808 39.605 6.236 1.00 24.96 249 ILE D O 1
ATOM 10513 N N . THR D 1 270 ? 94.701 41.295 7.415 1.00 23.54 250 THR D N 1
ATOM 10514 C CA . THR D 1 270 ? 93.554 42.164 7.198 1.00 19.49 250 THR D CA 1
ATOM 10515 C C . THR D 1 270 ? 93.962 43.375 6.369 1.00 23.54 250 THR D C 1
ATOM 10516 O O . THR D 1 270 ? 95.024 43.958 6.584 1.00 26.22 250 THR D O 1
ATOM 10520 N N . ILE D 1 271 ? 93.121 43.726 5.404 1.00 21.67 251 ILE D N 1
ATOM 10521 C CA . ILE D 1 271 ? 93.320 44.918 4.597 1.00 23.43 251 ILE D CA 1
ATOM 10522 C C . ILE D 1 271 ? 92.123 45.825 4.819 1.00 20.79 251 ILE D C 1
ATOM 10523 O O . ILE D 1 271 ? 90.979 45.380 4.737 1.00 23.88 251 ILE D O 1
ATOM 10528 N N . CYS D 1 272 ? 92.381 47.090 5.126 1.00 19.01 252 CYS D N 1
ATOM 10529 C CA . CYS D 1 272 ? 91.306 48.012 5.467 1.00 22.92 252 CYS D CA 1
ATOM 10530 C C . CYS D 1 272 ? 91.324 49.222 4.550 1.00 27.20 252 CYS D C 1
ATOM 10531 O O . CYS D 1 272 ? 91.902 50.261 4.870 1.00 26.99 252 CYS D O 1
ATOM 10534 N N . CYS D 1 273 ? 90.670 49.063 3.406 1.00 22.87 253 CYS D N 1
ATOM 10535 C CA . CYS D 1 273 ? 90.724 50.029 2.321 1.00 22.12 253 CYS D CA 1
ATOM 10536 C C . CYS D 1 273 ? 89.403 50.788 2.187 1.00 25.81 253 CYS D C 1
ATOM 10537 O O . CYS D 1 273 ? 88.451 50.297 1.579 1.00 25.94 253 CYS D O 1
ATOM 10540 N N . GLY D 1 274 ? 89.363 51.998 2.737 1.00 25.98 254 GLY D N 1
ATOM 10541 C CA . GLY D 1 274 ? 88.111 52.712 2.919 1.00 27.75 254 GLY D CA 1
ATOM 10542 C C . GLY D 1 274 ? 87.683 53.733 1.876 1.00 33.20 254 GLY D C 1
ATOM 10543 O O . GLY D 1 274 ? 86.593 54.295 1.986 1.00 32.66 254 GLY D O 1
ATOM 10544 N N . ASN D 1 275 ? 88.517 53.984 0.872 1.00 29.99 255 ASN D N 1
ATOM 10545 C CA . ASN D 1 275 ? 88.138 54.912 -0.191 1.00 30.36 255 ASN D CA 1
ATOM 10546 C C . ASN D 1 275 ? 88.829 54.641 -1.530 1.00 29.16 255 ASN D C 1
ATOM 10547 O O . ASN D 1 275 ? 89.714 53.788 -1.618 1.00 25.35 255 ASN D O 1
ATOM 10552 N N . ASP D 1 276 ? 88.416 55.374 -2.563 1.00 31.39 256 ASP D N 1
ATOM 10553 C CA . ASP D 1 276 ? 88.927 55.181 -3.923 1.00 29.43 256 ASP D CA 1
ATOM 10554 C C . ASP D 1 276 ? 90.427 55.429 -4.019 1.00 32.28 256 ASP D C 1
ATOM 10555 O O . ASP D 1 276 ? 91.137 54.723 -4.737 1.00 33.18 256 ASP D O 1
ATOM 10560 N N . LYS D 1 277 ? 90.897 56.444 -3.303 1.00 29.46 257 LYS D N 1
ATOM 10561 C CA . LYS D 1 277 ? 92.309 56.798 -3.305 1.00 30.70 257 LYS D CA 1
ATOM 10562 C C . LYS D 1 277 ? 93.156 55.633 -2.805 1.00 31.16 257 LYS D C 1
ATOM 10563 O O . LYS D 1 277 ? 94.198 55.315 -3.379 1.00 27.44 257 LYS D O 1
ATOM 10569 N N . LEU D 1 278 ? 92.691 54.988 -1.741 1.00 27.25 258 LEU D N 1
ATOM 10570 C CA . LEU D 1 278 ? 93.398 53.849 -1.173 1.00 26.46 258 LEU D CA 1
ATOM 10571 C C . LEU D 1 278 ? 93.243 52.598 -2.037 1.00 25.38 258 LEU D C 1
ATOM 10572 O O . LEU D 1 278 ? 94.170 51.796 -2.141 1.00 26.41 258 LEU D O 1
ATOM 10577 N N . PHE D 1 279 ? 92.078 52.432 -2.660 1.00 25.63 259 PHE D N 1
ATOM 10578 C CA . PHE D 1 279 ? 91.846 51.267 -3.515 1.00 27.93 259 PHE D CA 1
ATOM 10579 C C . PHE D 1 279 ? 92.749 51.270 -4.739 1.00 25.44 259 PHE D C 1
ATOM 10580 O O . PHE D 1 279 ? 93.149 50.214 -5.224 1.00 27.53 259 PHE D O 1
ATOM 10588 N N . SER D 1 280 ? 93.075 52.460 -5.227 1.00 27.09 260 SER D N 1
ATOM 10589 C CA . SER D 1 280 ? 93.966 52.586 -6.371 1.00 33.60 260 SER D CA 1
ATOM 10590 C C . SER D 1 280 ? 95.387 52.215 -5.966 1.00 33.76 260 SER D C 1
ATOM 10591 O O . SER D 1 280 ? 96.086 51.511 -6.695 1.00 33.58 260 SER D O 1
ATOM 10594 N N . ALA D 1 281 ? 95.806 52.688 -4.797 1.00 31.57 261 ALA D N 1
ATOM 10595 C CA . ALA D 1 281 ? 97.133 52.379 -4.278 1.00 34.59 261 ALA D CA 1
ATOM 10596 C C . ALA D 1 281 ? 97.274 50.881 -4.035 1.00 29.98 261 ALA D C 1
ATOM 10597 O O . ALA D 1 281 ? 98.295 50.281 -4.373 1.00 31.82 261 ALA D O 1
ATOM 10599 N N . LEU D 1 282 ? 96.237 50.286 -3.454 1.00 28.95 262 LEU D N 1
ATOM 10600 C CA . LEU D 1 282 ? 96.214 48.853 -3.185 1.00 28.11 262 LEU D CA 1
ATOM 10601 C C . LEU D 1 282 ? 96.351 48.043 -4.474 1.00 28.88 262 LEU D C 1
ATOM 10602 O O . LEU D 1 282 ? 97.109 47.074 -4.532 1.00 32.71 262 LEU D O 1
ATOM 10607 N N . CYS D 1 283 ? 95.613 48.449 -5.502 1.00 31.43 263 CYS D N 1
ATOM 10608 C CA . CYS D 1 283 ? 95.661 47.778 -6.795 1.00 31.95 263 CYS D CA 1
ATOM 10609 C C . CYS D 1 283 ? 97.050 47.878 -7.409 1.00 29.22 263 CYS D C 1
ATOM 10610 O O . CYS D 1 283 ? 97.524 46.939 -8.049 1.00 31.92 263 CYS D O 1
ATOM 10613 N N . GLN D 1 284 ? 97.702 49.016 -7.200 1.00 29.58 264 GLN D N 1
ATOM 10614 C CA . GLN D 1 284 ? 99.071 49.201 -7.655 1.00 36.61 264 GLN D CA 1
ATOM 10615 C C . GLN D 1 284 ? 99.967 48.187 -6.954 1.00 33.52 264 GLN D C 1
ATOM 10616 O O . GLN D 1 284 ? 100.808 47.543 -7.581 1.00 31.11 264 GLN D O 1
ATOM 10622 N N . ALA D 1 285 ? 99.758 48.039 -5.650 1.00 29.83 265 ALA D N 1
ATOM 10623 C CA . ALA D 1 285 ? 100.538 47.111 -4.843 1.00 30.37 265 ALA D CA 1
ATOM 10624 C C . ALA D 1 285 ? 100.295 45.661 -5.249 1.00 27.04 265 ALA D C 1
ATOM 10625 O O . ALA D 1 285 ? 101.204 44.834 -5.189 1.00 31.91 265 ALA D O 1
ATOM 10627 N N . LEU D 1 286 ? 99.069 45.357 -5.665 1.00 26.10 266 LEU D N 1
ATOM 10628 C CA . LEU D 1 286 ? 98.694 43.983 -6.001 1.00 36.04 266 LEU D CA 1
ATOM 10629 C C . LEU D 1 286 ? 98.812 43.669 -7.489 1.00 30.64 266 LEU D C 1
ATOM 10630 O O . LEU D 1 286 ? 98.586 42.531 -7.903 1.00 29.79 266 LEU D O 1
ATOM 10635 N N . GLU D 1 287 ? 99.164 44.681 -8.280 1.00 34.70 267 GLU D N 1
ATOM 10636 C CA . GLU D 1 287 ? 99.160 44.580 -9.741 1.00 32.84 267 GLU D CA 1
ATOM 10637 C C . GLU D 1 287 ? 97.782 44.154 -10.234 1.00 27.61 267 GLU D C 1
ATOM 10638 O O . GLU D 1 287 ? 97.645 43.188 -10.982 1.00 34.27 267 GLU D O 1
ATOM 10644 N N . LEU D 1 288 ? 96.765 44.881 -9.785 1.00 30.92 268 LEU D N 1
ATOM 10645 C CA . LEU D 1 288 ? 95.388 44.637 -10.186 1.00 29.00 268 LEU D CA 1
ATOM 10646 C C . LEU D 1 288 ? 94.778 45.953 -10.630 1.00 28.73 268 LEU D C 1
ATOM 10647 O O . LEU D 1 288 ? 93.615 46.245 -10.344 1.00 28.75 268 LEU D O 1
ATOM 10652 N N . THR D 1 289 ? 95.580 46.741 -11.337 1.00 32.39 269 THR D N 1
ATOM 10653 C CA . THR D 1 289 ? 95.191 48.084 -11.752 1.00 32.86 269 THR D CA 1
ATOM 10654 C C . THR D 1 289 ? 93.956 48.114 -12.646 1.00 27.69 269 THR D C 1
ATOM 10655 O O . THR D 1 289 ? 93.304 49.148 -12.764 1.00 29.03 269 THR D O 1
ATOM 10659 N N . GLU D 1 290 ? 93.635 46.984 -13.269 1.00 30.11 270 GLU D N 1
ATOM 10660 C CA . GLU D 1 290 ? 92.459 46.902 -14.132 1.00 33.01 270 GLU D CA 1
ATOM 10661 C C . GLU D 1 290 ? 91.151 47.015 -13.348 1.00 31.40 270 GLU D C 1
ATOM 10662 O O . GLU D 1 290 ? 90.106 47.341 -13.912 1.00 31.56 270 GLU D O 1
ATOM 10668 N N . LEU D 1 291 ? 91.215 46.741 -12.049 1.00 26.58 271 LEU D N 1
ATOM 10669 C CA . LEU D 1 291 ? 90.036 46.802 -11.189 1.00 29.69 271 LEU D CA 1
ATOM 10670 C C . LEU D 1 291 ? 89.587 48.235 -10.887 1.00 25.62 271 LEU D C 1
ATOM 10671 O O . LEU D 1 291 ? 88.409 48.474 -10.622 1.00 25.64 271 LEU D O 1
ATOM 10676 N N . VAL D 1 292 ? 90.525 49.177 -10.929 1.00 23.81 272 VAL D N 1
ATOM 10677 C CA . VAL D 1 292 ? 90.249 50.570 -10.567 1.00 27.62 272 VAL D CA 1
ATOM 10678 C C . VAL D 1 292 ? 89.102 51.192 -11.366 1.00 32.39 272 VAL D C 1
ATOM 10679 O O . VAL D 1 292 ? 88.211 51.826 -10.799 1.00 30.15 272 VAL D O 1
ATOM 10683 N N . ASN D 1 293 ? 89.122 50.999 -12.681 1.00 32.59 273 ASN D N 1
ATOM 10684 C CA . ASN D 1 293 ? 88.096 51.571 -13.546 1.00 34.50 273 ASN D CA 1
ATOM 10685 C C . ASN D 1 293 ? 87.020 50.573 -13.967 1.00 32.92 273 ASN D C 1
ATOM 10686 O O . ASN D 1 293 ? 86.088 50.928 -14.689 1.00 34.12 273 ASN D O 1
ATOM 10691 N N . ASP D 1 294 ? 87.155 49.328 -13.521 1.00 30.29 274 ASP D N 1
ATOM 10692 C CA . ASP D 1 294 ? 86.117 48.329 -13.742 1.00 30.72 274 ASP D CA 1
ATOM 10693 C C . ASP D 1 294 ? 84.833 48.837 -13.096 1.00 32.14 274 ASP D C 1
ATOM 10694 O O . ASP D 1 294 ? 84.842 49.254 -11.937 1.00 35.54 274 ASP D O 1
ATOM 10699 N N . PRO D 1 295 ? 83.726 48.816 -13.853 1.00 30.99 275 PRO D N 1
ATOM 10700 C CA . PRO D 1 295 ? 82.425 49.329 -13.404 1.00 32.37 275 PRO D CA 1
ATOM 10701 C C . PRO D 1 295 ? 81.888 48.649 -12.144 1.00 29.93 275 PRO D C 1
ATOM 10702 O O . PRO D 1 295 ? 81.016 49.212 -11.482 1.00 32.19 275 PRO D O 1
ATOM 10706 N N . ARG D 1 296 ? 82.396 47.464 -11.822 1.00 29.04 276 ARG D N 1
ATOM 10707 C CA . ARG D 1 296 ? 81.960 46.750 -10.626 1.00 29.45 276 ARG D CA 1
ATOM 10708 C C . ARG D 1 296 ? 82.640 47.284 -9.373 1.00 29.10 276 ARG D C 1
ATOM 10709 O O . ARG D 1 296 ? 82.182 47.036 -8.255 1.00 28.26 276 ARG D O 1
ATOM 10717 N N . PHE D 1 297 ? 83.740 48.008 -9.562 1.00 24.00 277 PHE D N 1
ATOM 10718 C CA . PHE D 1 297 ? 84.633 48.331 -8.453 1.00 25.42 277 PHE D CA 1
ATOM 10719 C C . PHE D 1 297 ? 85.111 49.780 -8.449 1.00 32.93 277 PHE D C 1
ATOM 10720 O O . PHE D 1 297 ? 86.068 50.113 -7.749 1.00 30.81 277 PHE D O 1
ATOM 10728 N N . SER D 1 298 ? 84.449 50.641 -9.216 1.00 28.93 278 SER D N 1
ATOM 10729 C CA . SER D 1 298 ? 84.931 52.012 -9.399 1.00 32.01 278 SER D CA 1
ATOM 10730 C C . SER D 1 298 ? 84.588 52.963 -8.249 1.00 31.32 278 SER D C 1
ATOM 10731 O O . SER D 1 298 ? 85.127 54.067 -8.173 1.00 34.09 278 SER D O 1
ATOM 10734 N N . SER D 1 299 ? 83.690 52.541 -7.365 1.00 28.12 279 SER D N 1
ATOM 10735 C CA . SER D 1 299 ? 83.347 53.338 -6.191 1.00 29.70 279 SER D CA 1
ATOM 10736 C C . SER D 1 299 ? 83.303 52.439 -4.964 1.00 32.06 279 SER D C 1
ATOM 10737 O O . SER D 1 299 ? 83.287 51.214 -5.086 1.00 25.75 279 SER D O 1
ATOM 10740 N N . ASN D 1 300 ? 83.278 53.046 -3.782 1.00 27.26 280 ASN D N 1
ATOM 10741 C CA . ASN D 1 300 ? 83.196 52.267 -2.556 1.00 26.86 280 ASN D CA 1
ATOM 10742 C C . ASN D 1 300 ? 81.883 51.505 -2.463 1.00 26.36 280 ASN D C 1
ATOM 10743 O O . ASN D 1 300 ? 81.873 50.325 -2.124 1.00 27.90 280 ASN D O 1
ATOM 10748 N N . ILE D 1 301 ? 80.779 52.176 -2.781 1.00 22.05 281 ILE D N 1
ATOM 10749 C CA . ILE D 1 301 ? 79.467 51.538 -2.711 1.00 25.07 281 ILE D CA 1
ATOM 10750 C C . ILE D 1 301 ? 79.378 50.322 -3.636 1.00 30.97 281 ILE D C 1
ATOM 10751 O O . ILE D 1 301 ? 78.797 49.299 -3.268 1.00 31.17 281 ILE D O 1
ATOM 10756 N N . LEU D 1 302 ? 79.974 50.429 -4.822 1.00 26.84 282 LEU D N 1
ATOM 10757 C CA . LEU D 1 302 ? 79.988 49.318 -5.772 1.00 25.90 282 LEU D CA 1
ATOM 10758 C C . LEU D 1 302 ? 80.902 48.195 -5.296 1.00 27.48 282 LEU D C 1
ATOM 10759 O O . LEU D 1 302 ? 80.560 47.017 -5.414 1.00 29.28 282 LEU D O 1
ATOM 10764 N N . ARG D 1 303 ? 82.067 48.561 -4.766 1.00 25.18 283 ARG D N 1
ATOM 10765 C CA . ARG D 1 303 ? 82.993 47.576 -4.218 1.00 27.44 283 ARG D CA 1
ATOM 10766 C C . ARG D 1 303 ? 82.355 46.786 -3.077 1.00 27.38 283 ARG D C 1
ATOM 10767 O O . ARG D 1 303 ? 82.628 45.599 -2.905 1.00 28.48 283 ARG D O 1
ATOM 10775 N N . VAL D 1 304 ? 81.503 47.450 -2.302 1.00 24.75 284 VAL D N 1
ATOM 10776 C CA . VAL D 1 304 ? 80.782 46.788 -1.220 1.00 25.50 284 VAL D CA 1
ATOM 10777 C C . VAL D 1 304 ? 79.734 45.823 -1.776 1.00 30.96 284 VAL D C 1
ATOM 10778 O O . VAL D 1 304 ? 79.577 44.707 -1.276 1.00 28.94 284 VAL D O 1
ATOM 10782 N N . GLN D 1 305 ? 79.024 46.253 -2.815 1.00 28.05 285 GLN D N 1
ATOM 10783 C CA . GLN D 1 305 ? 78.037 45.398 -3.469 1.00 32.12 285 GLN D CA 1
ATOM 10784 C C . GLN D 1 305 ? 78.684 44.140 -4.043 1.00 30.11 285 GLN D C 1
ATOM 10785 O O . GLN D 1 305 ? 78.161 43.037 -3.893 1.00 25.40 285 GLN D O 1
ATOM 10791 N N . ASN D 1 306 ? 79.828 44.320 -4.696 1.00 31.77 286 ASN D N 1
ATOM 10792 C CA . ASN D 1 306 ? 80.517 43.227 -5.372 1.00 27.58 286 ASN D CA 1
ATOM 10793 C C . ASN D 1 306 ? 81.733 42.731 -4.592 1.00 24.71 286 ASN D C 1
ATOM 10794 O O . ASN D 1 306 ? 82.723 42.300 -5.181 1.00 21.17 286 ASN D O 1
ATOM 10799 N N . GLN D 1 307 ? 81.653 42.792 -3.266 1.00 27.74 287 GLN D N 1
ATOM 10800 C CA . GLN D 1 307 ? 82.790 42.444 -2.418 1.00 22.91 287 GLN D CA 1
ATOM 10801 C C . GLN D 1 307 ? 83.231 40.991 -2.571 1.00 20.34 287 GLN D C 1
ATOM 10802 O O . GLN D 1 307 ? 84.417 40.689 -2.466 1.00 19.93 287 GLN D O 1
ATOM 10808 N N . ALA D 1 308 ? 82.274 40.099 -2.811 1.00 22.07 288 ALA D N 1
ATOM 10809 C CA . ALA D 1 308 ? 82.567 38.669 -2.912 1.00 25.35 288 ALA D CA 1
ATOM 10810 C C . ALA D 1 308 ? 83.552 38.377 -4.036 1.00 21.00 288 ALA D C 1
ATOM 10811 O O . ALA D 1 308 ? 84.601 37.774 -3.808 1.00 24.03 288 ALA D O 1
ATOM 10813 N N . ILE D 1 309 ? 83.222 38.822 -5.245 1.00 21.30 289 ILE D N 1
ATOM 10814 C CA . ILE D 1 309 ? 84.088 38.589 -6.394 1.00 19.77 289 ILE D CA 1
ATOM 10815 C C . ILE D 1 309 ? 85.410 39.347 -6.268 1.00 21.11 289 ILE D C 1
ATOM 10816 O O . ILE D 1 309 ? 86.457 38.843 -6.671 1.00 21.16 289 ILE D O 1
ATOM 10821 N N . LEU D 1 310 ? 85.361 40.546 -5.692 1.00 21.36 290 LEU D N 1
ATOM 10822 C CA . LEU D 1 310 ? 86.570 41.338 -5.478 1.00 22.19 290 LEU D CA 1
ATOM 10823 C C . LEU D 1 310 ? 87.555 40.592 -4.588 1.00 19.76 290 LEU D C 1
ATOM 10824 O O . LEU D 1 310 ? 88.758 40.567 -4.854 1.00 18.80 290 LEU D O 1
ATOM 10829 N N . LYS D 1 311 ? 87.031 39.982 -3.532 1.00 20.01 291 LYS D N 1
ATOM 10830 C CA . LYS D 1 311 ? 87.845 39.196 -2.618 1.00 21.30 291 LYS D CA 1
ATOM 10831 C C . LYS D 1 311 ? 88.472 38.012 -3.347 1.00 20.72 291 LYS D C 1
ATOM 10832 O O . LYS D 1 311 ? 89.611 37.627 -3.070 1.00 21.53 291 LYS D O 1
ATOM 10838 N N . GLN D 1 312 ? 87.730 37.442 -4.288 1.00 18.49 292 GLN D N 1
ATOM 10839 C CA . GLN D 1 312 ? 88.237 36.311 -5.054 1.00 23.27 292 GLN D CA 1
ATOM 10840 C C . GLN D 1 312 ? 89.404 36.746 -5.938 1.00 21.51 292 GLN D C 1
ATOM 10841 O O . GLN D 1 312 ? 90.389 36.021 -6.062 1.00 26.03 292 GLN D O 1
ATOM 10847 N N . TYR D 1 313 ? 89.298 37.938 -6.524 1.00 20.26 293 TYR D N 1
ATOM 10848 C CA . TYR D 1 313 ? 90.398 38.520 -7.287 1.00 20.68 293 TYR D CA 1
ATOM 10849 C C . TYR D 1 313 ? 91.592 38.781 -6.383 1.00 23.14 293 TYR D C 1
ATOM 10850 O O . TYR D 1 313 ? 92.726 38.431 -6.714 1.00 25.70 293 TYR D O 1
ATOM 10859 N N . ILE D 1 314 ? 91.327 39.404 -5.240 1.00 23.26 294 ILE D N 1
ATOM 10860 C CA . ILE D 1 314 ? 92.374 39.758 -4.294 1.00 19.06 294 ILE D CA 1
ATOM 10861 C C . ILE D 1 314 ? 93.107 38.528 -3.765 1.00 22.25 294 ILE D C 1
ATOM 10862 O O . ILE D 1 314 ? 94.338 38.477 -3.781 1.00 24.14 294 ILE D O 1
ATOM 10867 N N . GLU D 1 315 ? 92.354 37.533 -3.308 1.00 19.42 295 GLU D N 1
ATOM 10868 C CA . GLU D 1 315 ? 92.963 36.327 -2.755 1.00 21.92 295 GLU D CA 1
ATOM 10869 C C . GLU D 1 315 ? 93.687 35.508 -3.821 1.00 24.30 295 GLU D C 1
ATOM 10870 O O . GLU D 1 315 ? 94.666 34.829 -3.524 1.00 24.94 295 GLU D O 1
ATOM 10876 N N . ARG D 1 316 ? 93.209 35.585 -5.060 1.00 23.56 296 ARG D N 1
ATOM 10877 C CA . ARG D 1 316 ? 93.854 34.891 -6.169 1.00 25.89 296 ARG D CA 1
ATOM 10878 C C . ARG D 1 316 ? 95.275 35.422 -6.359 1.00 27.64 296 ARG D C 1
ATOM 10879 O O . ARG D 1 316 ? 96.170 34.692 -6.778 1.00 28.46 296 ARG D O 1
ATOM 10887 N N . THR D 1 317 ? 95.474 36.698 -6.034 1.00 27.80 297 THR D N 1
ATOM 10888 C CA . THR D 1 317 ? 96.793 37.322 -6.103 1.00 22.31 297 THR D CA 1
ATOM 10889 C C . THR D 1 317 ? 97.598 37.070 -4.828 1.00 29.98 297 THR D C 1
ATOM 10890 O O . THR D 1 317 ? 98.761 36.669 -4.891 1.00 31.05 297 THR D O 1
ATOM 10894 N N . LEU D 1 318 ? 96.969 37.298 -3.677 1.00 29.79 298 LEU D N 1
ATOM 10895 C CA . LEU D 1 318 ? 97.629 37.147 -2.380 1.00 29.14 298 LEU D CA 1
ATOM 10896 C C . LEU D 1 318 ? 98.189 35.746 -2.164 1.00 31.61 298 LEU D C 1
ATOM 10897 O O . LEU D 1 318 ? 99.237 35.576 -1.544 1.00 27.97 298 LEU D O 1
ATOM 10902 N N . LYS D 1 319 ? 97.485 34.753 -2.700 1.00 31.70 299 LYS D N 1
ATOM 10903 C CA . LYS D 1 319 ? 97.858 33.344 -2.593 1.00 30.24 299 LYS D CA 1
ATOM 10904 C C . LYS D 1 319 ? 99.282 33.067 -3.088 1.00 35.00 299 LYS D C 1
ATOM 10905 O O . LYS D 1 319 ? 99.864 32.024 -2.790 1.00 34.77 299 LYS D O 1
ATOM 10911 N N . THR D 1 320 ? 99.847 34.018 -3.826 1.00 35.13 300 THR D N 1
ATOM 10912 C CA . THR D 1 320 ? 101.134 33.821 -4.486 1.00 41.05 300 THR D CA 1
ATOM 10913 C C . THR D 1 320 ? 102.344 34.263 -3.659 1.00 41.69 300 THR D C 1
ATOM 10914 O O . THR D 1 320 ? 103.482 33.960 -4.018 1.00 40.91 300 THR D O 1
ATOM 10918 N N . GLN D 1 321 ? 102.109 34.984 -2.565 1.00 40.39 301 GLN D N 1
ATOM 10919 C CA . GLN D 1 321 ? 103.206 35.424 -1.701 1.00 36.42 301 GLN D CA 1
ATOM 10920 C C . GLN D 1 321 ? 102.886 35.261 -0.217 1.00 35.90 301 GLN D C 1
ATOM 10921 O O . GLN D 1 321 ? 101.724 35.298 0.189 1.00 28.00 301 GLN D O 1
ATOM 10927 N N . ALA D 1 322 ? 103.929 35.081 0.587 1.00 36.30 302 ALA D N 1
ATOM 10928 C CA . ALA D 1 322 ? 103.777 34.988 2.034 1.00 33.96 302 ALA D CA 1
ATOM 10929 C C . ALA D 1 322 ? 103.273 36.315 2.598 1.00 32.22 302 ALA D C 1
ATOM 10930 O O . ALA D 1 322 ? 103.378 37.354 1.944 1.00 30.06 302 ALA D O 1
ATOM 10932 N N . ALA D 1 323 ? 102.727 36.271 3.809 1.00 32.26 303 ALA D N 1
ATOM 10933 C CA . ALA D 1 323 ? 102.139 37.452 4.436 1.00 31.67 303 ALA D CA 1
ATOM 10934 C C . ALA D 1 323 ? 103.151 38.582 4.608 1.00 28.23 303 ALA D C 1
ATOM 10935 O O . ALA D 1 323 ? 102.828 39.746 4.379 1.00 27.15 303 ALA D O 1
ATOM 10937 N N . GLU D 1 324 ? 104.372 38.227 5.003 1.00 35.86 304 GLU D N 1
ATOM 10938 C CA . GLU D 1 324 ? 105.440 39.204 5.212 1.00 35.44 304 GLU D CA 1
ATOM 10939 C C . GLU D 1 324 ? 105.668 40.080 3.987 1.00 38.11 304 GLU D C 1
ATOM 10940 O O . GLU D 1 324 ? 105.816 41.297 4.102 1.00 38.33 304 GLU D O 1
ATOM 10946 N N . VAL D 1 325 ? 105.693 39.454 2.815 1.00 35.99 305 VAL D N 1
ATOM 10947 C CA . VAL D 1 325 ? 105.842 40.192 1.572 1.00 34.35 305 VAL D CA 1
ATOM 10948 C C . VAL D 1 325 ? 104.681 41.165 1.389 1.00 34.49 305 VAL D C 1
ATOM 10949 O O . VAL D 1 325 ? 104.899 42.351 1.161 1.00 35.99 305 VAL D O 1
ATOM 10953 N N . TRP D 1 326 ? 103.454 40.672 1.527 1.00 33.33 306 TRP D N 1
ATOM 10954 C CA . TRP D 1 326 ? 102.275 41.511 1.319 1.00 31.91 306 TRP D CA 1
ATOM 10955 C C . TRP D 1 326 ? 102.157 42.665 2.312 1.00 33.93 306 TRP D C 1
ATOM 10956 O O . TRP D 1 326 ? 101.622 43.721 1.978 1.00 36.15 306 TRP D O 1
ATOM 10967 N N . LEU D 1 327 ? 102.657 42.466 3.526 1.00 35.08 307 LEU D N 1
ATOM 10968 C CA . LEU D 1 327 ? 102.651 43.534 4.518 1.00 34.52 307 LEU D CA 1
ATOM 10969 C C . LEU D 1 327 ? 103.515 44.698 4.044 1.00 35.58 307 LEU D C 1
ATOM 10970 O O . LEU D 1 327 ? 103.119 45.856 4.150 1.00 33.48 307 LEU D O 1
ATOM 10975 N N . ALA D 1 328 ? 104.686 44.382 3.500 1.00 38.57 308 ALA D N 1
ATOM 10976 C CA . ALA D 1 328 ? 105.609 45.405 3.016 1.00 41.22 308 ALA D CA 1
ATOM 10977 C C . ALA D 1 328 ? 105.073 46.170 1.803 1.00 35.38 308 ALA D C 1
ATOM 10978 O O . ALA D 1 328 ? 105.077 47.401 1.793 1.00 36.11 308 ALA D O 1
ATOM 10980 N N . ARG D 1 329 ? 104.612 45.443 0.789 1.00 34.30 309 ARG D N 1
ATOM 10981 C CA . ARG D 1 329 ? 104.151 46.072 -0.451 1.00 35.51 309 ARG D CA 1
ATOM 10982 C C . ARG D 1 329 ? 102.900 46.928 -0.236 1.00 32.15 309 ARG D C 1
ATOM 10983 O O . ARG D 1 329 ? 102.778 48.016 -0.801 1.00 30.59 309 ARG D O 1
ATOM 10991 N N . ILE D 1 330 ? 101.974 46.440 0.582 1.00 33.00 310 ILE D N 1
ATOM 10992 C CA . ILE D 1 330 ? 100.738 47.172 0.844 1.00 31.00 310 ILE D CA 1
ATOM 10993 C C . ILE D 1 330 ? 100.992 48.376 1.761 1.00 34.12 310 ILE D C 1
ATOM 10994 O O . ILE D 1 330 ? 100.331 49.410 1.641 1.00 29.67 310 ILE D O 1
ATOM 10999 N N . HIS D 1 331 ? 101.962 48.246 2.662 1.00 39.32 311 HIS D N 1
ATOM 11000 C CA . HIS D 1 331 ? 102.336 49.357 3.536 1.00 34.03 311 HIS D CA 1
ATOM 11001 C C . HIS D 1 331 ? 103.041 50.450 2.745 1.00 39.05 311 HIS D C 1
ATOM 11002 O O . HIS D 1 331 ? 102.800 51.641 2.957 1.00 39.54 311 HIS D O 1
ATOM 11009 N N . GLU D 1 332 ? 103.908 50.028 1.829 1.00 40.38 312 GLU D N 1
ATOM 11010 C CA . GLU D 1 332 ? 104.689 50.934 0.991 1.00 41.25 312 GLU D CA 1
ATOM 11011 C C . GLU D 1 332 ? 103.813 51.950 0.256 1.00 35.92 312 GLU D C 1
ATOM 11012 O O . GLU D 1 332 ? 104.251 53.059 -0.042 1.00 39.35 312 GLU D O 1
ATOM 11018 N N . VAL D 1 333 ? 102.568 51.568 -0.014 1.00 37.23 313 VAL D N 1
ATOM 11019 C CA . VAL D 1 333 ? 101.646 52.422 -0.754 1.00 35.74 313 VAL D CA 1
ATOM 11020 C C . VAL D 1 333 ? 100.575 53.064 0.136 1.00 35.11 313 VAL D C 1
ATOM 11021 O O . VAL D 1 333 ? 99.612 53.647 -0.361 1.00 30.08 313 VAL D O 1
ATOM 11025 N N . GLY D 1 334 ? 100.743 52.946 1.449 1.00 36.13 314 GLY D N 1
ATOM 11026 C CA . GLY D 1 334 ? 99.913 53.676 2.393 1.00 35.62 314 GLY D CA 1
ATOM 11027 C C . GLY D 1 334 ? 98.515 53.141 2.653 1.00 29.11 314 GLY D C 1
ATOM 11028 O O . GLY D 1 334 ? 97.643 53.877 3.110 1.00 28.76 314 GLY D O 1
ATOM 11029 N N . VAL D 1 335 ? 98.298 51.861 2.372 1.00 30.71 315 VAL D N 1
ATOM 11030 C CA . VAL D 1 335 ? 97.014 51.229 2.660 1.00 28.75 315 VAL D CA 1
ATOM 11031 C C . VAL D 1 335 ? 97.081 50.474 3.990 1.00 29.85 315 VAL D C 1
ATOM 11032 O O . VAL D 1 335 ? 97.962 49.636 4.180 1.00 28.12 315 VAL D O 1
ATOM 11036 N N . PRO D 1 336 ? 96.156 50.782 4.917 1.00 27.68 316 PRO D N 1
ATOM 11037 C CA . PRO D 1 336 ? 96.122 50.142 6.237 1.00 29.56 316 PRO D CA 1
ATOM 11038 C C . PRO D 1 336 ? 96.051 48.625 6.114 1.00 28.95 316 PRO D C 1
ATOM 11039 O O . PRO D 1 336 ? 95.157 48.104 5.450 1.00 26.09 316 PRO D O 1
ATOM 11043 N N . VAL D 1 337 ? 96.996 47.935 6.744 1.00 26.64 317 VAL D N 1
ATOM 11044 C CA . VAL D 1 337 ? 97.101 46.487 6.636 1.00 26.58 317 VAL D CA 1
ATOM 11045 C C . VAL D 1 337 ? 97.786 45.928 7.885 1.00 26.50 317 VAL D C 1
ATOM 11046 O O . VAL D 1 337 ? 98.614 46.601 8.498 1.00 28.74 317 VAL D O 1
ATOM 11050 N N . ALA D 1 338 ? 97.425 44.708 8.273 1.00 22.98 318 ALA D N 1
ATOM 11051 C CA . ALA D 1 338 ? 97.996 44.093 9.467 1.00 23.89 318 ALA D CA 1
ATOM 11052 C C . ALA D 1 338 ? 97.840 42.578 9.437 1.00 23.42 318 ALA D C 1
ATOM 11053 O O . ALA D 1 338 ? 96.872 42.062 8.882 1.00 25.97 318 ALA D O 1
ATOM 11055 N N . PRO D 1 339 ? 98.799 41.857 10.035 1.00 25.81 319 PRO D N 1
ATOM 11056 C CA . PRO D 1 339 ? 98.691 40.400 10.121 1.00 22.73 319 PRO D CA 1
ATOM 11057 C C . PRO D 1 339 ? 97.726 39.997 11.225 1.00 25.94 319 PRO D C 1
ATOM 11058 O O . PRO D 1 339 ? 97.447 40.795 12.119 1.00 24.48 319 PRO D O 1
ATOM 11062 N N . LEU D 1 340 ? 97.210 38.777 11.151 1.00 25.02 320 LEU D N 1
ATOM 11063 C CA . LEU D 1 340 ? 96.494 38.203 12.275 1.00 27.34 320 LEU D CA 1
ATOM 11064 C C . LEU D 1 340 ? 97.527 37.526 13.157 1.00 28.85 320 LEU D C 1
ATOM 11065 O O . LEU D 1 340 ? 98.224 36.612 12.714 1.00 30.06 320 LEU D O 1
ATOM 11070 N N . LEU D 1 341 ? 97.644 37.996 14.395 1.00 27.49 321 LEU D N 1
ATOM 11071 C CA . LEU D 1 341 ? 98.630 37.464 15.327 1.00 29.79 321 LEU D CA 1
ATOM 11072 C C . LEU D 1 341 ? 97.964 36.617 16.396 1.00 29.53 321 LEU D C 1
ATOM 11073 O O . LEU D 1 341 ? 96.834 36.887 16.790 1.00 28.50 321 LEU D O 1
ATOM 11078 N N . SER D 1 342 ? 98.672 35.599 16.869 1.00 25.61 322 SER D N 1
ATOM 11079 C CA . SER D 1 342 ? 98.235 34.865 18.047 1.00 25.90 322 SER D CA 1
ATOM 11080 C C . SER D 1 342 ? 98.559 35.705 19.275 1.00 25.52 322 SER D C 1
ATOM 11081 O O . SER D 1 342 ? 99.319 36.670 19.188 1.00 23.72 322 SER D O 1
ATOM 11084 N N . VAL D 1 343 ? 97.985 35.338 20.417 1.00 26.40 323 VAL D N 1
ATOM 11085 C CA . VAL D 1 343 ? 98.253 36.043 21.665 1.00 24.41 323 VAL D CA 1
ATOM 11086 C C . VAL D 1 343 ? 99.745 36.014 21.984 1.00 23.91 323 VAL D C 1
ATOM 11087 O O . VAL D 1 343 ? 100.309 36.999 22.462 1.00 28.17 323 VAL D O 1
ATOM 11091 N N . ALA D 1 344 ? 100.378 34.883 21.689 1.00 26.11 324 ALA D N 1
ATOM 11092 C CA . ALA D 1 344 ? 101.809 34.709 21.908 1.00 26.42 324 ALA D CA 1
ATOM 11093 C C . ALA D 1 344 ? 102.620 35.759 21.159 1.00 30.49 324 ALA D C 1
ATOM 11094 O O . ALA D 1 344 ? 103.599 36.293 21.680 1.00 29.93 324 ALA D O 1
ATOM 11096 N N . GLU D 1 345 ? 102.200 36.055 19.935 1.00 25.51 325 GLU D N 1
ATOM 11097 C CA . GLU D 1 345 ? 102.899 37.019 19.095 1.00 29.50 325 GLU D CA 1
ATOM 11098 C C . GLU D 1 345 ? 102.608 38.455 19.523 1.00 29.47 325 GLU D C 1
ATOM 11099 O O . GLU D 1 345 ? 103.503 39.301 19.525 1.00 30.48 325 GLU D O 1
ATOM 11105 N N . ALA D 1 346 ? 101.354 38.716 19.887 1.00 28.07 326 ALA D N 1
ATOM 11106 C CA . ALA D 1 346 ? 100.931 40.039 20.334 1.00 30.25 326 ALA D CA 1
ATOM 11107 C C . ALA D 1 346 ? 101.752 40.518 21.525 1.00 26.75 326 ALA D C 1
ATOM 11108 O O . ALA D 1 346 ? 102.317 41.610 21.497 1.00 26.06 326 ALA D O 1
ATOM 11110 N N . ILE D 1 347 ? 101.832 39.689 22.561 1.00 26.27 327 ILE D N 1
ATOM 11111 C CA . ILE D 1 347 ? 102.498 40.080 23.801 1.00 27.57 327 ILE D CA 1
ATOM 11112 C C . ILE D 1 347 ? 104.012 40.240 23.658 1.00 29.17 327 ILE D C 1
ATOM 11113 O O . ILE D 1 347 ? 104.663 40.808 24.534 1.00 31.36 327 ILE D O 1
ATOM 11118 N N . LYS D 1 348 ? 104.570 39.747 22.557 1.00 33.30 328 LYS D N 1
ATOM 11119 C CA . LYS D 1 348 ? 106.015 39.823 22.354 1.00 33.50 328 LYS D CA 1
ATOM 11120 C C . LYS D 1 348 ? 106.430 40.960 21.419 1.00 31.88 328 LYS D C 1
ATOM 11121 O O . LYS D 1 348 ? 107.620 41.240 21.268 1.00 35.97 328 LYS D O 1
ATOM 11127 N N . LEU D 1 349 ? 105.447 41.612 20.802 1.00 29.27 329 LEU D N 1
ATOM 11128 C CA . LEU D 1 349 ? 105.703 42.781 19.965 1.00 30.46 329 LEU D CA 1
ATOM 11129 C C . LEU D 1 349 ? 106.395 43.871 20.779 1.00 29.55 329 LEU D C 1
ATOM 11130 O O . LEU D 1 349 ? 106.094 44.046 21.959 1.00 29.67 329 LEU D O 1
ATOM 11135 N N . PRO D 1 350 ? 107.325 44.608 20.149 1.00 27.81 330 PRO D N 1
ATOM 11136 C CA . PRO D 1 350 ? 108.025 45.725 20.798 1.00 29.09 330 PRO D CA 1
ATOM 11137 C C . PRO D 1 350 ? 107.061 46.764 21.370 1.00 29.22 330 PRO D C 1
ATOM 11138 O O . PRO D 1 350 ? 107.355 47.376 22.399 1.00 32.38 330 PRO D O 1
ATOM 11142 N N . GLN D 1 351 ? 105.923 46.949 20.707 1.00 28.68 331 GLN D N 1
ATOM 11143 C CA . GLN D 1 351 ? 104.910 47.903 21.149 1.00 27.57 331 GLN D CA 1
ATOM 11144 C C . GLN D 1 351 ? 104.382 47.548 22.533 1.00 29.76 331 GLN D C 1
ATOM 11145 O O . GLN D 1 351 ? 104.189 48.424 23.376 1.00 27.01 331 GLN D O 1
ATOM 11151 N N . THR D 1 352 ? 104.156 46.257 22.759 1.00 28.18 332 THR D N 1
ATOM 11152 C CA . THR D 1 352 ? 103.674 45.768 24.046 1.00 25.72 332 THR D CA 1
ATOM 11153 C C . THR D 1 352 ? 104.677 46.071 25.154 1.00 31.01 332 THR D C 1
ATOM 11154 O O . THR D 1 352 ? 104.299 46.479 26.254 1.00 32.46 332 THR D O 1
ATOM 11158 N N . GLN D 1 353 ? 105.957 45.881 24.856 1.00 27.61 333 GLN D N 1
ATOM 11159 C CA . GLN D 1 353 ? 107.016 46.184 25.809 1.00 28.29 333 GLN D CA 1
ATOM 11160 C C . GLN D 1 353 ? 107.075 47.687 26.066 1.00 28.14 333 GLN D C 1
ATOM 11161 O O . GLN D 1 353 ? 107.324 48.127 27.188 1.00 30.19 333 GLN D O 1
ATOM 11167 N N . ALA D 1 354 ? 106.838 48.468 25.018 1.00 24.49 334 ALA D N 1
ATOM 11168 C CA . ALA D 1 354 ? 106.900 49.925 25.110 1.00 26.47 334 ALA D CA 1
ATOM 11169 C C . ALA D 1 354 ? 105.804 50.496 26.006 1.00 24.05 334 ALA D C 1
ATOM 11170 O O . ALA D 1 354 ? 105.986 51.537 26.637 1.00 24.95 334 ALA D O 1
ATOM 11172 N N . ARG D 1 355 ? 104.667 49.810 26.058 1.00 22.91 335 ARG D N 1
ATOM 11173 C CA . ARG D 1 355 ? 103.525 50.282 26.831 1.00 25.10 335 ARG D CA 1
ATOM 11174 C C . ARG D 1 355 ? 103.438 49.607 28.201 1.00 28.17 335 ARG D C 1
ATOM 11175 O O . ARG D 1 355 ? 102.440 49.758 28.902 1.00 27.73 335 ARG D O 1
ATOM 11183 N N . ASN D 1 356 ? 104.483 48.872 28.574 1.00 27.24 336 ASN D N 1
ATOM 11184 C CA . ASN D 1 356 ? 104.511 48.144 29.843 1.00 26.24 336 ASN D CA 1
ATOM 11185 C C . ASN D 1 356 ? 103.255 47.290 30.028 1.00 27.17 336 ASN D C 1
ATOM 11186 O O . ASN D 1 356 ? 102.688 47.221 31.120 1.00 25.30 336 ASN D O 1
ATOM 11191 N N . MET D 1 357 ? 102.810 46.659 28.946 1.00 27.64 337 MET D N 1
ATOM 11192 C CA . MET D 1 357 ? 101.577 45.877 28.977 1.00 29.97 337 MET D CA 1
ATOM 11193 C C . MET D 1 357 ? 101.820 44.411 29.307 1.00 28.91 337 MET D C 1
ATOM 11194 O O . MET D 1 357 ? 100.897 43.598 29.295 1.00 29.19 337 MET D O 1
ATOM 11199 N N . LEU D 1 358 ? 103.075 44.083 29.580 1.00 28.89 338 LEU D N 1
ATOM 11200 C CA . LEU D 1 358 ? 103.414 42.811 30.192 1.00 33.13 338 LEU D CA 1
ATOM 11201 C C . LEU D 1 358 ? 104.301 43.124 31.383 1.00 36.16 338 LEU D C 1
ATOM 11202 O O . LEU D 1 358 ? 105.406 43.644 31.226 1.00 36.47 338 LEU D O 1
ATOM 11207 N N . ILE D 1 359 ? 103.798 42.838 32.578 1.00 37.23 339 ILE D N 1
ATOM 11208 C CA . ILE D 1 359 ? 104.539 43.096 33.803 1.00 38.06 339 ILE D CA 1
ATOM 11209 C C . ILE D 1 359 ? 104.805 41.777 34.512 1.00 36.20 339 ILE D C 1
ATOM 11210 O O . ILE D 1 359 ? 104.131 40.782 34.250 1.00 40.53 339 ILE D O 1
ATOM 11215 N N . GLU D 1 360 ? 105.793 41.758 35.399 1.00 36.10 340 GLU D N 1
ATOM 11216 C CA . GLU D 1 360 ? 106.008 40.570 36.213 1.00 40.53 340 GLU D CA 1
ATOM 11217 C C . GLU D 1 360 ? 105.663 40.805 37.683 1.00 35.69 340 GLU D C 1
ATOM 11218 O O . GLU D 1 360 ? 106.201 41.703 38.334 1.00 39.77 340 GLU D O 1
ATOM 11224 N N . ALA D 1 361 ? 104.736 39.999 38.187 1.00 40.66 341 ALA D N 1
ATOM 11225 C CA . ALA D 1 361 ? 104.312 40.083 39.577 1.00 42.39 341 ALA D CA 1
ATOM 11226 C C . ALA D 1 361 ? 104.519 38.733 40.244 1.00 36.84 341 ALA D C 1
ATOM 11227 O O . ALA D 1 361 ? 103.886 37.747 39.870 1.00 41.40 341 ALA D O 1
ATOM 11229 N N . GLY D 1 362 ? 105.410 38.692 41.228 1.00 40.78 342 GLY D N 1
ATOM 11230 C CA . GLY D 1 362 ? 105.737 37.448 41.897 1.00 43.58 342 GLY D CA 1
ATOM 11231 C C . GLY D 1 362 ? 106.396 36.460 40.955 1.00 47.38 342 GLY D C 1
ATOM 11232 O O . GLY D 1 362 ? 106.158 35.255 41.037 1.00 45.91 342 GLY D O 1
ATOM 11233 N N . GLY D 1 363 ? 107.216 36.977 40.045 1.00 44.64 343 GLY D N 1
ATOM 11234 C CA . GLY D 1 363 ? 107.967 36.143 39.124 1.00 47.50 343 GLY D CA 1
ATOM 11235 C C . GLY D 1 363 ? 107.193 35.676 37.905 1.00 46.17 343 GLY D C 1
ATOM 11236 O O . GLY D 1 363 ? 107.753 35.034 37.017 1.00 44.11 343 GLY D O 1
ATOM 11237 N N . ILE D 1 364 ? 105.905 36.001 37.855 1.00 43.21 344 ILE D N 1
ATOM 11238 C CA . ILE D 1 364 ? 105.049 35.574 36.752 1.00 42.30 344 ILE D CA 1
ATOM 11239 C C . ILE D 1 364 ? 104.700 36.735 35.820 1.00 39.99 344 ILE D C 1
ATOM 11240 O O . ILE D 1 364 ? 104.372 37.830 36.276 1.00 40.93 344 ILE D O 1
ATOM 11245 N N . MET D 1 365 ? 104.774 36.490 34.514 1.00 36.79 345 MET D N 1
ATOM 11246 C CA . MET D 1 365 ? 104.377 37.486 33.526 1.00 39.09 345 MET D CA 1
ATOM 11247 C C . MET D 1 365 ? 102.858 37.517 33.394 1.00 35.42 345 MET D C 1
ATOM 11248 O O . MET D 1 365 ? 102.218 36.472 33.308 1.00 33.29 345 MET D O 1
ATOM 11253 N N . MET D 1 366 ? 102.290 38.719 33.374 1.00 35.82 346 MET D N 1
ATOM 11254 C CA . MET D 1 366 ? 100.842 38.894 33.289 1.00 34.94 346 MET D CA 1
ATOM 11255 C C . MET D 1 366 ? 100.519 40.266 32.686 1.00 34.51 346 MET D C 1
ATOM 11256 O O . MET D 1 366 ? 101.385 41.140 32.661 1.00 37.21 346 MET D O 1
ATOM 11261 N N . PRO D 1 367 ? 99.283 40.461 32.187 1.00 32.28 347 PRO D N 1
ATOM 11262 C CA . PRO D 1 367 ? 98.990 41.728 31.505 1.00 29.86 347 PRO D CA 1
ATOM 11263 C C . PRO D 1 367 ? 99.023 42.927 32.441 1.00 33.50 347 PRO D C 1
ATOM 11264 O O . PRO D 1 367 ? 98.634 42.823 33.605 1.00 30.81 347 PRO D O 1
ATOM 11268 N N . GLY D 1 368 ? 99.490 44.059 31.924 1.00 30.44 348 GLY D N 1
ATOM 11269 C CA . GLY D 1 368 ? 99.611 45.268 32.714 1.00 27.57 348 GLY D CA 1
ATOM 11270 C C . GLY D 1 368 ? 98.337 46.087 32.733 1.00 27.78 348 GLY D C 1
ATOM 11271 O O . GLY D 1 368 ? 97.254 45.585 32.436 1.00 28.10 348 GLY D O 1
ATOM 11272 N N . ASN D 1 369 ? 98.480 47.357 33.090 1.00 20.53 349 ASN D N 1
ATOM 11273 C CA . ASN D 1 369 ? 97.357 48.273 33.213 1.00 20.71 349 ASN D CA 1
ATOM 11274 C C . ASN D 1 369 ? 97.298 49.199 32.005 1.00 21.16 349 ASN D C 1
ATOM 11275 O O . ASN D 1 369 ? 98.207 49.998 31.795 1.00 22.84 349 ASN D O 1
ATOM 11280 N N . PRO D 1 370 ? 96.228 49.089 31.203 1.00 22.42 350 PRO D N 1
ATOM 11281 C CA . PRO D 1 370 ? 96.059 49.929 30.010 1.00 23.44 350 PRO D CA 1
ATOM 11282 C C . PRO D 1 370 ? 95.786 51.402 30.326 1.00 23.17 350 PRO D C 1
ATOM 11283 O O . PRO D 1 370 ? 95.899 52.249 29.439 1.00 22.22 350 PRO D O 1
ATOM 11287 N N . ILE D 1 371 ? 95.440 51.708 31.573 1.00 24.29 351 ILE D N 1
ATOM 11288 C CA . ILE D 1 371 ? 95.184 53.092 31.965 1.00 22.36 351 ILE D CA 1
ATOM 11289 C C . ILE D 1 371 ? 96.485 53.822 32.301 1.00 27.02 351 ILE D C 1
ATOM 11290 O O . ILE D 1 371 ? 97.002 53.707 33.410 1.00 27.35 351 ILE D O 1
ATOM 11295 N N . LYS D 1 372 ? 97.012 54.568 31.335 1.00 23.68 352 LYS D N 1
ATOM 11296 C CA . LYS D 1 372 ? 98.246 55.310 31.540 1.00 24.25 352 LYS D CA 1
ATOM 11297 C C . LYS D 1 372 ? 97.916 56.751 31.882 1.00 29.31 352 LYS D C 1
ATOM 11298 O O . LYS D 1 372 ? 97.158 57.406 31.166 1.00 25.83 352 LYS D O 1
ATOM 11304 N N . ILE D 1 373 ? 98.483 57.234 32.984 1.00 26.55 353 ILE D N 1
ATOM 11305 C CA . ILE D 1 373 ? 98.251 58.598 33.447 1.00 27.82 353 ILE D CA 1
ATOM 11306 C C . ILE D 1 373 ? 99.572 59.262 33.825 1.00 26.93 353 ILE D C 1
ATOM 11307 O O . ILE D 1 373 ? 100.305 58.758 34.677 1.00 28.16 353 ILE D O 1
ATOM 11312 N N . SER D 1 374 ? 99.870 60.390 33.186 1.00 25.58 354 SER D N 1
ATOM 11313 C CA . SER D 1 374 ? 101.124 61.100 33.412 1.00 30.93 354 SER D CA 1
ATOM 11314 C C . SER D 1 374 ? 101.321 61.443 34.885 1.00 30.44 354 SER D C 1
ATOM 11315 O O . SER D 1 374 ? 100.427 61.991 35.531 1.00 32.08 354 SER D O 1
ATOM 11318 N N . GLY D 1 375 ? 102.494 61.107 35.411 1.00 32.51 355 GLY D N 1
ATOM 11319 C CA . GLY D 1 375 ? 102.811 61.377 36.802 1.00 36.51 355 GLY D CA 1
ATOM 11320 C C . GLY D 1 375 ? 102.598 60.169 37.693 1.00 40.20 355 GLY D C 1
ATOM 11321 O O . GLY D 1 375 ? 103.316 59.976 38.674 1.00 47.93 355 GLY D O 1
ATOM 11322 N N . CYS D 1 376 ? 101.605 59.353 37.354 1.00 42.30 356 CYS D N 1
ATOM 11323 C CA . CYS D 1 376 ? 101.313 58.142 38.114 1.00 37.05 356 CYS D CA 1
ATOM 11324 C C . CYS D 1 376 ? 102.236 57.000 37.700 1.00 36.50 356 CYS D C 1
ATOM 11325 O O . CYS D 1 376 ? 102.350 56.680 36.517 1.00 32.93 356 CYS D O 1
ATOM 11328 N N . ALA D 1 377 ? 102.892 56.389 38.683 1.00 34.25 357 ALA D N 1
ATOM 11329 C CA . ALA D 1 377 ? 103.869 55.337 38.422 1.00 34.72 357 ALA D CA 1
ATOM 11330 C C . ALA D 1 377 ? 103.245 54.136 37.723 1.00 30.72 357 ALA D C 1
ATOM 11331 O O . ALA D 1 377 ? 102.096 53.783 37.981 1.00 38.45 357 ALA D O 1
ATOM 11333 N N . ASP D 1 378 ? 104.015 53.518 36.834 1.00 28.13 358 ASP D N 1
ATOM 11334 C CA . ASP D 1 378 ? 103.585 52.312 36.133 1.00 28.19 358 ASP D CA 1
ATOM 11335 C C . ASP D 1 378 ? 104.732 51.310 36.134 1.00 30.07 358 ASP D C 1
ATOM 11336 O O . ASP D 1 378 ? 105.416 51.144 35.126 1.00 28.62 358 ASP D O 1
ATOM 11341 N N . PRO D 1 379 ? 104.946 50.639 37.278 1.00 35.68 359 PRO D N 1
ATOM 11342 C CA . PRO D 1 379 ? 106.086 49.740 37.497 1.00 31.99 359 PRO D CA 1
ATOM 11343 C C . PRO D 1 379 ? 106.018 48.482 36.640 1.00 34.86 359 PRO D C 1
ATOM 11344 O O . PRO D 1 379 ? 104.927 47.977 36.373 1.00 33.65 359 PRO D O 1
ATOM 11348 N N . HIS D 1 380 ? 107.178 47.985 36.219 1.00 30.17 360 HIS D N 1
ATOM 11349 C CA . HIS D 1 380 ? 107.248 46.747 35.456 1.00 33.66 360 HIS D CA 1
ATOM 11350 C C . HIS D 1 380 ? 107.278 45.543 36.392 1.00 33.17 360 HIS D C 1
ATOM 11351 O O . HIS D 1 380 ? 106.788 44.469 36.050 1.00 35.92 360 HIS D O 1
ATOM 11358 N N . VAL D 1 381 ? 107.858 45.729 37.574 1.00 37.10 361 VAL D N 1
ATOM 11359 C CA . VAL D 1 381 ? 107.873 44.679 38.586 1.00 35.64 361 VAL D CA 1
ATOM 11360 C C . VAL D 1 381 ? 106.919 45.016 39.725 1.00 36.51 361 VAL D C 1
ATOM 11361 O O . VAL D 1 381 ? 107.100 46.009 40.427 1.00 37.51 361 VAL D O 1
ATOM 11365 N N . MET D 1 382 ? 105.903 44.176 39.893 1.00 43.84 362 MET D N 1
ATOM 11366 C CA . MET D 1 382 ? 104.879 44.382 40.906 1.00 39.23 362 MET D CA 1
ATOM 11367 C C . MET D 1 382 ? 104.975 43.296 41.973 1.00 43.58 362 MET D C 1
ATOM 11368 O O . MET D 1 382 ? 105.564 42.239 41.736 1.00 39.33 362 MET D O 1
ATOM 11373 N N . PRO D 1 383 ? 104.408 43.553 43.162 1.00 47.18 363 PRO D N 1
ATOM 11374 C CA . PRO D 1 383 ? 104.280 42.477 44.149 1.00 44.52 363 PRO D CA 1
ATOM 11375 C C . PRO D 1 383 ? 103.324 41.405 43.635 1.00 40.44 363 PRO D C 1
ATOM 11376 O O . PRO D 1 383 ? 102.417 41.720 42.865 1.00 41.14 363 PRO D O 1
ATOM 11380 N N . GLY D 1 384 ? 103.531 40.160 44.050 1.00 39.22 364 GLY D N 1
ATOM 11381 C CA . GLY D 1 384 ? 102.735 39.050 43.557 1.00 37.75 364 GLY D CA 1
ATOM 11382 C C . GLY D 1 384 ? 101.441 38.825 44.315 1.00 35.19 364 GLY D C 1
ATOM 11383 O O . GLY D 1 384 ? 101.069 39.612 45.187 1.00 36.52 364 GLY D O 1
ATOM 11384 N N . ALA D 1 385 ? 100.751 37.740 43.978 1.00 31.61 365 ALA D N 1
ATOM 11385 C CA . ALA D 1 385 ? 99.485 37.410 44.618 1.00 33.25 365 ALA D CA 1
ATOM 11386 C C . ALA D 1 385 ? 99.719 36.698 45.942 1.00 39.08 365 ALA D C 1
ATOM 11387 O O . ALA D 1 385 ? 100.637 35.889 46.067 1.00 42.63 365 ALA D O 1
ATOM 11389 N N . ALA D 1 386 ? 98.880 37.002 46.925 1.00 37.03 366 ALA D N 1
ATOM 11390 C CA . ALA D 1 386 ? 99.012 36.423 48.258 1.00 34.41 366 ALA D CA 1
ATOM 11391 C C . ALA D 1 386 ? 98.548 34.970 48.305 1.00 37.54 366 ALA D C 1
ATOM 11392 O O . ALA D 1 386 ? 97.660 34.565 47.556 1.00 35.90 366 ALA D O 1
ATOM 11394 N N . THR D 1 387 ? 99.159 34.185 49.186 1.00 37.58 367 THR D N 1
ATOM 11395 C CA . THR D 1 387 ? 98.668 32.842 49.456 1.00 40.14 367 THR D CA 1
ATOM 11396 C C . THR D 1 387 ? 97.417 32.979 50.313 1.00 37.14 367 THR D C 1
ATOM 11397 O O . THR D 1 387 ? 97.142 34.056 50.843 1.00 32.82 367 THR D O 1
ATOM 11401 N N . LEU D 1 388 ? 96.659 31.896 50.447 1.00 36.67 368 LEU D N 1
ATOM 11402 C CA . LEU D 1 388 ? 95.406 31.939 51.193 1.00 33.98 368 LEU D CA 1
ATOM 11403 C C . LEU D 1 388 ? 95.620 32.323 52.656 1.00 36.28 368 LEU D C 1
ATOM 11404 O O . LEU D 1 388 ? 96.348 31.647 53.384 1.00 33.78 368 LEU D O 1
ATOM 11409 N N . ASP D 1 389 ? 94.995 33.431 53.054 1.00 39.18 369 ASP D N 1
ATOM 11410 C CA . ASP D 1 389 ? 95.024 33.939 54.426 1.00 35.20 369 ASP D CA 1
ATOM 11411 C C . ASP D 1 389 ? 96.410 34.410 54.873 1.00 38.93 369 ASP D C 1
ATOM 11412 O O . ASP D 1 389 ? 96.658 34.575 56.066 1.00 43.88 369 ASP D O 1
ATOM 11417 N N . GLN D 1 390 ? 97.296 34.639 53.907 1.00 40.23 370 GLN D N 1
ATOM 11418 C CA . GLN D 1 390 ? 98.666 35.081 54.172 1.00 41.05 370 GLN D CA 1
ATOM 11419 C C . GLN D 1 390 ? 98.750 36.244 55.161 1.00 35.87 370 GLN D C 1
ATOM 11420 O O . GLN D 1 390 ? 99.616 36.269 56.035 1.00 41.44 370 GLN D O 1
ATOM 11426 N N . HIS D 1 391 ? 97.836 37.198 55.026 1.00 39.56 371 HIS D N 1
ATOM 11427 C CA . HIS D 1 391 ? 97.823 38.370 55.891 1.00 36.17 371 HIS D CA 1
ATOM 11428 C C . HIS D 1 391 ? 96.786 38.203 56.997 1.00 34.32 371 HIS D C 1
ATOM 11429 O O . HIS D 1 391 ? 96.332 39.181 57.590 1.00 34.67 371 HIS D O 1
ATOM 11436 N N . GLY D 1 392 ? 96.426 36.952 57.269 1.00 42.37 372 GLY D N 1
ATOM 11437 C CA . GLY D 1 392 ? 95.411 36.623 58.256 1.00 43.79 372 GLY D CA 1
ATOM 11438 C C . GLY D 1 392 ? 95.643 37.183 59.647 1.00 43.30 372 GLY D C 1
ATOM 11439 O O . GLY D 1 392 ? 94.853 37.991 60.134 1.00 41.55 372 GLY D O 1
ATOM 11440 N N . GLU D 1 393 ? 96.726 36.750 60.286 1.00 44.02 373 GLU D N 1
ATOM 11441 C CA . GLU D 1 393 ? 97.038 37.174 61.647 1.00 47.86 373 GLU D CA 1
ATOM 11442 C C . GLU D 1 393 ? 97.186 38.689 61.762 1.00 40.36 373 GLU D C 1
ATOM 11443 O O . GLU D 1 393 ? 96.608 39.310 62.654 1.00 41.93 373 GLU D O 1
ATOM 11449 N N . GLN D 1 394 ? 97.952 39.277 60.848 1.00 44.62 374 GLN D N 1
ATOM 11450 C CA . GLN D 1 394 ? 98.231 40.712 60.879 1.00 41.96 374 GLN D CA 1
ATOM 11451 C C . GLN D 1 394 ? 96.978 41.580 60.787 1.00 40.11 374 GLN D C 1
ATOM 11452 O O . GLN D 1 394 ? 96.859 42.585 61.486 1.00 41.14 374 GLN D O 1
ATOM 11458 N N . ILE D 1 395 ? 96.047 41.189 59.924 1.00 41.73 375 ILE D N 1
ATOM 11459 C CA . ILE D 1 395 ? 94.850 41.988 59.685 1.00 38.53 375 ILE D CA 1
ATOM 11460 C C . ILE D 1 395 ? 93.839 41.858 60.824 1.00 37.67 375 ILE D C 1
ATOM 11461 O O . ILE D 1 395 ? 93.212 42.842 61.224 1.00 41.63 375 ILE D O 1
ATOM 11466 N N . ARG D 1 396 ? 93.701 40.648 61.357 1.00 41.79 376 ARG D N 1
ATOM 11467 C CA . ARG D 1 396 ? 92.817 40.409 62.493 1.00 39.29 376 ARG D CA 1
ATOM 11468 C C . ARG D 1 396 ? 93.247 41.231 63.702 1.00 42.89 376 ARG D C 1
ATOM 11469 O O . ARG D 1 396 ? 92.412 41.769 64.430 1.00 44.92 376 ARG D O 1
ATOM 11477 N N . GLN D 1 397 ? 94.557 41.328 63.907 1.00 43.64 377 GLN D N 1
ATOM 11478 C CA . GLN D 1 397 ? 95.101 42.134 64.991 1.00 41.80 377 GLN D CA 1
ATOM 11479 C C . GLN D 1 397 ? 94.944 43.618 64.677 1.00 42.79 377 GLN D C 1
ATOM 11480 O O . GLN D 1 397 ? 94.762 44.438 65.577 1.00 44.19 377 GLN D O 1
ATOM 11486 N N . GLU D 1 398 ? 94.999 43.955 63.392 1.00 42.50 378 GLU D N 1
ATOM 11487 C CA . GLU D 1 398 ? 94.885 45.343 62.956 1.00 37.63 378 GLU D CA 1
ATOM 11488 C C . GLU D 1 398 ? 93.481 45.904 63.179 1.00 39.14 378 GLU D C 1
ATOM 11489 O O . GLU D 1 398 ? 93.320 47.074 63.533 1.00 45.06 378 GLU D O 1
ATOM 11495 N N . PHE D 1 399 ? 92.469 45.068 62.973 1.00 38.43 379 PHE D N 1
ATOM 11496 C CA . PHE D 1 399 ? 91.082 45.511 63.073 1.00 36.72 379 PHE D CA 1
ATOM 11497 C C . PHE D 1 399 ? 90.347 44.877 64.250 1.00 41.79 379 PHE D C 1
ATOM 11498 O O . PHE D 1 399 ? 89.202 44.445 64.117 1.00 39.70 379 PHE D O 1
ATOM 11506 N N . SER D 1 400 ? 91.008 44.829 65.402 1.00 49.59 380 SER D N 1
ATOM 11507 C CA . SER D 1 400 ? 90.414 44.246 66.602 1.00 43.29 380 SER D CA 1
ATOM 11508 C C . SER D 1 400 ? 89.584 45.271 67.370 1.00 43.38 380 SER D C 1
ATOM 11509 O O . SER D 1 400 ? 88.647 44.915 68.085 1.00 44.25 380 SER D O 1
ATOM 11512 N N . LYS E 1 27 ? 116.777 15.954 72.137 1.00 64.56 7 LYS E N 1
ATOM 11513 C CA . LYS E 1 27 ? 115.446 16.538 72.026 1.00 61.81 7 LYS E CA 1
ATOM 11514 C C . LYS E 1 27 ? 114.693 15.959 70.832 1.00 63.01 7 LYS E C 1
ATOM 11515 O O . LYS E 1 27 ? 114.031 16.685 70.091 1.00 64.68 7 LYS E O 1
ATOM 11521 N N . GLY E 1 28 ? 114.801 14.647 70.650 1.00 60.76 8 GLY E N 1
ATOM 11522 C CA . GLY E 1 28 ? 114.120 13.973 69.562 1.00 46.83 8 GLY E CA 1
ATOM 11523 C C . GLY E 1 28 ? 114.945 12.869 68.930 1.00 50.30 8 GLY E C 1
ATOM 11524 O O . GLY E 1 28 ? 116.011 13.127 68.370 1.00 50.31 8 GLY E O 1
ATOM 11525 N N . PRO E 1 29 ? 114.452 11.625 69.015 1.00 49.00 9 PRO E N 1
ATOM 11526 C CA . PRO E 1 29 ? 115.125 10.476 68.400 1.00 43.05 9 PRO E CA 1
ATOM 11527 C C . PRO E 1 29 ? 115.023 10.501 66.876 1.00 45.84 9 PRO E C 1
ATOM 11528 O O . PRO E 1 29 ? 115.700 9.724 66.202 1.00 49.45 9 PRO E O 1
ATOM 11532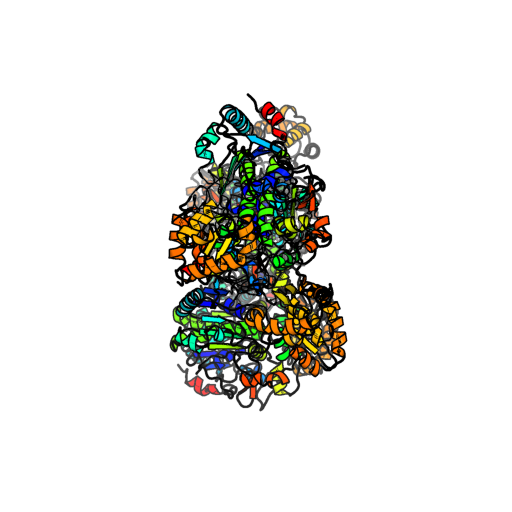 N N . PHE E 1 30 ? 114.190 11.390 66.342 1.00 45.01 10 PHE E N 1
ATOM 11533 C CA . PHE E 1 30 ? 114.018 11.501 64.898 1.00 46.25 10 PHE E CA 1
ATOM 11534 C C . PHE E 1 30 ? 114.499 12.840 64.360 1.00 46.69 10 PHE E C 1
ATOM 11535 O O . PHE E 1 30 ? 114.262 13.166 63.201 1.00 51.21 10 PHE E O 1
ATOM 11543 N N . GLU E 1 31 ? 115.163 13.619 65.206 1.00 47.60 11 GLU E N 1
ATOM 11544 C CA . GLU E 1 31 ? 115.708 14.897 64.777 1.00 49.29 11 GLU E CA 1
ATOM 11545 C C . GLU E 1 31 ? 116.706 14.665 63.646 1.00 51.51 11 GLU E C 1
ATOM 11546 O O . GLU E 1 31 ? 117.596 13.823 63.756 1.00 47.41 11 GLU E O 1
ATOM 11552 N N . GLY E 1 32 ? 116.535 15.394 62.548 1.00 55.71 12 GLY E N 1
ATOM 11553 C CA . GLY E 1 32 ? 117.398 15.230 61.393 1.00 52.19 12 GLY E CA 1
ATOM 11554 C C . GLY E 1 32 ? 116.861 14.218 60.399 1.00 48.16 12 GLY E C 1
ATOM 11555 O O . GLY E 1 32 ? 117.520 13.894 59.411 1.00 47.17 12 GLY E O 1
ATOM 11556 N N . LEU E 1 33 ? 115.664 13.706 60.666 1.00 43.84 13 LEU E N 1
ATOM 11557 C CA . LEU E 1 33 ? 114.981 12.837 59.717 1.00 43.70 13 LEU E CA 1
ATOM 11558 C C . LEU E 1 33 ? 114.118 13.714 58.824 1.00 40.75 13 LEU E C 1
ATOM 11559 O O . LEU E 1 33 ? 113.515 14.680 59.292 1.00 36.42 13 LEU E O 1
ATOM 11564 N N . LEU E 1 34 ? 114.063 13.386 57.539 1.00 37.00 14 LEU E N 1
ATOM 11565 C CA . LEU E 1 34 ? 113.225 14.139 56.616 1.00 39.52 14 LEU E CA 1
ATOM 11566 C C . LEU E 1 34 ? 112.049 13.300 56.140 1.00 34.69 14 LEU E C 1
ATOM 11567 O O . LEU E 1 34 ? 112.233 12.259 55.508 1.00 37.58 14 LEU E O 1
ATOM 11572 N N . VAL E 1 35 ? 110.841 13.756 56.447 1.00 35.82 15 VAL E N 1
ATOM 11573 C CA . VAL E 1 35 ? 109.640 13.054 56.021 1.00 39.98 15 VAL E CA 1
ATOM 11574 C C . VAL E 1 35 ? 108.827 13.893 55.041 1.00 34.46 15 VAL E C 1
ATOM 11575 O O . VAL E 1 35 ? 108.369 14.986 55.371 1.00 38.15 15 VAL E O 1
ATOM 11579 N N . ILE E 1 36 ? 108.666 13.377 53.829 1.00 36.59 16 ILE E N 1
ATOM 11580 C CA . ILE E 1 36 ? 107.827 14.024 52.832 1.00 32.75 16 ILE E CA 1
ATOM 11581 C C . ILE E 1 36 ? 106.411 13.473 52.957 1.00 33.30 16 ILE E C 1
ATOM 11582 O O . ILE E 1 36 ? 106.163 12.295 52.696 1.00 31.32 16 ILE E O 1
ATOM 11587 N N . ASP E 1 37 ? 105.489 14.338 53.364 1.00 34.48 17 ASP E N 1
ATOM 11588 C CA . ASP E 1 37 ? 104.181 13.905 53.836 1.00 31.30 17 ASP E CA 1
ATOM 11589 C C . ASP E 1 37 ? 103.051 14.289 52.884 1.00 30.35 17 ASP E C 1
ATOM 11590 O O . ASP E 1 37 ? 102.697 15.460 52.771 1.00 27.08 17 ASP E O 1
ATOM 11595 N N . MET E 1 38 ? 102.483 13.292 52.212 1.00 26.25 18 MET E N 1
ATOM 11596 C CA . MET E 1 38 ? 101.354 13.521 51.318 1.00 32.01 18 MET E CA 1
ATOM 11597 C C . MET E 1 38 ? 100.031 13.115 51.969 1.00 30.30 18 MET E C 1
ATOM 11598 O O . MET E 1 38 ? 98.981 13.134 51.322 1.00 27.75 18 MET E O 1
ATOM 11603 N N . THR E 1 39 ? 100.082 12.762 53.251 1.00 26.02 19 THR E N 1
ATOM 11604 C CA . THR E 1 39 ? 98.900 12.259 53.946 1.00 26.70 19 THR E CA 1
ATOM 11605 C C . THR E 1 39 ? 97.824 13.320 54.130 1.00 26.25 19 THR E C 1
ATOM 11606 O O . THR E 1 39 ? 98.111 14.515 54.140 1.00 26.83 19 THR E O 1
ATOM 11610 N N . HIS E 1 40 ? 96.582 12.866 54.268 1.00 30.86 20 HIS E N 1
ATOM 11611 C CA . HIS E 1 40 ? 95.446 13.765 54.443 1.00 31.33 20 HIS E CA 1
ATOM 11612 C C . HIS E 1 40 ? 94.332 13.134 55.282 1.00 31.68 20 HIS E C 1
ATOM 11613 O O . HIS E 1 40 ? 94.367 11.940 55.583 1.00 26.54 20 HIS E O 1
ATOM 11620 N N . VAL E 1 41 ? 93.342 13.949 55.637 1.00 25.41 21 VAL E N 1
ATOM 11621 C CA . VAL E 1 41 ? 92.280 13.568 56.576 1.00 24.30 21 VAL E CA 1
ATOM 11622 C C . VAL E 1 41 ? 92.851 13.196 57.956 1.00 26.50 21 VAL E C 1
ATOM 11623 O O . VAL E 1 41 ? 93.487 14.030 58.593 1.00 30.67 21 VAL E O 1
ATOM 11627 N N . LEU E 1 42 ? 92.646 11.964 58.416 1.00 25.37 22 LEU E N 1
ATOM 11628 C CA . LEU E 1 42 ? 93.030 11.606 59.786 1.00 25.74 22 LEU E CA 1
ATOM 11629 C C . LEU E 1 42 ? 94.025 10.452 59.887 1.00 23.88 22 LEU E C 1
ATOM 11630 O O . LEU E 1 42 ? 95.028 10.550 60.597 1.00 19.85 22 LEU E O 1
ATOM 11635 N N . ASN E 1 43 ? 93.725 9.361 59.188 1.00 22.74 23 ASN E N 1
ATOM 11636 C CA . ASN E 1 43 ? 94.517 8.132 59.243 1.00 24.20 23 ASN E CA 1
ATOM 11637 C C . ASN E 1 43 ? 96.025 8.335 59.058 1.00 29.25 23 ASN E C 1
ATOM 11638 O O . ASN E 1 43 ? 96.811 8.052 59.961 1.00 23.62 23 ASN E O 1
ATOM 11643 N N . GLY E 1 44 ? 96.418 8.827 57.889 1.00 28.49 24 GLY E N 1
ATOM 11644 C CA . GLY E 1 44 ? 97.812 9.136 57.612 1.00 24.95 24 GLY E CA 1
ATOM 11645 C C . GLY E 1 44 ? 98.460 10.222 58.463 1.00 25.20 24 GLY E C 1
ATOM 11646 O O . GLY E 1 44 ? 99.536 10.002 59.018 1.00 24.36 24 GLY E O 1
ATOM 11647 N N . PRO E 1 45 ? 97.827 11.408 58.558 1.00 20.76 25 PRO E N 1
ATOM 11648 C CA . PRO E 1 45 ? 98.414 12.525 59.312 1.00 22.25 25 PRO E CA 1
ATOM 11649 C C . PRO E 1 45 ? 98.642 12.255 60.803 1.00 25.45 25 PRO E C 1
ATOM 11650 O O . PRO E 1 45 ? 99.492 12.913 61.400 1.00 22.36 25 PRO E O 1
ATOM 11654 N N . PHE E 1 46 ? 97.897 11.325 61.394 1.00 24.42 26 PHE E N 1
ATOM 11655 C CA . PHE E 1 46 ? 98.096 10.988 62.799 1.00 25.41 26 PHE E CA 1
ATOM 11656 C C . PHE E 1 46 ? 99.444 10.295 62.952 1.00 24.28 26 PHE E C 1
ATOM 11657 O O . PHE E 1 46 ? 100.175 10.534 63.913 1.00 27.31 26 PHE E O 1
ATOM 11665 N N . GLY E 1 47 ? 99.769 9.442 61.986 1.00 24.51 27 GLY E N 1
ATOM 11666 C CA . GLY E 1 47 ? 101.036 8.735 61.980 1.00 26.81 27 GLY E CA 1
ATOM 11667 C C . GLY E 1 47 ? 102.220 9.679 61.886 1.00 30.94 27 GLY E C 1
ATOM 11668 O O . GLY E 1 47 ? 103.140 9.614 62.703 1.00 30.53 27 GLY E O 1
ATOM 11669 N N . THR E 1 48 ? 102.193 10.567 60.896 1.00 27.61 28 THR E N 1
ATOM 11670 C CA . THR E 1 48 ? 103.293 11.505 60.688 1.00 27.23 28 THR E CA 1
ATOM 11671 C C . THR E 1 48 ? 103.367 12.562 61.784 1.00 23.46 28 THR E C 1
ATOM 11672 O O . THR E 1 48 ? 104.438 13.099 62.054 1.00 30.45 28 THR E O 1
ATOM 11676 N N . GLN E 1 49 ? 102.231 12.862 62.409 1.00 24.32 29 GLN E N 1
ATOM 11677 C CA . GLN E 1 49 ? 102.203 13.793 63.535 1.00 28.60 29 GLN E CA 1
ATOM 11678 C C . GLN E 1 49 ? 103.032 13.253 64.700 1.00 32.34 29 GLN E C 1
ATOM 11679 O O . GLN E 1 49 ? 103.646 14.017 65.447 1.00 30.55 29 GLN E O 1
ATOM 11685 N N . LEU E 1 50 ? 103.043 11.932 64.848 1.00 32.43 30 LEU E N 1
ATOM 11686 C CA . LEU E 1 50 ? 103.849 11.285 65.877 1.00 32.20 30 LEU E CA 1
ATOM 11687 C C . LEU E 1 50 ? 105.335 11.465 65.583 1.00 34.63 30 LEU E C 1
ATOM 11688 O O . LEU E 1 50 ? 106.124 11.728 66.487 1.00 32.01 30 LEU E O 1
ATOM 11693 N N . LEU E 1 51 ? 105.707 11.329 64.314 1.00 32.32 31 LEU E N 1
ATOM 11694 C CA . LEU E 1 51 ? 107.089 11.535 63.892 1.00 29.79 31 LEU E CA 1
ATOM 11695 C C . LEU E 1 51 ? 107.536 12.967 64.166 1.00 34.69 31 LEU E C 1
ATOM 11696 O O . LEU E 1 51 ? 108.648 13.199 64.641 1.00 39.22 31 LEU E O 1
ATOM 11701 N N . CYS E 1 52 ? 106.656 13.921 63.874 1.00 36.59 32 CYS E N 1
ATOM 11702 C CA . CYS E 1 52 ? 106.970 15.337 64.032 1.00 36.98 32 CYS E CA 1
ATOM 11703 C C . CYS E 1 52 ? 107.086 15.732 65.501 1.00 40.56 32 CYS E C 1
ATOM 11704 O O . CYS E 1 52 ? 107.913 16.569 65.859 1.00 39.64 32 CYS E O 1
ATOM 11707 N N . ASN E 1 53 ? 106.246 15.133 66.342 1.00 42.43 33 ASN E N 1
ATOM 11708 C CA . ASN E 1 53 ? 106.296 15.364 67.784 1.00 41.95 33 ASN E CA 1
ATOM 11709 C C . ASN E 1 53 ? 107.656 15.012 68.362 1.00 39.94 33 ASN E C 1
ATOM 11710 O O . ASN E 1 53 ? 108.114 15.629 69.324 1.00 40.57 33 ASN E O 1
ATOM 11715 N N . MET E 1 54 ? 108.298 14.016 67.762 1.00 43.48 34 MET E N 1
ATOM 11716 C CA . MET E 1 54 ? 109.514 13.446 68.321 1.00 42.04 34 MET E CA 1
ATOM 11717 C C . MET E 1 54 ? 110.780 13.795 67.539 1.00 46.87 34 MET E C 1
ATOM 11718 O O . MET E 1 54 ? 111.707 12.991 67.463 1.00 46.63 34 MET E O 1
ATOM 11723 N N . GLY E 1 55 ? 110.813 14.992 66.956 1.00 43.46 35 GLY E N 1
ATOM 11724 C CA . GLY E 1 55 ? 112.030 15.509 66.352 1.00 44.75 35 GLY E CA 1
ATOM 11725 C C . GLY E 1 55 ? 112.023 15.707 64.847 1.00 43.13 35 GLY E C 1
ATOM 11726 O O . GLY E 1 55 ? 112.527 16.712 64.350 1.00 43.18 35 GLY E O 1
ATOM 11727 N N . ALA E 1 56 ? 111.454 14.746 64.126 1.00 41.12 36 ALA E N 1
ATOM 11728 C CA . ALA E 1 56 ? 111.513 14.722 62.665 1.00 38.81 36 ALA E CA 1
ATOM 11729 C C . ALA E 1 56 ? 110.990 15.989 61.986 1.00 37.57 36 ALA E C 1
ATOM 11730 O O . ALA E 1 56 ? 110.073 16.646 62.483 1.00 37.91 36 ALA E O 1
ATOM 11732 N N . ARG E 1 57 ? 111.591 16.330 60.850 1.00 42.42 37 ARG E N 1
ATOM 11733 C CA . ARG E 1 57 ? 111.071 17.396 60.005 1.00 38.02 37 ARG E CA 1
ATOM 11734 C C . ARG E 1 57 ? 110.065 16.786 59.044 1.00 31.75 37 ARG E C 1
ATOM 11735 O O . ARG E 1 57 ? 110.403 15.898 58.263 1.00 40.64 37 ARG E O 1
ATOM 11743 N N . VAL E 1 58 ? 108.825 17.254 59.111 1.00 32.89 38 VAL E N 1
ATOM 11744 C CA . VAL E 1 58 ? 107.770 16.708 58.269 1.00 35.51 38 VAL E CA 1
ATOM 11745 C C . VAL E 1 58 ? 107.258 17.750 57.280 1.00 37.13 38 VAL E C 1
ATOM 11746 O O . VAL E 1 58 ? 106.684 18.767 57.671 1.00 38.71 38 VAL E O 1
ATOM 11750 N N . ILE E 1 59 ? 107.480 17.490 55.997 1.00 33.43 39 ILE E N 1
ATOM 11751 C CA . ILE E 1 59 ? 107.045 18.392 54.942 1.00 32.61 39 ILE E CA 1
ATOM 11752 C C . ILE E 1 59 ? 105.727 17.923 54.337 1.00 28.47 39 ILE E C 1
ATOM 11753 O O . ILE E 1 59 ? 105.683 16.912 53.634 1.00 30.12 39 ILE E O 1
ATOM 11758 N N . LYS E 1 60 ? 104.651 18.652 54.618 1.00 27.99 40 LYS E N 1
ATOM 11759 C CA . LYS E 1 60 ? 103.366 18.358 53.995 1.00 32.13 40 LYS E CA 1
ATOM 11760 C C . LYS E 1 60 ? 103.325 18.874 52.562 1.00 33.30 40 LYS E C 1
ATOM 11761 O O . LYS E 1 60 ? 103.296 20.082 52.326 1.00 32.05 40 LYS E O 1
ATOM 11767 N N . VAL E 1 61 ? 103.340 17.950 51.609 1.00 30.39 41 VAL E N 1
ATOM 11768 C CA . VAL E 1 61 ? 103.162 18.298 50.208 1.00 28.94 41 VAL E CA 1
ATOM 11769 C C . VAL E 1 61 ? 101.679 18.209 49.883 1.00 32.76 41 VAL E C 1
ATOM 11770 O O . VAL E 1 61 ? 101.115 17.117 49.803 1.00 32.85 41 VAL E O 1
ATOM 11774 N N . GLU E 1 62 ? 101.050 19.367 49.714 1.00 33.33 42 GLU E N 1
ATOM 11775 C CA . GLU E 1 62 ? 99.606 19.445 49.513 1.00 33.47 42 GLU E CA 1
ATOM 11776 C C . GLU E 1 62 ? 99.246 19.716 48.050 1.00 31.09 42 GLU E C 1
ATOM 11777 O O . GLU E 1 62 ? 100.002 20.375 47.336 1.00 28.57 42 GLU E O 1
ATOM 11783 N N . PRO E 1 63 ? 98.081 19.216 47.601 1.00 30.18 43 PRO E N 1
ATOM 11784 C CA . PRO E 1 63 ? 97.693 19.385 46.198 1.00 30.87 43 PRO E CA 1
ATOM 11785 C C . PRO E 1 63 ? 97.243 20.815 45.920 1.00 34.48 43 PRO E C 1
ATOM 11786 O O . PRO E 1 63 ? 96.887 21.529 46.858 1.00 36.44 43 PRO E O 1
ATOM 11790 N N . PRO E 1 64 ? 97.262 21.233 44.644 1.00 33.32 44 PRO E N 1
ATOM 11791 C CA . PRO E 1 64 ? 96.822 22.589 44.305 1.00 36.87 44 PRO E CA 1
ATOM 11792 C C . PRO E 1 64 ? 95.333 22.776 44.566 1.00 34.81 44 PRO E C 1
ATOM 11793 O O . PRO E 1 64 ? 94.552 21.833 44.435 1.00 39.95 44 PRO E O 1
ATOM 11797 N N . GLY E 1 65 ? 94.951 23.991 44.940 1.00 40.82 45 GLY E N 1
ATOM 11798 C CA . GLY E 1 65 ? 93.573 24.282 45.276 1.00 44.86 45 GLY E CA 1
ATOM 11799 C C . GLY E 1 65 ? 93.407 24.615 46.746 1.00 43.16 45 GLY E C 1
ATOM 11800 O O . GLY E 1 65 ? 93.698 25.732 47.171 1.00 39.27 45 GLY E O 1
ATOM 11801 N N . HIS E 1 66 ? 92.952 23.638 47.525 1.00 43.53 46 HIS E N 1
ATOM 11802 C CA . HIS E 1 66 ? 92.648 23.861 48.935 1.00 41.68 46 HIS E CA 1
ATOM 11803 C C . HIS E 1 66 ? 93.519 23.015 49.857 1.00 39.79 46 HIS E C 1
ATOM 11804 O O . HIS E 1 66 ? 93.307 22.994 51.070 1.00 43.88 46 HIS E O 1
ATOM 11811 N N . GLY E 1 67 ? 94.490 22.314 49.282 1.00 36.69 47 GLY E N 1
ATOM 11812 C CA . GLY E 1 67 ? 95.393 21.479 50.056 1.00 34.24 47 GLY E CA 1
ATOM 11813 C C . GLY E 1 67 ? 94.711 20.276 50.683 1.00 34.48 47 GLY E C 1
ATOM 11814 O O . GLY E 1 67 ? 93.775 19.718 50.110 1.00 35.13 47 GLY E O 1
ATOM 11815 N N . ASP E 1 68 ? 95.189 19.876 51.859 1.00 33.34 48 ASP E N 1
ATOM 11816 C CA . ASP E 1 68 ? 94.600 18.765 52.607 1.00 35.33 48 ASP E CA 1
ATOM 11817 C C . ASP E 1 68 ? 93.106 19.002 52.815 1.00 34.23 48 ASP E C 1
ATOM 11818 O O . ASP E 1 68 ? 92.676 20.126 53.072 1.00 39.10 48 ASP E O 1
ATOM 11823 N N . ASP E 1 69 ? 92.325 17.932 52.705 1.00 31.02 49 ASP E N 1
ATOM 11824 C CA . ASP E 1 69 ? 90.876 18.010 52.863 1.00 33.74 49 ASP E CA 1
ATOM 11825 C C . ASP E 1 69 ? 90.433 18.566 54.217 1.00 37.23 49 ASP E C 1
ATOM 11826 O O . ASP E 1 69 ? 89.361 19.160 54.321 1.00 39.60 49 ASP E O 1
ATOM 11831 N N . THR E 1 70 ? 91.255 18.382 55.247 1.00 34.75 50 THR E N 1
ATOM 11832 C CA . THR E 1 70 ? 90.907 18.859 56.585 1.00 36.44 50 THR E CA 1
ATOM 11833 C C . THR E 1 70 ? 90.852 20.382 56.674 1.00 37.36 50 THR E C 1
ATOM 11834 O O . THR E 1 70 ? 90.231 20.930 57.585 1.00 39.24 50 THR E O 1
ATOM 11838 N N . ARG E 1 71 ? 91.495 21.062 55.729 1.00 35.96 51 ARG E N 1
ATOM 11839 C CA . ARG E 1 71 ? 91.476 22.523 55.695 1.00 36.79 51 ARG E CA 1
ATOM 11840 C C . ARG E 1 71 ? 90.069 23.068 55.462 1.00 36.58 51 ARG E C 1
ATOM 11841 O O . ARG E 1 71 ? 89.801 24.241 55.718 1.00 44.07 51 ARG E O 1
ATOM 11849 N N . THR E 1 72 ? 89.175 22.214 54.977 1.00 40.60 52 THR E N 1
ATOM 11850 C CA . THR E 1 72 ? 87.812 22.633 54.682 1.00 43.62 52 THR E CA 1
ATOM 11851 C C . THR E 1 72 ? 86.807 22.027 55.659 1.00 47.04 52 THR E C 1
ATOM 11852 O O . THR E 1 72 ? 85.604 22.264 55.545 1.00 49.68 52 THR E O 1
ATOM 11856 N N . PHE E 1 73 ? 87.305 21.246 56.614 1.00 43.66 53 PHE E N 1
ATOM 11857 C CA . PHE E 1 73 ? 86.451 20.637 57.631 1.00 43.97 53 PHE E CA 1
ATOM 11858 C C . PHE E 1 73 ? 86.250 21.611 58.786 1.00 47.91 53 PHE E C 1
ATOM 11859 O O . PHE E 1 73 ? 87.160 21.817 59.589 1.00 51.37 53 PHE E O 1
ATOM 11867 N N . GLY E 1 74 ? 85.063 22.204 58.875 1.00 48.01 54 GLY E N 1
ATOM 11868 C CA . GLY E 1 74 ? 84.739 23.084 59.987 1.00 42.63 54 GLY E CA 1
ATOM 11869 C C . GLY E 1 74 ? 84.702 22.319 61.298 1.00 46.63 54 GLY E C 1
ATOM 11870 O O . GLY E 1 74 ? 84.698 21.087 61.296 1.00 51.26 54 GLY E O 1
ATOM 11871 N N . PRO E 1 75 ? 84.663 23.038 62.430 1.00 47.01 55 PRO E N 1
ATOM 11872 C CA . PRO E 1 75 ? 84.597 24.497 62.541 1.00 42.20 55 PRO E CA 1
ATOM 11873 C C . PRO E 1 75 ? 85.974 25.150 62.470 1.00 41.97 55 PRO E C 1
ATOM 11874 O O . PRO E 1 75 ? 86.992 24.479 62.637 1.00 38.56 55 PRO E O 1
ATOM 11878 N N . TYR E 1 76 ? 85.993 26.458 62.238 1.00 48.51 56 TYR E N 1
ATOM 11879 C CA . TYR E 1 76 ? 87.240 27.192 62.079 1.00 42.46 56 TYR E CA 1
ATOM 11880 C C . TYR E 1 76 ? 87.516 28.089 63.278 1.00 42.01 56 TYR E C 1
ATOM 11881 O O . TYR E 1 76 ? 86.592 28.550 63.947 1.00 45.05 56 TYR E O 1
ATOM 11890 N N . VAL E 1 77 ? 88.795 28.324 63.550 1.00 42.91 57 VAL E N 1
ATOM 11891 C CA . VAL E 1 77 ? 89.200 29.257 64.594 1.00 43.10 57 VAL E CA 1
ATOM 11892 C C . VAL E 1 77 ? 90.243 30.215 64.038 1.00 44.95 57 VAL E C 1
ATOM 11893 O O . VAL E 1 77 ? 91.349 29.803 63.680 1.00 42.31 57 VAL E O 1
ATOM 11897 N N . ASP E 1 78 ? 89.875 31.492 63.968 1.00 44.48 58 ASP E N 1
ATOM 11898 C CA . ASP E 1 78 ? 90.712 32.522 63.362 1.00 42.63 58 ASP E CA 1
ATOM 11899 C C . ASP E 1 78 ? 91.114 32.151 61.935 1.00 38.63 58 ASP E C 1
ATOM 11900 O O . ASP E 1 78 ? 92.285 32.235 61.562 1.00 38.15 58 ASP E O 1
ATOM 11905 N N . GLY E 1 79 ? 90.130 31.723 61.150 1.00 38.90 59 GLY E N 1
ATOM 11906 C CA . GLY E 1 79 ? 90.328 31.450 59.737 1.00 37.40 59 GLY E CA 1
ATOM 11907 C C . GLY E 1 79 ? 90.976 30.120 59.406 1.00 41.04 59 GLY E C 1
ATOM 11908 O O . GLY E 1 79 ? 91.157 29.793 58.231 1.00 40.67 59 GLY E O 1
ATOM 11909 N N . GLN E 1 80 ? 91.322 29.348 60.432 1.00 39.93 60 GLN E N 1
ATOM 11910 C CA . GLN E 1 80 ? 91.980 28.060 60.223 1.00 43.29 60 GLN E CA 1
ATOM 11911 C C . GLN E 1 80 ? 91.201 26.901 60.840 1.00 36.39 60 GLN E C 1
ATOM 11912 O O . GLN E 1 80 ? 90.747 26.982 61.982 1.00 33.89 60 GLN E O 1
ATOM 11918 N N . SER E 1 81 ? 91.050 25.828 60.070 1.00 38.49 61 SER E N 1
ATOM 11919 C CA . SER E 1 81 ? 90.349 24.639 60.531 1.00 37.26 61 SER E CA 1
ATOM 11920 C C . SER E 1 81 ? 90.991 24.082 61.794 1.00 32.20 61 SER E C 1
ATOM 11921 O O . SER E 1 81 ? 92.184 23.782 61.815 1.00 32.21 61 SER E O 1
ATOM 11924 N N . LEU E 1 82 ? 90.190 23.962 62.848 1.00 34.43 62 LEU E N 1
ATOM 11925 C CA . LEU E 1 82 ? 90.659 23.410 64.113 1.00 30.69 62 LEU E CA 1
ATOM 11926 C C . LEU E 1 82 ? 91.110 21.969 63.915 1.00 32.32 62 LEU E C 1
ATOM 11927 O O . LEU E 1 82 ? 92.147 21.556 64.436 1.00 35.06 62 LEU E O 1
ATOM 11932 N N . TYR E 1 83 ? 90.320 21.217 63.151 1.00 35.24 63 TYR E N 1
ATOM 11933 C CA . TYR E 1 83 ? 90.622 19.825 62.842 1.00 34.52 63 TYR E CA 1
ATOM 11934 C C . TYR E 1 83 ? 91.992 19.701 62.185 1.00 31.42 63 TYR E C 1
ATOM 11935 O O . TYR E 1 83 ? 92.783 18.833 62.552 1.00 32.20 63 TYR E O 1
ATOM 11944 N N . TYR E 1 84 ? 92.268 20.571 61.217 1.00 32.89 64 TYR E N 1
ATOM 11945 C CA . TYR E 1 84 ? 93.569 20.583 60.560 1.00 27.92 64 TYR E CA 1
ATOM 11946 C C . TYR E 1 84 ? 94.668 20.872 61.571 1.00 29.05 64 TYR E C 1
ATOM 11947 O O . TYR E 1 84 ? 95.727 20.244 61.548 1.00 32.45 64 TYR E O 1
ATOM 11956 N N . SER E 1 85 ? 94.409 21.833 62.450 1.00 26.24 65 SER E N 1
ATOM 11957 C CA . SER E 1 85 ? 95.405 22.280 63.416 1.00 28.47 65 SER E CA 1
ATOM 11958 C C . SER E 1 85 ? 95.799 21.174 64.393 1.00 30.65 65 SER E C 1
ATOM 11959 O O . SER E 1 85 ? 96.964 21.058 64.770 1.00 26.92 65 SER E O 1
ATOM 11962 N N . PHE E 1 86 ? 94.821 20.365 64.793 1.00 28.24 66 PHE E N 1
ATOM 11963 C CA . PHE E 1 86 ? 95.041 19.302 65.773 1.00 30.00 66 PHE E CA 1
ATOM 11964 C C . PHE E 1 86 ? 96.098 18.285 65.340 1.00 26.74 66 PHE E C 1
ATOM 11965 O O . PHE E 1 86 ? 96.978 17.925 66.118 1.00 29.84 66 PHE E O 1
ATOM 11973 N N . ILE E 1 87 ? 96.015 17.831 64.095 1.00 28.58 67 ILE E N 1
ATOM 11974 C CA . ILE E 1 87 ? 96.887 16.758 63.631 1.00 28.95 67 ILE E CA 1
ATOM 11975 C C . ILE E 1 87 ? 97.929 17.175 62.597 1.00 29.26 67 ILE E C 1
ATOM 11976 O O . ILE E 1 87 ? 98.436 16.328 61.863 1.00 31.61 67 ILE E O 1
ATOM 11981 N N . ASN E 1 88 ? 98.253 18.465 62.533 1.00 29.14 68 ASN E N 1
ATOM 11982 C CA . ASN E 1 88 ? 99.254 18.935 61.574 1.00 27.18 68 ASN E CA 1
ATOM 11983 C C . ASN E 1 88 ? 100.186 20.038 62.076 1.00 27.38 68 ASN E C 1
ATOM 11984 O O . ASN E 1 88 ? 100.983 20.570 61.306 1.00 30.25 68 ASN E O 1
ATOM 11989 N N . HIS E 1 89 ? 100.091 20.378 63.357 1.00 31.44 69 HIS E N 1
ATOM 11990 C CA . HIS E 1 89 ? 100.981 21.381 63.932 1.00 32.35 69 HIS E CA 1
ATOM 11991 C C . HIS E 1 89 ? 102.432 20.912 63.876 1.00 32.85 69 HIS E C 1
ATOM 11992 O O . HIS E 1 89 ? 102.725 19.740 64.109 1.00 32.07 69 HIS E O 1
ATOM 11999 N N . GLY E 1 90 ? 103.337 21.829 63.550 1.00 32.34 70 GLY E N 1
ATOM 12000 C CA . GLY E 1 90 ? 104.743 21.496 63.425 1.00 30.46 70 GLY E CA 1
ATOM 12001 C C . GLY E 1 90 ? 105.115 21.039 62.028 1.00 31.46 70 GLY E C 1
ATOM 12002 O O . GLY E 1 90 ? 106.295 20.919 61.700 1.00 28.16 70 GLY E O 1
ATOM 12003 N N . LYS E 1 91 ? 104.105 20.772 61.205 1.00 28.49 71 LYS E N 1
ATOM 12004 C CA . LYS E 1 91 ? 104.337 20.343 59.830 1.00 27.85 71 LYS E CA 1
ATOM 12005 C C . LYS E 1 91 ? 104.403 21.545 58.891 1.00 35.48 71 LYS E C 1
ATOM 12006 O O . LYS E 1 91 ? 103.591 22.465 58.990 1.00 29.04 71 LYS E O 1
ATOM 12012 N N . GLU E 1 92 ? 105.375 21.530 57.984 1.00 31.20 72 GLU E N 1
ATOM 12013 C CA . GLU E 1 92 ? 105.520 22.590 56.993 1.00 37.42 72 GLU E CA 1
ATOM 12014 C C . GLU E 1 92 ? 104.598 22.335 55.809 1.00 37.43 72 GLU E C 1
ATOM 12015 O O . GLU E 1 92 ? 104.235 21.194 55.535 1.00 32.70 72 GLU E O 1
ATOM 12021 N N . SER E 1 93 ? 104.230 23.399 55.103 1.00 32.75 73 SER E N 1
ATOM 12022 C CA . SER E 1 93 ? 103.331 23.271 53.963 1.00 34.78 73 SER E CA 1
ATOM 12023 C C . SER E 1 93 ? 103.930 23.789 52.656 1.00 37.02 73 SER E C 1
ATOM 12024 O O . SER E 1 93 ? 104.350 24.942 52.564 1.00 36.65 73 SER E O 1
ATOM 12027 N N . VAL E 1 94 ? 103.965 22.924 51.649 1.00 37.58 74 VAL E N 1
ATOM 12028 C CA . VAL E 1 94 ? 104.359 23.323 50.302 1.00 35.91 74 VAL E CA 1
ATOM 12029 C C . VAL E 1 94 ? 103.415 22.683 49.292 1.00 35.13 74 VAL E C 1
ATOM 12030 O O . VAL E 1 94 ? 103.154 21.483 49.352 1.00 32.18 74 VAL E O 1
ATOM 12034 N N . VAL E 1 95 ? 102.887 23.493 48.380 1.00 34.14 75 VAL E N 1
ATOM 12035 C CA . VAL E 1 95 ? 101.961 22.999 47.366 1.00 33.10 75 VAL E CA 1
ATOM 12036 C C . VAL E 1 95 ? 102.688 22.587 46.087 1.00 36.53 75 VAL E C 1
ATOM 12037 O O . VAL E 1 95 ? 103.359 23.401 45.453 1.00 39.98 75 VAL E O 1
ATOM 12041 N N . LEU E 1 96 ? 102.553 21.316 45.721 1.00 35.53 76 LEU E N 1
ATOM 12042 C CA . LEU E 1 96 ? 103.144 20.792 44.494 1.00 33.83 76 LEU E CA 1
ATOM 12043 C C . LEU E 1 96 ? 102.077 20.081 43.666 1.00 37.70 76 LEU E C 1
ATOM 12044 O O . LEU E 1 96 ? 101.214 19.394 44.213 1.00 38.16 76 LEU E O 1
ATOM 12049 N N . ASP E 1 97 ? 102.140 20.244 42.348 1.00 38.98 77 ASP E N 1
ATOM 12050 C CA . ASP E 1 97 ? 101.137 19.673 41.453 1.00 40.44 77 ASP E CA 1
ATOM 12051 C C . ASP E 1 97 ? 101.377 18.185 41.193 1.00 46.95 77 ASP E C 1
ATOM 12052 O O . ASP E 1 97 ? 100.429 17.401 41.153 1.00 55.05 77 ASP E O 1
ATOM 12057 N N . LEU E 1 98 ? 102.644 17.815 41.011 1.00 47.53 78 LEU E N 1
ATOM 12058 C CA . LEU E 1 98 ? 103.055 16.453 40.633 1.00 43.56 78 LEU E CA 1
ATOM 12059 C C . LEU E 1 98 ? 102.694 16.062 39.193 1.00 44.20 78 LEU E C 1
ATOM 12060 O O . LEU E 1 98 ? 103.318 15.171 38.616 1.00 42.41 78 LEU E O 1
ATOM 12065 N N . LYS E 1 99 ? 101.689 16.718 38.621 1.00 45.60 79 LYS E N 1
ATOM 12066 C CA . LYS E 1 99 ? 101.365 16.528 37.212 1.00 48.38 79 LYS E CA 1
ATOM 12067 C C . LYS E 1 99 ? 102.117 17.558 36.381 1.00 43.78 79 LYS E C 1
ATOM 12068 O O . LYS E 1 99 ? 102.270 17.409 35.168 1.00 48.00 79 LYS E O 1
ATOM 12074 N N . ASN E 1 100 ? 102.574 18.611 37.050 1.00 46.17 80 ASN E N 1
ATOM 12075 C CA . ASN E 1 100 ? 103.408 19.626 36.425 1.00 46.87 80 ASN E CA 1
ATOM 12076 C C . ASN E 1 100 ? 104.864 19.182 36.437 1.00 49.53 80 ASN E C 1
ATOM 12077 O O . ASN E 1 100 ? 105.396 18.804 37.482 1.00 43.36 80 ASN E O 1
ATOM 12082 N N . ASP E 1 101 ? 105.502 19.224 35.272 1.00 44.08 81 ASP E N 1
ATOM 12083 C CA . ASP E 1 101 ? 106.855 18.698 35.116 1.00 45.69 81 ASP E CA 1
ATOM 12084 C C . ASP E 1 101 ? 107.891 19.386 36.001 1.00 47.21 81 ASP E C 1
ATOM 12085 O O . ASP E 1 101 ? 108.833 18.745 36.465 1.00 48.87 81 ASP E O 1
ATOM 12090 N N . HIS E 1 102 ? 107.722 20.683 36.236 1.00 42.77 82 HIS E N 1
ATOM 12091 C CA . HIS E 1 102 ? 108.651 21.416 37.093 1.00 45.21 82 HIS E CA 1
ATOM 12092 C C . HIS E 1 102 ? 108.480 21.063 38.570 1.00 44.63 82 HIS E C 1
ATOM 12093 O O . HIS E 1 102 ? 109.457 20.998 39.317 1.00 48.26 82 HIS E O 1
ATOM 12100 N N . ASP E 1 103 ? 107.237 20.847 38.990 1.00 39.85 83 ASP E N 1
ATOM 12101 C CA . ASP E 1 103 ? 106.956 20.454 40.368 1.00 44.87 83 ASP E CA 1
ATOM 12102 C C . ASP E 1 103 ? 107.420 19.028 40.638 1.00 42.85 83 ASP E C 1
ATOM 12103 O O . ASP E 1 103 ? 107.983 18.737 41.694 1.00 41.40 83 ASP E O 1
ATOM 12108 N N . LYS E 1 104 ? 107.166 18.145 39.676 1.00 39.57 84 LYS E N 1
ATOM 12109 C CA . LYS E 1 104 ? 107.559 16.747 39.776 1.00 41.77 84 LYS E CA 1
ATOM 12110 C C . LYS E 1 104 ? 109.064 16.647 39.983 1.00 44.09 84 LYS E C 1
ATOM 12111 O O . LYS E 1 104 ? 109.539 15.874 40.815 1.00 39.16 84 LYS E O 1
ATOM 12117 N N . SER E 1 105 ? 109.802 17.447 39.220 1.00 41.65 85 SER E N 1
ATOM 12118 C CA . SER E 1 105 ? 111.250 17.534 39.346 1.00 43.71 85 SER E CA 1
ATOM 12119 C C . SER E 1 105 ? 111.669 17.927 40.759 1.00 41.82 85 SER E C 1
ATOM 12120 O O . SER E 1 105 ? 112.589 17.342 41.328 1.00 45.99 85 SER E O 1
ATOM 12123 N N . ILE E 1 106 ? 110.986 18.920 41.319 1.00 39.46 86 ILE E N 1
ATOM 12124 C CA . ILE E 1 106 ? 111.261 19.376 42.678 1.00 44.53 86 ILE E CA 1
ATOM 12125 C C . ILE E 1 106 ? 110.945 18.283 43.699 1.00 45.10 86 ILE E C 1
ATOM 12126 O O . ILE E 1 106 ? 111.691 18.076 44.658 1.00 46.43 86 ILE E O 1
ATOM 12131 N N . PHE E 1 107 ? 109.839 17.583 43.472 1.00 43.45 87 PHE E N 1
ATOM 12132 C CA . PHE E 1 107 ? 109.403 16.494 44.341 1.00 42.58 87 PHE E CA 1
ATOM 12133 C C . PHE E 1 107 ? 110.431 15.366 44.371 1.00 44.75 87 PHE E C 1
ATOM 12134 O O . PHE E 1 107 ? 110.705 14.790 45.424 1.00 45.13 87 PHE E O 1
ATOM 12142 N N . ILE E 1 108 ? 110.997 15.062 43.208 1.00 43.94 88 ILE E N 1
ATOM 12143 C CA . ILE E 1 108 ? 112.007 14.017 43.089 1.00 40.59 88 ILE E CA 1
ATOM 12144 C C . ILE E 1 108 ? 113.282 14.398 43.837 1.00 44.56 88 ILE E C 1
ATOM 12145 O O . ILE E 1 108 ? 113.878 13.571 44.529 1.00 46.74 88 ILE E O 1
ATOM 12150 N N . ASN E 1 109 ? 113.685 15.659 43.707 1.00 43.72 89 ASN E N 1
ATOM 12151 C CA . ASN E 1 109 ? 114.837 16.179 44.439 1.00 44.62 89 ASN E CA 1
ATOM 12152 C C . ASN E 1 109 ? 114.645 16.077 45.951 1.00 46.20 89 ASN E C 1
ATOM 12153 O O . ASN E 1 109 ? 115.616 16.007 46.707 1.00 50.04 89 ASN E O 1
ATOM 12158 N N . MET E 1 110 ? 113.388 16.071 46.385 1.00 45.06 90 MET E N 1
ATOM 12159 C CA . MET E 1 110 ? 113.063 15.872 47.793 1.00 49.05 90 MET E CA 1
ATOM 1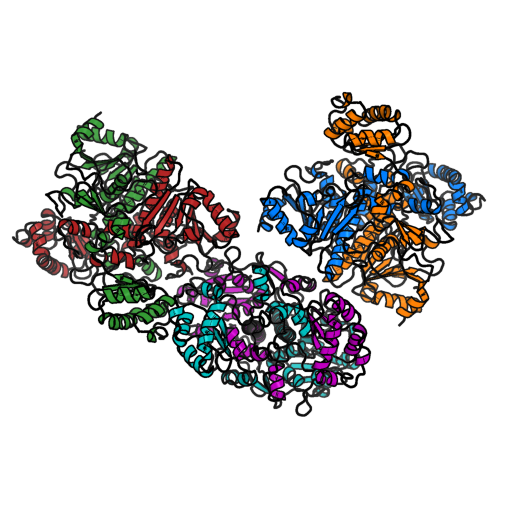2160 C C . MET E 1 110 ? 113.251 14.411 48.181 1.00 43.11 90 MET E C 1
ATOM 12161 O O . MET E 1 110 ? 113.861 14.108 49.205 1.00 46.97 90 MET E O 1
ATOM 12166 N N . LEU E 1 111 ? 112.717 13.514 47.355 1.00 42.40 91 LEU E N 1
ATOM 12167 C CA . LEU E 1 111 ? 112.790 12.078 47.608 1.00 37.55 91 LEU E CA 1
ATOM 12168 C C . LEU E 1 111 ? 114.229 11.598 47.733 1.00 51.71 91 LEU E C 1
ATOM 12169 O O . LEU E 1 111 ? 114.548 10.778 48.596 1.00 51.41 91 LEU E O 1
ATOM 12174 N N . LYS E 1 112 ? 115.098 12.117 46.871 1.00 51.58 92 LYS E N 1
ATOM 12175 C CA . LYS E 1 112 ? 116.510 11.749 46.892 1.00 53.19 92 LYS E CA 1
ATOM 12176 C C . LYS E 1 112 ? 117.212 12.232 48.161 1.00 48.51 92 LYS E C 1
ATOM 12177 O O . LYS E 1 112 ? 118.340 11.829 48.443 1.00 55.60 92 LYS E O 1
ATOM 12183 N N . GLN E 1 113 ? 116.540 13.091 48.924 1.00 42.34 93 GLN E N 1
ATOM 12184 C CA . GLN E 1 113 ? 117.091 13.598 50.177 1.00 49.18 93 GLN E CA 1
ATOM 12185 C C . GLN E 1 113 ? 116.176 13.280 51.369 1.00 52.04 93 GLN E C 1
ATOM 12186 O O . GLN E 1 113 ? 116.405 13.749 52.484 1.00 46.75 93 GLN E O 1
ATOM 12192 N N . ALA E 1 114 ? 115.145 12.475 51.137 1.00 47.49 94 ALA E N 1
ATOM 12193 C CA . ALA E 1 114 ? 114.184 12.161 52.189 1.00 43.88 94 ALA E CA 1
ATOM 12194 C C . ALA E 1 114 ? 114.377 10.754 52.740 1.00 44.99 94 ALA E C 1
ATOM 12195 O O . ALA E 1 114 ? 114.790 9.847 52.019 1.00 42.35 94 ALA E O 1
ATOM 12197 N N . ASP E 1 115 ? 114.068 10.581 54.022 1.00 40.91 95 ASP E N 1
ATOM 12198 C CA . ASP E 1 115 ? 114.120 9.268 54.657 1.00 43.53 95 ASP E CA 1
ATOM 12199 C C . ASP E 1 115 ? 112.801 8.524 54.477 1.00 40.57 95 ASP E C 1
ATOM 12200 O O . ASP E 1 115 ? 112.782 7.305 54.289 1.00 44.36 95 ASP E O 1
ATOM 12205 N N . VAL E 1 116 ? 111.697 9.263 54.535 1.00 39.14 96 VAL E N 1
ATOM 12206 C CA . VAL E 1 116 ? 110.371 8.662 54.460 1.00 35.89 96 VAL E CA 1
ATOM 12207 C C . VAL E 1 116 ? 109.443 9.403 53.499 1.00 32.71 96 VAL E C 1
ATOM 12208 O O . VAL E 1 116 ? 109.367 10.630 53.517 1.00 34.01 96 VAL E O 1
ATOM 12212 N N . LEU E 1 117 ? 108.757 8.646 52.648 1.00 35.77 97 LEU E N 1
ATOM 12213 C CA . LEU E 1 117 ? 107.626 9.167 51.892 1.00 34.31 97 LEU E CA 1
ATOM 12214 C C . LEU E 1 117 ? 106.345 8.537 52.425 1.00 30.89 97 LEU E C 1
ATOM 12215 O O . LEU E 1 117 ? 106.141 7.328 52.307 1.00 31.31 97 LEU E O 1
ATOM 12220 N N . ALA E 1 118 ? 105.485 9.358 53.018 1.00 29.15 98 ALA E N 1
ATOM 12221 C CA . ALA E 1 118 ? 104.243 8.863 53.597 1.00 31.40 98 ALA E CA 1
ATOM 12222 C C . ALA E 1 118 ? 103.033 9.368 52.822 1.00 26.13 98 ALA E C 1
ATOM 12223 O O . ALA E 1 118 ? 102.974 10.538 52.449 1.00 29.38 98 ALA E O 1
ATOM 12225 N N . GLU E 1 119 ? 102.074 8.482 52.567 1.00 26.27 99 GLU E N 1
ATOM 12226 C CA . GLU E 1 119 ? 100.831 8.876 51.906 1.00 31.26 99 GLU E CA 1
ATOM 12227 C C . GLU E 1 119 ? 99.669 7.968 52.298 1.00 27.69 99 GLU E C 1
ATOM 12228 O O . GLU E 1 119 ? 99.876 6.857 52.786 1.00 26.64 99 GLU E O 1
ATOM 12234 N N . ASN E 1 120 ? 98.448 8.449 52.086 1.00 29.01 100 ASN E N 1
ATOM 12235 C CA . ASN E 1 120 ? 97.264 7.652 52.373 1.00 27.98 100 ASN E CA 1
ATOM 12236 C C . ASN E 1 120 ? 96.123 7.850 51.372 1.00 31.14 100 ASN E C 1
ATOM 12237 O O . ASN E 1 120 ? 94.953 7.890 51.751 1.00 31.14 100 ASN E O 1
ATOM 12242 N N . PHE E 1 121 ? 96.469 7.963 50.090 1.00 29.92 101 PHE E N 1
ATOM 12243 C CA . PHE E 1 121 ? 95.463 7.977 49.032 1.00 34.40 101 PHE E CA 1
ATOM 12244 C C . PHE E 1 121 ? 94.891 6.576 48.864 1.00 35.56 101 PHE E C 1
ATOM 12245 O O . PHE E 1 121 ? 95.296 5.639 49.553 1.00 34.61 101 PHE E O 1
ATOM 12253 N N . ARG E 1 122 ? 93.953 6.437 47.933 1.00 37.35 102 ARG E N 1
ATOM 12254 C CA . ARG E 1 122 ? 93.545 5.123 47.458 1.00 38.92 102 ARG E CA 1
ATOM 12255 C C . ARG E 1 122 ? 94.774 4.435 46.873 1.00 36.82 102 ARG E C 1
ATOM 12256 O O . ARG E 1 122 ? 95.639 5.098 46.301 1.00 30.21 102 ARG E O 1
ATOM 12264 N N . PRO E 1 123 ? 94.869 3.107 47.032 1.00 37.40 103 PRO E N 1
ATOM 12265 C CA . PRO E 1 123 ? 95.973 2.364 46.417 1.00 33.89 103 PRO E CA 1
ATOM 12266 C C . PRO E 1 123 ? 95.996 2.549 44.901 1.00 38.50 103 PRO E C 1
ATOM 12267 O O . PRO E 1 123 ? 94.947 2.515 44.258 1.00 33.15 103 PRO E O 1
ATOM 12271 N N . GLY E 1 124 ? 97.185 2.754 44.345 1.00 35.37 104 GLY E N 1
ATOM 12272 C CA . GLY E 1 124 ? 97.331 2.942 42.914 1.00 38.45 104 GLY E CA 1
ATOM 12273 C C . GLY E 1 124 ? 97.414 4.402 42.508 1.00 39.38 104 GLY E C 1
ATOM 12274 O O . GLY E 1 124 ? 97.901 4.723 41.426 1.00 39.33 104 GLY E O 1
ATOM 12275 N N . THR E 1 125 ? 96.935 5.287 43.375 1.00 37.20 105 THR E N 1
ATOM 12276 C CA . THR E 1 125 ? 96.962 6.722 43.100 1.00 39.39 105 THR E CA 1
ATOM 12277 C C . THR E 1 125 ? 98.380 7.218 42.838 1.00 40.61 105 THR E C 1
ATOM 12278 O O . THR E 1 125 ? 98.619 7.982 41.902 1.00 39.35 105 THR E O 1
ATOM 12282 N N . MET E 1 126 ? 99.321 6.768 43.661 1.00 33.23 106 MET E N 1
ATOM 12283 C CA . MET E 1 126 ? 100.716 7.160 43.502 1.00 38.17 106 MET E CA 1
ATOM 12284 C C . MET E 1 126 ? 101.390 6.494 42.301 1.00 43.82 106 MET E C 1
ATOM 12285 O O . MET E 1 126 ? 102.344 7.038 41.743 1.00 42.00 106 MET E O 1
ATOM 12290 N N . GLU E 1 127 ? 100.894 5.327 41.899 1.00 41.49 107 GLU E N 1
ATOM 12291 C CA . GLU E 1 127 ? 101.509 4.592 40.797 1.00 44.65 107 GLU E CA 1
ATOM 12292 C C . GLU E 1 127 ? 101.170 5.198 39.431 1.00 51.09 107 GLU E C 1
ATOM 12293 O O . GLU E 1 127 ? 101.967 5.108 38.496 1.00 50.14 107 GLU E O 1
ATOM 12299 N N . LYS E 1 128 ? 100.001 5.822 39.311 1.00 47.02 108 LYS E N 1
ATOM 12300 C CA . LYS E 1 128 ? 99.663 6.508 38.064 1.00 50.73 108 LYS E CA 1
ATOM 12301 C C . LYS E 1 128 ? 99.950 8.006 38.113 1.00 47.90 108 LYS E C 1
ATOM 12302 O O . LYS E 1 128 ? 99.494 8.765 37.258 1.00 59.57 108 LYS E O 1
ATOM 12308 N N . LEU E 1 129 ? 100.709 8.418 39.122 1.00 46.47 109 LEU E N 1
ATOM 12309 C CA . LEU E 1 129 ? 101.335 9.732 39.120 1.00 49.09 109 LEU E CA 1
ATOM 12310 C C . LEU E 1 129 ? 102.814 9.528 38.818 1.00 51.08 109 LEU E C 1
ATOM 12311 O O . LEU E 1 129 ? 103.609 10.462 38.881 1.00 52.67 109 LEU E O 1
ATOM 12316 N N . GLY E 1 130 ? 103.170 8.288 38.498 1.00 49.35 110 GLY E N 1
ATOM 12317 C CA . GLY E 1 130 ? 104.526 7.950 38.110 1.00 49.23 110 GLY E CA 1
ATOM 12318 C C . GLY E 1 130 ? 105.416 7.508 39.256 1.00 50.73 110 GLY E C 1
ATOM 12319 O O . GLY E 1 130 ? 106.637 7.447 39.112 1.00 51.00 110 GLY E O 1
ATOM 12320 N N . PHE E 1 131 ? 104.813 7.188 40.396 1.00 50.00 111 PHE E N 1
ATOM 12321 C CA . PHE E 1 131 ? 105.593 6.837 41.578 1.00 42.69 111 PHE E CA 1
ATOM 12322 C C . PHE E 1 131 ? 105.149 5.536 42.239 1.00 49.22 111 PHE E C 1
ATOM 12323 O O . PHE E 1 131 ? 104.712 5.530 43.391 1.00 43.16 111 PHE E O 1
ATOM 12331 N N . SER E 1 132 ? 105.268 4.434 41.505 1.00 46.18 112 SER E N 1
ATOM 12332 C CA . SER E 1 132 ? 105.052 3.109 42.073 1.00 44.31 112 SER E CA 1
ATOM 12333 C C . SER E 1 132 ? 106.207 2.781 43.011 1.00 44.44 112 SER E C 1
ATOM 12334 O O . SER E 1 132 ? 107.205 3.499 43.046 1.00 43.63 112 SER E O 1
ATOM 12337 N N . TRP E 1 133 ? 106.073 1.697 43.767 1.00 44.62 113 TRP E N 1
ATOM 12338 C CA . TRP E 1 133 ? 107.130 1.278 44.682 1.00 46.72 113 TRP E CA 1
ATOM 12339 C C . TRP E 1 133 ? 108.417 0.967 43.925 1.00 46.04 113 TRP E C 1
ATOM 12340 O O . TRP E 1 133 ? 109.506 1.335 44.364 1.00 41.82 113 TRP E O 1
ATOM 12351 N N . GLU E 1 134 ? 108.274 0.306 42.779 1.00 47.84 114 GLU E N 1
ATOM 12352 C CA . GLU E 1 134 ? 109.404 -0.033 41.917 1.00 51.47 114 GLU E CA 1
ATOM 12353 C C . GLU E 1 134 ? 110.221 1.207 41.567 1.00 53.54 114 GLU E C 1
ATOM 12354 O O . GLU E 1 134 ? 111.432 1.249 41.786 1.00 51.58 114 GLU E O 1
ATOM 12360 N N . THR E 1 135 ? 109.541 2.212 41.023 1.00 52.09 115 THR E N 1
ATOM 12361 C CA . THR E 1 135 ? 110.173 3.467 40.630 1.00 47.77 115 THR E CA 1
ATOM 12362 C C . THR E 1 135 ? 110.849 4.146 41.815 1.00 52.09 115 THR E C 1
ATOM 12363 O O . THR E 1 135 ? 112.006 4.562 41.729 1.00 48.97 115 THR E O 1
ATOM 12367 N N . LEU E 1 136 ? 110.116 4.243 42.921 1.00 49.29 116 LEU E N 1
ATOM 12368 C CA . LEU E 1 136 ? 110.598 4.906 44.129 1.00 45.66 116 LEU E CA 1
ATOM 12369 C C . LEU E 1 136 ? 111.913 4.322 44.639 1.00 48.09 116 LEU E C 1
ATOM 12370 O O . LEU E 1 136 ? 112.738 5.039 45.203 1.00 44.56 116 LEU E O 1
ATOM 12375 N N . GLN E 1 137 ? 112.107 3.023 44.434 1.00 48.58 117 GLN E N 1
ATOM 12376 C CA . GLN E 1 137 ? 113.350 2.371 44.831 1.00 50.29 117 GLN E CA 1
ATOM 12377 C C . GLN E 1 137 ? 114.504 2.786 43.926 1.00 53.13 117 GLN E C 1
ATOM 12378 O O . GLN E 1 137 ? 115.623 3.002 44.396 1.00 53.28 117 GLN E O 1
ATOM 12384 N N . GLU E 1 138 ? 114.230 2.892 42.629 1.00 53.02 118 GLU E N 1
ATOM 12385 C CA . GLU E 1 138 ? 115.235 3.346 41.674 1.00 51.45 118 GLU E CA 1
ATOM 12386 C C . GLU E 1 138 ? 115.608 4.798 41.943 1.00 51.55 118 GLU E C 1
ATOM 12387 O O . GLU E 1 138 ? 116.764 5.191 41.781 1.00 52.32 118 GLU E O 1
ATOM 12393 N N . ILE E 1 139 ? 114.622 5.588 42.359 1.00 48.90 119 ILE E N 1
ATOM 12394 C CA . ILE E 1 139 ? 114.852 6.984 42.709 1.00 46.46 119 ILE E CA 1
ATOM 12395 C C . ILE E 1 139 ? 115.740 7.096 43.944 1.00 50.59 119 ILE E C 1
ATOM 12396 O O . ILE E 1 139 ? 116.698 7.869 43.965 1.00 51.84 119 ILE E O 1
ATOM 12401 N N . ASN E 1 140 ? 115.416 6.312 44.969 1.00 50.92 120 ASN E N 1
ATOM 12402 C CA . ASN E 1 140 ? 116.175 6.309 46.216 1.00 54.19 120 ASN E CA 1
ATOM 12403 C C . ASN E 1 140 ? 116.027 4.975 46.949 1.00 58.80 120 ASN E C 1
ATOM 12404 O O . ASN E 1 140 ? 115.007 4.724 47.590 1.00 53.40 120 ASN E O 1
ATOM 12409 N N . PRO E 1 141 ? 117.056 4.117 46.853 1.00 58.21 121 PRO E N 1
ATOM 12410 C CA . PRO E 1 141 ? 117.059 2.775 47.447 1.00 60.52 121 PRO E CA 1
ATOM 12411 C C . PRO E 1 141 ? 116.919 2.791 48.967 1.00 57.65 121 PRO E C 1
ATOM 12412 O O . PRO E 1 141 ? 116.544 1.775 49.553 1.00 60.53 121 PRO E O 1
ATOM 12416 N N . ARG E 1 142 ? 117.216 3.926 49.592 1.00 57.09 122 ARG E N 1
ATOM 12417 C CA . ARG E 1 142 ? 117.168 4.032 51.047 1.00 60.38 122 ARG E CA 1
ATOM 12418 C C . ARG E 1 142 ? 115.866 4.658 51.548 1.00 58.98 122 ARG E C 1
ATOM 12419 O O . ARG E 1 142 ? 115.717 4.924 52.741 1.00 51.21 122 ARG E O 1
ATOM 12427 N N . LEU E 1 143 ? 114.924 4.882 50.637 1.00 51.30 123 LEU E N 1
ATOM 12428 C CA . LEU E 1 143 ? 113.677 5.559 50.980 1.00 50.07 123 LEU E CA 1
ATOM 12429 C C . LEU E 1 143 ? 112.632 4.615 51.571 1.00 42.66 123 LEU E C 1
ATOM 12430 O O . LEU E 1 143 ? 112.340 3.563 51.004 1.00 41.08 123 LEU E O 1
ATOM 12435 N N . ILE E 1 144 ? 112.071 5.005 52.711 1.00 42.41 124 ILE E N 1
ATOM 12436 C CA . ILE E 1 144 ? 110.975 4.263 53.321 1.00 38.56 124 ILE E CA 1
ATOM 12437 C C . ILE E 1 144 ? 109.650 4.737 52.740 1.00 33.33 124 ILE E C 1
ATOM 12438 O O . ILE E 1 144 ? 109.259 5.888 52.930 1.00 33.77 124 ILE E O 1
ATOM 12443 N N . TYR E 1 145 ? 108.960 3.852 52.030 1.00 31.21 125 TYR E N 1
ATOM 12444 C CA . TYR E 1 145 ? 107.657 4.182 51.464 1.00 33.00 125 TYR E CA 1
ATOM 12445 C C . TYR E 1 145 ? 106.542 3.685 52.383 1.00 30.78 125 TYR E C 1
ATOM 12446 O O . TYR E 1 145 ? 106.338 2.482 52.530 1.00 31.84 125 TYR E O 1
ATOM 12455 N N . ALA E 1 146 ? 105.832 4.619 53.006 1.00 34.86 126 ALA E N 1
ATOM 12456 C CA . ALA E 1 146 ? 104.827 4.279 54.008 1.00 33.03 126 ALA E CA 1
ATOM 12457 C C . ALA E 1 146 ? 103.421 4.626 53.546 1.00 31.30 126 ALA E C 1
ATOM 12458 O O . ALA E 1 146 ? 103.074 5.798 53.407 1.00 31.64 126 ALA E O 1
ATOM 12460 N N . SER E 1 147 ? 102.610 3.599 53.322 1.00 28.61 127 SER E N 1
ATOM 12461 C CA . SER E 1 147 ? 101.242 3.802 52.878 1.00 25.80 127 SER E CA 1
ATOM 12462 C C . SER E 1 147 ? 100.240 3.319 53.917 1.00 31.27 127 SER E C 1
ATOM 12463 O O . SER E 1 147 ? 100.431 2.284 54.560 1.00 25.04 127 SER E O 1
ATOM 12466 N N . SER E 1 148 ? 99.170 4.084 54.077 1.00 26.06 128 SER E N 1
ATOM 12467 C CA . SER E 1 148 ? 98.065 3.674 54.920 1.00 22.54 128 SER E CA 1
ATOM 12468 C C . SER E 1 148 ? 96.781 3.809 54.121 1.00 24.62 128 SER E C 1
ATOM 12469 O O . SER E 1 148 ? 96.526 4.841 53.515 1.00 29.14 128 SER E O 1
ATOM 12472 N N . SER E 1 149 ? 95.980 2.755 54.095 1.00 24.36 129 SER E N 1
ATOM 12473 C CA . SER E 1 149 ? 94.730 2.795 53.356 1.00 20.81 129 SER E CA 1
ATOM 12474 C C . SER E 1 149 ? 93.674 1.998 54.093 1.00 25.57 129 SER E C 1
ATOM 12475 O O . SER E 1 149 ? 93.938 1.447 55.161 1.00 25.93 129 SER E O 1
ATOM 12478 N N . GLY E 1 150 ? 92.479 1.936 53.524 1.00 25.48 130 GLY E N 1
ATOM 12479 C CA . GLY E 1 150 ? 91.391 1.223 54.157 1.00 26.97 130 GLY E CA 1
ATOM 12480 C C . GLY E 1 150 ? 91.672 -0.255 54.331 1.00 27.68 130 GLY E C 1
ATOM 12481 O O . GLY E 1 150 ? 91.513 -0.794 55.425 1.00 25.98 130 GLY E O 1
ATOM 12482 N N . PHE E 1 151 ? 92.106 -0.907 53.258 1.00 24.65 131 PHE E N 1
ATOM 12483 C CA . PHE E 1 151 ? 92.301 -2.354 53.279 1.00 24.94 131 PHE E CA 1
ATOM 12484 C C . PHE E 1 151 ? 93.714 -2.789 52.894 1.00 23.10 131 PHE E C 1
ATOM 12485 O O . PHE E 1 151 ? 93.986 -3.984 52.776 1.00 24.63 131 PHE E O 1
ATOM 12493 N N . GLY E 1 152 ? 94.612 -1.824 52.719 1.00 23.38 132 GLY E N 1
ATOM 12494 C CA . GLY E 1 152 ? 95.968 -2.119 52.287 1.00 29.15 132 GLY E CA 1
ATOM 12495 C C . GLY E 1 152 ? 96.118 -2.033 50.778 1.00 29.82 132 GLY E C 1
ATOM 12496 O O . GLY E 1 152 ? 95.148 -1.795 50.059 1.00 23.75 132 GLY E O 1
ATOM 12497 N N . HIS E 1 153 ? 97.340 -2.228 50.296 1.00 27.96 133 HIS E N 1
ATOM 12498 C CA . HIS E 1 153 ? 97.612 -2.156 48.864 1.00 32.49 133 HIS E CA 1
ATOM 12499 C C . HIS E 1 153 ? 97.444 -3.508 48.170 1.00 31.83 133 HIS E C 1
ATOM 12500 O O . HIS E 1 153 ? 97.764 -3.654 46.989 1.00 28.60 133 HIS E O 1
ATOM 12507 N N . THR E 1 154 ? 96.949 -4.500 48.904 1.00 26.91 134 THR E N 1
ATOM 12508 C CA . THR E 1 154 ? 96.732 -5.827 48.331 1.00 26.44 134 THR E CA 1
ATOM 12509 C C . THR E 1 154 ? 95.365 -6.386 48.713 1.00 30.95 134 THR E C 1
ATOM 12510 O O . THR E 1 154 ? 94.691 -5.856 49.596 1.00 28.66 134 THR E O 1
ATOM 12514 N N . GLY E 1 155 ? 94.965 -7.464 48.047 1.00 27.10 135 GLY E N 1
ATOM 12515 C CA . GLY E 1 155 ? 93.717 -8.136 48.360 1.00 26.92 135 GLY E CA 1
ATOM 12516 C C . GLY E 1 155 ? 92.558 -7.638 47.522 1.00 28.55 135 GLY E C 1
ATOM 12517 O O . GLY E 1 155 ? 92.658 -6.594 46.877 1.00 25.70 135 GLY E O 1
ATOM 12518 N N . PRO E 1 156 ? 91.444 -8.384 47.531 1.00 27.41 136 PRO E N 1
ATOM 12519 C CA . PRO E 1 156 ? 90.235 -8.078 46.755 1.00 23.15 136 PRO E CA 1
ATOM 12520 C C . PRO E 1 156 ? 89.580 -6.737 47.0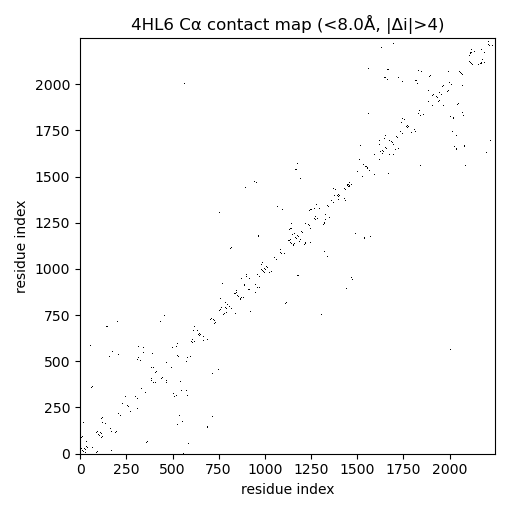84 1.00 28.30 136 PRO E C 1
ATOM 12521 O O . PRO E 1 156 ? 88.863 -6.193 46.241 1.00 33.66 136 PRO E O 1
ATOM 12525 N N . LEU E 1 157 ? 89.817 -6.206 48.279 1.00 30.43 137 LEU E N 1
ATOM 12526 C CA . LEU E 1 157 ? 89.132 -4.983 48.701 1.00 24.80 137 LEU E CA 1
ATOM 12527 C C . LEU E 1 157 ? 90.007 -3.734 48.664 1.00 23.38 137 LEU E C 1
ATOM 12528 O O . LEU E 1 157 ? 89.604 -2.685 49.162 1.00 27.59 137 LEU E O 1
ATOM 12533 N N . LYS E 1 158 ? 91.193 -3.840 48.074 1.00 25.39 138 LYS E N 1
ATOM 12534 C CA . LYS E 1 158 ? 92.158 -2.741 48.112 1.00 28.61 138 LYS E CA 1
ATOM 12535 C C . LYS E 1 158 ? 91.623 -1.428 47.534 1.00 31.33 138 LYS E C 1
ATOM 12536 O O . LYS E 1 158 ? 92.031 -0.350 47.959 1.00 27.13 138 LYS E O 1
ATOM 12542 N N . ASP E 1 159 ? 90.698 -1.523 46.584 1.00 31.10 139 ASP E N 1
ATOM 12543 C CA . ASP E 1 159 ? 90.121 -0.336 45.956 1.00 32.71 139 ASP E CA 1
ATOM 12544 C C . ASP E 1 159 ? 88.759 0.037 46.543 1.00 33.42 139 ASP E C 1
ATOM 12545 O O . ASP E 1 159 ? 88.134 1.003 46.107 1.00 33.65 139 ASP E O 1
ATOM 12550 N N . ALA E 1 160 ? 88.305 -0.724 47.533 1.00 31.99 140 ALA E N 1
ATOM 12551 C CA . ALA E 1 160 ? 87.000 -0.483 48.141 1.00 30.28 140 ALA E CA 1
ATOM 12552 C C . ALA E 1 160 ? 86.996 0.779 48.997 1.00 35.80 140 ALA E C 1
ATOM 12553 O O . ALA E 1 160 ? 88.010 1.121 49.605 1.00 31.95 140 ALA E O 1
ATOM 12555 N N . PRO E 1 161 ? 85.851 1.481 49.033 1.00 36.35 141 PRO E N 1
ATOM 12556 C CA . PRO E 1 161 ? 85.654 2.626 49.926 1.00 39.87 141 PRO E CA 1
ATOM 12557 C C . PRO E 1 161 ? 85.859 2.215 51.374 1.00 40.92 141 PRO E C 1
ATOM 12558 O O . PRO E 1 161 ? 85.499 1.097 51.748 1.00 40.69 141 PRO E O 1
ATOM 12562 N N . ALA E 1 162 ? 86.431 3.104 52.178 1.00 31.83 142 ALA E N 1
ATOM 12563 C CA . ALA E 1 162 ? 86.800 2.738 53.539 1.00 36.45 142 ALA E CA 1
ATOM 12564 C C . ALA E 1 162 ? 86.882 3.910 54.517 1.00 38.08 142 ALA E C 1
ATOM 12565 O O . ALA E 1 162 ? 87.952 4.226 55.041 1.00 35.07 142 ALA E O 1
ATOM 12567 N N . TYR E 1 163 ? 85.745 4.546 54.767 1.00 32.83 143 TYR E N 1
ATOM 12568 C CA . TYR E 1 163 ? 85.654 5.508 55.852 1.00 22.34 143 TYR E CA 1
ATOM 12569 C C . TYR E 1 163 ? 85.809 4.753 57.167 1.00 27.27 143 TYR E C 1
ATOM 12570 O O . TYR E 1 163 ? 85.637 3.534 57.214 1.00 23.26 143 TYR E O 1
ATOM 12579 N N . ASP E 1 164 ? 86.131 5.477 58.233 1.00 28.39 144 ASP E N 1
ATOM 12580 C CA . ASP E 1 164 ? 86.314 4.863 59.543 1.00 25.13 144 ASP E CA 1
ATOM 12581 C C . ASP E 1 164 ? 85.107 4.025 59.954 1.00 22.00 144 ASP E C 1
ATOM 12582 O O . ASP E 1 164 ? 85.252 2.909 60.452 1.00 24.38 144 ASP E O 1
ATOM 12587 N N . THR E 1 165 ? 83.919 4.571 59.726 1.00 23.29 145 THR E N 1
ATOM 12588 C CA . THR E 1 165 ? 82.677 3.916 60.114 1.00 26.33 145 THR E CA 1
ATOM 12589 C C . THR E 1 165 ? 82.467 2.615 59.339 1.00 28.73 145 THR E C 1
ATOM 12590 O O . THR E 1 165 ? 81.915 1.649 59.871 1.00 27.68 145 THR E O 1
ATOM 12594 N N . ILE E 1 166 ? 82.919 2.590 58.088 1.00 25.48 146 ILE E N 1
ATOM 12595 C CA . ILE E 1 166 ? 82.850 1.382 57.273 1.00 25.15 146 ILE E CA 1
ATOM 12596 C C . ILE E 1 166 ? 83.707 0.274 57.871 1.00 23.60 146 ILE E C 1
ATOM 12597 O O . ILE E 1 166 ? 83.282 -0.879 57.950 1.00 24.79 146 ILE E O 1
ATOM 12602 N N . ILE E 1 167 ? 84.915 0.634 58.291 1.00 21.91 147 ILE E N 1
ATOM 12603 C CA . ILE E 1 167 ? 85.857 -0.335 58.844 1.00 24.61 147 ILE E CA 1
ATOM 12604 C C . ILE E 1 167 ? 85.404 -0.867 60.201 1.00 22.92 147 ILE E C 1
ATOM 12605 O O . ILE E 1 167 ? 85.529 -2.058 60.474 1.00 21.09 147 ILE E O 1
ATOM 12610 N N . GLN E 1 168 ? 84.872 0.011 61.045 1.00 24.78 148 GLN E N 1
ATOM 12611 C CA . GLN E 1 168 ? 84.325 -0.424 62.329 1.00 26.78 148 GLN E CA 1
ATOM 12612 C C . GLN E 1 168 ? 83.217 -1.452 62.114 1.00 24.84 148 GLN E C 1
ATOM 12613 O O . GLN E 1 168 ? 83.163 -2.479 62.790 1.00 25.36 148 GLN E O 1
ATOM 12619 N N . ALA E 1 169 ? 82.345 -1.168 61.152 1.00 27.03 149 ALA E N 1
ATOM 12620 C CA . ALA E 1 169 ? 81.223 -2.038 60.827 1.00 25.41 149 ALA E CA 1
ATOM 12621 C C . ALA E 1 169 ? 81.680 -3.416 60.360 1.00 27.74 149 ALA E C 1
ATOM 12622 O O . ALA E 1 169 ? 81.154 -4.436 60.803 1.00 30.22 149 ALA E O 1
ATOM 12624 N N . MET E 1 170 ? 82.660 -3.438 59.463 1.00 25.84 150 MET E N 1
ATOM 12625 C CA . MET E 1 170 ? 83.111 -4.683 58.849 1.00 24.59 150 MET E CA 1
ATOM 12626 C C . MET E 1 170 ? 84.069 -5.488 59.722 1.00 25.43 150 MET E C 1
ATOM 12627 O O . MET E 1 170 ? 84.251 -6.684 59.503 1.00 24.65 150 MET E O 1
ATOM 12632 N N . SER E 1 171 ? 84.688 -4.836 60.701 1.00 23.03 151 SER E N 1
ATOM 12633 C CA . SER E 1 171 ? 85.699 -5.496 61.523 1.00 25.37 151 SER E CA 1
ATOM 12634 C C . SER E 1 171 ? 85.080 -6.366 62.605 1.00 25.09 151 SER E C 1
ATOM 12635 O O . SER E 1 171 ? 85.697 -7.321 63.073 1.00 22.58 151 SER E O 1
ATOM 12638 N N . GLY E 1 172 ? 83.864 -6.021 63.010 1.00 24.40 152 GLY E N 1
ATOM 12639 C CA . GLY E 1 172 ? 83.191 -6.743 64.071 1.00 26.17 152 GLY E CA 1
ATOM 12640 C C . GLY E 1 172 ? 83.115 -5.940 65.355 1.00 27.47 152 GLY E C 1
ATOM 12641 O O . GLY E 1 172 ? 82.439 -6.338 66.301 1.00 26.03 152 GLY E O 1
ATOM 12642 N N . ILE E 1 173 ? 83.793 -4.796 65.380 1.00 26.20 153 ILE E N 1
ATOM 12643 C CA . ILE E 1 173 ? 83.904 -4.005 66.601 1.00 24.42 153 ILE E CA 1
ATOM 12644 C C . ILE E 1 173 ? 82.582 -3.334 66.993 1.00 26.53 153 ILE E C 1
ATOM 12645 O O . ILE E 1 173 ? 82.282 -3.201 68.180 1.00 29.29 153 ILE E O 1
ATOM 12650 N N . MET E 1 174 ? 81.789 -2.927 66.003 1.00 26.58 154 MET E N 1
ATOM 12651 C CA . MET E 1 174 ? 80.479 -2.346 66.281 1.00 27.63 154 MET E CA 1
ATOM 12652 C C . MET E 1 174 ? 79.606 -3.371 66.986 1.00 29.52 154 MET E C 1
ATOM 12653 O O . MET E 1 174 ? 78.882 -3.049 67.927 1.00 26.96 154 MET E O 1
ATOM 12658 N N . MET E 1 175 ? 79.691 -4.610 66.517 1.00 27.75 155 MET E N 1
ATOM 12659 C CA . MET E 1 175 ? 78.895 -5.701 67.057 1.00 31.16 155 MET E CA 1
ATOM 12660 C C . MET E 1 175 ? 79.247 -5.982 68.515 1.00 30.03 155 MET E C 1
ATOM 12661 O O . MET E 1 175 ? 78.390 -6.387 69.294 1.00 33.17 155 MET E O 1
ATOM 12666 N N . GLU E 1 176 ? 80.506 -5.755 68.880 1.00 27.26 156 GLU E N 1
ATOM 12667 C CA . GLU E 1 176 ? 80.977 -6.031 70.235 1.00 34.59 156 GLU E CA 1
ATOM 12668 C C . GLU E 1 176 ? 80.714 -4.881 71.203 1.00 32.84 156 GLU E C 1
ATOM 12669 O O . GLU E 1 176 ? 80.931 -5.013 72.407 1.00 31.14 156 GLU E O 1
ATOM 12675 N N . THR E 1 177 ? 80.244 -3.755 70.678 1.00 32.75 157 THR E N 1
ATOM 12676 C CA . THR E 1 177 ? 80.166 -2.530 71.470 1.00 29.71 157 THR E CA 1
ATOM 12677 C C . THR E 1 177 ? 78.740 -2.124 71.841 1.00 32.45 157 THR E C 1
ATOM 12678 O O . THR E 1 177 ? 77.849 -2.093 70.992 1.00 32.54 157 THR E O 1
ATOM 12682 N N . GLY E 1 178 ? 78.540 -1.807 73.117 1.00 28.35 158 GLY E N 1
ATOM 12683 C CA . GLY E 1 178 ? 77.241 -1.397 73.617 1.00 31.84 158 GLY E CA 1
ATOM 12684 C C . GLY E 1 178 ? 76.662 -2.423 74.573 1.00 34.30 158 GLY E C 1
ATOM 12685 O O . GLY E 1 178 ? 77.241 -3.490 74.773 1.00 29.34 158 GLY E O 1
ATOM 12686 N N . TYR E 1 179 ? 75.519 -2.097 75.168 1.00 38.56 159 TYR E N 1
ATOM 12687 C CA . TYR E 1 179 ? 74.829 -3.030 76.050 1.00 39.89 159 TYR E CA 1
ATOM 12688 C C . TYR E 1 179 ? 74.350 -4.248 75.265 1.00 38.76 159 TYR E C 1
ATOM 12689 O O . TYR E 1 179 ? 73.939 -4.121 74.113 1.00 43.05 159 TYR E O 1
ATOM 12698 N N . PRO E 1 180 ? 74.416 -5.437 75.887 1.00 41.16 160 PRO E N 1
ATOM 12699 C CA . PRO E 1 180 ? 74.151 -6.722 75.224 1.00 43.90 160 PRO E CA 1
ATOM 12700 C C . PRO E 1 180 ? 72.784 -6.847 74.544 1.00 47.35 160 PRO E C 1
ATOM 12701 O O . PRO E 1 180 ? 72.648 -7.658 73.628 1.00 47.31 160 PRO E O 1
ATOM 12705 N N . ASP E 1 181 ? 71.796 -6.068 74.973 1.00 45.12 161 ASP E N 1
ATOM 12706 C CA . ASP E 1 181 ? 70.473 -6.134 74.354 1.00 57.15 161 ASP E CA 1
ATOM 12707 C C . ASP E 1 181 ? 70.165 -4.929 73.466 1.00 52.35 161 ASP E C 1
ATOM 12708 O O . ASP E 1 181 ? 69.218 -4.955 72.678 1.00 57.70 161 ASP E O 1
ATOM 12713 N N . ALA E 1 182 ? 70.970 -3.879 73.596 1.00 49.53 162 ALA E N 1
ATOM 12714 C CA . ALA E 1 182 ? 70.826 -2.685 72.771 1.00 46.07 162 ALA E CA 1
ATOM 12715 C C . ALA E 1 182 ? 71.348 -2.955 71.357 1.00 43.58 162 ALA E C 1
ATOM 12716 O O . ALA E 1 182 ? 72.102 -3.905 71.149 1.00 47.87 162 ALA E O 1
ATOM 12718 N N . PRO E 1 183 ? 70.937 -2.132 70.375 1.00 39.41 163 PRO E N 1
ATOM 12719 C CA . PRO E 1 183 ? 71.456 -2.293 69.010 1.00 44.83 163 PRO E CA 1
ATOM 12720 C C . PRO E 1 183 ? 72.959 -2.016 68.936 1.00 41.57 163 PRO E C 1
ATOM 12721 O O . PRO E 1 183 ? 73.478 -1.300 69.792 1.00 36.76 163 PRO E O 1
ATOM 12725 N N . PRO E 1 184 ? 73.648 -2.576 67.924 1.00 39.82 164 PRO E N 1
ATOM 12726 C CA . PRO E 1 184 ? 75.095 -2.388 67.764 1.00 34.63 164 PRO E CA 1
ATOM 12727 C C . PRO E 1 184 ? 75.453 -0.912 67.664 1.00 34.74 164 PRO E C 1
ATOM 12728 O O . PRO E 1 184 ? 74.624 -0.110 67.234 1.00 37.70 164 PRO E O 1
ATOM 12732 N N . VAL E 1 185 ? 76.670 -0.554 68.052 1.00 33.16 165 VAL E N 1
ATOM 12733 C CA . VAL E 1 185 ? 77.056 0.849 68.031 1.00 32.21 165 VAL E CA 1
ATOM 12734 C C . VAL E 1 185 ? 78.548 1.051 67.777 1.00 31.61 165 VAL E C 1
ATOM 12735 O O . VAL E 1 185 ? 79.384 0.224 68.147 1.00 30.80 165 VAL E O 1
ATOM 12739 N N . ARG E 1 186 ? 78.856 2.159 67.114 1.00 29.88 166 ARG E N 1
ATOM 12740 C CA . ARG E 1 186 ? 80.218 2.575 66.832 1.00 29.47 166 ARG E CA 1
ATOM 12741 C C . ARG E 1 186 ? 80.916 2.931 68.138 1.00 27.55 166 ARG E C 1
ATOM 12742 O O . ARG E 1 186 ? 80.287 3.461 69.053 1.00 31.10 166 ARG E O 1
ATOM 12750 N N . VAL E 1 187 ? 82.208 2.631 68.236 1.00 23.07 167 VAL E N 1
ATOM 12751 C CA . VAL E 1 187 ? 82.983 3.085 69.384 1.00 28.09 167 VAL E CA 1
ATOM 12752 C C . VAL E 1 187 ? 83.092 4.606 69.315 1.00 30.95 167 VAL E C 1
ATOM 12753 O O . VAL E 1 187 ? 83.027 5.188 68.233 1.00 27.20 167 VAL E O 1
ATOM 12757 N N . GLY E 1 188 ? 83.251 5.247 70.467 1.00 23.91 168 GLY E N 1
ATOM 12758 C CA . GLY E 1 188 ? 83.133 6.694 70.558 1.00 27.45 168 GLY E CA 1
ATOM 12759 C C . GLY E 1 188 ? 84.269 7.520 69.984 1.00 31.06 168 GLY E C 1
ATOM 12760 O O . GLY E 1 188 ? 84.471 8.664 70.390 1.00 26.37 168 GLY E O 1
ATOM 12761 N N . THR E 1 189 ? 85.008 6.950 69.039 1.00 28.06 169 THR E N 1
ATOM 12762 C CA . THR E 1 189 ? 86.095 7.664 68.381 1.00 26.95 169 THR E CA 1
ATOM 12763 C C . THR E 1 189 ? 86.379 7.005 67.038 1.00 27.24 169 THR E C 1
ATOM 12764 O O . THR E 1 189 ? 85.832 5.943 66.737 1.00 24.88 169 THR E O 1
ATOM 12768 N N . SER E 1 190 ? 87.226 7.634 66.230 1.00 22.64 170 SER E N 1
ATOM 12769 C CA . SER E 1 190 ? 87.591 7.063 64.934 1.00 22.64 170 SER E CA 1
ATOM 12770 C C . SER E 1 190 ? 88.665 5.995 65.108 1.00 20.22 170 SER E C 1
ATOM 12771 O O . SER E 1 190 ? 89.805 6.172 64.678 1.00 19.22 170 SER E O 1
ATOM 12774 N N . LEU E 1 191 ? 88.280 4.883 65.729 1.00 21.07 171 LEU E N 1
ATOM 12775 C CA . LEU E 1 191 ? 89.207 3.818 66.107 1.00 21.08 171 LEU E CA 1
ATOM 12776 C C . LEU E 1 191 ? 90.037 3.282 64.946 1.00 18.66 171 LEU E C 1
ATOM 12777 O O . LEU E 1 191 ? 91.250 3.111 65.069 1.00 17.89 171 LEU E O 1
ATOM 12782 N N . ALA E 1 192 ? 89.378 3.014 63.823 1.00 21.18 172 ALA E N 1
ATOM 12783 C CA . ALA E 1 192 ? 90.047 2.445 62.656 1.00 20.27 172 ALA E CA 1
ATOM 12784 C C . ALA E 1 192 ? 91.123 3.381 62.118 1.00 20.21 172 ALA E C 1
ATOM 12785 O O . ALA E 1 192 ? 92.244 2.955 61.843 1.00 18.90 172 ALA E O 1
ATOM 12787 N N . ASP E 1 193 ? 90.774 4.658 61.982 1.00 22.02 173 ASP E N 1
ATOM 12788 C CA . ASP E 1 193 ? 91.709 5.672 61.508 1.00 19.09 173 ASP E CA 1
ATOM 12789 C C . ASP E 1 193 ? 92.914 5.772 62.439 1.00 21.57 173 ASP E C 1
ATOM 12790 O O . ASP E 1 193 ? 94.061 5.787 61.992 1.00 24.34 173 ASP E O 1
ATOM 12795 N N . LEU E 1 194 ? 92.643 5.829 63.739 1.00 17.12 174 LEU E N 1
ATOM 12796 C CA . LEU E 1 194 ? 93.695 6.001 64.734 1.00 22.02 174 LEU E CA 1
ATOM 12797 C C . LEU E 1 194 ? 94.590 4.767 64.851 1.00 23.18 174 LEU E C 1
ATOM 12798 O O . LEU E 1 194 ? 95.805 4.893 65.001 1.00 21.64 174 LEU E O 1
ATOM 12803 N N . CYS E 1 195 ? 93.987 3.582 64.786 1.00 23.64 175 CYS E N 1
ATOM 12804 C CA . CYS E 1 195 ? 94.747 2.335 64.774 1.00 20.71 175 CYS E CA 1
ATOM 12805 C C . CYS E 1 195 ? 95.633 2.289 63.537 1.00 23.74 175 CYS E C 1
ATOM 12806 O O . CYS E 1 195 ? 96.795 1.892 63.608 1.00 26.77 175 CYS E O 1
ATOM 12809 N N . GLY E 1 196 ? 95.075 2.701 62.404 1.00 25.37 176 GLY E N 1
ATOM 12810 C CA . GLY E 1 196 ? 95.838 2.791 61.175 1.00 24.55 176 GLY E CA 1
ATOM 12811 C C . GLY E 1 196 ? 97.005 3.740 61.357 1.00 26.29 176 GLY E C 1
ATOM 12812 O O . GLY E 1 196 ? 98.132 3.437 60.969 1.00 28.67 176 GLY E O 1
ATOM 12813 N N . GLY E 1 197 ? 96.734 4.883 61.978 1.00 23.10 177 GLY E N 1
ATOM 12814 C CA . GLY E 1 197 ? 97.752 5.889 62.213 1.00 25.25 177 GLY E CA 1
ATOM 12815 C C . GLY E 1 197 ? 98.910 5.417 63.073 1.00 23.99 177 GLY E C 1
ATOM 12816 O O . GLY E 1 197 ? 100.070 5.561 62.687 1.00 25.39 177 GLY E O 1
ATOM 12817 N N . VAL E 1 198 ? 98.604 4.849 64.236 1.00 19.57 178 VAL E N 1
ATOM 12818 C CA . VAL E 1 198 ? 99.653 4.447 65.167 1.00 18.17 178 VAL E CA 1
ATOM 12819 C C . VAL E 1 198 ? 100.468 3.264 64.632 1.00 22.98 178 VAL E C 1
ATOM 12820 O O . VAL E 1 198 ? 101.656 3.140 64.923 1.00 26.84 178 VAL E O 1
ATOM 12824 N N . TYR E 1 199 ? 99.836 2.413 63.830 1.00 23.92 179 TYR E N 1
ATOM 12825 C CA . TYR E 1 199 ? 100.541 1.306 63.193 1.00 21.56 179 TYR E CA 1
ATOM 12826 C C . TYR E 1 199 ? 101.397 1.784 62.023 1.00 28.75 179 TYR E C 1
ATOM 12827 O O . TYR E 1 199 ? 102.432 1.186 61.717 1.00 23.46 179 TYR E O 1
ATOM 12836 N N . LEU E 1 200 ? 100.952 2.851 61.363 1.00 22.75 180 LEU E N 1
ATOM 12837 C CA . LEU E 1 200 ? 101.723 3.458 60.286 1.00 24.74 180 LEU E CA 1
ATOM 12838 C C . LEU E 1 200 ? 103.006 4.004 60.883 1.00 24.95 180 LEU E C 1
ATOM 12839 O O . LEU E 1 200 ? 104.092 3.799 60.346 1.00 27.33 180 LEU E O 1
ATOM 12844 N N . PHE E 1 201 ? 102.866 4.695 62.009 1.00 25.70 181 PHE E N 1
ATOM 12845 C CA . PHE E 1 201 ? 104.011 5.210 62.747 1.00 25.73 181 PHE E CA 1
ATOM 12846 C C . PHE E 1 201 ? 104.928 4.085 63.205 1.00 29.42 181 PHE E C 1
ATOM 12847 O O . PHE E 1 201 ? 106.147 4.194 63.100 1.00 29.25 181 PHE E O 1
ATOM 12855 N N . SER E 1 202 ? 104.331 3.010 63.715 1.00 25.25 182 SER E N 1
ATOM 12856 C CA . SER E 1 202 ? 105.084 1.854 64.190 1.00 29.11 182 SER E CA 1
ATOM 12857 C C . SER E 1 202 ? 105.837 1.172 63.051 1.00 29.12 182 SER E C 1
ATOM 12858 O O . SER E 1 202 ? 106.957 0.697 63.232 1.00 32.17 182 SER E O 1
ATOM 12861 N N . GLY E 1 203 ? 105.216 1.123 61.878 1.00 27.46 183 GLY E N 1
ATOM 12862 C CA . GLY E 1 203 ? 105.846 0.519 60.718 1.00 32.14 183 GLY E CA 1
ATOM 12863 C C . GLY E 1 203 ? 107.038 1.325 60.240 1.00 34.63 183 GLY E C 1
ATOM 12864 O O . GLY E 1 203 ? 108.100 0.770 59.953 1.00 35.96 183 GLY E O 1
ATOM 12865 N N . ILE E 1 204 ? 106.858 2.641 60.164 1.00 31.77 184 ILE E N 1
ATOM 12866 C CA . ILE E 1 204 ? 107.903 3.554 59.708 1.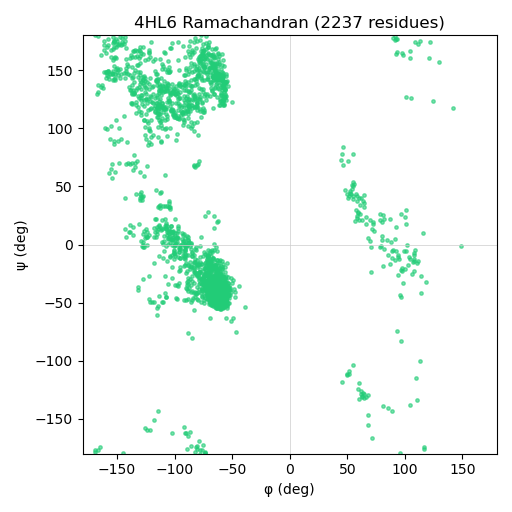00 36.20 184 ILE E CA 1
ATOM 12867 C C . ILE E 1 204 ? 109.176 3.443 60.541 1.00 34.74 184 ILE E C 1
ATOM 12868 O O . ILE E 1 204 ? 110.272 3.282 60.006 1.00 38.06 184 ILE E O 1
ATOM 12873 N N . VAL E 1 205 ? 109.017 3.517 61.856 1.00 34.97 185 VAL E N 1
ATOM 12874 C CA . VAL E 1 205 ? 110.151 3.508 62.771 1.00 36.81 185 VAL E CA 1
ATOM 12875 C C . VAL E 1 205 ? 110.847 2.146 62.817 1.00 35.99 185 VAL E C 1
ATOM 12876 O O . VAL E 1 205 ? 112.042 2.062 63.098 1.00 41.17 185 VAL E O 1
ATOM 12880 N N . SER E 1 206 ? 110.097 1.085 62.534 1.00 35.85 186 SER E N 1
ATOM 12881 C CA . SER E 1 206 ? 110.666 -0.256 62.468 1.00 39.89 186 SER E CA 1
ATOM 12882 C C . SER E 1 206 ? 111.471 -0.418 61.186 1.00 38.86 186 SER E C 1
ATOM 12883 O O . SER E 1 206 ? 112.515 -1.070 61.173 1.00 38.57 186 SER E O 1
ATOM 12886 N N . ALA E 1 207 ? 110.974 0.179 60.108 1.00 38.50 187 ALA E N 1
ATOM 12887 C CA . ALA E 1 207 ? 111.682 0.172 58.836 1.00 37.82 187 ALA E CA 1
ATOM 12888 C C . ALA E 1 207 ? 112.935 1.030 58.936 1.00 41.66 187 ALA E C 1
ATOM 12889 O O . ALA E 1 207 ? 113.924 0.784 58.247 1.00 43.52 187 ALA E O 1
ATOM 12891 N N . LEU E 1 208 ? 112.887 2.040 59.801 1.00 40.98 188 LEU E N 1
ATOM 12892 C CA . LEU E 1 208 ? 114.029 2.919 60.015 1.00 42.95 188 LEU E CA 1
ATOM 12893 C C . LEU E 1 208 ? 115.098 2.256 60.876 1.00 47.82 188 LEU E C 1
ATOM 12894 O O . LEU E 1 208 ? 116.288 2.487 60.679 1.00 48.32 188 LEU E O 1
ATOM 12899 N N . TYR E 1 209 ? 114.676 1.433 61.832 1.00 47.90 189 TYR E N 1
ATOM 12900 C CA . TYR E 1 209 ? 115.636 0.679 62.628 1.00 44.62 189 TYR E CA 1
ATOM 12901 C C . TYR E 1 209 ? 116.324 -0.368 61.766 1.00 44.24 189 TYR E C 1
ATOM 12902 O O . TYR E 1 209 ? 117.551 -0.463 61.749 1.00 53.81 189 TYR E O 1
ATOM 12911 N N . GLY E 1 210 ? 115.522 -1.155 61.056 1.00 41.79 190 GLY E N 1
ATOM 12912 C CA . GLY E 1 210 ? 116.037 -2.218 60.214 1.00 44.21 190 GLY E CA 1
ATOM 12913 C C . GLY E 1 210 ? 116.936 -1.716 59.102 1.00 53.09 190 GLY E C 1
ATOM 12914 O O . GLY E 1 210 ? 117.828 -2.431 58.644 1.00 55.48 190 GLY E O 1
ATOM 12915 N N . ARG E 1 211 ? 116.702 -0.482 58.668 1.00 52.11 191 ARG E N 1
ATOM 12916 C CA . ARG E 1 211 ? 117.495 0.113 57.601 1.00 54.89 191 ARG E CA 1
ATOM 12917 C C . ARG E 1 211 ? 118.915 0.404 58.073 1.00 56.28 191 ARG E C 1
ATOM 12918 O O . ARG E 1 211 ? 119.862 0.313 57.298 1.00 53.82 191 ARG E O 1
ATOM 12926 N N . GLU E 1 212 ? 119.061 0.730 59.353 1.00 57.83 192 GLU E N 1
ATOM 12927 C CA . GLU E 1 212 ? 120.358 1.123 59.906 1.00 61.25 192 GLU E CA 1
ATOM 12928 C C . GLU E 1 212 ? 121.418 0.021 59.864 1.00 62.02 192 GLU E C 1
ATOM 12929 O O . GLU E 1 212 ? 122.562 0.240 60.262 1.00 65.87 192 GLU E O 1
ATOM 12935 N N . LYS E 1 213 ? 121.037 -1.160 59.388 1.00 58.87 193 LYS E N 1
ATOM 12936 C CA . LYS E 1 213 ? 121.970 -2.276 59.279 1.00 64.32 193 LYS E CA 1
ATOM 12937 C C . LYS E 1 213 ? 121.896 -2.924 57.899 1.00 63.70 193 LYS E C 1
ATOM 12938 O O . LYS E 1 213 ? 122.919 -3.307 57.330 1.00 64.00 193 LYS E O 1
ATOM 12944 N N . SER E 1 214 ? 120.685 -3.043 57.363 1.00 61.97 194 SER E N 1
ATOM 12945 C CA . SER E 1 214 ? 120.499 -3.608 56.030 1.00 62.83 194 SER E CA 1
ATOM 12946 C C . SER E 1 214 ? 120.794 -2.561 54.959 1.00 64.30 194 SER E C 1
ATOM 12947 O O . SER E 1 214 ? 121.008 -2.898 53.795 1.00 60.50 194 SER E O 1
ATOM 12950 N N . GLN E 1 215 ? 120.795 -1.294 55.369 1.00 67.34 195 GLN E N 1
ATOM 12951 C CA . GLN E 1 215 ? 121.081 -0.164 54.480 1.00 62.17 195 GLN E CA 1
ATOM 12952 C C . GLN E 1 215 ? 120.131 -0.069 53.290 1.00 64.49 195 GLN E C 1
ATOM 12953 O O . GLN E 1 215 ? 120.472 0.506 52.257 1.00 69.86 195 GLN E O 1
ATOM 12959 N N . ARG E 1 216 ? 118.936 -0.628 53.443 1.00 61.76 196 ARG E N 1
ATOM 12960 C CA . ARG E 1 216 ? 117.942 -0.604 52.380 1.00 56.68 196 ARG E CA 1
ATOM 12961 C C . ARG E 1 216 ? 116.586 -0.160 52.918 1.00 60.35 196 ARG E C 1
ATOM 12962 O O . ARG E 1 216 ? 116.219 -0.485 54.047 1.00 57.29 196 ARG E O 1
ATOM 12970 N N . GLY E 1 217 ? 115.845 0.586 52.105 1.00 56.47 197 GLY E N 1
ATOM 12971 C CA . GLY E 1 217 ? 114.509 1.014 52.475 1.00 51.81 197 GLY E CA 1
ATOM 12972 C C . GLY E 1 217 ? 113.486 -0.068 52.190 1.00 46.35 197 GLY E C 1
ATOM 12973 O O . GLY E 1 217 ? 113.813 -1.103 51.612 1.00 47.66 197 GLY E O 1
ATOM 12974 N N . ALA E 1 218 ? 112.243 0.166 52.595 1.00 42.71 198 ALA E N 1
ATOM 12975 C CA . ALA E 1 218 ? 111.182 -0.807 52.366 1.00 37.65 198 ALA E CA 1
ATOM 12976 C C . ALA E 1 218 ? 109.827 -0.129 52.232 1.00 35.54 198 ALA E C 1
ATOM 12977 O O . ALA E 1 218 ? 109.693 1.067 52.491 1.00 37.21 198 ALA E O 1
ATOM 12979 N N . HIS E 1 219 ? 108.825 -0.899 51.820 1.00 36.19 199 HIS E N 1
ATOM 12980 C CA . HIS E 1 219 ? 107.458 -0.396 51.733 1.00 33.81 199 HIS E CA 1
ATOM 12981 C C . HIS E 1 219 ? 106.629 -0.860 52.927 1.00 32.40 199 HIS E C 1
ATOM 12982 O O . HIS E 1 219 ? 106.350 -2.048 53.079 1.00 30.32 199 HIS E O 1
ATOM 12989 N N . VAL E 1 220 ? 106.241 0.088 53.774 1.00 35.47 200 VAL E N 1
ATOM 12990 C CA . VAL E 1 220 ? 105.347 -0.200 54.887 1.00 30.95 200 VAL E CA 1
ATOM 12991 C C . VAL E 1 220 ? 103.907 -0.082 54.404 1.00 34.28 200 VAL E C 1
ATOM 12992 O O . VAL E 1 220 ? 103.485 0.982 53.951 1.00 35.52 200 VAL E O 1
ATOM 12996 N N . ASP E 1 221 ? 103.159 -1.176 54.495 1.00 27.13 201 ASP E N 1
ATOM 12997 C CA . ASP E 1 221 ? 101.817 -1.240 53.924 1.00 27.04 201 ASP E CA 1
ATOM 12998 C C . ASP E 1 221 ? 100.760 -1.499 54.995 1.00 30.47 201 ASP E C 1
ATOM 12999 O O . ASP E 1 221 ? 100.487 -2.648 55.345 1.00 31.80 201 ASP E O 1
ATOM 13004 N N . ILE E 1 222 ? 100.164 -0.424 55.502 1.00 23.84 202 ILE E N 1
ATOM 13005 C CA . ILE E 1 222 ? 99.207 -0.504 56.603 1.00 24.18 202 ILE E CA 1
ATOM 13006 C C . ILE E 1 222 ? 97.749 -0.465 56.149 1.00 27.04 202 ILE E C 1
ATOM 13007 O O . ILE E 1 222 ? 97.357 0.385 55.351 1.00 24.59 202 ILE E O 1
ATOM 13012 N N . ALA E 1 223 ? 96.953 -1.393 56.670 1.00 22.74 203 ALA E N 1
ATOM 13013 C CA . ALA E 1 223 ? 95.520 -1.410 56.419 1.00 22.16 203 ALA E CA 1
ATOM 13014 C C . ALA E 1 223 ? 94.751 -1.047 57.685 1.00 24.28 203 ALA E C 1
ATOM 13015 O O . ALA E 1 223 ? 95.008 -1.603 58.753 1.00 18.47 203 ALA E O 1
ATOM 13017 N N . MET E 1 224 ? 93.809 -0.116 57.559 1.00 21.71 204 MET E N 1
ATOM 13018 C CA . MET E 1 224 ? 92.938 0.255 58.669 1.00 22.74 204 MET E CA 1
ATOM 13019 C C . MET E 1 224 ? 92.151 -0.961 59.133 1.00 22.89 204 MET E C 1
ATOM 13020 O O . MET E 1 224 ? 91.878 -1.122 60.325 1.00 21.55 204 MET E O 1
ATOM 13025 N N . PHE E 1 225 ? 91.793 -1.814 58.179 1.00 20.49 205 PHE E N 1
ATOM 13026 C CA . PHE E 1 225 ? 91.034 -3.022 58.469 1.00 22.66 205 PHE E CA 1
ATOM 13027 C C . PHE E 1 225 ? 91.839 -3.994 59.323 1.00 23.29 205 PHE E C 1
ATOM 13028 O O . PHE E 1 225 ? 91.353 -4.475 60.344 1.00 27.27 205 PHE E O 1
ATOM 13036 N N . ASP E 1 226 ? 93.068 -4.277 58.901 1.00 23.25 206 ASP E N 1
ATOM 13037 C CA . ASP E 1 226 ? 93.961 -5.148 59.659 1.00 22.88 206 ASP E CA 1
ATOM 13038 C C . ASP E 1 226 ? 94.222 -4.571 61.049 1.00 21.64 206 ASP E C 1
ATOM 13039 O O . ASP E 1 226 ? 94.203 -5.289 62.048 1.00 21.52 206 ASP E O 1
ATOM 13044 N N . ALA E 1 227 ? 94.471 -3.267 61.092 1.00 20.13 207 ALA E N 1
ATOM 13045 C CA . ALA E 1 227 ? 94.753 -2.561 62.333 1.00 19.53 207 ALA E CA 1
ATOM 13046 C C . ALA E 1 227 ? 93.613 -2.728 63.332 1.00 21.95 207 ALA E C 1
ATOM 13047 O O . ALA E 1 227 ? 93.844 -2.983 64.512 1.00 19.14 207 ALA E O 1
ATOM 13049 N N . THR E 1 228 ? 92.383 -2.589 62.849 1.00 20.36 208 THR E N 1
ATOM 13050 C CA . THR E 1 228 ? 91.211 -2.717 63.707 1.00 17.80 208 THR E CA 1
ATOM 13051 C C . THR E 1 228 ? 91.013 -4.159 64.171 1.00 19.39 208 THR E C 1
ATOM 13052 O O . THR E 1 228 ? 90.688 -4.400 65.333 1.00 19.92 208 THR E O 1
ATOM 13056 N N . LEU E 1 229 ? 91.216 -5.113 63.263 1.00 24.94 209 LEU E N 1
ATOM 13057 C CA . LEU E 1 229 ? 91.143 -6.529 63.609 1.00 19.37 209 LEU E CA 1
ATOM 13058 C C . LEU E 1 229 ? 92.112 -6.851 64.742 1.00 22.87 209 LEU E C 1
ATOM 13059 O O . LEU E 1 229 ? 91.798 -7.637 65.634 1.00 20.61 209 LEU E O 1
ATOM 13064 N N . SER E 1 230 ? 93.283 -6.222 64.712 1.00 20.91 210 SER E N 1
ATOM 13065 C CA . SER E 1 230 ? 94.314 -6.476 65.711 1.00 21.35 210 SER E CA 1
ATOM 13066 C C . SER E 1 230 ? 93.903 -5.996 67.104 1.00 22.79 210 SER E C 1
ATOM 13067 O O . SER E 1 230 ? 94.551 -6.328 68.095 1.00 25.01 210 SER E O 1
ATOM 13070 N N . PHE E 1 231 ? 92.829 -5.214 67.171 1.00 22.51 211 PHE E N 1
ATOM 13071 C CA . PHE E 1 231 ? 92.343 -4.663 68.435 1.00 23.30 211 PHE E CA 1
ATOM 13072 C C . PHE E 1 231 ? 91.097 -5.380 68.960 1.00 22.94 211 PHE E C 1
ATOM 13073 O O . PHE E 1 231 ? 90.519 -4.967 69.964 1.00 21.89 211 PHE E O 1
ATOM 13081 N N . LEU E 1 232 ? 90.682 -6.447 68.286 1.00 23.66 212 LEU E N 1
ATOM 13082 C CA . LEU E 1 232 ? 89.459 -7.153 68.667 1.00 25.81 212 LEU E CA 1
ATOM 13083 C C . LEU E 1 232 ? 89.573 -7.871 70.015 1.00 30.82 212 LEU E C 1
ATOM 13084 O O . LEU E 1 232 ? 88.592 -7.971 70.752 1.00 27.71 212 LEU E O 1
ATOM 13089 N N . GLU E 1 233 ? 90.771 -8.366 70.320 1.00 29.43 213 GLU E N 1
ATOM 13090 C CA . GLU E 1 233 ? 91.080 -8.948 71.628 1.00 31.94 213 GLU E CA 1
ATOM 13091 C C . GLU E 1 233 ? 90.123 -10.067 72.045 1.00 32.27 213 GLU E C 1
ATOM 13092 O O . GLU E 1 233 ? 90.211 -11.187 71.541 1.00 35.29 213 GLU E O 1
ATOM 13098 N N . HIS E 1 234 ? 89.205 -9.758 72.958 1.00 29.58 214 HIS E N 1
ATOM 13099 C CA . HIS E 1 234 ? 88.329 -10.775 73.532 1.00 30.96 214 HIS E CA 1
ATOM 13100 C C . HIS E 1 234 ? 87.217 -11.190 72.581 1.00 29.54 214 HIS E C 1
ATOM 13101 O O . HIS E 1 234 ? 86.771 -12.333 72.612 1.00 36.72 214 HIS E O 1
ATOM 13108 N N . GLY E 1 235 ? 86.771 -10.260 71.743 1.00 29.18 215 GLY E N 1
ATOM 13109 C CA . GLY E 1 235 ? 85.734 -10.554 70.770 1.00 32.27 215 GLY E CA 1
ATOM 13110 C C . GLY E 1 235 ? 86.126 -11.697 69.852 1.00 31.11 215 GLY E C 1
ATOM 13111 O O . GLY E 1 235 ? 85.290 -12.513 69.462 1.00 33.97 215 GLY E O 1
ATOM 13112 N N . LEU E 1 236 ? 87.412 -11.757 69.521 1.00 26.83 216 LEU E N 1
ATOM 13113 C CA . LEU E 1 236 ? 87.938 -12.779 68.627 1.00 28.96 216 LEU E CA 1
ATOM 13114 C C . LEU E 1 236 ? 88.298 -14.060 69.374 1.00 29.61 216 LEU E C 1
ATOM 13115 O O . LEU E 1 236 ? 87.906 -15.154 68.968 1.00 30.41 216 LEU E O 1
ATOM 13120 N N . MET E 1 237 ? 89.044 -13.918 70.464 1.00 31.96 217 MET E N 1
ATOM 13121 C CA . MET E 1 237 ? 89.495 -15.067 71.240 1.00 33.70 217 MET E CA 1
ATOM 13122 C C . MET E 1 237 ? 88.326 -15.872 71.792 1.00 33.20 217 MET E C 1
ATOM 13123 O O . MET E 1 237 ? 88.377 -17.102 71.839 1.00 34.82 217 MET E O 1
ATOM 13128 N N . ALA E 1 238 ? 87.273 -15.177 72.208 1.00 29.86 218 ALA E N 1
ATOM 13129 C CA . ALA E 1 238 ? 86.093 -15.845 72.741 1.00 36.42 218 ALA E CA 1
ATOM 13130 C C . ALA E 1 238 ? 85.356 -16.625 71.655 1.00 38.36 218 ALA E C 1
ATOM 13131 O O . ALA E 1 238 ? 84.730 -17.646 71.938 1.00 38.82 218 ALA E O 1
ATOM 13133 N N . TYR E 1 239 ? 85.436 -16.153 70.413 1.00 33.37 219 TYR E N 1
ATOM 13134 C CA . TYR E 1 239 ? 84.839 -16.885 69.298 1.00 32.61 219 TYR E CA 1
ATOM 13135 C C . TYR E 1 239 ? 85.668 -18.113 68.932 1.00 34.11 219 TYR E C 1
ATOM 13136 O O . TYR E 1 239 ? 85.122 -19.191 68.692 1.00 36.62 219 TYR E O 1
ATOM 13145 N N . ILE E 1 240 ? 86.985 -17.940 68.877 1.00 29.44 220 ILE E N 1
ATOM 13146 C CA . ILE E 1 240 ? 87.893 -19.052 68.632 1.00 30.35 220 ILE E CA 1
ATOM 13147 C C . ILE E 1 240 ? 87.715 -20.103 69.726 1.00 36.03 220 ILE E C 1
ATOM 13148 O O . ILE E 1 240 ? 87.770 -21.305 69.463 1.00 37.07 220 ILE E O 1
ATOM 13153 N N . ALA E 1 241 ? 87.471 -19.635 70.948 1.00 34.30 221 ALA E N 1
ATOM 13154 C CA . ALA E 1 241 ? 87.278 -20.518 72.095 1.00 42.50 221 ALA E CA 1
ATOM 13155 C C . ALA E 1 241 ? 85.968 -21.297 72.005 1.00 39.40 221 ALA E C 1
ATOM 13156 O O . ALA E 1 241 ? 85.974 -22.523 71.926 1.00 44.90 221 ALA E O 1
ATOM 13158 N N . THR E 1 242 ? 84.848 -20.581 72.025 1.00 38.12 222 THR E N 1
ATOM 13159 C CA . THR E 1 242 ? 83.539 -21.221 71.952 1.00 40.63 222 THR E CA 1
ATOM 13160 C C . THR E 1 242 ? 83.136 -21.480 70.505 1.00 44.02 222 THR E C 1
ATOM 13161 O O . THR E 1 242 ? 83.271 -22.593 69.998 1.00 56.92 222 THR E O 1
ATOM 13165 N N . GLY E 1 243 ? 82.642 -20.439 69.847 1.00 44.19 223 GLY E N 1
ATOM 13166 C CA . GLY E 1 243 ? 82.155 -20.544 68.485 1.00 35.55 223 GLY E CA 1
ATOM 13167 C C . GLY E 1 243 ? 81.026 -19.558 68.287 1.00 39.16 223 GLY E C 1
ATOM 13168 O O . GLY E 1 243 ? 80.463 -19.438 67.199 1.00 47.47 223 GLY E O 1
ATOM 13169 N N . LYS E 1 244 ? 80.697 -18.845 69.359 1.00 39.76 224 LYS E N 1
ATOM 13170 C CA . LYS E 1 244 ? 79.647 -17.839 69.315 1.00 44.49 224 LYS E CA 1
ATOM 13171 C C . LYS E 1 244 ? 80.228 -16.444 69.096 1.00 39.87 224 LYS E C 1
ATOM 13172 O O . LYS E 1 244 ? 81.355 -16.154 69.503 1.00 38.70 224 LYS E O 1
ATOM 13178 N N . SER E 1 245 ? 79.447 -15.590 68.444 1.00 42.54 225 SER E N 1
ATOM 13179 C CA . SER E 1 245 ? 79.858 -14.228 68.132 1.00 40.43 225 SER E CA 1
ATOM 13180 C C . SER E 1 245 ? 78.622 -13.453 67.697 1.00 37.84 225 SER E C 1
ATOM 13181 O O . SER E 1 245 ? 77.810 -13.970 66.933 1.00 39.76 225 SER E O 1
ATOM 13184 N N . PRO E 1 246 ? 78.469 -12.207 68.174 1.00 32.80 226 PRO E N 1
ATOM 13185 C CA . PRO E 1 246 ? 79.397 -11.444 69.015 1.00 38.26 226 PRO E CA 1
ATOM 13186 C C . PRO E 1 246 ? 79.312 -11.825 70.488 1.00 38.00 226 PRO E C 1
ATOM 13187 O O . PRO E 1 246 ? 78.573 -12.740 70.845 1.00 38.43 226 PRO E O 1
ATOM 13191 N N . GLN E 1 247 ? 80.061 -11.117 71.328 1.00 35.46 227 GLN E N 1
ATOM 13192 C CA . GLN E 1 247 ? 80.056 -11.376 72.763 1.00 37.51 227 GLN E CA 1
ATOM 13193 C C . GLN E 1 247 ? 79.135 -10.400 73.483 1.00 36.36 227 GLN E C 1
ATOM 13194 O O . GLN E 1 247 ? 78.322 -10.808 74.312 1.00 45.82 227 GLN E O 1
ATOM 13200 N N . ARG E 1 248 ? 79.267 -9.117 73.149 1.00 35.74 228 ARG E N 1
ATOM 13201 C CA . ARG E 1 248 ? 78.477 -8.045 73.759 1.00 37.18 228 ARG E CA 1
ATOM 13202 C C . ARG E 1 248 ? 78.383 -8.173 75.274 1.00 37.11 228 ARG E C 1
ATOM 13203 O O . ARG E 1 248 ? 77.337 -8.537 75.807 1.00 39.80 228 ARG E O 1
ATOM 13211 N N . LEU E 1 249 ? 79.475 -7.882 75.965 1.00 37.11 229 LEU E N 1
ATOM 13212 C CA . LEU E 1 249 ? 79.480 -7.986 77.414 1.00 32.51 229 LEU E CA 1
ATOM 13213 C C . LEU E 1 249 ? 79.080 -6.671 78.050 1.00 36.37 229 LEU E C 1
ATOM 13214 O O . LEU E 1 249 ? 78.793 -6.609 79.244 1.00 29.68 229 LEU E O 1
ATOM 13219 N N . GLY E 1 250 ? 79.045 -5.620 77.239 1.00 36.38 230 GLY E N 1
ATOM 13220 C CA . GLY E 1 250 ? 78.804 -4.291 77.753 1.00 35.15 230 GLY E CA 1
ATOM 13221 C C . GLY E 1 250 ? 79.943 -3.900 78.669 1.00 35.78 230 GLY E C 1
ATOM 13222 O O . GLY E 1 250 ? 81.112 -4.030 78.310 1.00 36.36 230 GLY E O 1
ATOM 13223 N N . ASN E 1 251 ? 79.599 -3.448 79.868 1.00 33.07 231 ASN E N 1
ATOM 13224 C CA . ASN E 1 251 ? 80.586 -2.931 80.809 1.00 30.72 231 ASN E CA 1
ATOM 13225 C C . ASN E 1 251 ? 81.306 -3.994 81.642 1.00 34.36 231 ASN E C 1
ATOM 13226 O O . ASN E 1 251 ? 82.381 -3.734 82.182 1.00 31.61 231 ASN E O 1
ATOM 13231 N N . ARG E 1 252 ? 80.721 -5.184 81.752 1.00 30.27 232 ARG E N 1
ATOM 13232 C CA . ARG E 1 252 ? 81.234 -6.183 82.690 1.00 28.56 232 ARG E CA 1
ATOM 13233 C C . ARG E 1 252 ? 82.367 -7.045 82.135 1.00 33.58 232 ARG E C 1
ATOM 13234 O O . ARG E 1 252 ? 82.364 -7.433 80.966 1.00 33.62 232 ARG E O 1
ATOM 13242 N N . HIS E 1 253 ? 83.336 -7.340 82.996 1.00 28.32 233 HIS E N 1
ATOM 13243 C CA . HIS E 1 253 ? 84.476 -8.172 82.637 1.00 27.59 233 HIS E CA 1
ATOM 13244 C C . HIS E 1 253 ? 84.019 -9.601 82.360 1.00 28.84 233 HIS E C 1
ATOM 13245 O O . HIS E 1 253 ? 83.094 -10.096 83.003 1.00 31.79 233 HIS E O 1
ATOM 13252 N N . PRO E 1 254 ? 84.660 -10.267 81.390 1.00 34.63 234 PRO E N 1
ATOM 13253 C CA . PRO E 1 254 ? 84.305 -11.652 81.061 1.00 34.93 234 PRO E CA 1
ATOM 13254 C C . PRO E 1 254 ? 84.708 -12.669 82.124 1.00 36.46 234 PRO E C 1
ATOM 13255 O O . PRO E 1 254 ? 84.101 -13.737 82.178 1.00 41.91 234 PRO E O 1
ATOM 13259 N N . TYR E 1 255 ? 85.699 -12.355 82.954 1.00 36.70 235 TYR E N 1
ATOM 13260 C CA . TYR E 1 255 ? 86.270 -13.364 83.844 1.00 34.02 235 TYR E CA 1
ATOM 13261 C C . TYR E 1 255 ? 86.347 -12.977 85.328 1.00 34.75 235 TYR E C 1
ATOM 13262 O O . TYR E 1 255 ? 86.799 -13.772 86.151 1.00 30.22 235 TYR E O 1
ATOM 13271 N N . MET E 1 256 ? 85.916 -11.767 85.669 1.00 34.74 236 MET E N 1
ATOM 13272 C CA . MET E 1 256 ? 85.946 -11.317 87.060 1.00 25.73 236 MET E CA 1
ATOM 13273 C C . MET E 1 256 ? 84.656 -10.601 87.458 1.00 27.89 236 MET E C 1
ATOM 13274 O O . MET E 1 256 ? 84.059 -9.887 86.651 1.00 24.38 236 MET E O 1
ATOM 13279 N N . ALA E 1 257 ? 84.237 -10.795 88.706 1.00 26.90 237 ALA E N 1
ATOM 13280 C CA . ALA E 1 257 ? 83.022 -10.169 89.224 1.00 23.87 237 ALA E CA 1
ATOM 13281 C C . ALA E 1 257 ? 83.090 -9.976 90.744 1.00 21.79 237 ALA E C 1
ATOM 13282 O O . ALA E 1 257 ? 83.625 -10.826 91.455 1.00 19.92 237 ALA E O 1
ATOM 13284 N N . PRO E 1 258 ? 82.548 -8.853 91.248 1.00 20.45 238 PRO E N 1
ATOM 13285 C CA . PRO E 1 258 ? 81.931 -7.773 90.469 1.00 16.30 238 PRO E CA 1
ATOM 13286 C C . PRO E 1 258 ? 82.977 -6.851 89.848 1.00 20.20 238 PRO E C 1
ATOM 13287 O O . PRO E 1 258 ? 83.877 -6.364 90.529 1.00 23.02 238 PRO E O 1
ATOM 13291 N N . PHE E 1 259 ? 82.837 -6.625 88.548 1.00 21.32 239 PHE E N 1
ATOM 13292 C CA . PHE E 1 259 ? 83.815 -5.912 87.752 1.00 22.21 239 PHE E CA 1
ATOM 13293 C C . PHE E 1 259 ? 83.003 -5.375 86.585 1.00 23.39 239 PHE E C 1
ATOM 13294 O O . PHE E 1 259 ? 82.842 -6.049 85.570 1.00 23.82 239 PHE E O 1
ATOM 13302 N N . ASP E 1 260 ? 82.482 -4.164 86.743 1.00 24.03 240 ASP E N 1
ATOM 13303 C CA . ASP E 1 260 ? 81.391 -3.689 85.910 1.00 23.96 240 ASP E CA 1
ATOM 13304 C C . ASP E 1 260 ? 81.217 -2.197 86.150 1.00 24.07 240 ASP E C 1
ATOM 13305 O O . ASP E 1 260 ? 81.986 -1.591 86.895 1.00 24.85 240 ASP E O 1
ATOM 13310 N N . VAL E 1 261 ? 80.207 -1.608 85.520 1.00 25.20 241 VAL E N 1
ATOM 13311 C CA . VAL E 1 261 ? 79.797 -0.245 85.844 1.00 23.48 241 VAL E CA 1
ATOM 13312 C C . VAL E 1 261 ? 78.485 -0.300 86.628 1.00 24.11 241 VAL E C 1
ATOM 13313 O O . VAL E 1 261 ? 77.568 -1.042 86.273 1.00 24.39 241 VAL E O 1
ATOM 13317 N N . PHE E 1 262 ? 78.403 0.469 87.708 1.00 24.73 242 PHE E N 1
ATOM 13318 C CA . PHE E 1 262 ? 77.255 0.388 88.605 1.00 28.27 242 PHE E CA 1
ATOM 13319 C C . PHE E 1 262 ? 76.615 1.752 88.810 1.00 25.11 242 PHE E C 1
ATOM 13320 O O . PHE E 1 262 ? 77.310 2.745 89.012 1.00 26.96 242 PHE E O 1
ATOM 13328 N N . ASN E 1 263 ? 75.287 1.795 88.755 1.00 24.08 243 ASN E N 1
ATOM 13329 C CA . ASN E 1 263 ? 74.546 3.024 89.032 1.00 29.91 243 ASN E CA 1
ATOM 13330 C C . ASN E 1 263 ? 74.448 3.325 90.523 1.00 32.42 243 ASN E C 1
ATOM 13331 O O . ASN E 1 263 ? 74.144 2.443 91.327 1.00 31.23 243 ASN E O 1
ATOM 13336 N N . THR E 1 264 ? 74.708 4.576 90.885 1.00 33.55 244 THR E N 1
ATOM 13337 C CA . THR E 1 264 ? 74.513 5.034 92.253 1.00 35.80 244 THR E CA 1
ATOM 13338 C C . THR E 1 264 ? 73.221 5.838 92.306 1.00 39.91 244 THR E C 1
ATOM 13339 O O . THR E 1 264 ? 72.386 5.731 91.406 1.00 36.87 244 THR E O 1
ATOM 13343 N N . GLN E 1 265 ? 73.049 6.642 93.351 1.00 43.13 245 GLN E N 1
ATOM 13344 C CA . GLN E 1 265 ? 71.872 7.500 93.429 1.00 46.55 245 GLN E CA 1
ATOM 13345 C C . GLN E 1 265 ? 71.903 8.531 92.303 1.00 46.13 245 GLN E C 1
ATOM 13346 O O . GLN E 1 265 ? 70.936 8.663 91.555 1.00 44.47 245 GLN E O 1
ATOM 13352 N N . ASP E 1 266 ? 73.019 9.245 92.172 1.00 43.60 246 ASP E N 1
ATOM 13353 C CA . ASP E 1 266 ? 73.155 10.229 91.099 1.00 41.14 246 ASP E CA 1
ATOM 13354 C C . ASP E 1 266 ? 73.721 9.641 89.798 1.00 45.03 246 ASP E C 1
ATOM 13355 O O . ASP E 1 266 ? 72.974 9.402 88.850 1.00 48.06 246 ASP E O 1
ATOM 13360 N N . LYS E 1 267 ? 75.027 9.392 89.757 1.00 41.15 247 LYS E N 1
ATOM 13361 C CA . LYS E 1 267 ? 75.684 8.988 88.514 1.00 39.40 247 LYS E CA 1
ATOM 13362 C C . LYS E 1 267 ? 76.474 7.678 88.633 1.00 38.62 247 LYS E C 1
ATOM 13363 O O . LYS E 1 267 ? 76.836 7.270 89.738 1.00 38.54 247 LYS E O 1
ATOM 13369 N N . PRO E 1 268 ? 76.736 7.010 87.493 1.00 32.51 248 PRO E N 1
ATOM 13370 C CA . PRO E 1 268 ? 77.426 5.714 87.523 1.00 26.48 248 PRO E CA 1
ATOM 13371 C C . PRO E 1 268 ? 78.895 5.783 87.938 1.00 29.03 248 PRO E C 1
ATOM 13372 O O . PRO E 1 268 ? 79.563 6.796 87.733 1.00 27.86 248 PRO E O 1
ATOM 13376 N N . ILE E 1 269 ? 79.381 4.692 88.524 1.00 26.53 249 ILE E N 1
ATOM 13377 C CA . ILE E 1 269 ? 80.786 4.545 88.874 1.00 21.76 249 ILE E CA 1
ATOM 13378 C C . ILE E 1 269 ? 81.275 3.180 88.410 1.00 26.18 249 ILE E C 1
ATOM 13379 O O . ILE E 1 269 ? 80.475 2.283 88.138 1.00 27.77 249 ILE E O 1
ATOM 13384 N N . THR E 1 270 ? 82.589 3.022 88.308 1.00 23.70 250 THR E N 1
ATOM 13385 C CA . THR E 1 270 ? 83.153 1.723 87.974 1.00 25.13 250 THR E CA 1
ATOM 13386 C C . THR E 1 270 ? 83.731 1.060 89.215 1.00 22.34 250 THR E C 1
ATOM 13387 O O . THR E 1 270 ? 84.492 1.678 89.949 1.00 28.00 250 THR E O 1
ATOM 13391 N N . ILE E 1 271 ? 83.361 -0.195 89.450 1.00 26.89 251 ILE E N 1
ATOM 13392 C CA . ILE E 1 271 ? 83.930 -0.972 90.545 1.00 25.23 251 ILE E CA 1
ATOM 13393 C C . ILE E 1 271 ? 84.591 -2.219 89.976 1.00 21.20 251 ILE E C 1
ATOM 13394 O O . ILE E 1 271 ? 83.972 -2.962 89.220 1.00 19.24 251 ILE E O 1
ATOM 13399 N N . CYS E 1 272 ? 85.851 -2.442 90.331 1.00 21.32 252 CYS E N 1
ATOM 13400 C CA . CYS E 1 272 ? 86.603 -3.558 89.771 1.00 25.64 252 CYS E CA 1
ATOM 13401 C C . CYS E 1 272 ? 87.181 -4.471 90.852 1.00 23.82 252 CYS E C 1
ATOM 13402 O O . CYS E 1 272 ? 88.296 -4.256 91.323 1.00 24.37 252 CYS E O 1
ATOM 13405 N N . CYS E 1 273 ? 86.417 -5.491 91.235 1.00 23.87 253 CYS E N 1
ATOM 13406 C CA . CYS E 1 273 ? 86.857 -6.441 92.254 1.00 22.17 253 CYS E CA 1
ATOM 13407 C C . CYS E 1 273 ? 87.404 -7.704 91.607 1.00 23.30 253 CYS E C 1
ATOM 13408 O O . CYS E 1 273 ? 86.667 -8.661 91.372 1.00 26.79 253 CYS E O 1
ATOM 13411 N N . GLY E 1 274 ? 88.703 -7.702 91.334 1.00 27.50 254 GLY E N 1
ATOM 13412 C CA . GLY E 1 274 ? 89.337 -8.790 90.613 1.00 26.41 254 GLY E CA 1
ATOM 13413 C C . GLY E 1 274 ? 89.514 -10.096 91.366 1.00 29.80 254 GLY E C 1
ATOM 13414 O O . GLY E 1 274 ? 89.738 -11.136 90.747 1.00 27.89 254 GLY E O 1
ATOM 13415 N N . ASN E 1 275 ? 89.422 -10.052 92.692 1.00 25.12 255 ASN E N 1
ATOM 13416 C CA . ASN E 1 275 ? 89.623 -11.250 93.508 1.00 25.09 255 ASN E CA 1
ATOM 13417 C C . ASN E 1 275 ? 88.781 -11.264 94.778 1.00 23.39 255 ASN E C 1
ATOM 13418 O O . ASN E 1 275 ? 88.046 -10.316 95.052 1.00 23.55 255 ASN E O 1
ATOM 13423 N N . ASP E 1 276 ? 88.900 -12.344 95.547 1.00 27.08 256 ASP E N 1
ATOM 13424 C CA . ASP E 1 276 ? 88.136 -12.515 96.782 1.00 19.02 256 ASP E CA 1
ATOM 13425 C C . ASP E 1 276 ? 88.468 -11.450 97.819 1.00 21.97 256 ASP E C 1
ATOM 13426 O O . ASP E 1 276 ? 87.589 -10.984 98.544 1.00 22.89 256 ASP E O 1
ATOM 13431 N N . LYS E 1 277 ? 89.745 -11.086 97.897 1.00 23.56 257 LYS E N 1
ATOM 13432 C CA . LYS E 1 277 ? 90.202 -10.068 98.835 1.00 20.45 257 LYS E CA 1
ATOM 13433 C C . LYS E 1 277 ? 89.476 -8.755 98.595 1.00 22.67 257 LYS E C 1
ATOM 13434 O O . LYS E 1 277 ? 88.962 -8.134 99.526 1.00 23.72 257 LYS E O 1
ATOM 13440 N N . LEU E 1 278 ? 89.439 -8.339 97.336 1.00 19.87 258 LEU E N 1
ATOM 13441 C CA . LEU E 1 278 ? 88.795 -7.088 96.967 1.00 23.52 258 LEU E CA 1
ATOM 13442 C C . LEU E 1 278 ? 87.284 -7.162 97.162 1.00 23.85 258 LEU E C 1
ATOM 13443 O O . LEU E 1 278 ? 86.649 -6.163 97.501 1.00 20.48 258 LEU E O 1
ATOM 13448 N N . PHE E 1 279 ? 86.710 -8.346 96.964 1.00 22.26 259 PHE E N 1
ATOM 13449 C CA . PHE E 1 279 ? 85.269 -8.511 97.138 1.00 23.97 259 PHE E CA 1
ATOM 13450 C C . PHE E 1 279 ? 84.846 -8.382 98.595 1.00 23.89 259 PHE E C 1
ATOM 13451 O O . PHE E 1 279 ? 83.844 -7.734 98.900 1.00 22.94 259 PHE E O 1
ATOM 13459 N N . SER E 1 280 ? 85.602 -9.009 99.492 1.00 19.71 260 SER E N 1
ATOM 13460 C CA . SER E 1 280 ? 85.325 -8.902 100.923 1.00 23.37 260 SER E CA 1
ATOM 13461 C C . SER E 1 280 ? 85.385 -7.451 101.393 1.00 21.41 260 SER E C 1
ATOM 13462 O O . SER E 1 280 ? 84.579 -7.024 102.219 1.00 22.54 260 SER E O 1
ATOM 13465 N N . ALA E 1 281 ? 86.343 -6.699 100.859 1.00 20.61 261 ALA E N 1
ATOM 13466 C CA . ALA E 1 281 ? 86.502 -5.288 101.203 1.00 23.08 261 ALA E CA 1
ATOM 13467 C C . ALA E 1 281 ? 85.340 -4.450 100.677 1.00 22.11 261 ALA E C 1
ATOM 13468 O O . ALA E 1 281 ? 84.885 -3.521 101.344 1.00 22.36 261 ALA E O 1
ATOM 13470 N N . LEU E 1 282 ? 84.864 -4.777 99.479 1.00 18.79 262 LEU E N 1
ATOM 13471 C CA . LEU E 1 282 ? 83.705 -4.087 98.915 1.00 21.60 262 LEU E CA 1
ATOM 13472 C C . LEU E 1 282 ? 82.474 -4.315 99.787 1.00 20.72 262 LEU E C 1
ATOM 13473 O O . LEU E 1 282 ? 81.712 -3.388 100.054 1.00 21.27 262 LEU E O 1
ATOM 13478 N N . CYS E 1 283 ? 82.289 -5.556 100.224 1.00 19.61 263 CYS E N 1
ATOM 13479 C CA . CYS E 1 283 ? 81.172 -5.910 101.092 1.00 22.98 263 CYS E CA 1
ATOM 13480 C C . CYS E 1 283 ? 81.244 -5.181 102.431 1.00 24.19 263 CYS E C 1
ATOM 13481 O O . CYS E 1 283 ? 80.220 -4.775 102.978 1.00 30.91 263 CYS E O 1
ATOM 13484 N N . GLN E 1 284 ? 82.454 -5.021 102.957 1.00 20.30 264 GLN E N 1
ATOM 13485 C CA . GLN E 1 284 ? 82.643 -4.284 104.201 1.00 23.42 264 GLN E CA 1
ATOM 13486 C C . GLN E 1 284 ? 82.277 -2.821 103.991 1.00 25.65 264 GLN E C 1
ATOM 13487 O O . GLN E 1 284 ? 81.623 -2.205 104.828 1.00 27.90 264 GLN E O 1
ATOM 13493 N N . ALA E 1 285 ? 82.699 -2.276 102.856 1.00 27.25 265 ALA E N 1
ATOM 13494 C CA . ALA E 1 285 ? 82.442 -0.882 102.532 1.00 28.52 265 ALA E CA 1
ATOM 13495 C C . ALA E 1 285 ? 80.957 -0.615 102.308 1.00 24.73 265 ALA E C 1
ATOM 13496 O O . ALA E 1 285 ? 80.453 0.448 102.665 1.00 24.72 265 ALA E O 1
ATOM 13498 N N . LEU E 1 286 ? 80.260 -1.580 101.714 1.00 24.06 266 LEU E N 1
ATOM 13499 C CA . LEU E 1 286 ? 78.846 -1.406 101.392 1.00 24.50 266 LEU E CA 1
ATOM 13500 C C . LEU E 1 286 ? 77.932 -2.023 102.448 1.00 26.13 266 LEU E C 1
ATOM 13501 O O . LEU E 1 286 ? 76.713 -2.055 102.275 1.00 28.21 266 LEU E O 1
ATOM 13506 N N . GLU E 1 287 ? 78.526 -2.506 103.535 1.00 27.88 267 GLU E N 1
ATOM 13507 C CA . GLU E 1 287 ? 77.783 -3.186 104.598 1.00 28.17 267 GLU E CA 1
ATOM 13508 C C . GLU E 1 287 ? 76.928 -4.338 104.064 1.00 29.19 267 GLU E C 1
ATOM 13509 O O . GLU E 1 287 ? 75.768 -4.499 104.441 1.00 31.54 267 GLU E O 1
ATOM 13515 N N . LEU E 1 288 ? 77.517 -5.127 103.172 1.00 25.11 268 LEU E N 1
ATOM 13516 C CA . LEU E 1 288 ? 76.871 -6.314 102.639 1.00 28.40 268 LEU E CA 1
ATOM 13517 C C . LEU E 1 288 ? 77.575 -7.523 103.223 1.00 34.89 268 LEU E C 1
ATOM 13518 O O . LEU E 1 288 ? 78.131 -8.349 102.499 1.00 32.91 268 LEU E O 1
ATOM 13523 N N . THR E 1 289 ? 77.554 -7.606 104.548 1.00 30.27 269 THR E N 1
ATOM 13524 C CA . THR E 1 289 ? 78.244 -8.661 105.273 1.00 38.49 269 THR E CA 1
ATOM 13525 C C . THR E 1 289 ? 77.623 -10.034 105.036 1.00 40.04 269 THR E C 1
ATOM 13526 O O . THR E 1 289 ? 78.278 -11.056 105.231 1.00 44.06 269 THR E O 1
ATOM 13530 N N . GLU E 1 290 ? 76.363 -10.055 104.614 1.00 40.18 270 GLU E N 1
ATOM 13531 C CA . GLU E 1 290 ? 75.648 -11.314 104.425 1.00 38.53 270 GLU E CA 1
ATOM 13532 C C . GLU E 1 290 ? 76.038 -12.023 103.128 1.00 34.37 270 GLU E C 1
ATOM 13533 O O . GLU E 1 290 ? 75.747 -13.206 102.950 1.00 36.36 270 GLU E O 1
ATOM 13539 N N . LEU E 1 291 ? 76.698 -11.300 102.228 1.00 28.83 271 LEU E N 1
ATOM 13540 C CA . LEU E 1 291 ? 76.996 -11.830 100.900 1.00 30.12 271 LEU E CA 1
ATOM 13541 C C . LEU E 1 291 ? 78.391 -12.439 100.775 1.00 28.48 271 LEU E C 1
ATOM 13542 O O . LEU E 1 291 ? 78.631 -13.256 99.888 1.00 25.33 271 LEU E O 1
ATOM 13547 N N . VAL E 1 292 ? 79.306 -12.036 101.652 1.00 30.06 272 VAL E N 1
ATOM 13548 C CA . VAL E 1 292 ? 80.713 -12.416 101.521 1.00 32.75 272 VAL E CA 1
ATOM 13549 C C . VAL E 1 292 ? 80.928 -13.925 101.492 1.00 35.75 272 VAL E C 1
ATOM 13550 O O . VAL E 1 292 ? 81.762 -14.424 100.737 1.00 36.44 272 VAL E O 1
ATOM 13554 N N . ASN E 1 293 ? 80.178 -14.650 102.315 1.00 33.50 273 ASN E N 1
ATOM 13555 C CA . ASN E 1 293 ? 80.289 -16.103 102.344 1.00 38.85 273 ASN E CA 1
ATOM 13556 C C . ASN E 1 293 ? 78.995 -16.779 101.911 1.00 37.53 273 ASN E C 1
ATOM 13557 O O . ASN E 1 293 ? 78.745 -17.939 102.241 1.00 37.63 273 ASN E O 1
ATOM 13562 N N . ASP E 1 294 ? 78.173 -16.035 101.177 1.00 33.54 274 ASP E N 1
ATOM 13563 C CA . ASP E 1 294 ? 76.980 -16.588 100.555 1.00 34.96 274 ASP E CA 1
ATOM 13564 C C . ASP E 1 294 ? 77.420 -17.602 99.508 1.00 36.39 274 ASP E C 1
ATOM 13565 O O . ASP E 1 294 ? 78.347 -17.338 98.743 1.00 35.41 274 ASP E O 1
ATOM 13570 N N . PRO E 1 295 ? 76.763 -18.772 99.476 1.00 39.69 275 PRO E N 1
ATOM 13571 C CA . PRO E 1 295 ? 77.100 -19.861 98.549 1.00 37.04 275 PRO E CA 1
ATOM 13572 C C . PRO E 1 295 ? 77.075 -19.450 97.076 1.00 36.22 275 PRO E C 1
ATOM 13573 O O . PRO E 1 295 ? 77.672 -20.132 96.242 1.00 39.31 275 PRO E O 1
ATOM 13577 N N . ARG E 1 296 ? 76.396 -18.353 96.762 1.00 39.58 276 ARG E N 1
ATOM 13578 C CA . ARG E 1 296 ? 76.326 -17.868 95.388 1.00 35.37 276 ARG E CA 1
ATOM 13579 C C . ARG E 1 296 ? 77.544 -17.030 95.004 1.00 35.01 276 ARG E C 1
ATOM 13580 O O . ARG E 1 296 ? 77.870 -16.916 93.823 1.00 32.63 276 ARG E O 1
ATOM 13588 N N . PHE E 1 297 ? 78.216 -16.450 95.998 1.00 30.86 277 PHE E N 1
ATOM 13589 C CA . PHE E 1 297 ? 79.230 -15.427 95.736 1.00 27.71 277 PHE E CA 1
ATOM 13590 C C . PHE E 1 297 ? 80.588 -15.689 96.391 1.00 30.16 277 PHE E C 1
ATOM 13591 O O . PHE E 1 297 ? 81.460 -14.819 96.375 1.00 27.27 277 PHE E O 1
ATOM 13599 N N . SER E 1 298 ? 80.776 -16.878 96.956 1.00 31.19 278 SER E N 1
ATOM 13600 C CA . SER E 1 298 ? 81.962 -17.154 97.769 1.00 28.70 278 SER E CA 1
ATOM 13601 C C . SER E 1 298 ? 83.291 -17.199 97.002 1.00 25.37 278 SER E C 1
ATOM 13602 O O . SER E 1 298 ? 84.360 -17.141 97.608 1.00 34.99 278 SER E O 1
ATOM 13605 N N . SER E 1 299 ? 83.226 -17.301 95.678 1.00 26.82 279 SER E N 1
ATOM 13606 C CA . SER E 1 299 ? 84.435 -17.323 94.859 1.00 21.03 279 SER E CA 1
ATOM 13607 C C . SER E 1 299 ? 84.243 -16.456 93.624 1.00 24.46 279 SER E C 1
ATOM 13608 O O . SER E 1 299 ? 83.114 -16.117 93.271 1.00 25.70 279 SER E O 1
ATOM 13611 N N . ASN E 1 300 ? 85.342 -16.103 92.964 1.00 26.80 280 ASN E N 1
ATOM 13612 C CA . ASN E 1 300 ? 85.267 -15.286 91.759 1.00 26.80 280 ASN E CA 1
ATOM 13613 C C . ASN E 1 300 ? 84.454 -15.960 90.662 1.00 28.48 280 ASN E C 1
ATOM 13614 O O . ASN E 1 300 ? 83.606 -15.328 90.037 1.00 24.07 280 ASN E O 1
ATOM 13619 N N . ILE E 1 301 ? 84.707 -17.248 90.445 1.00 28.81 281 ILE E N 1
ATOM 13620 C CA . ILE E 1 301 ? 84.004 -18.004 89.413 1.00 28.32 281 ILE E CA 1
ATOM 13621 C C . ILE E 1 301 ? 82.498 -18.061 89.679 1.00 28.43 281 ILE E C 1
ATOM 13622 O O . ILE E 1 301 ? 81.693 -17.984 88.752 1.00 32.70 281 ILE E O 1
ATOM 13627 N N . LEU E 1 302 ? 82.122 -18.175 90.949 1.00 30.49 282 LEU E N 1
ATOM 13628 C CA . LEU E 1 302 ? 80.712 -18.172 91.321 1.00 28.31 282 LEU E CA 1
ATOM 13629 C C . LEU E 1 302 ? 80.089 -16.796 91.103 1.00 31.41 282 LEU E C 1
ATOM 13630 O O . LEU E 1 302 ? 78.951 -16.687 90.644 1.00 31.62 282 LEU E O 1
ATOM 13635 N N . ARG E 1 303 ? 80.840 -15.748 91.426 1.00 28.06 283 ARG E N 1
ATOM 13636 C CA . ARG E 1 303 ? 80.356 -14.384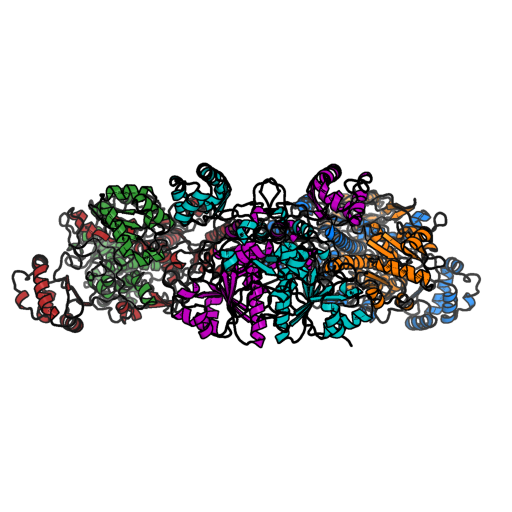 91.247 1.00 26.65 283 ARG E CA 1
ATOM 13637 C C . ARG E 1 303 ? 80.199 -14.039 89.769 1.00 28.67 283 ARG E C 1
ATOM 13638 O O . ARG E 1 303 ? 79.310 -13.280 89.400 1.00 29.20 283 ARG E O 1
ATOM 13646 N N . VAL E 1 304 ? 81.067 -14.594 88.930 1.00 27.79 284 VAL E N 1
ATOM 13647 C CA . VAL E 1 304 ? 80.932 -14.434 87.488 1.00 32.26 284 VAL E CA 1
ATOM 13648 C C . VAL E 1 304 ? 79.669 -15.145 87.023 1.00 29.04 284 VAL E C 1
ATOM 13649 O O . VAL E 1 304 ? 78.877 -14.600 86.255 1.00 35.35 284 VAL E O 1
ATOM 13653 N N . GLN E 1 305 ? 79.490 -16.366 87.515 1.00 34.47 285 GLN E N 1
ATOM 13654 C CA . GLN E 1 305 ? 78.327 -17.183 87.192 1.00 38.64 285 GLN E CA 1
ATOM 13655 C C . GLN E 1 305 ? 77.035 -16.493 87.628 1.00 37.96 285 GLN E C 1
ATOM 13656 O O . GLN E 1 305 ? 76.033 -16.524 86.915 1.00 34.73 285 GLN E O 1
ATOM 13662 N N . ASN E 1 306 ? 77.076 -15.852 88.794 1.00 34.64 286 ASN E N 1
ATOM 13663 C CA . ASN E 1 306 ? 75.900 -15.210 89.371 1.00 31.27 286 ASN E CA 1
ATOM 13664 C C . ASN E 1 306 ? 75.989 -13.684 89.360 1.00 29.03 286 ASN E C 1
ATOM 13665 O O . ASN E 1 306 ? 75.467 -13.021 90.255 1.00 34.38 286 ASN E O 1
ATOM 13670 N N . GLN E 1 307 ? 76.641 -13.132 88.341 1.00 29.67 287 GLN E N 1
ATOM 13671 C CA . GLN E 1 307 ? 76.909 -11.694 88.287 1.00 27.59 287 GLN E CA 1
ATOM 13672 C C . GLN E 1 307 ? 75.654 -10.823 88.263 1.00 32.20 287 GLN E C 1
ATOM 13673 O O . GLN E 1 307 ? 75.631 -9.742 88.856 1.00 30.81 287 GLN E O 1
ATOM 13679 N N . ALA E 1 308 ? 74.616 -11.296 87.578 1.00 29.84 288 ALA E N 1
ATOM 13680 C CA . ALA E 1 308 ? 73.407 -10.505 87.376 1.00 34.91 288 ALA E CA 1
ATOM 13681 C C . ALA E 1 308 ? 72.688 -10.215 88.691 1.00 29.80 288 ALA E C 1
ATOM 13682 O O . ALA E 1 308 ? 72.295 -9.080 88.954 1.00 30.37 288 ALA E O 1
ATOM 13684 N N . ILE E 1 309 ? 72.521 -11.241 89.516 1.00 33.00 289 ILE E N 1
ATOM 13685 C CA . ILE E 1 309 ? 71.841 -11.067 90.792 1.00 33.77 289 ILE E CA 1
ATOM 13686 C C . ILE E 1 309 ? 72.738 -10.345 91.802 1.00 32.45 289 ILE E C 1
ATOM 13687 O O . ILE E 1 309 ? 72.249 -9.604 92.656 1.00 38.34 289 ILE E O 1
ATOM 13692 N N . LEU E 1 310 ? 74.048 -10.542 91.693 1.00 35.03 290 LEU E N 1
ATOM 13693 C CA . LEU E 1 310 ? 74.990 -9.827 92.550 1.00 32.40 290 LEU E CA 1
ATOM 13694 C C . LEU E 1 310 ? 74.906 -8.327 92.297 1.00 27.37 290 LEU E C 1
ATOM 13695 O O . LEU E 1 310 ? 74.883 -7.532 93.235 1.00 28.16 290 LEU E O 1
ATOM 13700 N N . LYS E 1 311 ? 74.851 -7.950 91.024 1.00 29.64 291 LYS E N 1
ATOM 13701 C CA . LYS E 1 311 ? 74.753 -6.546 90.646 1.00 27.47 291 LYS E CA 1
ATOM 13702 C C . LYS E 1 311 ? 73.455 -5.926 91.165 1.00 25.13 291 LYS E C 1
ATOM 13703 O O . LYS E 1 311 ? 73.416 -4.748 91.518 1.00 27.07 291 LYS E O 1
ATOM 13709 N N . GLN E 1 312 ? 72.398 -6.731 91.216 1.00 29.39 292 GLN E N 1
ATOM 13710 C CA . GLN E 1 312 ? 71.111 -6.282 91.737 1.00 33.68 292 GLN E CA 1
ATOM 13711 C C . GLN E 1 312 ? 71.239 -5.933 93.222 1.00 32.83 292 GLN E C 1
ATOM 13712 O O . GLN E 1 312 ? 70.654 -4.958 93.694 1.00 28.70 292 GLN E O 1
ATOM 13718 N N . TYR E 1 313 ? 72.014 -6.735 93.946 1.00 28.01 293 TYR E N 1
ATOM 13719 C CA . TYR E 1 313 ? 72.274 -6.494 95.362 1.00 30.15 293 TYR E CA 1
ATOM 13720 C C . TYR E 1 313 ? 73.102 -5.235 95.570 1.00 29.05 293 TYR E C 1
ATOM 13721 O O . TYR E 1 313 ? 72.793 -4.408 96.427 1.00 25.06 293 TYR E O 1
ATOM 13730 N N . ILE E 1 314 ? 74.162 -5.102 94.781 1.00 28.66 294 ILE E N 1
ATOM 13731 C CA . ILE E 1 314 ? 75.098 -3.997 94.931 1.00 22.85 294 ILE E CA 1
ATOM 13732 C C . ILE E 1 314 ? 74.462 -2.648 94.605 1.00 29.32 294 ILE E C 1
ATOM 13733 O O . ILE E 1 314 ? 74.555 -1.703 95.392 1.00 32.30 294 ILE E O 1
ATOM 13738 N N . GLU E 1 315 ? 73.807 -2.564 93.452 1.00 27.85 295 GLU E N 1
ATOM 13739 C CA . GLU E 1 315 ? 73.192 -1.316 93.015 1.00 30.23 295 GLU E CA 1
ATOM 13740 C C . GLU E 1 315 ? 72.092 -0.838 93.959 1.00 33.31 295 GLU E C 1
ATOM 13741 O O . GLU E 1 315 ? 71.967 0.360 94.213 1.00 38.02 295 GLU E O 1
ATOM 13747 N N . ARG E 1 316 ? 71.303 -1.771 94.485 1.00 32.91 296 ARG E N 1
ATOM 13748 C CA . ARG E 1 316 ? 70.191 -1.402 95.358 1.00 39.97 296 ARG E CA 1
ATOM 13749 C C . ARG E 1 316 ? 70.674 -0.779 96.671 1.00 36.13 296 ARG E C 1
ATOM 13750 O O . ARG E 1 316 ? 69.939 -0.036 97.318 1.00 43.13 296 ARG E O 1
ATOM 13758 N N . THR E 1 317 ? 71.912 -1.081 97.052 1.00 32.52 297 THR E N 1
ATOM 13759 C CA . THR E 1 317 ? 72.551 -0.404 98.173 1.00 31.63 297 THR E CA 1
ATOM 13760 C C . THR E 1 317 ? 73.221 0.887 97.698 1.00 31.13 297 THR E C 1
ATOM 13761 O O . THR E 1 317 ? 73.141 1.922 98.363 1.00 29.79 297 THR E O 1
ATOM 13765 N N . LEU E 1 318 ? 73.866 0.821 96.536 1.00 35.95 298 LEU E N 1
ATOM 13766 C CA . LEU E 1 318 ? 74.552 1.978 95.961 1.00 35.60 298 LEU E CA 1
ATOM 13767 C C . LEU E 1 318 ? 73.614 3.152 95.691 1.00 37.55 298 LEU E C 1
ATOM 13768 O O . LEU E 1 318 ? 74.022 4.312 95.761 1.00 35.53 298 LEU E O 1
ATOM 13773 N N . LYS E 1 319 ? 72.355 2.847 95.393 1.00 34.54 299 LYS E N 1
ATOM 13774 C CA . LYS E 1 319 ? 71.366 3.873 95.072 1.00 42.52 299 LYS E CA 1
ATOM 13775 C C . LYS E 1 319 ? 70.994 4.732 96.285 1.00 44.98 299 LYS E C 1
ATOM 13776 O O . LYS E 1 319 ? 70.277 5.722 96.156 1.00 47.85 299 LYS E O 1
ATOM 13782 N N . THR E 1 320 ? 71.485 4.358 97.462 1.00 41.80 300 THR E N 1
ATOM 13783 C CA . THR E 1 320 ? 71.102 5.045 98.692 1.00 40.04 300 THR E CA 1
ATOM 13784 C C . THR E 1 320 ? 72.033 6.203 99.060 1.00 45.16 300 THR E C 1
ATOM 13785 O O . THR E 1 320 ? 71.785 6.919 100.030 1.00 39.23 300 THR E O 1
ATOM 13789 N N . GLN E 1 321 ? 73.109 6.375 98.296 1.00 43.33 301 GLN E N 1
ATOM 13790 C CA . GLN E 1 321 ? 74.029 7.492 98.509 1.00 40.19 301 GLN E CA 1
ATOM 13791 C C . GLN E 1 321 ? 74.524 8.033 97.170 1.00 44.60 301 GLN E C 1
ATOM 13792 O O . GLN E 1 321 ? 74.468 7.340 96.154 1.00 39.66 301 GLN E O 1
ATOM 13798 N N . ALA E 1 322 ? 75.015 9.269 97.173 1.00 47.58 302 ALA E N 1
ATOM 13799 C CA . ALA E 1 322 ? 75.602 9.863 95.976 1.00 45.22 302 ALA E CA 1
ATOM 13800 C C . ALA E 1 322 ? 76.829 9.069 95.540 1.00 39.21 302 ALA E C 1
ATOM 13801 O O . ALA E 1 322 ? 77.369 8.275 96.309 1.00 40.94 302 ALA E O 1
ATOM 13803 N N . ALA E 1 323 ? 77.264 9.283 94.303 1.00 39.03 303 ALA E N 1
ATOM 13804 C CA . ALA E 1 323 ? 78.456 8.617 93.797 1.00 35.89 303 ALA E CA 1
ATOM 13805 C C . ALA E 1 323 ? 79.682 9.112 94.549 1.00 38.28 303 ALA E C 1
ATOM 13806 O O . ALA E 1 323 ? 80.577 8.335 94.879 1.00 39.43 303 ALA E O 1
ATOM 13808 N N . GLU E 1 324 ? 79.704 10.410 94.832 1.00 35.25 304 GLU E N 1
ATOM 13809 C CA . GLU E 1 324 ? 80.833 11.040 95.510 1.00 40.21 304 GLU E CA 1
ATOM 13810 C C . GLU E 1 324 ? 81.070 10.446 96.894 1.00 38.15 304 GLU E C 1
ATOM 13811 O O . GLU E 1 324 ? 82.189 10.468 97.406 1.00 30.35 304 GLU E O 1
ATOM 13817 N N . VAL E 1 325 ? 80.010 9.918 97.497 1.00 33.40 305 VAL E N 1
ATOM 13818 C CA . VAL E 1 325 ? 80.127 9.250 98.786 1.00 40.44 305 VAL E CA 1
ATOM 13819 C C . VAL E 1 325 ? 80.786 7.884 98.613 1.00 36.70 305 VAL E C 1
ATOM 13820 O O . VAL E 1 325 ? 81.752 7.562 99.304 1.00 35.42 305 VAL E O 1
ATOM 13824 N N . TRP E 1 326 ? 80.273 7.092 97.676 1.00 37.74 306 TRP E N 1
ATOM 13825 C CA . TRP E 1 326 ? 80.813 5.758 97.436 1.00 37.06 306 TRP E CA 1
ATOM 13826 C C . TRP E 1 326 ? 82.264 5.793 96.975 1.00 32.43 306 TRP E C 1
ATOM 13827 O O . TRP E 1 326 ? 83.055 4.931 97.350 1.00 30.35 306 TRP E O 1
ATOM 13838 N N . LEU E 1 327 ? 82.607 6.795 96.170 1.00 32.29 307 LEU E N 1
ATOM 13839 C CA . LEU E 1 327 ? 83.983 6.970 95.716 1.00 30.25 307 LEU E CA 1
ATOM 13840 C C . LEU E 1 327 ? 84.936 7.081 96.902 1.00 31.18 307 LEU E C 1
ATOM 13841 O O . LEU E 1 327 ? 86.056 6.577 96.857 1.00 33.33 307 LEU E O 1
ATOM 13846 N N . ALA E 1 328 ? 84.480 7.739 97.963 1.00 25.86 308 ALA E N 1
ATOM 13847 C CA . ALA E 1 328 ? 85.286 7.910 99.164 1.00 27.94 308 ALA E CA 1
ATOM 13848 C C . ALA E 1 328 ? 85.340 6.636 100.004 1.00 28.45 308 ALA E C 1
ATOM 13849 O O . ALA E 1 328 ? 86.406 6.239 100.471 1.00 28.82 308 ALA E O 1
ATOM 13851 N N . ARG E 1 329 ? 84.188 6.002 100.195 1.00 26.95 309 ARG E N 1
ATOM 13852 C CA . ARG E 1 329 ? 84.091 4.828 101.061 1.00 32.61 309 ARG E CA 1
ATOM 13853 C C . ARG E 1 329 ? 84.757 3.604 100.435 1.00 28.68 309 ARG E C 1
ATOM 13854 O O . ARG E 1 329 ? 85.468 2.861 101.111 1.00 26.20 309 ARG E O 1
ATOM 13862 N N . ILE E 1 330 ? 84.523 3.402 99.140 1.00 27.31 310 ILE E N 1
ATOM 13863 C CA . ILE E 1 330 ? 85.094 2.265 98.423 1.00 23.43 310 ILE E CA 1
ATOM 13864 C C . ILE E 1 330 ? 86.610 2.395 98.269 1.00 22.59 310 ILE E C 1
ATOM 13865 O O . ILE E 1 330 ? 87.338 1.419 98.432 1.00 24.77 310 ILE E O 1
ATOM 13870 N N . HIS E 1 331 ? 87.090 3.598 97.972 1.00 27.56 311 HIS E N 1
ATOM 13871 C CA . HIS E 1 331 ? 88.530 3.818 97.874 1.00 30.61 311 HIS E CA 1
ATOM 13872 C C . HIS E 1 331 ? 89.211 3.641 99.224 1.00 32.70 311 HIS E C 1
ATOM 13873 O O . HIS E 1 331 ? 90.346 3.168 99.301 1.00 34.07 311 HIS E O 1
ATOM 13880 N N . GLU E 1 332 ? 88.511 4.037 100.281 1.00 30.60 312 GLU E N 1
ATOM 13881 C CA . GLU E 1 332 ? 89.042 3.970 101.638 1.00 32.28 312 GLU E CA 1
ATOM 13882 C C . GLU E 1 332 ? 89.446 2.550 102.023 1.00 31.03 312 GLU E C 1
ATOM 13883 O O . GLU E 1 332 ? 90.436 2.350 102.726 1.00 34.51 312 GLU E O 1
ATOM 13889 N N . VAL E 1 333 ? 88.683 1.565 101.556 1.00 26.95 313 VAL E N 1
ATOM 13890 C CA . VAL E 1 333 ? 88.988 0.167 101.850 1.00 30.52 313 VAL E CA 1
ATOM 13891 C C . VAL E 1 333 ? 89.872 -0.466 100.774 1.00 29.72 313 VAL E C 1
ATOM 13892 O O . VAL E 1 333 ? 90.090 -1.678 100.772 1.00 26.89 313 VAL E O 1
ATOM 13896 N N . GLY E 1 334 ? 90.369 0.360 99.859 1.00 25.52 314 GLY E N 1
ATOM 13897 C CA . GLY E 1 334 ? 91.358 -0.075 98.887 1.00 26.18 314 GLY E CA 1
ATOM 13898 C C . GLY E 1 334 ? 90.835 -0.835 97.681 1.00 26.35 314 GLY E C 1
ATOM 13899 O O . GLY E 1 334 ? 91.590 -1.540 97.012 1.00 26.63 314 GLY E O 1
ATOM 13900 N N . VAL E 1 335 ? 89.544 -0.703 97.402 1.00 20.60 315 VAL E N 1
ATOM 13901 C CA . VAL E 1 335 ? 88.957 -1.326 96.221 1.00 20.85 315 VAL E CA 1
ATOM 13902 C C . VAL E 1 335 ? 89.040 -0.372 95.029 1.00 27.24 315 VAL E C 1
ATOM 13903 O O . VAL E 1 335 ? 88.641 0.790 95.135 1.00 21.47 315 VAL E O 1
ATOM 13907 N N . PRO E 1 336 ? 89.580 -0.854 93.897 1.00 27.18 316 PRO E N 1
ATOM 13908 C CA . PRO E 1 336 ? 89.676 -0.058 92.667 1.00 22.00 316 PRO E CA 1
ATOM 13909 C C . PRO E 1 336 ? 88.309 0.451 92.216 1.00 23.06 316 PRO E C 1
ATOM 13910 O O . PRO E 1 336 ? 87.403 -0.345 91.965 1.00 20.80 316 PRO E O 1
ATOM 13914 N N . VAL E 1 337 ? 88.174 1.770 92.121 1.00 19.64 317 VAL E N 1
ATOM 13915 C CA . VAL E 1 337 ? 86.898 2.398 91.809 1.00 23.04 317 VAL E CA 1
ATOM 13916 C C . VAL E 1 337 ? 87.140 3.722 91.077 1.00 24.51 317 VAL E C 1
ATOM 13917 O O . VAL E 1 337 ? 88.174 4.357 91.274 1.00 25.00 317 VAL E O 1
ATOM 13921 N N . ALA E 1 338 ? 86.202 4.126 90.222 1.00 19.00 318 ALA E N 1
ATOM 13922 C CA . ALA E 1 338 ? 86.359 5.362 89.451 1.00 24.71 318 ALA E CA 1
ATOM 13923 C C . ALA E 1 338 ? 85.030 5.930 88.957 1.00 20.87 318 ALA E C 1
ATOM 13924 O O . ALA E 1 338 ? 84.087 5.184 88.686 1.00 23.60 318 ALA E O 1
ATOM 13926 N N . PRO E 1 339 ? 84.953 7.263 88.835 1.00 26.02 319 PRO E N 1
ATOM 13927 C CA . PRO E 1 339 ? 83.791 7.897 88.209 1.00 24.40 319 PRO E CA 1
ATOM 13928 C C . PRO E 1 339 ? 83.917 7.819 86.693 1.00 29.41 319 PRO E C 1
ATOM 13929 O O . PRO E 1 339 ? 85.024 7.627 86.191 1.00 28.92 319 PRO E O 1
ATOM 13933 N N . LEU E 1 340 ? 82.805 7.951 85.975 1.00 29.84 320 LEU E N 1
ATOM 13934 C CA . LEU E 1 340 ? 82.858 8.047 84.521 1.00 32.25 320 LEU E CA 1
ATOM 13935 C C . LEU E 1 340 ? 82.906 9.525 84.151 1.00 35.37 320 LEU E C 1
ATOM 13936 O O . LEU E 1 340 ? 81.889 10.213 84.196 1.00 36.40 320 LEU E O 1
ATOM 13941 N N . LEU E 1 341 ? 84.090 10.013 83.797 1.00 29.04 321 LEU E N 1
ATOM 13942 C CA . LEU E 1 341 ? 84.270 11.428 83.509 1.00 25.13 321 LEU E CA 1
ATOM 13943 C C . LEU E 1 341 ? 83.951 11.771 82.059 1.00 29.99 321 LEU E C 1
ATOM 13944 O O . LEU E 1 341 ? 83.908 10.898 81.193 1.00 29.84 321 LEU E O 1
ATOM 13949 N N . SER E 1 342 ? 83.723 13.055 81.805 1.00 29.81 322 SER E N 1
ATOM 13950 C CA . SER E 1 342 ? 83.641 13.556 80.444 1.00 26.83 322 SER E CA 1
ATOM 13951 C C . SER E 1 342 ? 85.059 13.854 79.974 1.00 25.34 322 SER E C 1
ATOM 13952 O O . SER E 1 342 ? 85.989 13.864 80.779 1.00 21.02 322 SER E O 1
ATOM 13955 N N . VAL E 1 343 ? 85.229 14.085 78.676 1.00 28.13 323 VAL E N 1
ATOM 13956 C CA . VAL E 1 343 ? 86.532 14.475 78.151 1.00 22.69 323 VAL E CA 1
ATOM 13957 C C . VAL E 1 343 ? 86.969 15.783 78.799 1.00 22.71 323 VAL E C 1
ATOM 13958 O O . VAL E 1 343 ? 88.134 15.950 79.171 1.00 27.43 323 VAL E O 1
ATOM 13962 N N . ALA E 1 344 ? 86.014 16.698 78.940 1.00 28.37 324 ALA E N 1
ATOM 13963 C CA . ALA E 1 344 ? 86.249 17.993 79.571 1.00 29.01 324 ALA E CA 1
ATOM 13964 C C . ALA E 1 344 ? 86.886 17.845 80.949 1.00 28.85 324 ALA E C 1
ATOM 13965 O O . ALA E 1 344 ? 87.851 18.534 81.272 1.00 29.89 324 ALA E O 1
ATOM 13967 N N . GLU E 1 345 ? 86.347 16.933 81.750 1.00 30.20 325 GLU E N 1
ATOM 13968 C CA . GLU E 1 345 ? 86.857 16.699 83.096 1.00 27.23 325 GLU E CA 1
ATOM 13969 C C . GLU E 1 345 ? 88.215 16.000 83.078 1.00 28.48 325 GLU E C 1
ATOM 13970 O O . GLU E 1 345 ? 89.109 16.347 83.855 1.00 25.16 325 GLU E O 1
ATOM 13976 N N . ALA E 1 346 ? 88.369 15.034 82.176 1.00 26.37 326 ALA E N 1
ATOM 13977 C CA . ALA E 1 346 ? 89.592 14.244 82.081 1.00 21.20 326 ALA E CA 1
ATOM 13978 C C . ALA E 1 346 ? 90.835 15.086 81.807 1.00 22.61 326 ALA E C 1
ATOM 13979 O O . ALA E 1 346 ? 91.856 14.939 82.483 1.00 21.76 326 ALA E O 1
ATOM 13981 N N . ILE E 1 347 ? 90.742 15.971 80.819 1.00 21.50 327 ILE E N 1
ATOM 13982 C CA . ILE E 1 347 ? 91.896 16.759 80.389 1.00 26.10 327 ILE E CA 1
ATOM 13983 C C . ILE E 1 347 ? 92.328 17.802 81.421 1.00 27.98 327 ILE E C 1
ATOM 13984 O O . ILE E 1 347 ? 93.413 18.373 81.316 1.00 27.33 327 ILE E O 1
ATOM 13989 N N . LYS E 1 348 ? 91.483 18.039 82.419 1.00 24.62 328 LYS E N 1
ATOM 13990 C CA . LYS E 1 348 ? 91.782 19.032 83.444 1.00 29.43 328 LYS E CA 1
ATOM 13991 C C . LYS E 1 348 ? 92.381 18.413 84.707 1.00 33.45 328 LYS E C 1
ATOM 13992 O O . LYS E 1 348 ? 92.873 19.130 85.581 1.00 31.30 328 LYS E O 1
ATOM 13998 N N . LEU E 1 349 ? 92.338 17.085 84.793 1.00 26.29 329 LEU E N 1
ATOM 13999 C CA . LEU E 1 349 ? 92.898 16.363 85.933 1.00 24.71 329 LEU E CA 1
ATOM 14000 C C . LEU E 1 349 ? 94.362 16.721 86.147 1.00 24.16 329 LEU E C 1
ATOM 14001 O O . LEU E 1 349 ? 95.089 16.965 85.186 1.00 24.98 329 LEU E O 1
ATOM 14006 N N . PRO E 1 350 ? 94.794 16.767 87.416 1.00 22.03 330 PRO E N 1
ATOM 14007 C CA . PRO E 1 350 ? 96.204 16.979 87.754 1.00 24.33 330 PRO E CA 1
ATOM 14008 C C . PRO E 1 350 ? 97.125 15.979 87.064 1.00 23.49 330 PRO E C 1
ATOM 14009 O O . PRO E 1 350 ? 98.230 16.352 86.669 1.00 26.01 330 PRO E O 1
ATOM 14013 N N . GLN E 1 351 ? 96.679 14.734 86.915 1.00 25.64 331 GLN E N 1
ATOM 14014 C CA . GLN E 1 351 ? 97.478 13.721 86.232 1.00 22.88 331 GLN E CA 1
ATOM 14015 C C . GLN E 1 351 ? 97.719 14.092 84.768 1.00 23.52 331 GLN E C 1
ATOM 14016 O O . GLN E 1 351 ? 98.818 13.901 84.247 1.00 27.73 331 GLN E O 1
ATOM 14022 N N . THR E 1 352 ? 96.687 14.611 84.109 1.00 21.52 332 THR E N 1
ATOM 14023 C CA . THR E 1 352 ? 96.810 15.059 82.723 1.00 24.19 332 THR E CA 1
ATOM 14024 C C . THR E 1 352 ? 97.901 16.117 82.591 1.00 23.31 332 THR E C 1
ATOM 14025 O O . THR E 1 352 ? 98.705 16.086 81.660 1.00 27.50 332 THR E O 1
ATOM 14029 N N . GLN E 1 353 ? 97.931 17.045 83.542 1.00 28.37 333 GLN E N 1
ATOM 14030 C CA . GLN E 1 353 ? 98.906 18.127 83.523 1.00 26.97 333 GLN E CA 1
ATOM 14031 C C . GLN E 1 353 ? 100.298 17.612 83.874 1.00 28.04 333 GLN E C 1
ATOM 14032 O O . GLN E 1 353 ? 101.293 18.032 83.279 1.00 24.36 333 GLN E O 1
ATOM 14038 N N . ALA E 1 354 ? 100.361 16.691 84.832 1.00 26.51 334 ALA E N 1
ATOM 14039 C CA . ALA E 1 354 ? 101.627 16.099 85.248 1.00 22.74 334 ALA E CA 1
ATOM 14040 C C . ALA E 1 354 ? 102.320 15.370 84.101 1.00 25.52 334 ALA E C 1
ATOM 14041 O O . ALA E 1 354 ? 103.547 15.263 84.072 1.00 28.68 334 ALA E O 1
ATOM 14043 N N . ARG E 1 355 ? 101.529 14.877 83.153 1.00 23.03 335 ARG E N 1
ATOM 14044 C CA . ARG E 1 355 ? 102.062 14.129 82.020 1.00 27.24 335 ARG E CA 1
ATOM 14045 C C . ARG E 1 355 ? 102.134 14.975 80.748 1.00 29.15 335 ARG E C 1
ATOM 14046 O O . ARG E 1 355 ? 102.494 14.466 79.688 1.00 27.88 335 ARG E O 1
ATOM 14054 N N . ASN E 1 356 ? 101.789 16.257 80.857 1.00 29.99 336 ASN E N 1
ATOM 14055 C CA . ASN E 1 356 ? 101.824 17.173 79.715 1.00 29.76 336 ASN E CA 1
ATOM 14056 C C . ASN E 1 356 ? 100.994 16.651 78.536 1.00 27.39 336 ASN E C 1
ATOM 14057 O O . ASN E 1 356 ? 101.413 16.736 77.380 1.00 29.34 336 ASN E O 1
ATOM 14062 N N . MET E 1 357 ? 99.821 16.098 78.836 1.00 32.54 337 MET E N 1
ATOM 14063 C CA . MET E 1 357 ? 98.987 15.479 77.804 1.00 29.88 337 MET E CA 1
ATOM 14064 C C . MET E 1 357 ? 97.961 16.437 77.203 1.00 29.99 337 MET E C 1
ATOM 14065 O O . MET E 1 357 ? 97.146 16.052 76.364 1.00 31.71 337 MET E O 1
ATOM 14070 N N . LEU E 1 358 ? 98.006 17.686 77.644 1.00 31.33 338 LEU E N 1
ATOM 14071 C CA . LEU E 1 358 ? 97.269 18.749 76.985 1.00 33.00 338 LEU E CA 1
ATOM 14072 C C . LEU E 1 358 ? 98.279 19.845 76.689 1.00 31.13 338 LEU E C 1
ATOM 14073 O O . LEU E 1 358 ? 98.744 20.521 77.601 1.00 35.51 338 LEU E O 1
ATOM 14078 N N . ILE E 1 359 ? 98.645 20.001 75.421 1.00 29.36 339 ILE E N 1
ATOM 14079 C CA . ILE E 1 359 ? 99.656 20.986 75.052 1.00 26.56 339 ILE E CA 1
ATOM 14080 C C . ILE E 1 359 ? 99.053 22.175 74.314 1.00 33.91 339 ILE E C 1
ATOM 14081 O O . ILE E 1 359 ? 97.913 22.124 73.850 1.00 40.14 339 ILE E O 1
ATOM 14086 N N . GLU E 1 360 ? 99.830 23.247 74.213 1.00 29.05 340 GLU E N 1
ATOM 14087 C CA . GLU E 1 360 ? 99.387 24.452 73.528 1.00 38.38 340 GLU E CA 1
ATOM 14088 C C . GLU E 1 360 ? 100.223 24.669 72.278 1.00 38.25 340 GLU E C 1
ATOM 14089 O O . GLU E 1 360 ? 101.394 25.031 72.362 1.00 40.54 340 GLU E O 1
ATOM 14095 N N . ALA E 1 361 ? 99.615 24.432 71.121 1.00 33.80 341 ALA E N 1
ATOM 14096 C CA . ALA E 1 361 ? 100.296 24.606 69.844 1.00 36.88 341 ALA E CA 1
ATOM 14097 C C . ALA E 1 361 ? 99.653 25.735 69.047 1.00 39.62 341 ALA E C 1
ATOM 14098 O O . ALA E 1 361 ? 98.504 25.625 68.615 1.00 36.40 341 ALA E O 1
ATOM 14100 N N . GLY E 1 362 ? 100.398 26.820 68.858 1.00 44.41 342 GLY E N 1
ATOM 14101 C CA . GLY E 1 362 ? 99.886 27.987 68.166 1.00 41.88 342 GLY E CA 1
ATOM 14102 C C . GLY E 1 362 ? 98.680 28.564 68.880 1.00 40.79 342 GLY E C 1
ATOM 14103 O O . GLY E 1 362 ? 97.705 28.971 68.249 1.00 33.25 342 GLY E O 1
ATOM 14104 N N . GLY E 1 363 ? 98.742 28.577 70.207 1.00 35.49 343 GLY E N 1
ATOM 14105 C CA . GLY E 1 363 ? 97.669 29.121 71.017 1.00 35.60 343 GLY E CA 1
ATOM 14106 C C . GLY E 1 363 ? 96.478 28.193 71.167 1.00 42.06 343 GLY E C 1
ATOM 14107 O O . GLY E 1 363 ? 95.518 28.518 71.864 1.00 46.04 343 GLY E O 1
ATOM 14108 N N . ILE E 1 364 ? 96.534 27.036 70.515 1.00 35.80 344 ILE E N 1
ATOM 14109 C CA . ILE E 1 364 ? 95.437 26.077 70.567 1.00 38.09 344 ILE E CA 1
ATOM 14110 C C . ILE E 1 364 ? 95.752 24.930 71.522 1.00 37.10 344 ILE E C 1
ATOM 14111 O O . ILE E 1 364 ? 96.833 24.346 71.462 1.00 31.33 344 ILE E O 1
ATOM 14116 N N . MET E 1 365 ? 94.806 24.615 72.402 1.00 36.16 345 MET E N 1
ATOM 14117 C CA . MET E 1 365 ? 94.962 23.494 73.325 1.00 33.36 345 MET E CA 1
ATOM 14118 C C . MET E 1 365 ? 94.594 22.183 72.635 1.00 31.35 345 MET E C 1
ATOM 14119 O O . MET E 1 365 ? 93.498 22.045 72.091 1.00 28.85 345 MET E O 1
ATOM 14124 N N . MET E 1 366 ? 95.514 21.226 72.659 1.00 27.80 346 MET E N 1
ATOM 14125 C CA . MET E 1 366 ? 95.322 19.958 71.960 1.00 29.88 346 MET E CA 1
ATOM 14126 C C . MET E 1 366 ? 96.089 18.828 72.654 1.00 31.87 346 MET E C 1
ATOM 14127 O O . MET E 1 366 ? 96.998 19.097 73.440 1.00 28.97 346 MET E O 1
ATOM 14132 N N . PRO E 1 367 ? 95.721 17.561 72.376 1.00 28.19 347 PRO E N 1
ATOM 14133 C CA . PRO E 1 367 ? 96.342 16.448 73.106 1.00 29.10 347 PRO E CA 1
ATOM 14134 C C . PRO E 1 367 ? 97.848 16.350 72.877 1.00 28.85 347 PRO E C 1
ATOM 14135 O O . PRO E 1 367 ? 98.329 16.661 71.788 1.00 27.58 347 PRO E O 1
ATOM 14139 N N . GLY E 1 368 ? 98.578 15.924 73.903 1.00 28.78 348 GLY E N 1
ATOM 14140 C CA . GLY E 1 368 ? 100.024 15.843 73.824 1.00 25.94 348 GLY E CA 1
ATOM 14141 C C . GLY E 1 368 ? 100.526 14.497 73.340 1.00 29.74 348 GLY E C 1
ATOM 14142 O O . GLY E 1 368 ? 99.779 13.710 72.761 1.00 25.55 348 GLY E O 1
ATOM 14143 N N . ASN E 1 369 ? 101.805 14.238 73.585 1.00 27.10 349 ASN E N 1
ATOM 14144 C CA . ASN E 1 369 ? 102.444 13.001 73.161 1.00 27.98 349 ASN E CA 1
ATOM 14145 C C . ASN E 1 369 ? 102.470 11.982 74.294 1.00 31.58 349 ASN E C 1
ATOM 14146 O O . ASN E 1 369 ? 103.012 12.261 75.361 1.00 27.48 349 ASN E O 1
ATOM 14151 N N . PRO E 1 370 ? 101.867 10.803 74.070 1.00 26.54 350 PRO E N 1
ATOM 14152 C CA . PRO E 1 370 ? 101.853 9.724 75.066 1.00 28.71 350 PRO E CA 1
ATOM 14153 C C . PRO E 1 370 ? 103.188 8.993 75.180 1.00 28.42 350 PRO E C 1
ATOM 14154 O O . PRO E 1 370 ? 103.458 8.386 76.214 1.00 28.64 350 PRO E O 1
ATOM 14158 N N . ILE E 1 371 ? 104.008 9.047 74.135 1.00 27.77 351 ILE E N 1
ATOM 14159 C CA . ILE E 1 371 ? 105.312 8.388 74.158 1.00 26.76 351 ILE E CA 1
ATOM 14160 C C . ILE E 1 371 ? 106.340 9.219 74.922 1.00 31.62 351 ILE E C 1
ATOM 14161 O O . ILE E 1 371 ? 106.971 10.107 74.352 1.00 34.62 351 ILE E O 1
ATOM 14166 N N . LYS E 1 372 ? 106.507 8.929 76.209 1.00 30.98 352 LYS E N 1
ATOM 14167 C CA . LYS E 1 372 ? 107.510 9.616 77.012 1.00 30.41 352 LYS E CA 1
ATOM 14168 C C . LYS E 1 372 ? 108.833 8.863 76.950 1.00 35.55 352 LYS E C 1
ATOM 14169 O O . LYS E 1 372 ? 108.886 7.664 77.217 1.00 29.51 352 LYS E O 1
ATOM 14175 N N . ILE E 1 373 ? 109.898 9.568 76.582 1.00 35.89 353 ILE E N 1
ATOM 14176 C CA . ILE E 1 373 ? 111.228 8.974 76.528 1.00 34.49 353 ILE E CA 1
ATOM 14177 C C . ILE E 1 373 ? 112.208 9.878 77.259 1.00 45.19 353 ILE E C 1
ATOM 14178 O O . ILE E 1 373 ? 112.296 11.072 76.962 1.00 39.54 353 ILE E O 1
ATOM 14183 N N . SER E 1 374 ? 112.935 9.307 78.216 1.00 40.12 354 SER E N 1
ATOM 14184 C CA . SER E 1 374 ? 113.902 10.059 79.009 1.00 44.44 354 SER E CA 1
ATOM 14185 C C . SER E 1 374 ? 114.967 10.682 78.116 1.00 39.80 354 SER E C 1
ATOM 14186 O O . SER E 1 374 ? 115.464 10.041 77.191 1.00 43.87 354 SER E O 1
ATOM 14189 N N . GLY E 1 375 ? 115.313 11.932 78.396 1.00 44.19 355 GLY E N 1
ATOM 14190 C CA . GLY E 1 375 ? 116.330 12.618 77.622 1.00 49.08 355 GLY E CA 1
ATOM 14191 C C . GLY E 1 375 ? 115.795 13.165 76.312 1.00 52.76 355 GLY E C 1
ATOM 14192 O O . GLY E 1 375 ? 116.556 13.638 75.469 1.00 57.87 355 GLY E O 1
ATOM 14193 N N . CYS E 1 376 ? 114.481 13.083 76.135 1.00 52.06 356 CYS E N 1
ATOM 14194 C CA . CYS E 1 376 ? 113.813 13.725 75.012 1.00 48.42 356 CYS E CA 1
ATOM 14195 C C . CYS E 1 376 ? 112.883 14.799 75.553 1.00 53.41 356 CYS E C 1
ATOM 14196 O O . CYS E 1 376 ? 112.065 14.533 76.433 1.00 54.09 356 CYS E O 1
ATOM 14199 N N . ALA E 1 377 ? 113.020 16.015 75.036 1.00 53.43 357 ALA E N 1
ATOM 14200 C CA . ALA E 1 377 ? 112.198 17.128 75.492 1.00 47.66 357 ALA E CA 1
ATOM 14201 C C . ALA E 1 377 ? 110.721 16.870 75.215 1.00 37.11 357 ALA E C 1
ATOM 14202 O O . ALA E 1 377 ? 110.366 16.188 74.254 1.00 40.36 357 ALA E O 1
ATOM 14204 N N . ASP E 1 378 ? 109.866 17.411 76.074 1.00 37.54 358 ASP E N 1
ATOM 14205 C CA . ASP E 1 378 ? 108.425 17.269 75.922 1.00 41.70 358 ASP E CA 1
ATOM 14206 C C . ASP E 1 378 ? 107.755 18.598 76.255 1.00 36.77 358 ASP E C 1
ATOM 14207 O O . ASP E 1 378 ? 107.068 18.713 77.268 1.00 35.60 358 ASP E O 1
ATOM 14212 N N . PRO E 1 379 ? 107.954 19.610 75.395 1.00 44.27 359 PRO E N 1
ATOM 14213 C CA . PRO E 1 379 ? 107.497 20.970 75.695 1.00 35.03 359 PRO E CA 1
ATOM 14214 C C . PRO E 1 379 ? 105.981 21.081 75.760 1.00 36.14 359 PRO E C 1
ATOM 14215 O O . PRO E 1 379 ? 105.272 20.310 75.114 1.00 34.88 359 PRO E O 1
ATOM 14219 N N . HIS E 1 380 ? 105.499 22.039 76.543 1.00 35.08 360 HIS E N 1
ATOM 14220 C CA . HIS E 1 380 ? 104.071 22.289 76.677 1.00 35.16 360 HIS E CA 1
ATOM 14221 C C . HIS E 1 380 ? 103.601 23.268 75.600 1.00 38.62 360 HIS E C 1
ATOM 14222 O O . HIS E 1 380 ? 102.462 23.204 75.134 1.00 35.40 360 HIS E O 1
ATOM 14229 N N . VAL E 1 381 ? 104.493 24.171 75.206 1.00 39.00 361 VAL E N 1
ATOM 14230 C CA . VAL E 1 381 ? 104.187 25.159 74.179 1.00 36.12 361 VAL E CA 1
ATOM 14231 C C . VAL E 1 381 ? 104.904 24.797 72.884 1.00 40.34 361 VAL E C 1
ATOM 14232 O O . VAL E 1 381 ? 106.130 24.677 72.855 1.00 35.75 361 VAL E O 1
ATOM 14236 N N . MET E 1 382 ? 104.131 24.624 71.816 1.00 39.42 362 MET E N 1
ATOM 14237 C CA . MET E 1 382 ? 104.659 24.120 70.552 1.00 42.39 362 MET E CA 1
ATOM 14238 C C . MET E 1 382 ? 104.256 24.985 69.351 1.00 44.45 362 MET E C 1
ATOM 14239 O O . MET E 1 382 ? 103.328 25.791 69.446 1.00 41.56 362 MET E O 1
ATOM 14244 N N . PRO E 1 383 ? 104.966 24.831 68.218 1.00 48.35 363 PRO E N 1
ATOM 14245 C CA . PRO E 1 383 ? 104.582 25.534 66.988 1.00 49.21 363 PRO E CA 1
ATOM 14246 C C . PRO E 1 383 ? 103.176 25.160 66.526 1.00 45.19 363 PRO E C 1
ATOM 14247 O O . PRO E 1 383 ? 102.772 24.004 66.649 1.00 43.73 363 PRO E O 1
ATOM 14251 N N . GLY E 1 384 ? 102.444 26.134 65.997 1.00 38.40 364 GLY E N 1
ATOM 14252 C CA . GLY E 1 384 ? 101.112 25.888 65.476 1.00 39.22 364 GLY E CA 1
ATOM 14253 C C . GLY E 1 384 ? 101.148 25.254 64.099 1.00 38.45 364 GLY E C 1
ATOM 14254 O O . GLY E 1 384 ? 102.201 24.818 63.633 1.00 39.78 364 GLY E O 1
ATOM 14255 N N . ALA E 1 385 ? 99.994 25.202 63.444 1.00 34.46 365 ALA E N 1
ATOM 14256 C CA . ALA E 1 385 ? 99.899 24.609 62.116 1.00 38.66 365 ALA E CA 1
ATOM 14257 C C . ALA E 1 385 ? 100.127 25.656 61.029 1.00 36.40 365 ALA E C 1
ATOM 14258 O O . ALA E 1 385 ? 99.825 26.837 61.212 1.00 34.41 365 ALA E O 1
ATOM 14260 N N . ALA E 1 386 ? 100.663 25.213 59.897 1.00 38.41 366 ALA E N 1
ATOM 14261 C CA . ALA E 1 386 ? 100.988 26.115 58.799 1.00 33.63 366 ALA E CA 1
ATOM 14262 C C . ALA E 1 386 ? 99.761 26.471 57.979 1.00 33.38 366 ALA E C 1
ATOM 14263 O O . ALA E 1 386 ? 98.853 25.655 57.818 1.00 30.98 366 ALA E O 1
ATOM 14265 N N . THR E 1 387 ? 99.738 27.697 57.465 1.00 34.47 367 THR E N 1
ATOM 14266 C CA . THR E 1 387 ? 98.743 28.079 56.476 1.00 34.39 367 THR E CA 1
ATOM 14267 C C . THR E 1 387 ? 99.124 27.408 55.165 1.00 35.09 367 THR E C 1
ATOM 14268 O O . THR E 1 387 ? 100.266 26.983 54.991 1.00 38.51 367 THR E O 1
ATOM 14272 N N . LEU E 1 388 ? 98.167 27.304 54.251 1.00 30.48 368 LEU E N 1
ATOM 14273 C CA . LEU E 1 388 ? 98.390 26.622 52.978 1.00 35.92 368 LEU E CA 1
ATOM 14274 C C . LEU E 1 388 ? 99.547 27.239 52.190 1.00 36.80 368 LEU E C 1
ATOM 14275 O O . LEU E 1 388 ? 99.518 28.426 51.860 1.00 38.46 368 LEU E O 1
ATOM 14280 N N . ASP E 1 389 ? 100.564 26.421 51.917 1.00 31.55 369 ASP E N 1
ATOM 14281 C CA . ASP E 1 389 ? 101.740 26.815 51.134 1.00 36.88 369 ASP E CA 1
ATOM 14282 C C . ASP E 1 389 ? 102.599 27.873 51.830 1.00 37.09 369 ASP E C 1
ATOM 14283 O O . ASP E 1 389 ? 103.347 28.601 51.178 1.00 40.40 369 ASP E O 1
ATOM 14288 N N . GLN E 1 390 ? 102.496 27.944 53.153 1.00 37.08 370 GLN E N 1
ATOM 14289 C CA . GLN E 1 390 ? 103.244 28.924 53.939 1.00 35.91 370 GLN E CA 1
ATOM 14290 C C . GLN E 1 390 ? 104.750 28.858 53.692 1.00 41.46 370 GLN E C 1
ATOM 14291 O O . GLN E 1 390 ? 105.416 29.888 53.567 1.00 44.94 370 GLN E O 1
ATOM 14297 N N . HIS E 1 391 ? 105.279 27.642 53.616 1.00 38.29 371 HIS E N 1
ATOM 14298 C CA . HIS E 1 391 ? 106.711 27.445 53.426 1.00 41.05 371 HIS E CA 1
ATOM 14299 C C . HIS E 1 391 ? 107.017 27.080 51.979 1.00 43.79 371 HIS E C 1
ATOM 14300 O O . HIS E 1 391 ? 108.134 26.687 51.653 1.00 43.14 371 HIS E O 1
ATOM 14307 N N . GLY E 1 392 ? 106.016 27.225 51.116 1.00 40.97 372 GLY E N 1
ATOM 14308 C CA . GLY E 1 392 ? 106.136 26.840 49.721 1.00 41.13 372 GLY E CA 1
ATOM 14309 C C . GLY E 1 392 ? 107.310 27.457 48.983 1.00 46.87 372 GLY E C 1
ATOM 14310 O O . GLY E 1 392 ? 108.101 26.746 48.366 1.00 46.00 372 GLY E O 1
ATOM 14311 N N . GLU E 1 393 ? 107.433 28.779 49.051 1.00 44.27 373 GLU E N 1
ATOM 14312 C CA . GLU E 1 393 ? 108.473 29.477 48.301 1.00 51.06 373 GLU E CA 1
ATOM 14313 C C . GLU E 1 393 ? 109.867 29.219 48.873 1.00 50.64 373 GLU E C 1
ATOM 14314 O O . GLU E 1 393 ? 110.851 29.186 48.134 1.00 51.18 373 GLU E O 1
ATOM 14320 N N . GLN E 1 394 ? 109.944 29.025 50.186 1.00 50.90 374 GLN E N 1
ATOM 14321 C CA . GLN E 1 394 ? 111.212 28.737 50.843 1.00 50.91 374 GLN E CA 1
ATOM 14322 C C . GLN E 1 394 ? 111.672 27.334 50.474 1.00 50.31 374 GLN E C 1
ATOM 14323 O O . GLN E 1 394 ? 112.846 27.104 50.177 1.00 50.32 374 GLN E O 1
ATOM 14329 N N . ILE E 1 395 ? 110.729 26.400 50.495 1.00 51.91 375 ILE E N 1
ATOM 14330 C CA . ILE E 1 395 ? 111.009 25.003 50.192 1.00 49.77 375 ILE E CA 1
ATOM 14331 C C . ILE E 1 395 ? 111.345 24.814 48.711 1.00 49.67 375 ILE E C 1
ATOM 14332 O O . ILE E 1 395 ? 112.211 24.010 48.359 1.00 48.59 375 ILE E O 1
ATOM 14337 N N . ARG E 1 396 ? 110.673 25.569 47.847 1.00 48.20 376 ARG E N 1
ATOM 14338 C CA . ARG E 1 396 ? 110.936 25.496 46.411 1.00 51.19 376 ARG E CA 1
ATOM 14339 C C . ARG E 1 396 ? 112.357 25.943 46.079 1.00 48.48 376 ARG E C 1
ATOM 14340 O O . ARG E 1 396 ? 113.048 25.302 45.288 1.00 44.87 376 ARG E O 1
ATOM 14348 N N . GLN E 1 397 ? 112.795 27.034 46.700 1.00 46.50 377 GLN E N 1
ATOM 14349 C CA . GLN E 1 397 ? 114.154 27.523 46.502 1.00 53.10 377 GLN E CA 1
ATOM 14350 C C . GLN E 1 397 ? 115.163 26.600 47.187 1.00 54.76 377 GLN E C 1
ATOM 14351 O O . GLN E 1 397 ? 116.367 26.690 46.947 1.00 58.02 377 GLN E O 1
ATOM 14357 N N . GLU E 1 398 ? 114.661 25.699 48.027 1.00 55.01 378 GLU E N 1
ATOM 14358 C CA . GLU E 1 398 ? 115.514 24.770 48.761 1.00 48.05 378 GLU E CA 1
ATOM 14359 C C . GLU E 1 398 ? 115.774 23.474 47.989 1.00 48.17 378 GLU E C 1
ATOM 14360 O O . GLU E 1 398 ? 116.862 22.902 48.069 1.00 43.35 378 GLU E O 1
ATOM 14366 N N . PHE E 1 399 ? 114.778 23.012 47.240 1.00 50.30 379 PHE E N 1
ATOM 14367 C CA . PHE E 1 399 ? 114.896 21.742 46.527 1.00 49.00 379 PHE E CA 1
ATOM 14368 C C . PHE E 1 399 ? 114.919 21.908 45.010 1.00 53.34 379 PHE E C 1
ATOM 14369 O O . PHE E 1 399 ? 114.415 21.059 44.273 1.00 50.45 379 PHE E O 1
ATOM 14377 N N . SER E 1 400 ? 115.513 23.004 44.551 1.00 52.62 380 SER E N 1
ATOM 14378 C CA . SER E 1 400 ? 115.627 23.273 43.123 1.00 54.21 380 SER E CA 1
ATOM 14379 C C . SER E 1 400 ? 116.676 22.379 42.469 1.00 53.15 380 SER E C 1
ATOM 14380 O O . SER E 1 400 ? 117.697 22.054 43.078 1.00 56.71 380 SER E O 1
ATOM 14383 N N . LYS F 1 27 ? 114.659 -11.188 57.491 1.00 70.04 7 LYS F N 1
ATOM 14384 C CA . LYS F 1 27 ? 113.674 -12.032 58.158 1.00 67.07 7 LYS F CA 1
ATOM 14385 C C . LYS F 1 27 ? 113.132 -11.373 59.420 1.00 62.03 7 LYS F C 1
ATOM 14386 O O . LYS F 1 27 ? 113.090 -11.990 60.484 1.00 61.93 7 LYS F O 1
ATOM 14392 N N . GLY F 1 28 ? 112.712 -10.119 59.294 1.00 57.69 8 GLY F N 1
ATOM 14393 C CA . GLY F 1 28 ? 112.221 -9.364 60.431 1.00 43.23 8 GLY F CA 1
ATOM 14394 C C . GLY F 1 28 ? 113.238 -8.334 60.879 1.00 43.00 8 GLY F C 1
ATOM 14395 O O . GLY F 1 28 ? 114.390 -8.674 61.152 1.00 42.61 8 GLY F O 1
ATOM 14396 N N . PRO F 1 29 ? 112.813 -7.064 60.965 1.00 41.10 9 PRO F N 1
ATOM 14397 C CA . PRO F 1 29 ? 113.689 -5.931 61.291 1.00 41.88 9 PRO F CA 1
ATOM 14398 C C . PRO F 1 29 ? 114.321 -5.974 62.684 1.00 41.96 9 PRO F C 1
ATOM 14399 O O . PRO F 1 29 ? 115.155 -5.119 62.984 1.00 46.33 9 PRO F O 1
ATOM 14403 N N . PHE F 1 30 ? 113.948 -6.943 63.515 1.00 40.71 10 PHE F N 1
ATOM 14404 C CA . PHE F 1 30 ? 114.488 -7.015 64.873 1.00 47.45 10 PHE F CA 1
ATOM 14405 C C . PHE F 1 30 ? 115.293 -8.284 65.122 1.00 49.56 10 PHE F C 1
ATOM 14406 O O . PHE F 1 30 ? 115.645 -8.587 66.261 1.00 51.81 10 PHE F O 1
ATOM 14414 N N . GLU F 1 31 ? 115.575 -9.023 64.055 1.00 48.81 11 GLU F N 1
ATOM 14415 C CA . GLU F 1 31 ? 116.378 -10.236 64.150 1.00 51.48 11 GLU F CA 1
ATOM 14416 C C . GLU F 1 31 ? 117.747 -9.907 64.735 1.00 50.39 11 GLU F C 1
ATOM 14417 O O . GLU F 1 31 ? 118.473 -9.073 64.198 1.00 53.99 11 GLU F O 1
ATOM 14423 N N . GLY F 1 32 ? 118.087 -10.552 65.847 1.00 47.72 12 GLY F N 1
ATOM 14424 C CA . GLY F 1 32 ? 119.344 -10.290 66.523 1.00 50.16 12 GLY F CA 1
ATOM 14425 C C . GLY F 1 32 ? 119.179 -9.408 67.748 1.00 50.00 12 GLY F C 1
ATOM 14426 O O . GLY F 1 32 ? 120.150 -9.095 68.437 1.00 49.85 12 GLY F O 1
ATOM 14427 N N . LEU F 1 33 ? 117.943 -8.998 68.013 1.00 45.39 13 LEU F N 1
ATOM 14428 C CA . LEU F 1 33 ? 117.639 -8.196 69.192 1.00 47.11 13 LEU F CA 1
ATOM 14429 C C . LEU F 1 33 ? 117.209 -9.104 70.342 1.00 42.16 13 LEU F C 1
ATOM 14430 O O . LEU F 1 33 ? 116.452 -10.055 70.145 1.00 35.90 13 LEU F O 1
ATOM 14435 N N . LEU F 1 34 ? 117.697 -8.806 71.540 1.00 45.86 14 LEU F N 1
ATOM 14436 C CA . LEU F 1 34 ? 117.352 -9.585 72.720 1.00 45.96 14 LEU F CA 1
ATOM 14437 C C . LEU F 1 34 ? 116.449 -8.777 73.642 1.00 42.77 14 LEU F C 1
ATOM 14438 O O . LEU F 1 34 ? 116.852 -7.737 74.164 1.00 41.35 14 LEU F O 1
ATOM 14443 N N . VAL F 1 35 ? 115.222 -9.253 73.830 1.00 37.99 15 VAL F N 1
ATOM 14444 C CA . VAL F 1 35 ? 114.289 -8.591 74.732 1.00 38.67 15 VAL F CA 1
ATOM 14445 C C . VAL F 1 35 ? 114.077 -9.419 75.993 1.00 39.96 15 VAL F C 1
ATOM 14446 O O . VAL F 1 35 ? 113.577 -10.542 75.934 1.00 37.21 15 VAL F O 1
ATOM 14450 N N . ILE F 1 36 ? 114.473 -8.869 77.134 1.00 41.44 16 ILE F N 1
ATOM 14451 C CA . ILE F 1 36 ? 114.154 -9.494 78.408 1.00 39.77 16 ILE F CA 1
ATOM 14452 C C . ILE F 1 36 ? 112.798 -8.976 78.859 1.00 37.50 16 ILE F C 1
ATOM 14453 O O . ILE F 1 36 ? 112.652 -7.813 79.238 1.00 35.29 16 ILE F O 1
ATOM 14458 N N . ASP F 1 37 ? 111.806 -9.856 78.799 1.00 35.27 17 ASP F N 1
ATOM 14459 C CA . ASP F 1 37 ? 110.409 -9.467 78.930 1.00 37.86 17 ASP F CA 1
ATOM 14460 C C . ASP F 1 37 ? 109.802 -9.932 80.253 1.00 33.99 17 ASP F C 1
ATOM 14461 O O . ASP F 1 37 ? 109.728 -11.129 80.523 1.00 35.97 17 ASP F O 1
ATOM 14466 N N . MET F 1 38 ? 109.365 -8.979 81.070 1.00 25.99 18 MET F N 1
ATOM 14467 C CA . MET F 1 38 ? 108.754 -9.301 82.355 1.00 35.95 18 MET F CA 1
ATOM 14468 C C . MET F 1 38 ? 107.265 -8.981 82.372 1.00 35.56 18 MET F C 1
ATOM 14469 O O . MET F 1 38 ? 106.599 -9.161 83.393 1.00 33.81 18 MET F O 1
ATOM 14474 N N . THR F 1 39 ? 106.750 -8.515 81.238 1.00 30.85 19 THR F N 1
ATOM 14475 C CA . THR F 1 39 ? 105.358 -8.087 81.141 1.00 26.49 19 THR F CA 1
ATOM 14476 C C . THR F 1 39 ? 104.367 -9.215 81.397 1.00 29.47 19 THR F C 1
ATOM 14477 O O . THR F 1 39 ? 104.673 -10.389 81.180 1.00 28.30 19 THR F O 1
ATOM 14481 N N . HIS F 1 40 ? 103.176 -8.844 81.860 1.00 24.27 20 HIS F N 1
ATOM 14482 C CA . HIS F 1 40 ? 102.120 -9.808 82.152 1.00 27.43 20 HIS F CA 1
ATOM 14483 C C . HIS F 1 40 ? 100.751 -9.211 81.846 1.00 26.48 20 HIS F C 1
ATOM 14484 O O . HIS F 1 40 ? 100.635 -8.020 81.570 1.00 24.74 20 HIS F O 1
ATOM 14491 N N . VAL F 1 41 ? 99.717 -10.044 81.930 1.00 27.58 21 VAL F N 1
ATOM 14492 C CA . VAL F 1 41 ? 98.356 -9.683 81.520 1.00 26.53 21 VAL F CA 1
ATOM 14493 C C . VAL F 1 41 ? 98.285 -9.291 80.034 1.00 32.17 21 VAL F C 1
ATOM 14494 O O . VAL F 1 41 ? 98.690 -10.068 79.173 1.00 26.28 21 VAL F O 1
ATOM 14498 N N . LEU F 1 42 ? 97.779 -8.096 79.734 1.00 24.76 22 LEU F N 1
ATOM 14499 C CA . LEU F 1 42 ? 97.507 -7.713 78.349 1.00 23.45 22 LEU F CA 1
ATOM 14500 C C . LEU F 1 42 ? 98.301 -6.509 77.853 1.00 26.30 22 LEU F C 1
ATOM 14501 O O . LEU F 1 42 ? 98.892 -6.555 76.774 1.00 26.52 22 LEU F O 1
ATOM 14506 N N . ASN F 1 43 ? 98.298 -5.435 78.635 1.00 24.79 23 ASN F N 1
ATOM 14507 C CA . ASN F 1 43 ? 98.936 -4.179 78.240 1.00 27.05 23 ASN F CA 1
ATOM 14508 C C . ASN F 1 43 ? 100.383 -4.335 77.772 1.00 29.14 23 ASN F C 1
ATOM 14509 O O . ASN F 1 43 ? 100.696 -4.096 76.606 1.00 24.88 23 ASN F O 1
ATOM 14514 N N . GLY F 1 44 ? 101.257 -4.738 78.688 1.00 27.98 24 GLY F N 1
ATOM 14515 C CA . GLY F 1 44 ? 102.650 -4.999 78.368 1.00 23.23 24 GLY F CA 1
ATOM 14516 C C . GLY F 1 44 ? 102.930 -6.067 77.316 1.00 24.38 24 GLY F C 1
ATOM 14517 O O . GLY F 1 44 ? 103.683 -5.816 76.381 1.00 33.71 24 GLY F O 1
ATOM 14518 N N . PRO F 1 45 ? 102.347 -7.270 77.468 1.00 23.98 25 PRO F N 1
ATOM 14519 C CA . PRO F 1 45 ? 102.617 -8.364 76.522 1.00 24.87 25 PRO F CA 1
ATOM 14520 C C . PRO F 1 45 ? 102.179 -8.104 75.076 1.00 26.90 25 PRO F C 1
ATOM 14521 O O . PRO F 1 45 ? 102.784 -8.668 74.159 1.00 27.97 25 PRO F O 1
ATOM 14525 N N . PHE F 1 46 ? 101.147 -7.288 74.870 1.00 27.53 26 PHE F N 1
ATOM 14526 C CA . PHE F 1 46 ? 100.726 -6.946 73.515 1.00 23.22 26 PHE F CA 1
ATOM 14527 C C . PHE F 1 46 ? 101.878 -6.227 72.831 1.00 25.11 26 PHE F C 1
ATOM 14528 O O . PHE F 1 46 ? 102.170 -6.469 71.663 1.00 26.61 26 PHE F O 1
ATOM 14536 N N . GLY F 1 47 ? 102.542 -5.353 73.580 1.00 25.54 27 GLY F N 1
ATOM 14537 C CA . GLY F 1 47 ? 103.675 -4.608 73.063 1.00 29.57 27 GLY F CA 1
ATOM 14538 C C . GLY F 1 47 ? 104.841 -5.479 72.625 1.00 30.32 27 GLY F C 1
ATOM 14539 O O . GLY F 1 47 ? 105.386 -5.288 71.541 1.00 32.62 27 GLY F O 1
ATOM 14540 N N . THR F 1 48 ? 105.222 -6.439 73.462 1.00 29.25 28 THR F N 1
ATOM 14541 C CA . THR F 1 48 ? 106.364 -7.298 73.158 1.00 25.26 28 THR F CA 1
ATOM 14542 C C . THR F 1 48 ? 106.043 -8.333 72.086 1.00 26.04 28 THR F C 1
ATOM 14543 O O . THR F 1 48 ? 106.935 -8.777 71.367 1.00 30.81 28 THR F O 1
ATOM 14547 N N . GLN F 1 49 ? 104.774 -8.720 71.990 1.00 24.59 29 GLN F N 1
ATOM 14548 C CA . GLN F 1 49 ? 104.336 -9.661 70.963 1.00 26.50 29 GLN F CA 1
ATOM 14549 C C . GLN F 1 49 ? 104.637 -9.121 69.567 1.00 31.72 29 GLN F C 1
ATOM 14550 O O . GLN F 1 49 ? 104.982 -9.877 68.657 1.00 29.53 29 GLN F O 1
ATOM 14556 N N . LEU F 1 50 ? 104.511 -7.807 69.412 1.00 26.60 30 LEU F N 1
ATOM 14557 C CA . LEU F 1 50 ? 104.802 -7.146 68.144 1.00 31.87 30 LEU F CA 1
ATOM 14558 C C . LEU F 1 50 ? 106.301 -7.149 67.856 1.00 33.75 30 LEU F C 1
ATOM 14559 O O . LEU F 1 50 ? 106.716 -7.280 66.708 1.00 36.31 30 LEU F O 1
ATOM 14564 N N . LEU F 1 51 ? 107.113 -7.009 68.901 1.00 31.47 31 LEU F N 1
ATOM 14565 C CA . LEU F 1 51 ? 108.561 -7.113 68.751 1.00 33.68 31 LEU F CA 1
ATOM 14566 C C . LEU F 1 51 ? 108.960 -8.542 68.395 1.00 40.07 31 LEU F C 1
ATOM 14567 O O . LEU F 1 51 ? 109.920 -8.765 67.655 1.00 39.51 31 LEU F O 1
ATOM 14572 N N . CYS F 1 52 ? 108.212 -9.506 68.927 1.00 38.46 32 CYS F N 1
ATOM 14573 C CA . CYS F 1 52 ? 108.478 -10.919 68.680 1.00 38.72 32 CYS F CA 1
ATOM 14574 C C . CYS F 1 52 ? 108.008 -11.328 67.292 1.00 38.62 32 CYS F C 1
ATOM 14575 O O . CYS F 1 52 ? 108.657 -12.132 66.623 1.00 43.69 32 CYS F O 1
ATOM 14578 N N . ASN F 1 53 ? 106.875 -10.773 66.870 1.00 41.13 33 ASN F N 1
ATOM 14579 C CA . ASN F 1 53 ? 106.328 -11.022 65.537 1.00 42.28 33 ASN F CA 1
ATOM 14580 C C . ASN F 1 53 ? 107.308 -10.667 64.425 1.00 40.82 33 ASN F C 1
ATOM 14581 O O . ASN F 1 53 ? 107.296 -11.283 63.360 1.00 46.34 33 ASN F O 1
ATOM 14586 N N . MET F 1 54 ? 108.155 -9.675 64.681 1.00 41.86 34 MET F N 1
ATOM 14587 C CA . MET F 1 54 ? 109.018 -9.129 63.643 1.00 41.10 34 MET F CA 1
ATOM 14588 C C . MET F 1 54 ? 110.517 -9.355 63.858 1.00 44.96 34 MET F C 1
ATOM 14589 O O . MET F 1 54 ? 111.333 -8.528 63.453 1.00 44.29 34 MET F O 1
ATOM 14594 N N . GLY F 1 55 ? 110.879 -10.471 64.486 1.00 48.08 35 GLY F N 1
ATOM 14595 C CA . GLY F 1 55 ? 112.269 -10.902 64.492 1.00 47.83 35 GLY F CA 1
ATOM 14596 C C . GLY F 1 55 ? 113.008 -11.010 65.815 1.00 48.29 35 GLY F C 1
ATOM 14597 O O . GLY F 1 55 ? 113.892 -11.856 65.960 1.00 48.70 35 GLY F O 1
ATOM 14598 N N . ALA F 1 56 ? 112.666 -10.156 66.775 1.00 43.54 36 ALA F N 1
ATOM 14599 C CA . ALA F 1 56 ? 113.385 -10.113 68.047 1.00 41.19 36 ALA F CA 1
ATOM 14600 C C . ALA F 1 56 ? 113.256 -11.404 68.853 1.00 42.39 36 ALA F C 1
ATOM 14601 O O . ALA F 1 56 ? 112.258 -12.117 68.750 1.00 40.01 36 ALA F O 1
ATOM 14603 N N . ARG F 1 57 ? 114.281 -11.704 69.645 1.00 38.26 37 ARG F N 1
ATOM 14604 C CA . ARG F 1 57 ? 114.218 -12.823 70.573 1.00 40.60 37 ARG F CA 1
ATOM 14605 C C . ARG F 1 57 ? 113.652 -12.328 71.892 1.00 42.21 37 ARG F C 1
ATOM 14606 O O . ARG F 1 57 ? 114.271 -11.511 72.575 1.00 42.74 37 ARG F O 1
ATOM 14614 N N . VAL F 1 58 ? 112.472 -12.820 72.248 1.00 39.56 38 VAL F N 1
ATOM 14615 C CA . VAL F 1 58 ? 111.803 -12.363 73.457 1.00 41.08 38 VAL F CA 1
ATOM 14616 C C . VAL F 1 58 ? 111.811 -13.426 74.549 1.00 40.27 38 VAL F C 1
ATOM 14617 O O . VAL F 1 58 ? 111.097 -14.427 74.467 1.00 43.54 38 VAL F O 1
ATOM 14621 N N . ILE F 1 59 ? 112.633 -13.203 75.569 1.00 42.18 39 ILE F N 1
ATOM 14622 C CA . ILE F 1 59 ? 112.668 -14.086 76.727 1.00 45.51 39 ILE F CA 1
ATOM 14623 C C . ILE F 1 59 ? 111.702 -13.580 77.792 1.00 36.10 39 ILE F C 1
ATOM 14624 O O . ILE F 1 59 ? 111.960 -12.582 78.464 1.00 34.85 39 ILE F O 1
ATOM 14629 N N . LYS F 1 60 ? 110.575 -14.268 77.919 1.00 33.61 40 LYS F N 1
ATOM 14630 C CA . LYS F 1 60 ? 109.558 -13.897 78.889 1.00 32.50 40 LYS F CA 1
ATOM 14631 C C . LYS F 1 60 ? 109.947 -14.426 80.264 1.00 40.01 40 LYS F C 1
ATOM 14632 O O . LYS F 1 60 ? 110.040 -15.636 80.470 1.00 36.44 40 LYS F O 1
ATOM 14638 N N . VAL F 1 61 ? 110.189 -13.512 81.197 1.00 33.13 41 VAL F N 1
ATOM 14639 C CA . VAL F 1 61 ? 110.566 -13.883 82.556 1.00 35.33 41 VAL F CA 1
ATOM 14640 C C . VAL F 1 61 ? 109.336 -13.936 83.454 1.00 35.79 41 VAL F C 1
ATOM 14641 O O . VAL F 1 61 ? 108.650 -12.931 83.642 1.00 33.01 41 VAL F O 1
ATOM 14645 N N . GLU F 1 62 ? 109.060 -15.117 83.999 1.00 29.94 42 GLU F N 1
ATOM 14646 C CA . GLU F 1 62 ? 107.859 -15.336 84.797 1.00 32.88 42 GLU F CA 1
ATOM 14647 C C . GLU F 1 62 ? 108.190 -15.673 86.248 1.00 34.34 42 GLU F C 1
ATOM 14648 O O . GLU F 1 62 ? 109.206 -16.308 86.527 1.00 33.30 42 GLU F O 1
ATOM 14654 N N . PRO F 1 63 ? 107.325 -15.245 87.180 1.00 29.59 43 PRO F N 1
ATOM 14655 C CA . PRO F 1 63 ? 107.529 -15.538 88.599 1.00 28.33 43 PRO F CA 1
ATOM 14656 C C . PRO F 1 63 ? 107.195 -16.993 88.907 1.00 32.92 43 PRO F C 1
ATOM 14657 O O . PRO F 1 63 ? 106.378 -17.589 88.204 1.00 31.69 43 PRO F O 1
ATOM 14661 N N . PRO F 1 64 ? 107.827 -17.562 89.945 1.00 35.33 44 PRO F N 1
ATOM 14662 C CA . PRO F 1 64 ? 107.528 -18.935 90.367 1.00 32.41 44 PRO F CA 1
ATOM 14663 C C . PRO F 1 64 ? 106.073 -19.075 90.800 1.00 31.40 44 PRO F C 1
ATOM 14664 O O . PRO F 1 64 ? 105.433 -18.087 91.161 1.00 31.31 44 PRO F O 1
ATOM 14668 N N . GLY F 1 65 ? 105.556 -20.296 90.755 1.00 37.11 45 GLY F N 1
ATOM 14669 C CA . GLY F 1 65 ? 104.158 -20.527 91.052 1.00 38.91 45 GLY F CA 1
ATOM 14670 C C . GLY F 1 65 ? 103.399 -20.905 89.797 1.00 38.27 45 GLY F C 1
ATOM 14671 O O . GLY F 1 65 ? 103.656 -21.956 89.212 1.00 37.37 45 GLY F O 1
ATOM 14672 N N . HIS F 1 66 ? 102.467 -20.051 89.381 1.00 36.82 46 HIS F N 1
ATOM 14673 C CA . HIS F 1 66 ? 101.700 -20.303 88.163 1.00 38.60 46 HIS F CA 1
ATOM 14674 C C . HIS F 1 66 ? 102.203 -19.474 86.982 1.00 39.31 46 HIS F C 1
ATOM 14675 O O . HIS F 1 66 ? 101.779 -19.681 85.845 1.00 43.80 46 HIS F O 1
ATOM 14682 N N . GLY F 1 67 ? 103.110 -18.541 87.256 1.00 33.52 47 GLY F N 1
ATOM 14683 C CA . GLY F 1 67 ? 103.723 -17.740 86.211 1.00 33.28 47 GLY F CA 1
ATOM 14684 C C . GLY F 1 67 ? 102.944 -16.478 85.891 1.00 31.81 47 GLY F C 1
ATOM 14685 O O . GLY F 1 67 ? 102.393 -15.840 86.789 1.00 31.92 47 GLY F O 1
ATOM 14686 N N . ASP F 1 68 ? 102.909 -16.113 84.612 1.00 28.25 48 ASP F N 1
ATOM 14687 C CA . ASP F 1 68 ? 102.116 -14.975 84.155 1.00 29.07 48 ASP F CA 1
ATOM 14688 C C . ASP F 1 68 ? 100.668 -15.223 84.548 1.00 33.94 48 ASP F C 1
ATOM 14689 O O . ASP F 1 68 ? 100.185 -16.351 84.468 1.00 32.28 48 ASP F O 1
ATOM 14694 N N . ASP F 1 69 ? 99.987 -14.167 84.981 1.00 32.53 49 ASP F N 1
ATOM 14695 C CA . ASP F 1 69 ? 98.608 -14.270 85.448 1.00 34.46 49 ASP F CA 1
ATOM 14696 C C . ASP F 1 69 ? 97.664 -14.885 84.413 1.00 32.67 49 ASP F C 1
ATOM 14697 O O . ASP F 1 69 ? 96.756 -15.640 84.767 1.00 37.28 49 ASP F O 1
ATOM 14702 N N . THR F 1 70 ? 97.886 -14.571 83.139 1.00 34.43 50 THR F N 1
ATOM 14703 C CA . THR F 1 70 ? 97.002 -15.033 82.069 1.00 34.94 50 THR F CA 1
ATOM 14704 C C . THR F 1 70 ? 97.013 -16.548 81.883 1.00 33.62 50 THR F C 1
ATOM 14705 O O . THR F 1 70 ? 96.108 -17.102 81.260 1.00 32.31 50 THR F O 1
ATOM 14709 N N . ARG F 1 71 ? 98.034 -17.215 82.413 1.00 32.90 51 ARG F N 1
ATOM 14710 C CA . ARG F 1 71 ? 98.096 -18.673 82.350 1.00 34.72 51 ARG F CA 1
ATOM 14711 C C . ARG F 1 71 ? 96.939 -19.299 83.120 1.00 35.90 51 ARG F C 1
ATOM 14712 O O . ARG F 1 71 ? 96.559 -20.442 82.868 1.00 40.48 51 ARG F O 1
ATOM 14720 N N . THR F 1 72 ? 96.388 -18.540 84.062 1.00 36.94 52 THR F N 1
ATOM 14721 C CA . THR F 1 72 ? 95.271 -19.008 84.873 1.00 36.77 52 THR F CA 1
ATOM 14722 C C . THR F 1 72 ? 93.955 -18.378 84.421 1.00 37.24 52 THR F C 1
ATOM 14723 O O . THR F 1 72 ? 92.901 -18.636 85.000 1.00 37.63 52 THR F O 1
ATOM 14727 N N . PHE F 1 73 ? 94.028 -17.548 83.384 1.00 44.18 53 PHE F N 1
ATOM 14728 C CA . PHE F 1 73 ? 92.839 -16.987 82.758 1.00 41.35 53 PHE F CA 1
ATOM 14729 C C . PHE F 1 73 ? 92.125 -18.064 81.958 1.00 45.05 53 PHE F C 1
ATOM 14730 O O . PHE F 1 73 ? 92.723 -18.688 81.081 1.00 50.66 53 PHE F O 1
ATOM 14738 N N . GLY F 1 74 ? 90.851 -18.288 82.258 1.00 53.35 54 GLY F N 1
ATOM 14739 C CA . GLY F 1 74 ? 90.031 -19.140 81.416 1.00 50.59 54 GLY F CA 1
ATOM 14740 C C . GLY F 1 74 ? 89.827 -18.418 80.099 1.00 50.23 54 GLY F C 1
ATOM 14741 O O . GLY F 1 74 ? 89.927 -17.191 80.052 1.00 54.85 54 GLY F O 1
ATOM 14742 N N . PRO F 1 75 ? 89.543 -19.163 79.020 1.00 48.11 55 PRO F N 1
ATOM 14743 C CA . PRO F 1 75 ? 89.368 -20.614 78.968 1.00 46.00 55 PRO F CA 1
ATOM 14744 C C . PRO F 1 75 ? 90.635 -21.344 78.526 1.00 47.21 55 PRO F C 1
ATOM 14745 O O . PRO F 1 75 ? 91.620 -20.709 78.148 1.00 46.53 55 PRO F O 1
ATOM 14749 N N . TYR F 1 76 ? 90.597 -22.672 78.561 1.00 46.28 56 TYR F N 1
ATOM 14750 C CA . TYR F 1 76 ? 91.759 -23.481 78.207 1.00 41.04 56 TYR F CA 1
ATOM 14751 C C . TYR F 1 76 ? 91.492 -24.354 76.984 1.00 45.93 56 TYR F C 1
ATOM 14752 O O . TYR F 1 76 ? 90.360 -24.767 76.735 1.00 45.49 56 TYR F O 1
ATOM 14761 N N . VAL F 1 77 ? 92.549 -24.619 76.223 1.00 42.27 57 VAL F N 1
ATOM 14762 C CA . VAL F 1 77 ? 92.489 -25.504 75.069 1.00 38.56 57 VAL F CA 1
ATOM 14763 C C . VAL F 1 77 ? 93.727 -26.390 75.091 1.00 45.93 57 VAL F C 1
ATOM 14764 O O . VAL F 1 77 ? 94.852 -25.887 75.074 1.00 42.57 57 VAL F O 1
ATOM 14768 N N . ASP F 1 78 ? 93.512 -27.704 75.129 1.00 53.20 58 ASP F N 1
ATOM 14769 C CA . ASP F 1 78 ? 94.579 -28.668 75.404 1.00 50.44 58 ASP F CA 1
ATOM 14770 C C . ASP F 1 78 ? 95.264 -28.306 76.715 1.00 43.85 58 ASP F C 1
ATOM 14771 O O . ASP F 1 78 ? 96.487 -28.387 76.836 1.00 46.30 58 ASP F O 1
ATOM 14776 N N . GLY F 1 79 ? 94.458 -27.884 77.685 1.00 44.65 59 GLY F N 1
ATOM 14777 C CA . GLY F 1 79 ? 94.944 -27.517 79.002 1.00 44.51 59 GLY F CA 1
ATOM 14778 C C . GLY F 1 79 ? 95.762 -26.240 79.056 1.00 49.08 59 GLY F C 1
ATOM 14779 O O . GLY F 1 79 ? 96.276 -25.870 80.112 1.00 44.16 59 GLY F O 1
ATOM 14780 N N . GLN F 1 80 ? 95.885 -25.567 77.917 1.00 44.37 60 GLN F N 1
ATOM 14781 C CA . GLN F 1 80 ? 96.625 -24.315 77.849 1.00 43.00 60 GLN F CA 1
ATOM 14782 C C . GLN F 1 80 ? 95.685 -23.124 77.706 1.00 37.85 60 GLN F C 1
ATOM 14783 O O . GLN F 1 80 ? 94.766 -23.142 76.884 1.00 31.41 60 GLN F O 1
ATOM 14789 N N . SER F 1 81 ? 95.918 -22.098 78.519 1.00 40.99 61 SER F N 1
ATOM 14790 C CA . SER F 1 81 ? 95.121 -20.877 78.477 1.00 37.72 61 SER F CA 1
ATOM 14791 C C . SER F 1 81 ? 95.162 -20.251 77.091 1.00 31.51 61 SER F C 1
ATOM 14792 O O . SER F 1 81 ? 96.236 -20.014 76.541 1.00 33.07 61 SER F O 1
ATOM 14795 N N . LEU F 1 82 ? 93.987 -19.993 76.530 1.00 30.75 62 LEU F N 1
ATOM 14796 C CA . LEU F 1 82 ? 93.897 -19.412 75.198 1.00 32.82 62 LEU F CA 1
ATOM 14797 C C . LEU F 1 82 ? 94.307 -17.947 75.233 1.00 33.90 62 LEU F C 1
ATOM 14798 O O . LEU F 1 82 ? 94.891 -17.438 74.277 1.00 33.53 62 LEU F O 1
ATOM 14803 N N . TYR F 1 83 ? 94.005 -17.276 76.342 1.00 32.90 63 TYR F N 1
ATOM 14804 C CA . TYR F 1 83 ? 94.379 -15.877 76.511 1.00 32.36 63 TYR F CA 1
ATOM 14805 C C . TYR F 1 83 ? 95.893 -15.720 76.488 1.00 34.96 63 TYR F C 1
ATOM 14806 O O . TYR F 1 83 ? 96.417 -14.828 75.823 1.00 29.07 63 TYR F O 1
ATOM 14815 N N . TYR F 1 84 ? 96.591 -16.587 77.218 1.00 30.18 64 TYR F N 1
ATOM 14816 C CA . TYR F 1 84 ? 98.048 -16.542 77.253 1.00 28.00 64 TYR F CA 1
ATOM 14817 C C . TYR F 1 84 ? 98.654 -16.791 75.878 1.00 29.38 64 TYR F C 1
ATOM 14818 O O . TYR F 1 84 ? 99.583 -16.098 75.467 1.00 30.26 64 TYR F O 1
ATOM 14827 N N . SER F 1 85 ? 98.136 -17.796 75.179 1.00 30.80 65 SER F N 1
ATOM 14828 C CA . SER F 1 85 ? 98.673 -18.184 73.877 1.00 30.80 65 SER F CA 1
ATOM 14829 C C . SER F 1 85 ? 98.614 -17.041 72.867 1.00 32.67 65 SER F C 1
ATOM 14830 O O . SER F 1 85 ? 99.602 -16.748 72.194 1.00 33.13 65 SER F O 1
ATOM 14833 N N . PHE F 1 86 ? 97.450 -16.402 72.784 1.00 32.88 66 PHE F N 1
ATOM 14834 C CA . PHE F 1 86 ? 97.194 -15.317 71.837 1.00 31.88 66 PHE F CA 1
ATOM 14835 C C . PHE F 1 86 ? 98.245 -14.209 71.846 1.00 30.87 66 PHE F C 1
ATOM 14836 O O . PHE F 1 86 ? 98.629 -13.703 70.792 1.00 28.75 66 PHE F O 1
ATOM 14844 N N . ILE F 1 87 ? 98.705 -13.825 73.031 1.00 29.43 67 ILE F N 1
ATOM 14845 C CA . ILE F 1 87 ? 99.601 -12.679 73.141 1.00 30.00 67 ILE F CA 1
ATOM 14846 C C . ILE F 1 87 ? 101.009 -13.034 73.627 1.00 30.41 67 ILE F C 1
ATOM 14847 O O . ILE F 1 87 ? 101.784 -12.150 73.989 1.00 30.08 67 ILE F O 1
ATOM 14852 N N . ASN F 1 88 ? 101.342 -14.323 73.628 1.00 31.73 68 ASN F N 1
ATOM 14853 C CA . ASN F 1 88 ? 102.674 -14.757 74.047 1.00 31.58 68 ASN F CA 1
ATOM 14854 C C . ASN F 1 88 ? 103.309 -15.824 73.154 1.00 33.44 68 ASN F C 1
ATOM 14855 O O . ASN F 1 88 ? 104.366 -16.365 73.481 1.00 33.73 68 ASN F O 1
ATOM 14860 N N . HIS F 1 89 ? 102.677 -16.123 72.025 1.00 35.72 69 HIS F N 1
ATOM 14861 C CA . HIS F 1 89 ? 103.222 -17.128 71.120 1.00 38.98 69 HIS F CA 1
ATOM 14862 C C . HIS F 1 89 ? 104.562 -16.680 70.540 1.00 40.15 69 HIS F C 1
ATOM 14863 O O . HIS F 1 89 ? 104.720 -15.530 70.134 1.00 39.33 69 HIS F O 1
ATOM 14870 N N . GLY F 1 90 ? 105.532 -17.587 70.523 1.00 37.06 70 GLY F N 1
ATOM 14871 C CA . GLY F 1 90 ? 106.842 -17.279 69.981 1.00 35.57 70 GLY F CA 1
ATOM 14872 C C . GLY F 1 90 ? 107.812 -16.751 71.020 1.00 36.53 70 GLY F C 1
ATOM 14873 O O . GLY F 1 90 ? 109.011 -16.658 70.766 1.00 35.97 70 GLY F O 1
ATOM 14874 N N . LYS F 1 91 ? 107.292 -16.390 72.189 1.00 36.13 71 LYS F N 1
ATOM 14875 C CA . LYS F 1 91 ? 108.133 -15.923 73.285 1.00 32.97 71 LYS F CA 1
ATOM 14876 C C . LYS F 1 91 ? 108.665 -17.108 74.082 1.00 37.58 71 LYS F C 1
ATOM 14877 O O . LYS F 1 91 ? 107.925 -18.047 74.377 1.00 34.94 71 LYS F O 1
ATOM 14883 N N . GLU F 1 92 ? 109.947 -17.065 74.427 1.00 40.64 72 GLU F N 1
ATOM 14884 C CA . GLU F 1 92 ? 110.541 -18.099 75.267 1.00 37.87 72 GLU F CA 1
ATOM 14885 C C . GLU F 1 92 ? 110.082 -17.904 76.705 1.00 42.58 72 GLU F C 1
ATOM 14886 O O . GLU F 1 92 ? 109.526 -16.863 77.042 1.00 35.51 72 GLU F O 1
ATOM 14892 N N . SER F 1 93 ? 110.311 -18.902 77.553 1.00 35.99 73 SER F N 1
ATOM 14893 C CA . SER F 1 93 ? 109.820 -18.840 78.925 1.00 37.09 73 SER F CA 1
ATOM 14894 C C . SER F 1 93 ? 110.827 -19.341 79.959 1.00 40.39 73 SER F C 1
ATOM 14895 O O . SER F 1 93 ? 111.280 -20.483 79.900 1.00 38.53 73 SER F O 1
ATOM 14898 N N . VAL F 1 94 ? 111.170 -18.472 80.904 1.00 34.57 74 VAL F N 1
ATOM 14899 C CA . VAL F 1 94 ? 112.033 -18.837 82.021 1.00 39.38 74 VAL F CA 1
ATOM 14900 C C . VAL F 1 94 ? 111.377 -18.424 83.327 1.00 39.14 74 VAL F C 1
ATOM 14901 O O . VAL F 1 94 ? 110.790 -17.347 83.418 1.00 34.08 74 VAL F O 1
ATOM 14905 N N . VAL F 1 95 ? 111.479 -19.278 84.340 1.00 40.64 75 VAL F N 1
ATOM 14906 C CA . VAL F 1 95 ? 111.023 -18.915 85.675 1.00 38.59 75 VAL F CA 1
ATOM 14907 C C . VAL F 1 95 ? 112.193 -18.416 86.513 1.00 40.95 75 VAL F C 1
ATOM 14908 O O . VAL F 1 95 ? 113.163 -19.139 86.736 1.00 40.37 75 VAL F O 1
ATOM 14912 N N . LEU F 1 96 ? 112.098 -17.170 86.964 1.00 38.99 76 LEU F N 1
ATOM 14913 C CA . LEU F 1 96 ? 113.101 -16.605 87.851 1.00 39.77 76 LEU F CA 1
ATOM 14914 C C . LEU F 1 96 ? 112.433 -15.961 89.055 1.00 42.55 76 LEU F C 1
ATOM 14915 O O . LEU F 1 96 ? 111.407 -15.295 88.926 1.00 39.85 76 LEU F O 1
ATOM 14920 N N . ASP F 1 97 ? 113.020 -16.174 90.226 1.00 40.89 77 ASP F N 1
ATOM 14921 C CA . ASP F 1 97 ? 112.586 -15.501 91.441 1.00 40.38 77 ASP F CA 1
ATOM 14922 C C . ASP F 1 97 ? 113.590 -14.399 91.746 1.00 41.05 77 ASP F C 1
ATOM 14923 O O . ASP F 1 97 ? 114.663 -14.662 92.289 1.00 47.66 77 ASP F O 1
ATOM 14928 N N . LEU F 1 98 ? 113.239 -13.165 91.396 1.00 37.56 78 LEU F N 1
ATOM 14929 C CA . LEU F 1 98 ? 114.157 -12.036 91.543 1.00 41.11 78 LEU F CA 1
ATOM 14930 C C . LEU F 1 98 ? 114.498 -11.699 92.994 1.00 43.94 78 LEU F C 1
ATOM 14931 O O . LEU F 1 98 ? 115.323 -10.826 93.252 1.00 45.27 78 LEU F O 1
ATOM 14936 N N . LYS F 1 99 ? 113.863 -12.383 93.938 1.00 43.95 79 LYS F N 1
ATOM 14937 C CA . LYS F 1 99 ? 114.179 -12.199 95.348 1.00 45.50 79 LYS F CA 1
ATOM 14938 C C . LYS F 1 99 ? 115.300 -13.146 95.759 1.00 44.95 79 LYS F C 1
ATOM 14939 O O . LYS F 1 99 ? 116.076 -12.852 96.667 1.00 46.36 79 LYS F O 1
ATOM 14945 N N . ASN F 1 100 ? 115.375 -14.283 95.077 1.00 47.19 80 ASN F N 1
ATOM 14946 C CA . ASN F 1 100 ? 116.443 -15.250 95.293 1.00 44.69 80 ASN F CA 1
ATOM 14947 C C . ASN F 1 100 ? 117.724 -14.788 94.608 1.00 49.57 80 ASN F C 1
ATOM 14948 O O . ASN F 1 100 ? 117.784 -14.704 93.381 1.00 48.29 80 ASN F O 1
ATOM 14953 N N . ASP F 1 101 ? 118.746 -14.497 95.407 1.00 50.29 81 ASP F N 1
ATOM 14954 C CA . ASP F 1 101 ? 119.974 -13.876 94.908 1.00 50.64 81 ASP F CA 1
ATOM 14955 C C . ASP F 1 101 ? 120.670 -14.634 93.772 1.00 52.81 81 ASP F C 1
ATOM 14956 O O . ASP F 1 101 ? 121.354 -14.025 92.948 1.00 51.55 81 ASP F O 1
ATOM 14961 N N . HIS F 1 102 ? 120.499 -15.950 93.722 1.00 48.00 82 HIS F N 1
ATOM 14962 C CA . HIS F 1 102 ? 121.079 -16.729 92.632 1.00 52.22 82 HIS F CA 1
ATOM 14963 C C . HIS F 1 102 ? 120.392 -16.432 91.303 1.00 52.41 82 HIS F C 1
ATOM 14964 O O . HIS F 1 102 ? 121.053 -16.261 90.279 1.00 53.63 82 HIS F O 1
ATOM 14971 N N . ASP F 1 103 ? 119.064 -16.387 91.324 1.00 50.06 83 ASP F N 1
ATOM 14972 C CA . ASP F 1 103 ? 118.285 -16.097 90.124 1.00 53.34 83 ASP F CA 1
ATOM 14973 C C . ASP F 1 103 ? 118.561 -14.687 89.610 1.00 52.93 83 ASP F C 1
ATOM 14974 O O . ASP F 1 103 ? 118.658 -14.465 88.403 1.00 51.49 83 ASP F O 1
ATOM 14979 N N . LYS F 1 104 ? 118.682 -13.744 90.539 1.00 50.59 84 LYS F N 1
ATOM 14980 C CA . LYS F 1 104 ? 118.952 -12.349 90.209 1.00 47.24 84 LYS F CA 1
ATOM 14981 C C . LYS F 1 104 ? 120.265 -12.204 89.446 1.00 52.76 84 LYS F C 1
ATOM 14982 O O . LYS F 1 104 ? 120.383 -11.370 88.548 1.00 55.02 84 LYS F O 1
ATOM 14988 N N . SER F 1 105 ? 121.246 -13.026 89.804 1.00 54.53 85 SER F N 1
ATOM 14989 C CA . SER F 1 105 ? 122.529 -13.035 89.111 1.00 53.47 85 SER F CA 1
ATOM 14990 C C . SER F 1 105 ? 122.355 -13.446 87.653 1.00 53.04 85 SER F C 1
ATOM 14991 O O . SER F 1 105 ? 122.999 -12.896 86.762 1.00 53.55 85 SER F O 1
ATOM 14994 N N . ILE F 1 106 ? 121.475 -14.413 87.420 1.00 51.60 86 ILE F N 1
ATOM 14995 C CA . ILE F 1 106 ? 121.160 -14.866 86.072 1.00 55.60 86 ILE F CA 1
ATOM 14996 C C . ILE F 1 106 ? 120.394 -13.779 85.322 1.00 55.87 86 ILE F C 1
ATOM 14997 O O . ILE F 1 106 ? 120.594 -13.574 84.124 1.00 58.00 86 ILE F O 1
ATOM 15002 N N . PHE F 1 107 ? 119.529 -13.073 86.043 1.00 52.61 87 PHE F N 1
ATOM 15003 C CA . PHE F 1 107 ? 118.778 -11.962 85.468 1.00 51.04 87 PHE F CA 1
ATOM 15004 C C . PHE F 1 107 ? 119.708 -10.818 85.080 1.00 50.67 87 PHE F C 1
ATOM 15005 O O . PHE F 1 107 ? 119.564 -10.226 84.013 1.00 52.90 87 PHE F O 1
ATOM 15013 N N . ILE F 1 108 ? 120.662 -10.511 85.954 1.00 50.88 88 ILE F N 1
ATOM 15014 C CA . ILE F 1 108 ? 121.632 -9.452 85.690 1.00 44.87 88 ILE F CA 1
ATOM 15015 C C . ILE F 1 108 ? 122.531 -9.813 84.505 1.00 52.52 88 ILE F C 1
ATOM 15016 O O . ILE F 1 108 ? 122.885 -8.951 83.697 1.00 53.84 88 ILE F O 1
ATOM 15021 N N . ASN F 1 109 ? 122.878 -11.092 84.392 1.00 52.19 89 ASN F N 1
ATOM 15022 C CA . ASN F 1 109 ? 123.640 -11.576 83.244 1.00 54.16 89 ASN F CA 1
ATOM 15023 C C . ASN F 1 109 ? 122.865 -11.412 81.939 1.00 57.41 89 ASN F C 1
ATOM 15024 O O . ASN F 1 109 ? 123.456 -11.271 80.869 1.00 62.37 89 ASN F O 1
ATOM 15029 N N . MET F 1 110 ? 121.539 -11.432 82.037 1.00 54.66 90 MET F N 1
ATOM 15030 C CA . MET F 1 110 ? 120.675 -11.190 80.887 1.00 55.99 90 MET F CA 1
ATOM 15031 C C . MET F 1 110 ? 120.679 -9.711 80.520 1.00 54.69 90 MET F C 1
ATOM 15032 O O . MET F 1 110 ? 120.798 -9.353 79.348 1.00 53.75 90 MET F O 1
ATOM 15037 N N . LEU F 1 111 ? 120.546 -8.861 81.534 1.00 49.90 91 LEU F N 1
ATOM 15038 C CA . LEU F 1 111 ? 120.424 -7.420 81.333 1.00 51.15 91 LEU F CA 1
ATOM 15039 C C . LEU F 1 111 ? 121.625 -6.805 80.623 1.00 52.55 91 LEU F C 1
ATOM 15040 O O . LEU F 1 111 ? 121.473 -5.897 79.806 1.00 55.58 91 LEU F O 1
ATOM 15045 N N . LYS F 1 112 ? 122.816 -7.301 80.937 1.00 55.00 92 LYS F N 1
ATOM 15046 C CA . LYS F 1 112 ? 124.034 -6.792 80.319 1.00 54.76 92 LYS F CA 1
ATOM 15047 C C . LYS F 1 112 ? 124.127 -7.171 78.842 1.00 58.32 92 LYS F C 1
ATOM 15048 O O . LYS F 1 112 ? 124.862 -6.544 78.081 1.00 58.84 92 LYS F O 1
ATOM 15054 N N . GLN F 1 113 ? 123.374 -8.191 78.442 1.00 55.90 93 GLN F N 1
ATOM 15055 C CA . GLN F 1 113 ? 123.407 -8.670 77.063 1.00 61.66 93 GLN F CA 1
ATOM 15056 C C . GLN F 1 113 ? 122.206 -8.204 76.244 1.00 61.53 93 GLN F C 1
ATOM 15057 O O . GLN F 1 113 ? 122.299 -8.051 75.026 1.00 61.86 93 GLN F O 1
ATOM 15063 N N . ALA F 1 114 ? 121.081 -7.982 76.914 1.00 56.74 94 ALA F N 1
ATOM 15064 C CA . ALA F 1 114 ? 119.841 -7.650 76.225 1.00 54.36 94 ALA F CA 1
ATOM 15065 C C . ALA F 1 114 ? 119.815 -6.220 75.710 1.00 47.59 94 ALA F C 1
ATOM 15066 O O . ALA F 1 114 ? 120.505 -5.344 76.231 1.00 47.42 94 ALA F O 1
ATOM 15068 N N . ASP F 1 115 ? 119.003 -5.992 74.684 1.00 45.57 95 ASP F N 1
ATOM 15069 C CA . ASP F 1 115 ? 118.799 -4.652 74.155 1.00 46.78 95 ASP F CA 1
ATOM 15070 C C . ASP F 1 115 ? 117.646 -3.970 74.884 1.00 40.72 95 ASP F C 1
ATOM 15071 O O . ASP F 1 115 ? 117.646 -2.752 75.060 1.00 37.60 95 ASP F O 1
ATOM 15076 N N . VAL F 1 116 ? 116.663 -4.762 75.306 1.00 43.27 96 VAL F N 1
ATOM 15077 C CA . VAL F 1 116 ? 115.444 -4.218 75.903 1.00 41.78 96 VAL F CA 1
ATOM 15078 C C . VAL F 1 116 ? 114.971 -4.976 77.148 1.00 39.52 96 VAL F C 1
ATOM 15079 O O . VAL F 1 116 ? 114.857 -6.202 77.137 1.00 35.74 96 VAL F O 1
ATOM 15083 N N . LEU F 1 117 ? 114.703 -4.235 78.220 1.00 37.00 97 LEU F N 1
ATOM 15084 C CA . LEU F 1 117 ? 113.977 -4.774 79.365 1.00 36.25 97 LEU F CA 1
ATOM 15085 C C . LEU F 1 117 ? 112.592 -4.137 79.430 1.00 36.02 97 LEU F C 1
ATOM 15086 O O . LEU F 1 117 ? 112.470 -2.919 79.562 1.00 36.63 97 LEU F O 1
ATOM 15091 N N . ALA F 1 118 ? 111.553 -4.960 79.333 1.00 30.18 98 ALA F N 1
ATOM 15092 C CA . ALA F 1 118 ? 110.183 -4.457 79.307 1.00 32.53 98 ALA F CA 1
ATOM 15093 C C . ALA F 1 118 ? 109.351 -4.996 80.468 1.00 35.14 98 ALA F C 1
ATOM 15094 O O . ALA F 1 118 ? 109.409 -6.184 80.778 1.00 32.91 98 ALA F O 1
ATOM 15096 N N . GLU F 1 119 ? 108.579 -4.123 81.109 1.00 30.28 99 GLU F N 1
ATOM 15097 C CA . GLU F 1 119 ? 107.721 -4.551 82.213 1.00 35.41 99 GLU F CA 1
ATOM 15098 C C . GLU F 1 119 ? 106.484 -3.670 82.370 1.00 34.22 99 GLU F C 1
ATOM 15099 O O . GLU F 1 119 ? 106.495 -2.496 82.001 1.00 33.28 99 GLU F O 1
ATOM 15105 N N . ASN F 1 120 ? 105.420 -4.246 82.925 1.00 31.99 100 ASN F N 1
ATOM 15106 C CA . ASN F 1 120 ? 104.210 -3.485 83.215 1.00 28.09 100 ASN F CA 1
ATOM 15107 C C . ASN F 1 120 ? 103.636 -3.739 84.611 1.00 30.77 100 ASN F C 1
ATOM 15108 O O . ASN F 1 120 ? 102.424 -3.881 84.778 1.00 29.11 100 ASN F O 1
ATOM 15113 N N . PHE F 1 121 ? 104.511 -3.786 85.611 1.00 32.09 101 PHE F N 1
ATOM 15114 C CA . PHE F 1 121 ? 104.077 -3.870 87.002 1.00 33.50 101 PHE F CA 1
ATOM 15115 C C . PHE F 1 121 ? 103.526 -2.525 87.453 1.00 38.20 101 PHE F C 1
ATOM 15116 O O . PHE F 1 121 ? 103.471 -1.572 86.676 1.00 36.98 101 PHE F O 1
ATOM 15124 N N . ARG F 1 122 ? 103.121 -2.451 88.717 1.00 34.75 102 ARG F N 1
ATOM 15125 C CA . ARG F 1 122 ? 102.838 -1.170 89.344 1.00 34.85 102 ARG F CA 1
ATOM 15126 C C . ARG F 1 122 ? 104.156 -0.415 89.398 1.00 34.51 102 ARG F C 1
ATOM 15127 O O . ARG F 1 122 ? 105.208 -1.032 89.559 1.00 31.60 102 ARG F O 1
ATOM 15135 N N . PRO F 1 123 ? 104.112 0.918 89.244 1.00 37.27 103 PRO F N 1
ATOM 15136 C CA . PRO F 1 123 ? 105.331 1.728 89.340 1.00 34.28 103 PRO F CA 1
ATOM 15137 C C . PRO F 1 123 ? 106.049 1.509 90.668 1.00 40.46 103 PRO F C 1
ATOM 15138 O O . PRO F 1 123 ? 105.411 1.501 91.720 1.00 36.38 103 PRO F O 1
ATOM 15142 N N . GLY F 1 124 ? 107.362 1.313 90.610 1.00 37.49 104 GLY F N 1
ATOM 15143 C CA . GLY F 1 124 ? 108.155 1.123 91.810 1.00 41.10 104 GLY F CA 1
ATOM 15144 C C . GLY F 1 124 ? 108.484 -0.327 92.108 1.00 42.57 104 GLY F C 1
ATOM 15145 O O . GLY F 1 124 ? 109.434 -0.607 92.836 1.00 43.23 104 GLY F O 1
ATOM 15146 N N . THR F 1 125 ? 107.701 -1.247 91.551 1.00 37.37 105 THR F N 1
ATOM 15147 C CA . THR F 1 125 ? 107.910 -2.677 91.774 1.00 35.66 105 THR F CA 1
ATOM 15148 C C . THR F 1 125 ? 109.333 -3.091 91.429 1.00 40.24 105 THR F C 1
ATOM 15149 O O . THR F 1 125 ? 110.025 -3.704 92.242 1.00 44.21 105 THR F O 1
ATOM 15153 N N . MET F 1 126 ? 109.764 -2.743 90.222 1.00 37.65 106 MET F N 1
ATOM 15154 C CA . MET F 1 126 ? 111.117 -3.044 89.771 1.00 38.89 106 MET F CA 1
ATOM 15155 C C . MET F 1 126 ? 112.176 -2.384 90.648 1.00 44.37 106 MET F C 1
ATOM 15156 O O . MET F 1 126 ? 113.249 -2.947 90.858 1.00 47.44 106 MET F O 1
ATOM 15161 N N . GLU F 1 127 ? 111.874 -1.194 91.162 1.00 37.12 107 GLU F N 1
ATOM 15162 C CA . GLU F 1 127 ? 112.854 -0.436 91.938 1.00 45.54 107 GLU F CA 1
ATOM 15163 C C . GLU F 1 127 ? 113.189 -1.082 93.285 1.00 51.70 107 GLU F C 1
ATOM 15164 O O . GLU F 1 127 ? 114.334 -1.024 93.733 1.00 52.85 107 GLU F O 1
ATOM 15170 N N . LYS F 1 128 ? 112.199 -1.703 93.923 1.00 43.89 108 LYS F N 1
ATOM 15171 C CA . LYS F 1 128 ? 112.409 -2.280 95.248 1.00 46.94 108 LYS F CA 1
ATOM 15172 C C . LYS F 1 128 ? 112.698 -3.776 95.178 1.00 46.10 108 LYS F C 1
ATOM 15173 O O . LYS F 1 128 ? 112.605 -4.487 96.177 1.00 52.65 108 LYS F O 1
ATOM 15179 N N . LEU F 1 129 ? 113.037 -4.241 93.981 1.00 40.34 109 LEU F N 1
ATOM 15180 C CA . LEU F 1 129 ? 113.642 -5.550 93.806 1.00 45.75 109 LEU F CA 1
ATOM 15181 C C . LEU F 1 129 ? 115.122 -5.305 93.553 1.00 47.39 109 LEU F C 1
ATOM 15182 O O . LEU F 1 129 ? 115.936 -6.228 93.569 1.00 46.99 109 LEU F O 1
ATOM 15187 N N . GLY F 1 130 ? 115.455 -4.037 93.324 1.00 47.43 110 GLY F N 1
ATOM 15188 C CA . GLY F 1 130 ? 116.831 -3.616 93.142 1.00 48.83 110 GLY F CA 1
ATOM 15189 C C . GLY F 1 130 ? 117.129 -3.074 91.757 1.00 51.85 110 GLY F C 1
ATOM 15190 O O . GLY F 1 130 ? 118.288 -2.843 91.416 1.00 47.84 110 GLY F O 1
ATOM 15191 N N . PHE F 1 131 ? 116.088 -2.860 90.958 1.00 49.82 111 PHE F N 1
ATOM 15192 C CA . PHE F 1 131 ? 116.281 -2.454 89.569 1.00 46.29 111 PHE F CA 1
ATOM 15193 C C . PHE F 1 131 ? 115.570 -1.155 89.189 1.00 48.13 111 PHE F C 1
ATOM 15194 O O . PHE F 1 131 ? 114.633 -1.163 88.389 1.00 43.24 111 PHE F O 1
ATOM 15202 N N . SER F 1 132 ? 116.025 -0.041 89.756 1.00 44.72 112 SER F N 1
ATOM 15203 C CA . SER F 1 132 ? 115.543 1.275 89.351 1.00 45.67 112 SER F CA 1
ATOM 15204 C C . SER F 1 132 ? 116.177 1.652 88.017 1.00 43.76 112 SER F C 1
ATOM 15205 O O . SER F 1 132 ? 117.103 0.986 87.560 1.00 46.67 112 SER F O 1
ATOM 15208 N N . TRP F 1 133 ? 115.685 2.721 87.398 1.00 43.31 113 TRP F N 1
ATOM 15209 C CA . TRP F 1 133 ? 116.235 3.168 86.119 1.00 46.13 113 TRP F CA 1
ATOM 15210 C C . TRP F 1 133 ? 117.702 3.569 86.247 1.00 52.70 113 TRP F C 1
ATOM 15211 O O . TRP F 1 133 ? 118.510 3.276 85.365 1.00 49.63 113 TRP F O 1
ATOM 15222 N N . GLU F 1 134 ? 118.038 4.227 87.352 1.00 54.93 114 GLU F N 1
ATOM 15223 C CA . GLU F 1 134 ? 119.419 4.606 87.627 1.00 57.93 114 GLU F CA 1
ATOM 15224 C C . GLU F 1 134 ? 120.304 3.369 87.722 1.00 58.96 114 GLU F C 1
ATOM 15225 O O . GLU F 1 134 ? 121.360 3.297 87.092 1.00 60.66 114 GLU F O 1
ATOM 15231 N N . THR F 1 135 ? 119.859 2.395 88.509 1.00 50.20 115 THR F N 1
ATOM 15232 C CA . THR F 1 135 ? 120.589 1.145 88.673 1.00 57.26 115 THR F CA 1
ATOM 15233 C C . THR F 1 135 ? 120.715 0.411 87.343 1.00 52.52 115 THR F C 1
ATOM 15234 O O . THR F 1 135 ? 121.782 -0.107 87.012 1.00 58.24 115 THR F O 1
ATOM 15238 N N . LEU F 1 136 ? 119.626 0.383 86.580 1.00 55.55 116 LEU F N 1
ATOM 15239 C CA . LEU F 1 136 ? 119.613 -0.275 85.275 1.00 53.74 116 LEU F CA 1
ATOM 15240 C C . LEU F 1 136 ? 120.627 0.344 84.318 1.00 57.06 116 LEU F C 1
ATOM 15241 O O . LEU F 1 136 ? 121.264 -0.364 83.537 1.00 54.88 116 LEU F O 1
ATOM 15246 N N . GLN F 1 137 ? 120.768 1.665 84.379 1.00 60.39 117 GLN F N 1
ATOM 15247 C CA . GLN F 1 137 ? 121.754 2.362 83.560 1.00 62.62 117 GLN F CA 1
ATOM 15248 C C . GLN F 1 137 ? 123.162 1.905 83.914 1.00 63.80 117 GLN F C 1
ATOM 15249 O O . GLN F 1 137 ? 123.970 1.627 83.030 1.00 62.74 117 GLN F O 1
ATOM 15255 N N . GLU F 1 138 ? 123.442 1.830 85.214 1.00 62.44 118 GLU F N 1
ATOM 15256 C CA . GLU F 1 138 ? 124.743 1.390 85.708 1.00 61.98 118 GLU F CA 1
ATOM 15257 C C . GLU F 1 138 ? 125.109 0.018 85.155 1.00 59.93 118 GLU F C 1
ATOM 15258 O O . GLU F 1 138 ? 126.260 -0.234 84.801 1.00 60.33 118 GLU F O 1
ATOM 15264 N N . ILE F 1 139 ? 124.116 -0.862 85.083 1.00 58.77 119 ILE F N 1
ATOM 15265 C CA . ILE F 1 139 ? 124.317 -2.223 84.601 1.00 54.33 119 ILE F CA 1
ATOM 15266 C C . ILE F 1 139 ? 124.565 -2.258 83.095 1.00 58.57 119 ILE F C 1
ATOM 15267 O O . ILE F 1 139 ? 125.439 -2.984 82.617 1.00 56.09 119 ILE F O 1
ATOM 15272 N N . ASN F 1 140 ? 123.795 -1.467 82.354 1.00 56.61 120 ASN F N 1
ATOM 15273 C CA . ASN F 1 140 ? 123.914 -1.406 80.902 1.00 57.80 120 ASN F CA 1
ATOM 15274 C C . ASN F 1 140 ? 123.284 -0.129 80.350 1.00 59.13 120 ASN F C 1
ATOM 15275 O O . ASN F 1 140 ? 122.066 -0.048 80.204 1.00 57.35 120 ASN F O 1
ATOM 15280 N N . PRO F 1 141 ? 124.116 0.880 80.047 1.00 65.23 121 PRO F N 1
ATOM 15281 C CA . PRO F 1 141 ? 123.629 2.170 79.541 1.00 66.81 121 PRO F CA 1
ATOM 15282 C C . PRO F 1 141 ? 123.123 2.092 78.101 1.00 60.28 121 PRO F C 1
ATOM 15283 O O . PRO F 1 141 ? 122.565 3.066 77.601 1.00 61.21 121 PRO F O 1
ATOM 15287 N N . ARG F 1 142 ? 123.328 0.953 77.446 1.00 55.94 122 ARG F N 1
ATOM 15288 C CA . ARG F 1 142 ? 122.811 0.741 76.098 1.00 55.36 122 ARG F CA 1
ATOM 15289 C C . ARG F 1 142 ? 121.445 0.064 76.145 1.00 57.21 122 ARG F C 1
ATOM 15290 O O . ARG F 1 142 ? 120.764 -0.056 75.127 1.00 51.19 122 ARG F O 1
ATOM 15298 N N . LEU F 1 143 ? 121.052 -0.376 77.336 1.00 52.03 123 LEU F N 1
ATOM 15299 C CA . LEU F 1 143 ? 119.783 -1.067 77.532 1.00 47.74 123 LEU F CA 1
ATOM 15300 C C . LEU F 1 143 ? 118.594 -0.114 77.493 1.00 45.44 123 LEU F C 1
ATOM 15301 O O . LEU F 1 143 ? 118.616 0.949 78.117 1.00 42.95 123 LEU F O 1
ATOM 15306 N N . ILE F 1 144 ? 117.555 -0.502 76.762 1.00 41.31 124 ILE F N 1
ATOM 15307 C CA . ILE F 1 144 ? 116.319 0.269 76.730 1.00 40.85 124 ILE F CA 1
ATOM 15308 C C . ILE F 1 144 ? 115.345 -0.265 77.771 1.00 39.59 124 ILE F C 1
ATOM 15309 O O . ILE F 1 144 ? 114.871 -1.397 77.670 1.00 40.54 124 ILE F O 1
ATOM 15314 N N . TYR F 1 145 ? 115.056 0.553 78.776 1.00 34.75 125 TYR F N 1
ATOM 15315 C CA . TYR F 1 145 ? 114.102 0.185 79.812 1.00 35.73 125 TYR F CA 1
ATOM 15316 C C . TYR F 1 145 ? 112.713 0.690 79.446 1.00 34.31 125 TYR F C 1
ATOM 15317 O O . TYR F 1 145 ? 112.468 1.894 79.429 1.00 33.75 125 TYR F O 1
ATOM 15326 N N . ALA F 1 146 ? 111.807 -0.236 79.153 1.00 33.27 126 ALA F N 1
ATOM 15327 C CA . ALA F 1 146 ? 110.475 0.123 78.680 1.00 33.52 126 ALA F CA 1
ATOM 15328 C C . ALA F 1 146 ? 109.380 -0.284 79.658 1.00 36.45 126 ALA F C 1
ATOM 15329 O O . ALA F 1 146 ? 109.085 -1.468 79.823 1.00 33.85 126 ALA F O 1
ATOM 15331 N N . SER F 1 147 ? 108.768 0.707 80.294 1.00 30.11 127 SER F N 1
ATOM 15332 C CA . SER F 1 147 ? 107.709 0.440 81.253 1.00 32.97 127 SER F CA 1
ATOM 15333 C C . SER F 1 147 ? 106.361 0.919 80.738 1.00 35.36 127 SER F C 1
ATOM 15334 O O . SER F 1 147 ? 106.264 1.945 80.064 1.00 33.30 127 SER F O 1
ATOM 15337 N N . SER F 1 148 ? 105.322 0.156 81.051 1.00 31.10 128 SER F N 1
ATOM 15338 C CA . SER F 1 148 ? 103.959 0.570 80.770 1.00 29.98 128 SER F CA 1
ATOM 15339 C C . SER F 1 148 ? 103.127 0.381 82.024 1.00 28.52 128 SER F C 1
ATOM 15340 O O . SER F 1 148 ? 103.236 -0.634 82.699 1.00 35.08 128 SER F O 1
ATOM 15343 N N . SER F 1 149 ? 102.302 1.365 82.344 1.00 24.36 129 SER F N 1
ATOM 15344 C CA . SER F 1 149 ? 101.478 1.288 83.538 1.00 28.16 129 SER F CA 1
ATOM 15345 C C . SER F 1 149 ? 100.188 2.054 83.324 1.00 29.51 129 SER F C 1
ATOM 15346 O O . SER F 1 149 ? 100.006 2.696 82.291 1.00 25.94 129 SER F O 1
ATOM 15349 N N . GLY F 1 150 ? 99.293 1.983 84.300 1.00 24.05 130 GLY F N 1
ATOM 15350 C CA . GLY F 1 150 ? 98.011 2.647 84.187 1.00 26.01 130 GLY F CA 1
ATOM 15351 C C . GLY F 1 150 ? 98.128 4.143 83.983 1.00 28.66 130 GLY F C 1
ATOM 15352 O O . GLY F 1 150 ? 97.422 4.718 83.155 1.00 24.40 130 GLY F O 1
ATOM 15353 N N . PHE F 1 151 ? 99.034 4.774 84.726 1.00 26.59 131 PHE F N 1
ATOM 15354 C CA . PHE F 1 151 ? 99.167 6.226 84.688 1.00 24.64 131 PHE F CA 1
ATOM 15355 C C . PHE F 1 151 ? 100.598 6.709 84.456 1.00 21.56 131 PHE F C 1
ATOM 15356 O O . PHE F 1 151 ? 100.853 7.910 84.433 1.00 23.93 131 PHE F O 1
ATOM 15364 N N . GLY F 1 152 ? 101.523 5.779 84.258 1.00 25.98 132 GLY F N 1
ATOM 15365 C CA . GLY F 1 152 ? 102.915 6.145 84.075 1.00 28.15 132 GLY F CA 1
ATOM 15366 C C . GLY F 1 152 ? 103.660 6.046 85.389 1.00 29.98 132 GLY F C 1
ATOM 15367 O O . GLY F 1 152 ? 103.075 5.686 86.409 1.00 28.20 132 GLY F O 1
ATOM 15368 N N . HIS F 1 153 ? 104.950 6.366 85.367 1.00 31.70 133 HIS F N 1
ATOM 15369 C CA . HIS F 1 153 ? 105.764 6.331 86.577 1.00 34.88 133 HIS F CA 1
ATOM 15370 C C . HIS F 1 153 ? 105.848 7.693 87.256 1.00 34.54 133 HIS F C 1
ATOM 15371 O O . HIS F 1 153 ? 106.495 7.836 88.293 1.00 39.84 133 HIS F O 1
ATOM 15378 N N . THR F 1 154 ? 105.196 8.692 86.669 1.00 30.38 134 THR F N 1
ATOM 15379 C CA . THR F 1 154 ? 105.175 10.032 87.246 1.00 28.52 134 THR F CA 1
ATOM 15380 C C . THR F 1 154 ? 103.744 10.496 87.508 1.00 28.03 134 THR F C 1
ATOM 15381 O O . THR F 1 154 ? 102.789 9.899 87.011 1.00 29.98 134 THR F O 1
ATOM 15385 N N . GLY F 1 155 ? 103.595 11.557 88.294 1.00 24.39 135 GLY F N 1
ATOM 15386 C CA . GLY F 1 155 ? 102.285 12.129 88.544 1.00 20.89 135 GLY F CA 1
ATOM 15387 C C . GLY F 1 155 ? 101.589 11.577 89.775 1.00 29.30 135 GLY F C 1
ATOM 15388 O O . GLY F 1 155 ? 101.968 10.525 90.293 1.00 24.14 135 GLY F O 1
ATOM 15389 N N . PRO F 1 156 ? 100.552 12.287 90.243 1.00 23.39 136 PRO F N 1
ATOM 15390 C CA . PRO F 1 156 ? 99.783 11.982 91.456 1.00 26.58 136 PRO F CA 1
ATOM 15391 C C . PRO F 1 156 ? 99.007 10.664 91.418 1.00 29.83 136 PRO F C 1
ATOM 15392 O O . PRO F 1 156 ? 98.706 10.121 92.482 1.00 31.09 136 PRO F O 1
ATOM 15396 N N . LEU F 1 157 ? 98.680 10.162 90.232 1.00 23.76 137 LEU F N 1
ATOM 15397 C CA . LEU F 1 157 ? 97.882 8.942 90.126 1.00 24.66 137 LEU F CA 1
ATOM 15398 C C . LEU F 1 157 ? 98.732 7.709 89.842 1.00 22.46 137 LEU F C 1
ATOM 15399 O O . LEU F 1 157 ? 98.199 6.625 89.608 1.00 26.73 137 LEU F O 1
ATOM 15404 N N . LYS F 1 158 ? 100.050 7.873 89.873 1.00 19.68 138 LYS F N 1
ATOM 15405 C CA . LYS F 1 158 ? 100.954 6.806 89.453 1.00 24.05 138 LYS F CA 1
ATOM 15406 C C . LYS F 1 158 ? 100.802 5.513 90.257 1.00 26.42 138 LYS F C 1
ATOM 15407 O O . LYS F 1 158 ? 101.102 4.434 89.754 1.00 28.29 138 LYS F O 1
ATOM 15413 N N . ASP F 1 159 ? 100.325 5.621 91.493 1.00 24.63 139 ASP F N 1
ATOM 15414 C CA . ASP F 1 159 ? 100.192 4.454 92.363 1.00 29.44 139 ASP F CA 1
ATOM 15415 C C . ASP F 1 159 ? 98.755 3.951 92.465 1.00 31.49 139 ASP F C 1
ATOM 15416 O O . ASP F 1 159 ? 98.481 2.974 93.161 1.00 36.87 139 ASP F O 1
ATOM 15421 N N . ALA F 1 160 ? 97.839 4.621 91.773 1.00 30.67 140 ALA F N 1
ATOM 15422 C CA . ALA F 1 160 ? 96.429 4.250 91.818 1.00 33.97 140 ALA F CA 1
ATOM 15423 C C . ALA F 1 160 ? 96.129 3.022 90.958 1.00 36.27 140 ALA F C 1
ATOM 15424 O O . ALA F 1 160 ? 96.741 2.832 89.906 1.00 34.01 140 ALA F O 1
ATOM 15426 N N . PRO F 1 161 ? 95.182 2.183 91.412 1.00 37.41 141 PRO F N 1
ATOM 15427 C CA . PRO F 1 161 ? 94.732 1.022 90.637 1.00 34.06 141 PRO F CA 1
ATOM 15428 C C . PRO F 1 161 ? 94.230 1.444 89.266 1.00 41.28 141 PRO F C 1
ATOM 15429 O O . PRO F 1 161 ? 93.536 2.455 89.153 1.00 40.05 141 PRO F O 1
ATOM 15433 N N . ALA F 1 162 ? 94.577 0.680 88.236 1.00 33.83 142 ALA F N 1
ATOM 15434 C CA . ALA F 1 162 ? 94.272 1.093 86.874 1.00 33.40 142 ALA F CA 1
ATOM 15435 C C . ALA F 1 162 ? 93.993 -0.068 85.919 1.00 39.73 142 ALA F C 1
ATOM 15436 O O . ALA F 1 162 ? 94.789 -0.354 85.024 1.00 39.23 142 ALA F O 1
ATOM 15438 N N . TYR F 1 163 ? 92.856 -0.726 86.113 1.00 27.04 143 TYR F N 1
ATOM 15439 C CA . TYR F 1 163 ? 92.366 -1.679 85.135 1.00 21.97 143 TYR F CA 1
ATOM 15440 C C . TYR F 1 163 ? 91.924 -0.917 83.895 1.00 26.29 143 TYR F C 1
ATOM 15441 O O . TYR F 1 163 ? 91.722 0.301 83.943 1.00 21.59 143 TYR F O 1
ATOM 15450 N N . ASP F 1 164 ? 91.770 -1.637 82.789 1.00 21.05 144 ASP F N 1
ATOM 15451 C CA . ASP F 1 164 ? 91.350 -1.036 81.525 1.00 22.24 144 ASP F CA 1
ATOM 15452 C C . ASP F 1 164 ? 90.042 -0.262 81.666 1.00 22.72 144 ASP F C 1
ATOM 15453 O O . ASP F 1 164 ? 89.929 0.871 81.202 1.00 20.06 144 ASP F O 1
ATOM 15458 N N . THR F 1 165 ? 89.064 -0.882 82.318 1.00 22.90 145 THR F N 1
ATOM 15459 C CA . THR F 1 165 ? 87.732 -0.303 82.462 1.00 19.47 145 THR F CA 1
ATOM 15460 C C . THR F 1 165 ? 87.780 1.005 83.245 1.00 21.83 145 THR F C 1
ATOM 15461 O O . THR F 1 165 ? 86.979 1.913 83.018 1.00 27.41 145 THR F O 1
ATOM 15465 N N . ILE F 1 166 ? 88.738 1.101 84.161 1.00 26.40 146 ILE F N 1
ATOM 15466 C CA . ILE F 1 166 ? 88.922 2.311 84.951 1.00 22.60 146 ILE F CA 1
ATOM 15467 C C . ILE F 1 166 ? 89.487 3.445 84.096 1.00 23.21 146 ILE F C 1
ATOM 15468 O O . ILE F 1 166 ? 89.051 4.591 84.206 1.00 22.09 146 ILE F O 1
ATOM 15473 N N . ILE F 1 167 ? 90.446 3.120 83.234 1.00 17.71 147 ILE F N 1
ATOM 15474 C CA . ILE F 1 167 ? 91.034 4.114 82.340 1.00 22.36 147 ILE F CA 1
ATOM 15475 C C . ILE F 1 167 ? 90.010 4.647 81.337 1.00 21.80 147 ILE F C 1
ATOM 15476 O O . ILE F 1 167 ? 89.965 5.844 81.069 1.00 22.70 147 ILE F O 1
ATOM 15481 N N . GLN F 1 168 ? 89.181 3.757 80.798 1.00 20.09 148 GLN F N 1
ATOM 15482 C CA . GLN F 1 168 ? 88.117 4.173 79.886 1.00 23.37 148 GLN F CA 1
ATOM 15483 C C . GLN F 1 168 ? 87.152 5.138 80.574 1.00 24.30 148 GLN F C 1
ATOM 15484 O O . GLN F 1 168 ? 86.801 6.181 80.021 1.00 24.22 148 GLN F O 1
ATOM 15490 N N . ALA F 1 169 ? 86.736 4.780 81.785 1.00 24.06 149 ALA F N 1
ATOM 15491 C CA . ALA F 1 169 ? 85.824 5.602 82.574 1.00 24.05 149 ALA F CA 1
ATOM 15492 C C . ALA F 1 169 ? 86.378 7.001 82.813 1.00 25.31 149 ALA F C 1
ATOM 15493 O O . ALA F 1 169 ? 85.653 7.992 82.723 1.00 24.83 149 ALA F O 1
ATOM 15495 N N . MET F 1 170 ? 87.671 7.074 83.111 1.00 24.49 150 MET F N 1
ATOM 15496 C CA . MET F 1 170 ? 88.300 8.332 83.492 1.00 23.24 150 MET F CA 1
ATOM 15497 C C . MET F 1 170 ? 88.799 9.166 82.316 1.00 25.65 150 MET F C 1
ATOM 15498 O O . MET F 1 170 ? 89.004 10.368 82.457 1.00 26.62 150 MET F O 1
ATOM 15503 N N . SER F 1 171 ? 89.013 8.531 81.167 1.00 22.35 151 SER F N 1
ATOM 15504 C CA . SER F 1 171 ? 89.547 9.235 80.003 1.00 23.61 151 SER F CA 1
ATOM 15505 C C . SER F 1 171 ? 88.467 10.035 79.289 1.00 24.02 151 SER F C 1
ATOM 15506 O O . SER F 1 171 ? 88.765 10.993 78.576 1.00 22.64 151 SER F O 1
ATOM 15509 N N . GLY F 1 172 ? 87.217 9.621 79.467 1.00 25.09 152 GLY F N 1
ATOM 15510 C CA . GLY F 1 172 ? 86.092 10.288 78.840 1.00 21.79 152 GLY F CA 1
ATOM 15511 C C . GLY F 1 172 ? 85.420 9.457 77.763 1.00 26.77 152 GLY F C 1
ATOM 15512 O O . GLY F 1 172 ? 84.304 9.762 77.349 1.00 26.28 152 GLY F O 1
ATOM 15513 N N . ILE F 1 173 ? 86.091 8.396 77.321 1.00 26.48 153 ILE F N 1
ATOM 15514 C CA . ILE F 1 173 ? 85.634 7.626 76.165 1.00 20.67 153 ILE F CA 1
ATOM 15515 C C . ILE F 1 173 ? 84.317 6.877 76.397 1.00 23.86 153 ILE F C 1
ATOM 15516 O O . ILE F 1 173 ? 83.532 6.705 75.463 1.00 28.59 153 ILE F O 1
ATOM 15521 N N . MET F 1 174 ? 84.070 6.442 77.631 1.00 22.10 154 MET F N 1
ATOM 15522 C CA . MET F 1 174 ? 82.804 5.790 77.963 1.00 25.98 154 MET F CA 1
ATOM 15523 C C . MET F 1 174 ? 81.671 6.773 77.745 1.00 25.82 154 MET F C 1
ATOM 15524 O O . MET F 1 174 ? 80.618 6.426 77.208 1.00 22.90 154 MET F O 1
ATOM 15529 N N . MET F 1 175 ? 81.904 8.009 78.174 1.00 23.27 155 MET F N 1
ATOM 15530 C CA . MET F 1 175 ? 80.932 9.078 78.035 1.00 25.82 155 MET F CA 1
ATOM 15531 C C . MET F 1 175 ? 80.661 9.356 76.562 1.00 31.06 155 MET F C 1
ATOM 15532 O O . MET F 1 175 ? 79.544 9.696 76.187 1.00 31.23 155 MET F O 1
ATOM 15537 N N . GLU F 1 176 ? 81.686 9.199 75.729 1.00 25.40 156 GLU F N 1
ATOM 15538 C CA . GLU F 1 176 ? 81.555 9.477 74.302 1.00 31.72 156 GLU F CA 1
ATOM 15539 C C . GLU F 1 176 ? 80.931 8.319 73.527 1.00 31.85 156 GLU F C 1
ATOM 15540 O O . GLU F 1 176 ? 80.540 8.479 72.372 1.00 34.50 156 GLU F O 1
ATOM 15546 N N . THR F 1 177 ? 80.835 7.156 74.164 1.00 28.75 157 THR F N 1
ATOM 15547 C CA . THR F 1 177 ? 80.478 5.931 73.450 1.00 31.30 157 THR F CA 1
ATOM 15548 C C . THR F 1 177 ? 79.049 5.467 73.720 1.00 31.65 157 THR F C 1
ATOM 15549 O O . THR F 1 177 ? 78.578 5.490 74.857 1.00 35.58 157 THR F O 1
ATOM 15553 N N . GLY F 1 178 ? 78.363 5.053 72.658 1.00 25.90 158 GLY F N 1
ATOM 15554 C CA . GLY F 1 178 ? 77.019 4.522 72.771 1.00 32.72 158 GLY F CA 1
ATOM 15555 C C . GLY F 1 178 ? 75.985 5.480 72.221 1.00 36.00 158 GLY F C 1
ATOM 15556 O O . GLY F 1 178 ? 76.307 6.607 71.845 1.00 30.79 158 GLY F O 1
ATOM 15557 N N . TYR F 1 179 ? 74.737 5.030 72.176 1.00 38.83 159 TYR F N 1
ATOM 15558 C CA . TYR F 1 179 ? 73.647 5.868 71.695 1.00 37.64 159 TYR F CA 1
ATOM 15559 C C . TYR F 1 179 ? 73.418 7.080 72.597 1.00 41.11 159 TYR F C 1
ATOM 15560 O O . TYR F 1 179 ? 73.460 6.963 73.821 1.00 39.92 159 TYR F O 1
ATOM 15569 N N . PRO F 1 180 ? 73.187 8.252 71.979 1.00 41.90 160 PRO F N 1
ATOM 15570 C CA . PRO F 1 180 ? 73.054 9.555 72.644 1.00 41.19 160 PRO F CA 1
ATOM 15571 C C . PRO F 1 180 ? 72.105 9.560 73.842 1.00 48.56 160 PRO F C 1
ATOM 15572 O O . PRO F 1 180 ? 72.383 10.236 74.832 1.00 46.24 160 PRO F O 1
ATOM 15576 N N . ASP F 1 181 ? 71.004 8.822 73.750 1.00 48.85 161 ASP F N 1
ATOM 15577 C CA . ASP F 1 181 ? 70.051 8.735 74.852 1.00 53.72 161 ASP F CA 1
ATOM 15578 C C . ASP F 1 181 ? 70.486 7.696 75.881 1.00 47.13 161 ASP F C 1
ATOM 15579 O O . ASP F 1 181 ? 70.245 7.855 77.076 1.00 47.01 161 ASP F O 1
ATOM 15584 N N . ALA F 1 182 ? 71.132 6.639 75.397 1.00 47.42 162 ALA F N 1
ATOM 15585 C CA . ALA F 1 182 ? 71.555 5.510 76.224 1.00 43.81 162 ALA F CA 1
ATOM 15586 C C . ALA F 1 182 ? 72.564 5.912 77.310 1.00 45.47 162 ALA F C 1
ATOM 15587 O O . ALA F 1 182 ? 73.129 7.005 77.258 1.00 45.66 162 ALA F O 1
ATOM 15589 N N . PRO F 1 183 ? 72.779 5.037 78.311 1.00 43.82 163 PRO F N 1
ATOM 15590 C CA . PRO F 1 183 ? 73.818 5.310 79.310 1.00 38.42 163 PRO F CA 1
ATOM 15591 C C . PRO F 1 183 ? 75.214 5.057 78.742 1.00 34.63 163 PRO F C 1
ATOM 15592 O O . PRO F 1 183 ? 75.332 4.386 77.715 1.00 37.03 163 PRO F O 1
ATOM 15596 N N . PRO F 1 184 ? 76.261 5.589 79.396 1.00 36.93 164 PRO F N 1
ATOM 15597 C CA . PRO F 1 184 ? 77.637 5.388 78.931 1.00 34.78 164 PRO F CA 1
ATOM 15598 C C . PRO F 1 184 ? 78.012 3.911 78.890 1.00 31.86 164 PRO F C 1
ATOM 15599 O O . PRO F 1 184 ? 77.477 3.117 79.665 1.00 34.73 164 PRO F O 1
ATOM 15603 N N . VAL F 1 185 ? 78.919 3.548 77.990 1.00 30.96 165 VAL F N 1
ATOM 15604 C CA . VAL F 1 185 ? 79.384 2.169 77.902 1.00 30.43 165 VAL F CA 1
ATOM 15605 C C . VAL F 1 185 ? 80.810 2.110 77.357 1.00 27.97 165 VAL F C 1
ATOM 15606 O O . VAL F 1 185 ? 81.193 2.911 76.501 1.00 25.27 165 VAL F O 1
ATOM 15610 N N . ARG F 1 186 ? 81.599 1.174 77.877 1.00 23.21 166 ARG F N 1
ATOM 15611 C CA . ARG F 1 186 ? 82.974 0.998 77.430 1.00 26.23 166 ARG F CA 1
ATOM 15612 C C . ARG F 1 186 ? 82.990 0.594 75.964 1.00 27.47 166 ARG F C 1
ATOM 15613 O O . ARG F 1 186 ? 82.011 0.048 75.452 1.00 27.15 166 ARG F O 1
ATOM 15621 N N . VAL F 1 187 ? 84.102 0.859 75.289 1.00 26.09 167 VAL F N 1
ATOM 15622 C CA . VAL F 1 187 ? 84.264 0.384 73.925 1.00 24.01 167 VAL F CA 1
ATOM 15623 C C . VAL F 1 187 ? 84.348 -1.140 73.968 1.00 26.43 167 VAL F C 1
ATOM 15624 O O . VAL F 1 187 ? 84.756 -1.719 74.977 1.00 23.71 167 VAL F O 1
ATOM 15628 N N . GLY F 1 188 ? 83.951 -1.790 72.879 1.00 27.21 168 GLY F N 1
ATOM 15629 C CA . GLY F 1 188 ? 83.833 -3.239 72.853 1.00 28.30 168 GLY F CA 1
ATOM 15630 C C . GLY F 1 188 ? 85.141 -4.010 72.865 1.00 25.12 168 GLY F C 1
ATOM 15631 O O . GLY F 1 188 ? 85.210 -5.127 72.354 1.00 24.71 168 GLY F O 1
ATOM 15632 N N . THR F 1 189 ? 86.177 -3.414 73.448 1.00 27.91 169 THR F N 1
ATOM 15633 C CA . THR F 1 189 ? 87.478 -4.059 73.574 1.00 25.42 169 THR F CA 1
ATOM 15634 C C . THR F 1 189 ? 88.271 -3.345 74.657 1.00 26.33 169 THR F C 1
ATOM 15635 O O . THR F 1 189 ? 87.842 -2.306 75.157 1.00 26.36 169 THR F O 1
ATOM 15639 N N . SER F 1 190 ? 89.418 -3.904 75.028 1.00 24.03 170 SER F N 1
ATOM 15640 C CA . SER F 1 190 ? 90.257 -3.298 76.060 1.00 26.33 170 SER F CA 1
ATOM 15641 C C . SER F 1 190 ? 91.133 -2.199 75.463 1.00 19.74 170 SER F C 1
ATOM 15642 O O . SER F 1 190 ? 92.356 -2.330 75.405 1.00 15.75 170 SER F O 1
ATOM 15645 N N . LEU F 1 191 ? 90.493 -1.113 75.037 1.00 18.39 171 LEU F N 1
ATOM 15646 C CA . LEU F 1 191 ? 91.158 -0.038 74.298 1.00 19.87 171 LEU F CA 1
ATOM 15647 C C . LEU F 1 191 ? 92.391 0.527 74.990 1.00 22.46 171 LEU F C 1
ATOM 15648 O O . LEU F 1 191 ? 93.402 0.787 74.339 1.00 19.14 171 LEU F O 1
ATOM 15653 N N . ALA F 1 192 ? 92.305 0.716 76.305 1.00 17.76 172 ALA F N 1
ATOM 15654 C CA . ALA F 1 192 ? 93.396 1.320 77.064 1.00 21.30 172 ALA F CA 1
ATOM 15655 C C . ALA F 1 192 ? 94.624 0.417 77.135 1.00 23.85 172 ALA F C 1
ATOM 15656 O O . ALA F 1 192 ? 95.753 0.886 76.981 1.00 21.09 172 ALA F O 1
ATOM 15658 N N . ASP F 1 193 ? 94.399 -0.873 77.378 1.00 19.03 173 ASP F N 1
ATOM 15659 C CA . ASP F 1 193 ? 95.478 -1.855 77.380 1.00 20.39 173 ASP F CA 1
ATOM 15660 C C . ASP F 1 193 ? 96.132 -1.929 76.008 1.00 23.38 173 ASP F C 1
ATOM 15661 O O . ASP F 1 193 ? 97.356 -1.996 75.890 1.00 24.31 173 ASP F O 1
ATOM 15666 N N . LEU F 1 194 ? 95.304 -1.911 74.971 1.00 18.73 174 LEU F N 1
ATOM 15667 C CA . LEU F 1 194 ? 95.788 -2.052 73.605 1.00 22.49 174 LEU F CA 1
ATOM 15668 C C . LEU F 1 194 ? 96.525 -0.803 73.128 1.00 21.25 174 LEU F C 1
ATOM 15669 O O . LEU F 1 194 ? 97.576 -0.903 72.495 1.00 21.96 174 LEU F O 1
ATOM 15674 N N . CYS F 1 195 ? 95.972 0.369 73.431 1.00 23.66 175 CYS F N 1
ATOM 15675 C CA . CYS F 1 195 ? 96.633 1.634 73.115 1.00 25.10 175 CYS F CA 1
ATOM 15676 C C . CYS F 1 195 ? 97.988 1.722 73.806 1.00 24.21 175 CYS F C 1
ATOM 15677 O O . CYS F 1 195 ? 98.982 2.103 73.191 1.00 27.13 175 CYS F O 1
ATOM 15680 N N . GLY F 1 196 ? 98.017 1.374 75.088 1.00 18.81 176 GLY F N 1
ATOM 15681 C CA . GLY F 1 196 ? 99.259 1.352 75.838 1.00 25.22 176 GLY F CA 1
ATOM 15682 C C . GLY F 1 196 ? 100.275 0.414 75.213 1.00 27.40 176 GLY F C 1
ATOM 15683 O O . GLY F 1 196 ? 101.456 0.742 75.113 1.00 28.88 176 GLY F O 1
ATOM 15684 N N . GLY F 1 197 ? 99.806 -0.751 74.777 1.00 22.65 177 GLY F N 1
ATOM 15685 C CA . GLY F 1 197 ? 100.665 -1.741 74.155 1.00 22.34 177 GLY F CA 1
ATOM 15686 C C . GLY F 1 197 ? 101.368 -1.246 72.903 1.00 29.53 177 GLY F C 1
ATOM 15687 O O . GLY F 1 197 ? 102.592 -1.333 72.799 1.00 32.41 177 GLY F O 1
ATOM 15688 N N . VAL F 1 198 ? 100.601 -0.722 71.952 1.00 25.65 178 VAL F N 1
ATOM 15689 C CA . VAL F 1 198 ? 101.170 -0.266 70.686 1.00 24.19 178 VAL F CA 1
ATOM 15690 C C . VAL F 1 198 ? 102.090 0.946 70.875 1.00 28.56 178 VAL F C 1
ATOM 15691 O O . VAL F 1 198 ? 103.087 1.092 70.167 1.00 29.86 178 VAL F O 1
ATOM 15695 N N . TYR F 1 199 ? 101.771 1.801 71.842 1.00 22.54 179 TYR F N 1
ATOM 15696 C CA . TYR F 1 199 ? 102.645 2.925 72.168 1.00 27.03 179 TYR F CA 1
ATOM 15697 C C . TYR F 1 199 ? 103.914 2.441 72.866 1.00 31.58 179 TYR F C 1
ATOM 15698 O O . TYR F 1 199 ? 104.978 3.041 72.717 1.00 32.06 179 TYR F O 1
ATOM 15707 N N . LEU F 1 200 ? 103.794 1.360 73.634 1.00 30.78 180 LEU F N 1
ATOM 15708 C CA . LEU F 1 200 ? 104.955 0.752 74.273 1.00 28.22 180 LEU F CA 1
ATOM 15709 C C . LEU F 1 200 ? 105.876 0.209 73.192 1.00 27.69 180 LEU F C 1
ATOM 15710 O O . LEU F 1 200 ? 107.079 0.449 73.213 1.00 30.80 180 LEU F O 1
ATOM 15715 N N . PHE F 1 201 ? 105.299 -0.515 72.240 1.00 23.01 181 PHE F N 1
ATOM 15716 C CA . PHE F 1 201 ? 106.062 -1.057 71.121 1.00 28.24 181 PHE F CA 1
ATOM 15717 C C . PHE F 1 201 ? 106.759 0.038 70.323 1.00 35.21 181 PHE F C 1
ATOM 15718 O O . PHE F 1 201 ? 107.961 -0.037 70.069 1.00 35.74 181 PHE F O 1
ATOM 15726 N N . SER F 1 202 ? 105.995 1.052 69.926 1.00 30.71 182 SER F N 1
ATOM 15727 C CA . SER F 1 202 ? 106.529 2.128 69.100 1.00 33.63 182 SER F CA 1
ATOM 15728 C C . SER F 1 202 ? 107.493 3.009 69.893 1.00 29.95 182 SER F C 1
ATOM 15729 O O . SER F 1 202 ? 108.429 3.579 69.334 1.00 27.86 182 SER F O 1
ATOM 15732 N N . GLY F 1 203 ? 107.266 3.111 71.197 1.00 29.43 183 GLY F N 1
ATOM 15733 C CA . GLY F 1 203 ? 108.187 3.825 72.059 1.00 29.48 183 GLY F CA 1
ATOM 15734 C C . GLY F 1 203 ? 109.522 3.109 72.113 1.00 32.75 183 GLY F C 1
ATOM 15735 O O . GLY F 1 203 ? 110.581 3.736 72.064 1.00 35.89 183 GLY F O 1
ATOM 15736 N N . ILE F 1 204 ? 109.464 1.785 72.204 1.00 35.36 184 ILE F N 1
ATOM 15737 C CA . ILE F 1 204 ? 110.664 0.954 72.253 1.00 41.75 184 ILE F CA 1
ATOM 15738 C C . ILE F 1 204 ? 111.527 1.110 71.001 1.00 40.79 184 ILE F C 1
ATOM 15739 O O . ILE F 1 204 ? 112.724 1.383 71.089 1.00 45.87 184 ILE F O 1
ATOM 15744 N N . VAL F 1 205 ? 110.913 0.943 69.836 1.00 38.29 185 VAL F N 1
ATOM 15745 C CA . VAL F 1 205 ? 111.641 1.017 68.577 1.00 36.74 185 VAL F CA 1
ATOM 15746 C C . VAL F 1 205 ? 112.133 2.437 68.290 1.00 37.52 185 VAL F C 1
ATOM 15747 O O . VAL F 1 205 ? 113.129 2.625 67.590 1.00 35.43 185 VAL F O 1
ATOM 15751 N N . SER F 1 206 ? 111.439 3.432 68.836 1.00 33.87 186 SER F N 1
ATOM 15752 C CA . SER F 1 206 ? 111.860 4.821 68.684 1.00 41.03 186 SER F CA 1
ATOM 15753 C C . SER F 1 206 ? 113.148 5.081 69.458 1.00 43.85 186 SER F C 1
ATOM 15754 O O . SER F 1 206 ? 113.998 5.864 69.029 1.00 42.83 186 SER F O 1
ATOM 15757 N N . ALA F 1 207 ? 113.287 4.415 70.600 1.00 39.85 187 ALA F N 1
ATOM 15758 C CA . ALA F 1 207 ? 114.486 4.545 71.416 1.00 40.93 187 ALA F CA 1
ATOM 15759 C C . ALA F 1 207 ? 115.613 3.701 70.832 1.00 44.19 187 ALA F C 1
ATOM 15760 O O . ALA F 1 207 ? 116.789 4.031 70.984 1.00 47.08 187 ALA F O 1
ATOM 15762 N N . LEU F 1 208 ? 115.247 2.615 70.158 1.00 40.74 188 LEU F N 1
ATOM 15763 C CA . LEU F 1 208 ? 116.229 1.756 69.508 1.00 44.41 188 LEU F CA 1
ATOM 15764 C C . LEU F 1 208 ? 116.863 2.456 68.314 1.00 49.43 188 LEU F C 1
ATOM 15765 O O . LEU F 1 208 ? 118.068 2.344 68.087 1.00 52.01 188 LEU F O 1
ATOM 15770 N N . TYR F 1 209 ? 116.046 3.174 67.548 1.00 49.76 189 TYR F N 1
ATOM 15771 C CA . TYR F 1 209 ? 116.554 3.959 66.431 1.00 46.21 189 TYR F CA 1
ATOM 15772 C C . TYR F 1 209 ? 117.461 5.063 66.952 1.00 45.44 189 TYR F C 1
ATOM 15773 O O . TYR F 1 209 ? 118.548 5.290 66.421 1.00 50.26 189 TYR F O 1
ATOM 15782 N N . GLY F 1 210 ? 117.004 5.746 67.997 1.00 43.98 190 GLY F N 1
ATOM 15783 C CA . GLY F 1 210 ? 117.756 6.835 68.591 1.00 45.52 190 GLY F CA 1
ATOM 15784 C C . GLY F 1 210 ? 119.023 6.372 69.283 1.00 56.01 190 GLY F C 1
ATOM 15785 O O . GLY F 1 210 ? 119.916 7.175 69.556 1.00 57.91 190 GLY F O 1
ATOM 15786 N N . ARG F 1 211 ? 119.100 5.077 69.574 1.00 55.06 191 ARG F N 1
ATOM 15787 C CA . ARG F 1 211 ? 120.293 4.512 70.192 1.00 57.72 191 ARG F CA 1
ATOM 15788 C C . ARG F 1 211 ? 121.425 4.419 69.176 1.00 58.55 191 ARG F C 1
ATOM 15789 O O . ARG F 1 211 ? 122.591 4.602 69.517 1.00 60.51 191 ARG F O 1
ATOM 15797 N N . GLU F 1 212 ? 121.073 4.159 67.921 1.00 57.46 192 GLU F N 1
ATOM 15798 C CA . GLU F 1 212 ? 122.062 4.057 66.851 1.00 55.15 192 GLU F CA 1
ATOM 15799 C C . GLU F 1 212 ? 122.761 5.387 66.566 1.00 59.45 192 GLU F C 1
ATOM 15800 O O . GLU F 1 212 ? 123.620 5.467 65.688 1.00 63.25 192 GLU F O 1
ATOM 15806 N N . LYS F 1 213 ? 122.390 6.427 67.307 1.00 55.75 193 LYS F N 1
ATOM 15807 C CA . LYS F 1 213 ? 123.004 7.741 67.147 1.00 62.39 193 LYS F CA 1
ATOM 15808 C C . LYS F 1 213 ? 123.520 8.313 68.465 1.00 64.34 193 LYS F C 1
ATOM 15809 O O . LYS F 1 213 ? 124.480 9.084 68.479 1.00 67.28 193 LYS F O 1
ATOM 15815 N N . SER F 1 214 ? 122.882 7.940 69.570 1.00 65.47 194 SER F N 1
ATOM 15816 C CA . SER F 1 214 ? 123.321 8.400 70.882 1.00 64.43 194 SER F CA 1
ATOM 15817 C C . SER F 1 214 ? 124.235 7.372 71.537 1.00 66.16 194 SER F C 1
ATOM 15818 O O . SER F 1 214 ? 124.983 7.694 72.460 1.00 67.84 194 SER F O 1
ATOM 15821 N N . GLN F 1 215 ? 124.159 6.134 71.051 1.00 66.45 195 GLN F N 1
ATOM 15822 C CA . GLN F 1 215 ? 124.876 4.999 71.637 1.00 64.11 195 GLN F CA 1
ATOM 15823 C C . GLN F 1 215 ? 124.544 4.802 73.115 1.00 63.39 195 GLN F C 1
ATOM 15824 O O . GLN F 1 215 ? 125.290 4.161 73.855 1.00 64.69 195 GLN F O 1
ATOM 15830 N N . ARG F 1 216 ? 123.409 5.357 73.527 1.00 61.53 196 ARG F N 1
ATOM 15831 C CA . ARG F 1 216 ? 122.914 5.219 74.887 1.00 64.60 196 ARG F CA 1
ATOM 15832 C C . ARG F 1 216 ? 121.533 4.582 74.869 1.00 62.99 196 ARG F C 1
ATOM 15833 O O . ARG F 1 216 ? 120.849 4.585 73.846 1.00 60.08 196 ARG F O 1
ATOM 15841 N N . GLY F 1 217 ? 121.123 4.042 76.008 1.00 56.78 197 GLY F N 1
ATOM 15842 C CA . GLY F 1 217 ? 119.769 3.550 76.161 1.00 50.77 197 GLY F CA 1
ATOM 15843 C C . GLY F 1 217 ? 118.903 4.651 76.735 1.00 49.09 197 GLY F C 1
ATOM 15844 O O . GLY F 1 217 ? 119.405 5.698 77.142 1.00 43.95 197 GLY F O 1
ATOM 15845 N N . ALA F 1 218 ? 117.597 4.418 76.766 1.00 50.89 198 ALA F N 1
ATOM 15846 C CA . ALA F 1 218 ? 116.672 5.382 77.343 1.00 48.37 198 ALA F CA 1
ATOM 15847 C C . ALA F 1 218 ? 115.562 4.659 78.090 1.00 43.57 198 ALA F C 1
ATOM 15848 O O . ALA F 1 218 ? 115.425 3.441 77.985 1.00 40.21 198 ALA F O 1
ATOM 15850 N N . HIS F 1 219 ? 114.777 5.413 78.849 1.00 38.41 199 HIS F N 1
ATOM 15851 C CA . HIS F 1 219 ? 113.624 4.851 79.535 1.00 33.75 199 HIS F CA 1
ATOM 15852 C C . HIS F 1 219 ? 112.318 5.272 78.865 1.00 33.35 199 HIS F C 1
ATOM 15853 O O . HIS F 1 219 ? 111.901 6.426 78.963 1.00 34.17 199 HIS F O 1
ATOM 15860 N N . VAL F 1 220 ? 111.678 4.329 78.185 1.00 33.10 200 VAL F N 1
ATOM 15861 C CA . VAL F 1 220 ? 110.362 4.571 77.615 1.00 32.07 200 VAL F CA 1
ATOM 15862 C C . VAL F 1 220 ? 109.326 4.414 78.718 1.00 31.59 200 VAL F C 1
ATOM 15863 O O . VAL F 1 220 ? 109.242 3.361 79.347 1.00 31.79 200 VAL F O 1
ATOM 15867 N N . ASP F 1 221 ? 108.547 5.464 78.959 1.00 27.32 201 ASP F N 1
ATOM 15868 C CA . ASP F 1 221 ? 107.571 5.458 80.045 1.00 28.02 201 ASP F CA 1
ATOM 15869 C C . ASP F 1 221 ? 106.159 5.715 79.523 1.00 31.82 201 ASP F C 1
ATOM 15870 O O . ASP F 1 221 ? 105.774 6.859 79.279 1.00 34.71 201 ASP F O 1
ATOM 15875 N N . ILE F 1 222 ? 105.391 4.641 79.368 1.00 25.63 202 ILE F N 1
ATOM 15876 C CA . ILE F 1 222 ? 104.064 4.704 78.762 1.00 26.94 202 ILE F CA 1
ATOM 15877 C C . ILE F 1 222 ? 102.929 4.592 79.778 1.00 27.83 202 ILE F C 1
ATOM 15878 O O . ILE F 1 222 ? 102.954 3.735 80.661 1.00 25.79 202 ILE F O 1
ATOM 15883 N N . ALA F 1 223 ? 101.934 5.464 79.638 1.00 24.80 203 ALA F N 1
ATOM 15884 C CA . ALA F 1 223 ? 100.745 5.436 80.482 1.00 22.94 203 ALA F CA 1
ATOM 15885 C C . ALA F 1 223 ? 99.512 5.070 79.661 1.00 23.88 203 ALA F C 1
ATOM 15886 O O . ALA F 1 223 ? 99.292 5.621 78.584 1.00 21.44 203 ALA F O 1
ATOM 15888 N N . MET F 1 224 ? 98.711 4.142 80.177 1.00 22.83 204 MET F N 1
ATOM 15889 C CA . MET F 1 224 ? 97.470 3.743 79.520 1.00 22.41 204 MET F CA 1
ATOM 15890 C C . MET F 1 224 ? 96.506 4.919 79.434 1.00 22.61 204 MET F C 1
ATOM 15891 O O . MET F 1 224 ? 95.775 5.068 78.451 1.00 19.78 204 MET F O 1
ATOM 15896 N N . PHE F 1 225 ? 96.514 5.750 80.471 1.00 21.21 205 PHE F N 1
ATOM 15897 C CA . PHE F 1 225 ? 95.652 6.923 80.536 1.00 22.30 205 PHE F CA 1
ATOM 15898 C C . PHE F 1 225 ? 96.017 7.922 79.442 1.00 22.92 205 PHE F C 1
ATOM 15899 O O . PHE F 1 225 ? 95.149 8.389 78.703 1.00 21.56 205 PHE F O 1
ATOM 15907 N N . ASP F 1 226 ? 97.306 8.237 79.346 1.00 23.19 206 ASP F N 1
ATOM 15908 C CA . ASP F 1 226 ? 97.820 9.126 78.309 1.00 22.57 206 ASP F CA 1
ATOM 15909 C C . ASP F 1 226 ? 97.476 8.583 76.928 1.00 24.69 206 ASP F C 1
ATOM 15910 O O . ASP F 1 226 ? 97.020 9.321 76.054 1.00 22.85 206 ASP F O 1
ATOM 15915 N N . ALA F 1 227 ? 97.702 7.284 76.748 1.00 21.81 207 ALA F N 1
ATOM 15916 C CA . ALA F 1 227 ? 97.459 6.612 75.479 1.00 20.78 207 ALA F CA 1
ATOM 15917 C C . ALA F 1 227 ? 96.012 6.750 75.020 1.00 22.40 207 ALA F C 1
ATOM 15918 O O . ALA F 1 227 ? 95.750 7.067 73.859 1.00 21.31 207 ALA F O 1
ATOM 15920 N N . THR F 1 228 ? 95.076 6.516 75.935 1.00 17.70 208 THR F N 1
ATOM 15921 C CA . THR F 1 228 ? 93.656 6.604 75.614 1.00 19.64 208 THR F CA 1
ATOM 15922 C C . THR F 1 228 ? 93.229 8.038 75.300 1.00 19.22 208 THR F C 1
ATOM 15923 O O . THR F 1 228 ? 92.414 8.266 74.405 1.00 20.93 208 THR F O 1
ATOM 15927 N N . LEU F 1 229 ? 93.783 8.999 76.033 1.00 19.42 209 LEU F N 1
ATOM 15928 C CA . LEU F 1 229 ? 93.517 10.411 75.771 1.00 22.14 209 LEU F CA 1
ATOM 15929 C C . LEU F 1 229 ? 93.919 10.775 74.343 1.00 21.59 209 LEU F C 1
ATOM 15930 O O . LEU F 1 229 ? 93.225 11.531 73.664 1.00 20.94 209 LEU F O 1
ATOM 15935 N N . SER F 1 230 ? 95.037 10.217 73.888 1.00 18.98 210 SER F N 1
ATOM 15936 C CA . SER F 1 230 ? 95.539 10.490 72.548 1.00 21.23 210 SER F CA 1
ATOM 15937 C C . SER F 1 230 ? 94.602 9.942 71.475 1.00 23.23 210 SER F C 1
ATOM 15938 O O . SER F 1 230 ? 94.742 10.262 70.296 1.00 23.65 210 SER F O 1
ATOM 15941 N N . PHE F 1 231 ? 93.644 9.117 71.891 1.00 20.87 211 PHE F N 1
ATOM 15942 C CA . PHE F 1 231 ? 92.694 8.500 70.967 1.00 20.47 211 PHE F CA 1
ATOM 15943 C C . PHE F 1 231 ? 91.305 9.133 71.025 1.00 22.85 211 PHE F C 1
ATOM 15944 O O . PHE F 1 231 ? 90.360 8.617 70.431 1.00 24.64 211 PHE F O 1
ATOM 15952 N N . LEU F 1 232 ? 91.178 10.246 71.740 1.00 22.08 212 LEU F N 1
ATOM 15953 C CA . LEU F 1 232 ? 89.878 10.886 71.918 1.00 26.59 212 LEU F CA 1
ATOM 15954 C C . LEU F 1 232 ? 89.335 11.524 70.634 1.00 27.32 212 LEU F C 1
ATOM 15955 O O . LEU F 1 232 ? 88.122 11.578 70.429 1.00 25.49 212 LEU F O 1
ATOM 15960 N N . GLU F 1 233 ? 90.240 12.005 69.785 1.00 29.31 213 GLU F N 1
ATOM 15961 C CA . GLU F 1 233 ? 89.888 12.580 68.480 1.00 26.39 213 GLU F CA 1
ATOM 15962 C C . GLU F 1 233 ? 88.799 13.655 68.557 1.00 29.87 213 GLU F C 1
ATOM 15963 O O . GLU F 1 233 ? 89.035 14.752 69.061 1.00 30.54 213 GLU F O 1
ATOM 15969 N N . HIS F 1 234 ? 87.605 13.329 68.071 1.00 27.51 214 HIS F N 1
ATOM 15970 C CA . HIS F 1 234 ? 86.525 14.303 67.990 1.00 27.76 214 HIS F CA 1
ATOM 15971 C C . HIS F 1 234 ? 85.963 14.675 69.357 1.00 29.35 214 HIS F C 1
ATOM 15972 O O . HIS F 1 234 ? 85.444 15.772 69.536 1.00 30.98 214 HIS F O 1
ATOM 15979 N N . GLY F 1 235 ? 86.064 13.759 70.314 1.00 29.03 215 GLY F N 1
ATOM 15980 C CA . GLY F 1 235 ? 85.591 14.010 71.664 1.00 26.64 215 GLY F CA 1
ATOM 15981 C C . GLY F 1 235 ? 86.283 15.195 72.312 1.00 26.77 215 GLY F C 1
ATOM 15982 O O . GLY F 1 235 ? 85.651 16.001 72.996 1.00 26.81 215 GLY F O 1
ATOM 15983 N N . LEU F 1 236 ? 87.587 15.305 72.086 1.00 22.94 216 LEU F N 1
ATOM 15984 C CA . LEU F 1 236 ? 88.372 16.397 72.646 1.00 24.31 216 LEU F CA 1
ATOM 15985 C C . LEU F 1 236 ? 88.301 17.653 71.782 1.00 29.63 216 LEU F C 1
ATOM 15986 O O . LEU F 1 236 ? 88.104 18.755 72.295 1.00 27.97 216 LEU F O 1
ATOM 15991 N N . MET F 1 237 ? 88.460 17.482 70.473 1.00 27.39 217 MET F N 1
ATOM 15992 C CA . MET F 1 237 ? 88.461 18.608 69.545 1.00 28.41 217 MET F CA 1
ATOM 15993 C C . MET F 1 237 ? 87.141 19.373 69.580 1.00 31.94 217 MET F C 1
ATOM 15994 O O . MET F 1 237 ? 87.132 20.605 69.599 1.00 30.19 217 MET F O 1
ATOM 15999 N N . ALA F 1 238 ? 86.030 18.642 69.587 1.00 29.52 218 ALA F N 1
ATOM 16000 C CA . ALA F 1 238 ? 84.713 19.267 69.625 1.00 29.61 218 ALA F CA 1
ATOM 16001 C C . ALA F 1 238 ? 84.475 20.010 70.934 1.00 35.34 218 ALA F C 1
ATOM 16002 O O . ALA F 1 238 ? 83.801 21.039 70.950 1.00 37.79 218 ALA F O 1
ATOM 16004 N N . TYR F 1 239 ? 85.020 19.490 72.031 1.00 30.19 219 TYR F N 1
ATOM 16005 C CA . TYR F 1 239 ? 84.916 20.185 73.310 1.00 32.76 219 TYR F CA 1
ATOM 16006 C C . TYR F 1 239 ? 85.729 21.473 73.294 1.00 32.80 219 TYR F C 1
ATOM 16007 O O . TYR F 1 239 ? 85.262 22.512 73.753 1.00 35.82 219 TYR F O 1
ATOM 16016 N N . ILE F 1 240 ? 86.953 21.392 72.779 1.00 33.70 220 ILE F N 1
ATOM 16017 C CA . ILE F 1 240 ? 87.814 22.562 72.660 1.00 36.04 220 ILE F CA 1
ATOM 16018 C C . ILE F 1 240 ? 87.130 23.622 71.799 1.00 38.15 220 ILE F C 1
ATOM 16019 O O . ILE F 1 240 ? 87.214 24.817 72.078 1.00 39.11 220 ILE F O 1
ATOM 16024 N N . ALA F 1 241 ? 86.430 23.165 70.768 1.00 39.02 221 ALA F N 1
ATOM 16025 C CA . ALA F 1 241 ? 85.729 24.057 69.854 1.00 39.68 221 ALA F CA 1
ATOM 16026 C C . ALA F 1 241 ? 84.544 24.762 70.513 1.00 45.12 221 ALA F C 1
ATOM 16027 O O . ALA F 1 241 ? 84.432 25.985 70.450 1.00 46.35 221 ALA F O 1
ATOM 16029 N N . THR F 1 242 ? 83.666 23.990 71.147 1.00 39.79 222 THR F N 1
ATOM 16030 C CA . THR F 1 242 ? 82.375 24.516 71.587 1.00 40.86 222 THR F CA 1
ATOM 16031 C C . THR F 1 242 ? 82.187 24.585 73.103 1.00 45.37 222 THR F C 1
ATOM 16032 O O . THR F 1 242 ? 81.216 25.172 73.581 1.00 48.29 222 THR F O 1
ATOM 16036 N N . GLY F 1 243 ? 83.101 23.986 73.858 1.00 47.30 223 GLY F N 1
ATOM 16037 C CA . GLY F 1 243 ? 82.981 23.970 75.306 1.00 37.51 223 GLY F CA 1
ATOM 16038 C C . GLY F 1 243 ? 81.874 23.042 75.770 1.00 39.31 223 GLY F C 1
ATOM 16039 O O . GLY F 1 243 ? 81.410 23.130 76.906 1.00 42.70 223 GLY F O 1
ATOM 16040 N N . LYS F 1 244 ? 81.452 22.148 74.882 1.00 39.08 224 LYS F N 1
ATOM 16041 C CA . LYS F 1 244 ? 80.393 21.192 75.185 1.00 40.93 224 LYS F CA 1
ATOM 16042 C C . LYS F 1 244 ? 80.952 19.774 75.244 1.00 44.29 224 LYS F C 1
ATOM 16043 O O . LYS F 1 244 ? 81.705 19.358 74.362 1.00 40.09 224 LYS F O 1
ATOM 16049 N N . SER F 1 245 ? 80.576 19.032 76.282 1.00 36.75 225 SER F N 1
ATOM 16050 C CA . SER F 1 245 ? 81.090 17.683 76.487 1.00 37.13 225 SER F CA 1
ATOM 16051 C C . SER F 1 245 ? 80.211 16.916 77.470 1.00 38.72 225 SER F C 1
ATOM 16052 O O . SER F 1 245 ? 79.803 17.468 78.491 1.00 44.55 225 SER F O 1
ATOM 16055 N N . PRO F 1 246 ? 79.916 15.639 77.172 1.00 32.60 226 PRO F N 1
ATOM 16056 C CA . PRO F 1 246 ? 80.355 14.864 76.004 1.00 37.50 226 PRO F CA 1
ATOM 16057 C C . PRO F 1 246 ? 79.510 15.121 74.760 1.00 36.13 226 PRO F C 1
ATOM 16058 O O . PRO F 1 246 ? 78.531 15.865 74.817 1.00 40.47 226 PRO F O 1
ATOM 16062 N N . GLN F 1 247 ? 79.884 14.494 73.649 1.00 33.24 227 GLN F N 1
ATOM 16063 C CA . GLN F 1 247 ? 79.172 14.686 72.390 1.00 32.36 227 GLN F CA 1
ATOM 16064 C C . GLN F 1 247 ? 78.039 13.677 72.208 1.00 39.66 227 GLN F C 1
ATOM 16065 O O . GLN F 1 247 ? 76.922 14.055 71.855 1.00 43.38 227 GLN F O 1
ATOM 16071 N N . ARG F 1 248 ? 78.339 12.401 72.455 1.00 33.97 228 ARG F N 1
ATOM 16072 C CA . ARG F 1 248 ? 77.394 11.294 72.263 1.00 32.97 228 ARG F CA 1
ATOM 16073 C C . ARG F 1 248 ? 76.655 11.343 70.933 1.00 34.62 228 ARG F C 1
ATOM 16074 O O . ARG F 1 248 ? 75.446 11.559 70.889 1.00 36.43 228 ARG F O 1
ATOM 16082 N N . LEU F 1 249 ? 77.395 11.129 69.851 1.00 34.78 229 LEU F N 1
ATOM 16083 C CA . LEU F 1 249 ? 76.830 11.211 68.512 1.00 33.96 229 LEU F CA 1
ATOM 16084 C C . LEU F 1 249 ? 76.300 9.865 68.043 1.00 36.89 229 LEU F C 1
ATOM 16085 O O . LEU F 1 249 ? 75.637 9.777 67.011 1.00 38.82 229 LEU F O 1
ATOM 16090 N N . GLY F 1 250 ? 76.597 8.817 68.804 1.00 34.98 230 GLY F N 1
ATOM 16091 C CA . GLY F 1 250 ? 76.225 7.473 68.411 1.00 35.49 230 GLY F CA 1
ATOM 16092 C C . GLY F 1 250 ? 76.920 7.070 67.126 1.00 35.75 230 GLY F C 1
ATOM 16093 O O . GLY F 1 250 ? 78.138 7.185 67.006 1.00 37.27 230 GLY F O 1
ATOM 16094 N N . ASN F 1 251 ? 76.138 6.612 66.154 1.00 31.71 231 ASN F N 1
ATOM 16095 C CA . ASN F 1 251 ? 76.676 6.147 64.881 1.00 35.74 231 ASN F CA 1
ATOM 16096 C C . ASN F 1 251 ? 76.815 7.258 63.840 1.00 36.70 231 ASN F C 1
ATOM 16097 O O . ASN F 1 251 ? 77.409 7.060 62.781 1.00 32.78 231 ASN F O 1
ATOM 16102 N N . ARG F 1 252 ? 76.273 8.426 64.158 1.00 39.52 232 ARG F N 1
ATOM 16103 C CA . ARG F 1 252 ? 76.160 9.527 63.207 1.00 36.34 232 ARG F CA 1
ATOM 16104 C C . ARG F 1 252 ? 77.451 10.336 63.078 1.00 35.15 232 ARG F C 1
ATOM 16105 O O . ARG F 1 252 ? 78.102 10.642 64.076 1.00 30.80 232 ARG F O 1
ATOM 16113 N N . HIS F 1 253 ? 77.817 10.685 61.846 1.00 33.14 233 HIS F N 1
ATOM 16114 C CA . HIS F 1 253 ? 78.996 11.519 61.615 1.00 29.58 233 HIS F CA 1
ATOM 16115 C C . HIS F 1 253 ? 78.713 12.950 62.060 1.00 30.63 233 HIS F C 1
ATOM 16116 O O . HIS F 1 253 ? 77.604 13.453 61.876 1.00 33.93 233 HIS F O 1
ATOM 16123 N N . PRO F 1 254 ? 79.717 13.613 62.652 1.00 29.59 234 PRO F N 1
ATOM 16124 C CA . PRO F 1 254 ? 79.517 14.974 63.160 1.00 32.49 234 PRO F CA 1
ATOM 16125 C C . PRO F 1 254 ? 79.328 16.036 62.075 1.00 38.94 234 PRO F C 1
ATOM 16126 O O . PRO F 1 254 ? 78.665 17.039 62.335 1.00 37.74 234 PRO F O 1
ATOM 16130 N N . TYR F 1 255 ? 79.890 15.825 60.889 1.00 33.85 235 TYR F N 1
ATOM 16131 C CA . TYR F 1 255 ? 79.947 16.892 59.890 1.00 33.17 235 TYR F CA 1
ATOM 16132 C C . TYR F 1 255 ? 79.382 16.533 58.510 1.00 40.46 235 TYR F C 1
ATOM 16133 O O . TYR F 1 255 ? 79.346 17.379 57.615 1.00 38.55 235 TYR F O 1
ATOM 16142 N N . MET F 1 256 ? 78.945 15.289 58.332 1.00 37.45 236 MET F N 1
ATOM 16143 C CA . MET F 1 256 ? 78.379 14.858 57.053 1.00 35.03 236 MET F CA 1
ATOM 16144 C C . MET F 1 256 ? 77.089 14.065 57.244 1.00 33.48 236 MET F C 1
ATOM 16145 O O . MET F 1 256 ? 76.911 13.392 58.260 1.00 37.24 236 MET F O 1
ATOM 16150 N N . ALA F 1 257 ? 76.199 14.143 56.259 1.00 29.79 237 ALA F N 1
ATOM 16151 C CA . ALA F 1 257 ? 74.921 13.436 56.304 1.00 33.20 237 ALA F CA 1
ATOM 16152 C C . ALA F 1 257 ? 74.334 13.236 54.900 1.00 29.98 237 ALA F C 1
ATOM 16153 O O . ALA F 1 257 ? 74.504 14.089 54.030 1.00 29.41 237 ALA F O 1
ATOM 16155 N N . PRO F 1 258 ? 73.653 12.099 54.668 1.00 30.71 238 PRO F N 1
ATOM 16156 C CA . PRO F 1 258 ? 73.482 10.990 55.613 1.00 30.67 238 PRO F CA 1
ATOM 16157 C C . PRO F 1 258 ? 74.747 10.146 55.721 1.00 30.04 238 PRO F C 1
ATOM 16158 O O . PRO F 1 258 ? 75.247 9.617 54.728 1.00 29.72 238 PRO F O 1
ATOM 16162 N N . PHE F 1 259 ? 75.257 10.042 56.941 1.00 28.82 239 PHE F N 1
ATOM 16163 C CA . PHE F 1 259 ? 76.495 9.337 57.220 1.00 28.28 239 PHE F CA 1
ATOM 16164 C C . PHE F 1 259 ? 76.313 8.720 58.601 1.00 30.78 239 PHE F C 1
ATOM 16165 O O . PHE F 1 259 ? 76.619 9.344 59.617 1.00 24.65 239 PHE F O 1
ATOM 16173 N N . ASP F 1 260 ? 75.804 7.494 58.632 1.00 28.94 240 ASP F N 1
ATOM 16174 C CA . ASP F 1 260 ? 75.234 6.949 59.853 1.00 30.71 240 ASP F CA 1
ATOM 16175 C C . ASP F 1 260 ? 75.029 5.449 59.693 1.00 32.12 240 ASP F C 1
ATOM 16176 O O . ASP F 1 260 ? 75.391 4.871 58.667 1.00 31.49 240 ASP F O 1
ATOM 16181 N N . VAL F 1 261 ? 74.452 4.821 60.712 1.00 31.73 241 VAL F N 1
ATOM 16182 C CA . VAL F 1 261 ? 74.023 3.430 60.616 1.00 31.70 241 VAL F CA 1
ATOM 16183 C C . VAL F 1 261 ? 72.503 3.395 60.467 1.00 34.04 241 VAL F C 1
ATOM 16184 O O . VAL F 1 261 ? 71.782 4.047 61.224 1.00 35.59 241 VAL F O 1
ATOM 16188 N N . PHE F 1 262 ? 72.020 2.647 59.480 1.00 33.33 242 PHE F N 1
ATOM 16189 C CA . PHE F 1 262 ? 70.596 2.633 59.165 1.00 36.90 242 PHE F CA 1
ATOM 16190 C C . PHE F 1 262 ? 69.985 1.240 59.239 1.00 35.01 242 PHE F C 1
ATOM 16191 O O . PHE F 1 262 ? 70.579 0.265 58.782 1.00 38.91 242 PHE F O 1
ATOM 16199 N N . ASN F 1 263 ? 68.786 1.157 59.808 1.00 33.10 243 ASN F N 1
ATOM 16200 C CA . ASN F 1 263 ? 68.052 -0.102 59.871 1.00 43.68 243 ASN F CA 1
ATOM 16201 C C . ASN F 1 263 ? 67.286 -0.405 58.588 1.00 45.30 243 ASN F C 1
ATOM 16202 O O . ASN F 1 263 ? 66.726 0.491 57.957 1.00 45.25 243 ASN F O 1
ATOM 16207 N N . THR F 1 264 ? 67.266 -1.678 58.213 1.00 45.89 244 THR F N 1
ATOM 16208 C CA . THR F 1 264 ? 66.509 -2.129 57.055 1.00 49.76 244 THR F CA 1
ATOM 16209 C C . THR F 1 264 ? 65.391 -3.057 57.512 1.00 53.61 244 THR F C 1
ATOM 16210 O O . THR F 1 264 ? 64.791 -2.848 58.565 1.00 59.68 244 THR F O 1
ATOM 16214 N N . GLN F 1 265 ? 65.115 -4.086 56.719 1.00 59.82 245 GLN F N 1
ATOM 16215 C CA . GLN F 1 265 ? 64.110 -5.076 57.082 1.00 62.59 245 GLN F CA 1
ATOM 16216 C C . GLN F 1 265 ? 64.664 -6.086 58.083 1.00 60.80 245 GLN F C 1
ATOM 16217 O O . GLN F 1 265 ? 64.031 -6.378 59.097 1.00 61.21 245 GLN F O 1
ATOM 16223 N N . ASP F 1 266 ? 65.852 -6.610 57.796 1.00 57.50 246 ASP F N 1
ATOM 16224 C CA . ASP F 1 266 ? 66.408 -7.710 58.579 1.00 56.71 246 ASP F CA 1
ATOM 16225 C C . ASP F 1 266 ? 67.547 -7.302 59.519 1.00 59.15 246 ASP F C 1
ATOM 16226 O O . ASP F 1 266 ? 67.681 -7.863 60.606 1.00 60.54 246 ASP F O 1
ATOM 16231 N N . LYS F 1 267 ? 68.357 -6.328 59.109 1.00 57.18 247 LYS F N 1
ATOM 16232 C CA . LYS F 1 267 ? 69.500 -5.898 59.919 1.00 53.36 247 LYS F CA 1
ATOM 16233 C C . LYS F 1 267 ? 70.062 -4.538 59.484 1.00 52.16 247 LYS F C 1
ATOM 16234 O O . LYS F 1 267 ? 69.769 -4.071 58.382 1.00 50.56 247 LYS F O 1
ATOM 16240 N N . PRO F 1 268 ? 70.861 -3.891 60.354 1.00 45.15 248 PRO F N 1
ATOM 16241 C CA . PRO F 1 268 ? 71.395 -2.570 60.001 1.00 38.99 248 PRO F CA 1
ATOM 16242 C C . PRO F 1 268 ? 72.525 -2.620 58.978 1.00 42.61 248 PRO F C 1
ATOM 16243 O O . PRO F 1 268 ? 73.181 -3.649 58.817 1.00 44.77 248 PRO F O 1
ATOM 16247 N N . ILE F 1 269 ? 72.738 -1.498 58.296 1.00 41.47 249 ILE F N 1
ATOM 16248 C CA . ILE F 1 269 ? 73.873 -1.320 57.397 1.00 37.22 249 ILE F CA 1
ATOM 16249 C C . ILE F 1 269 ? 74.429 0.083 57.578 1.00 29.11 249 ILE F C 1
ATOM 16250 O O . ILE F 1 269 ? 73.752 0.964 58.107 1.00 29.40 249 ILE F O 1
ATOM 16255 N N . THR F 1 270 ? 75.667 0.291 57.149 1.00 33.84 250 THR F N 1
ATOM 16256 C CA . THR F 1 270 ? 76.239 1.628 57.166 1.00 31.37 250 THR F CA 1
ATOM 16257 C C . THR F 1 270 ? 76.055 2.279 55.804 1.00 25.80 250 THR F C 1
ATOM 16258 O O . THR F 1 270 ? 76.262 1.639 54.778 1.00 33.53 250 THR F O 1
ATOM 16262 N N . ILE F 1 271 ? 75.656 3.546 55.802 1.00 29.14 251 ILE F N 1
ATOM 16263 C CA . ILE F 1 271 ? 75.609 4.342 54.581 1.00 27.44 251 ILE F CA 1
ATOM 16264 C C . ILE F 1 271 ? 76.427 5.606 54.803 1.00 26.56 251 ILE F C 1
ATOM 16265 O O . ILE F 1 271 ? 76.191 6.341 55.758 1.00 24.77 251 ILE F O 1
ATOM 16270 N N . CYS F 1 272 ? 77.396 5.850 53.928 1.00 28.02 252 CYS F N 1
ATOM 16271 C CA . CYS F 1 272 ? 78.301 6.981 54.101 1.00 26.98 252 CYS F CA 1
ATOM 16272 C C . CYS F 1 272 ? 78.284 7.933 52.908 1.00 28.20 252 CYS F C 1
ATOM 16273 O O . CYS F 1 272 ? 79.087 7.792 51.988 1.00 24.70 252 CYS F O 1
ATOM 16276 N N . CYS F 1 273 ? 77.374 8.904 52.937 1.00 29.03 253 CYS F N 1
ATOM 16277 C CA . CYS F 1 273 ? 77.273 9.907 51.875 1.00 27.07 253 CYS F CA 1
ATOM 16278 C C . CYS F 1 273 ? 77.977 11.201 52.249 1.00 26.24 253 CYS F C 1
ATOM 16279 O O . CYS F 1 273 ? 77.397 12.070 52.900 1.00 27.81 253 CYS F O 1
ATOM 16282 N N . GLY F 1 274 ? 79.224 11.334 51.815 1.00 30.59 254 GLY F N 1
ATOM 16283 C CA . GLY F 1 274 ? 80.040 12.469 52.197 1.00 28.74 254 GLY F CA 1
ATOM 16284 C C . GLY F 1 274 ? 79.738 13.771 51.484 1.00 31.80 254 GLY F C 1
ATOM 16285 O O . GLY F 1 274 ? 80.155 14.831 51.946 1.00 36.96 254 GLY F O 1
ATOM 16286 N N . ASN F 1 275 ? 79.022 13.707 50.366 1.00 30.98 255 ASN F N 1
ATOM 16287 C CA . ASN F 1 275 ? 78.773 14.909 49.568 1.00 33.16 255 ASN F CA 1
ATOM 16288 C C . ASN F 1 275 ? 77.500 14.871 48.726 1.00 32.37 255 ASN F C 1
ATOM 16289 O O . ASN F 1 275 ? 76.783 13.872 48.707 1.00 37.42 255 ASN F O 1
ATOM 16294 N N . ASP F 1 276 ? 77.242 15.971 48.022 1.00 36.05 256 ASP F N 1
ATOM 16295 C CA . ASP F 1 276 ? 76.053 16.107 47.184 1.00 30.96 256 ASP F CA 1
ATOM 16296 C C . ASP F 1 276 ? 75.963 15.033 46.104 1.00 27.53 256 ASP F C 1
ATOM 16297 O O . ASP F 1 276 ? 74.886 14.499 45.841 1.00 30.35 256 ASP F O 1
ATOM 16302 N N . LYS F 1 277 ? 77.096 14.728 45.480 1.00 29.11 257 LYS F N 1
ATOM 16303 C CA . LYS F 1 277 ? 77.151 13.723 44.422 1.00 30.16 257 LYS F CA 1
ATOM 16304 C C . LYS F 1 277 ? 76.664 12.363 44.911 1.00 31.86 257 LYS F C 1
ATOM 16305 O O . LYS F 1 277 ? 75.775 11.754 44.313 1.00 29.93 257 LYS F O 1
ATOM 16311 N N . LEU F 1 278 ? 77.261 11.893 46.000 1.00 29.99 258 LEU F N 1
ATOM 16312 C CA . LEU F 1 278 ? 76.907 10.601 46.572 1.00 30.64 258 LEU F CA 1
ATOM 16313 C C . LEU F 1 278 ? 75.455 10.592 47.045 1.00 29.91 258 LEU F C 1
ATOM 16314 O O . LEU F 1 278 ? 74.780 9.567 46.976 1.00 33.82 258 LEU F O 1
ATOM 16319 N N . PHE F 1 279 ? 74.975 11.741 47.509 1.00 31.55 259 PHE F N 1
ATOM 16320 C CA . PHE F 1 279 ? 73.601 11.848 47.992 1.00 31.68 259 PHE F CA 1
ATOM 16321 C C . PHE F 1 279 ? 72.581 11.655 46.875 1.00 37.15 259 PHE F C 1
ATOM 16322 O O . PHE F 1 279 ? 71.592 10.940 47.046 1.00 40.46 259 PHE F O 1
ATOM 16330 N N . SER F 1 280 ? 72.823 12.298 45.736 1.00 36.04 260 SER F N 1
ATOM 16331 C CA . SER F 1 280 ? 71.939 12.170 44.582 1.00 32.90 260 SER F CA 1
ATOM 16332 C C . SER F 1 280 ? 71.899 10.720 44.121 1.00 33.45 260 SER F C 1
ATOM 16333 O O . SER F 1 280 ? 70.843 10.199 43.753 1.00 35.37 260 SER F O 1
ATOM 16336 N N . ALA F 1 281 ? 73.058 10.071 44.149 1.00 29.53 261 ALA F N 1
ATOM 16337 C CA . ALA F 1 281 ? 73.154 8.661 43.800 1.00 31.01 261 ALA F CA 1
ATOM 16338 C C . ALA F 1 281 ? 72.363 7.808 44.786 1.00 36.94 261 ALA F C 1
ATOM 16339 O O . ALA F 1 281 ? 71.621 6.912 44.381 1.00 35.08 261 ALA F O 1
ATOM 16341 N N . LEU F 1 282 ? 72.524 8.093 46.077 1.00 34.45 262 LEU F N 1
ATOM 16342 C CA . LEU F 1 282 ? 71.799 7.367 47.118 1.00 32.79 262 LEU F CA 1
ATOM 16343 C C . LEU F 1 282 ? 70.293 7.492 46.931 1.00 32.66 262 LEU F C 1
ATOM 16344 O O . LEU F 1 282 ? 69.567 6.503 47.009 1.00 35.46 262 LEU F O 1
ATOM 16349 N N . CYS F 1 283 ? 69.833 8.713 46.680 1.00 33.41 263 CYS F N 1
ATOM 16350 C CA . CYS F 1 283 ? 68.413 8.965 46.469 1.00 41.82 263 CYS F CA 1
ATOM 16351 C C . CYS F 1 283 ? 67.883 8.246 45.232 1.00 41.86 263 CYS F C 1
ATOM 16352 O O . CYS F 1 283 ? 66.698 7.921 45.157 1.00 46.92 263 CYS F O 1
ATOM 16355 N N . GLN F 1 284 ? 68.761 7.999 44.265 1.00 39.25 264 GLN F N 1
ATOM 16356 C CA . GLN F 1 284 ? 68.381 7.265 43.061 1.00 40.36 264 GLN F CA 1
ATOM 16357 C C . GLN F 1 284 ? 68.090 5.796 43.363 1.00 47.29 264 GLN F C 1
ATOM 16358 O O . GLN F 1 284 ? 67.082 5.248 42.912 1.00 50.10 264 GLN F O 1
ATOM 16364 N N . ALA F 1 285 ? 68.973 5.166 44.132 1.00 42.57 265 ALA F N 1
ATOM 16365 C CA . ALA F 1 285 ? 68.835 3.750 44.448 1.00 42.62 265 ALA F CA 1
ATOM 16366 C C . ALA F 1 285 ? 67.671 3.498 45.400 1.00 42.41 265 ALA F C 1
ATOM 16367 O O . ALA F 1 285 ? 67.096 2.408 45.418 1.00 46.31 265 ALA F O 1
ATOM 16369 N N . LEU F 1 286 ? 67.327 4.513 46.185 1.00 41.67 266 LEU F N 1
ATOM 16370 C CA . LEU F 1 286 ? 66.248 4.403 47.163 1.00 45.57 266 LEU F CA 1
ATOM 16371 C C . LEU F 1 286 ? 64.934 4.946 46.611 1.00 50.49 266 LEU F C 1
ATOM 16372 O O . LEU F 1 286 ? 63.902 4.896 47.283 1.00 51.24 266 LEU F O 1
ATOM 16377 N N . GLU F 1 287 ? 64.989 5.460 45.386 1.00 49.98 267 GLU F N 1
ATOM 16378 C CA . GLU F 1 287 ? 63.837 6.075 44.727 1.00 54.60 267 GLU F CA 1
ATOM 16379 C C . GLU F 1 287 ? 63.263 7.253 45.512 1.00 50.57 267 GLU F C 1
ATOM 16380 O O . GLU F 1 287 ? 62.048 7.445 45.562 1.00 55.36 267 GLU F O 1
ATOM 16386 N N . LEU F 1 288 ? 64.144 8.036 46.126 1.00 48.84 268 LEU F N 1
ATOM 16387 C CA . LEU F 1 288 ? 63.735 9.254 46.812 1.00 45.46 268 LEU F CA 1
ATOM 16388 C C . LEU F 1 288 ? 64.362 10.451 46.114 1.00 47.71 268 LEU F C 1
ATOM 16389 O O . LEU F 1 288 ? 64.928 11.331 46.760 1.00 45.49 268 LEU F O 1
ATOM 16394 N N . THR F 1 289 ? 64.259 10.475 44.789 1.00 52.52 269 THR F N 1
ATOM 16395 C CA . THR F 1 289 ? 64.884 11.519 43.985 1.00 46.41 269 THR F CA 1
ATOM 16396 C C . THR F 1 289 ? 64.298 12.901 44.259 1.00 47.77 269 THR F C 1
ATOM 16397 O O . THR F 1 289 ? 64.927 13.918 43.964 1.00 54.00 269 THR F O 1
ATOM 16401 N N . GLU F 1 290 ? 63.096 12.935 44.826 1.00 48.20 270 GLU F N 1
ATOM 16402 C CA . GLU F 1 290 ? 62.440 14.196 45.150 1.00 52.07 270 GLU F CA 1
ATOM 16403 C C . GLU F 1 290 ? 63.165 14.934 46.273 1.00 52.05 270 GLU F C 1
ATOM 16404 O O . GLU F 1 290 ? 63.007 16.143 46.436 1.00 49.84 270 GLU F O 1
ATOM 16410 N N . LEU F 1 291 ? 63.960 14.197 47.044 1.00 49.89 271 LEU F N 1
ATOM 16411 C CA . LEU F 1 291 ? 64.660 14.766 48.191 1.00 45.62 271 LEU F CA 1
ATOM 16412 C C . LEU F 1 291 ? 65.919 15.532 47.802 1.00 46.00 271 LEU F C 1
ATOM 16413 O O . LEU F 1 291 ? 66.366 16.407 48.542 1.00 48.18 271 LEU F O 1
ATOM 16418 N N . VAL F 1 292 ? 66.488 15.196 46.647 1.00 43.18 272 VAL F N 1
ATOM 16419 C CA . VAL F 1 292 ? 67.757 15.776 46.204 1.00 44.20 272 VAL F CA 1
ATOM 16420 C C . VAL F 1 292 ? 67.732 17.305 46.182 1.00 47.65 272 VAL F C 1
ATOM 16421 O O . VAL F 1 292 ? 68.724 17.956 46.514 1.00 45.96 272 VAL F O 1
ATOM 16425 N N . ASN F 1 293 ? 66.592 17.876 45.807 1.00 47.65 273 ASN F N 1
ATOM 16426 C CA . ASN F 1 293 ? 66.452 19.329 45.791 1.00 50.12 273 ASN F CA 1
ATOM 16427 C C . ASN F 1 293 ? 65.466 19.880 46.817 1.00 51.69 273 ASN F C 1
ATOM 16428 O O . ASN F 1 293 ? 65.034 21.029 46.714 1.00 57.00 273 ASN F O 1
ATOM 16433 N N . ASP F 1 294 ? 65.110 19.057 47.799 1.00 53.37 274 ASP F N 1
ATOM 16434 C CA . ASP F 1 294 ? 64.325 19.522 48.934 1.00 51.65 274 ASP F CA 1
ATOM 16435 C C . ASP F 1 294 ? 65.148 20.590 49.639 1.00 53.83 274 ASP F C 1
ATOM 16436 O O . ASP F 1 294 ? 66.343 20.400 49.860 1.00 55.05 274 ASP F O 1
ATOM 16441 N N . PRO F 1 295 ? 64.518 21.723 49.986 1.00 59.04 275 PRO F N 1
ATOM 16442 C CA . PRO F 1 295 ? 65.231 22.827 50.641 1.00 54.16 275 PRO F CA 1
ATOM 16443 C C . PRO F 1 295 ? 65.887 22.412 51.956 1.00 51.45 275 PRO F C 1
ATOM 16444 O O . PRO F 1 295 ? 66.825 23.066 52.411 1.00 46.78 275 PRO F O 1
ATOM 16448 N N . ARG F 1 296 ? 65.401 21.327 52.548 1.00 51.31 276 ARG F N 1
ATOM 16449 C CA . ARG F 1 296 ? 65.947 20.821 53.800 1.00 53.41 276 ARG F CA 1
ATOM 16450 C C . ARG F 1 296 ? 67.212 19.990 53.588 1.00 54.27 276 ARG F C 1
ATOM 16451 O O . ARG F 1 296 ? 68.038 19.873 54.493 1.00 48.17 276 ARG F O 1
ATOM 16459 N N . PHE F 1 297 ? 67.359 19.410 52.399 1.00 46.41 277 PHE F N 1
ATOM 16460 C CA . PHE F 1 297 ? 68.412 18.426 52.162 1.00 43.55 277 PHE F CA 1
ATOM 16461 C C . PHE F 1 297 ? 69.323 18.778 50.983 1.00 40.93 277 PHE F C 1
ATOM 16462 O O . PHE F 1 297 ? 70.095 17.938 50.521 1.00 41.52 277 PHE F O 1
ATOM 16470 N N . SER F 1 298 ? 69.241 20.018 50.514 1.00 43.31 278 SER F N 1
ATOM 16471 C CA . SER F 1 298 ? 69.898 20.425 49.271 1.00 47.79 278 SER F CA 1
ATOM 16472 C C . SER F 1 298 ? 71.427 20.400 49.326 1.00 46.16 278 SER F C 1
ATOM 16473 O O . SER F 1 298 ? 72.082 20.073 48.335 1.00 50.17 278 SER F O 1
ATOM 16476 N N . SER F 1 299 ? 71.991 20.761 50.473 1.00 39.11 279 SER F N 1
ATOM 16477 C CA . SER F 1 299 ? 73.439 20.733 50.653 1.00 39.69 279 SER F CA 1
ATOM 16478 C C . SER F 1 299 ? 73.812 19.803 51.805 1.00 45.28 279 SER F C 1
ATOM 16479 O O . SER F 1 299 ? 72.938 19.283 52.499 1.00 39.17 279 SER F O 1
ATOM 16482 N N . ASN F 1 300 ? 75.109 19.596 52.009 1.00 41.67 280 ASN F N 1
ATOM 16483 C CA . ASN F 1 300 ? 75.568 18.732 53.089 1.00 38.24 280 ASN F CA 1
ATOM 16484 C C . ASN F 1 300 ? 75.303 19.340 54.461 1.00 39.88 280 ASN F C 1
ATOM 16485 O O . ASN F 1 300 ? 74.882 18.645 55.384 1.00 37.95 280 ASN F O 1
ATOM 16490 N N . ILE F 1 301 ? 75.547 20.641 54.584 1.00 41.62 281 ILE F N 1
ATOM 16491 C CA . ILE F 1 301 ? 75.336 21.347 55.844 1.00 43.21 281 ILE F CA 1
ATOM 16492 C C . ILE F 1 301 ? 73.859 21.344 56.239 1.00 44.78 281 ILE F C 1
ATOM 16493 O O . ILE F 1 301 ? 73.521 21.208 57.415 1.00 44.39 281 ILE F O 1
ATOM 16498 N N . LEU F 1 302 ? 72.982 21.472 55.247 1.00 43.42 282 LEU F N 1
ATOM 16499 C CA . LEU F 1 302 ? 71.544 21.416 55.490 1.00 47.19 282 LEU F CA 1
ATOM 16500 C C . LEU F 1 302 ? 71.103 20.014 55.905 1.00 44.23 282 LEU F C 1
ATOM 16501 O O . LEU F 1 302 ? 70.198 19.858 56.723 1.00 44.27 282 LEU F O 1
ATOM 16506 N N . ARG F 1 303 ? 71.745 18.998 55.337 1.00 37.06 283 ARG F N 1
ATOM 16507 C CA . ARG F 1 303 ? 71.434 17.617 55.690 1.00 40.82 283 ARG F CA 1
ATOM 16508 C C . ARG F 1 303 ? 71.933 17.287 57.093 1.00 38.93 283 ARG F C 1
ATOM 16509 O O . ARG F 1 303 ? 71.291 16.537 57.825 1.00 38.01 283 ARG F O 1
ATOM 16517 N N . VAL F 1 304 ? 73.081 17.848 57.461 1.00 33.35 284 VAL F N 1
ATOM 16518 C CA . VAL F 1 304 ? 73.599 17.703 58.815 1.00 42.23 284 VAL F CA 1
ATOM 16519 C C . VAL F 1 304 ? 72.595 18.279 59.806 1.00 44.02 284 VAL F C 1
ATOM 16520 O O . VAL F 1 304 ? 72.231 17.623 60.783 1.00 46.61 284 VAL F O 1
ATOM 16524 N N . GLN F 1 305 ? 72.146 19.503 59.534 1.00 41.40 285 GLN F N 1
ATOM 16525 C CA . GLN F 1 305 ? 71.132 20.168 60.350 1.00 46.24 285 GLN F CA 1
ATOM 16526 C C . GLN F 1 305 ? 69.892 19.303 60.524 1.00 47.32 285 GLN F C 1
ATOM 16527 O O . GLN F 1 305 ? 69.418 19.103 61.641 1.00 49.02 285 GLN F O 1
ATOM 16533 N N . ASN F 1 306 ? 69.374 18.796 59.409 1.00 40.64 286 ASN F N 1
ATOM 16534 C CA . ASN F 1 306 ? 68.123 18.046 59.408 1.00 39.20 286 ASN F CA 1
ATOM 16535 C C . ASN F 1 306 ? 68.320 16.542 59.246 1.00 40.98 286 ASN F C 1
ATOM 16536 O O . ASN F 1 306 ? 67.509 15.871 58.608 1.00 43.30 286 ASN F O 1
ATOM 16541 N N . GLN F 1 307 ? 69.392 16.015 59.830 1.00 43.45 287 GLN F N 1
ATOM 16542 C CA . GLN F 1 307 ? 69.709 14.595 59.709 1.00 35.06 287 GLN F CA 1
ATOM 16543 C C . GLN F 1 307 ? 68.606 13.702 60.259 1.00 42.81 287 GLN F C 1
ATOM 16544 O O . GLN F 1 307 ? 68.331 12.633 59.708 1.00 43.15 287 GLN F O 1
ATOM 16550 N N . ALA F 1 308 ? 67.972 14.152 61.339 1.00 42.32 288 ALA F N 1
ATOM 16551 C CA . ALA F 1 308 ? 66.981 13.349 62.045 1.00 42.28 288 ALA F CA 1
ATOM 16552 C C . ALA F 1 308 ? 65.777 13.056 61.165 1.00 37.71 288 ALA F C 1
ATOM 16553 O O . ALA F 1 308 ? 65.407 11.899 60.967 1.00 43.95 288 ALA F O 1
ATOM 16555 N N . ILE F 1 309 ? 65.174 14.111 60.627 1.00 42.38 289 ILE F N 1
ATOM 16556 C CA . ILE F 1 309 ? 64.017 13.958 59.755 1.00 46.67 289 ILE F CA 1
ATOM 16557 C C . ILE F 1 309 ? 64.401 13.245 58.455 1.00 47.18 289 ILE F C 1
ATOM 16558 O O . ILE F 1 309 ? 63.609 12.487 57.894 1.00 48.27 289 ILE F O 1
ATOM 16563 N N . LEU F 1 310 ? 65.628 13.477 57.996 1.00 42.61 290 LEU F N 1
ATOM 16564 C CA . LEU F 1 310 ? 66.143 12.824 56.796 1.00 44.72 290 LEU F CA 1
ATOM 16565 C C . LEU F 1 310 ? 66.339 11.335 57.050 1.00 42.17 290 LEU F C 1
ATOM 16566 O O . LEU F 1 310 ? 66.137 10.511 56.158 1.00 42.22 290 LEU F O 1
ATOM 16571 N N . LYS F 1 311 ? 66.722 11.000 58.278 1.00 43.19 291 LYS F N 1
ATOM 16572 C CA . LYS F 1 311 ? 66.921 9.610 58.673 1.00 39.25 291 LYS F CA 1
ATOM 16573 C C . LYS F 1 311 ? 65.596 8.850 58.650 1.00 41.67 291 LYS F C 1
ATOM 16574 O O . LYS F 1 311 ? 65.556 7.665 58.315 1.00 41.45 291 LYS F O 1
ATOM 16580 N N . GLN F 1 312 ? 64.517 9.543 59.005 1.00 49.30 292 GLN F N 1
ATOM 16581 C CA . GLN F 1 312 ? 63.182 8.955 58.991 1.00 45.44 292 GLN F CA 1
ATOM 16582 C C . GLN F 1 312 ? 62.780 8.553 57.579 1.00 48.87 292 GLN F C 1
ATOM 16583 O O . GLN F 1 312 ? 62.293 7.445 57.353 1.00 51.60 292 GLN F O 1
ATOM 16589 N N . TYR F 1 313 ? 62.987 9.465 56.633 1.00 47.63 293 TYR F N 1
ATOM 16590 C CA . TYR F 1 313 ? 62.671 9.205 55.233 1.00 48.03 293 TYR F CA 1
ATOM 16591 C C . TYR F 1 313 ? 63.417 7.984 54.704 1.00 45.63 293 TYR F C 1
ATOM 16592 O O . TYR F 1 313 ? 62.831 7.120 54.052 1.00 50.43 293 TYR F O 1
ATOM 16601 N N . ILE F 1 314 ? 64.711 7.918 54.996 1.00 44.76 294 ILE F N 1
ATOM 16602 C CA . ILE F 1 314 ? 65.559 6.842 54.494 1.00 41.37 294 ILE F CA 1
ATOM 16603 C C . ILE F 1 314 ? 65.165 5.472 55.052 1.00 48.69 294 ILE F C 1
ATOM 16604 O O . ILE F 1 314 ? 65.046 4.502 54.304 1.00 46.39 294 ILE F O 1
ATOM 16609 N N . GLU F 1 315 ? 64.954 5.397 56.362 1.00 49.42 295 GLU F N 1
ATOM 16610 C CA . GLU F 1 315 ? 64.583 4.134 56.995 1.00 51.14 295 GLU F CA 1
ATOM 16611 C C . GLU F 1 315 ? 63.174 3.700 56.601 1.00 53.12 295 GLU F C 1
ATOM 16612 O O . GLU F 1 315 ? 62.876 2.506 56.538 1.00 54.48 295 GLU F O 1
ATOM 16618 N N . ARG F 1 316 ? 62.316 4.680 56.329 1.00 52.18 296 ARG F N 1
ATOM 16619 C CA . ARG F 1 316 ? 60.959 4.423 55.861 1.00 51.15 296 ARG F CA 1
ATOM 16620 C C . ARG F 1 316 ? 60.992 3.590 54.585 1.00 53.07 296 ARG F C 1
ATOM 16621 O O . ARG F 1 316 ? 60.178 2.686 54.398 1.00 56.29 296 ARG F O 1
ATOM 16629 N N . THR F 1 317 ? 61.948 3.898 53.715 1.00 51.39 297 THR F N 1
ATOM 16630 C CA . THR F 1 317 ? 62.131 3.161 52.472 1.00 50.46 297 THR F CA 1
ATOM 16631 C C . THR F 1 317 ? 62.950 1.890 52.691 1.00 47.95 297 THR F C 1
ATOM 16632 O O . THR F 1 317 ? 62.626 0.832 52.148 1.00 53.80 297 THR F O 1
ATOM 16636 N N . LEU F 1 318 ? 64.004 1.998 53.495 1.00 50.48 298 LEU F N 1
ATOM 16637 C CA . LEU F 1 318 ? 64.914 0.878 53.735 1.00 53.92 298 LEU F CA 1
ATOM 16638 C C . LEU F 1 318 ? 64.244 -0.335 54.378 1.00 52.59 298 LEU F C 1
ATOM 16639 O O . LEU F 1 318 ? 64.664 -1.471 54.155 1.00 54.03 298 LEU F O 1
ATOM 16644 N N . LYS F 1 319 ? 63.202 -0.098 55.167 1.00 51.43 299 LYS F N 1
ATOM 16645 C CA . LYS F 1 319 ? 62.535 -1.180 55.890 1.00 57.52 299 LYS F CA 1
ATOM 16646 C C . LYS F 1 319 ? 61.614 -2.025 55.011 1.00 57.34 299 LYS F C 1
ATOM 16647 O O . LYS F 1 319 ? 60.907 -2.902 55.508 1.00 57.50 299 LYS F O 1
ATOM 16653 N N . THR F 1 320 ? 61.634 -1.770 53.707 1.00 50.44 300 THR F N 1
ATOM 16654 C CA . THR F 1 320 ? 60.799 -2.516 52.775 1.00 54.94 300 THR F CA 1
ATOM 16655 C C . THR F 1 320 ? 61.554 -3.684 52.148 1.00 56.90 300 THR F C 1
ATOM 16656 O O . THR F 1 320 ? 60.954 -4.540 51.499 1.00 62.03 300 THR F O 1
ATOM 16660 N N . GLN F 1 321 ? 62.870 -3.717 52.337 1.00 56.78 301 GLN F N 1
ATOM 16661 C CA . GLN F 1 321 ? 63.704 -4.730 51.691 1.00 57.76 301 GLN F CA 1
ATOM 16662 C C . GLN F 1 321 ? 64.823 -5.238 52.598 1.00 55.44 301 GLN F C 1
ATOM 16663 O O . GLN F 1 321 ? 65.259 -4.540 53.513 1.00 53.58 301 GLN F O 1
ATOM 16669 N N . ALA F 1 322 ? 65.288 -6.455 52.325 1.00 61.68 302 ALA F N 1
ATOM 16670 C CA . ALA F 1 322 ? 66.386 -7.056 53.076 1.00 58.88 302 ALA F CA 1
ATOM 16671 C C . ALA F 1 322 ? 67.658 -6.228 52.942 1.00 56.70 302 ALA F C 1
ATOM 16672 O O . ALA F 1 322 ? 67.830 -5.492 51.972 1.00 53.03 302 ALA F O 1
ATOM 16674 N N . ALA F 1 323 ? 68.550 -6.347 53.919 1.00 52.70 303 ALA F N 1
ATOM 16675 C CA . ALA F 1 323 ? 69.806 -5.611 53.881 1.00 51.55 303 ALA F CA 1
ATOM 16676 C C . ALA F 1 323 ? 70.633 -6.031 52.671 1.00 47.74 303 ALA F C 1
ATOM 16677 O O . ALA F 1 323 ? 71.329 -5.215 52.072 1.00 44.85 303 ALA F O 1
ATOM 16679 N N . GLU F 1 324 ? 70.522 -7.305 52.306 1.00 45.11 304 GLU F N 1
ATOM 16680 C CA . GLU F 1 324 ? 71.322 -7.891 51.234 1.00 46.18 304 GLU F CA 1
ATOM 16681 C C . GLU F 1 324 ? 71.076 -7.240 49.873 1.00 46.46 304 GLU F C 1
ATOM 16682 O O . GLU F 1 324 ? 71.977 -7.190 49.033 1.00 36.20 304 GLU F O 1
ATOM 16688 N N . VAL F 1 325 ? 69.859 -6.751 49.651 1.00 44.08 305 VAL F N 1
ATOM 16689 C CA . VAL F 1 325 ? 69.537 -6.100 48.383 1.00 46.18 305 VAL F CA 1
ATOM 16690 C C . VAL F 1 325 ? 69.856 -4.603 48.433 1.00 45.43 305 VAL F C 1
ATOM 16691 O O . VAL F 1 325 ? 70.281 -4.020 47.436 1.00 41.61 305 VAL F O 1
ATOM 16695 N N . TRP F 1 326 ? 69.678 -3.990 49.599 1.00 37.21 306 TRP F N 1
ATOM 16696 C CA . TRP F 1 326 ? 70.059 -2.595 49.769 1.00 40.60 306 TRP F CA 1
ATOM 16697 C C . TRP F 1 326 ? 71.558 -2.403 49.567 1.00 38.28 306 TRP F C 1
ATOM 16698 O O . TRP F 1 326 ? 71.988 -1.391 49.018 1.00 37.30 306 TRP F O 1
ATOM 16709 N N . LEU F 1 327 ? 72.346 -3.378 50.012 1.00 37.04 307 LEU F N 1
ATOM 16710 C CA . LEU F 1 327 ? 73.787 -3.363 49.780 1.00 37.88 307 LEU F CA 1
ATOM 16711 C C . LEU F 1 327 ? 74.070 -3.348 48.285 1.00 37.89 307 LEU F C 1
ATOM 16712 O O . LEU F 1 327 ? 74.852 -2.534 47.800 1.00 38.62 307 LEU F O 1
ATOM 16717 N N . ALA F 1 328 ? 73.418 -4.252 47.560 1.00 39.68 308 ALA F N 1
ATOM 16718 C CA . ALA F 1 328 ? 73.607 -4.373 46.119 1.00 40.08 308 ALA F CA 1
ATOM 16719 C C . ALA F 1 328 ? 73.170 -3.115 45.372 1.00 38.35 308 ALA F C 1
ATOM 16720 O O . ALA F 1 328 ? 73.898 -2.606 44.521 1.00 41.22 308 ALA F O 1
ATOM 16722 N N . ARG F 1 329 ? 71.980 -2.621 45.694 1.00 35.57 309 ARG F N 1
ATOM 16723 C CA . ARG F 1 329 ? 71.418 -1.461 45.010 1.00 39.37 309 ARG F CA 1
ATOM 16724 C C . ARG F 1 329 ? 72.207 -0.178 45.284 1.00 37.95 309 ARG F C 1
ATOM 16725 O O . ARG F 1 329 ? 72.409 0.638 44.384 1.00 33.90 309 ARG F O 1
ATOM 16733 N N . ILE F 1 330 ? 72.656 -0.007 46.523 1.00 37.88 310 ILE F N 1
ATOM 16734 C CA . ILE F 1 330 ? 73.414 1.185 46.898 1.00 34.10 310 ILE F CA 1
ATOM 16735 C C . ILE F 1 330 ? 74.858 1.131 46.388 1.00 36.23 310 ILE F C 1
ATOM 16736 O O . ILE F 1 330 ? 75.403 2.140 45.942 1.00 36.73 310 ILE F O 1
ATOM 16741 N N . HIS F 1 331 ? 75.470 -0.048 46.432 1.00 36.66 311 HIS F N 1
ATOM 16742 C CA . HIS F 1 331 ? 76.817 -0.212 45.896 1.00 33.47 311 HIS F CA 1
ATOM 16743 C C . HIS F 1 331 ? 76.826 -0.038 44.380 1.00 39.71 311 HIS F C 1
ATOM 16744 O O . HIS F 1 331 ? 77.837 0.354 43.794 1.00 36.19 311 HIS F O 1
ATOM 16751 N N . GLU F 1 332 ? 75.690 -0.327 43.753 1.00 39.96 312 GLU F N 1
ATOM 16752 C CA . GLU F 1 332 ? 75.568 -0.221 42.305 1.00 42.98 312 GLU F CA 1
ATOM 16753 C C . GLU F 1 332 ? 75.771 1.219 41.838 1.00 38.73 312 GLU F C 1
ATOM 16754 O O . GLU F 1 332 ? 76.419 1.462 40.820 1.00 44.37 312 GLU F O 1
ATOM 16760 N N . VAL F 1 333 ? 75.226 2.170 42.590 1.00 35.33 313 VAL F N 1
ATOM 16761 C CA . VAL F 1 333 ? 75.336 3.581 42.226 1.00 37.21 313 VAL F CA 1
ATOM 16762 C C . VAL F 1 333 ? 76.597 4.231 42.796 1.00 34.41 313 VAL F C 1
ATOM 16763 O O . VAL F 1 333 ? 76.784 5.443 42.686 1.00 36.67 313 VAL F O 1
ATOM 16767 N N . GLY F 1 334 ? 77.455 3.421 43.407 1.00 31.48 314 GLY F N 1
ATOM 16768 C CA . GLY F 1 334 ? 78.766 3.878 43.835 1.00 35.59 314 GLY F CA 1
ATOM 16769 C C . GLY F 1 334 ? 78.825 4.617 45.160 1.00 32.22 314 GLY F C 1
ATOM 16770 O O . GLY F 1 334 ? 79.765 5.369 45.413 1.00 32.53 314 GLY F O 1
ATOM 16771 N N . VAL F 1 335 ? 77.828 4.404 46.011 1.00 28.98 315 VAL F N 1
ATOM 16772 C CA . VAL F 1 335 ? 77.813 5.015 47.336 1.00 26.74 315 VAL F CA 1
ATOM 16773 C C . VAL F 1 335 ? 78.376 4.046 48.370 1.00 28.03 315 VAL F C 1
ATOM 16774 O O . VAL F 1 335 ? 77.921 2.906 48.456 1.00 31.57 315 VAL F O 1
ATOM 16778 N N . PRO F 1 336 ? 79.381 4.492 49.144 1.00 28.90 316 PRO F N 1
ATOM 16779 C CA . PRO F 1 336 ? 79.977 3.682 50.212 1.00 34.28 316 PRO F CA 1
ATOM 16780 C C . PRO F 1 336 ? 78.916 3.099 51.138 1.00 27.77 316 PRO F C 1
ATOM 16781 O O . PRO F 1 336 ? 78.115 3.834 51.716 1.00 26.85 316 PRO F O 1
ATOM 16785 N N . VAL F 1 337 ? 78.914 1.776 51.253 1.00 28.79 317 VAL F N 1
ATOM 16786 C CA . VAL F 1 337 ? 77.918 1.061 52.034 1.00 31.11 317 VAL F CA 1
ATOM 16787 C C . VAL F 1 337 ? 78.541 -0.237 52.550 1.00 29.07 317 VAL F C 1
ATOM 16788 O O . VAL F 1 337 ? 79.405 -0.823 51.893 1.00 31.74 317 VAL F O 1
ATOM 16792 N N . ALA F 1 338 ? 78.127 -0.672 53.735 1.00 31.34 318 ALA F N 1
ATOM 16793 C CA . ALA F 1 338 ? 78.704 -1.867 54.342 1.00 32.24 318 ALA F CA 1
ATOM 16794 C C . ALA F 1 338 ? 77.784 -2.479 55.391 1.00 28.28 318 ALA F C 1
ATOM 16795 O O . ALA F 1 338 ? 77.065 -1.763 56.088 1.00 29.45 318 ALA F O 1
ATOM 16797 N N . PRO F 1 339 ? 77.806 -3.814 55.504 1.00 26.63 319 PRO F N 1
ATOM 16798 C CA . PRO F 1 339 ? 77.054 -4.509 56.553 1.00 31.39 319 PRO F CA 1
ATOM 16799 C C . PRO F 1 339 ? 77.780 -4.428 57.893 1.00 33.14 319 PRO F C 1
ATOM 16800 O O . PRO F 1 339 ? 78.988 -4.192 57.919 1.00 35.48 319 PRO F O 1
ATOM 16804 N N . LEU F 1 340 ? 77.053 -4.612 58.991 1.00 38.54 320 LEU F N 1
ATOM 16805 C CA . LEU F 1 340 ? 77.686 -4.726 60.302 1.00 36.50 320 LEU F CA 1
ATOM 16806 C C . LEU F 1 340 ? 78.030 -6.189 60.548 1.00 33.19 320 LEU F C 1
ATOM 16807 O O . LEU F 1 340 ? 77.156 -6.986 60.885 1.00 39.69 320 LEU F O 1
ATOM 16812 N N . LEU F 1 341 ? 79.296 -6.547 60.374 1.00 26.53 321 LEU F N 1
ATOM 16813 C CA . LEU F 1 341 ? 79.705 -7.937 60.523 1.00 28.17 321 LEU F CA 1
ATOM 16814 C C . LEU F 1 341 ? 80.013 -8.261 61.973 1.00 29.42 321 LEU F C 1
ATOM 16815 O O . LEU F 1 341 ? 80.323 -7.370 62.764 1.00 25.44 321 LEU F O 1
ATOM 16820 N N . SER F 1 342 ? 79.916 -9.541 62.318 1.00 26.40 322 SER F N 1
ATOM 16821 C CA . SER F 1 342 ? 80.410 -10.023 63.596 1.00 26.96 322 SER F CA 1
ATOM 16822 C C . SER F 1 342 ? 81.878 -10.364 63.408 1.00 25.49 322 SER F C 1
ATOM 16823 O O . SER F 1 342 ? 82.344 -10.485 62.276 1.00 24.96 322 SER F O 1
ATOM 16826 N N . VAL F 1 343 ? 82.603 -10.510 64.513 1.00 27.53 323 VAL F N 1
ATOM 16827 C CA . VAL F 1 343 ? 84.019 -10.861 64.468 1.00 24.14 323 VAL F CA 1
ATOM 16828 C C . VAL F 1 343 ? 84.239 -12.145 63.670 1.00 27.45 323 VAL F C 1
ATOM 16829 O O . VAL F 1 343 ? 85.212 -12.272 62.924 1.00 27.72 323 VAL F O 1
ATOM 16833 N N . ALA F 1 344 ? 83.311 -13.084 63.821 1.00 31.42 324 ALA F N 1
ATOM 16834 C CA . ALA F 1 344 ? 83.383 -14.372 63.141 1.00 27.86 324 ALA F CA 1
ATOM 16835 C C . ALA F 1 344 ? 83.402 -14.225 61.621 1.00 29.34 324 ALA F C 1
ATOM 16836 O O . ALA F 1 344 ? 84.179 -14.892 60.939 1.00 27.70 324 ALA F O 1
ATOM 16838 N N . GLU F 1 345 ? 82.545 -13.351 61.101 1.00 24.64 325 GLU F N 1
ATOM 16839 C CA . GLU F 1 345 ? 82.460 -13.119 59.661 1.00 30.43 325 GLU F CA 1
ATOM 16840 C C . GLU F 1 345 ? 83.679 -12.363 59.155 1.00 27.79 325 GLU F C 1
ATOM 16841 O O . GLU F 1 345 ? 84.223 -12.685 58.098 1.00 32.05 325 GLU F O 1
ATOM 16847 N N . ALA F 1 346 ? 84.099 -11.360 59.921 1.00 25.48 326 ALA F N 1
ATOM 16848 C CA . ALA F 1 346 ? 85.223 -10.508 59.552 1.00 24.29 326 ALA F CA 1
ATOM 16849 C C . ALA F 1 346 ? 86.492 -11.307 59.287 1.00 26.80 326 ALA F C 1
ATOM 16850 O O . ALA F 1 346 ? 87.127 -11.150 58.242 1.00 26.20 326 ALA F O 1
ATOM 16852 N N . ILE F 1 347 ? 86.852 -12.174 60.226 1.00 23.42 327 ILE F N 1
ATOM 16853 C CA . ILE F 1 347 ? 88.097 -12.927 60.115 1.00 23.69 327 ILE F CA 1
ATOM 16854 C C . ILE F 1 347 ? 88.056 -14.003 59.030 1.00 22.38 327 ILE F C 1
ATOM 16855 O O . ILE F 1 347 ? 89.084 -14.593 58.705 1.00 23.91 327 ILE F O 1
ATOM 16860 N N . LYS F 1 348 ? 86.874 -14.253 58.473 1.00 22.95 328 LYS F N 1
ATOM 16861 C CA . LYS F 1 348 ? 86.725 -15.242 57.408 1.00 29.56 328 LYS F CA 1
ATOM 16862 C C . LYS F 1 348 ? 86.649 -14.610 56.022 1.00 32.91 328 LYS F C 1
ATOM 16863 O O . LYS F 1 348 ? 86.615 -15.318 55.015 1.00 29.13 328 LYS F O 1
ATOM 16869 N N . LEU F 1 349 ? 86.613 -13.282 55.975 1.00 27.08 329 LEU F N 1
ATOM 16870 C CA . LEU F 1 349 ? 86.584 -12.570 54.702 1.00 26.69 329 LEU F CA 1
ATOM 16871 C C . LEU F 1 349 ? 87.827 -12.864 53.871 1.00 28.00 329 LEU F C 1
ATOM 16872 O O . LEU F 1 349 ? 88.916 -13.048 54.417 1.00 25.60 329 LEU F O 1
ATOM 16877 N N . PRO F 1 350 ? 87.663 -12.918 52.543 1.00 24.30 330 PRO F N 1
ATOM 16878 C CA . PRO F 1 350 ? 88.795 -13.103 51.632 1.00 25.73 330 PRO F CA 1
ATOM 16879 C C . PRO F 1 350 ? 89.899 -12.087 51.896 1.00 26.37 330 PRO F C 1
ATOM 16880 O O . PRO F 1 350 ? 91.076 -12.437 51.832 1.00 25.61 330 PRO F O 1
ATOM 16884 N N . GLN F 1 351 ? 89.516 -10.854 52.215 1.00 24.09 331 GLN F N 1
ATOM 16885 C CA . GLN F 1 351 ? 90.485 -9.798 52.473 1.00 21.61 331 GLN F CA 1
ATOM 16886 C C . GLN F 1 351 ? 91.371 -10.123 53.675 1.00 25.49 331 GLN F C 1
ATOM 16887 O O . GLN F 1 351 ? 92.573 -9.850 53.658 1.00 26.69 331 GLN F O 1
ATOM 16893 N N . THR F 1 352 ? 90.773 -10.703 54.712 1.00 19.70 332 THR F N 1
ATOM 16894 C CA . THR F 1 352 ? 91.520 -11.099 55.900 1.00 23.85 332 THR F CA 1
ATOM 16895 C C . THR F 1 352 ? 92.573 -12.133 55.538 1.00 24.09 332 THR F C 1
ATOM 16896 O O . THR F 1 352 ? 93.749 -11.977 55.859 1.00 21.53 332 THR F O 1
ATOM 16900 N N . GLN F 1 353 ? 92.137 -13.188 54.858 1.00 23.84 333 GLN F N 1
ATOM 16901 C CA . GLN F 1 353 ? 93.038 -14.241 54.409 1.00 25.12 333 GLN F CA 1
ATOM 16902 C C . GLN F 1 353 ? 94.106 -13.660 53.487 1.00 28.26 333 GLN F C 1
ATOM 16903 O O . GLN F 1 353 ? 95.283 -14.016 53.583 1.00 28.65 333 GLN F O 1
ATOM 16909 N N . ALA F 1 354 ? 93.685 -12.755 52.605 1.00 23.07 334 ALA F N 1
ATOM 16910 C CA . ALA F 1 354 ? 94.591 -12.093 51.678 1.00 21.72 334 ALA F CA 1
ATOM 16911 C C . ALA F 1 354 ? 95.693 -11.345 52.419 1.00 27.54 334 ALA F C 1
ATOM 16912 O O . ALA F 1 354 ? 96.850 -11.353 52.002 1.00 30.49 334 ALA F O 1
ATOM 16914 N N . ARG F 1 355 ? 95.327 -10.703 53.523 1.00 27.05 335 ARG F N 1
ATOM 16915 C CA . ARG F 1 355 ? 96.290 -9.951 54.323 1.00 27.42 335 ARG F CA 1
ATOM 16916 C C . ARG F 1 355 ? 96.963 -10.828 55.377 1.00 29.99 335 ARG F C 1
ATOM 16917 O O . ARG F 1 355 ? 97.788 -10.342 56.148 1.00 29.63 335 ARG F O 1
ATOM 16925 N N . ASN F 1 356 ? 96.612 -12.113 55.399 1.00 27.83 336 ASN F N 1
ATOM 16926 C CA . ASN F 1 356 ? 97.137 -13.050 56.392 1.00 27.95 336 ASN F CA 1
ATOM 16927 C C . ASN F 1 356 ? 96.954 -12.514 57.811 1.00 29.33 336 ASN F C 1
ATOM 16928 O O . ASN F 1 356 ? 97.880 -12.533 58.622 1.00 31.68 336 ASN F O 1
ATOM 16933 N N . MET F 1 357 ? 95.757 -12.014 58.102 1.00 30.89 337 MET F N 1
ATOM 16934 C CA . MET F 1 357 ? 95.481 -11.430 59.412 1.00 31.89 337 MET F CA 1
ATOM 16935 C C . MET F 1 357 ? 94.931 -12.445 60.405 1.00 31.61 337 MET F C 1
ATOM 16936 O O . MET F 1 357 ? 94.665 -12.118 61.561 1.00 32.52 337 MET F O 1
ATOM 16941 N N . LEU F 1 358 ? 94.758 -13.677 59.943 1.00 35.24 338 LEU F N 1
ATOM 16942 C CA . LEU F 1 358 ? 94.422 -14.778 60.831 1.00 31.40 338 LEU F CA 1
ATOM 16943 C C . LEU F 1 358 ? 95.436 -15.891 60.614 1.00 35.67 338 LEU F C 1
ATOM 16944 O O . LEU F 1 358 ? 95.417 -16.570 59.589 1.00 39.37 338 LEU F O 1
ATOM 16949 N N . ILE F 1 359 ? 96.332 -16.058 61.580 1.00 32.41 339 ILE F N 1
ATOM 16950 C CA . ILE F 1 359 ? 97.402 -17.040 61.479 1.00 35.13 339 ILE F CA 1
ATOM 16951 C C . ILE F 1 359 ? 97.146 -18.188 62.445 1.00 36.65 339 ILE F C 1
ATOM 16952 O O . ILE F 1 359 ? 96.305 -18.079 63.335 1.00 36.09 339 ILE F O 1
ATOM 16957 N N . GLU F 1 360 ? 97.863 -19.292 62.267 1.00 39.19 340 GLU F N 1
ATOM 16958 C CA . GLU F 1 360 ? 97.832 -20.349 63.269 1.00 38.84 340 GLU F CA 1
ATOM 16959 C C . GLU F 1 360 ? 99.199 -20.517 63.921 1.00 39.54 340 GLU F C 1
ATOM 16960 O O . GLU F 1 360 ? 100.221 -20.622 63.243 1.00 41.19 340 GLU F O 1
ATOM 16966 N N . ALA F 1 361 ? 99.205 -20.502 65.248 1.00 37.94 341 ALA F N 1
ATOM 16967 C CA . ALA F 1 361 ? 100.429 -20.648 66.020 1.00 41.58 341 ALA F CA 1
ATOM 16968 C C . ALA F 1 361 ? 100.234 -21.734 67.069 1.00 36.87 341 ALA F C 1
ATOM 16969 O O . ALA F 1 361 ? 99.461 -21.567 68.012 1.00 36.66 341 ALA F O 1
ATOM 16971 N N . GLY F 1 362 ? 100.933 -22.851 66.898 1.00 41.61 342 GLY F N 1
ATOM 16972 C CA . GLY F 1 362 ? 100.739 -23.996 67.765 1.00 39.42 342 GLY F CA 1
ATOM 16973 C C . GLY F 1 362 ? 99.335 -24.542 67.600 1.00 40.77 342 GLY F C 1
ATOM 16974 O O . GLY F 1 362 ? 98.661 -24.867 68.576 1.00 39.10 342 GLY F O 1
ATOM 16975 N N . GLY F 1 363 ? 98.885 -24.615 66.352 1.00 40.06 343 GLY F N 1
ATOM 16976 C CA . GLY F 1 363 ? 97.588 -25.184 66.037 1.00 39.14 343 GLY F CA 1
ATOM 16977 C C . GLY F 1 363 ? 96.400 -24.333 66.445 1.00 42.47 343 GLY F C 1
ATOM 16978 O O . GLY F 1 363 ? 95.267 -24.811 66.444 1.00 48.58 343 GLY F O 1
ATOM 16979 N N . ILE F 1 364 ? 96.648 -23.072 66.787 1.00 38.14 344 ILE F N 1
ATOM 16980 C CA . ILE F 1 364 ? 95.571 -22.176 67.199 1.00 38.10 344 ILE F CA 1
ATOM 16981 C C . ILE F 1 364 ? 95.464 -20.952 66.293 1.00 38.79 344 ILE F C 1
ATOM 16982 O O . ILE F 1 364 ? 96.447 -20.247 66.077 1.00 36.42 344 ILE F O 1
ATOM 16987 N N . MET F 1 365 ? 94.264 -20.701 65.775 1.00 36.48 345 MET F N 1
ATOM 16988 C CA . MET F 1 365 ? 94.017 -19.544 64.920 1.00 38.03 345 MET F CA 1
ATOM 16989 C C . MET F 1 365 ? 93.972 -18.257 65.743 1.00 38.54 345 MET F C 1
ATOM 16990 O O . MET F 1 365 ? 93.093 -18.084 66.587 1.00 38.95 345 MET F O 1
ATOM 16995 N N . MET F 1 366 ? 94.921 -17.359 65.500 1.00 32.56 346 MET F N 1
ATOM 16996 C CA . MET F 1 366 ? 94.981 -16.096 66.235 1.00 35.85 346 MET F CA 1
ATOM 16997 C C . MET F 1 366 ? 95.289 -14.910 65.304 1.00 32.29 346 MET F C 1
ATOM 16998 O O . MET F 1 366 ? 95.758 -15.118 64.184 1.00 31.11 346 MET F O 1
ATOM 17003 N N . PRO F 1 367 ? 95.003 -13.669 65.753 1.00 32.44 347 PRO F N 1
ATOM 17004 C CA . PRO F 1 367 ? 95.193 -12.486 64.899 1.00 28.44 347 PRO F CA 1
ATOM 17005 C C . PRO F 1 367 ? 96.615 -12.315 64.362 1.00 30.82 347 PRO F C 1
ATOM 17006 O O . PRO F 1 367 ? 97.592 -12.562 65.070 1.00 26.66 347 PRO F O 1
ATOM 17010 N N . GLY F 1 368 ? 96.717 -11.888 63.108 1.00 32.29 348 GLY F N 1
ATOM 17011 C CA . GLY F 1 368 ? 98.005 -11.683 62.476 1.00 28.87 348 GLY F CA 1
ATOM 17012 C C . GLY F 1 368 ? 98.624 -10.349 62.838 1.00 35.07 348 GLY F C 1
ATOM 17013 O O . GLY F 1 368 ? 98.106 -9.614 63.679 1.00 29.82 348 GLY F O 1
ATOM 17014 N N . ASN F 1 369 ? 99.746 -10.045 62.196 1.00 28.92 349 ASN F N 1
ATOM 17015 C CA . ASN F 1 369 ? 100.439 -8.779 62.386 1.00 27.83 349 ASN F CA 1
ATOM 17016 C C . ASN F 1 369 ? 99.998 -7.772 61.326 1.00 33.12 349 ASN F C 1
ATOM 17017 O O . ASN F 1 369 ? 100.244 -7.972 60.138 1.00 30.44 349 ASN F O 1
ATOM 17022 N N . PRO F 1 370 ? 99.337 -6.684 61.753 1.00 24.43 350 PRO F N 1
ATOM 17023 C CA . PRO F 1 370 ? 98.803 -5.697 60.807 1.00 28.10 350 PRO F CA 1
ATOM 17024 C C . PRO F 1 370 ? 99.891 -4.869 60.128 1.00 26.76 350 PRO F C 1
ATOM 17025 O O . PRO F 1 370 ? 99.620 -4.213 59.122 1.00 29.14 350 PRO F O 1
ATOM 17029 N N . ILE F 1 371 ? 101.104 -4.897 60.670 1.00 26.44 351 ILE F N 1
ATOM 17030 C CA . ILE F 1 371 ? 102.217 -4.164 60.078 1.00 27.97 351 ILE F CA 1
ATOM 17031 C C . ILE F 1 371 ? 102.888 -4.979 58.978 1.00 30.79 351 ILE F C 1
ATOM 17032 O O . ILE F 1 371 ? 103.662 -5.893 59.261 1.00 35.13 351 ILE F O 1
ATOM 17037 N N . LYS F 1 372 ? 102.589 -4.648 57.726 1.00 30.43 352 LYS F N 1
ATOM 17038 C CA . LYS F 1 372 ? 103.207 -5.327 56.590 1.00 30.50 352 LYS F CA 1
ATOM 17039 C C . LYS F 1 372 ? 104.418 -4.549 56.078 1.00 35.46 352 LYS F C 1
ATOM 17040 O O . LYS F 1 372 ? 104.348 -3.339 55.866 1.00 33.83 352 LYS F O 1
ATOM 17046 N N . ILE F 1 373 ? 105.534 -5.248 55.895 1.00 30.95 353 ILE F N 1
ATOM 17047 C CA . ILE F 1 373 ? 106.759 -4.623 55.408 1.00 33.92 353 ILE F CA 1
ATOM 17048 C C . ILE F 1 373 ? 107.393 -5.486 54.323 1.00 42.56 353 ILE F C 1
ATOM 17049 O O . ILE F 1 373 ? 107.559 -6.692 54.504 1.00 39.84 353 ILE F O 1
ATOM 17054 N N . SER F 1 374 ? 107.741 -4.865 53.198 1.00 43.84 354 SER F N 1
ATOM 17055 C CA . SER F 1 374 ? 108.332 -5.585 52.071 1.00 42.63 354 SER F CA 1
ATOM 17056 C C . SER F 1 374 ? 109.673 -6.213 52.438 1.00 46.50 354 SER F C 1
ATOM 17057 O O . SER F 1 374 ? 110.520 -5.574 53.063 1.00 47.20 354 SER F O 1
ATOM 17060 N N . GLY F 1 375 ? 109.860 -7.466 52.040 1.00 44.33 355 GLY F N 1
ATOM 17061 C CA . GLY F 1 375 ? 111.083 -8.186 52.339 1.00 51.34 355 GLY F CA 1
ATOM 17062 C C . GLY F 1 375 ? 110.949 -9.051 53.577 1.00 56.40 355 GLY F C 1
ATOM 17063 O O . GLY F 1 375 ? 111.390 -10.200 53.595 1.00 63.76 355 GLY F O 1
ATOM 17064 N N . CYS F 1 376 ? 110.334 -8.497 54.617 1.00 51.94 356 CYS F N 1
ATOM 17065 C CA . CYS F 1 376 ? 110.140 -9.217 55.869 1.00 48.58 356 CYS F CA 1
ATOM 17066 C C . CYS F 1 376 ? 109.091 -10.312 55.710 1.00 52.83 356 CYS F C 1
ATOM 17067 O O . CYS F 1 376 ? 107.982 -10.055 55.239 1.00 51.54 356 CYS F O 1
ATOM 17070 N N . ALA F 1 377 ? 109.452 -11.531 56.101 1.00 53.32 357 ALA F N 1
ATOM 17071 C CA . ALA F 1 377 ? 108.561 -12.679 55.969 1.00 45.78 357 ALA F CA 1
ATOM 17072 C C . ALA F 1 377 ? 107.309 -12.521 56.826 1.00 40.52 357 ALA F C 1
ATOM 17073 O O . ALA F 1 377 ? 107.355 -11.937 57.908 1.00 44.17 357 ALA F O 1
ATOM 17075 N N . ASP F 1 378 ? 106.195 -13.046 56.329 1.00 40.37 358 ASP F N 1
ATOM 17076 C CA . ASP F 1 378 ? 104.920 -12.953 57.029 1.00 39.47 358 ASP F CA 1
ATOM 17077 C C . ASP F 1 378 ? 104.208 -14.306 57.018 1.00 36.77 358 ASP F C 1
ATOM 17078 O O . ASP F 1 378 ? 103.192 -14.472 56.344 1.00 36.03 358 ASP F O 1
ATOM 17083 N N . PRO F 1 379 ? 104.742 -15.278 57.778 1.00 39.84 359 PRO F N 1
ATOM 17084 C CA . PRO F 1 379 ? 104.267 -16.667 57.740 1.00 37.88 359 PRO F CA 1
ATOM 17085 C C . PRO F 1 379 ? 102.853 -16.835 58.283 1.00 33.91 359 PRO F C 1
ATOM 17086 O O . PRO F 1 379 ? 102.460 -16.142 59.221 1.00 36.87 359 PRO F O 1
ATOM 17090 N N . HIS F 1 380 ? 102.100 -17.754 57.689 1.00 33.34 360 HIS F N 1
ATOM 17091 C CA . HIS F 1 380 ? 100.760 -18.073 58.159 1.00 37.30 360 HIS F CA 1
ATOM 17092 C C . HIS F 1 380 ? 100.834 -19.051 59.328 1.00 40.07 360 HIS F C 1
ATOM 17093 O O . HIS F 1 380 ? 99.923 -19.122 60.154 1.00 36.34 360 HIS F O 1
ATOM 17100 N N . VAL F 1 381 ? 101.927 -19.805 59.390 1.00 42.86 361 VAL F N 1
ATOM 17101 C CA . VAL F 1 381 ? 102.139 -20.768 60.465 1.00 38.68 361 VAL F CA 1
ATOM 17102 C C . VAL F 1 381 ? 103.326 -20.353 61.329 1.00 41.95 361 VAL F C 1
ATOM 17103 O O . VAL F 1 381 ? 104.449 -20.225 60.841 1.00 43.81 361 VAL F O 1
ATOM 17107 N N . MET F 1 382 ? 103.066 -20.143 62.615 1.00 47.19 362 MET F N 1
ATOM 17108 C CA . MET F 1 382 ? 104.067 -19.609 63.530 1.00 45.55 362 MET F CA 1
ATOM 17109 C C . MET F 1 382 ? 104.311 -20.553 64.709 1.00 41.33 362 MET F C 1
ATOM 17110 O O . MET F 1 382 ? 103.525 -21.473 64.941 1.00 37.28 362 MET F O 1
ATOM 17115 N N . PRO F 1 383 ? 105.413 -20.338 65.449 1.00 44.89 363 PRO F N 1
ATOM 17116 C CA . PRO F 1 383 ? 105.599 -21.054 66.715 1.00 45.04 363 PRO F CA 1
ATOM 17117 C C . PRO F 1 383 ? 104.483 -20.723 67.702 1.00 45.03 363 PRO F C 1
ATOM 17118 O O . PRO F 1 383 ? 104.089 -19.562 67.818 1.00 43.37 363 PRO F O 1
ATOM 17122 N N . GLY F 1 384 ? 103.981 -21.736 68.399 1.00 41.57 364 GLY F N 1
ATOM 17123 C CA . GLY F 1 384 ? 102.960 -21.529 69.410 1.00 41.84 364 GLY F CA 1
ATOM 17124 C C . GLY F 1 384 ? 103.540 -20.938 70.681 1.00 35.33 364 GLY F C 1
ATOM 17125 O O . GLY F 1 384 ? 104.714 -20.570 70.729 1.00 37.04 364 GLY F O 1
ATOM 17126 N N . ALA F 1 385 ? 102.717 -20.850 71.719 1.00 34.03 365 ALA F N 1
ATOM 17127 C CA . ALA F 1 385 ? 103.158 -20.274 72.983 1.00 33.39 365 ALA F CA 1
ATOM 17128 C C . ALA F 1 385 ? 103.953 -21.283 73.800 1.00 40.46 365 ALA F C 1
ATOM 17129 O O . ALA F 1 385 ? 103.726 -22.489 73.709 1.00 36.71 365 ALA F O 1
ATOM 17131 N N . ALA F 1 386 ? 104.886 -20.780 74.600 1.00 38.57 366 ALA F N 1
ATOM 17132 C CA . ALA F 1 386 ? 105.716 -21.637 75.433 1.00 42.72 366 ALA F CA 1
ATOM 17133 C C . ALA F 1 386 ? 104.985 -22.058 76.699 1.00 38.40 366 ALA F C 1
ATOM 17134 O O . ALA F 1 386 ? 104.195 -21.296 77.257 1.00 41.27 366 ALA F O 1
ATOM 17136 N N . THR F 1 387 ? 105.249 -23.280 77.147 1.00 41.52 367 THR F N 1
ATOM 17137 C CA . THR F 1 387 ? 104.770 -23.723 78.446 1.00 35.29 367 THR F CA 1
ATOM 17138 C C . THR F 1 387 ? 105.632 -23.061 79.513 1.00 34.51 367 THR F C 1
ATOM 17139 O O . THR F 1 387 ? 106.700 -22.529 79.207 1.00 37.48 367 THR F O 1
ATOM 17143 N N . LEU F 1 388 ? 105.170 -23.083 80.758 1.00 33.28 368 LEU F N 1
ATOM 17144 C CA . LEU F 1 388 ? 105.902 -22.450 81.850 1.00 34.02 368 LEU F CA 1
ATOM 17145 C C . LEU F 1 388 ? 107.313 -23.022 81.997 1.00 35.36 368 LEU F C 1
ATOM 17146 O O . LEU F 1 388 ? 107.492 -24.235 82.099 1.00 34.92 368 LEU F O 1
ATOM 17151 N N . ASP F 1 389 ? 108.305 -22.134 81.972 1.00 33.08 369 ASP F N 1
ATOM 17152 C CA . ASP F 1 389 ? 109.713 -22.498 82.145 1.00 36.33 369 ASP F CA 1
ATOM 17153 C C . ASP F 1 389 ? 110.248 -23.430 81.051 1.00 44.52 369 ASP F C 1
ATOM 17154 O O . ASP F 1 389 ? 111.260 -24.103 81.251 1.00 43.73 369 ASP F O 1
ATOM 17159 N N . GLN F 1 390 ? 109.579 -23.459 79.899 1.00 41.59 370 GLN F N 1
ATOM 17160 C CA . GLN F 1 390 ? 109.955 -24.360 78.808 1.00 37.00 370 GLN F CA 1
ATOM 17161 C C . GLN F 1 390 ? 111.425 -24.241 78.401 1.00 41.75 370 GLN F C 1
ATOM 17162 O O . GLN F 1 390 ? 112.086 -25.244 78.117 1.00 47.57 370 GLN F O 1
ATOM 17168 N N . HIS F 1 391 ? 111.934 -23.015 78.387 1.00 37.32 371 HIS F N 1
ATOM 17169 C CA . HIS F 1 391 ? 113.317 -22.772 78.001 1.00 41.84 371 HIS F CA 1
ATOM 17170 C C . HIS F 1 391 ? 114.168 -22.408 79.212 1.00 45.21 371 HIS F C 1
ATOM 17171 O O . HIS F 1 391 ? 115.289 -21.926 79.068 1.00 47.99 371 HIS F O 1
ATOM 17178 N N . GLY F 1 392 ? 113.627 -22.643 80.404 1.00 43.84 372 GLY F N 1
ATOM 17179 C CA . GLY F 1 392 ? 114.307 -22.287 81.637 1.00 49.78 372 GLY F CA 1
ATOM 17180 C C . GLY F 1 392 ? 115.661 -22.947 81.801 1.00 53.97 372 GLY F C 1
ATOM 17181 O O . GLY F 1 392 ? 116.629 -22.299 82.194 1.00 52.40 372 GLY F O 1
ATOM 17182 N N . GLU F 1 393 ? 115.726 -24.239 81.496 1.00 53.15 373 GLU F N 1
ATOM 17183 C CA . GLU F 1 393 ? 116.964 -25.000 81.620 1.00 56.26 373 GLU F CA 1
ATOM 17184 C C . GLU F 1 393 ? 118.044 -24.468 80.683 1.00 58.69 373 GLU F C 1
ATOM 17185 O O . GLU F 1 393 ? 119.145 -24.129 81.121 1.00 58.24 373 GLU F O 1
ATOM 17191 N N . GLN F 1 394 ? 117.714 -24.391 79.397 1.00 56.76 374 GLN F N 1
ATOM 17192 C CA . GLN F 1 394 ? 118.651 -23.939 78.373 1.00 54.08 374 GLN F CA 1
ATOM 17193 C C . GLN F 1 394 ? 119.154 -22.527 78.647 1.00 58.81 374 GLN F C 1
ATOM 17194 O O . GLN F 1 394 ? 120.331 -22.222 78.446 1.00 61.82 374 GLN F O 1
ATOM 17200 N N . ILE F 1 395 ? 118.253 -21.669 79.110 1.00 58.05 375 ILE F N 1
ATOM 17201 C CA . ILE F 1 395 ? 118.562 -20.257 79.306 1.00 58.85 375 ILE F CA 1
ATOM 17202 C C . ILE F 1 395 ? 119.319 -19.993 80.609 1.00 57.39 375 ILE F C 1
ATOM 17203 O O . ILE F 1 395 ? 120.215 -19.146 80.654 1.00 60.21 375 ILE F O 1
ATOM 17208 N N . ARG F 1 396 ? 118.973 -20.735 81.658 1.00 60.75 376 ARG F N 1
ATOM 17209 C CA . ARG F 1 396 ? 119.675 -20.633 82.935 1.00 61.13 376 ARG F CA 1
ATOM 17210 C C . ARG F 1 396 ? 121.153 -20.956 82.753 1.00 62.22 376 ARG F C 1
ATOM 17211 O O . ARG F 1 396 ? 122.019 -20.329 83.365 1.00 60.02 376 ARG F O 1
ATOM 17219 N N . GLN F 1 397 ? 121.430 -21.937 81.900 1.00 62.21 377 GLN F N 1
ATOM 17220 C CA . GLN F 1 397 ? 122.799 -22.314 81.577 1.00 68.50 377 GLN F CA 1
ATOM 17221 C C . GLN F 1 397 ? 123.434 -21.258 80.681 1.00 65.16 377 GLN F C 1
ATOM 17222 O O . GLN F 1 397 ? 124.622 -20.959 80.799 1.00 65.67 377 GLN F O 1
ATOM 17228 N N . GLU F 1 398 ? 122.624 -20.696 79.790 1.00 66.53 378 GLU F N 1
ATOM 17229 C CA . GLU F 1 398 ? 123.085 -19.710 78.818 1.00 63.74 378 GLU F CA 1
ATOM 17230 C C . GLU F 1 398 ? 123.655 -18.451 79.474 1.00 65.56 378 GLU F C 1
ATOM 17231 O O . GLU F 1 398 ? 124.657 -17.901 79.014 1.00 67.72 378 GLU F O 1
ATOM 17237 N N . PHE F 1 399 ? 123.019 -18.007 80.553 1.00 63.96 379 PHE F N 1
ATOM 17238 C CA . PHE F 1 399 ? 123.406 -16.765 81.216 1.00 62.64 379 PHE F CA 1
ATOM 17239 C C . PHE F 1 399 ? 124.003 -17.007 82.599 1.00 67.43 379 PHE F C 1
ATOM 17240 O O . PHE F 1 399 ? 123.664 -16.311 83.557 1.00 63.05 379 PHE F O 1
ATOM 17248 N N . SER F 1 400 ? 124.894 -17.987 82.702 1.00 65.75 380 SER F N 1
ATOM 17249 C CA . SER F 1 400 ? 125.484 -18.343 83.990 1.00 69.22 380 SER F CA 1
ATOM 17250 C C . SER F 1 400 ? 126.853 -17.699 84.205 1.00 70.36 380 SER F C 1
ATOM 17251 O O . SER F 1 400 ? 127.805 -17.990 83.482 1.00 69.35 380 SER F O 1
ATOM 17254 N N . SER F 1 401 ? 126.948 -16.830 85.207 1.00 68.44 381 SER F N 1
ATOM 17255 C CA . SER F 1 401 ? 128.213 -16.184 85.545 1.00 73.12 381 SER F CA 1
ATOM 17256 C C . SER F 1 401 ? 128.405 -16.090 87.055 1.00 73.57 381 SER F C 1
ATOM 17257 O O . SER F 1 401 ? 128.386 -17.096 87.762 1.00 66.99 381 SER F O 1
#

Solvent-accessible surface area: 79830 Å² total; per-residue (Å²): 190,15,23,0,123,74,12,17,0,0,0,10,2,42,48,3,7,0,0,22,0,0,10,7,0,21,33,10,25,7,78,2,0,1,8,3,71,64,68,148,1,2,68,0,42,92,54,11,20,124,34,136,76,57,5,0,17,4,1,12,8,0,6,26,2,38,0,0,22,5,58,13,170,75,115,118,23,59,61,3,0,49,10,0,0,113,113,4,23,0,0,0,2,20,47,131,18,37,29,4,108,157,34,37,3,29,51,120,45,0,65,145,35,12,64,40,0,0,8,0,0,0,8,12,2,0,41,70,20,94,48,77,80,30,42,20,88,12,8,2,0,0,0,21,0,0,1,0,32,9,0,3,69,66,150,39,76,27,2,36,0,12,2,10,0,0,17,2,1,0,0,1,2,0,0,2,0,0,0,0,6,0,31,17,14,34,182,68,36,136,18,15,24,0,13,0,0,9,0,0,0,0,5,10,1,2,22,27,4,4,3,6,34,47,30,98,53,123,31,40,30,33,45,6,7,56,48,37,85,36,1,5,4,10,9,3,86,14,117,90,67,30,0,0,0,0,0,18,66,73,169,31,4,50,23,1,2,117,15,5,144,20,87,115,8,43,128,31,110,86,0,52,39,35,138,55,2,35,137,26,44,58,64,1,53,98,58,2,41,135,26,0,123,76,60,31,0,133,51,6,32,65,102,0,128,140,37,50,3,10,21,2,23,4,12,8,0,12,68,0,8,118,34,94,1,0,95,51,8,21,3,20,7,53,1,43,59,12,66,0,28,8,19,2,6,28,16,46,90,37,64,64,60,88,96,44,86,23,25,5,92,55,39,91,38,0,139,104,2,55,92,94,4,52,123,89,153,10,22,0,110,73,15,20,1,0,0,15,4,46,45,2,6,0,0,24,0,0,11,8,0,23,40,10,23,5,83,2,0,1,6,3,65,76,67,96,5,2,44,0,43,72,55,8,14,109,47,135,64,95,8,0,15,7,10,11,8,0,7,27,2,38,0,0,30,4,48,12,164,70,115,111,11,53,49,2,0,45,26,0,0,106,119,4,17,0,0,0,3,19,42,140,21,31,44,5,108,181,38,35,1,17,42,116,47,0,46,142,24,16,64,80,1,0,6,0,0,0,9,9,3,0,43,66,18,94,50,80,85,32,34,22,88,13,10,1,0,0,0,19,0,0,1,0,45,9,0,5,67,72,147,40,77,26,2,44,0,13,1,9,0,0,20,2,0,0,0,3,0,0,0,0,0,0,0,0,6,0,25,17,8,36,128,68,10,113,8,13,21,0,11,0,0,8,0,0,0,1,4,10,1,1,20,22,3,3,2,5,39,50,38,93,52,126,31,29,30,29,40,7,6,68,48,29,80,37,5,6,5,10,11,3,88,13,108,94,76,28,0,0,0,0,0,16,69,75,157,22,3,48,18,1,3,114,16,6,149,16,87,114,4,47,132,24,112,85,0,45,32,34,133,55,0,33,136,36,46,67,64,1,53,104,48,2,46,144,27,0,141,82,65,29,0,141,52,5,42,62,106,0,118,139,38,48,3,10,23,2,21,2,15,8,0,14,77,0,8,120,35,92,0,0,92,52,8,22,3,17,6,62,1,54,62,31,62,1,28,6,16,2,7,28,15,51,66,36,65,60,58,83,97,50,88,26,32,6,70,68,57,92,36,0,128,92,1,67,126,92,11,57,140,181,16,23,0,126,71,13,17,0,0,0,13,4,47,44,2,8,0,0,22,0,0,10,6,0,22,36,6,27,6,80,2,0,1,6,3,66,75,67,98,5,2,49,0,45,69,59,9,13,108,46,137,63,98,6,0,15,8,6,9,10,0,7,26,2,38,0,0,29,3,50,10,152,70,118,112,11,58,48,3,0,54,16,0,0,117,111,3,18,0,0,0,2,18,43,159,17,32,39,5,109,178,34,39,3,23,44,125,42,0,50,142,31,14,71,94,1,0,7,0,1,0,7,12,3,0,42,67,20,91,49,81,71,38,63,25,87,13,9,3,0,0,0,19,0,0,2,0,33,11,0,5,69,72,148,40,74,29,2,43,0,11,2,10,0,0,19,2,0,0,0,0,0,0,0,0,0,0,0,0,7,0,32,17,5,61,190,67,84,116,12,14,22,0,12,0,0,7,0,0,0,1,4,9,2,2,22,27,3,3,2,7,38,50,33,96,51,132,30,33,28,28,37,7,8,56,37,33,44,30,3,5,4,9,10,4,90,7,102,94,106,27,0,0,0,0,0,16,70,44,45,27,4,16,16,2,3,72,12,5,147,15,50,116,3,20,71,25,111,82,0,26,30,35,131,54,2,33,142,34,45,63,64,1,52,104,57,2,48,141,29,0,129,79,63,28,1,137,41,4,47,64,97,0,121,142,26,46,2,10,21,2,29,7,19,9,0,14,71,0,14,126,38,91,1,1,152,52,8,24,2,30,3,62,1,55,69,23,66,0,28,9,20,2,6,30,11,51,82,38,64,61,59,90,98,43,93,28,32,6,76,66,57,92,43,1,116,86,2,66,123,86,3,60,141,189,15,21,1,120,75,8,19,0,0,0,14,3,39,48,2,6,0,0,23,0,0,11,7,0,20,34,10,30,7,79,1,0,1,7,4,70,21,6,95,2,2,65,0,15,68,30,17,34,35,41,67,10,39,3,0,10,1,3,10,10,0,4,30,4,37,0,0,1,7,30,14,166,59,126,88,6,58,55,4,0,51,43,0,0,117,116,4,26,0,0,0,1,21,51,133,18,21,47,4,106,187,45,34,2,31,51,131,51,0,69,151,28,14,93,97,1,0,8,0,0,0,9,11,3,0,39,68,22,94,50,80,78,32,32,19,84,12,9,3,0,0,0,23,0,0,1,0,33,10,0,4,70,72,150,38,76,27,2,35,0,12,2,10,0,0,16,1,0,0,0,0,1,0,0,0,0,0,0,0,7,0,31,17,14,73,190,59,97,160,16,14,23,0,13,0,0,8,0,0,0,0,3,10,1,1,25,23,4,2,2,6,33,50,29,99,51,117,31,39,30,31,45,7,5,64,52,33,89,39,1,4,4,10,10,2,89,16,116,90,62,29,0,0,0,0,0,17,70,74,162,27,3,49,23,1,1,120,10,4,135,19,87,122,7,41,129,31,108,86,0,50,31,34,127,50,2,30,134,25,43,60,58,1,48,95,58,1,42,128,26,0,124,72,70,31,0,121,57,3,32,64,76,0,129,144,34,51,3,10,24,2,20,4,11,9,0,12,68,0,12,139,38,93,0,1,147,44,9,23,2,30,7,58,3,55,64,19,65,1,31,7,17,2,8,28,15,50,80,40,48,63,62,92,98,30,92,27,17,5,26,15,8,98,42,1,157,140,3,21,115,87,9,96,189,18,17,0,111,72,5,14,0,0,1,18,3,43,52,5,7,0,0,21,0,0,10,6,0,19,37,10,28,5,76,1,0,1,6,3,67,37,12,53,3,3,54,0,14,31,66,23,50,46,59,78,7,44,3,3,25,2,12,19,15,0,5,28,4,35,0,0,4,4,34,4,156,51,119,103,2,62,54,6,0,54,62,0,0,124,120,6,25,0,0,0,2,18,42,130,16,29,41,4,102,167,37,39,4,31,49,131,51,0,62,156,25,17,90,103,1,0,7,0,0,0,8,12,3,0,38,69,24,92,51,77,82,26,40,24,78,14,7,4,0,0,0,23,0,0,0,0,45,10,0,5,71,75,151,38,74,20,2,36,0,12,2,11,0,0,19,2,0,0,0,0,0,0,0,0,0,0,0,0,8,0,15,13,6,49,112,66,104,168,13,13,22,0,12,0,0,8,0,0,0,0,5,9,0,1,29,24,3,3,3,9,41,47,30,107,47,128,32,33,23,26,41,5,5,64,40,34,49,30,5,6,4,9,10,2,79,4,97,78,108,24,0,0,0,0,0,14,69,71,159,22,3,49,16,1,1,121,14,5,149,10,107,111,2,44,132,24,111,92,0,47,38,34,138,65,1,35,136,31,47,69,66,1,50,105,34,1,43,138,27,0,113,80,67,33,2,100,48,6,33,65,100,0,111,138,36,50,2,8,24,1,38,14,24,12,0,13,78,0,8,66,21,20,0,0,112,21,8,22,2,32,6,60,2,50,58,36,56,1,34,8,18,2,5,28,14,49,80,38,64,60,67,87,102,38,90,28,33,4,28,16,16,87,36,0,124,101,2,24,153,91,6,115,182,12,16,1,112,80,5,20,0,0,0,15,2,45,50,4,7,0,0,26,0,0,12,7,0,22,35,10,29,7,79,2,0,0,4,2,74,74,70,97,4,4,56,0,33,72,37,25,47,112,60,149,69,56,5,1,11,1,3,12,16,0,6,31,3,36,0,0,27,4,50,10,161,72,109,118,17,50,55,8,0,52,27,0,0,129,121,3,22,0,0,0,3,19,47,135,21,26,42,4,95,160,35,42,4,31,43,117,48,0,35,143,31,18,70,98,0,0,8,0,0,1,7,11,3,0,36,66,0,36,49,47,74,31,34,25,73,13,7,3,0,0,0,24,0,0,0,0,46,11,0,4,72,73,150,35,71,20,2,34,0,11,2,12,0,0,21,1,0,0,0,0,0,0,0,0,0,0,0,0,6,0,9,13,5,60,136,67,107,133,7,15,22,0,11,0,0,7,0,0,0,0,3,9,0,2,34,22,2,3,4,7,41,51,36,94,57,108,32,40,24,30,38,7,6,56,46,33,67,37,2,5,3,9,7,3,65,10,114,70,107,22,0,0,0,0,0,14,69,38,39,24,3,7,10,1,4,75,13,3,143,20,47,134,8,19,80,24,108,84,0,27,41,33,116,58,1,35,122,42,43,56,60,1,55,99,60,3,23,150,28,0,114,82,70,30,1,110,41,5,34,59,105,0,122,135,24,35,2,10,23,1,39,15,20,13,0,13,83,0,8,106,39,88,1,0,126,51,8,20,4,26,6,59,2,54,65,25,61,0,34,5,16,2,6,26,19,49,82,37,57,65,58,91,99,41,91,25,19,4,69,62,48,88,41,0,144,105,2,69,142,86,6,64,144

CATH classification: 3.40.50.10540 (+1 more: 3.30.1540.10)

Sequence (2249 aa):
KGPFEGLLVIDMTHVLNGPFGTQLLCNMGARVIKVEPPGHGDDTRTFGPYVDGQSLYYSFINHGKESVVLDLKNDHDKSIFINMLKQADVLAENFRPGTMEKLGFSWETLQEINPRLIYASSSGFGHTGPLKDAPAYDTIIQAMSGIMMETGYPDAPPVRVGTSLADLCGGVYLFSGIVSALYGREKSQRGAHVDIAMFDATLSFLEHGLMAYIATGKSPQRLGNRHPYMAPFDVFNTQDKPITICCGNDKLFSALCQALELTELVNDPRFSSNILRVQNQAILKQYIERTLKTQAAEVWLARIHEVGVPVAPLLSVAEAIKLPQTQARNMLIEAGGIMMPGNPIKISGCADPHVMPGAATLDQHGEQIRQEFSSSKGPFEGLLVIDMTHVLNGPFGTQLLCNMGARVIKVEPPGHGDDTRTFGPYVDGQSLYYSFINHGKESVVLDLKNDHDKSIFINMLKQADVLAENFRPGTMEKLGFSWETLQEINPRLIYASSSGFGHTGPLKDAPAYDTIIQAMSGIMMETGYPDAPPVRVGTSLADLCGGVYLFSGIVSALYGREKSQRGAHVDIAMFDATLSFLEHGLMAYIATGKSPQRLGNRHPYMAPFDVFNTQDKPITICCGNDKLFSALCQALELTELVNDPRFSSNILRVQNQAILKQYIERTLKTQAAEVWLARIHEVGVPVAPLLSVAEAIKLPQTQARNMLIEAGGIMMPGNPIKISGCADPHVMPGAATLDQHGEQIRQEFSSKGPFEGLLVIDMTHVLNGPFGTQLLCNMGARVIKVEPPGHGDDTRTFGPYVDGQSLYYSFINHGKESVVLDLKNDHDKSIFINMLKQADVLAENFRPGTMEKLGFSWETLQEINPRLIYASSSGFGHTGPLKDAPAYDTIIQAMSGIMMETGYPDAPPVRVGTSLADLCGGVYLFSGIVSALYGREKSQRGAHVDIAMFDATLSFLEHGLMAYIATGKSPQRLGNRHPYMAPFDVFNTQDKPITICCGNDKLFSALCQALELTELVNDPRFSSNILRVQNQAILKQYIERTLKTQAAEVWLARIHEVGVPVAPLLSVAEAIKLPQTQARNMLIEAGGIMMPGNPIKISGCADPHVMPGAATLDQHGEQIRQEFSSKGPFEGLLVIDMTHVLNGPFGTQLLCNMGARVIKVEPPGHGDDTRTFGPYVDGQSLYYSFINHGKESVVLDLKNDHDKSIFINMLKQADVLAENFRPGTMEKLGFSWETLQEINPRLIYASSSGFGHTGPLKDAPAYDTIIQAMSGIMMETGYPDAPPVRVGTSLADLCGGVYLFSGIVSALYGREKSQRGAHVDIAMFDATLSFLEHGLMAYIATGKSPQRLGNRHPYMAPFDVFNTQDKPITICCGNDKLFSALCQALELTELVNDPRFSSNILRVQNQAILKQYIERTLKTQAAEVWLARIHEVGVPVAPLLSVAEAIKLPQTQARNMLIEAGGIMMPGNPIKISGCADPHVMPGAATLDQHGEQIRQEFSKGPFEGLLVIDMTHVLNGPFGTQLLCNMGARVIKVEPPGHGDDTRTFGPYVDGQSLYYSFINHGKESVVLDLKNDHDKSIFINMLKQADVLAENFRPGTMEKLGFSWETLQEINPRLIYASSSGFGHTGPLKDAPAYDTIIQAMSGIMMETGYPDAPPVRVGTSLADLCGGVYLFSGIVSALYGREKSQRGAHVDIAMFDATLSFLEHGLMAYIATGKSPQRLGNRHPYMAPFDVFNTQDKPITICCGNDKLFSALCQALELTELVNDPRFSSNILRVQNQAILKQYIERTLKTQAAEVWLARIHEVGVPVAPLLSVAEAIKLPQTQARNMLIEAGGIMMPGNPIKISGCADPHVMPGAATLDQHGEQIRQEFSKGPFEGLLVIDMTHVLNGPFGTQLLCNMGARVIKVEPPGHGDDTRTFGPYVDGQSLYYSFINHGKESVVLDLKNDHDKSIFINMLKQADVLAENFRPGTMEKLGFSWETLQEINPRLIYASSSGFGHTGPLKDAPAYDTIIQAMSGIMMETGYPDAPPVRVGTSLADLCGGVYLFSGIVSALYGREKSQRGAHVDIAMFDATLSFLEHGLMAYIATGKSPQRLGNRHPYMAPFDVFNTQDKPITICCGNDKLFSALCQALELTELVNDPRFSSNILRVQNQAILKQYIERTLKTQAAEVWLARIHEVGVPVAPLLSVAEAIKLPQTQARNMLIEAGGIMMPGNPIKISGCADPHVMPGAATLDQHGEQIRQEFSS

Radius of gyration: 47.38 Å; Cα contacts (8 Å, |Δi|>4): 5327; chains: 6; bounding box: 74×116×163 Å

Foldseek 3Di:
DADQAPAEEEEAAADFQFLQLVLQSQQGHYAAEYEAAPPCGGVQQVPDDDDPNGHPRQFQRFFRHHFAYADLLDPLRVLLVLLSLQSHQEYEYADQACPCVVSPDDVVNSCVSHFNYAYFYEYAAKNDDPCSRPDHQLVNLCVVLQVQVQEDAQVDHGHDDPDSQLSNLSSNLRNVQSVVQVVVCVPVVGYDYHITHSNVSVNVVCPPQVVVCVVPVDPGDHPYQCDQQFPPFGWADALPAIKTFHQRWLLLVCLLCVLLVNNVQCPPPQRVTGNSCNVVVVVVRVVRHVSRSVDDPVSSVVSSVVSPTDMGGDDDPVVVCVDVVVVVQLQFADEPNDTHGARNDDDPPGDGDRYGHTHADHNNCHVVSSVVRRD/DAAPQAPAEEEEAAADFQFLQQVLQSQSGHYAAEHAFEPDCTGCQQVPDDDDPSGHPRCFQRFFRHHAAYAHLLDPQSVLLVLLSLQSHQEYEYEDQAPPCVVSPDDVVVSCVSHQNHAYFYEYAAWNDDPCSRPDHQLVNLCVVLQVQVQEDAQVDHGHDDPDSQLSNLSSNVSNVQSVVQVVVCVVVVGYDYHITHSNVSSNVVCPPQVVCCVPPVDPGDRPYFCDQQFPPFGWEQAQPAIKTFHQGFLLLVCLQCVLLVNNVQCCPPQRVGGNSCSVVVPVVRVVVNVSRSVDDPVVCVVSSVVSPTDMGGDDDPVVVCPDPVVVVQLQWAAEPNDTHGFDNDDDPPHDGDRYGHTGADHNNCHVVSSVVRRD/DAPQAPAEEEEAAADQQFLQQVLQSQQRHYAAEHEFEPDQTHCQQVPDDDDPSGHPSQFQRFFRYHAAYAHLVDPQRVLLVLLSLQSHQEYEYADQQPPCVVSPDDPVNSCVSPQNYAYFYEYAAWNDDPCSRPDHALVNLCVVLQVQQQEDAPVDHGHDDPDSQLSNLSSNLRNVQSVVQVVVCVVVVGYYYHITHSNVSVNVVCPVQVVVCVVPVDPGDHPYQCDQQFPPFGWEQAQHAIKTFHQGFLLLVCLQCVLLVNNVQCCPPQRVGGNSCNVVVVVVSVVVNVSRSVDDPVSSVVSSVVSPTDMGGDDDPVVVCVDVVVVVQLQWAAEPNDTYGFDPDDDPPGDGDRYGHTGARHNNVHPVSSVVSRD/DAPQAVAEEEEAAADFLQLQQVLLNQLRHYAAEHEFEPDPTHPQQVPDDDDPSGHPSCFQRFFNYHFAYAHLLDPLRVLLVLLSLQSHQEYEYEDQAPPCVVSPHDPVVSCVSHQRYAYFYEYAAKNDDPCSRPDHALVNLCVVLQVQVQEDAPVDHRHDDPDSQLSNLSSNCSNVQSVVQVVVCVPVVGYYYHITHSNVSSNVVCPPQVVVCVVPVDPGDRPYQCDQQFPPFGWAQAQPAIKTWHQHWLLLVCLLCVLLVNNVQCPPPQRVTGNSCNVVVVVVSVVSNVRRHVDDPVSSVVSSVVSPTDMGGDDDPVRVCPDVVVVVQLQWADEPNDTHGFDPDDDPPRDGDRYGHTHDDHNNCHVVSSVVSD/DAPAAVAEEEEQAADFQFLQQVLQNLLRHYAYEHAFEPDQGHPQQVPDDADPSGHPSCFQRFFSYHFAYAHLLDPLRVLLVLLSLQVHQEYEYEDQAPPCVVSVHDPVVSCVSPQNYAYFYEYAAWNDDPCSRPDHQLVNLCVVLQVQVQEDAPVDHGGDDPDSQLSNLSNNVSNVQSVVQVVVCVPVVGYDYHITHSNVSVNVVCPCQVVVCVVPVDDGDRPYACDQQFPPFGWEQAQPAIKTFHQRWLLLVCLLCVLLVVNVQSCPPQRVTGNSCSVVVVVVSVVNRVSRSVDDPVVSVVSSVVSPTDMGGDDDPVVVCPDPVVVVQLQWAAEPNDTHGFRPDDDPPGDGDRYHHTHDDHNNCHVVSSVVSD/DFPAAPAEEEEAAADFQFLQQVLLVQLGHYAAAHEFEPDQTGPQQPPDDDDVSGRPRCFQRFFNHHAAYAHLLPPQSVLLVLLSLLVHQEYEYEDQACPCVVSPHDPVSSCVSPQNHAYFYEYAAWNDDDCSRPDHQLVNLCVVLQVQVQEDAPVDHGDGDPDSQLSNLSSNLSNVLSVVQVVVCVPVVGYYYHITHSNVSVNVVCVCQVVVCVVPVDDGDRPYQCDQQFPPFGWAAAQPGIKTFHDRWLLLVCLLCVLLVNNVQCCDPQRVTGNSCSVVVPVVNVVSRVSRHVDDPVVSCVSSVVSPTDMGGDDDPVVVCVDPVNVVQLQWADAPNRTHGFDNDDDPPGDGDRYHHTHADHNNCNVVSSVVSRD

Secondary structure (DSSP, 8-state):
--TTTT-EEEE---TTHHHHHHHHHHHTT-EEEEEE-TTT-SGGGGSSPEETTEEHHHHHHHTT-EEEE--TTSHHHHHHHHHHHHH-SEEEE-SPTTHHHHTT--HHHHHTT-TTPEEEEEESS-SSSTTTTS---HHHHHHHHSHHHHSS-TTSPP---SS-HHHHHHHHHHHHHHHHHHHHHHHH----EEEEEHHHHHHTT-THHHHHHHHH-------TT--SS-TTEEEE--SSS-EEEE--SHHHHHHHHHHHT-GGGTS-TTTSSHHHHHHTHHHHHHHHHHHHTTS-HHHHHHHHHHTT--EEE---HHHHTTSHHHHHTT-EEEETTEEEE--SEEETTS---SEE--PPPTTTTHHHHHHHH--/---TTTT-EEEE---TTHHHHHHHHHHHTT-EEEEEE-SSS-SGGGGPSPEETTEEHHHHHHHBT-EEEE--TTSHHHHHHHHHHHHH-SEEEE-SPTTHHHHTT--HHHHHHH-TT-EEEEEESS-SSSTTTTS---HHHHHHHHSHHHHSS-TTSPP---SS-HHHHHHHHHHHHHHHHHHHHHHHH----EEEEEHHHHHHTT-THHHHHHHHH-------TTS-SS-SSEEEE--SSS-EEEE--SHHHHHHHHHHTT-GGGTT-TTTSSHHHHHHTHHHHHHHHHHHHTTS-HHHHHHHHHHTT--EEE---HHHHHHSHHHHHTT-EEEETTEEEE---EEETTS---SEE--BPPTTTTHHHHHHHT--/--TTTT-EEEE---TTHHHHHHHHHHHTT-EEEEEE-SSS-SGGGGPSPEETTEEHHHHHTTBT-EEEE--TTSHHHHHHHHHHHHH-SEEEE-SPTTHHHHTT--HHHHHHH-TT-EEEEEESS-SSSTTTTS---HHHHHHHHSTTTTSS-TTSPP---SS-HHHHHHHHHHHHHHHHHHHHHHHH----EEEEEHHHHHHTT-THHHHHHHHH-------TT--SS-SSEEEE--SSS-EEEE--SHHHHHHHHHHHT-TTSTT-TTTSSHHHHHHTHHHHHHHHHHHHTTS-HHHHHHHHHHTT--EEE---HHHHHHSHHHHHTT-EEEETTEEEE--S--BTTS---SEE--BPPTTTTHHHHHHHT--/--TTTT-EEEE---TTHHHHHHHHHHHTT-EEEEEE-TTT-SGGGGSS-EETTEEHHHHHHHTT-EEEE--TTSHHHHHHHHHHHHH-SEEEE-SPTTHHHHTT--HHHHHHH-TTPEEEEEESS-SSSTTTTS---HHHHHHHHSHHHHSS-TTSPP---SS-HHHHHHHHHHHHHHHHHHHHHHHH----EEEEEHHHHHHTT-THHHHHHHHH-------TTS-SS-SSEEEE--SSS-EEEE--SHHHHHHHHHHHT-GGGSS-TTTSSHHHHHHTHHHHHHHHHHHHTTS-HHHHHHHHHHTT--EEE---HHHHTTSHHHHHTT-EEEETTEEEE--S--BTTS---SEE--PPPTTTTHHHHHHHT-/--TTTT-EEEE---TTHHHHHHHHHHHTT-EEEEEEPTTT-SGGGGSS-EETTEEHHHHHTTTT-EEEE--SSSHHHHHHHHHHHTT-SEEEE-SSTTTTGGGT--HHHHHHH-TT-EEEEEESS-SSSTTTTS---HHHHHHHHTHHHHSS-TTSPP---SS-HHHHHHHHHHHHHHHHHHHHHHHH----EEEEEHHHHHHTT-THHHHHHHHTS------TTS-SS-SSEEEE--SSS-EEEE--SHHHHHHHHHHTT-TTTTT-TTTSSHHHHHHTHHHHHHHHHHHHTTS-HHHHHHHHHHTT--EEE---HHHHTTSHHHHHTT-EEEETTEEEE----EETTS---SEE--PPPTTTTHHHHHHH--/--TTTT-EEEE---TTHHHHHHHHHHHTT-EEEEEE-SSS-SGGGGSS-EETTEEHHHHHHHBT-EEEE--TTSHHHHHHHHHHHTT-SEEEE-SSTTTTGGGT--HHHHHHH-TT-EEEEEESS-SSSTTTTS---HHHHHHHHSHHHHSS-SSSPP---SS-HHHHHHHHHHHHHHHHHHHHHHHH----EEEEEHHHHHHTT-THHHHHHHHHS------TTS-SS-SSEEEEE-SSSEEEEE--SHHHHHHHHHHTT-GGGTT-TTTSSHHHHHHTHHHHHHHHHHHHTTS-HHHHHHHHHHTT--EEE---HHHHTTSHHHHHTT-EEEESS-EEE--SEEETTS---SEE--BPPTTTTHHHHHHHT--

Organism: Escherichia coli (strain K12) (NCBI:txid83333)